Protein 2HQS (pdb70)

Foldseek 3Di:
DFWDWDFQQVVAAEAEQAFEAEPDPDDDLDRLSVLLQVQSSVLSHYHYDDPVDDPDRDNDLVPDDLVSQVVVNHQKYKHWYWYADPVQWIKTKIWIATSPPVHSDTQDIDIDTGHSLCSSVVSLVVSQVVCCSVPVFGGQQQWKKWWWFAFPDDQFRIWIWMAGPRRHPIDTLDTANFDKAAWEAQLQRQKTWIWTCRVVAIWIWIAGRVPRDIDTQDDAPHDWAQWYHQNVRQKIWFWDCNVPATFIWMAGVVVSDIDTQDDDPWHWGLWEDDLVSFKTWTWTCPVPAIFIWMDGSVDDDTHGQADPEDYWGNWYAANNRQKIWTWDDDDVFIAIKIAGRVPRDIDTQDDAGQWHNWEARNSRFKIWTWHDDPHAIFIKMTTNVNRIIIGDDDPGGHMHNMYIHHGHCVND/DLFKAFDDPLDQAGDPVNLVSLLVVLVVCVVPVVFAKEKEFEAAPPDDQVVLLVLRVSNSVNSLVSSVVSVHDNVRYHYDYRRHVDFPDDDDDPVRRRSGGMIGIDGD/DFWDFDFQPVVEAEAEQAFEAEPDPDDDLDRLSVLLQVQRSVLSHHNYDDNVPQPDRDNDLVRDDLVSQVVVVHFKYKHWHWYADPVQWIKTKIWIATSPPPGSDTQDIDIDIGHSQCSSVRSQVVNQRVCCSVPVFGGQQQWKKWWWFAFPDDQFRIWIWMAGPRRHPIDTLDTANFDKAAWEAQQARQKTWIWTCRVVAIWIWIAGRPPGDIDTLDDAPHDWGQWYAANVRQKIWFWDCNVPATFIWIARVVVSDIDTQDDDNWHWGLWEDDLVSFKTWTWTCPVPAIFIWMGGSVDDDIGTQADPADHWGNWYAANNRQKIWTWHDHPHFIFIKIAGRVPRDIDTQDDAGQWHNWEARNSRFKIWTWHDDDHAIFIWMTTNVNSIIIGDDDPGGHIHNMYIHHRHSD/DFKAFDDVLDQARDPVCLVVLLVVLVVCVVPVPFAKEKEFEAADPDDQPVLLVLRVSNLVNSLVSSVVNVHDNVRYHYDYRRHPDQPADDDDVVSRRSGRIIGIDGD/DFWDWDFQLVVAQEAEQAFEAEPDDDDDLDRLSVLLQVQSSVLSHYNYDDNVPQPDRDNDLVRDPLVSQVVVVHFKYKHWHWYADPVQWIKTKIFIATSPPDHSDTQDMDIDIGHSQCSSVRSLVVNQVVCCSVPVFGGQQAWKKWWWFAFPDDQFRIWIWMAGPRRHPIDTLDTASFDKAAWEAQQVRQKTWIWTCRVVAIWIWIAGRVPGDIDTQDDAPHDWGQWYAQNVRQKIWFWDCNVPATFIWIARVVPSDIGTQDDDPWHWGLWEDDLVSFKTWTWTCVVPAIFIWMGGSVDDDIGGQQPDADHWGNWYAANNRQKIWTWGADDHFIAIWIAGRPPRDIDTQDDAGQWHNWEARNSRFKIWTWHDDPHAIFIKMTTNVNSIIIGDDDPGGHMHNMYIHHDDSD/DFKFFDDPPDQARDPVCLVVLLVVLVVCVVPVVFAKEKEFEAADPDDQVVQLVLRVSNSVNSLVSSVVSPHDNVRYHYHYRRHVDQPADDDDPVRRRRGRIIGIDTD/DFWDWDFQLVVAAEAEQAFEAEPDPDDDLDRLSVLLQVQSSVLSHYNYDDNVPQQDRDNDLVRDDLCSQVVVVHFKYKHWHWYADPVQKIKTKIWIATSPPDHSDTQDMDIDIGHPQCSSVRSLVVNQVVCCSVPVFGGQQQWKKWWWFAFDDDQFRIWIWMAGPRRHPIDTLDTANFDKAAWEAQQVRQKTWIWTCRVVAIWIWIAGRVPRDIDTQDDAPHDWGQWYAQNVRQKIKFWDCNVPAIFIWMAGVVPSDIDTQDDDNWHWGLWEDDLVSFKTWTWTCVVPAIFIWMGGSVDDDIGTQQPDADHWGNWYAANNRQKIWTWGDDPHFIAIWIAGRVPRDIDTQDDAGQWHNWEARNSRFKIWTWHDDPHAIFIKMTTNVNSIIIGDDDPGGHMHNMYIHHDDSD/DLFKFFDDPPDQAGDPVNLVSLLVVLVVCVVPVPFAKEKEFEAAPPDDQVVQLVLRVSNLVNSLVSSVVSPHDSVRYHYDYRRHVDFPDDDDDVVRRRSGGMIGIDTD

Solvent-accessible surface area: 80476 Å² total; per-residue (Å²): 16,111,34,65,51,80,54,27,28,127,66,9,40,32,0,0,5,0,36,23,102,55,54,33,128,73,94,36,59,36,65,2,0,25,8,0,16,37,1,0,74,20,11,19,74,1,48,7,22,84,108,95,152,24,58,33,116,5,10,32,21,179,102,12,109,32,77,25,0,19,83,67,1,2,21,1,0,0,0,0,36,2,46,68,29,149,102,28,10,18,38,0,15,0,22,0,0,21,1,4,57,41,82,38,65,61,57,21,118,65,66,33,132,17,71,107,84,116,4,18,74,0,0,5,14,0,0,7,54,0,2,81,114,23,42,66,54,81,3,10,11,61,5,55,0,0,0,1,0,40,43,82,55,66,150,103,23,17,23,1,38,0,1,23,11,9,0,62,23,78,85,49,18,42,134,0,56,44,1,2,0,19,11,13,22,7,32,76,6,42,78,0,0,2,0,10,1,73,83,40,92,1,9,0,6,7,8,34,28,105,115,36,51,71,92,124,12,8,42,65,91,42,4,0,0,6,12,14,18,0,62,85,36,38,48,0,0,0,0,0,0,80,76,47,10,0,0,0,8,9,9,52,28,106,81,26,115,51,180,79,34,11,111,31,235,22,10,4,0,12,11,11,17,17,61,75,2,21,28,0,0,1,0,0,18,108,60,48,130,10,9,0,10,68,7,21,27,103,25,32,89,40,117,67,23,0,81,32,44,49,27,0,1,17,10,34,14,2,73,82,17,135,32,0,0,0,0,9,14,77,79,66,82,8,40,0,0,47,6,58,47,94,53,26,3,8,45,78,6,6,86,51,67,11,0,9,19,9,14,14,3,16,26,10,22,9,0,1,5,0,5,18,92,59,100,16,19,31,1,5,10,0,8,16,58,19,111,3,66,2,62,1,49,37,140,104,37,48,4,22,5,8,12,24,2,34,60,77,185,216,61,70,198,106,35,39,0,66,11,84,90,77,103,51,97,41,123,84,110,36,30,153,25,0,54,65,18,0,80,80,0,113,79,49,98,100,109,138,0,17,0,32,0,8,3,12,32,74,6,0,3,8,10,2,0,1,17,0,7,75,2,0,44,20,0,29,107,46,0,57,63,82,57,6,53,46,120,16,10,51,10,15,5,15,0,33,9,65,64,55,69,107,17,58,87,93,76,3,13,44,96,8,8,19,0,20,1,32,79,163,15,111,32,63,50,80,55,18,31,130,50,21,39,34,0,0,6,0,28,23,88,62,58,31,128,73,96,36,56,38,62,2,0,24,8,0,15,38,1,0,68,19,12,12,70,1,54,6,39,88,98,96,183,23,60,37,116,3,3,38,23,183,96,12,113,35,81,26,0,19,85,78,0,3,18,0,0,0,0,0,38,3,48,68,28,148,104,41,2,27,43,0,17,1,25,0,0,20,1,4,54,45,82,36,66,52,52,20,115,64,73,34,129,18,85,115,78,119,4,18,79,0,0,4,14,0,0,8,53,0,2,82,114,27,45,66,53,89,3,10,11,64,2,48,1,0,0,0,0,27,45,88,54,66,147,106,22,18,24,0,39,0,1,22,12,10,0,63,22,77,84,49,20,45,131,0,57,44,1,2,0,19,10,13,22,6,46,104,3,38,71,0,0,4,0,10,1,74,87,42,72,1,8,0,6,7,10,32,30,105,115,37,50,76,97,124,12,8,47,67,86,39,4,0,0,6,12,15,18,0,61,91,28,42,46,0,0,0,0,0,0,80,77,46,10,0,0,0,6,10,10,46,25,104,67,27,117,51,180,78,27,9,117,33,236,23,12,2,0,11,10,11,16,18,63,76,3,63,32,0,0,1,0,0,18,95,59,49,150,10,9,0,10,67,5,47,26,115,47,64,91,45,113,63,23,0,65,35,52,48,35,0,1,16,11,33,14,3,81,82,17,138,32,0,0,0,0,14,17,67,87,64,84,9,42,0,0,36,7,57,47,89,51,20,5,7,44,90,6,6,85,51,71,10,0,9,20,8,15,14,3,16,28,12,22,9,0,1,5,0,5,13,91,64,120,11,17,32,1,6,9,1,8,21,54,20,110,2,66,3,60,1,50,34,139,104,38,39,3,22,6,7,12,24,1,30,78,72,117,80,170,40,54,0,59,6,94,92,83,104,60,55,40,132,99,120,38,26,155,40,0,52,64,30,1,84,82,0,124,81,53,103,104,104,107,0,6,0,33,0,8,4,7,32,68,9,0,3,8,11,1,0,1,16,0,6,71,2,0,44,16,0,29,95,49,0,62,66,90,56,5,47,43,127,19,6,29,8,12,4,14,1,32,8,68,59,40,24,79,13,53,46,67,77,3,13,38,96,7,11,17,0,21,2,37,77,158,17,109,32,64,46,79,53,22,32,60,15,1,45,31,0,0,6,0,27,23,107,55,61,30,122,75,92,42,33,36,60,2,1,23,8,0,15,39,1,0,67,17,12,3,60,1,43,5,39,63,98,94,162,24,60,40,110,5,8,40,20,182,106,12,110,32,72,21,0,50,64,75,22,5,61,0,0,0,0,0,42,2,46,66,34,149,102,51,0,30,38,0,16,1,22,0,0,19,2,36,38,44,68,32,65,61,57,21,116,65,64,33,127,18,94,115,97,120,2,18,80,0,0,4,16,0,0,8,52,0,2,83,118,32,45,67,52,82,3,11,11,67,4,66,0,0,0,0,0,38,42,164,42,70,150,103,20,14,25,1,39,0,1,21,12,10,0,64,24,76,84,46,19,46,131,0,55,44,1,2,0,18,9,12,21,7,41,95,6,41,71,0,0,5,0,10,1,75,88,37,71,2,9,0,5,7,12,30,29,105,113,38,51,78,89,126,12,7,49,68,85,42,3,0,0,6,11,14,18,0,60,37,9,1,46,0,0,0,0,0,0,76,83,43,12,0,1,0,6,10,9,37,12,15,20,27,30,51,124,87,26,8,124,30,237,24,9,6,0,11,11,12,16,16,60,78,6,87,25,0,0,0,0,0,12,114,61,45,118,10,6,0,14,56,4,41,30,114,49,63,94,46,108,25,27,0,61,14,9,33,28,3,1,17,10,34,14,3,78,86,18,140,39,0,0,0,0,11,12,68,84,73,115,8,30,0,0,48,10,56,48,97,101,20,34,55,43,46,7,6,83,52,87,13,0,12,20,9,13,16,4,16,27,11,19,9,0,0,5,1,5,18,101,55,108,17,18,31,0,4,7,0,7,17,54,20,80,0,68,3,64,0,50,34,135,98,35,44,2,21,6,6,12,24,2,32,57,152,102,76,173,35,57,0,66,7,60,97,115,108,68,82,30,117,97,112,31,25,156,40,0,53,62,31,0,83,81,0,112,78,50,107,106,106,101,0,9,0,32,0,7,3,8,33,77,8,0,4,7,11,1,0,1,35,0,9,87,3,0,46,17,0,28,109,46,0,49,67,84,52,6,51,50,124,21,10,33,7,12,4,13,0,31,9,67,63,64,62,112,16,58,84,94,72,5,11,33,92,6,10,19,0,20,2,31,83,164,16,110,32,64,48,79,54,21,33,56,17,1,44,16,0,0,6,0,31,22,95,62,58,34,130,77,92,21,75,35,65,2,0,24,8,0,15,37,1,0,65,18,11,4,63,1,34,6,22,85,98,105,148,24,58,34,117,5,4,36,25,181,98,12,106,34,75,24,0,50,64,62,21,6,48,0,0,0,0,0,39,3,46,67,31,148,104,23,1,17,40,0,16,1,21,0,1,19,1,33,84,39,86,40,64,63,57,21,116,64,66,36,130,18,97,110,102,120,3,17,82,0,0,4,16,0,0,8,52,0,2,81,112,28,46,65,53,79,3,10,10,68,4,69,0,0,0,1,0,37,45,155,47,70,151,104,23,18,23,1,41,0,1,22,12,9,0,66,24,73,83,47,18,43,134,0,54,43,2,3,0,19,10,11,22,7,45,102,6,42,67,0,0,3,0,10,1,72,86,40,69,2,10,0,6,6,8,28,26,106,109,36,51,73,92,125,15,6,54,71,90,48,3,0,0,5,11,14,18,0,64,87,35,38,39,0,0,0,0,0,0,86,81,46,12,0,1,0,6,3,5,52,30,106,81,29,120,50,100,78,27,9,125,31,236,25,12,6,0,11,10,12,17,20,61,78,2,62,28,0,0,1,0,1,18,114,58,47,134,10,6,0,11,64,6,48,6,110,50,64,95,45,117,34,28,0,61,14,10,43,25,2,2,17,10,33,13,2,76,83,18,137,34,0,0,0,2,12,16,70,83,76,107,8,32,0,0,48,8,57,47,96,100,22,32,54,45,58,8,7,86,54,88,14,0,10,20,9,13,14,3,16,25,10,20,9,0,1,5,1,5,16,97,59,105,16,23,28,1,4,7,0,7,17,56,20,90,0,67,3,64,0,50,33,140,105,30,42,3,24,7,6,12,24,2,33,56,162,109,80,98,111,42,34,0,29,12,93,84,86,113,111,92,36,86,99,66,12,24,154,26,0,55,65,16,0,81,77,0,112,78,49,103,107,103,119,0,17,0,32,0,7,3,5,34,74,10,0,3,8,12,1,0,1,26,0,7,66,4,0,41,16,0,28,92,45,0,65,63,86,53,5,47,42,118,22,5,35,10,15,4,14,0,38,8,66,63,63,63,101,15,52,59,42,22,4,13,8,51,7,5,20,0,21,2,38,78,158

Radius of gyration: 42.14 Å; Cα contacts (8 Å, |Δi|>4): 5799; chains: 8; bounding box: 115×107×93 Å

Nearest PDB structures (foldseek):
  2hqs-assembly1_H  TM=1.006E+00  e=2.072E-23  Escherichia coli
  4pwt-assembly1_A  TM=9.810E-01  e=3.352E-19  Yersinia pestis CO92
  4pwt-assembly3_C  TM=9.760E-01  e=2.932E-19  Yersinia pestis CO92
  4g4x-assembly1_A  TM=9.649E-01  e=6.626E-15  Acinetobacter baumannii TCDC-AB0715
  5n2c-assembly1_A  TM=9.750E-01  e=1.209E-14  Burkholderia cenocepacia J2315

Secondary structure (DSSP, 8-state):
---EEEE--TTSEEEEEPPPEESSSSS-SS-HHHHHHHHHHHTTSEEEPPGGG-S---SSGGG--HHHHHTTT--EEEEEEEEE-TTS-EEEEEEEEE-SSSTT-EEEEEEEEE-GGGHHHHHHHHHHHHHHHHHSS---TT-EEEEEEE-SSSS--EEEEEEETTS-S-EEEEEESS-EEEEEE-TTSSEEEEEE-TTSS-EEEEEETTT--EEEEE--SS-EEEEEE-TTSSEEEEEE-TTSS-EEEEEETTT--EEE----SS-EEEEEE-TTSSEEEEEE-TTSS-EEEEEETTSS--EE---SSSEEEEEEE-TTSSEEEEEEE-SS-EEEEEEETTT--EEE---SSS-EEEEE-TTSSEEEEEEEETTEEEEEEEETTS--EEE---SSSEEEEEEEPPPP----/---EEEE-TTSSEEEEEPPPEESSSSS-SS-HHHHHHHHHHHTTSEEEPPGGG-S---SSGGG--HHHHHTTT--EEEEEEEEE-TTS-EEEEEEEEE-SSSTT-EEEEEEEEE-GGGHHHHHHHHHHHHHHHHHSS---TT-EEEEEEE-SSSS--EEEEEEETTS-S-EEEEEESS-EEEEEE-TTSSEEEEEE-TTSS-EEEEEETTT--EEEEE--SS-EEEEEE-TTSSEEEEEE-TTSS-EEEEEETTT--EEE----SS-EEEEEE-TTSSEEEEEE-TTSS-EEEEEETTS---EE---SSSEEEEEEE-TTSSEEEEEEEETTEEEEEEEETTT--EEE---SSS-EEEEE-TTSSEEEEEEEETTEEEEEEEETTS--EEE---SSSEEEEEEEPPP---/--EEE--TT-----GGGHHHHHHHHHHHHH-TT--EEEEE---SSS-HHHHHHHHHHHHHHHHHHHHHTT--GGGEEEEE-TTSS-SS-SSSHHHHHHHSEEEEE--/---EEEE-GGGSEEEEEPPPEESSSSS-SS-HHHHHHHHHHHTTSEEEPPGGG-S---SSGGG--HHHHHTTT--EEEEEEEEE-TTS-EEEEEEEEE-SSSTT-EEEEEEEEE-GGGHHHHHHHHHHHHHHHHHSS---TT-EEEEEEE-SSSS--EEEEEEETTS-S-EEEEEESS-EEEEEE-TTSSEEEEEE-TTSS-EEEEEETTT--EEEEE--SS-EEEEEE-TTSSEEEEEE-TTSS-EEEEEETTT--EEE----SS-EEEEEE-TTSSEEEEEE-TTSS-EEEEEETTS---EE---SSS-EEEEEE-TTSSEEEEEEEETTEEEEEEEETTT--EEE---SSS-EEEEE-TTSSEEEEEEEETTEEEEEEEETTS--EEE---SSSEEEEEEEPPP---/--EEE--SS--S--GGGHHHHHHHHHHHHH-TT--EEEEE---SSS-HHHHHHHHHHHHHHHHHHHHHTT--GGGEEEEE-TTSS-SS--SSHHHHHHHSEEEEE--/---EEEE-GGGSEEEEEPPPEESSSS--SS-HHHHHHHHHHHTTSEEEPPGGG-S---SSGGG--HHHHHTTT--EEEEEEEEE-TTS-EEEEEEEEE-SSSTT-EEEEEEEEE-GGGHHHHHHHHHHHHHHHHHSS---TT-EEEEEEE-SSSS--EEEEEEETTS-S-EEEEEESS-EEEEEE-TTSSEEEEEE-TTSS-EEEEEETTT--EEEEE--SS-EEEEEE-TTSSEEEEEE-TTSS-EEEEEETTT--EEE----SS-EEEEEE-TTSSEEEEEE-TTSS-EEEEEETTSS--EE---SSS-EEEEEE-TTSSEEEEEEEETTEEEEEEEETTT--EEE---SSS-EEEEE-TTSSEEEEEEEETTEEEEEEEETTS--EEE---SSSEEEEEEEPPP---/--SEEE--TT--PPPGGGHHHHHHHHHHHHH-TT--EEEEE---SSS-HHHHHHHHHHHHHHHHHHHHHTT--GGGEEEEE-TTSS-SS--SSHHHHHHHSEEEEE--/--SEEE--TT--PPPGGGHHHHHHHHHHHHH-TT--EEEEE---SSS-HHHHHHHHHHHHHHHHHHHHHTT--GGGEEEEE-TTSS-SS--SSHHHHHHHSEEEEE--

Structure (mmCIF, N/CA/C/O backbone):
data_2HQS
#
_entry.id   2HQS
#
_cell.length_a   74.847
_cell.length_b   89.049
_cell.length_c   91.051
_cell.angle_alpha   87.15
_cell.angle_beta   89.62
_cell.angle_gamma   68.81
#
_symmetry.space_group_name_H-M   'P 1'
#
loop_
_entity.id
_entity.type
_entity.pdbx_description
1 polymer 'Protein tolB'
2 polymer 'Peptidoglycan-associated lipoprotein'
3 non-polymer 'ACETATE ION'
4 non-polymer 'SULFATE ION'
5 non-polymer GLYCEROL
6 water water
#
loop_
_atom_site.group_PDB
_atom_site.id
_atom_site.type_symbol
_atom_site.label_atom_id
_atom_site.label_alt_id
_atom_site.label_comp_id
_atom_site.label_asym_id
_atom_site.label_entity_id
_atom_site.label_seq_id
_atom_site.pdbx_PDB_ins_code
_atom_site.Cartn_x
_atom_site.Cartn_y
_atom_site.Cartn_z
_atom_site.occupancy
_atom_site.B_iso_or_equiv
_atom_site.auth_seq_id
_atom_site.auth_comp_id
_atom_site.auth_asym_id
_atom_site.auth_atom_id
_atom_site.pdbx_PDB_model_num
ATOM 1 N N . VAL A 1 2 ? 11.317 -8.586 -6.352 1.00 11.49 24 VAL A N 1
ATOM 2 C CA . VAL A 1 2 ? 11.638 -7.183 -6.707 1.00 11.38 24 VAL A CA 1
ATOM 3 C C . VAL A 1 2 ? 13.035 -6.875 -6.170 1.00 10.59 24 VAL A C 1
ATOM 4 O O . VAL A 1 2 ? 13.559 -7.613 -5.331 1.00 11.33 24 VAL A O 1
ATOM 8 N N . ARG A 1 3 ? 13.620 -5.784 -6.663 1.00 11.27 25 ARG A N 1
ATOM 9 C CA . ARG A 1 3 ? 14.901 -5.277 -6.165 1.00 10.97 25 ARG A CA 1
ATOM 10 C C . ARG A 1 3 ? 14.817 -3.766 -6.286 1.00 11.10 25 ARG A C 1
ATOM 11 O O . ARG A 1 3 ? 14.059 -3.258 -7.111 1.00 11.06 25 ARG A O 1
ATOM 19 N N . ILE A 1 4 ? 15.616 -3.054 -5.491 1.00 10.78 26 ILE A N 1
ATOM 20 C CA . ILE A 1 4 ? 15.609 -1.594 -5.512 1.00 11.63 26 ILE A CA 1
ATOM 21 C C . ILE A 1 4 ? 16.519 -1.076 -6.621 1.00 12.50 26 ILE A C 1
ATOM 22 O O . ILE A 1 4 ? 17.675 -1.534 -6.763 1.00 13.24 26 ILE A O 1
ATOM 27 N N . VAL A 1 5 ? 15.985 -0.167 -7.439 1.00 12.53 27 VAL A N 1
ATOM 28 C CA . VAL A 1 5 ? 16.774 0.584 -8.405 1.00 13.29 27 VAL A CA 1
ATOM 29 C C . VAL A 1 5 ? 16.570 2.059 -8.097 1.00 13.01 27 VAL A C 1
ATOM 30 O O . VAL A 1 5 ? 15.444 2.554 -8.108 1.00 12.27 27 VAL A O 1
ATOM 34 N N . ILE A 1 6 ? 17.660 2.762 -7.819 1.00 13.37 28 ILE A N 1
ATOM 35 C CA . ILE A 1 6 ? 17.587 4.169 -7.456 1.00 13.64 28 ILE A CA 1
ATOM 36 C C . ILE A 1 6 ? 17.611 5.050 -8.698 1.00 15.01 28 ILE A C 1
ATOM 37 O O . ILE A 1 6 ? 18.445 4.859 -9.578 1.00 14.51 28 ILE A O 1
ATOM 42 N N . ASP A 1 7 ? 16.693 6.008 -8.755 1.00 15.26 29 ASP A N 1
ATOM 43 C CA . ASP A 1 7 ? 16.571 6.894 -9.907 1.00 17.33 29 ASP A CA 1
ATOM 44 C C . ASP A 1 7 ? 17.215 8.257 -9.683 1.00 18.89 29 ASP A C 1
ATOM 45 O O . ASP A 1 7 ? 17.753 8.849 -10.618 1.00 20.10 29 ASP A O 1
ATOM 50 N N . SER A 1 8 ? 17.140 8.765 -8.454 1.00 19.95 30 SER A N 1
ATOM 51 C CA . SER A 1 8 ? 17.761 10.039 -8.099 1.00 21.59 30 SER A CA 1
ATOM 52 C C . SER A 1 8 ? 17.880 10.245 -6.590 1.00 22.78 30 SER A C 1
ATOM 53 O O . SER A 1 8 ? 17.119 9.661 -5.812 1.00 20.94 30 SER A O 1
ATOM 56 N N . GLY A 1 9 ? 18.865 11.058 -6.192 1.00 24.10 31 GLY A N 1
ATOM 57 C CA . GLY A 1 9 ? 18.982 11.539 -4.810 1.00 26.06 31 GLY A CA 1
ATOM 58 C C . GLY A 1 9 ? 20.233 11.214 -4.001 1.00 27.20 31 GLY A C 1
ATOM 59 O O . GLY A 1 9 ? 20.405 11.741 -2.895 1.00 28.02 31 GLY A O 1
ATOM 60 N N . VAL A 1 10 ? 21.108 10.361 -4.531 1.00 27.89 32 VAL A N 1
ATOM 61 C CA . VAL A 1 10 ? 22.273 9.868 -3.767 1.00 28.44 32 VAL A CA 1
ATOM 62 C C . VAL A 1 10 ? 23.426 10.875 -3.646 1.00 29.03 32 VAL A C 1
ATOM 63 O O . VAL A 1 10 ? 23.985 11.056 -2.551 1.00 28.72 32 VAL A O 1
ATOM 67 N N . ASP A 1 11 ? 23.751 11.530 -4.764 1.00 29.72 33 ASP A N 1
ATOM 68 C CA . ASP A 1 11 ? 24.847 12.510 -4.866 1.00 30.08 33 ASP A CA 1
ATOM 69 C C . ASP A 1 11 ? 24.908 13.529 -3.727 1.00 29.36 33 ASP A C 1
ATOM 70 O O . ASP A 1 11 ? 25.992 13.956 -3.328 1.00 29.98 33 ASP A O 1
ATOM 75 N N . SER A 1 12 ? 23.747 13.925 -3.220 1.00 28.29 34 SER A N 1
ATOM 76 C CA . SER A 1 12 ? 23.666 14.947 -2.185 1.00 27.14 34 SER A CA 1
ATOM 77 C C . SER A 1 12 ? 23.884 14.343 -0.796 1.00 25.35 34 SER A C 1
ATOM 78 O O . SER A 1 12 ? 23.997 15.078 0.202 1.00 25.63 34 SER A O 1
ATOM 81 N N . GLY A 1 13 ? 23.942 13.009 -0.742 1.00 22.72 35 GLY A N 1
ATOM 82 C CA . GLY A 1 13 ? 23.954 12.283 0.522 1.00 19.21 35 GLY A CA 1
ATOM 83 C C . GLY A 1 13 ? 25.258 12.444 1.272 1.00 16.38 35 GLY A C 1
ATOM 84 O O . GLY A 1 13 ? 26.276 12.839 0.697 1.00 16.26 35 GLY A O 1
ATOM 85 N N . ARG A 1 14 ? 25.211 12.140 2.564 1.00 13.65 36 ARG A N 1
ATOM 86 C CA . ARG A 1 14 ? 26.383 12.210 3.426 1.00 11.93 36 ARG A CA 1
ATOM 87 C C . ARG A 1 14 ? 27.452 11.197 2.983 1.00 11.49 36 ARG A C 1
ATOM 88 O O . ARG A 1 14 ? 27.192 9.995 3.000 1.00 10.91 36 ARG A O 1
ATOM 96 N N . PRO A 1 15 ? 28.652 11.666 2.576 1.00 10.62 37 PRO A N 1
ATOM 97 C CA . PRO A 1 15 ? 29.672 10.679 2.214 1.00 10.39 37 PRO A CA 1
ATOM 98 C C . PRO A 1 15 ? 30.066 9.771 3.377 1.00 9.72 37 PRO A C 1
ATOM 99 O O . PRO A 1 15 ? 30.217 10.224 4.512 1.00 8.87 37 PRO A O 1
ATOM 103 N N . ILE A 1 16 ? 30.230 8.483 3.099 1.00 9.20 38 ILE A N 1
ATOM 104 C CA . ILE A 1 16 ? 30.623 7.536 4.135 1.00 8.56 38 ILE A CA 1
ATOM 105 C C . ILE A 1 16 ? 31.472 6.451 3.508 1.00 8.21 38 ILE A C 1
ATOM 106 O O . ILE A 1 16 ? 31.294 6.121 2.331 1.00 8.35 38 ILE A O 1
ATOM 111 N N . GLY A 1 17 ? 32.419 5.922 4.273 1.00 8.12 39 GLY A N 1
ATOM 112 C CA . GLY A 1 17 ? 33.209 4.799 3.776 1.00 9.04 39 GLY A CA 1
ATOM 113 C C . GLY A 1 17 ? 32.688 3.491 4.322 1.00 9.76 39 GLY A C 1
ATOM 114 O O . GLY A 1 17 ? 32.538 3.357 5.513 1.00 11.27 39 GLY A O 1
ATOM 115 N N . VAL A 1 18 ? 32.351 2.549 3.454 1.00 9.73 40 VAL A N 1
ATOM 116 C CA . VAL A 1 18 ? 31.950 1.226 3.925 1.00 10.21 40 VAL A CA 1
ATOM 117 C C . VAL A 1 18 ? 32.909 0.239 3.276 1.00 10.88 40 VAL A C 1
ATOM 118 O O . VAL A 1 18 ? 32.941 0.112 2.047 1.00 11.46 40 VAL A O 1
ATOM 122 N N . VAL A 1 19 ? 33.726 -0.392 4.114 1.00 10.62 41 VAL A N 1
ATOM 123 C CA . VAL A 1 19 ? 34.830 -1.228 3.657 1.00 11.02 41 VAL A CA 1
ATOM 124 C C . VAL A 1 19 ? 34.372 -2.686 3.601 1.00 11.80 41 VAL A C 1
ATOM 125 O O . VAL A 1 19 ? 33.622 -3.113 4.471 1.00 11.73 41 VAL A O 1
ATOM 129 N N . PRO A 1 20 ? 34.808 -3.447 2.567 1.00 11.56 42 PRO A N 1
ATOM 130 C CA . PRO A 1 20 ? 34.500 -4.875 2.584 1.00 12.56 42 PRO A CA 1
ATOM 131 C C . PRO A 1 20 ? 34.970 -5.505 3.895 1.00 12.12 42 PRO A C 1
ATOM 132 O O . PRO A 1 20 ? 36.062 -5.186 4.392 1.00 12.59 42 PRO A O 1
ATOM 136 N N . PHE A 1 21 ? 34.129 -6.366 4.458 1.00 11.95 43 PHE A N 1
ATOM 137 C CA . PHE A 1 21 ? 34.426 -7.010 5.734 1.00 12.11 43 PHE A CA 1
ATOM 138 C C . PHE A 1 21 ? 35.500 -8.089 5.562 1.00 13.22 43 PHE A C 1
ATOM 139 O O . PHE A 1 21 ? 35.569 -8.755 4.523 1.00 13.35 43 PHE A O 1
ATOM 147 N N . GLN A 1 22 ? 36.344 -8.209 6.580 1.00 14.02 44 GLN A N 1
ATOM 148 C CA . GLN A 1 22 ? 37.405 -9.216 6.622 1.00 16.79 44 GLN A CA 1
ATOM 149 C C . GLN A 1 22 ? 36.726 -10.592 6.708 1.00 16.84 44 GLN A C 1
ATOM 150 O O . GLN A 1 22 ? 35.697 -10.719 7.348 1.00 17.42 44 GLN A O 1
ATOM 156 N N . TRP A 1 23 ? 37.267 -11.605 6.036 1.00 17.17 45 TRP A N 1
ATOM 157 C CA . TRP A 1 23 ? 36.668 -12.948 6.088 1.00 17.92 45 TRP A CA 1
ATOM 158 C C . TRP A 1 23 ? 37.680 -13.983 6.587 1.00 18.85 45 TRP A C 1
ATOM 159 O O . TRP A 1 23 ? 38.718 -14.163 5.969 1.00 18.23 45 TRP A O 1
ATOM 170 N N . ALA A 1 24 ? 37.387 -14.640 7.712 1.00 19.98 46 ALA A N 1
ATOM 171 C CA . ALA A 1 24 ? 38.299 -15.663 8.263 1.00 21.49 46 ALA A CA 1
ATOM 172 C C . ALA A 1 24 ? 38.114 -17.035 7.601 1.00 22.64 46 ALA A C 1
ATOM 173 O O . ALA A 1 24 ? 37.710 -18.011 8.246 1.00 23.18 46 ALA A O 1
ATOM 175 N N . GLY A 1 25 ? 38.416 -17.101 6.312 1.00 23.48 47 GLY A N 1
ATOM 176 C CA . GLY A 1 25 ? 38.371 -18.357 5.584 1.00 24.83 47 GLY A CA 1
ATOM 177 C C . GLY A 1 25 ? 38.920 -18.214 4.185 1.00 26.03 47 GLY A C 1
ATOM 178 O O . GLY A 1 25 ? 39.261 -17.106 3.759 1.00 25.55 47 GLY A O 1
ATOM 179 N N . PRO A 1 26 ? 38.996 -19.335 3.451 1.00 26.88 48 PRO A N 1
ATOM 180 C CA . PRO A 1 26 ? 39.449 -19.306 2.065 1.00 27.77 48 PRO A CA 1
ATOM 181 C C . PRO A 1 26 ? 38.346 -18.782 1.152 1.00 28.44 48 PRO A C 1
ATOM 182 O O . PRO A 1 26 ? 37.158 -18.847 1.500 1.00 28.70 48 PRO A O 1
ATOM 186 N N . GLY A 1 27 ? 38.748 -18.242 0.006 1.00 29.07 49 GLY A N 1
ATOM 187 C CA . GLY A 1 27 ? 37.810 -17.794 -1.012 1.00 29.78 49 GLY A CA 1
ATOM 188 C C . GLY A 1 27 ? 36.897 -16.674 -0.564 1.00 30.12 49 GLY A C 1
ATOM 189 O O . GLY A 1 27 ? 37.250 -15.864 0.301 1.00 30.52 49 GLY A O 1
ATOM 190 N N . ALA A 1 28 ? 35.712 -16.636 -1.163 1.00 30.05 50 ALA A N 1
ATOM 191 C CA . ALA A 1 28 ? 34.754 -15.580 -0.900 1.00 29.45 50 ALA A CA 1
ATOM 192 C C . ALA A 1 28 ? 33.987 -15.843 0.389 1.00 28.49 50 ALA A C 1
ATOM 193 O O . ALA A 1 28 ? 33.707 -16.993 0.745 1.00 28.95 50 ALA A O 1
ATOM 195 N N . ALA A 1 29 ? 33.660 -14.762 1.085 1.00 27.50 51 ALA A N 1
ATOM 196 C CA . ALA A 1 29 ? 32.733 -14.812 2.203 1.00 25.66 51 ALA A CA 1
ATOM 197 C C . ALA A 1 29 ? 31.362 -15.335 1.741 1.00 24.69 51 ALA A C 1
ATOM 198 O O . ALA A 1 29 ? 30.976 -15.144 0.582 1.00 24.71 51 ALA A O 1
ATOM 200 N N . PRO A 1 30 ? 30.626 -16.005 2.642 1.00 23.15 52 PRO A N 1
ATOM 201 C CA . PRO A 1 30 ? 29.276 -16.521 2.369 1.00 22.28 52 PRO A CA 1
ATOM 202 C C . PRO A 1 30 ? 28.257 -15.433 1.990 1.00 21.31 52 PRO A C 1
ATOM 203 O O . PRO A 1 30 ? 27.254 -15.709 1.326 1.00 21.84 52 PRO A O 1
ATOM 207 N N . GLU A 1 31 ? 28.534 -14.199 2.399 1.00 19.86 53 GLU A N 1
ATOM 208 C CA . GLU A 1 31 ? 27.720 -13.044 2.034 1.00 18.59 53 GLU A CA 1
ATOM 209 C C . GLU A 1 31 ? 28.610 -11.809 2.059 1.00 17.22 53 GLU A C 1
ATOM 210 O O . GLU A 1 31 ? 29.574 -11.777 2.823 1.00 17.38 53 GLU A O 1
ATOM 216 N N . ASP A 1 32 ? 28.289 -10.815 1.223 1.00 15.30 54 ASP A N 1
ATOM 217 C CA . ASP A 1 32 ? 29.010 -9.529 1.166 1.00 13.45 54 ASP A CA 1
ATOM 218 C C . ASP A 1 32 ? 28.360 -8.534 2.117 1.00 12.61 54 ASP A C 1
ATOM 219 O O . ASP A 1 32 ? 27.513 -7.726 1.709 1.00 12.63 54 ASP A O 1
ATOM 224 N N . ILE A 1 33 ? 28.767 -8.594 3.381 1.00 11.62 55 ILE A N 1
ATOM 225 C CA . ILE A 1 33 ? 28.132 -7.794 4.421 1.00 10.64 55 ILE A CA 1
ATOM 226 C C . ILE A 1 33 ? 28.386 -6.306 4.191 1.00 10.69 55 ILE A C 1
ATOM 227 O O . ILE A 1 33 ? 27.461 -5.494 4.307 1.00 10.18 55 ILE A O 1
ATOM 232 N N . GLY A 1 34 ? 29.621 -5.940 3.848 1.00 10.17 56 GLY A N 1
ATOM 233 C CA . GLY A 1 34 ? 29.900 -4.530 3.534 1.00 10.49 56 GLY A CA 1
ATOM 234 C C . GLY A 1 34 ? 29.019 -4.004 2.409 1.00 10.42 56 GLY A C 1
ATOM 235 O O . GLY A 1 34 ? 28.560 -2.850 2.443 1.00 10.24 56 GLY A O 1
ATOM 236 N N . GLY A 1 35 ? 28.778 -4.842 1.403 1.00 10.35 57 GLY A N 1
ATOM 237 C CA . GLY A 1 35 ? 27.924 -4.484 0.276 1.00 10.21 57 GLY A CA 1
ATOM 238 C C . GLY A 1 35 ? 26.486 -4.254 0.718 1.00 10.11 57 GLY A C 1
ATOM 239 O O . GLY A 1 35 ? 25.805 -3.336 0.219 1.00 10.51 57 GLY A O 1
ATOM 240 N N . ILE A 1 36 ? 26.035 -5.049 1.686 1.00 9.29 58 ILE A N 1
ATOM 241 C CA . ILE A 1 36 ? 24.682 -4.879 2.237 1.00 9.73 58 ILE A CA 1
ATOM 242 C C . ILE A 1 36 ? 24.568 -3.558 2.998 1.00 9.44 58 ILE A C 1
ATOM 243 O O . ILE A 1 36 ? 23.605 -2.807 2.812 1.00 10.48 58 ILE A O 1
ATOM 248 N N . VAL A 1 37 ? 25.558 -3.268 3.835 1.00 8.98 59 VAL A N 1
ATOM 249 C CA . VAL A 1 37 ? 25.555 -2.030 4.607 1.00 8.14 59 VAL A CA 1
ATOM 250 C C . VAL A 1 37 ? 25.570 -0.818 3.671 1.00 8.54 59 VAL A C 1
ATOM 251 O O . VAL A 1 37 ? 24.775 0.112 3.861 1.00 9.21 59 VAL A O 1
ATOM 255 N N . ALA A 1 38 ? 26.426 -0.843 2.645 1.00 8.52 60 ALA A N 1
ATOM 256 C CA . ALA A 1 38 ? 26.513 0.286 1.715 1.00 8.42 60 ALA A CA 1
ATOM 257 C C . ALA A 1 38 ? 25.178 0.487 0.984 1.00 8.18 60 ALA A C 1
ATOM 258 O O . ALA A 1 38 ? 24.699 1.609 0.878 1.00 9.25 60 ALA A O 1
ATOM 260 N N . ALA A 1 39 ? 24.594 -0.608 0.494 1.00 8.36 61 ALA A N 1
ATOM 261 C CA . ALA A 1 39 ? 23.307 -0.561 -0.205 1.00 8.93 61 ALA A CA 1
ATOM 262 C C . ALA A 1 39 ? 22.202 -0.022 0.709 1.00 8.82 61 ALA A C 1
ATOM 263 O O . ALA A 1 39 ? 21.435 0.848 0.303 1.00 9.61 61 ALA A O 1
ATOM 265 N N . ASP A 1 40 ? 22.129 -0.521 1.942 1.00 8.66 62 ASP A N 1
ATOM 266 C CA . ASP A 1 40 ? 21.132 -0.048 2.900 1.00 8.75 62 ASP A CA 1
ATOM 267 C C . ASP A 1 40 ? 21.268 1.462 3.135 1.00 8.62 62 ASP A C 1
ATOM 268 O O . ASP A 1 40 ? 20.285 2.205 3.066 1.00 8.67 62 ASP A O 1
ATOM 273 N N . LEU A 1 41 ? 22.483 1.911 3.450 1.00 9.00 63 LEU A N 1
ATOM 274 C CA . LEU A 1 41 ? 22.699 3.328 3.698 1.00 8.65 63 LEU A CA 1
ATOM 275 C C . LEU A 1 41 ? 22.346 4.176 2.460 1.00 8.47 63 LEU A C 1
ATOM 276 O O . LEU A 1 41 ? 21.752 5.253 2.607 1.00 8.28 63 LEU A O 1
ATOM 281 N N . ARG A 1 42 ? 22.666 3.702 1.259 1.00 9.18 64 ARG A N 1
ATOM 282 C CA . ARG A 1 42 ? 22.280 4.427 0.045 1.00 9.95 64 ARG A CA 1
ATOM 283 C C . ARG A 1 42 ? 20.747 4.444 -0.122 1.00 9.80 64 ARG A C 1
ATOM 284 O O . ARG A 1 42 ? 20.160 5.478 -0.458 1.00 9.71 64 ARG A O 1
ATOM 292 N N . ASN A 1 43 ? 20.119 3.296 0.139 1.00 9.81 65 ASN A N 1
ATOM 293 C CA . ASN A 1 43 ? 18.660 3.174 0.021 1.00 9.52 65 ASN A CA 1
ATOM 294 C C . ASN A 1 43 ? 17.884 4.103 0.951 1.00 10.18 65 ASN A C 1
ATOM 295 O O . ASN A 1 43 ? 16.739 4.423 0.654 1.00 10.94 65 ASN A O 1
ATOM 300 N N . SER A 1 44 ? 18.504 4.522 2.064 1.00 9.99 66 SER A N 1
ATOM 301 C CA . SER A 1 44 ? 17.863 5.429 3.023 1.00 9.71 66 SER A CA 1
ATOM 302 C C . SER A 1 44 ? 17.674 6.823 2.430 1.00 10.07 66 SER A C 1
ATOM 303 O O . SER A 1 44 ? 16.885 7.612 2.960 1.00 10.41 66 SER A O 1
ATOM 306 N N . GLY A 1 45 ? 18.396 7.126 1.353 1.00 10.22 67 GLY A N 1
ATOM 307 C CA . GLY A 1 45 ? 18.416 8.468 0.773 1.00 10.62 67 GLY A CA 1
ATOM 308 C C . GLY A 1 45 ? 19.301 9.458 1.515 1.00 11.70 67 GLY A C 1
ATOM 309 O O . GLY A 1 45 ? 19.394 10.625 1.124 1.00 12.92 67 GLY A O 1
ATOM 310 N N . LYS A 1 46 ? 19.971 8.999 2.570 1.00 10.97 68 LYS A N 1
ATOM 311 C CA . LYS A 1 46 ? 20.734 9.911 3.432 1.00 11.11 68 LYS A CA 1
ATOM 312 C C . LYS A 1 46 ? 22.240 9.816 3.296 1.00 11.26 68 LYS A C 1
ATOM 313 O O . LYS A 1 46 ? 22.963 10.689 3.788 1.00 12.42 68 LYS A O 1
ATOM 319 N N . PHE A 1 47 ? 22.710 8.773 2.619 1.00 10.25 69 PHE A N 1
ATOM 320 C CA . PHE A 1 47 ? 24.145 8.506 2.558 1.00 10.24 69 PHE A CA 1
ATOM 321 C C . PHE A 1 47 ? 24.627 8.273 1.157 1.00 10.52 69 PHE A C 1
ATOM 322 O O . PHE A 1 47 ? 23.892 7.764 0.300 1.00 10.88 69 PHE A O 1
ATOM 330 N N . ASN A 1 48 ? 25.891 8.624 0.940 1.00 10.81 70 ASN A N 1
ATOM 331 C CA . ASN A 1 48 ? 26.579 8.370 -0.323 1.00 10.64 70 ASN A CA 1
ATOM 332 C C . ASN A 1 48 ? 27.862 7.544 -0.092 1.00 10.97 70 ASN A C 1
ATOM 333 O O . ASN A 1 48 ? 28.953 8.108 0.012 1.00 10.87 70 ASN A O 1
ATOM 338 N N . PRO A 1 49 ? 27.731 6.205 0.033 1.00 10.88 71 PRO A N 1
ATOM 339 C CA . PRO A 1 49 ? 28.913 5.351 0.232 1.00 11.02 71 PRO A CA 1
ATOM 340 C C . PRO A 1 49 ? 29.907 5.457 -0.900 1.00 11.02 71 PRO A C 1
ATOM 341 O O . PRO A 1 49 ? 29.518 5.421 -2.071 1.00 11.62 71 PRO A O 1
ATOM 345 N N . LEU A 1 50 ? 31.184 5.576 -0.549 1.00 10.48 72 LEU A N 1
ATOM 346 C CA . LEU A 1 50 ? 32.242 5.721 -1.546 1.00 11.09 72 LEU A CA 1
ATOM 347 C C . LEU A 1 50 ? 32.334 4.459 -2.395 1.00 12.03 72 LEU A C 1
ATOM 348 O O . LEU A 1 50 ? 32.276 3.338 -1.866 1.00 11.86 72 LEU A O 1
ATOM 353 N N . ASP A 1 51 ? 32.478 4.661 -3.704 1.00 14.30 73 ASP A N 1
ATOM 354 C CA . ASP A 1 51 ? 32.654 3.557 -4.640 1.00 16.86 73 ASP A CA 1
ATOM 355 C C . ASP A 1 51 ? 33.898 2.743 -4.304 1.00 16.74 73 ASP A C 1
ATOM 356 O O . ASP A 1 51 ? 34.920 3.302 -3.891 1.00 16.69 73 ASP A O 1
ATOM 361 N N . ARG A 1 52 ? 33.813 1.431 -4.516 1.00 17.85 74 ARG A N 1
ATOM 362 C CA . ARG A 1 52 ? 34.940 0.527 -4.256 1.00 18.81 74 ARG A CA 1
ATOM 363 C C . ARG A 1 52 ? 36.189 0.830 -5.084 1.00 18.56 74 ARG A C 1
ATOM 364 O O . ARG A 1 52 ? 37.301 0.621 -4.594 1.00 18.61 74 ARG A O 1
ATOM 372 N N . ALA A 1 53 ? 36.020 1.372 -6.292 1.00 18.20 75 ALA A N 1
ATOM 373 C CA . ALA A 1 53 ? 37.160 1.785 -7.119 1.00 17.41 75 ALA A CA 1
ATOM 374 C C . ALA A 1 53 ? 38.014 2.837 -6.423 1.00 16.95 75 ALA A C 1
ATOM 375 O O . ALA A 1 53 ? 39.192 3.035 -6.778 1.00 17.46 75 ALA A O 1
ATOM 377 N N . ARG A 1 54 ? 37.423 3.498 -5.418 1.00 15.20 76 ARG A N 1
ATOM 378 C CA . ARG A 1 54 ? 38.014 4.707 -4.866 1.00 14.99 76 ARG A CA 1
ATOM 379 C C . ARG A 1 54 ? 38.430 4.602 -3.398 1.00 13.43 76 ARG A C 1
ATOM 380 O O . ARG A 1 54 ? 38.933 5.577 -2.838 1.00 13.98 76 ARG A O 1
ATOM 388 N N . LEU A 1 55 ? 38.229 3.448 -2.769 1.00 12.93 77 LEU A N 1
ATOM 389 C CA . LEU A 1 55 ? 38.559 3.354 -1.347 1.00 12.82 77 LEU A CA 1
ATOM 390 C C . LEU A 1 55 ? 40.045 3.599 -1.202 1.00 12.05 77 LEU A C 1
ATOM 391 O O . LEU A 1 55 ? 40.843 3.008 -1.938 1.00 12.17 77 LEU A O 1
ATOM 396 N N . PRO A 1 56 ? 40.430 4.531 -0.309 1.00 11.41 78 PRO A N 1
ATOM 397 C CA . PRO A 1 56 ? 41.858 4.811 -0.106 1.00 11.32 78 PRO A CA 1
ATOM 398 C C . PRO A 1 56 ? 42.639 3.714 0.616 1.00 11.86 78 PRO A C 1
ATOM 399 O O . PRO A 1 56 ? 43.859 3.658 0.499 1.00 12.79 78 PRO A O 1
ATOM 403 N N . GLN A 1 57 ? 41.938 2.865 1.357 1.00 11.49 79 GLN A N 1
ATOM 404 C CA . GLN A 1 57 ? 42.527 1.701 2.021 1.00 10.83 79 GLN A CA 1
ATOM 405 C C . GLN A 1 57 ? 41.363 0.777 2.315 1.00 11.70 79 GLN A C 1
ATOM 406 O O . GLN A 1 57 ? 40.200 1.209 2.251 1.00 11.47 79 GLN A O 1
ATOM 412 N N . GLN A 1 58 ? 41.674 -0.482 2.619 1.00 12.15 80 GLN A N 1
ATOM 413 C CA . GLN A 1 58 ? 40.647 -1.467 2.948 1.00 13.78 80 GLN A CA 1
ATOM 414 C C . GLN A 1 58 ? 40.921 -2.084 4.339 1.00 12.30 80 GLN A C 1
ATOM 415 O O . GLN A 1 58 ? 41.238 -3.278 4.463 1.00 12.83 80 GLN A O 1
ATOM 421 N N . PRO A 1 59 ? 40.813 -1.258 5.405 1.00 11.35 81 PRO A N 1
ATOM 422 C CA . PRO A 1 59 ? 41.149 -1.739 6.739 1.00 11.52 81 PRO A CA 1
ATOM 423 C C . PRO A 1 59 ? 40.164 -2.790 7.211 1.00 11.33 81 PRO A C 1
ATOM 424 O O . PRO A 1 59 ? 38.969 -2.686 6.935 1.00 10.70 81 PRO A O 1
ATOM 428 N N . GLY A 1 60 ? 40.682 -3.793 7.918 1.00 11.89 82 GLY A N 1
ATOM 429 C CA . GLY A 1 60 ? 39.876 -4.907 8.429 1.00 13.25 82 GLY A CA 1
ATOM 430 C C . GLY A 1 60 ? 39.544 -4.794 9.898 1.00 13.99 82 GLY A C 1
ATOM 431 O O . GLY A 1 60 ? 38.971 -5.714 10.479 1.00 14.32 82 GLY A O 1
ATOM 432 N N . SER A 1 61 ? 39.886 -3.656 10.497 1.00 13.96 83 SER A N 1
ATOM 433 C CA . SER A 1 61 ? 39.670 -3.411 11.918 1.00 14.41 83 SER A CA 1
ATOM 434 C C . SER A 1 61 ? 39.752 -1.912 12.164 1.00 13.92 83 SER A C 1
ATOM 435 O O . SER A 1 61 ? 40.294 -1.166 11.337 1.00 13.52 83 SER A O 1
ATOM 438 N N . ALA A 1 62 ? 39.220 -1.476 13.303 1.00 13.79 84 ALA A N 1
ATOM 439 C CA . ALA A 1 62 ? 39.281 -0.076 13.675 1.00 14.17 84 ALA A CA 1
ATOM 440 C C . ALA A 1 62 ? 40.724 0.429 13.776 1.00 14.56 84 ALA A C 1
ATOM 441 O O . ALA A 1 62 ? 41.027 1.536 13.346 1.00 14.64 84 ALA A O 1
ATOM 443 N N . GLN A 1 63 ? 41.623 -0.392 14.321 1.00 15.40 85 GLN A N 1
ATOM 444 C CA . GLN A 1 63 ? 43.023 0.010 14.477 1.00 16.70 85 GLN A CA 1
ATOM 445 C C . GLN A 1 63 ? 43.753 0.253 13.149 1.00 15.22 85 GLN A C 1
ATOM 446 O O . GLN A 1 63 ? 44.744 0.976 13.105 1.00 15.47 85 GLN A O 1
ATOM 452 N N . GLU A 1 64 ? 43.261 -0.362 12.076 1.00 13.79 86 GLU A N 1
ATOM 453 C CA . GLU A 1 64 ? 43.872 -0.215 10.756 1.00 13.52 86 GLU A CA 1
ATOM 454 C C . GLU A 1 64 ? 43.356 1.003 9.992 1.00 12.12 86 GLU A C 1
ATOM 455 O O . GLU A 1 64 ? 43.877 1.335 8.936 1.00 11.60 86 GLU A O 1
ATOM 461 N N . VAL A 1 65 ? 42.311 1.647 10.510 1.00 11.17 87 VAL A N 1
ATOM 462 C CA . VAL A 1 65 ? 41.807 2.857 9.858 1.00 10.83 87 VAL A CA 1
ATOM 463 C C . VAL A 1 65 ? 42.858 3.972 9.922 1.00 11.34 87 VAL A C 1
ATOM 464 O O . VAL A 1 65 ? 43.475 4.209 10.976 1.00 12.68 87 VAL A O 1
ATOM 468 N N . GLN A 1 66 ? 43.079 4.619 8.779 1.00 11.14 88 GLN A N 1
ATOM 469 C CA . GLN A 1 66 ? 43.906 5.814 8.671 1.00 11.76 88 GLN A CA 1
ATOM 470 C C . GLN A 1 66 ? 42.974 7.016 8.457 1.00 10.75 88 GLN A C 1
ATOM 471 O O . GLN A 1 66 ? 42.644 7.337 7.309 1.00 10.52 88 GLN A O 1
ATOM 477 N N . PRO A 1 67 ? 42.543 7.674 9.556 1.00 10.92 89 PRO A N 1
ATOM 478 C CA . PRO A 1 67 ? 41.535 8.736 9.440 1.00 10.50 89 PRO A CA 1
ATOM 479 C C . PRO A 1 67 ? 41.853 9.792 8.390 1.00 10.47 89 PRO A C 1
ATOM 480 O O . PRO A 1 67 ? 40.942 10.257 7.707 1.00 11.32 89 PRO A O 1
ATOM 484 N N . ALA A 1 68 ? 43.129 10.148 8.239 1.00 10.23 90 ALA A N 1
ATOM 485 C CA . ALA A 1 68 ? 43.509 11.206 7.301 1.00 10.25 90 ALA A CA 1
ATOM 486 C C . ALA A 1 68 ? 43.167 10.876 5.842 1.00 9.35 90 ALA A C 1
ATOM 487 O O . ALA A 1 68 ? 42.958 11.774 5.025 1.00 9.98 90 ALA A O 1
ATOM 489 N N . ALA A 1 69 ? 43.148 9.587 5.512 1.00 9.46 91 ALA A N 1
ATOM 490 C CA . ALA A 1 69 ? 42.849 9.146 4.140 1.00 8.74 91 ALA A CA 1
ATOM 491 C C . ALA A 1 69 ? 41.381 9.420 3.793 1.00 9.43 91 ALA A C 1
ATOM 492 O O . ALA A 1 69 ? 41.015 9.550 2.630 1.00 10.30 91 ALA A O 1
ATOM 494 N N . TRP A 1 70 ? 40.555 9.500 4.830 1.00 8.52 92 TRP A N 1
ATOM 495 C CA . TRP A 1 70 ? 39.108 9.665 4.673 1.00 8.04 92 TRP A CA 1
ATOM 496 C C . TRP A 1 70 ? 38.687 11.118 4.828 1.00 9.10 92 TRP A C 1
ATOM 497 O O . TRP A 1 70 ? 37.868 11.594 4.052 1.00 9.82 92 TRP A O 1
ATOM 508 N N . SER A 1 71 ? 39.277 11.840 5.789 1.00 9.49 93 SER A N 1
ATOM 509 C CA . SER A 1 71 ? 39.043 13.298 5.863 1.00 10.59 93 SER A CA 1
ATOM 510 C C . SER A 1 71 ? 39.487 14.018 4.584 1.00 10.59 93 SER A C 1
ATOM 511 O O . SER A 1 71 ? 38.902 15.031 4.201 1.00 11.08 93 SER A O 1
ATOM 514 N N . ALA A 1 72 ? 40.534 13.504 3.940 1.00 10.26 94 ALA A N 1
ATOM 515 C CA . ALA A 1 72 ? 40.977 14.038 2.642 1.00 10.36 94 ALA A CA 1
ATOM 516 C C . ALA A 1 72 ? 39.903 13.952 1.560 1.00 10.80 94 ALA A C 1
ATOM 517 O O . ALA A 1 72 ? 39.988 14.634 0.545 1.00 11.63 94 ALA A O 1
ATOM 519 N N . LEU A 1 73 ? 38.917 13.085 1.768 1.00 10.89 95 LEU A N 1
ATOM 520 C CA . LEU A 1 73 ? 37.814 12.875 0.825 1.00 10.70 95 LEU A CA 1
ATOM 521 C C . LEU A 1 73 ? 36.476 13.417 1.342 1.00 11.27 95 LEU A C 1
ATOM 522 O O . LEU A 1 73 ? 35.431 13.170 0.729 1.00 12.79 95 LEU A O 1
ATOM 527 N N . GLY A 1 74 ? 36.510 14.108 2.477 1.00 10.56 96 GLY A N 1
ATOM 528 C CA . GLY A 1 74 ? 35.292 14.630 3.128 1.00 10.40 96 GLY A CA 1
ATOM 529 C C . GLY A 1 74 ? 34.387 13.552 3.693 1.00 9.90 96 GLY A C 1
ATOM 530 O O . GLY A 1 74 ? 33.157 13.709 3.720 1.00 8.23 96 GLY A O 1
ATOM 531 N N . ILE A 1 75 ? 35.007 12.455 4.134 1.00 8.49 97 ILE A N 1
ATOM 532 C CA . ILE A 1 75 ? 34.313 11.326 4.749 1.00 8.68 97 ILE A CA 1
ATOM 533 C C . ILE A 1 75 ? 34.612 11.312 6.242 1.00 8.41 97 ILE A C 1
ATOM 534 O O . ILE A 1 75 ? 35.784 11.205 6.622 1.00 8.09 97 ILE A O 1
ATOM 539 N N . ASP A 1 76 ? 33.573 11.459 7.075 1.00 7.82 98 ASP A N 1
ATOM 540 C CA . ASP A 1 76 ? 33.782 11.603 8.516 1.00 7.43 98 ASP A CA 1
ATOM 541 C C . ASP A 1 76 ? 33.513 10.334 9.299 1.00 7.29 98 ASP A C 1
ATOM 542 O O . ASP A 1 76 ? 33.663 10.317 10.508 1.00 6.67 98 ASP A O 1
ATOM 547 N N . ALA A 1 77 ? 33.128 9.264 8.603 1.00 7.23 99 ALA A N 1
ATOM 548 C CA . ALA A 1 77 ? 32.928 7.986 9.274 1.00 7.15 99 ALA A CA 1
ATOM 549 C C . ALA A 1 77 ? 33.188 6.827 8.347 1.00 7.21 99 ALA A C 1
ATOM 550 O O . ALA A 1 77 ? 32.930 6.904 7.147 1.00 7.67 99 ALA A O 1
ATOM 552 N N . VAL A 1 78 ? 33.719 5.749 8.923 1.00 7.20 100 VAL A N 1
ATOM 553 C CA . VAL A 1 78 ? 34.039 4.535 8.170 1.00 8.54 100 VAL A CA 1
ATOM 554 C C . VAL A 1 78 ? 33.477 3.313 8.898 1.00 8.10 100 VAL A C 1
ATOM 555 O O . VAL A 1 78 ? 33.557 3.216 10.124 1.00 8.75 100 VAL A O 1
ATOM 559 N N . VAL A 1 79 ? 32.857 2.415 8.143 1.00 8.39 101 VAL A N 1
ATOM 560 C CA . VAL A 1 79 ? 32.422 1.128 8.680 1.00 7.81 101 VAL A CA 1
ATOM 561 C C . VAL A 1 79 ? 33.398 0.053 8.225 1.00 7.98 101 VAL A C 1
ATOM 562 O O . VAL A 1 79 ? 33.654 -0.104 7.033 1.00 7.70 101 VAL A O 1
ATOM 566 N N . VAL A 1 80 ? 33.954 -0.656 9.197 1.00 7.46 102 VAL A N 1
ATOM 567 C CA . VAL A 1 80 ? 34.768 -1.832 8.932 1.00 8.44 102 VAL A CA 1
ATOM 568 C C . VAL A 1 80 ? 34.125 -3.011 9.650 1.00 8.58 102 VAL A C 1
ATOM 569 O O . VAL A 1 80 ? 33.225 -2.838 10.485 1.00 9.05 102 VAL A O 1
ATOM 573 N N . GLY A 1 81 ? 34.593 -4.223 9.356 1.00 8.97 103 GLY A N 1
ATOM 574 C CA . GLY A 1 81 ? 33.991 -5.370 10.023 1.00 9.19 103 GLY A CA 1
ATOM 575 C C . GLY A 1 81 ? 34.665 -6.672 9.681 1.00 9.95 103 GLY A C 1
ATOM 576 O O . GLY A 1 81 ? 35.592 -6.713 8.880 1.00 10.35 103 GLY A O 1
ATOM 577 N N . GLN A 1 82 ? 34.164 -7.739 10.296 1.00 10.48 104 GLN A N 1
ATOM 578 C CA . GLN A 1 82 ? 34.732 -9.075 10.137 1.00 10.88 104 GLN A CA 1
ATOM 579 C C . GLN A 1 82 ? 33.628 -10.101 10.135 1.00 11.00 104 GLN A C 1
ATOM 580 O O . GLN A 1 82 ? 32.692 -10.003 10.922 1.00 12.45 104 GLN A O 1
ATOM 586 N N . VAL A 1 83 ? 33.756 -11.091 9.256 1.00 11.11 105 VAL A N 1
ATOM 587 C CA . VAL A 1 83 ? 32.885 -12.253 9.266 1.00 11.03 105 VAL A CA 1
ATOM 588 C C . VAL A 1 83 ? 33.774 -13.449 9.598 1.00 11.45 105 VAL A C 1
ATOM 589 O O . VAL A 1 83 ? 34.834 -13.625 8.980 1.00 11.43 105 VAL A O 1
ATOM 593 N N . THR A 1 84 ? 33.346 -14.238 10.578 1.00 11.53 106 THR A N 1
ATOM 594 C CA . THR A 1 84 ? 34.141 -15.389 11.020 1.00 11.71 106 THR A CA 1
ATOM 595 C C . THR A 1 84 ? 33.247 -16.607 11.222 1.00 11.94 106 THR A C 1
ATOM 596 O O . THR A 1 84 ? 32.106 -16.473 11.679 1.00 11.55 106 THR A O 1
ATOM 600 N N . PRO A 1 85 ? 33.755 -17.801 10.865 1.00 11.64 107 PRO A N 1
ATOM 601 C CA . PRO A 1 85 ? 32.969 -19.021 11.022 1.00 11.51 107 PRO A CA 1
ATOM 602 C C . PRO A 1 85 ? 33.076 -19.642 12.413 1.00 11.56 107 PRO A C 1
ATOM 603 O O . PRO A 1 85 ? 34.130 -19.591 13.025 1.00 11.35 107 PRO A O 1
ATOM 607 N N . ASN A 1 86 ? 31.971 -20.223 12.878 1.00 11.29 108 ASN A N 1
ATOM 608 C CA . ASN A 1 86 ? 31.904 -21.009 14.120 1.00 11.52 108 ASN A CA 1
ATOM 609 C C . ASN A 1 86 ? 31.843 -22.512 13.821 1.00 11.99 108 ASN A C 1
ATOM 610 O O . ASN A 1 86 ? 31.353 -22.913 12.763 1.00 12.33 108 ASN A O 1
ATOM 615 N N . PRO A 1 87 ? 32.360 -23.342 14.744 1.00 12.59 109 PRO A N 1
ATOM 616 C CA . PRO A 1 87 ? 32.363 -24.795 14.512 1.00 13.31 109 PRO A CA 1
ATOM 617 C C . PRO A 1 87 ? 30.990 -25.421 14.334 1.00 14.00 109 PRO A C 1
ATOM 618 O O . PRO A 1 87 ? 30.888 -26.495 13.740 1.00 14.67 109 PRO A O 1
ATOM 622 N N . ASP A 1 88 ? 29.953 -24.770 14.858 1.00 13.43 110 ASP A N 1
ATOM 623 C CA . ASP A 1 88 ? 28.587 -25.290 14.732 1.00 14.47 110 ASP A CA 1
ATOM 624 C C . ASP A 1 88 ? 27.954 -24.956 13.373 1.00 14.60 110 ASP A C 1
ATOM 625 O O . ASP A 1 88 ? 26.796 -25.306 13.108 1.00 16.08 110 ASP A O 1
ATOM 630 N N . GLY A 1 89 ? 28.709 -24.272 12.518 1.00 14.93 111 GLY A N 1
ATOM 631 C CA . GLY A 1 89 ? 28.241 -23.918 11.184 1.00 14.86 111 GLY A CA 1
ATOM 632 C C . GLY A 1 89 ? 27.609 -22.534 11.083 1.00 14.54 111 GLY A C 1
ATOM 633 O O . GLY A 1 89 ? 27.242 -22.100 10.003 1.00 14.83 111 GLY A O 1
ATOM 634 N N . SER A 1 90 ? 27.478 -21.858 12.213 1.00 13.88 112 SER A N 1
ATOM 635 C CA . SER A 1 90 ? 27.021 -20.462 12.230 1.00 13.72 112 SER A CA 1
ATOM 636 C C . SER A 1 90 ? 28.193 -19.522 11.930 1.00 13.36 112 SER A C 1
ATOM 637 O O . SER A 1 90 ? 29.332 -19.967 11.730 1.00 13.44 112 SER A O 1
ATOM 640 N N . TYR A 1 91 ? 27.887 -18.222 11.890 1.00 13.09 113 TYR A N 1
ATOM 641 C CA . TYR A 1 91 ? 28.863 -17.165 11.626 1.00 12.81 113 TYR A CA 1
ATOM 642 C C . TYR A 1 91 ? 28.755 -16.065 12.661 1.00 12.79 113 TYR A C 1
ATOM 643 O O . TYR A 1 91 ? 27.690 -15.847 13.241 1.00 12.37 113 TYR A O 1
ATOM 652 N N . ASN A 1 92 ? 29.867 -15.377 12.887 1.00 11.90 114 ASN A N 1
ATOM 653 C CA . ASN A 1 92 ? 29.864 -14.102 13.609 1.00 11.58 114 ASN A CA 1
ATOM 654 C C . ASN A 1 92 ? 30.035 -12.984 12.608 1.00 11.48 114 ASN A C 1
ATOM 655 O O . ASN A 1 92 ? 30.932 -13.030 11.771 1.00 11.57 114 ASN A O 1
ATOM 660 N N . VAL A 1 93 ? 29.161 -11.985 12.693 1.00 10.73 115 VAL A N 1
ATOM 661 C CA . VAL A 1 93 ? 29.257 -10.801 11.837 1.00 11.20 115 VAL A CA 1
ATOM 662 C C . VAL A 1 93 ? 29.444 -9.626 12.782 1.00 10.88 115 VAL A C 1
ATOM 663 O O . VAL A 1 93 ? 28.582 -9.371 13.627 1.00 11.24 115 VAL A O 1
ATOM 667 N N . ALA A 1 94 ? 30.591 -8.954 12.677 1.00 10.78 116 ALA A N 1
ATOM 668 C CA . ALA A 1 94 ? 30.943 -7.862 13.576 1.00 10.52 116 ALA A CA 1
ATOM 669 C C . ALA A 1 94 ? 31.231 -6.637 12.732 1.00 10.05 116 ALA A C 1
ATOM 670 O O . ALA A 1 94 ? 31.776 -6.761 11.644 1.00 9.68 116 ALA A O 1
ATOM 672 N N . TYR A 1 95 ? 30.849 -5.468 13.238 1.00 9.61 117 TYR A N 1
ATOM 673 C CA . TYR A 1 95 ? 31.205 -4.197 12.585 1.00 9.03 117 TYR A CA 1
ATOM 674 C C . TYR A 1 95 ? 31.745 -3.233 13.646 1.00 9.15 117 TYR A C 1
ATOM 675 O O . TYR A 1 95 ? 31.434 -3.352 14.844 1.00 8.34 117 TYR A O 1
ATOM 684 N N . GLN A 1 96 ? 32.551 -2.268 13.191 1.00 8.92 118 GLN A N 1
ATOM 685 C CA . GLN A 1 96 ? 32.935 -1.124 14.009 1.00 8.84 118 GLN A CA 1
ATOM 686 C C . GLN A 1 96 ? 32.743 0.109 13.153 1.00 8.62 118 GLN A C 1
ATOM 687 O O . GLN A 1 96 ? 33.109 0.123 11.972 1.00 9.17 118 GLN A O 1
ATOM 693 N N . LEU A 1 97 ? 32.146 1.131 13.741 1.00 7.84 119 LEU A N 1
ATOM 694 C CA . LEU A 1 97 ? 31.957 2.422 13.099 1.00 8.25 119 LEU A CA 1
ATOM 695 C C . LEU A 1 97 ? 32.988 3.352 13.690 1.00 8.34 119 LEU A C 1
ATOM 696 O O . LEU A 1 97 ? 33.000 3.586 14.903 1.00 8.06 119 LEU A O 1
ATOM 701 N N . VAL A 1 98 ? 33.874 3.846 12.830 1.00 8.03 120 VAL A N 1
ATOM 702 C CA . VAL A 1 98 ? 35.040 4.625 13.241 1.00 8.03 120 VAL A CA 1
ATOM 703 C C . VAL A 1 98 ? 34.906 6.067 12.757 1.00 7.99 120 VAL A C 1
ATOM 704 O O . VAL A 1 98 ? 34.642 6.332 11.586 1.00 7.73 120 VAL A O 1
ATOM 708 N N . ASP A 1 99 ? 35.082 6.999 13.681 1.00 7.38 121 ASP A N 1
ATOM 709 C CA . ASP A 1 99 ? 35.098 8.432 13.386 1.00 8.06 121 ASP A CA 1
ATOM 710 C C . ASP A 1 99 ? 36.372 8.775 12.616 1.00 8.28 121 ASP A C 1
ATOM 711 O O . ASP A 1 99 ? 37.478 8.388 13.029 1.00 9.33 121 ASP A O 1
ATOM 716 N N . THR A 1 100 ? 36.221 9.451 11.473 1.00 8.42 122 THR A N 1
ATOM 717 C CA . THR A 1 100 ? 37.371 9.906 10.698 1.00 8.53 122 THR A CA 1
ATOM 718 C C . THR A 1 100 ? 37.260 11.404 10.439 1.00 9.98 122 THR A C 1
ATOM 719 O O . THR A 1 100 ? 37.693 11.903 9.405 1.00 11.27 122 THR A O 1
ATOM 723 N N . GLY A 1 101 ? 36.653 12.101 11.399 1.00 9.81 123 GLY A N 1
ATOM 724 C CA . GLY A 1 101 ? 36.494 13.544 11.330 1.00 9.61 123 GLY A CA 1
ATOM 725 C C . GLY A 1 101 ? 37.124 14.231 12.519 1.00 10.15 123 GLY A C 1
ATOM 726 O O . GLY A 1 101 ? 38.353 14.253 12.666 1.00 10.13 123 GLY A O 1
ATOM 727 N N . GLY A 1 102 ? 36.268 14.773 13.371 1.00 10.67 124 GLY A N 1
ATOM 728 C CA . GLY A 1 102 ? 36.726 15.522 14.544 1.00 12.01 124 GLY A CA 1
ATOM 729 C C . GLY A 1 102 ? 37.172 14.697 15.737 1.00 12.88 124 GLY A C 1
ATOM 730 O O . GLY A 1 102 ? 37.684 15.258 16.705 1.00 14.55 124 GLY A O 1
ATOM 731 N N . ALA A 1 103 ? 36.971 13.381 15.705 1.00 12.14 125 ALA A N 1
ATOM 732 C CA . ALA A 1 103 ? 37.500 12.500 16.762 1.00 11.97 125 ALA A CA 1
ATOM 733 C C . ALA A 1 103 ? 38.157 11.299 16.093 1.00 11.05 125 ALA A C 1
ATOM 734 O O . ALA A 1 103 ? 37.723 10.155 16.263 1.00 11.01 125 ALA A O 1
ATOM 736 N N . PRO A 1 104 ? 39.231 11.561 15.332 1.00 11.50 126 PRO A N 1
ATOM 737 C CA . PRO A 1 104 ? 39.760 10.539 14.438 1.00 11.07 126 PRO A CA 1
ATOM 738 C C . PRO A 1 104 ? 40.204 9.277 15.162 1.00 11.65 126 PRO A C 1
ATOM 739 O O . PRO A 1 104 ? 41.002 9.345 16.116 1.00 12.68 126 PRO A O 1
ATOM 743 N N . GLY A 1 105 ? 39.682 8.138 14.722 1.00 10.29 127 GLY A N 1
ATOM 744 C CA . GLY A 1 105 ? 40.097 6.854 15.276 1.00 10.96 127 GLY A CA 1
ATOM 745 C C . GLY A 1 105 ? 39.241 6.375 16.422 1.00 11.43 127 GLY A C 1
ATOM 746 O O . GLY A 1 105 ? 39.412 5.249 16.889 1.00 12.34 127 GLY A O 1
ATOM 747 N N . THR A 1 106 ? 38.326 7.222 16.895 1.00 11.22 128 THR A N 1
ATOM 748 C CA . THR A 1 106 ? 37.449 6.801 17.990 1.00 11.94 128 THR A CA 1
ATOM 749 C C . THR A 1 106 ? 36.372 5.877 17.433 1.00 11.92 128 THR A C 1
ATOM 750 O O . THR A 1 106 ? 35.883 6.073 16.315 1.00 11.46 128 THR A O 1
ATOM 754 N N . VAL A 1 107 ? 36.026 4.840 18.179 1.00 11.42 129 VAL A N 1
ATOM 755 C CA . VAL A 1 107 ? 34.981 3.920 17.741 1.00 11.25 129 VAL A CA 1
ATOM 756 C C . VAL A 1 107 ? 33.662 4.440 18.281 1.00 11.80 129 VAL A C 1
ATOM 757 O O . VAL A 1 107 ? 33.497 4.553 19.501 1.00 12.52 129 VAL A O 1
ATOM 761 N N . LEU A 1 108 ? 32.754 4.794 17.381 1.00 11.40 130 LEU A N 1
ATOM 762 C CA . LEU A 1 108 ? 31.474 5.395 17.767 1.00 12.05 130 LEU A CA 1
ATOM 763 C C . LEU A 1 108 ? 30.455 4.337 18.154 1.00 12.16 130 LEU A C 1
ATOM 764 O O . LEU A 1 108 ? 29.584 4.587 18.989 1.00 13.44 130 LEU A O 1
ATOM 769 N N . ALA A 1 109 ? 30.550 3.174 17.507 1.00 12.47 131 ALA A N 1
ATOM 770 C CA . ALA A 1 109 ? 29.607 2.082 17.719 1.00 12.04 131 ALA A CA 1
ATOM 771 C C . ALA A 1 109 ? 30.261 0.795 17.262 1.00 12.06 131 ALA A C 1
ATOM 772 O O . ALA A 1 109 ? 31.088 0.804 16.364 1.00 12.24 131 ALA A O 1
ATOM 774 N N . GLN A 1 110 ? 29.895 -0.321 17.885 1.00 11.95 132 GLN A N 1
ATOM 775 C CA . GLN A 1 110 ? 30.356 -1.625 17.413 1.00 12.68 132 GLN A CA 1
ATOM 776 C C . GLN A 1 110 ? 29.434 -2.703 17.953 1.00 12.39 132 GLN A C 1
ATOM 777 O O . GLN A 1 110 ? 28.805 -2.514 18.988 1.00 13.06 132 GLN A O 1
ATOM 783 N N . ASN A 1 111 ? 29.351 -3.818 17.238 1.00 11.86 133 ASN A N 1
ATOM 784 C CA . ASN A 1 111 ? 28.624 -4.984 17.734 1.00 12.12 133 ASN A CA 1
ATOM 785 C C . ASN A 1 111 ? 29.096 -6.231 17.000 1.00 12.51 133 ASN A C 1
ATOM 786 O O . ASN A 1 111 ? 29.859 -6.146 16.038 1.00 11.49 133 ASN A O 1
ATOM 791 N N . SER A 1 112 ? 28.640 -7.390 17.473 1.00 13.07 134 SER A N 1
ATOM 792 C CA . SER A 1 112 ? 28.863 -8.685 16.821 1.00 14.16 134 SER A CA 1
ATOM 793 C C . SER A 1 112 ? 27.607 -9.529 16.999 1.00 14.03 134 SER A C 1
ATOM 794 O O . SER A 1 112 ? 26.974 -9.481 18.061 1.00 15.46 134 SER A O 1
ATOM 797 N N . TYR A 1 113 ? 27.251 -10.252 15.947 1.00 13.84 135 TYR A N 1
ATOM 798 C CA . TYR A 1 113 ? 26.032 -11.059 15.913 1.00 13.80 135 TYR A CA 1
ATOM 799 C C . TYR A 1 113 ? 26.397 -12.458 15.510 1.00 14.32 135 TYR A C 1
ATOM 800 O O . TYR A 1 113 ? 27.124 -12.648 14.536 1.00 13.91 135 TYR A O 1
ATOM 809 N N . LYS A 1 114 ? 25.849 -13.434 16.225 1.00 13.23 136 LYS A N 1
ATOM 810 C CA . LYS A 1 114 ? 26.026 -14.830 15.850 1.00 14.13 136 LYS A CA 1
ATOM 811 C C . LYS A 1 114 ? 24.765 -15.253 15.128 1.00 14.26 136 LYS A C 1
ATOM 812 O O . LYS A 1 114 ? 23.666 -15.194 15.698 1.00 15.19 136 LYS A O 1
ATOM 818 N N . VAL A 1 115 ? 24.916 -15.622 13.866 1.00 14.16 137 VAL A N 1
ATOM 819 C CA . VAL A 1 115 ? 23.780 -16.020 13.027 1.00 15.29 137 VAL A CA 1
ATOM 820 C C . VAL A 1 115 ? 24.044 -17.290 12.220 1.00 16.66 137 VAL A C 1
ATOM 821 O O . VAL A 1 115 ? 25.187 -17.555 11.834 1.00 16.62 137 VAL A O 1
ATOM 825 N N . ASN A 1 116 ? 22.986 -18.050 11.924 1.00 18.03 138 ASN A N 1
ATOM 826 C CA . ASN A 1 116 ? 23.114 -19.153 10.975 1.00 19.55 138 ASN A CA 1
ATOM 827 C C . ASN A 1 116 ? 23.262 -18.602 9.558 1.00 19.49 138 ASN A C 1
ATOM 828 O O . ASN A 1 116 ? 22.999 -17.408 9.309 1.00 18.48 138 ASN A O 1
ATOM 833 N N . LYS A 1 117 ? 23.748 -19.443 8.651 1.00 20.09 139 LYS A N 1
ATOM 834 C CA . LYS A 1 117 ? 24.023 -19.055 7.270 1.00 21.58 139 LYS A CA 1
ATOM 835 C C . LYS A 1 117 ? 22.842 -18.379 6.590 1.00 20.78 139 LYS A C 1
ATOM 836 O O . LYS A 1 117 ? 23.020 -17.481 5.773 1.00 22.13 139 LYS A O 1
ATOM 842 N N . GLN A 1 118 ? 21.633 -18.787 6.960 1.00 20.07 140 GLN A N 1
ATOM 843 C CA . GLN A 1 118 ? 20.433 -18.280 6.322 1.00 19.60 140 GLN A CA 1
ATOM 844 C C . GLN A 1 118 ? 20.062 -16.878 6.805 1.00 17.72 140 GLN A C 1
ATOM 845 O O . GLN A 1 118 ? 19.158 -16.261 6.254 1.00 16.93 140 GLN A O 1
ATOM 851 N N . TRP A 1 119 ? 20.760 -16.382 7.825 1.00 15.63 141 TRP A N 1
ATOM 852 C CA . TRP A 1 119 ? 20.444 -15.075 8.427 1.00 14.24 141 TRP A CA 1
ATOM 853 C C . TRP A 1 119 ? 21.583 -14.058 8.303 1.00 13.22 141 TRP A C 1
ATOM 854 O O . TRP A 1 119 ? 21.634 -13.063 9.040 1.00 12.14 141 TRP A O 1
ATOM 865 N N . LEU A 1 120 ? 22.462 -14.288 7.332 1.00 12.00 142 LEU A N 1
ATOM 866 C CA . LEU A 1 120 ? 23.565 -13.372 7.104 1.00 11.97 142 LEU A CA 1
ATOM 867 C C . LEU A 1 120 ? 23.109 -12.004 6.586 1.00 11.02 142 LEU A C 1
ATOM 868 O O . LEU A 1 120 ? 23.653 -10.993 7.027 1.00 10.56 142 LEU A O 1
ATOM 873 N N . ARG A 1 121 ? 22.118 -11.955 5.684 1.00 10.17 143 ARG A N 1
ATOM 874 C CA . ARG A 1 121 ? 21.606 -10.636 5.259 1.00 10.12 143 ARG A CA 1
ATOM 875 C C . ARG A 1 121 ? 21.070 -9.856 6.450 1.00 9.73 143 ARG A C 1
ATOM 876 O O . ARG A 1 121 ? 21.349 -8.653 6.582 1.00 9.11 143 ARG A O 1
ATOM 884 N N . TYR A 1 122 ? 20.308 -10.540 7.301 1.00 10.35 144 TYR A N 1
ATOM 885 C CA . TYR A 1 122 ? 19.786 -9.995 8.552 1.00 10.68 144 TYR A CA 1
ATOM 886 C C . TYR A 1 122 ? 20.878 -9.384 9.428 1.00 10.38 144 TYR A C 1
ATOM 887 O O . TYR A 1 122 ? 20.714 -8.278 9.937 1.00 9.99 144 TYR A O 1
ATOM 896 N N . ALA A 1 123 ? 21.997 -10.089 9.579 1.00 10.18 145 ALA A N 1
ATOM 897 C CA . ALA A 1 123 ? 23.143 -9.560 10.312 1.00 10.16 145 ALA A CA 1
ATOM 898 C C . ALA A 1 123 ? 23.632 -8.241 9.675 1.00 9.22 145 ALA A C 1
ATOM 899 O O . ALA A 1 123 ? 23.886 -7.261 10.392 1.00 10.45 145 ALA A O 1
ATOM 901 N N . GLY A 1 124 ? 23.739 -8.211 8.344 1.00 9.73 146 GLY A N 1
ATOM 902 C CA . GLY A 1 124 ? 24.143 -6.997 7.632 1.00 9.22 146 GLY A CA 1
ATOM 903 C C . GLY A 1 124 ? 23.183 -5.858 7.920 1.00 9.63 146 GLY A C 1
ATOM 904 O O . GLY A 1 124 ? 23.615 -4.739 8.223 1.00 9.62 146 GLY A O 1
ATOM 905 N N . HIS A 1 125 ? 21.883 -6.147 7.825 1.00 8.52 147 HIS A N 1
ATOM 906 C CA . HIS A 1 125 ? 20.865 -5.132 8.095 1.00 8.61 147 HIS A CA 1
ATOM 907 C C . HIS A 1 125 ? 20.900 -4.619 9.531 1.00 8.21 147 HIS A C 1
ATOM 908 O O . HIS A 1 125 ? 20.582 -3.451 9.772 1.00 8.36 147 HIS A O 1
ATOM 915 N N . THR A 1 126 ? 21.270 -5.470 10.488 1.00 8.61 148 THR A N 1
ATOM 916 C CA . THR A 1 126 ? 21.354 -5.049 11.878 1.00 9.10 148 THR A CA 1
ATOM 917 C C . THR A 1 126 ? 22.499 -4.035 12.019 1.00 8.97 148 THR A C 1
ATOM 918 O O . THR A 1 126 ? 22.347 -2.980 12.666 1.00 9.04 148 THR A O 1
ATOM 922 N N . ALA A 1 127 ? 23.647 -4.362 11.429 1.00 8.67 149 ALA A N 1
ATOM 923 C CA . ALA A 1 127 ? 24.767 -3.426 11.392 1.00 8.72 149 ALA A CA 1
ATOM 924 C C . ALA A 1 127 ? 24.345 -2.099 10.778 1.00 8.80 149 ALA A C 1
ATOM 925 O O . ALA A 1 127 ? 24.637 -1.022 11.323 1.00 8.78 149 ALA A O 1
ATOM 927 N N . SER A 1 128 ? 23.666 -2.167 9.633 1.00 7.63 150 SER A N 1
ATOM 928 C CA . SER A 1 128 ? 23.189 -0.934 8.990 1.00 9.14 150 SER A CA 1
ATOM 929 C C . SER A 1 128 ? 22.297 -0.134 9.934 1.00 8.28 150 SER A C 1
ATOM 930 O O . SER A 1 128 ? 22.422 1.091 10.036 1.00 8.60 150 SER A O 1
ATOM 933 N N . ASP A 1 129 ? 21.382 -0.818 10.616 1.00 8.64 151 ASP A N 1
ATOM 934 C CA . ASP A 1 129 ? 20.476 -0.138 11.546 1.00 8.39 151 ASP A CA 1
ATOM 935 C C . ASP A 1 129 ? 21.206 0.601 12.667 1.00 8.34 151 ASP A C 1
ATOM 936 O O . ASP A 1 129 ? 20.830 1.729 13.029 1.00 8.37 151 ASP A O 1
ATOM 941 N N . GLU A 1 130 ? 22.258 -0.016 13.204 1.00 8.74 152 GLU A N 1
ATOM 942 C CA . GLU A 1 130 ? 23.009 0.607 14.284 1.00 9.27 152 GLU A CA 1
ATOM 943 C C . GLU A 1 130 ? 23.818 1.798 13.762 1.00 9.17 152 GLU A C 1
ATOM 944 O O . GLU A 1 130 ? 23.864 2.853 14.398 1.00 10.21 152 GLU A O 1
ATOM 950 N N . VAL A 1 131 ? 24.450 1.630 12.604 1.00 8.16 153 VAL A N 1
ATOM 951 C CA . VAL A 1 131 ? 25.235 2.731 12.018 1.00 9.08 153 VAL A CA 1
ATOM 952 C C . VAL A 1 131 ? 24.327 3.921 11.710 1.00 8.89 153 VAL A C 1
ATOM 953 O O . VAL A 1 131 ? 24.594 5.060 12.101 1.00 9.05 153 VAL A O 1
ATOM 957 N N . PHE A 1 132 ? 23.228 3.623 11.023 1.00 8.76 154 PHE A N 1
ATOM 958 C CA . PHE A 1 132 ? 22.249 4.628 10.654 1.00 8.66 154 PHE A CA 1
ATOM 959 C C . PHE A 1 132 ? 21.742 5.403 11.874 1.00 8.21 154 PHE A C 1
ATOM 960 O O . PHE A 1 132 ? 21.733 6.634 11.855 1.00 8.32 154 PHE A O 1
ATOM 968 N N . GLU A 1 133 ? 21.322 4.694 12.924 1.00 8.28 155 GLU A N 1
ATOM 969 C CA . GLU A 1 133 ? 20.803 5.377 14.115 1.00 8.64 155 GLU A CA 1
ATOM 970 C C . GLU A 1 133 ? 21.880 6.184 14.830 1.00 9.68 155 GLU A C 1
ATOM 971 O O . GLU A 1 133 ? 21.627 7.301 15.276 1.00 10.36 155 GLU A O 1
ATOM 977 N N . LYS A 1 134 ? 23.097 5.648 14.913 1.00 9.87 156 LYS A N 1
ATOM 978 C CA . LYS A 1 134 ? 24.155 6.394 15.591 1.00 10.30 156 LYS A CA 1
ATOM 979 C C . LYS A 1 134 ? 24.450 7.712 14.884 1.00 10.41 156 LYS A C 1
ATOM 980 O O . LYS A 1 134 ? 24.618 8.759 15.539 1.00 11.58 156 LYS A O 1
ATOM 986 N N . LEU A 1 135 ? 24.484 7.669 13.552 1.00 9.14 157 LEU A N 1
ATOM 987 C CA . LEU A 1 135 ? 24.893 8.847 12.775 1.00 9.72 157 LEU A CA 1
ATOM 988 C C . LEU A 1 135 ? 23.769 9.833 12.538 1.00 10.66 157 LEU A C 1
ATOM 989 O O . LEU A 1 135 ? 24.023 11.030 12.418 1.00 12.58 157 LEU A O 1
ATOM 994 N N . THR A 1 136 ? 22.539 9.344 12.440 1.00 10.29 158 THR A N 1
ATOM 995 C CA . THR A 1 136 ? 21.417 10.227 12.127 1.00 10.71 158 THR A CA 1
ATOM 996 C C . THR A 1 136 ? 20.476 10.502 13.303 1.00 11.32 158 THR A C 1
ATOM 997 O O . THR A 1 136 ? 19.692 11.452 13.241 1.00 12.47 158 THR A O 1
ATOM 1001 N N . GLY A 1 137 ? 20.512 9.682 14.346 1.00 10.69 159 GLY A N 1
ATOM 1002 C CA . GLY A 1 137 ? 19.561 9.824 15.434 1.00 11.82 159 GLY A CA 1
ATOM 1003 C C . GLY A 1 137 ? 18.176 9.288 15.122 1.00 12.29 159 GLY A C 1
ATOM 1004 O O . GLY A 1 137 ? 17.275 9.389 15.954 1.00 14.64 159 GLY A O 1
ATOM 1005 N N . ILE A 1 138 ? 18.013 8.697 13.935 1.00 11.17 160 ILE A N 1
ATOM 1006 C CA . ILE A 1 138 ? 16.732 8.101 13.510 1.00 11.03 160 ILE A CA 1
ATOM 1007 C C . ILE A 1 138 ? 16.851 6.574 13.535 1.00 10.17 160 ILE A C 1
ATOM 1008 O O . ILE A 1 138 ? 17.846 6.034 13.047 1.00 10.24 160 ILE A O 1
ATOM 1013 N N . LYS A 1 139 ? 15.851 5.879 14.078 1.00 9.38 161 LYS A N 1
ATOM 1014 C CA . LYS A 1 139 ? 15.892 4.406 14.122 1.00 10.01 161 LYS A CA 1
ATOM 1015 C C . LYS A 1 139 ? 15.902 3.835 12.694 1.00 9.37 161 LYS A C 1
ATOM 1016 O O . LYS A 1 139 ? 15.195 4.326 11.804 1.00 10.58 161 LYS A O 1
ATOM 1022 N N . GLY A 1 140 ? 16.725 2.813 12.460 1.00 9.13 162 GLY A N 1
ATOM 1023 C CA . GLY A 1 140 ? 16.801 2.211 11.137 1.00 9.04 162 GLY A CA 1
ATOM 1024 C C . GLY A 1 140 ? 15.648 1.267 10.850 1.00 8.75 162 GLY A C 1
ATOM 1025 O O . GLY A 1 140 ? 15.115 0.622 11.777 1.00 9.38 162 GLY A O 1
ATOM 1026 N N . ALA A 1 141 ? 15.306 1.173 9.564 1.00 8.37 163 ALA A N 1
ATOM 1027 C CA . ALA A 1 141 ? 14.237 0.289 9.087 1.00 8.69 163 ALA A CA 1
ATOM 1028 C C . ALA A 1 141 ? 14.779 -0.831 8.190 1.00 8.60 163 ALA A C 1
ATOM 1029 O O . ALA A 1 141 ? 14.047 -1.400 7.388 1.00 9.29 163 ALA A O 1
ATOM 1031 N N . PHE A 1 142 ? 16.074 -1.129 8.287 1.00 8.29 164 PHE A N 1
ATOM 1032 C CA . PHE A 1 142 ? 16.656 -2.096 7.350 1.00 8.00 164 PHE A CA 1
ATOM 1033 C C . PHE A 1 142 ? 16.296 -3.550 7.606 1.00 8.22 164 PHE A C 1
ATOM 1034 O O . PHE A 1 142 ? 16.526 -4.383 6.738 1.00 8.77 164 PHE A O 1
ATOM 1042 N N . ARG A 1 143 ? 15.734 -3.841 8.771 1.00 8.44 165 ARG A N 1
ATOM 1043 C CA . ARG A 1 143 ? 15.294 -5.208 9.106 1.00 8.79 165 ARG A CA 1
ATOM 1044 C C . ARG A 1 143 ? 13.794 -5.381 8.878 1.00 8.96 165 ARG A C 1
ATOM 1045 O O . ARG A 1 143 ? 13.221 -6.389 9.286 1.00 9.74 165 ARG A O 1
ATOM 1053 N N . THR A 1 144 ? 13.179 -4.404 8.211 1.00 7.91 166 THR A N 1
ATOM 1054 C CA . THR A 1 144 ? 11.748 -4.474 7.943 1.00 8.47 166 THR A CA 1
ATOM 1055 C C . THR A 1 144 ? 11.485 -5.300 6.694 1.00 8.42 166 THR A C 1
ATOM 1056 O O . THR A 1 144 ? 12.408 -5.643 5.926 1.00 8.63 166 THR A O 1
ATOM 1060 N N . ARG A 1 145 ? 10.210 -5.618 6.509 1.00 7.90 167 ARG A N 1
ATOM 1061 C CA . ARG A 1 145 ? 9.733 -6.314 5.323 1.00 8.18 167 ARG A CA 1
ATOM 1062 C C . ARG A 1 145 ? 8.669 -5.474 4.630 1.00 7.70 167 ARG A C 1
ATOM 1063 O O . ARG A 1 145 ? 8.146 -4.507 5.197 1.00 7.84 167 ARG A O 1
ATOM 1071 N N . ILE A 1 146 ? 8.358 -5.854 3.392 1.00 7.28 168 ILE A N 1
ATOM 1072 C CA . ILE A 1 146 ? 7.228 -5.278 2.673 1.00 7.73 168 ILE A CA 1
ATOM 1073 C C . ILE A 1 146 ? 6.300 -6.396 2.240 1.00 7.08 168 ILE A C 1
ATOM 1074 O O . ILE A 1 146 ? 6.740 -7.525 2.008 1.00 7.27 168 ILE A O 1
ATOM 1079 N N . ALA A 1 147 ? 5.012 -6.078 2.198 1.00 6.69 169 ALA A N 1
ATOM 1080 C CA . ALA A 1 147 ? 4.018 -6.939 1.564 1.00 7.33 169 ALA A CA 1
ATOM 1081 C C . ALA A 1 147 ? 3.525 -6.252 0.306 1.00 7.80 169 ALA A C 1
ATOM 1082 O O . ALA A 1 147 ? 3.480 -5.031 0.256 1.00 7.31 169 ALA A O 1
ATOM 1084 N N . TYR A 1 148 ? 3.128 -7.030 -0.696 1.00 7.36 170 TYR A N 1
ATOM 1085 C CA . TYR A 1 148 ? 2.637 -6.479 -1.960 1.00 7.25 170 TYR A CA 1
ATOM 1086 C C . TYR A 1 148 ? 1.907 -7.555 -2.744 1.00 7.40 170 TYR A C 1
ATOM 1087 O O . TYR A 1 148 ? 2.039 -8.755 -2.450 1.00 7.23 170 TYR A O 1
ATOM 1096 N N . VAL A 1 149 ? 1.109 -7.122 -3.709 1.00 6.69 171 VAL A N 1
ATOM 1097 C CA . VAL A 1 149 ? 0.354 -8.052 -4.554 1.00 8.07 171 VAL A CA 1
ATOM 1098 C C . VAL A 1 149 ? 0.975 -8.047 -5.935 1.00 8.70 171 VAL A C 1
ATOM 1099 O O . VAL A 1 149 ? 1.230 -6.981 -6.514 1.00 9.05 171 VAL A O 1
ATOM 1103 N N . VAL A 1 150 ? 1.230 -9.245 -6.456 1.00 9.05 172 VAL A N 1
ATOM 1104 C CA . VAL A 1 150 ? 1.713 -9.396 -7.827 1.00 10.34 172 VAL A CA 1
ATOM 1105 C C . VAL A 1 150 ? 0.580 -10.044 -8.630 1.00 10.88 172 VAL A C 1
ATOM 1106 O O . VAL A 1 150 ? 0.004 -11.043 -8.195 1.00 10.51 172 VAL A O 1
ATOM 1110 N N . GLN A 1 151 ? 0.268 -9.454 -9.784 1.00 11.88 173 GLN A N 1
ATOM 1111 C CA . GLN A 1 151 ? -0.731 -9.990 -10.694 1.00 13.85 173 GLN A CA 1
ATOM 1112 C C . GLN A 1 151 ? -0.034 -10.369 -11.988 1.00 14.55 173 GLN A C 1
ATOM 1113 O O . GLN A 1 151 ? 0.476 -9.502 -12.708 1.00 13.54 173 GLN A O 1
ATOM 1119 N N . THR A 1 152 ? -0.007 -11.668 -12.276 1.00 16.02 174 THR A N 1
ATOM 1120 C CA . THR A 1 152 ? 0.588 -12.140 -13.516 1.00 18.70 174 THR A CA 1
ATOM 1121 C C . THR A 1 152 ? -0.460 -12.162 -14.626 1.00 19.89 174 THR A C 1
ATOM 1122 O O . THR A 1 152 ? -1.671 -12.069 -14.369 1.00 20.33 174 THR A O 1
ATOM 1126 N N . ASN A 1 153 ? 0.018 -12.248 -15.866 1.00 21.69 175 ASN A N 1
ATOM 1127 C CA . ASN A 1 153 ? -0.846 -12.514 -17.005 1.00 23.70 175 ASN A CA 1
ATOM 1128 C C . ASN A 1 153 ? -1.063 -14.014 -17.061 1.00 24.45 175 ASN A C 1
ATOM 1129 O O . ASN A 1 153 ? -0.101 -14.790 -17.089 1.00 25.84 175 ASN A O 1
ATOM 1130 N N . GLY A 1 154 ? -2.322 -14.428 -17.025 1.00 25.08 176 GLY A N 1
ATOM 1131 C CA . GLY A 1 154 ? -2.661 -15.839 -17.169 1.00 24.70 176 GLY A CA 1
ATOM 1132 C C . GLY A 1 154 ? -2.351 -16.735 -15.982 1.00 24.64 176 GLY A C 1
ATOM 1133 O O . GLY A 1 154 ? -1.760 -16.306 -14.974 1.00 24.40 176 GLY A O 1
ATOM 1134 N N . GLY A 1 155 ? -2.747 -17.995 -16.118 1.00 23.97 177 GLY A N 1
ATOM 1135 C CA . GLY A 1 155 ? -2.593 -18.969 -15.055 1.00 22.93 177 GLY A CA 1
ATOM 1136 C C . GLY A 1 155 ? -3.857 -19.107 -14.233 1.00 21.72 177 GLY A C 1
ATOM 1137 O O . GLY A 1 155 ? -4.727 -18.224 -14.236 1.00 22.15 177 GLY A O 1
ATOM 1138 N N . GLN A 1 156 ? -3.946 -20.215 -13.510 1.00 20.94 178 GLN A N 1
ATOM 1139 C CA . GLN A 1 156 ? -5.098 -20.486 -12.669 1.00 20.40 178 GLN A CA 1
ATOM 1140 C C . GLN A 1 156 ? -5.144 -19.552 -11.464 1.00 18.85 178 GLN A C 1
ATOM 1141 O O . GLN A 1 156 ? -6.228 -19.229 -10.981 1.00 18.05 178 GLN A O 1
ATOM 1147 N N . PHE A 1 157 ? -3.972 -19.113 -11.006 1.00 17.46 179 PHE A N 1
ATOM 1148 C CA . PHE A 1 157 ? -3.881 -18.246 -9.824 1.00 16.01 179 PHE A CA 1
ATOM 1149 C C . PHE A 1 157 ? -3.029 -17.010 -10.105 1.00 15.22 179 PHE A C 1
ATOM 1150 O O . PHE A 1 157 ? -1.861 -16.937 -9.700 1.00 15.36 179 PHE A O 1
ATOM 1158 N N . PRO A 1 158 ? -3.610 -16.046 -10.841 1.00 14.09 180 PRO A N 1
ATOM 1159 C CA . PRO A 1 158 ? -2.846 -14.879 -11.305 1.00 13.45 180 PRO A CA 1
ATOM 1160 C C . PRO A 1 158 ? -2.501 -13.900 -10.200 1.00 13.01 180 PRO A C 1
ATOM 1161 O O . PRO A 1 158 ? -1.611 -13.073 -10.397 1.00 12.92 180 PRO A O 1
ATOM 1165 N N . TYR A 1 159 ? -3.190 -13.990 -9.068 1.00 11.97 181 TYR A N 1
ATOM 1166 C CA . TYR A 1 159 ? -3.007 -13.006 -7.999 1.00 11.68 181 TYR A CA 1
ATOM 1167 C C . TYR A 1 159 ? -2.225 -13.631 -6.848 1.00 11.63 181 TYR A C 1
ATOM 1168 O O . TYR A 1 159 ? -2.602 -14.700 -6.346 1.00 11.48 181 TYR A O 1
ATOM 1177 N N . GLU A 1 160 ? -1.124 -12.998 -6.444 1.00 10.56 182 GLU A N 1
ATOM 1178 C CA . GLU A 1 160 ? -0.342 -13.500 -5.316 1.00 10.96 182 GLU A CA 1
ATOM 1179 C C . GLU A 1 160 ? -0.073 -12.381 -4.345 1.00 10.41 182 GLU A C 1
ATOM 1180 O O . GLU A 1 160 ? 0.359 -11.291 -4.742 1.00 11.44 182 GLU A O 1
ATOM 1186 N N . LEU A 1 161 ? -0.332 -12.647 -3.078 1.00 8.69 183 LEU A N 1
ATOM 1187 C CA . LEU A 1 161 ? 0.151 -11.765 -2.024 1.00 8.62 183 LEU A CA 1
ATOM 1188 C C . LEU A 1 161 ? 1.506 -12.292 -1.609 1.00 7.97 183 LEU A C 1
ATOM 1189 O O . LEU A 1 161 ? 1.634 -13.475 -1.258 1.00 8.71 183 LEU A O 1
ATOM 1194 N N . ARG A 1 162 ? 2.509 -11.416 -1.643 1.00 7.99 184 ARG A N 1
ATOM 1195 C CA . ARG A 1 162 ? 3.882 -11.806 -1.334 1.00 7.67 184 ARG A CA 1
ATOM 1196 C C . ARG A 1 162 ? 4.458 -10.924 -0.235 1.00 7.66 184 ARG A C 1
ATOM 1197 O O . ARG A 1 162 ? 3.953 -9.811 0.005 1.00 7.37 184 ARG A O 1
ATOM 1205 N N . VAL A 1 163 ? 5.527 -11.414 0.384 1.00 7.97 185 VAL A N 1
ATOM 1206 C CA . VAL A 1 163 ? 6.288 -10.671 1.390 1.00 7.73 185 VAL A CA 1
ATOM 1207 C C . VAL A 1 163 ? 7.737 -10.796 1.012 1.00 8.21 185 VAL A C 1
ATOM 1208 O O . VAL A 1 163 ? 8.159 -11.842 0.506 1.00 9.21 185 VAL A O 1
ATOM 1212 N N . SER A 1 164 ? 8.492 -9.720 1.185 1.00 7.17 186 SER A N 1
ATOM 1213 C CA . SER A 1 164 ? 9.948 -9.812 1.042 1.00 7.36 186 SER A CA 1
ATOM 1214 C C . SER A 1 164 ? 10.611 -8.909 2.071 1.00 7.69 186 SER A C 1
ATOM 1215 O O . SER A 1 164 ? 9.921 -8.132 2.751 1.00 7.82 186 SER A O 1
ATOM 1218 N N . ASP A 1 165 ? 11.937 -8.986 2.189 1.00 7.74 187 ASP A N 1
ATOM 1219 C CA . ASP A 1 165 ? 12.666 -7.965 2.947 1.00 8.01 187 ASP A CA 1
ATOM 1220 C C . ASP A 1 165 ? 12.423 -6.613 2.258 1.00 8.31 187 ASP A C 1
ATOM 1221 O O . ASP A 1 165 ? 12.008 -6.580 1.092 1.00 8.60 187 ASP A O 1
ATOM 1226 N N . TYR A 1 166 ? 12.686 -5.504 2.945 1.00 8.32 188 TYR A N 1
ATOM 1227 C CA . TYR A 1 166 ? 12.393 -4.184 2.365 1.00 8.30 188 TYR A CA 1
ATOM 1228 C C . TYR A 1 166 ? 13.110 -3.968 1.011 1.00 8.58 188 TYR A C 1
ATOM 1229 O O . TYR A 1 166 ? 12.641 -3.198 0.179 1.00 8.41 188 TYR A O 1
ATOM 1238 N N . ASP A 1 167 ? 14.260 -4.639 0.816 1.00 8.45 189 ASP A N 1
ATOM 1239 C CA . ASP A 1 167 ? 15.071 -4.484 -0.386 1.00 8.80 189 ASP A CA 1
ATOM 1240 C C . ASP A 1 167 ? 14.785 -5.575 -1.413 1.00 9.13 189 ASP A C 1
ATOM 1241 O O . ASP A 1 167 ? 15.498 -5.688 -2.413 1.00 8.92 189 ASP A O 1
ATOM 1246 N N . GLY A 1 168 ? 13.763 -6.391 -1.147 1.00 8.44 190 GLY A N 1
ATOM 1247 C CA . GLY A 1 168 ? 13.310 -7.372 -2.146 1.00 8.98 190 GLY A CA 1
ATOM 1248 C C . GLY A 1 168 ? 13.790 -8.802 -1.926 1.00 9.53 190 GLY A C 1
ATOM 1249 O O . GLY A 1 168 ? 13.218 -9.747 -2.464 1.00 9.96 190 GLY A O 1
ATOM 1250 N N . TYR A 1 169 ? 14.866 -8.973 -1.170 1.00 9.32 191 TYR A N 1
ATOM 1251 C CA . TYR A 1 169 ? 15.408 -10.312 -0.957 1.00 9.50 191 TYR A CA 1
ATOM 1252 C C . TYR A 1 169 ? 14.509 -11.149 -0.072 1.00 9.86 191 TYR A C 1
ATOM 1253 O O . TYR A 1 169 ? 13.657 -10.619 0.672 1.00 9.53 191 TYR A O 1
ATOM 1262 N N . ASN A 1 170 ? 14.688 -12.465 -0.144 1.00 9.89 192 ASN A N 1
ATOM 1263 C CA . ASN A 1 170 ? 13.922 -13.397 0.678 1.00 10.72 192 ASN A CA 1
ATOM 1264 C C . ASN A 1 170 ? 12.411 -13.280 0.457 1.00 10.58 192 ASN A C 1
ATOM 1265 O O . ASN A 1 170 ? 11.629 -13.270 1.415 1.00 10.82 192 ASN A O 1
ATOM 1270 N N . GLN A 1 171 ? 12.029 -13.215 -0.813 1.00 10.72 193 GLN A N 1
ATOM 1271 C CA . GLN A 1 171 ? 10.627 -13.164 -1.209 1.00 11.38 193 GLN A CA 1
ATOM 1272 C C . GLN A 1 171 ? 9.970 -14.502 -0.940 1.00 11.24 193 GLN A C 1
ATOM 1273 O O . GLN A 1 171 ? 10.573 -15.562 -1.181 1.00 12.01 193 GLN A O 1
ATOM 1279 N N . PHE A 1 172 ? 8.724 -14.468 -0.462 1.00 10.98 194 PHE A N 1
ATOM 1280 C CA . PHE A 1 172 ? 7.897 -15.675 -0.424 1.00 10.49 194 PHE A CA 1
ATOM 1281 C C . PHE A 1 172 ? 6.433 -15.364 -0.703 1.00 10.37 194 PHE A C 1
ATOM 1282 O O . PHE A 1 172 ? 6.001 -14.208 -0.632 1.00 9.50 194 PHE A O 1
ATOM 1290 N N . VAL A 1 173 ? 5.676 -16.403 -1.036 1.00 10.51 195 VAL A N 1
ATOM 1291 C CA . VAL A 1 173 ? 4.262 -16.253 -1.341 1.00 10.33 195 VAL A CA 1
ATOM 1292 C C . VAL A 1 173 ? 3.426 -16.522 -0.096 1.00 10.37 195 VAL A C 1
ATOM 1293 O O . VAL A 1 173 ? 3.534 -17.583 0.534 1.00 10.80 195 VAL A O 1
ATOM 1297 N N . VAL A 1 174 ? 2.586 -15.548 0.252 1.00 10.07 196 VAL A N 1
ATOM 1298 C CA . VAL A 1 174 ? 1.694 -15.678 1.382 1.00 9.72 196 VAL A CA 1
ATOM 1299 C C . VAL A 1 174 ? 0.395 -16.379 0.979 1.00 9.92 196 VAL A C 1
ATOM 1300 O O . VAL A 1 174 ? -0.110 -17.235 1.712 1.00 10.61 196 VAL A O 1
ATOM 1304 N N . HIS A 1 175 ? -0.163 -15.989 -0.162 1.00 10.02 197 HIS A N 1
ATOM 1305 C CA . HIS A 1 175 ? -1.444 -16.532 -0.621 1.00 11.08 197 HIS A CA 1
ATOM 1306 C C . HIS A 1 175 ? -1.558 -16.352 -2.120 1.00 10.94 197 HIS A C 1
ATOM 1307 O O . HIS A 1 175 ? -1.229 -15.276 -2.639 1.00 10.32 197 HIS A O 1
ATOM 1314 N N . ARG A 1 176 ? -2.038 -17.391 -2.807 1.00 11.81 198 ARG A N 1
ATOM 1315 C CA . ARG A 1 176 ? -2.315 -17.366 -4.253 1.00 12.82 198 ARG A CA 1
ATOM 1316 C C . ARG A 1 176 ? -3.825 -17.431 -4.441 1.00 11.98 198 ARG A C 1
ATOM 1317 O O . ARG A 1 176 ? -4.525 -18.118 -3.680 1.00 13.19 198 ARG A O 1
ATOM 1325 N N . SER A 1 177 ? -4.324 -16.739 -5.462 1.00 11.48 199 SER A N 1
ATOM 1326 C CA . SER A 1 177 ? -5.766 -16.627 -5.647 1.00 10.83 199 SER A CA 1
ATOM 1327 C C . SER A 1 177 ? -6.164 -16.535 -7.122 1.00 11.37 199 SER A C 1
ATOM 1328 O O . SER A 1 177 ? -5.470 -15.913 -7.912 1.00 11.37 199 SER A O 1
ATOM 1331 N N . PRO A 1 178 ? -7.315 -17.125 -7.488 1.00 12.04 200 PRO A N 1
ATOM 1332 C CA . PRO A 1 178 ? -7.821 -16.929 -8.852 1.00 12.31 200 PRO A CA 1
ATOM 1333 C C . PRO A 1 178 ? -8.471 -15.551 -9.057 1.00 12.19 200 PRO A C 1
ATOM 1334 O O . PRO A 1 178 ? -8.732 -15.138 -10.204 1.00 13.30 200 PRO A O 1
ATOM 1338 N N . GLN A 1 179 ? -8.742 -14.859 -7.950 1.00 11.40 201 GLN A N 1
ATOM 1339 C CA . GLN A 1 179 ? -9.470 -13.594 -7.981 1.00 11.71 201 GLN A CA 1
ATOM 1340 C C . GLN A 1 179 ? -8.692 -12.503 -7.234 1.00 11.03 201 GLN A C 1
ATOM 1341 O O . GLN A 1 179 ? -7.805 -12.818 -6.436 1.00 10.21 201 GLN A O 1
ATOM 1347 N N . PRO A 1 180 ? -9.005 -11.216 -7.497 1.00 10.60 202 PRO A N 1
ATOM 1348 C CA . PRO A 1 180 ? -8.252 -10.116 -6.869 1.00 10.22 202 PRO A CA 1
ATOM 1349 C C . PRO A 1 180 ? -8.042 -10.190 -5.363 1.00 10.03 202 PRO A C 1
ATOM 1350 O O . PRO A 1 180 ? -8.918 -10.644 -4.608 1.00 9.62 202 PRO A O 1
ATOM 1354 N N . LEU A 1 181 ? -6.843 -9.772 -4.970 1.00 9.36 203 LEU A N 1
ATOM 1355 C CA . LEU A 1 181 ? -6.452 -9.591 -3.582 1.00 8.68 203 LEU A CA 1
ATOM 1356 C C . LEU A 1 181 ? -6.223 -8.101 -3.378 1.00 8.90 203 LEU A C 1
ATOM 1357 O O . LEU A 1 181 ? -5.669 -7.431 -4.245 1.00 9.30 203 LEU A O 1
ATOM 1362 N N . MET A 1 182 ? -6.651 -7.584 -2.229 1.00 7.91 204 MET A N 1
ATOM 1363 C CA . MET A 1 182 ? -6.507 -6.154 -1.939 1.00 7.84 204 MET A CA 1
ATOM 1364 C C . MET A 1 182 ? -5.928 -5.870 -0.546 1.00 7.52 204 MET A C 1
ATOM 1365 O O . MET A 1 182 ? -6.161 -6.617 0.410 1.00 7.79 204 MET A O 1
ATOM 1370 N N . SER A 1 183 ? -5.214 -4.753 -0.456 1.00 6.95 205 SER A N 1
ATOM 1371 C CA . SER A 1 183 ? -5.016 -4.015 0.807 1.00 6.89 205 SER A CA 1
ATOM 1372 C C . SER A 1 183 ? -4.414 -4.787 1.967 1.00 6.59 205 SER A C 1
ATOM 1373 O O . SER A 1 183 ? -4.982 -4.816 3.057 1.00 7.73 205 SER A O 1
ATOM 1376 N N . PRO A 1 184 ? -3.250 -5.410 1.756 1.00 6.61 206 PRO A N 1
ATOM 1377 C CA . PRO A 1 184 ? -2.631 -6.077 2.891 1.00 6.52 206 PRO A CA 1
ATOM 1378 C C . PRO A 1 184 ? -2.241 -5.068 3.967 1.00 6.82 206 PRO A C 1
ATOM 1379 O O . PRO A 1 184 ? -1.797 -3.951 3.656 1.00 7.64 206 PRO A O 1
ATOM 1383 N N . ALA A 1 185 ? -2.439 -5.469 5.225 1.00 6.89 207 ALA A N 1
ATOM 1384 C CA . ALA A 1 185 ? -2.107 -4.662 6.401 1.00 6.60 207 ALA A CA 1
ATOM 1385 C C . ALA A 1 185 ? -1.376 -5.499 7.425 1.00 7.42 207 ALA A C 1
ATOM 1386 O O . ALA A 1 185 ? -1.773 -6.628 7.712 1.00 7.91 207 ALA A O 1
ATOM 1388 N N . TRP A 1 186 ? -0.313 -4.935 7.992 1.00 6.89 208 TRP A N 1
ATOM 1389 C CA . TRP A 1 186 ? 0.516 -5.618 8.991 1.00 7.05 208 TRP A CA 1
ATOM 1390 C C . TRP A 1 186 ? 0.013 -5.479 10.424 1.00 7.10 208 TRP A C 1
ATOM 1391 O O . TRP A 1 186 ? -0.322 -4.385 10.860 1.00 7.35 208 TRP A O 1
ATOM 1402 N N . SER A 1 187 ? 0.006 -6.582 11.164 1.00 7.86 209 SER A N 1
ATOM 1403 C CA . SER A 1 187 ? -0.137 -6.463 12.628 1.00 7.86 209 SER A CA 1
ATOM 1404 C C . SER A 1 187 ? 1.115 -5.819 13.231 1.00 8.62 209 SER A C 1
ATOM 1405 O O . SER A 1 187 ? 2.210 -5.956 12.667 1.00 8.45 209 SER A O 1
ATOM 1408 N N . PRO A 1 188 ? 0.958 -5.072 14.344 1.00 9.21 210 PRO A N 1
ATOM 1409 C CA . PRO A 1 188 ? 2.132 -4.377 14.883 1.00 9.75 210 PRO A CA 1
ATOM 1410 C C . PRO A 1 188 ? 3.247 -5.293 15.373 1.00 9.90 210 PRO A C 1
ATOM 1411 O O . PRO A 1 188 ? 4.402 -4.852 15.461 1.00 10.00 210 PRO A O 1
ATOM 1415 N N . ASP A 1 189 ? 2.928 -6.556 15.650 1.00 10.18 211 ASP A N 1
ATOM 1416 C CA . ASP A 1 189 ? 3.989 -7.496 16.022 1.00 11.16 211 ASP A CA 1
ATOM 1417 C C . ASP A 1 189 ? 4.667 -8.143 14.802 1.00 11.14 211 ASP A C 1
ATOM 1418 O O . ASP A 1 189 ? 5.567 -8.966 14.956 1.00 11.86 211 ASP A O 1
ATOM 1423 N N . GLY A 1 190 ? 4.245 -7.749 13.600 1.00 10.21 212 GLY A N 1
ATOM 1424 C CA . GLY A 1 190 ? 4.833 -8.254 12.362 1.00 9.87 212 GLY A CA 1
ATOM 1425 C C . GLY A 1 190 ? 4.550 -9.708 12.022 1.00 9.55 212 GLY A C 1
ATOM 1426 O O . GLY A 1 190 ? 5.138 -10.239 11.087 1.00 9.98 212 GLY A O 1
ATOM 1427 N N . SER A 1 191 ? 3.628 -10.342 12.754 1.00 9.18 213 SER A N 1
ATOM 1428 C CA . SER A 1 191 ? 3.379 -11.779 12.569 1.00 9.53 213 SER A CA 1
ATOM 1429 C C . SER A 1 191 ? 2.230 -12.114 11.602 1.00 9.59 213 SER A C 1
ATOM 1430 O O . SER A 1 191 ? 2.126 -13.253 11.138 1.00 9.71 213 SER A O 1
ATOM 1433 N N . LYS A 1 192 ? 1.368 -11.136 11.311 1.00 9.46 214 LYS A N 1
ATOM 1434 C CA . LYS A 1 192 ? 0.146 -11.386 10.548 1.00 9.18 214 LYS A CA 1
ATOM 1435 C C . LYS A 1 192 ? -0.096 -10.315 9.498 1.00 8.81 214 LYS A C 1
ATOM 1436 O O . LYS A 1 192 ? 0.309 -9.152 9.667 1.00 8.77 214 LYS A O 1
ATOM 1442 N N . LEU A 1 193 ? -0.778 -10.717 8.425 1.00 8.23 215 LEU A N 1
ATOM 1443 C CA . LEU A 1 193 ? -1.320 -9.765 7.439 1.00 7.77 215 LEU A CA 1
ATOM 1444 C C . LEU A 1 193 ? -2.829 -9.917 7.360 1.00 7.02 215 LEU A C 1
ATOM 1445 O O . LEU A 1 193 ? -3.321 -11.043 7.247 1.00 8.13 215 LEU A O 1
ATOM 1450 N N . ALA A 1 194 ? -3.560 -8.806 7.438 1.00 6.64 216 ALA A N 1
ATOM 1451 C CA . ALA A 1 194 ? -4.959 -8.795 7.047 1.00 6.72 216 ALA A CA 1
ATOM 1452 C C . ALA A 1 194 ? -5.017 -8.442 5.569 1.00 7.23 216 ALA A C 1
ATOM 1453 O O . ALA A 1 194 ? -4.206 -7.645 5.084 1.00 8.24 216 ALA A O 1
ATOM 1455 N N . TYR A 1 195 ? -5.973 -9.013 4.855 1.00 5.88 217 TYR A N 1
ATOM 1456 C CA . TYR A 1 195 ? -6.140 -8.672 3.443 1.00 6.47 217 TYR A CA 1
ATOM 1457 C C . TYR A 1 195 ? -7.540 -9.061 2.970 1.00 6.33 217 TYR A C 1
ATOM 1458 O O . TYR A 1 195 ? -8.264 -9.802 3.664 1.00 7.22 217 TYR A O 1
ATOM 1467 N N . VAL A 1 196 ? -7.894 -8.578 1.782 1.00 6.75 218 VAL A N 1
ATOM 1468 C CA . VAL A 1 196 ? -9.191 -8.821 1.163 1.00 7.64 218 VAL A CA 1
ATOM 1469 C C . VAL A 1 196 ? -8.981 -9.820 0.021 1.00 7.74 218 VAL A C 1
ATOM 1470 O O . VAL A 1 196 ? -8.034 -9.705 -0.769 1.00 8.05 218 VAL A O 1
ATOM 1474 N N . THR A 1 197 ? -9.856 -10.818 -0.052 1.00 8.03 219 THR A N 1
ATOM 1475 C CA . THR A 1 197 ? -9.840 -11.711 -1.204 1.00 8.71 219 THR A CA 1
ATOM 1476 C C . THR A 1 197 ? -11.220 -11.834 -1.816 1.00 8.59 219 THR A C 1
ATOM 1477 O O . THR A 1 197 ? -12.207 -11.875 -1.098 1.00 9.14 219 THR A O 1
ATOM 1481 N N . PHE A 1 198 ? -11.267 -11.892 -3.143 1.00 9.10 220 PHE A N 1
ATOM 1482 C CA . PHE A 1 198 ? -12.523 -12.142 -3.875 1.00 9.67 220 PHE A CA 1
ATOM 1483 C C . PHE A 1 198 ? -12.679 -13.596 -4.339 1.00 11.32 220 PHE A C 1
ATOM 1484 O O . PHE A 1 198 ? -13.581 -13.897 -5.128 1.00 11.65 220 PHE A O 1
ATOM 1492 N N . GLU A 1 199 ? -11.839 -14.500 -3.835 1.00 12.01 221 GLU A N 1
ATOM 1493 C CA . GLU A 1 199 ? -11.833 -15.888 -4.329 1.00 13.17 221 GLU A CA 1
ATOM 1494 C C . GLU A 1 199 ? -13.130 -16.667 -4.107 1.00 13.97 221 GLU A C 1
ATOM 1495 O O . GLU A 1 199 ? -13.397 -17.634 -4.822 1.00 15.02 221 GLU A O 1
ATOM 1501 N N . SER A 1 200 ? -13.929 -16.258 -3.127 1.00 14.09 222 SER A N 1
ATOM 1502 C CA . SER A 1 200 ? -15.214 -16.910 -2.867 1.00 14.43 222 SER A CA 1
ATOM 1503 C C . SER A 1 200 ? -16.324 -16.457 -3.825 1.00 14.91 222 SER A C 1
ATOM 1504 O O . SER A 1 200 ? -17.437 -16.987 -3.758 1.00 16.28 222 SER A O 1
ATOM 1507 N N . GLY A 1 201 ? -16.038 -15.475 -4.681 1.00 14.95 223 GLY A N 1
ATOM 1508 C CA . GLY A 1 201 ? -17.061 -14.881 -5.548 1.00 15.55 223 GLY A CA 1
ATOM 1509 C C . GLY A 1 201 ? -17.510 -13.518 -5.063 1.00 15.96 223 GLY A C 1
ATOM 1510 O O . GLY A 1 201 ? -18.239 -12.803 -5.758 1.00 17.20 223 GLY A O 1
ATOM 1511 N N . ARG A 1 202 ? -17.092 -13.176 -3.846 1.00 14.71 224 ARG A N 1
ATOM 1512 C CA . ARG A 1 202 ? -17.324 -11.851 -3.280 1.00 13.54 224 ARG A CA 1
ATOM 1513 C C . ARG A 1 202 ? -16.204 -11.541 -2.290 1.00 11.82 224 ARG A C 1
ATOM 1514 O O . ARG A 1 202 ? -15.405 -12.415 -1.945 1.00 11.98 224 ARG A O 1
ATOM 1522 N N . SER A 1 203 ? -16.149 -10.304 -1.814 1.00 10.39 225 SER A N 1
ATOM 1523 C CA . SER A 1 203 ? -15.084 -9.941 -0.896 1.00 9.00 225 SER A CA 1
ATOM 1524 C C . SER A 1 203 ? -15.213 -10.639 0.461 1.00 8.75 225 SER A C 1
ATOM 1525 O O . SER A 1 203 ? -16.311 -10.842 0.973 1.00 9.20 225 SER A O 1
ATOM 1528 N N . ALA A 1 204 ? -14.060 -11.013 1.004 1.00 7.41 226 ALA A N 1
ATOM 1529 C CA . ALA A 1 204 ? -13.932 -11.486 2.375 1.00 8.47 226 ALA A CA 1
ATOM 1530 C C . ALA A 1 204 ? -12.673 -10.872 2.948 1.00 7.84 226 ALA A C 1
ATOM 1531 O O . ALA A 1 204 ? -11.640 -10.816 2.269 1.00 9.34 226 ALA A O 1
ATOM 1533 N N . LEU A 1 205 ? -12.761 -10.436 4.202 1.00 8.04 227 LEU A N 1
ATOM 1534 C CA . LEU A 1 205 ? -11.609 -9.882 4.896 1.00 7.91 227 LEU A CA 1
ATOM 1535 C C . LEU A 1 205 ? -11.097 -10.942 5.865 1.00 7.95 227 LEU A C 1
ATOM 1536 O O . LEU A 1 205 ? -11.881 -11.501 6.646 1.00 8.19 227 LEU A O 1
ATOM 1541 N N . VAL A 1 206 ? -9.798 -11.233 5.772 1.00 8.40 228 VAL A N 1
ATOM 1542 C CA . VAL A 1 206 ? -9.179 -12.303 6.555 1.00 8.05 228 VAL A CA 1
ATOM 1543 C C . VAL A 1 206 ? -7.887 -11.835 7.183 1.00 7.69 228 VAL A C 1
ATOM 1544 O O . VAL A 1 206 ? -7.326 -10.820 6.762 1.00 8.00 228 VAL A O 1
ATOM 1548 N N . ILE A 1 207 ? -7.438 -12.561 8.207 1.00 7.78 229 ILE A N 1
ATOM 1549 C CA . ILE A 1 207 ? -6.118 -12.332 8.800 1.00 8.25 229 ILE A CA 1
ATOM 1550 C C . ILE A 1 207 ? -5.340 -13.626 8.695 1.00 8.25 229 ILE A C 1
ATOM 1551 O O . ILE A 1 207 ? -5.810 -14.678 9.179 1.00 8.96 229 ILE A O 1
ATOM 1556 N N . GLN A 1 208 ? -4.165 -13.564 8.085 1.00 8.50 230 GLN A N 1
ATOM 1557 C CA . GLN A 1 208 ? -3.316 -14.747 7.921 1.00 8.69 230 GLN A CA 1
ATOM 1558 C C . GLN A 1 208 ? -2.055 -14.626 8.763 1.00 9.44 230 GLN A C 1
ATOM 1559 O O . GLN A 1 208 ? -1.353 -13.604 8.724 1.00 9.87 230 GLN A O 1
ATOM 1565 N N . THR A 1 209 ? -1.767 -15.691 9.512 1.00 9.85 231 THR A N 1
ATOM 1566 C CA . THR A 1 209 ? -0.530 -15.776 10.270 1.00 10.14 231 THR A CA 1
ATOM 1567 C C . THR A 1 209 ? 0.581 -16.255 9.346 1.00 10.25 231 THR A C 1
ATOM 1568 O O . THR A 1 209 ? 0.488 -17.317 8.749 1.00 10.12 231 THR A O 1
ATOM 1572 N N . LEU A 1 210 ? 1.647 -15.474 9.237 1.00 10.27 232 LEU A N 1
ATOM 1573 C CA . LEU A 1 210 ? 2.650 -15.741 8.215 1.00 10.50 232 LEU A CA 1
ATOM 1574 C C . LEU A 1 210 ? 3.441 -17.035 8.444 1.00 10.67 232 LEU A C 1
ATOM 1575 O O . LEU A 1 210 ? 3.781 -17.722 7.482 1.00 11.69 232 LEU A O 1
ATOM 1580 N N . ALA A 1 211 ? 3.738 -17.331 9.710 1.00 11.16 233 ALA A N 1
ATOM 1581 C CA . ALA A 1 211 ? 4.614 -18.478 10.034 1.00 11.54 233 ALA A CA 1
ATOM 1582 C C . ALA A 1 211 ? 4.015 -19.820 9.637 1.00 11.78 233 ALA A C 1
ATOM 1583 O O . ALA A 1 211 ? 4.745 -20.750 9.280 1.00 12.58 233 ALA A O 1
ATOM 1585 N N . ASN A 1 212 ? 2.693 -19.936 9.715 1.00 11.07 234 ASN A N 1
ATOM 1586 C CA . ASN A 1 212 ? 2.072 -21.230 9.457 1.00 10.84 234 ASN A CA 1
ATOM 1587 C C . ASN A 1 212 ? 0.926 -21.203 8.457 1.00 10.38 234 ASN A C 1
ATOM 1588 O O . ASN A 1 212 ? 0.340 -22.234 8.176 1.00 10.68 234 ASN A O 1
ATOM 1593 N N . GLY A 1 213 ? 0.581 -20.020 7.960 1.00 9.80 235 GLY A N 1
ATOM 1594 C CA . GLY A 1 213 ? -0.481 -19.923 6.985 1.00 9.70 235 GLY A CA 1
ATOM 1595 C C . GLY A 1 213 ? -1.891 -19.948 7.565 1.00 9.40 235 GLY A C 1
ATOM 1596 O O . GLY A 1 213 ? -2.854 -19.967 6.809 1.00 10.09 235 GLY A O 1
ATOM 1597 N N . ALA A 1 214 ? -2.020 -19.945 8.894 1.00 9.00 236 ALA A N 1
ATOM 1598 C CA . ALA A 1 214 ? -3.351 -19.990 9.521 1.00 9.25 236 ALA A CA 1
ATOM 1599 C C . ALA A 1 214 ? -4.189 -18.785 9.107 1.00 9.29 236 ALA A C 1
ATOM 1600 O O . ALA A 1 214 ? -3.718 -17.642 9.145 1.00 10.17 236 ALA A O 1
ATOM 1602 N N . VAL A 1 215 ? -5.441 -19.048 8.750 1.00 8.97 237 VAL A N 1
ATOM 1603 C CA . VAL A 1 215 ? -6.363 -17.982 8.332 1.00 9.65 237 VAL A CA 1
ATOM 1604 C C . VAL A 1 215 ? -7.547 -17.836 9.283 1.00 9.98 237 VAL A C 1
ATOM 1605 O O . VAL A 1 215 ? -8.229 -18.818 9.597 1.00 10.54 237 VAL A O 1
ATOM 1609 N N . ARG A 1 216 ? -7.767 -16.597 9.735 1.00 10.08 238 ARG A N 1
ATOM 1610 C CA . ARG A 1 216 ? -8.920 -16.210 10.560 1.00 10.84 238 ARG A CA 1
ATOM 1611 C C . ARG A 1 216 ? -9.827 -15.376 9.674 1.00 11.50 238 ARG A C 1
ATOM 1612 O O . ARG A 1 216 ? -9.384 -14.388 9.099 1.00 10.79 238 ARG A O 1
ATOM 1620 N N . GLN A 1 217 ? -11.082 -15.784 9.548 1.00 12.35 239 GLN A N 1
ATOM 1621 C CA . GLN A 1 217 ? -12.095 -15.012 8.834 1.00 12.94 239 GLN A CA 1
ATOM 1622 C C . GLN A 1 217 ? -12.544 -13.849 9.702 1.00 12.38 239 GLN A C 1
ATOM 1623 O O . GLN A 1 217 ? -12.931 -14.054 10.850 1.00 13.57 239 GLN A O 1
ATOM 1629 N N . VAL A 1 218 ? -12.479 -12.628 9.177 1.00 11.06 240 VAL A N 1
ATOM 1630 C CA . VAL A 1 218 ? -12.891 -11.445 9.959 1.00 10.90 240 VAL A CA 1
ATOM 1631 C C . VAL A 1 218 ? -14.305 -11.034 9.584 1.00 10.44 240 VAL A C 1
ATOM 1632 O O . VAL A 1 218 ? -15.172 -10.849 10.448 1.00 9.39 240 VAL A O 1
ATOM 1636 N N . ALA A 1 219 ? -14.541 -10.880 8.285 1.00 9.65 241 ALA A N 1
ATOM 1637 C CA . ALA A 1 219 ? -15.845 -10.400 7.814 1.00 9.95 241 ALA A CA 1
ATOM 1638 C C . ALA A 1 219 ? -16.084 -10.779 6.360 1.00 10.53 241 ALA A C 1
ATOM 1639 O O . ALA A 1 219 ? -15.227 -10.564 5.505 1.00 10.18 241 ALA A O 1
ATOM 1641 N N . SER A 1 220 ? -17.259 -11.339 6.080 1.00 11.60 242 SER A N 1
ATOM 1642 C CA . SER A 1 220 ? -17.731 -11.508 4.703 1.00 12.53 242 SER A CA 1
ATOM 1643 C C . SER A 1 220 ? -19.230 -11.272 4.670 1.00 12.92 242 SER A C 1
ATOM 1644 O O . SER A 1 220 ? -20.007 -12.143 4.283 1.00 13.72 242 SER A O 1
ATOM 1647 N N . PHE A 1 221 ? -19.616 -10.078 5.098 1.00 12.81 243 PHE A N 1
ATOM 1648 C CA . PHE A 1 221 ? -21.008 -9.648 5.012 1.00 13.18 243 PHE A CA 1
ATOM 1649 C C . PHE A 1 221 ? -21.338 -9.353 3.557 1.00 13.27 243 PHE A C 1
ATOM 1650 O O . PHE A 1 221 ? -20.447 -9.242 2.734 1.00 12.87 243 PHE A O 1
ATOM 1658 N N . PRO A 1 222 ? -22.632 -9.204 3.238 1.00 13.40 244 PRO A N 1
ATOM 1659 C CA . PRO A 1 222 ? -22.974 -8.844 1.874 1.00 12.97 244 PRO A CA 1
ATOM 1660 C C . PRO A 1 222 ? -22.295 -7.527 1.494 1.00 11.93 244 PRO A C 1
ATOM 1661 O O . PRO A 1 222 ? -22.055 -6.676 2.358 1.00 11.99 244 PRO A O 1
ATOM 1665 N N . ARG A 1 223 ? -22.022 -7.366 0.207 1.00 10.92 245 ARG A N 1
ATOM 1666 C CA . ARG A 1 223 ? -21.281 -6.211 -0.343 1.00 10.45 245 ARG A CA 1
ATOM 1667 C C . ARG A 1 223 ? -19.821 -6.207 0.111 1.00 10.26 245 ARG A C 1
ATOM 1668 O O . ARG A 1 223 ? -19.214 -7.282 0.185 1.00 10.93 245 ARG A O 1
ATOM 1676 N N . HIS A 1 224 ? -19.246 -5.036 0.380 1.00 8.54 246 HIS A N 1
ATOM 1677 C CA . HIS A 1 224 ? -17.787 -4.983 0.538 1.00 7.37 246 HIS A CA 1
ATOM 1678 C C . HIS A 1 224 ? -17.313 -5.196 1.965 1.00 7.70 246 HIS A C 1
ATOM 1679 O O . HIS A 1 224 ? -17.911 -4.676 2.908 1.00 8.14 246 HIS A O 1
ATOM 1686 N N . ASN A 1 225 ? -16.197 -5.918 2.091 1.00 7.02 247 ASN A N 1
ATOM 1687 C CA . ASN A 1 225 ? -15.516 -6.142 3.371 1.00 7.59 247 ASN A CA 1
ATOM 1688 C C . ASN A 1 225 ? -14.040 -5.880 3.112 1.00 7.18 247 ASN A C 1
ATOM 1689 O O . ASN A 1 225 ? -13.380 -6.652 2.399 1.00 8.47 247 ASN A O 1
ATOM 1694 N N . GLY A 1 226 ? -13.501 -4.802 3.653 1.00 7.07 248 GLY A N 1
ATOM 1695 C CA . GLY A 1 226 ? -12.148 -4.466 3.241 1.00 7.61 248 GLY A CA 1
ATOM 1696 C C . GLY A 1 226 ? -11.455 -3.356 3.976 1.00 7.34 248 GLY A C 1
ATOM 1697 O O . GLY A 1 226 ? -11.837 -2.995 5.079 1.00 7.51 248 GLY A O 1
ATOM 1698 N N . ALA A 1 227 ? -10.364 -2.872 3.375 1.00 7.02 249 ALA A N 1
ATOM 1699 C CA . ALA A 1 227 ? -9.607 -1.729 3.893 1.00 6.42 249 ALA A CA 1
ATOM 1700 C C . ALA A 1 227 ? -9.140 -1.889 5.356 1.00 6.33 249 ALA A C 1
ATOM 1701 O O . ALA A 1 227 ? -9.382 -1.007 6.181 1.00 7.01 249 ALA A O 1
ATOM 1703 N N . PRO A 1 228 ? -8.455 -3.007 5.680 1.00 6.38 250 PRO A N 1
ATOM 1704 C CA . PRO A 1 228 ? -8.042 -3.234 7.076 1.00 6.95 250 PRO A CA 1
ATOM 1705 C C . PRO A 1 228 ? -6.849 -2.398 7.538 1.00 6.98 250 PRO A C 1
ATOM 1706 O O . PRO A 1 228 ? -6.002 -2.025 6.737 1.00 6.95 250 PRO A O 1
ATOM 1710 N N . ALA A 1 229 ? -6.798 -2.135 8.846 1.00 7.23 251 ALA A N 1
ATOM 1711 C CA . ALA A 1 229 ? -5.652 -1.484 9.486 1.00 7.13 251 ALA A CA 1
ATOM 1712 C C . ALA A 1 229 ? -5.610 -1.926 10.945 1.00 8.07 251 ALA A C 1
ATOM 1713 O O . ALA A 1 229 ? -6.597 -1.768 11.666 1.00 7.67 251 ALA A O 1
ATOM 1715 N N . PHE A 1 230 ? -4.492 -2.504 11.364 1.00 7.29 252 PHE A N 1
ATOM 1716 C CA . PHE A 1 230 ? -4.336 -2.918 12.764 1.00 7.97 252 PHE A CA 1
ATOM 1717 C C . PHE A 1 230 ? -3.972 -1.708 13.636 1.00 8.70 252 PHE A C 1
ATOM 1718 O O . PHE A 1 230 ? -3.099 -0.906 13.267 1.00 9.08 252 PHE A O 1
ATOM 1726 N N . SER A 1 231 ? -4.581 -1.590 14.823 1.00 9.75 253 SER A N 1
ATOM 1727 C CA . SER A 1 231 ? -4.160 -0.521 15.751 1.00 10.02 253 SER A CA 1
ATOM 1728 C C . SER A 1 231 ? -2.738 -0.776 16.231 1.00 10.50 253 SER A C 1
ATOM 1729 O O . SER A 1 231 ? -2.348 -1.934 16.401 1.00 10.28 253 SER A O 1
ATOM 1732 N N . PRO A 1 232 ? -1.951 0.290 16.431 1.00 10.52 254 PRO A N 1
ATOM 1733 C CA . PRO A 1 232 ? -0.575 0.093 16.914 1.00 10.98 254 PRO A CA 1
ATOM 1734 C C . PRO A 1 232 ? -0.452 -0.659 18.250 1.00 11.28 254 PRO A C 1
ATOM 1735 O O . PRO A 1 232 ? 0.576 -1.313 18.482 1.00 12.34 254 PRO A O 1
ATOM 1739 N N . ASP A 1 233 ? -1.471 -0.567 19.101 1.00 12.01 255 ASP A N 1
ATOM 1740 C CA . ASP A 1 233 ? -1.421 -1.267 20.404 1.00 12.84 255 ASP A CA 1
ATOM 1741 C C . ASP A 1 233 ? -1.735 -2.762 20.339 1.00 13.55 255 ASP A C 1
ATOM 1742 O O . ASP A 1 233 ? -1.710 -3.442 21.365 1.00 14.91 255 ASP A O 1
ATOM 1747 N N . GLY A 1 234 ? -2.042 -3.280 19.150 1.00 12.99 256 GLY A N 1
ATOM 1748 C CA . GLY A 1 234 ? -2.300 -4.715 18.992 1.00 12.50 256 GLY A CA 1
ATOM 1749 C C . GLY A 1 234 ? -3.715 -5.190 19.330 1.00 12.95 256 GLY A C 1
ATOM 1750 O O . GLY A 1 234 ? -4.038 -6.378 19.172 1.00 13.77 256 GLY A O 1
ATOM 1751 N N . SER A 1 235 ? -4.575 -4.283 19.774 1.00 13.07 257 SER A N 1
ATOM 1752 C CA . SER A 1 235 ? -5.876 -4.703 20.293 1.00 13.18 257 SER A CA 1
ATOM 1753 C C . SER A 1 235 ? -7.016 -4.746 19.282 1.00 12.49 257 SER A C 1
ATOM 1754 O O . SER A 1 235 ? -7.998 -5.465 19.484 1.00 12.71 257 SER A O 1
ATOM 1757 N N . LYS A 1 236 ? -6.895 -3.968 18.202 1.00 11.44 258 LYS A N 1
ATOM 1758 C CA . LYS A 1 236 ? -8.034 -3.753 17.323 1.00 11.62 258 LYS A CA 1
ATOM 1759 C C . LYS A 1 236 ? -7.661 -3.843 15.851 1.00 10.05 258 LYS A C 1
ATOM 1760 O O . LYS A 1 236 ? -6.513 -3.610 15.475 1.00 10.21 258 LYS A O 1
ATOM 1766 N N . LEU A 1 237 ? -8.664 -4.174 15.048 1.00 9.52 259 LEU A N 1
ATOM 1767 C CA . LEU A 1 237 ? -8.571 -4.051 13.593 1.00 9.00 259 LEU A CA 1
ATOM 1768 C C . LEU A 1 237 ? -9.674 -3.098 13.142 1.00 8.18 259 LEU A C 1
ATOM 1769 O O . LEU A 1 237 ? -10.854 -3.338 13.410 1.00 8.59 259 LEU A O 1
ATOM 1774 N N . ALA A 1 238 ? -9.301 -2.004 12.476 1.00 8.36 260 ALA A N 1
ATOM 1775 C CA . ALA A 1 238 ? -10.275 -1.148 11.772 1.00 7.79 260 ALA A CA 1
ATOM 1776 C C . ALA A 1 238 ? -10.466 -1.649 10.354 1.00 7.51 260 ALA A C 1
ATOM 1777 O O . ALA A 1 238 ? -9.543 -2.192 9.743 1.00 8.06 260 ALA A O 1
ATOM 1779 N N . PHE A 1 239 ? -11.666 -1.472 9.830 1.00 6.98 261 PHE A N 1
ATOM 1780 C CA . PHE A 1 239 ? -11.928 -1.857 8.438 1.00 7.33 261 PHE A CA 1
ATOM 1781 C C . PHE A 1 239 ? -13.207 -1.190 7.955 1.00 7.92 261 PHE A C 1
ATOM 1782 O O . PHE A 1 239 ? -13.879 -0.514 8.723 1.00 8.16 261 PHE A O 1
ATOM 1790 N N . ALA A 1 240 ? -13.545 -1.383 6.687 1.00 7.06 262 ALA A N 1
ATOM 1791 C CA . ALA A 1 240 ? -14.771 -0.822 6.131 1.00 7.45 262 ALA A CA 1
ATOM 1792 C C . ALA A 1 240 ? -15.695 -1.927 5.630 1.00 7.81 262 ALA A C 1
ATOM 1793 O O . ALA A 1 240 ? -15.243 -2.902 5.048 1.00 7.97 262 ALA A O 1
ATOM 1795 N N . LEU A 1 241 ? -16.993 -1.760 5.882 1.00 8.27 263 LEU A N 1
ATOM 1796 C CA . LEU A 1 241 ? -18.029 -2.647 5.358 1.00 8.40 263 LEU A CA 1
ATOM 1797 C C . LEU A 1 241 ? -19.055 -1.787 4.673 1.00 8.40 263 LEU A C 1
ATOM 1798 O O . LEU A 1 241 ? -19.355 -0.702 5.159 1.00 8.89 263 LEU A O 1
ATOM 1803 N N . SER A 1 242 ? -19.616 -2.270 3.572 1.00 8.37 264 SER A N 1
ATOM 1804 C CA . SER A 1 242 ? -20.683 -1.527 2.915 1.00 8.58 264 SER A CA 1
ATOM 1805 C C . SER A 1 242 ? -22.058 -2.194 2.963 1.00 9.98 264 SER A C 1
ATOM 1806 O O . SER A 1 242 ? -22.956 -1.822 2.205 1.00 9.50 264 SER A O 1
ATOM 1809 N N . LYS A 1 243 ? -22.249 -3.136 3.893 1.00 10.52 265 LYS A N 1
ATOM 1810 C CA . LYS A 1 243 ? -23.540 -3.838 3.995 1.00 11.78 265 LYS A CA 1
ATOM 1811 C C . LYS A 1 243 ? -24.721 -2.885 4.226 1.00 11.65 265 LYS A C 1
ATOM 1812 O O . LYS A 1 243 ? -25.847 -3.191 3.805 1.00 12.87 265 LYS A O 1
ATOM 1818 N N . THR A 1 244 ? -24.465 -1.739 4.862 1.00 11.08 266 THR A N 1
ATOM 1819 C CA . THR A 1 244 ? -25.537 -0.754 5.125 1.00 10.91 266 THR A CA 1
ATOM 1820 C C . THR A 1 244 ? -25.976 0.048 3.899 1.00 11.08 266 THR A C 1
ATOM 1821 O O . THR A 1 244 ? -26.976 0.786 3.963 1.00 11.60 266 THR A O 1
ATOM 1825 N N . GLY A 1 245 ? -25.241 -0.065 2.791 1.00 10.56 267 GLY A N 1
ATOM 1826 C CA . GLY A 1 245 ? -25.595 0.630 1.559 1.00 10.06 267 GLY A CA 1
ATOM 1827 C C . GLY A 1 245 ? -24.550 1.640 1.106 1.00 10.26 267 GLY A C 1
ATOM 1828 O O . GLY A 1 245 ? -24.623 2.196 0.002 1.00 10.74 267 GLY A O 1
ATOM 1829 N N . SER A 1 246 ? -23.587 1.885 1.982 1.00 8.75 268 SER A N 1
ATOM 1830 C CA . SER A 1 246 ? -22.416 2.694 1.655 1.00 8.57 268 SER A CA 1
ATOM 1831 C C . SER A 1 246 ? -21.300 2.200 2.572 1.00 8.13 268 SER A C 1
ATOM 1832 O O . SER A 1 246 ? -21.566 1.534 3.592 1.00 8.52 268 SER A O 1
ATOM 1835 N N . LEU A 1 247 ? -20.058 2.530 2.233 1.00 7.86 269 LEU A N 1
ATOM 1836 C CA . LEU A 1 247 ? -18.929 2.123 3.055 1.00 7.49 269 LEU A CA 1
ATOM 1837 C C . LEU A 1 247 ? -18.943 2.902 4.360 1.00 7.28 269 LEU A C 1
ATOM 1838 O O . LEU A 1 247 ? -19.098 4.125 4.371 1.00 7.69 269 LEU A O 1
ATOM 1843 N N . ASN A 1 248 ? -18.798 2.165 5.458 1.00 7.36 270 ASN A N 1
ATOM 1844 C CA . ASN A 1 248 ? -18.648 2.755 6.778 1.00 7.93 270 ASN A CA 1
ATOM 1845 C C . ASN A 1 248 ? -17.561 2.043 7.566 1.00 7.63 270 ASN A C 1
ATOM 1846 O O . ASN A 1 248 ? -17.207 0.903 7.243 1.00 7.28 270 ASN A O 1
ATOM 1851 N N . LEU A 1 249 ? -17.038 2.710 8.588 1.00 8.50 271 LEU A N 1
ATOM 1852 C CA . LEU A 1 249 ? -15.943 2.172 9.394 1.00 9.63 271 LEU A CA 1
ATOM 1853 C C . LEU A 1 249 ? -16.450 1.347 10.564 1.00 9.83 271 LEU A C 1
ATOM 1854 O O . LEU A 1 249 ? -17.442 1.697 11.188 1.00 10.32 271 LEU A O 1
ATOM 1859 N N . TYR A 1 250 ? -15.750 0.250 10.820 1.00 9.13 272 TYR A N 1
ATOM 1860 C CA . TYR A 1 250 ? -16.003 -0.649 11.930 1.00 10.35 272 TYR A CA 1
ATOM 1861 C C . TYR A 1 250 ? -14.687 -0.995 12.572 1.00 10.41 272 TYR A C 1
ATOM 1862 O O . TYR A 1 250 ? -13.628 -0.838 11.973 1.00 9.78 272 TYR A O 1
ATOM 1871 N N . VAL A 1 251 ? -14.749 -1.438 13.823 1.00 10.82 273 VAL A N 1
ATOM 1872 C CA A VAL A 1 251 ? -13.566 -1.881 14.541 0.50 11.74 273 VAL A CA 1
ATOM 1873 C CA B VAL A 1 251 ? -13.564 -1.904 14.533 0.50 11.83 273 VAL A CA 1
ATOM 1874 C C . VAL A 1 251 ? -13.881 -3.234 15.185 1.00 12.09 273 VAL A C 1
ATOM 1875 O O . VAL A 1 251 ? -14.989 -3.429 15.704 1.00 12.81 273 VAL A O 1
ATOM 1882 N N . MET A 1 252 ? -12.927 -4.155 15.110 1.00 11.80 274 MET A N 1
ATOM 1883 C CA A MET A 1 252 ? -13.034 -5.445 15.795 0.50 12.64 274 MET A CA 1
ATOM 1884 C CA B MET A 1 252 ? -13.050 -5.424 15.810 0.50 12.76 274 MET A CA 1
ATOM 1885 C C . MET A 1 252 ? -12.043 -5.507 16.947 1.00 12.82 274 MET A C 1
ATOM 1886 O O . MET A 1 252 ? -10.853 -5.213 16.771 1.00 12.83 274 MET A O 1
ATOM 1895 N N . ASP A 1 253 ? -12.529 -5.910 18.120 1.00 13.26 275 ASP A N 1
ATOM 1896 C CA . ASP A 1 253 ? -11.647 -6.238 19.224 1.00 14.33 275 ASP A CA 1
ATOM 1897 C C . ASP A 1 253 ? -11.073 -7.609 18.892 1.00 13.92 275 ASP A C 1
ATOM 1898 O O . ASP A 1 253 ? -11.816 -8.589 18.799 1.00 14.88 275 ASP A O 1
ATOM 1903 N N . LEU A 1 254 ? -9.762 -7.685 18.696 1.00 14.16 276 LEU A N 1
ATOM 1904 C CA . LEU A 1 254 ? -9.170 -8.930 18.212 1.00 14.61 276 LEU A CA 1
ATOM 1905 C C . LEU A 1 254 ? -9.305 -10.098 19.184 1.00 14.65 276 LEU A C 1
ATOM 1906 O O . LEU A 1 254 ? -9.501 -11.230 18.758 1.00 14.87 276 LEU A O 1
ATOM 1911 N N . ALA A 1 255 ? -9.217 -9.812 20.481 1.00 15.67 277 ALA A N 1
ATOM 1912 C CA . ALA A 1 255 ? -9.307 -10.870 21.493 1.00 16.20 277 ALA A CA 1
ATOM 1913 C C . ALA A 1 255 ? -10.671 -11.568 21.495 1.00 16.84 277 ALA A C 1
ATOM 1914 O O . ALA A 1 255 ? -10.750 -12.809 21.518 1.00 17.67 277 ALA A O 1
ATOM 1916 N N . SER A 1 256 ? -11.736 -10.771 21.472 1.00 16.88 278 SER A N 1
ATOM 1917 C CA . SER A 1 256 ? -13.106 -11.276 21.555 1.00 16.89 278 SER A CA 1
ATOM 1918 C C . SER A 1 256 ? -13.789 -11.522 20.204 1.00 17.19 278 SER A C 1
ATOM 1919 O O . SER A 1 256 ? -14.738 -12.297 20.119 1.00 17.27 278 SER A O 1
ATOM 1922 N N . GLY A 1 257 ? -13.329 -10.839 19.160 1.00 17.31 279 GLY A N 1
ATOM 1923 C CA . GLY A 1 257 ? -14.007 -10.891 17.868 1.00 17.21 279 GLY A CA 1
ATOM 1924 C C . GLY A 1 257 ? -15.222 -9.978 17.761 1.00 17.68 279 GLY A C 1
ATOM 1925 O O . GLY A 1 257 ? -15.921 -9.990 16.742 1.00 17.69 279 GLY A O 1
ATOM 1926 N N . GLN A 1 258 ? -15.489 -9.199 18.809 1.00 17.91 280 GLN A N 1
ATOM 1927 C CA . GLN A 1 258 ? -16.617 -8.265 18.816 1.00 18.41 280 GLN A CA 1
ATOM 1928 C C . GLN A 1 258 ? -16.380 -7.117 17.826 1.00 17.69 280 GLN A C 1
ATOM 1929 O O . GLN A 1 258 ? -15.324 -6.481 17.847 1.00 17.07 280 GLN A O 1
ATOM 1935 N N . ILE A 1 259 ? -17.376 -6.876 16.972 1.00 16.68 281 ILE A N 1
ATOM 1936 C CA . ILE A 1 259 ? -17.337 -5.784 15.987 1.00 17.22 281 ILE A CA 1
ATOM 1937 C C . ILE A 1 259 ? -18.257 -4.653 16.428 1.00 17.02 281 ILE A C 1
ATOM 1938 O O . ILE A 1 259 ? -19.399 -4.896 16.844 1.00 17.32 281 ILE A O 1
ATOM 1943 N N . ARG A 1 260 ? -17.745 -3.424 16.345 1.00 16.89 282 ARG A N 1
ATOM 1944 C CA . ARG A 1 260 ? -18.502 -2.213 16.644 1.00 17.30 282 ARG A CA 1
ATOM 1945 C C . ARG A 1 260 ? -18.451 -1.260 15.454 1.00 16.72 282 ARG A C 1
ATOM 1946 O O . ARG A 1 260 ? -17.401 -1.068 14.850 1.00 15.65 282 ARG A O 1
ATOM 1954 N N . GLN A 1 261 ? -19.598 -0.689 15.110 1.00 16.28 283 GLN A N 1
ATOM 1955 C CA . GLN A 1 261 ? -19.687 0.295 14.036 1.00 16.12 283 GLN A CA 1
ATOM 1956 C C . GLN A 1 261 ? -19.230 1.643 14.532 1.00 16.23 283 GLN A C 1
ATOM 1957 O O . GLN A 1 261 ? -19.659 2.091 15.605 1.00 16.28 283 GLN A O 1
ATOM 1963 N N . VAL A 1 262 ? -18.351 2.283 13.756 1.00 15.20 284 VAL A N 1
ATOM 1964 C CA . VAL A 1 262 ? -17.765 3.585 14.093 1.00 15.43 284 VAL A CA 1
ATOM 1965 C C . VAL A 1 262 ? -18.394 4.760 13.329 1.00 15.42 284 VAL A C 1
ATOM 1966 O O . VAL A 1 262 ? -18.619 5.829 13.900 1.00 16.37 284 VAL A O 1
ATOM 1970 N N . THR A 1 263 ? -18.643 4.589 12.032 1.00 14.72 285 THR A N 1
ATOM 1971 C CA . THR A 1 263 ? -19.415 5.579 11.279 1.00 14.40 285 THR A CA 1
ATOM 1972 C C . THR A 1 263 ? -20.724 4.979 10.764 1.00 15.08 285 THR A C 1
ATOM 1973 O O . THR A 1 263 ? -20.800 3.773 10.537 1.00 14.16 285 THR A O 1
ATOM 1977 N N . ASP A 1 264 ? -21.756 5.816 10.594 1.00 15.61 286 ASP A N 1
ATOM 1978 C CA . ASP A 1 264 ? -23.042 5.373 10.015 1.00 16.62 286 ASP A CA 1
ATOM 1979 C C . ASP A 1 264 ? -23.598 6.395 9.026 1.00 16.53 286 ASP A C 1
ATOM 1980 O O . ASP A 1 264 ? -24.811 6.601 8.936 1.00 17.09 286 ASP A O 1
ATOM 1985 N N . GLY A 1 265 ? -22.706 7.039 8.287 1.00 16.29 287 GLY A N 1
ATOM 1986 C CA . GLY A 1 265 ? -23.124 7.958 7.227 1.00 15.24 287 GLY A CA 1
ATOM 1987 C C . GLY A 1 265 ? -23.712 7.307 5.982 1.00 14.68 287 GLY A C 1
ATOM 1988 O O . GLY A 1 265 ? -23.516 6.110 5.691 1.00 14.59 287 GLY A O 1
ATOM 1989 N N . ARG A 1 266 ? -24.477 8.107 5.243 1.00 13.87 288 ARG A N 1
ATOM 1990 C CA . ARG A 1 266 ? -24.926 7.715 3.920 1.00 13.76 288 ARG A CA 1
ATOM 1991 C C . ARG A 1 266 ? -23.781 7.914 2.922 1.00 12.62 288 ARG A C 1
ATOM 1992 O O . ARG A 1 266 ? -23.793 7.351 1.840 1.00 13.55 288 ARG A O 1
ATOM 2000 N N . SER A 1 267 ? -22.785 8.703 3.316 1.00 11.59 289 SER A N 1
ATOM 2001 C CA . SER A 1 267 ? -21.554 8.844 2.529 1.00 10.98 289 SER A CA 1
ATOM 2002 C C . SER A 1 267 ? -20.735 7.560 2.603 1.00 10.17 289 SER A C 1
ATOM 2003 O O . SER A 1 267 ? -21.036 6.655 3.383 1.00 10.46 289 SER A O 1
ATOM 2006 N N . ASN A 1 268 ? -19.680 7.506 1.789 1.00 9.17 290 ASN A N 1
ATOM 2007 C CA . ASN A 1 268 ? -18.721 6.410 1.831 1.00 8.64 290 ASN A CA 1
ATOM 2008 C C . ASN A 1 268 ? -17.516 6.802 2.655 1.00 8.43 290 ASN A C 1
ATOM 2009 O O . ASN A 1 268 ? -16.922 7.865 2.436 1.00 8.89 290 ASN A O 1
ATOM 2014 N N . ASN A 1 269 ? -17.185 5.933 3.606 1.00 7.40 291 ASN A N 1
ATOM 2015 C CA . ASN A 1 269 ? -16.128 6.151 4.568 1.00 7.27 291 ASN A CA 1
ATOM 2016 C C . ASN A 1 269 ? -15.266 4.893 4.594 1.00 6.94 291 ASN A C 1
ATOM 2017 O O . ASN A 1 269 ? -15.738 3.815 4.937 1.00 7.42 291 ASN A O 1
ATOM 2022 N N . THR A 1 270 ? -14.003 5.034 4.197 1.00 7.56 292 THR A N 1
ATOM 2023 C CA . THR A 1 270 ? -13.154 3.865 4.046 1.00 6.75 292 THR A CA 1
ATOM 2024 C C . THR A 1 270 ? -11.680 4.246 4.195 1.00 6.36 292 THR A C 1
ATOM 2025 O O . THR A 1 270 ? -11.366 5.363 4.581 1.00 6.61 292 THR A O 1
ATOM 2029 N N . GLU A 1 271 ? -10.778 3.326 3.856 1.00 6.18 293 GLU A N 1
ATOM 2030 C CA . GLU A 1 271 ? -9.327 3.593 3.914 1.00 6.25 293 GLU A CA 1
ATOM 2031 C C . GLU A 1 271 ? -8.859 4.142 5.282 1.00 6.92 293 GLU A C 1
ATOM 2032 O O . GLU A 1 271 ? -8.185 5.160 5.353 1.00 6.57 293 GLU A O 1
ATOM 2038 N N . PRO A 1 272 ? -9.210 3.455 6.380 1.00 7.27 294 PRO A N 1
ATOM 2039 C CA . PRO A 1 272 ? -8.779 3.941 7.688 1.00 7.34 294 PRO A CA 1
ATOM 2040 C C . PRO A 1 272 ? -7.296 3.743 7.926 1.00 7.48 294 PRO A C 1
ATOM 2041 O O . PRO A 1 272 ? -6.713 2.774 7.433 1.00 7.40 294 PRO A O 1
ATOM 2045 N N . THR A 1 273 ? -6.710 4.648 8.707 1.00 7.38 295 THR A N 1
ATOM 2046 C CA . THR A 1 273 ? -5.321 4.564 9.120 1.00 8.39 295 THR A CA 1
ATOM 2047 C C . THR A 1 273 ? -5.233 5.096 10.554 1.00 8.70 295 THR A C 1
ATOM 2048 O O . THR A 1 273 ? -5.845 6.102 10.881 1.00 8.76 295 THR A O 1
ATOM 2052 N N . TRP A 1 274 ? -4.503 4.396 11.407 1.00 8.47 296 TRP A N 1
ATOM 2053 C CA . TRP A 1 274 ? -4.456 4.786 12.809 1.00 8.45 296 TRP A CA 1
ATOM 2054 C C . TRP A 1 274 ? -3.475 5.882 13.145 1.00 8.82 296 TRP A C 1
ATOM 2055 O O . TRP A 1 274 ? -2.354 5.908 12.635 1.00 9.07 296 TRP A O 1
ATOM 2066 N N . PHE A 1 275 ? -3.889 6.744 14.078 1.00 9.71 297 PHE A N 1
ATOM 2067 C CA . PHE A 1 275 ? -2.956 7.572 14.830 1.00 11.16 297 PHE A CA 1
ATOM 2068 C C . PHE A 1 275 ? -2.245 6.721 15.900 1.00 12.25 297 PHE A C 1
ATOM 2069 O O . PHE A 1 275 ? -2.729 5.623 16.255 1.00 12.50 297 PHE A O 1
ATOM 2077 N N . PRO A 1 276 ? -1.087 7.196 16.399 1.00 13.36 298 PRO A N 1
ATOM 2078 C CA . PRO A 1 276 ? -0.301 6.395 17.353 1.00 13.88 298 PRO A CA 1
ATOM 2079 C C . PRO A 1 276 ? -1.023 6.003 18.654 1.00 14.12 298 PRO A C 1
ATOM 2080 O O . PRO A 1 276 ? -0.583 5.056 19.317 1.00 14.53 298 PRO A O 1
ATOM 2084 N N . ASP A 1 277 ? -2.116 6.691 18.994 1.00 14.20 299 ASP A N 1
ATOM 2085 C CA . ASP A 1 277 ? -2.843 6.447 20.249 1.00 14.50 299 ASP A CA 1
ATOM 2086 C C . ASP A 1 277 ? -3.798 5.259 20.212 1.00 14.25 299 ASP A C 1
ATOM 2087 O O . ASP A 1 277 ? -4.402 4.905 21.222 1.00 13.78 299 ASP A O 1
ATOM 2092 N N . SER A 1 278 ? -3.949 4.632 19.044 1.00 13.52 300 SER A N 1
ATOM 2093 C CA . SER A 1 278 ? -4.907 3.536 18.885 1.00 12.93 300 SER A CA 1
ATOM 2094 C C . SER A 1 278 ? -6.346 3.924 19.272 1.00 12.45 300 SER A C 1
ATOM 2095 O O . SER A 1 278 ? -7.125 3.061 19.664 1.00 12.74 300 SER A O 1
ATOM 2098 N N . GLN A 1 279 ? -6.695 5.208 19.125 1.00 13.39 301 GLN A N 1
ATOM 2099 C CA . GLN A 1 279 ? -8.066 5.675 19.380 1.00 14.09 301 GLN A CA 1
ATOM 2100 C C . GLN A 1 279 ? -8.596 6.512 18.224 1.00 13.58 301 GLN A C 1
ATOM 2101 O O . GLN A 1 279 ? -9.794 6.534 17.979 1.00 14.44 301 GLN A O 1
ATOM 2107 N N . ASN A 1 280 ? -7.698 7.207 17.538 1.00 12.63 302 ASN A N 1
ATOM 2108 C CA . ASN A 1 280 ? -8.092 8.064 16.412 1.00 11.65 302 ASN A CA 1
ATOM 2109 C C . ASN A 1 280 ? -7.715 7.458 15.072 1.00 10.91 302 ASN A C 1
ATOM 2110 O O . ASN A 1 280 ? -6.664 6.820 14.943 1.00 10.02 302 ASN A O 1
ATOM 2115 N N . LEU A 1 281 ? -8.594 7.658 14.095 1.00 10.21 303 LEU A N 1
ATOM 2116 C CA . LEU A 1 281 ? -8.367 7.207 12.723 1.00 9.83 303 LEU A CA 1
ATOM 2117 C C . LEU A 1 281 ? -8.376 8.415 11.808 1.00 9.61 303 LEU A C 1
ATOM 2118 O O . LEU A 1 281 ? -9.151 9.341 12.026 1.00 9.49 303 LEU A O 1
ATOM 2123 N N . ALA A 1 282 ? -7.510 8.424 10.796 1.00 8.86 304 ALA A N 1
ATOM 2124 C CA . ALA A 1 282 ? -7.760 9.232 9.602 1.00 8.39 304 ALA A CA 1
ATOM 2125 C C . ALA A 1 282 ? -8.387 8.286 8.599 1.00 7.66 304 ALA A C 1
ATOM 2126 O O . ALA A 1 282 ? -8.121 7.077 8.624 1.00 7.40 304 ALA A O 1
ATOM 2128 N N . PHE A 1 283 ? -9.242 8.822 7.738 1.00 7.35 305 PHE A N 1
ATOM 2129 C CA . PHE A 1 283 ? -9.910 7.982 6.748 1.00 7.03 305 PHE A CA 1
ATOM 2130 C C . PHE A 1 283 ? -10.446 8.825 5.601 1.00 7.36 305 PHE A C 1
ATOM 2131 O O . PHE A 1 283 ? -10.478 10.049 5.696 1.00 7.40 305 PHE A O 1
ATOM 2139 N N . THR A 1 284 ? -10.838 8.164 4.511 1.00 6.55 306 THR A N 1
ATOM 2140 C CA . THR A 1 284 ? -11.409 8.832 3.357 1.00 7.29 306 THR A CA 1
ATOM 2141 C C . THR A 1 284 ? -12.927 8.875 3.506 1.00 6.85 306 THR A C 1
ATOM 2142 O O . THR A 1 284 ? -13.553 7.859 3.781 1.00 6.68 306 THR A O 1
ATOM 2146 N N . SER A 1 285 ? -13.507 10.058 3.317 1.00 7.25 307 SER A N 1
ATOM 2147 C CA . SER A 1 285 ? -14.946 10.185 3.210 1.00 7.66 307 SER A CA 1
ATOM 2148 C C . SER A 1 285 ? -15.269 11.022 1.979 1.00 7.63 307 SER A C 1
ATOM 2149 O O . SER A 1 285 ? -14.551 11.982 1.671 1.00 7.83 307 SER A O 1
ATOM 2152 N N . ASP A 1 286 ? -16.374 10.683 1.311 1.00 8.24 308 ASP A N 1
ATOM 2153 C CA . ASP A 1 286 ? -16.907 11.560 0.260 1.00 9.36 308 ASP A CA 1
ATOM 2154 C C . ASP A 1 286 ? -18.092 12.428 0.741 1.00 10.15 308 ASP A C 1
ATOM 2155 O O . ASP A 1 286 ? -18.855 12.952 -0.068 1.00 10.33 308 ASP A O 1
ATOM 2160 N N . GLN A 1 287 ? -18.218 12.601 2.057 1.00 10.73 309 GLN A N 1
ATOM 2161 C CA A GLN A 1 287 ? -19.257 13.439 2.675 0.50 12.11 309 GLN A CA 1
ATOM 2162 C CA B GLN A 1 287 ? -19.335 13.393 2.582 0.50 12.03 309 GLN A CA 1
ATOM 2163 C C . GLN A 1 287 ? -19.368 14.845 2.077 1.00 12.23 309 GLN A C 1
ATOM 2164 O O . GLN A 1 287 ? -20.460 15.400 1.945 1.00 13.48 309 GLN A O 1
ATOM 2175 N N . ALA A 1 288 ? -18.214 15.432 1.753 1.00 12.04 310 ALA A N 1
ATOM 2176 C CA . ALA A 1 288 ? -18.168 16.828 1.268 1.00 12.89 310 ALA A CA 1
ATOM 2177 C C . ALA A 1 288 ? -18.307 16.927 -0.250 1.00 13.18 310 ALA A C 1
ATOM 2178 O O . ALA A 1 288 ? -18.322 18.034 -0.812 1.00 14.94 310 ALA A O 1
ATOM 2180 N N . GLY A 1 289 ? -18.404 15.780 -0.912 1.00 12.76 311 GLY A N 1
ATOM 2181 C CA . GLY A 1 289 ? -18.443 15.729 -2.370 1.00 11.78 311 GLY A CA 1
ATOM 2182 C C . GLY A 1 289 ? -17.322 14.855 -2.909 1.00 11.42 311 GLY A C 1
ATOM 2183 O O . GLY A 1 289 ? -17.392 13.631 -2.829 1.00 11.48 311 GLY A O 1
ATOM 2184 N N . ARG A 1 290 ? -16.278 15.469 -3.453 1.00 11.31 312 ARG A N 1
ATOM 2185 C CA . ARG A 1 290 ? -15.096 14.690 -3.824 1.00 11.32 312 ARG A CA 1
ATOM 2186 C C . ARG A 1 290 ? -14.445 14.168 -2.534 1.00 10.22 312 ARG A C 1
ATOM 2187 O O . ARG A 1 290 ? -14.540 14.826 -1.494 1.00 10.36 312 ARG A O 1
ATOM 2195 N N . PRO A 1 291 ? -13.832 12.970 -2.599 1.00 9.27 313 PRO A N 1
ATOM 2196 C CA . PRO A 1 291 ? -13.128 12.435 -1.420 1.00 9.01 313 PRO A CA 1
ATOM 2197 C C . PRO A 1 291 ? -12.169 13.422 -0.768 1.00 8.44 313 PRO A C 1
ATOM 2198 O O . PRO A 1 291 ? -11.471 14.201 -1.438 1.00 8.53 313 PRO A O 1
ATOM 2202 N N . GLN A 1 292 ? -12.181 13.381 0.558 1.00 7.89 314 GLN A N 1
ATOM 2203 C CA . GLN A 1 292 ? -11.231 14.110 1.380 1.00 7.73 314 GLN A CA 1
ATOM 2204 C C . GLN A 1 292 ? -10.855 13.207 2.565 1.00 7.60 314 GLN A C 1
ATOM 2205 O O . GLN A 1 292 ? -11.532 12.219 2.846 1.00 7.67 314 GLN A O 1
ATOM 2211 N N . VAL A 1 293 ? -9.783 13.572 3.258 1.00 7.81 315 VAL A N 1
ATOM 2212 C CA . VAL A 1 293 ? -9.403 12.859 4.481 1.00 7.65 315 VAL A CA 1
ATOM 2213 C C . VAL A 1 293 ? -10.017 13.540 5.707 1.00 8.38 315 VAL A C 1
ATOM 2214 O O . VAL A 1 293 ? -9.980 14.777 5.823 1.00 8.22 315 VAL A O 1
ATOM 2218 N N . TYR A 1 294 ? -10.589 12.701 6.567 1.00 9.10 316 TYR A N 1
ATOM 2219 C CA . TYR A 1 294 ? -11.250 13.084 7.819 1.00 9.27 316 TYR A CA 1
ATOM 2220 C C . TYR A 1 294 ? -10.560 12.398 8.984 1.00 9.84 316 TYR A C 1
ATOM 2221 O O . TYR A 1 294 ? -9.843 11.400 8.798 1.00 9.01 316 TYR A O 1
ATOM 2230 N N . LYS A 1 295 ? -10.759 12.923 10.190 1.00 10.91 317 LYS A N 1
ATOM 2231 C CA . LYS A 1 295 ? -10.251 12.254 11.367 1.00 13.01 317 LYS A CA 1
ATOM 2232 C C . LYS A 1 295 ? -11.386 12.045 12.358 1.00 12.29 317 LYS A C 1
ATOM 2233 O O . LYS A 1 295 ? -12.279 12.882 12.460 1.00 11.61 317 LYS A O 1
ATOM 2239 N N . VAL A 1 296 ? -11.366 10.917 13.056 1.00 12.56 318 VAL A N 1
ATOM 2240 C CA . VAL A 1 296 ? -12.414 10.618 14.034 1.00 13.19 318 VAL A CA 1
ATOM 2241 C C . VAL A 1 296 ? -11.839 9.780 15.169 1.00 13.31 318 VAL A C 1
ATOM 2242 O O . VAL A 1 296 ? -10.960 8.943 14.961 1.00 13.09 318 VAL A O 1
ATOM 2246 N N . ASN A 1 297 ? -12.332 10.018 16.375 1.00 13.42 319 ASN A N 1
ATOM 2247 C CA . ASN A 1 297 ? -12.034 9.142 17.508 1.00 13.94 319 ASN A CA 1
ATOM 2248 C C . ASN A 1 297 ? -13.067 8.009 17.503 1.00 14.66 319 ASN A C 1
ATOM 2249 O O . ASN A 1 297 ? -14.263 8.266 17.352 1.00 14.95 319 ASN A O 1
ATOM 2254 N N . ILE A 1 298 ? -12.626 6.759 17.649 1.00 15.14 320 ILE A N 1
ATOM 2255 C CA . ILE A 1 298 ? -13.529 5.605 17.523 1.00 16.01 320 ILE A CA 1
ATOM 2256 C C . ILE A 1 298 ? -14.590 5.526 18.618 1.00 16.88 320 ILE A C 1
ATOM 2257 O O . ILE A 1 298 ? -15.586 4.812 18.478 1.00 17.44 320 ILE A O 1
ATOM 2262 N N . ASN A 1 299 ? -14.366 6.282 19.687 1.00 17.72 321 ASN A N 1
ATOM 2263 C CA . ASN A 1 299 ? -15.219 6.242 20.876 1.00 18.99 321 ASN A CA 1
ATOM 2264 C C . ASN A 1 299 ? -16.332 7.273 20.875 1.00 19.16 321 ASN A C 1
ATOM 2265 O O . ASN A 1 299 ? -17.293 7.151 21.638 1.00 20.30 321 ASN A O 1
ATOM 2270 N N . GLY A 1 300 ? -16.209 8.290 20.030 1.00 18.97 322 GLY A N 1
ATOM 2271 C CA . GLY A 1 300 ? -17.242 9.318 19.959 1.00 17.96 322 GLY A CA 1
ATOM 2272 C C . GLY A 1 300 ? -16.877 10.584 19.222 1.00 17.32 322 GLY A C 1
ATOM 2273 O O . GLY A 1 300 ? -15.709 10.969 19.149 1.00 17.08 322 GLY A O 1
ATOM 2274 N N . GLY A 1 301 ? -17.903 11.232 18.678 1.00 17.02 323 GLY A N 1
ATOM 2275 C CA . GLY A 1 301 ? -17.743 12.516 18.014 1.00 16.28 323 GLY A CA 1
ATOM 2276 C C . GLY A 1 301 ? -17.888 12.406 16.511 1.00 16.18 323 GLY A C 1
ATOM 2277 O O . GLY A 1 301 ? -17.660 11.335 15.924 1.00 16.62 323 GLY A O 1
ATOM 2278 N N . ALA A 1 302 ? -18.270 13.517 15.892 1.00 15.21 324 ALA A N 1
ATOM 2279 C CA . ALA A 1 302 ? -18.381 13.571 14.434 1.00 14.35 324 ALA A CA 1
ATOM 2280 C C . ALA A 1 302 ? -17.010 13.685 13.764 1.00 14.08 324 ALA A C 1
ATOM 2281 O O . ALA A 1 302 ? -16.155 14.454 14.201 1.00 13.91 324 ALA A O 1
ATOM 2283 N N . PRO A 1 303 ? -16.817 12.935 12.667 1.00 13.59 325 PRO A N 1
ATOM 2284 C CA . PRO A 1 303 ? -15.586 13.117 11.897 1.00 13.70 325 PRO A CA 1
ATOM 2285 C C . PRO A 1 303 ? -15.335 14.573 11.494 1.00 13.68 325 PRO A C 1
ATOM 2286 O O . PRO A 1 303 ? -16.277 15.310 11.152 1.00 14.32 325 PRO A O 1
ATOM 2290 N N . GLN A 1 304 ? -14.066 14.960 11.506 1.00 13.29 326 GLN A N 1
ATOM 2291 C CA . GLN A 1 304 ? -13.643 16.324 11.166 1.00 14.59 326 GLN A CA 1
ATOM 2292 C C . GLN A 1 304 ? -12.815 16.277 9.893 1.00 12.83 326 GLN A C 1
ATOM 2293 O O . GLN A 1 304 ? -11.835 15.539 9.829 1.00 12.45 326 GLN A O 1
ATOM 2299 N N . ARG A 1 305 ? -13.184 17.074 8.892 1.00 11.82 327 ARG A N 1
ATOM 2300 C CA . ARG A 1 305 ? -12.401 17.170 7.659 1.00 11.50 327 ARG A CA 1
ATOM 2301 C C . ARG A 1 305 ? -11.030 17.750 7.962 1.00 11.29 327 ARG A C 1
ATOM 2302 O O . ARG A 1 305 ? -10.903 18.720 8.722 1.00 11.80 327 ARG A O 1
ATOM 2310 N N . ILE A 1 306 ? -9.985 17.151 7.391 1.00 10.38 328 ILE A N 1
ATOM 2311 C CA . ILE A 1 306 ? -8.651 17.688 7.617 1.00 10.67 328 ILE A CA 1
ATOM 2312 C C . ILE A 1 306 ? -7.865 18.087 6.371 1.00 9.63 328 ILE A C 1
ATOM 2313 O O . ILE A 1 306 ? -6.813 18.727 6.506 1.00 10.04 328 ILE A O 1
ATOM 2318 N N . THR A 1 307 ? -8.366 17.745 5.168 1.00 9.03 329 THR A N 1
ATOM 2319 C CA . THR A 1 307 ? -7.669 18.076 3.923 1.00 9.98 329 THR A CA 1
ATOM 2320 C C . THR A 1 307 ? -8.363 19.084 3.014 1.00 11.05 329 THR A C 1
ATOM 2321 O O . THR A 1 307 ? -9.593 19.044 2.836 1.00 10.86 329 THR A O 1
ATOM 2325 N N . TRP A 1 308 ? -7.547 19.940 2.390 1.00 13.12 330 TRP A N 1
ATOM 2326 C CA . TRP A 1 308 ? -8.027 21.002 1.494 1.00 15.48 330 TRP A CA 1
ATOM 2327 C C . TRP A 1 308 ? -7.127 21.142 0.233 1.00 16.33 330 TRP A C 1
ATOM 2328 O O . TRP A 1 308 ? -7.412 21.942 -0.669 1.00 17.41 330 TRP A O 1
ATOM 2339 N N . GLU A 1 309 ? -6.078 20.324 0.145 1.00 16.35 331 GLU A N 1
ATOM 2340 C CA . GLU A 1 309 ? -5.137 20.351 -0.990 1.00 16.79 331 GLU A CA 1
ATOM 2341 C C . GLU A 1 309 ? -5.784 19.983 -2.316 1.00 16.66 331 GLU A C 1
ATOM 2342 O O . GLU A 1 309 ? -6.545 19.028 -2.386 1.00 16.81 331 GLU A O 1
ATOM 2348 N N . GLY A 1 310 ? -5.467 20.729 -3.377 1.00 16.42 332 GLY A N 1
ATOM 2349 C CA . GLY A 1 310 ? -6.005 20.422 -4.703 1.00 15.97 332 GLY A CA 1
ATOM 2350 C C . GLY A 1 310 ? -7.520 20.349 -4.671 1.00 14.97 332 GLY A C 1
ATOM 2351 O O . GLY A 1 310 ? -8.171 21.180 -4.040 1.00 16.58 332 GLY A O 1
ATOM 2352 N N . SER A 1 311 ? -8.070 19.336 -5.330 1.00 14.46 333 SER A N 1
ATOM 2353 C CA A SER A 1 311 ? -9.512 19.163 -5.465 0.50 13.51 333 SER A CA 1
ATOM 2354 C CA B SER A 1 311 ? -9.518 19.199 -5.402 0.50 13.57 333 SER A CA 1
ATOM 2355 C C . SER A 1 311 ? -10.035 17.964 -4.670 1.00 12.99 333 SER A C 1
ATOM 2356 O O . SER A 1 311 ? -11.238 17.826 -4.471 1.00 12.48 333 SER A O 1
ATOM 2361 N N . GLN A 1 312 ? -9.125 17.090 -4.244 1.00 11.87 334 GLN A N 1
ATOM 2362 C CA . GLN A 1 312 ? -9.529 15.792 -3.725 1.00 10.64 334 GLN A CA 1
ATOM 2363 C C . GLN A 1 312 ? -8.327 15.137 -3.041 1.00 9.37 334 GLN A C 1
ATOM 2364 O O . GLN A 1 312 ? -7.192 15.285 -3.495 1.00 8.87 334 GLN A O 1
ATOM 2370 N N . ASN A 1 313 ? -8.581 14.436 -1.931 1.00 7.65 335 ASN A N 1
ATOM 2371 C CA . ASN A 1 313 ? -7.512 13.780 -1.166 1.00 7.41 335 ASN A CA 1
ATOM 2372 C C . ASN A 1 313 ? -8.047 12.507 -0.569 1.00 6.38 335 ASN A C 1
ATOM 2373 O O . ASN A 1 313 ? -9.202 12.463 -0.152 1.00 6.89 335 ASN A O 1
ATOM 2378 N N . GLN A 1 314 ? -7.225 11.462 -0.551 1.00 6.03 336 GLN A N 1
ATOM 2379 C CA . GLN A 1 314 ? -7.718 10.170 -0.066 1.00 6.55 336 GLN A CA 1
ATOM 2380 C C . GLN A 1 314 ? -6.589 9.232 0.277 1.00 6.80 336 GLN A C 1
ATOM 2381 O O . GLN A 1 314 ? -5.425 9.536 0.032 1.00 6.43 336 GLN A O 1
ATOM 2387 N N . ASP A 1 315 ? -6.951 8.091 0.860 1.00 7.27 337 ASP A N 1
ATOM 2388 C CA . ASP A 1 315 ? -6.028 6.954 0.985 1.00 7.57 337 ASP A CA 1
ATOM 2389 C C . ASP A 1 315 ? -4.761 7.305 1.774 1.00 7.67 337 ASP A C 1
ATOM 2390 O O . ASP A 1 315 ? -3.623 7.106 1.314 1.00 8.40 337 ASP A O 1
ATOM 2395 N N . ALA A 1 316 ? -4.985 7.799 2.987 1.00 6.84 338 ALA A N 1
ATOM 2396 C CA . ALA A 1 316 ? -3.914 8.312 3.833 1.00 6.34 338 ALA A CA 1
ATOM 2397 C C . ALA A 1 316 ? -3.166 7.256 4.635 1.00 6.99 338 ALA A C 1
ATOM 2398 O O . ALA A 1 316 ? -3.636 6.125 4.820 1.00 7.34 338 ALA A O 1
ATOM 2400 N N . ASP A 1 317 ? -1.971 7.636 5.097 1.00 6.96 339 ASP A N 1
ATOM 2401 C CA . ASP A 1 317 ? -1.192 6.798 6.015 1.00 7.29 339 ASP A CA 1
ATOM 2402 C C . ASP A 1 317 ? -0.557 7.756 7.013 1.00 7.91 339 ASP A C 1
ATOM 2403 O O . ASP A 1 317 ? 0.183 8.665 6.623 1.00 6.77 339 ASP A O 1
ATOM 2408 N N . VAL A 1 318 ? -0.892 7.589 8.288 1.00 8.19 340 VAL A N 1
ATOM 2409 C CA . VAL A 1 318 ? -0.419 8.490 9.350 1.00 9.05 340 VAL A CA 1
ATOM 2410 C C . VAL A 1 318 ? 0.926 7.987 9.853 1.00 9.32 340 VAL A C 1
ATOM 2411 O O . VAL A 1 318 ? 1.117 6.774 10.045 1.00 9.64 340 VAL A O 1
ATOM 2415 N N . SER A 1 319 ? 1.859 8.914 10.054 1.00 9.84 341 SER A N 1
ATOM 2416 C CA . SER A 1 319 ? 3.201 8.548 10.499 1.00 11.27 341 SER A CA 1
ATOM 2417 C C . SER A 1 319 ? 3.215 7.940 11.897 1.00 12.07 341 SER A C 1
ATOM 2418 O O . SER A 1 319 ? 2.277 8.102 12.669 1.00 12.48 341 SER A O 1
ATOM 2421 N N . SER A 1 320 ? 4.309 7.251 12.215 1.00 13.82 342 SER A N 1
ATOM 2422 C CA . SER A 1 320 ? 4.410 6.534 13.487 1.00 15.56 342 SER A CA 1
ATOM 2423 C C . SER A 1 320 ? 4.431 7.489 14.676 1.00 15.84 342 SER A C 1
ATOM 2424 O O . SER A 1 320 ? 4.032 7.118 15.785 1.00 16.46 342 SER A O 1
ATOM 2427 N N . ASP A 1 321 ? 4.891 8.714 14.443 1.00 16.17 343 ASP A N 1
ATOM 2428 C CA . ASP A 1 321 ? 4.886 9.740 15.498 1.00 17.01 343 ASP A CA 1
ATOM 2429 C C . ASP A 1 321 ? 3.635 10.640 15.518 1.00 16.76 343 ASP A C 1
ATOM 2430 O O . ASP A 1 321 ? 3.460 11.460 16.427 1.00 17.36 343 ASP A O 1
ATOM 2435 N N . GLY A 1 322 ? 2.770 10.479 14.518 1.00 15.86 344 GLY A N 1
ATOM 2436 C CA . GLY A 1 322 ? 1.533 11.240 14.446 1.00 15.00 344 GLY A CA 1
ATOM 2437 C C . GLY A 1 322 ? 1.688 12.663 13.947 1.00 14.14 344 GLY A C 1
ATOM 2438 O O . GLY A 1 322 ? 0.703 13.395 13.902 1.00 14.41 344 GLY A O 1
ATOM 2439 N N . LYS A 1 323 ? 2.900 13.053 13.560 1.00 13.27 345 LYS A N 1
ATOM 2440 C CA . LYS A 1 323 ? 3.171 14.453 13.160 1.00 13.58 345 LYS A CA 1
ATOM 2441 C C . LYS A 1 323 ? 2.699 14.797 11.748 1.00 12.50 345 LYS A C 1
ATOM 2442 O O . LYS A 1 323 ? 2.479 15.963 11.431 1.00 11.48 345 LYS A O 1
ATOM 2448 N N . PHE A 1 324 ? 2.596 13.790 10.886 1.00 10.67 346 PHE A N 1
ATOM 2449 C CA . PHE A 1 324 ? 2.221 14.012 9.489 1.00 10.10 346 PHE A CA 1
ATOM 2450 C C . PHE A 1 324 ? 1.559 12.767 8.910 1.00 9.19 346 PHE A C 1
ATOM 2451 O O . PHE A 1 324 ? 1.592 11.678 9.503 1.00 10.04 346 PHE A O 1
ATOM 2459 N N . MET A 1 325 ? 0.945 12.934 7.747 1.00 8.26 347 MET A N 1
ATOM 2460 C CA . MET A 1 325 ? 0.423 11.797 6.996 1.00 7.65 347 MET A CA 1
ATOM 2461 C C . MET A 1 325 ? 0.882 11.956 5.568 1.00 7.15 347 MET A C 1
ATOM 2462 O O . MET A 1 325 ? 1.248 13.065 5.131 1.00 7.65 347 MET A O 1
ATOM 2467 N N . VAL A 1 326 ? 0.908 10.843 4.844 1.00 6.72 348 VAL A N 1
ATOM 2468 C CA . VAL A 1 326 ? 0.977 10.911 3.392 1.00 7.32 348 VAL A CA 1
ATOM 2469 C C . VAL A 1 326 ? -0.366 10.464 2.834 1.00 7.21 348 VAL A C 1
ATOM 2470 O O . VAL A 1 326 ? -1.141 9.775 3.502 1.00 7.10 348 VAL A O 1
ATOM 2474 N N . MET A 1 327 ? -0.645 10.849 1.600 1.00 6.65 349 MET A N 1
ATOM 2475 C CA . MET A 1 327 ? -1.975 10.642 1.032 1.00 7.45 349 MET A CA 1
ATOM 2476 C C . MET A 1 327 ? -1.905 10.774 -0.467 1.00 7.08 349 MET A C 1
ATOM 2477 O O . MET A 1 327 ? -0.891 11.193 -1.021 1.00 7.08 349 MET A O 1
ATOM 2482 N N . VAL A 1 328 ? -3.015 10.453 -1.114 1.00 6.37 350 VAL A N 1
ATOM 2483 C CA . VAL A 1 328 ? -3.139 10.595 -2.555 1.00 7.15 350 VAL A CA 1
ATOM 2484 C C . VAL A 1 328 ? -3.942 11.868 -2.818 1.00 7.75 350 VAL A C 1
ATOM 2485 O O . VAL A 1 328 ? -5.114 11.954 -2.451 1.00 6.80 350 VAL A O 1
ATOM 2489 N N . SER A 1 329 ? -3.309 12.842 -3.474 1.00 8.40 351 SER A N 1
ATOM 2490 C CA A SER A 1 329 ? -3.945 14.127 -3.734 0.50 8.93 351 SER A CA 1
ATOM 2491 C CA B SER A 1 329 ? -3.933 14.134 -3.739 0.50 9.28 351 SER A CA 1
ATOM 2492 C C . SER A 1 329 ? -4.135 14.280 -5.232 1.00 9.40 351 SER A C 1
ATOM 2493 O O . SER A 1 329 ? -3.205 14.037 -6.004 1.00 9.94 351 SER A O 1
ATOM 2498 N N . SER A 1 330 ? -5.349 14.674 -5.620 1.00 10.43 352 SER A N 1
ATOM 2499 C CA . SER A 1 330 ? -5.736 14.750 -7.033 1.00 12.51 352 SER A CA 1
ATOM 2500 C C . SER A 1 330 ? -6.073 16.167 -7.479 1.00 15.04 352 SER A C 1
ATOM 2501 O O . SER A 1 330 ? -6.703 16.925 -6.728 1.00 15.65 352 SER A O 1
ATOM 2504 N N . ASN A 1 331 ? -5.595 16.497 -8.686 1.00 17.26 353 ASN A N 1
ATOM 2505 C CA . ASN A 1 331 ? -6.144 17.555 -9.561 1.00 20.79 353 ASN A CA 1
ATOM 2506 C C . ASN A 1 331 ? -5.197 17.879 -10.732 1.00 21.41 353 ASN A C 1
ATOM 2507 O O . ASN A 1 331 ? -4.104 17.356 -10.780 1.00 22.13 353 ASN A O 1
ATOM 2512 N N . GLY A 1 332 ? -5.642 18.604 -11.759 1.00 23.25 354 GLY A N 1
ATOM 2513 C CA . GLY A 1 332 ? -6.900 18.358 -12.404 1.00 23.16 354 GLY A CA 1
ATOM 2514 C C . GLY A 1 332 ? -6.478 17.247 -13.356 1.00 22.52 354 GLY A C 1
ATOM 2515 O O . GLY A 1 332 ? -5.676 17.457 -14.277 1.00 23.18 354 GLY A O 1
ATOM 2516 N N . GLY A 1 333 ? -6.962 16.047 -13.082 1.00 21.78 355 GLY A N 1
ATOM 2517 C CA . GLY A 1 333 ? -6.693 14.890 -13.923 1.00 20.81 355 GLY A CA 1
ATOM 2518 C C . GLY A 1 333 ? -5.442 14.105 -13.573 1.00 19.95 355 GLY A C 1
ATOM 2519 O O . GLY A 1 333 ? -5.138 13.109 -14.236 1.00 20.54 355 GLY A O 1
ATOM 2520 N N . GLN A 1 334 ? -4.702 14.557 -12.560 1.00 18.19 356 GLN A N 1
ATOM 2521 C CA . GLN A 1 334 ? -3.515 13.835 -12.090 1.00 16.90 356 GLN A CA 1
ATOM 2522 C C . GLN A 1 334 ? -3.631 13.550 -10.600 1.00 14.64 356 GLN A C 1
ATOM 2523 O O . GLN A 1 334 ? -4.345 14.240 -9.890 1.00 14.83 356 GLN A O 1
ATOM 2529 N N . GLN A 1 335 ? -2.926 12.521 -10.143 1.00 11.59 357 GLN A N 1
ATOM 2530 C CA . GLN A 1 335 ? -2.948 12.171 -8.727 1.00 9.97 357 GLN A CA 1
ATOM 2531 C C . GLN A 1 335 ? -1.547 11.773 -8.308 1.00 9.75 357 GLN A C 1
ATOM 2532 O O . GLN A 1 335 ? -0.878 10.995 -8.996 1.00 9.69 357 GLN A O 1
ATOM 2538 N N . HIS A 1 336 ? -1.130 12.301 -7.163 1.00 8.90 358 HIS A N 1
ATOM 2539 C CA . HIS A 1 336 ? 0.236 12.105 -6.677 1.00 9.02 358 HIS A CA 1
ATOM 2540 C C . HIS A 1 336 ? 0.278 11.900 -5.173 1.00 8.46 358 HIS A C 1
ATOM 2541 O O . HIS A 1 336 ? -0.694 12.176 -4.466 1.00 8.22 358 HIS A O 1
ATOM 2548 N N . ILE A 1 337 ? 1.424 11.450 -4.681 1.00 8.09 359 ILE A N 1
ATOM 2549 C CA . ILE A 1 337 ? 1.599 11.305 -3.239 1.00 8.38 359 ILE A CA 1
ATOM 2550 C C . ILE A 1 337 ? 1.994 12.656 -2.673 1.00 8.84 359 ILE A C 1
ATOM 2551 O O . ILE A 1 337 ? 2.892 13.315 -3.213 1.00 9.08 359 ILE A O 1
ATOM 2556 N N . ALA A 1 338 ? 1.297 13.055 -1.607 1.00 8.39 360 ALA A N 1
ATOM 2557 C CA . ALA A 1 338 ? 1.542 14.306 -0.894 1.00 8.45 360 ALA A CA 1
ATOM 2558 C C . ALA A 1 338 ? 1.688 14.043 0.588 1.00 8.22 360 ALA A C 1
ATOM 2559 O O . ALA A 1 338 ? 1.205 13.031 1.110 1.00 8.78 360 ALA A O 1
ATOM 2561 N N . LYS A 1 339 ? 2.394 14.948 1.253 1.00 7.37 361 LYS A N 1
ATOM 2562 C CA . LYS A 1 339 ? 2.637 14.856 2.684 1.00 7.97 361 LYS A CA 1
ATOM 2563 C C . LYS A 1 339 ? 1.983 16.058 3.337 1.00 9.03 361 LYS A C 1
ATOM 2564 O O . LYS A 1 339 ? 2.188 17.193 2.889 1.00 9.75 361 LYS A O 1
ATOM 2570 N N . GLN A 1 340 ? 1.210 15.808 4.387 1.00 8.46 362 GLN A N 1
ATOM 2571 C CA . GLN A 1 340 ? 0.572 16.899 5.128 1.00 7.58 362 GLN A CA 1
ATOM 2572 C C . GLN A 1 340 ? 1.024 16.918 6.582 1.00 8.51 362 GLN A C 1
ATOM 2573 O O . GLN A 1 340 ? 0.951 15.901 7.283 1.00 7.80 362 GLN A O 1
ATOM 2579 N N . ASP A 1 341 ? 1.489 18.086 7.016 1.00 9.31 363 ASP A N 1
ATOM 2580 C CA . ASP A 1 341 ? 1.830 18.322 8.425 1.00 10.49 363 ASP A CA 1
ATOM 2581 C C . ASP A 1 341 ? 0.534 18.435 9.214 1.00 10.85 363 ASP A C 1
ATOM 2582 O O . ASP A 1 341 ? -0.293 19.314 8.937 1.00 11.42 363 ASP A O 1
ATOM 2587 N N . LEU A 1 342 ? 0.339 17.543 10.184 1.00 10.86 364 LEU A N 1
ATOM 2588 C CA . LEU A 1 342 ? -0.950 17.448 10.868 1.00 12.62 364 LEU A CA 1
ATOM 2589 C C . LEU A 1 342 ? -1.167 18.529 11.925 1.00 14.17 364 LEU A C 1
ATOM 2590 O O . LEU A 1 342 ? -2.273 18.667 12.454 1.00 16.74 364 LEU A O 1
ATOM 2595 N N . ALA A 1 343 ? -0.125 19.288 12.238 1.00 14.82 365 ALA A N 1
ATOM 2596 C CA . ALA A 1 343 ? -0.281 20.424 13.149 1.00 15.42 365 ALA A CA 1
ATOM 2597 C C . ALA A 1 343 ? -0.615 21.701 12.384 1.00 15.02 365 ALA A C 1
ATOM 2598 O O . ALA A 1 343 ? -1.464 22.489 12.832 1.00 17.30 365 ALA A O 1
ATOM 2600 N N . THR A 1 344 ? 0.033 21.903 11.237 1.00 13.81 366 THR A N 1
ATOM 2601 C CA . THR A 1 344 ? -0.075 23.189 10.525 1.00 13.11 366 THR A CA 1
ATOM 2602 C C . THR A 1 344 ? -1.027 23.167 9.344 1.00 12.35 366 THR A C 1
ATOM 2603 O O . THR A 1 344 ? -1.500 24.219 8.910 1.00 12.82 366 THR A O 1
ATOM 2607 N N . GLY A 1 345 ? -1.286 21.979 8.803 1.00 11.38 367 GLY A N 1
ATOM 2608 C CA . GLY A 1 345 ? -2.039 21.869 7.555 1.00 10.74 367 GLY A CA 1
ATOM 2609 C C . GLY A 1 345 ? -1.210 22.081 6.302 1.00 10.40 367 GLY A C 1
ATOM 2610 O O . GLY A 1 345 ? -1.743 22.025 5.192 1.00 11.23 367 GLY A O 1
ATOM 2611 N N . GLY A 1 346 ? 0.095 22.316 6.462 1.00 9.46 368 GLY A N 1
ATOM 2612 C CA . GLY A 1 346 ? 0.960 22.494 5.301 1.00 9.87 368 GLY A CA 1
ATOM 2613 C C . GLY A 1 346 ? 1.107 21.209 4.506 1.00 9.23 368 GLY A C 1
ATOM 2614 O O . GLY A 1 346 ? 1.130 20.103 5.084 1.00 9.33 368 GLY A O 1
ATOM 2615 N N . VAL A 1 347 ? 1.230 21.352 3.186 1.00 9.28 369 VAL A N 1
ATOM 2616 C CA . VAL A 1 347 ? 1.307 20.203 2.280 1.00 10.41 369 VAL A CA 1
ATOM 2617 C C . VAL A 1 347 ? 2.503 20.326 1.341 1.00 10.36 369 VAL A C 1
ATOM 2618 O O . VAL A 1 347 ? 2.833 21.420 0.889 1.00 10.95 369 VAL A O 1
ATOM 2622 N N . GLN A 1 348 ? 3.164 19.201 1.079 1.00 10.47 370 GLN A N 1
ATOM 2623 C CA . GLN A 1 348 ? 4.215 19.114 0.064 1.00 11.22 370 GLN A CA 1
ATOM 2624 C C . GLN A 1 348 ? 3.924 17.910 -0.824 1.00 10.53 370 GLN A C 1
ATOM 2625 O O . GLN A 1 348 ? 3.732 16.797 -0.329 1.00 10.40 370 GLN A O 1
ATOM 2631 N N . VAL A 1 349 ? 3.849 18.131 -2.125 1.00 10.45 371 VAL A N 1
ATOM 2632 C CA . VAL A 1 349 ? 3.691 17.030 -3.065 1.00 10.90 371 VAL A CA 1
ATOM 2633 C C . VAL A 1 349 ? 5.047 16.346 -3.222 1.00 10.69 371 VAL A C 1
ATOM 2634 O O . VAL A 1 349 ? 6.068 17.002 -3.478 1.00 11.88 371 VAL A O 1
ATOM 2638 N N . LEU A 1 350 ? 5.059 15.023 -3.060 1.00 9.81 372 LEU A N 1
ATOM 2639 C CA . LEU A 1 350 ? 6.305 14.251 -3.069 1.00 9.57 372 LEU A CA 1
ATOM 2640 C C . LEU A 1 350 ? 6.653 13.619 -4.416 1.00 9.82 372 LEU A C 1
ATOM 2641 O O . LEU A 1 350 ? 7.818 13.505 -4.767 1.00 10.42 372 LEU A O 1
ATOM 2646 N N . SER A 1 351 ? 5.650 13.175 -5.164 1.00 9.75 373 SER A N 1
ATOM 2647 C CA . SER A 1 351 ? 5.922 12.386 -6.370 1.00 10.58 373 SER A CA 1
ATOM 2648 C C . SER A 1 351 ? 5.375 13.044 -7.612 1.00 11.26 373 SER A C 1
ATOM 2649 O O . SER A 1 351 ? 4.491 13.909 -7.546 1.00 11.54 373 SER A O 1
ATOM 2652 N N . SER A 1 352 ? 5.886 12.599 -8.761 1.00 11.69 374 SER A N 1
ATOM 2653 C CA . SER A 1 352 ? 5.457 13.123 -10.053 1.00 12.62 374 SER A CA 1
ATOM 2654 C C . SER A 1 352 ? 5.197 12.000 -11.041 1.00 12.11 374 SER A C 1
ATOM 2655 O O . SER A 1 352 ? 5.048 12.234 -12.240 1.00 13.63 374 SER A O 1
ATOM 2658 N N . THR A 1 353 ? 5.135 10.781 -10.521 1.00 11.01 375 THR A N 1
ATOM 2659 C CA . THR A 1 353 ? 4.813 9.603 -11.313 1.00 11.26 375 THR A CA 1
ATOM 2660 C C . THR A 1 353 ? 3.305 9.566 -11.619 1.00 11.57 375 THR A C 1
ATOM 2661 O O . THR A 1 353 ? 2.542 10.400 -11.131 1.00 11.87 375 THR A O 1
ATOM 2665 N N . PHE A 1 354 ? 2.900 8.614 -12.457 1.00 11.30 376 PHE A N 1
ATOM 2666 C CA . PHE A 1 354 ? 1.543 8.561 -12.996 1.00 11.36 376 PHE A CA 1
ATOM 2667 C C . PHE A 1 354 ? 0.621 7.622 -12.218 1.00 10.95 376 PHE A C 1
ATOM 2668 O O . PHE A 1 354 ? 0.956 6.458 -11.987 1.00 10.95 376 PHE A O 1
ATOM 2676 N N . LEU A 1 355 ? -0.556 8.131 -11.843 1.00 10.85 377 LEU A N 1
ATOM 2677 C CA . LEU A 1 355 ? -1.600 7.346 -11.177 1.00 11.14 377 LEU A CA 1
ATOM 2678 C C . LEU A 1 355 ? -1.094 6.771 -9.848 1.00 9.77 377 LEU A C 1
ATOM 2679 O O . LEU A 1 355 ? -1.213 5.569 -9.555 1.00 10.05 377 LEU A O 1
ATOM 2684 N N . ASP A 1 356 ? -0.541 7.653 -9.030 1.00 8.80 378 ASP A N 1
ATOM 2685 C CA . ASP A 1 356 ? 0.029 7.254 -7.744 1.00 8.40 378 ASP A CA 1
ATOM 2686 C C . ASP A 1 356 ? -1.045 6.835 -6.744 1.00 8.14 378 ASP A C 1
ATOM 2687 O O . ASP A 1 356 ? -2.068 7.521 -6.589 1.00 8.65 378 ASP A O 1
ATOM 2692 N N . GLU A 1 357 ? -0.806 5.723 -6.051 1.00 7.13 379 GLU A N 1
ATOM 2693 C CA . GLU A 1 357 ? -1.800 5.243 -5.081 1.00 7.56 379 GLU A CA 1
ATOM 2694 C C . GLU A 1 357 ? -1.178 4.479 -3.911 1.00 7.21 379 GLU A C 1
ATOM 2695 O O . GLU A 1 357 ? -0.008 4.125 -3.942 1.00 7.74 379 GLU A O 1
ATOM 2701 N N . THR A 1 358 ? -1.990 4.256 -2.876 1.00 7.53 380 THR A N 1
ATOM 2702 C CA . THR A 1 358 ? -1.663 3.360 -1.754 1.00 7.91 380 THR A CA 1
ATOM 2703 C C . THR A 1 358 ? -0.271 3.580 -1.150 1.00 7.59 380 THR A C 1
ATOM 2704 O O . THR A 1 358 ? 0.531 2.648 -1.068 1.00 8.08 380 THR A O 1
ATOM 2708 N N . PRO A 1 359 ? 0.006 4.809 -0.701 1.00 6.55 381 PRO A N 1
ATOM 2709 C CA . PRO A 1 359 ? 1.279 5.058 -0.037 1.00 6.76 381 PRO A CA 1
ATOM 2710 C C . PRO A 1 359 ? 1.343 4.435 1.355 1.00 7.09 381 PRO A C 1
ATOM 2711 O O . PRO A 1 359 ? 0.351 4.429 2.105 1.00 7.80 381 PRO A O 1
ATOM 2715 N N . SER A 1 360 ? 2.528 3.945 1.701 1.00 6.83 382 SER A N 1
ATOM 2716 C CA . SER A 1 360 ? 2.767 3.343 3.008 1.00 6.60 382 SER A CA 1
ATOM 2717 C C . SER A 1 360 ? 4.113 3.832 3.541 1.00 6.71 382 SER A C 1
ATOM 2718 O O . SER A 1 360 ? 5.128 3.681 2.873 1.00 8.42 382 SER A O 1
ATOM 2721 N N . LEU A 1 361 ? 4.119 4.398 4.749 1.00 6.76 383 LEU A N 1
ATOM 2722 C CA . LEU A 1 361 ? 5.364 4.892 5.350 1.00 6.90 383 LEU A CA 1
ATOM 2723 C C . LEU A 1 361 ? 6.197 3.795 6.004 1.00 6.67 383 LEU A C 1
ATOM 2724 O O . LEU A 1 361 ? 5.667 2.954 6.746 1.00 7.40 383 LEU A O 1
ATOM 2729 N N . ALA A 1 362 ? 7.511 3.850 5.781 1.00 7.09 384 ALA A N 1
ATOM 2730 C CA . ALA A 1 362 ? 8.457 3.083 6.598 1.00 6.39 384 ALA A CA 1
ATOM 2731 C C . ALA A 1 362 ? 8.246 3.470 8.065 1.00 7.09 384 ALA A C 1
ATOM 2732 O O . ALA A 1 362 ? 7.829 4.601 8.355 1.00 6.92 384 ALA A O 1
ATOM 2734 N N . PRO A 1 363 ? 8.521 2.537 8.984 1.00 7.21 385 PRO A N 1
ATOM 2735 C CA . PRO A 1 363 ? 8.261 2.811 10.402 1.00 7.61 385 PRO A CA 1
ATOM 2736 C C . PRO A 1 363 ? 9.078 3.953 11.032 1.00 7.90 385 PRO A C 1
ATOM 2737 O O . PRO A 1 363 ? 8.701 4.441 12.111 1.00 9.46 385 PRO A O 1
ATOM 2741 N N . ASN A 1 364 ? 10.163 4.388 10.385 1.00 7.31 386 ASN A N 1
ATOM 2742 C CA . ASN A 1 364 ? 10.876 5.591 10.861 1.00 7.88 386 ASN A CA 1
ATOM 2743 C C . ASN A 1 364 ? 10.412 6.895 10.207 1.00 9.17 386 ASN A C 1
ATOM 2744 O O . ASN A 1 364 ? 10.945 7.965 10.500 1.00 9.73 386 ASN A O 1
ATOM 2749 N N . GLY A 1 365 ? 9.397 6.792 9.343 1.00 8.39 387 GLY A N 1
ATOM 2750 C CA . GLY A 1 365 ? 8.754 7.972 8.750 1.00 10.15 387 GLY A CA 1
ATOM 2751 C C . GLY A 1 365 ? 9.580 8.741 7.731 1.00 10.62 387 GLY A C 1
ATOM 2752 O O . GLY A 1 365 ? 9.241 9.890 7.394 1.00 12.21 387 GLY A O 1
ATOM 2753 N N . THR A 1 366 ? 10.635 8.117 7.207 1.00 10.03 388 THR A N 1
ATOM 2754 C CA . THR A 1 366 ? 11.542 8.834 6.297 1.00 10.25 388 THR A CA 1
ATOM 2755 C C . THR A 1 366 ? 11.352 8.464 4.825 1.00 10.04 388 THR A C 1
ATOM 2756 O O . THR A 1 366 ? 11.940 9.106 3.943 1.00 10.25 388 THR A O 1
ATOM 2760 N N . MET A 1 367 ? 10.542 7.433 4.569 1.00 8.28 389 MET A N 1
ATOM 2761 C CA . MET A 1 367 ? 10.441 6.833 3.236 1.00 7.76 389 MET A CA 1
ATOM 2762 C C . MET A 1 367 ? 9.018 6.353 3.014 1.00 7.62 389 MET A C 1
ATOM 2763 O O . MET A 1 367 ? 8.368 5.898 3.969 1.00 7.83 389 MET A O 1
ATOM 2768 N N . VAL A 1 368 ? 8.554 6.471 1.767 1.00 7.30 390 VAL A N 1
ATOM 2769 C CA . VAL A 1 368 ? 7.209 6.062 1.374 1.00 7.61 390 VAL A CA 1
ATOM 2770 C C . VAL A 1 368 ? 7.354 5.020 0.279 1.00 6.96 390 VAL A C 1
ATOM 2771 O O . VAL A 1 368 ? 8.057 5.253 -0.699 1.00 7.59 390 VAL A O 1
ATOM 2775 N N . ILE A 1 369 ? 6.675 3.884 0.440 1.00 6.25 391 ILE A N 1
ATOM 2776 C CA . ILE A 1 369 ? 6.507 2.944 -0.671 1.00 7.00 391 ILE A CA 1
ATOM 2777 C C . ILE A 1 369 ? 5.089 3.131 -1.202 1.00 6.59 391 ILE A C 1
ATOM 2778 O O . ILE A 1 369 ? 4.150 3.332 -0.439 1.00 7.41 391 ILE A O 1
ATOM 2783 N N . TYR A 1 370 ? 4.930 3.137 -2.522 1.00 6.32 392 TYR A N 1
ATOM 2784 C CA . TYR A 1 370 ? 3.597 3.338 -3.100 1.00 5.93 392 TYR A CA 1
ATOM 2785 C C . TYR A 1 370 ? 3.545 2.638 -4.463 1.00 6.82 392 TYR A C 1
ATOM 2786 O O . TYR A 1 370 ? 4.527 2.005 -4.888 1.00 6.83 392 TYR A O 1
ATOM 2795 N N . SER A 1 371 ? 2.418 2.720 -5.141 1.00 6.42 393 SER A N 1
ATOM 2796 C CA . SER A 1 371 ? 2.308 2.104 -6.456 1.00 7.25 393 SER A CA 1
ATOM 2797 C C . SER A 1 371 ? 1.905 3.162 -7.482 1.00 7.76 393 SER A C 1
ATOM 2798 O O . SER A 1 371 ? 1.206 4.131 -7.161 1.00 7.36 393 SER A O 1
ATOM 2801 N N . SER A 1 372 ? 2.379 2.987 -8.718 1.00 7.79 394 SER A N 1
ATOM 2802 C CA . SER A 1 372 ? 2.017 3.880 -9.829 1.00 8.65 394 SER A CA 1
ATOM 2803 C C . SER A 1 372 ? 1.842 3.041 -11.079 1.00 9.13 394 SER A C 1
ATOM 2804 O O . SER A 1 372 ? 2.015 1.823 -11.040 1.00 8.93 394 SER A O 1
ATOM 2807 N N . SER A 1 373 ? 1.499 3.700 -12.179 1.00 11.32 395 SER A N 1
ATOM 2808 C CA . SER A 1 373 ? 1.341 3.019 -13.468 1.00 12.94 395 SER A CA 1
ATOM 2809 C C . SER A 1 373 ? 2.476 3.368 -14.410 1.00 14.61 395 SER A C 1
ATOM 2810 O O . SER A 1 373 ? 2.793 4.544 -14.590 1.00 14.50 395 SER A O 1
ATOM 2813 N N . GLN A 1 374 ? 3.081 2.338 -14.989 1.00 16.35 396 GLN A N 1
ATOM 2814 C CA . GLN A 1 374 ? 4.214 2.491 -15.894 1.00 19.62 396 GLN A CA 1
ATOM 2815 C C . GLN A 1 374 ? 3.891 1.612 -17.091 1.00 20.38 396 GLN A C 1
ATOM 2816 O O . GLN A 1 374 ? 3.755 0.398 -16.955 1.00 21.23 396 GLN A O 1
ATOM 2822 N N . GLY A 1 375 ? 3.755 2.223 -18.262 1.00 21.71 397 GLY A N 1
ATOM 2823 C CA . GLY A 1 375 ? 3.211 1.512 -19.413 1.00 22.71 397 GLY A CA 1
ATOM 2824 C C . GLY A 1 375 ? 1.812 1.033 -19.067 1.00 22.99 397 GLY A C 1
ATOM 2825 O O . GLY A 1 375 ? 1.007 1.783 -18.489 1.00 23.75 397 GLY A O 1
ATOM 2826 N N . MET A 1 376 ? 1.541 -0.231 -19.351 1.00 23.45 398 MET A N 1
ATOM 2827 C CA . MET A 1 376 ? 0.195 -0.759 -19.194 1.00 23.54 398 MET A CA 1
ATOM 2828 C C . MET A 1 376 ? -0.131 -1.327 -17.804 1.00 22.40 398 MET A C 1
ATOM 2829 O O . MET A 1 376 ? -1.278 -1.730 -17.559 1.00 23.35 398 MET A O 1
ATOM 2834 N N . GLY A 1 377 ? 0.857 -1.348 -16.899 1.00 20.55 399 GLY A N 1
ATOM 2835 C CA . GLY A 1 377 ? 0.679 -2.007 -15.609 1.00 17.29 399 GLY A CA 1
ATOM 2836 C C . GLY A 1 377 ? 1.202 -1.303 -14.366 1.00 14.97 399 GLY A C 1
ATOM 2837 O O . GLY A 1 377 ? 1.990 -0.358 -14.434 1.00 15.24 399 GLY A O 1
ATOM 2838 N N . SER A 1 378 ? 0.755 -1.793 -13.216 1.00 12.76 400 SER A N 1
ATOM 2839 C CA . SER A 1 378 ? 1.167 -1.244 -11.925 1.00 11.17 400 SER A CA 1
ATOM 2840 C C . SER A 1 378 ? 2.593 -1.647 -11.571 1.00 9.74 400 SER A C 1
ATOM 2841 O O . SER A 1 378 ? 3.026 -2.776 -11.846 1.00 9.35 400 SER A O 1
ATOM 2844 N N . VAL A 1 379 ? 3.297 -0.718 -10.920 1.00 9.21 401 VAL A N 1
ATOM 2845 C CA . VAL A 1 379 ? 4.658 -0.933 -10.426 1.00 8.91 401 VAL A CA 1
ATOM 2846 C C . VAL A 1 379 ? 4.791 -0.343 -9.024 1.00 8.43 401 VAL A C 1
ATOM 2847 O O . VAL A 1 379 ? 3.905 0.400 -8.574 1.00 8.04 401 VAL A O 1
ATOM 2851 N N . LEU A 1 380 ? 5.897 -0.667 -8.360 1.00 7.90 402 LEU A N 1
ATOM 2852 C CA . LEU A 1 380 ? 6.175 -0.125 -7.037 1.00 7.83 402 LEU A CA 1
ATOM 2853 C C . LEU A 1 380 ? 7.213 0.974 -7.111 1.00 8.49 402 LEU A C 1
ATOM 2854 O O . LEU A 1 380 ? 8.193 0.875 -7.856 1.00 8.29 402 LEU A O 1
ATOM 2859 N N . ASN A 1 381 ? 6.999 2.008 -6.304 1.00 7.56 403 ASN A N 1
ATOM 2860 C CA . ASN A 1 381 ? 7.891 3.172 -6.225 1.00 8.10 403 ASN A CA 1
ATOM 2861 C C . ASN A 1 381 ? 8.266 3.498 -4.797 1.00 7.68 403 ASN A C 1
ATOM 2862 O O . ASN A 1 381 ? 7.530 3.179 -3.877 1.00 7.53 403 ASN A O 1
ATOM 2867 N N . LEU A 1 382 ? 9.415 4.159 -4.632 1.00 7.37 404 LEU A N 1
ATOM 2868 C CA . LEU A 1 382 ? 9.845 4.703 -3.340 1.00 7.60 404 LEU A CA 1
ATOM 2869 C C . LEU A 1 382 ? 10.115 6.182 -3.475 1.00 7.54 404 LEU A C 1
ATOM 2870 O O . LEU A 1 382 ? 10.719 6.605 -4.460 1.00 7.39 404 LEU A O 1
ATOM 2875 N N . VAL A 1 383 ? 9.681 6.970 -2.497 1.00 6.89 405 VAL A N 1
ATOM 2876 C CA . VAL A 1 383 ? 10.049 8.377 -2.449 1.00 7.85 405 VAL A CA 1
ATOM 2877 C C . VAL A 1 383 ? 10.285 8.740 -0.996 1.00 7.87 405 VAL A C 1
ATOM 2878 O O . VAL A 1 383 ? 9.502 8.362 -0.126 1.00 7.18 405 VAL A O 1
ATOM 2882 N N . SER A 1 384 ? 11.365 9.473 -0.740 1.00 7.81 406 SER A N 1
ATOM 2883 C CA . SER A 1 384 ? 11.612 9.930 0.622 1.00 7.66 406 SER A CA 1
ATOM 2884 C C . SER A 1 384 ? 10.579 10.989 1.006 1.00 9.11 406 SER A C 1
ATOM 2885 O O . SER A 1 384 ? 9.955 11.629 0.146 1.00 8.87 406 SER A O 1
ATOM 2888 N N . THR A 1 385 ? 10.401 11.174 2.309 1.00 10.38 407 THR A N 1
ATOM 2889 C CA . THR A 1 385 ? 9.406 12.122 2.799 1.00 11.39 407 THR A CA 1
ATOM 2890 C C . THR A 1 385 ? 9.806 13.589 2.611 1.00 12.40 407 THR A C 1
ATOM 2891 O O . THR A 1 385 ? 8.970 14.471 2.771 1.00 12.57 407 THR A O 1
ATOM 2895 N N . ASP A 1 386 ? 11.066 13.846 2.262 1.00 14.16 408 ASP A N 1
ATOM 2896 C CA . ASP A 1 386 ? 11.447 15.205 1.837 1.00 15.28 408 ASP A CA 1
ATOM 2897 C C . ASP A 1 386 ? 11.378 15.395 0.315 1.00 15.46 408 ASP A C 1
ATOM 2898 O O . ASP A 1 386 ? 11.671 16.480 -0.194 1.00 15.78 408 ASP A O 1
ATOM 2903 N N . GLY A 1 387 ? 11.006 14.338 -0.407 1.00 14.96 409 GLY A N 1
ATOM 2904 C CA . GLY A 1 387 ? 10.833 14.405 -1.854 1.00 15.23 409 GLY A CA 1
ATOM 2905 C C . GLY A 1 387 ? 12.106 14.328 -2.678 1.00 15.88 409 GLY A C 1
ATOM 2906 O O . GLY A 1 387 ? 12.039 14.349 -3.902 1.00 15.69 409 GLY A O 1
ATOM 2907 N N . ARG A 1 388 ? 13.257 14.223 -2.018 1.00 15.65 410 ARG A N 1
ATOM 2908 C CA . ARG A 1 388 ? 14.551 14.337 -2.718 1.00 17.06 410 ARG A CA 1
ATOM 2909 C C . ARG A 1 388 ? 15.054 13.026 -3.320 1.00 15.87 410 ARG A C 1
ATOM 2910 O O . ARG A 1 388 ? 15.748 13.032 -4.342 1.00 17.20 410 ARG A O 1
ATOM 2918 N N . PHE A 1 389 ? 14.719 11.910 -2.676 1.00 13.49 411 PHE A N 1
ATOM 2919 C CA . PHE A 1 389 ? 15.192 10.586 -3.091 1.00 12.68 411 PHE A CA 1
ATOM 2920 C C . PHE A 1 389 ? 14.052 9.836 -3.763 1.00 11.92 411 PHE A C 1
ATOM 2921 O O . PHE A 1 389 ? 12.946 9.808 -3.227 1.00 11.56 411 PHE A O 1
ATOM 2929 N N . LYS A 1 390 ? 14.317 9.244 -4.930 1.00 11.00 412 LYS A N 1
ATOM 2930 C CA . LYS A 1 390 ? 13.315 8.501 -5.694 1.00 10.84 412 LYS A CA 1
ATOM 2931 C C . LYS A 1 390 ? 13.904 7.194 -6.196 1.00 10.82 412 LYS A C 1
ATOM 2932 O O . LYS A 1 390 ? 15.035 7.165 -6.679 1.00 10.48 412 LYS A O 1
ATOM 2938 N N . ALA A 1 391 ? 13.155 6.110 -6.041 1.00 9.71 413 ALA A N 1
ATOM 2939 C CA . ALA A 1 391 ? 13.605 4.800 -6.504 1.00 9.86 413 ALA A CA 1
ATOM 2940 C C . ALA A 1 391 ? 12.409 3.952 -6.900 1.00 9.63 413 ALA A C 1
ATOM 2941 O O . ALA A 1 391 ? 11.263 4.373 -6.729 1.00 8.90 413 ALA A O 1
ATOM 2943 N N . ARG A 1 392 ? 12.688 2.782 -7.470 1.00 10.25 414 ARG A N 1
ATOM 2944 C CA . ARG A 1 392 ? 11.657 1.845 -7.870 1.00 10.55 414 ARG A CA 1
ATOM 2945 C C . ARG A 1 392 ? 12.008 0.451 -7.350 1.00 10.42 414 ARG A C 1
ATOM 2946 O O . ARG A 1 392 ? 13.168 0.185 -6.984 1.00 9.75 414 ARG A O 1
ATOM 2954 N N . LEU A 1 393 ? 11.011 -0.430 -7.289 1.00 10.70 415 LEU A N 1
ATOM 2955 C CA . LEU A 1 393 ? 11.232 -1.845 -6.994 1.00 10.81 415 LEU A CA 1
ATOM 2956 C C . LEU A 1 393 ? 10.729 -2.700 -8.144 1.00 11.31 415 LEU A C 1
ATOM 2957 O O . LEU A 1 393 ? 9.701 -3.361 -8.026 1.00 11.11 415 LEU A O 1
ATOM 2962 N N . PRO A 1 394 ? 11.452 -2.693 -9.270 1.00 12.08 416 PRO A N 1
ATOM 2963 C CA . PRO A 1 394 ? 10.970 -3.469 -10.416 1.00 12.78 416 PRO A CA 1
ATOM 2964 C C . PRO A 1 394 ? 10.948 -4.976 -10.170 1.00 13.27 416 PRO A C 1
ATOM 2965 O O . PRO A 1 394 ? 11.821 -5.509 -9.462 1.00 13.67 416 PRO A O 1
ATOM 2969 N N . ALA A 1 395 ? 9.940 -5.630 -10.751 1.00 14.82 417 ALA A N 1
ATOM 2970 C CA . ALA A 1 395 ? 9.816 -7.084 -10.768 1.00 15.80 417 ALA A CA 1
ATOM 2971 C C . ALA A 1 395 ? 10.119 -7.599 -12.170 1.00 17.34 417 ALA A C 1
ATOM 2972 O O . ALA A 1 395 ? 9.987 -6.864 -13.150 1.00 17.86 417 ALA A O 1
ATOM 2974 N N . THR A 1 396 ? 10.489 -8.872 -12.268 1.00 18.81 418 THR A N 1
ATOM 2975 C CA . THR A 1 396 ? 10.804 -9.460 -13.573 1.00 21.06 418 THR A CA 1
ATOM 2976 C C . THR A 1 396 ? 9.532 -9.818 -14.334 1.00 21.52 418 THR A C 1
ATOM 2977 O O . THR A 1 396 ? 9.471 -9.698 -15.564 1.00 22.47 418 THR A O 1
ATOM 2981 N N . ASP A 1 397 ? 8.516 -10.251 -13.598 1.00 21.74 419 ASP A N 1
ATOM 2982 C CA . ASP A 1 397 ? 7.240 -10.649 -14.183 1.00 22.09 419 ASP A CA 1
ATOM 2983 C C . ASP A 1 397 ? 6.092 -10.106 -13.345 1.00 21.21 419 ASP A C 1
ATOM 2984 O O . ASP A 1 397 ? 6.184 -10.059 -12.118 1.00 22.33 419 ASP A O 1
ATOM 2989 N N . GLY A 1 398 ? 5.025 -9.693 -14.020 1.00 19.64 420 GLY A N 1
ATOM 2990 C CA . GLY A 1 398 ? 3.774 -9.321 -13.373 1.00 17.37 420 GLY A CA 1
ATOM 2991 C C . GLY A 1 398 ? 3.710 -7.879 -12.916 1.00 15.89 420 GLY A C 1
ATOM 2992 O O . GLY A 1 398 ? 4.745 -7.232 -12.703 1.00 16.86 420 GLY A O 1
ATOM 2993 N N . GLN A 1 399 ? 2.487 -7.381 -12.784 1.00 14.02 421 GLN A N 1
ATOM 2994 C CA . GLN A 1 399 ? 2.225 -6.053 -12.223 1.00 13.07 421 GLN A CA 1
ATOM 2995 C C . GLN A 1 399 ? 2.396 -6.158 -10.722 1.00 12.28 421 GLN A C 1
ATOM 2996 O O . GLN A 1 399 ? 2.132 -7.210 -10.162 1.00 12.38 421 GLN A O 1
ATOM 3002 N N . VAL A 1 400 ? 2.827 -5.073 -10.081 1.00 10.22 422 VAL A N 1
ATOM 3003 C CA . VAL A 1 400 ? 3.059 -5.082 -8.636 1.00 9.85 422 VAL A CA 1
ATOM 3004 C C . VAL A 1 400 ? 2.358 -3.884 -8.013 1.00 8.78 422 VAL A C 1
ATOM 3005 O O . VAL A 1 400 ? 2.501 -2.760 -8.471 1.00 9.39 422 VAL A O 1
ATOM 3009 N N . LYS A 1 401 ? 1.586 -4.157 -6.966 1.00 8.93 423 LYS A N 1
ATOM 3010 C CA . LYS A 1 401 ? 0.737 -3.123 -6.380 1.00 9.04 423 LYS A CA 1
ATOM 3011 C C . LYS A 1 401 ? 0.441 -3.417 -4.909 1.00 8.45 423 LYS A C 1
ATOM 3012 O O . LYS A 1 401 ? 0.934 -4.396 -4.349 1.00 8.11 423 LYS A O 1
ATOM 3018 N N . PHE A 1 402 ? -0.390 -2.574 -4.299 1.00 7.26 424 PHE A N 1
ATOM 3019 C CA . PHE A 1 402 ? -0.791 -2.766 -2.888 1.00 7.36 424 PHE A CA 1
ATOM 3020 C C . PHE A 1 402 ? 0.381 -2.959 -1.920 1.00 7.75 424 PHE A C 1
ATOM 3021 O O . PHE A 1 402 ? 0.345 -3.847 -1.072 1.00 7.36 424 PHE A O 1
ATOM 3029 N N . PRO A 1 403 ? 1.410 -2.113 -2.005 1.00 7.12 425 PRO A N 1
ATOM 3030 C CA . PRO A 1 403 ? 2.537 -2.319 -1.078 1.00 7.42 425 PRO A CA 1
ATOM 3031 C C . PRO A 1 403 ? 2.148 -1.903 0.342 1.00 7.83 425 PRO A C 1
ATOM 3032 O O . PRO A 1 403 ? 1.309 -1.004 0.508 1.00 9.36 425 PRO A O 1
ATOM 3036 N N . ALA A 1 404 ? 2.761 -2.531 1.338 1.00 6.87 426 ALA A N 1
ATOM 3037 C CA . ALA A 1 404 ? 2.570 -2.141 2.738 1.00 6.59 426 ALA A CA 1
ATOM 3038 C C . ALA A 1 404 ? 3.865 -2.394 3.498 1.00 7.19 426 ALA A C 1
ATOM 3039 O O . ALA A 1 404 ? 4.409 -3.496 3.448 1.00 6.84 426 ALA A O 1
ATOM 3041 N N . TRP A 1 405 ? 4.365 -1.371 4.176 1.00 7.40 427 TRP A N 1
ATOM 3042 C CA . TRP A 1 405 ? 5.638 -1.458 4.884 1.00 6.94 427 TRP A CA 1
ATOM 3043 C C . TRP A 1 405 ? 5.420 -2.040 6.279 1.00 7.64 427 TRP A C 1
ATOM 3044 O O . TRP A 1 405 ? 4.534 -1.596 7.001 1.00 7.82 427 TRP A O 1
ATOM 3055 N N . SER A 1 406 ? 6.219 -3.038 6.656 1.00 7.10 428 SER A N 1
ATOM 3056 C CA . SER A 1 406 ? 6.041 -3.663 7.975 1.00 7.30 428 SER A CA 1
ATOM 3057 C C . SER A 1 406 ? 6.444 -2.727 9.103 1.00 8.02 428 SER A C 1
ATOM 3058 O O . SER A 1 406 ? 7.179 -1.761 8.891 1.00 7.68 428 SER A O 1
ATOM 3061 N N . PRO A 1 407 ? 5.991 -3.035 10.329 1.00 7.65 429 PRO A N 1
ATOM 3062 C CA . PRO A 1 407 ? 6.517 -2.379 11.519 1.00 8.67 429 PRO A CA 1
ATOM 3063 C C . PRO A 1 407 ? 7.985 -2.736 11.736 1.00 8.82 429 PRO A C 1
ATOM 3064 O O . PRO A 1 407 ? 8.517 -3.660 11.114 1.00 8.54 429 PRO A O 1
ATOM 3068 N N . TYR A 1 408 ? 8.625 -2.020 12.651 1.00 9.42 430 TYR A N 1
ATOM 3069 C CA . TYR A 1 408 ? 9.924 -2.442 13.143 1.00 10.04 430 TYR A CA 1
ATOM 3070 C C . TYR A 1 408 ? 9.819 -3.851 13.727 1.00 12.06 430 TYR A C 1
ATOM 3071 O O . TYR A 1 408 ? 8.739 -4.291 14.103 1.00 11.34 430 TYR A O 1
ATOM 3080 N N . LEU A 1 409 ? 10.925 -4.545 13.782 1.00 14.91 431 LEU A N 1
ATOM 3081 C CA . LEU A 1 409 ? 11.019 -5.716 14.636 1.00 17.67 431 LEU A CA 1
ATOM 3082 C C . LEU A 1 409 ? 10.849 -5.347 16.091 1.00 19.18 431 LEU A C 1
ATOM 3083 O O . LEU A 1 409 ? 11.177 -4.283 16.533 1.00 19.51 431 LEU A O 1
ATOM 3088 N N . HIS A 1 410 ? 10.262 -6.266 16.817 1.00 20.00 432 HIS A N 1
ATOM 3089 C CA . HIS A 1 410 ? 9.992 -6.048 18.223 1.00 20.00 432 HIS A CA 1
ATOM 3090 C C . HIS A 1 410 ? 11.264 -6.199 19.055 1.00 20.00 432 HIS A C 1
ATOM 3091 O O . HIS A 1 410 ? 11.513 -5.414 19.940 1.00 25.05 432 HIS A O 1
ATOM 3098 N N . HIS A 1 413 ? 17.856 -21.522 1.391 1.00 26.73 436 HIS A N 1
ATOM 3099 C CA . HIS A 1 413 ? 17.201 -20.671 0.403 1.00 26.32 436 HIS A CA 1
ATOM 3100 C C . HIS A 1 413 ? 16.972 -19.251 0.927 1.00 25.11 436 HIS A C 1
ATOM 3101 O O . HIS A 1 413 ? 17.226 -18.288 0.212 1.00 25.17 436 HIS A O 1
ATOM 3108 N N . HIS A 1 414 ? 16.490 -19.128 2.164 1.00 23.56 437 HIS A N 1
ATOM 3109 C CA . HIS A 1 414 ? 16.572 -17.857 2.895 1.00 21.91 437 HIS A CA 1
ATOM 3110 C C . HIS A 1 414 ? 18.055 -17.544 3.079 1.00 21.65 437 HIS A C 1
ATOM 3111 O O . HIS A 1 414 ? 18.857 -18.446 3.292 1.00 21.26 437 HIS A O 1
ATOM 3118 N N . HIS A 1 415 ? 18.438 -16.277 2.972 1.00 20.76 438 HIS A N 1
ATOM 3119 C CA . HIS A 1 415 ? 19.861 -15.945 3.084 1.00 20.62 438 HIS A CA 1
ATOM 3120 C C . HIS A 1 415 ? 20.159 -14.581 3.712 1.00 20.09 438 HIS A C 1
ATOM 3121 O O . HIS A 1 415 ? 21.199 -14.379 4.348 1.00 17.77 438 HIS A O 1
ATOM 3128 N N . GLN B 2 4 ? -23.402 -7.785 -24.308 1.00 31.17 67 GLN H N 1
ATOM 3129 C CA . GLN B 2 4 ? -23.869 -6.466 -24.831 1.00 30.65 67 GLN H CA 1
ATOM 3130 C C . GLN B 2 4 ? -25.345 -6.214 -24.530 1.00 29.66 67 GLN H C 1
ATOM 3131 O O . GLN B 2 4 ? -25.834 -5.087 -24.673 1.00 29.46 67 GLN H O 1
ATOM 3137 N N . ASN B 2 5 ? -26.046 -7.274 -24.135 1.00 28.34 68 ASN H N 1
ATOM 3138 C CA . ASN B 2 5 ? -27.395 -7.151 -23.606 1.00 27.59 68 ASN H CA 1
ATOM 3139 C C . ASN B 2 5 ? -27.399 -7.298 -22.076 1.00 25.96 68 ASN H C 1
ATOM 3140 O O . ASN B 2 5 ? -28.456 -7.430 -21.455 1.00 25.95 68 ASN H O 1
ATOM 3145 N N . ASN B 2 6 ? -26.208 -7.269 -21.478 1.00 23.95 69 ASN H N 1
ATOM 3146 C CA . ASN B 2 6 ? -26.066 -7.456 -20.032 1.00 21.84 69 ASN H CA 1
ATOM 3147 C C . ASN B 2 6 ? -25.052 -6.508 -19.380 1.00 20.67 69 ASN H C 1
ATOM 3148 O O . ASN B 2 6 ? -24.545 -6.804 -18.306 1.00 19.96 69 ASN H O 1
ATOM 3153 N N . ILE B 2 7 ? -24.758 -5.388 -20.038 1.00 18.93 70 ILE H N 1
ATOM 3154 C CA . ILE B 2 7 ? -23.836 -4.386 -19.488 1.00 17.86 70 ILE H CA 1
ATOM 3155 C C . ILE B 2 7 ? -24.425 -2.978 -19.550 1.00 17.21 70 ILE H C 1
ATOM 3156 O O . ILE B 2 7 ? -24.844 -2.529 -20.621 1.00 17.64 70 ILE H O 1
ATOM 3161 N N . VAL B 2 8 ? -24.470 -2.298 -18.401 1.00 15.78 71 VAL H N 1
ATOM 3162 C CA . VAL B 2 8 ? -24.827 -0.880 -18.335 1.00 14.90 71 VAL H CA 1
ATOM 3163 C C . VAL B 2 8 ? -23.537 -0.072 -18.232 1.00 14.92 71 VAL H C 1
ATOM 3164 O O . VAL B 2 8 ? -22.665 -0.403 -17.427 1.00 14.19 71 VAL H O 1
ATOM 3168 N N . TYR B 2 9 ? -23.412 0.961 -19.062 1.00 14.28 72 TYR H N 1
ATOM 3169 C CA . TYR B 2 9 ? -22.252 1.847 -19.056 1.00 14.31 72 TYR H CA 1
ATOM 3170 C C . TYR B 2 9 ? -22.589 3.197 -18.430 1.00 14.96 72 TYR H C 1
ATOM 3171 O O . TYR B 2 9 ? -23.740 3.641 -18.483 1.00 15.86 72 TYR H O 1
ATOM 3180 N N . PHE B 2 10 ? -21.576 3.849 -17.856 1.00 15.67 73 PHE H N 1
ATOM 3181 C CA . PHE B 2 10 ? -21.766 5.089 -17.103 1.00 15.86 73 PHE H CA 1
ATOM 3182 C C . PHE B 2 10 ? -20.700 6.126 -17.421 1.00 17.33 73 PHE H C 1
ATOM 3183 O O . PHE B 2 10 ? -19.551 5.772 -17.680 1.00 16.27 73 PHE H O 1
ATOM 3191 N N . ASP B 2 11 ? -21.074 7.404 -17.349 1.00 18.86 74 ASP H N 1
ATOM 3192 C CA . ASP B 2 11 ? -20.100 8.497 -17.442 1.00 21.37 74 ASP H CA 1
ATOM 3193 C C . ASP B 2 11 ? -19.298 8.625 -16.143 1.00 22.29 74 ASP H C 1
ATOM 3194 O O . ASP B 2 11 ? -19.659 8.032 -15.124 1.00 22.44 74 ASP H O 1
ATOM 3199 N N . LEU B 2 12 ? -18.213 9.403 -16.190 1.00 23.73 75 LEU H N 1
ATOM 3200 C CA . LEU B 2 12 ? -17.349 9.651 -15.024 1.00 25.08 75 LEU H CA 1
ATOM 3201 C C . LEU B 2 12 ? -18.167 10.118 -13.825 1.00 25.73 75 LEU H C 1
ATOM 3202 O O . LEU B 2 12 ? -19.040 10.973 -13.961 1.00 26.03 75 LEU H O 1
ATOM 3207 N N . ASP B 2 13 ? -17.879 9.547 -12.653 1.00 26.90 76 ASP H N 1
ATOM 3208 C CA . ASP B 2 13 ? -18.586 9.869 -11.402 1.00 28.32 76 ASP H CA 1
ATOM 3209 C C . ASP B 2 13 ? -20.111 9.941 -11.565 1.00 28.75 76 ASP H C 1
ATOM 3210 O O . ASP B 2 13 ? -20.779 10.758 -10.922 1.00 29.41 76 ASP H O 1
ATOM 3215 N N . LYS B 2 14 ? -20.645 9.089 -12.438 1.00 28.94 77 LYS H N 1
ATOM 3216 C CA . LYS B 2 14 ? -22.091 8.952 -12.616 1.00 29.55 77 LYS H CA 1
ATOM 3217 C C . LYS B 2 14 ? -22.508 7.498 -12.432 1.00 29.55 77 LYS H C 1
ATOM 3218 O O . LYS B 2 14 ? -21.729 6.576 -12.715 1.00 28.52 77 LYS H O 1
ATOM 3224 N N . TYR B 2 15 ? -23.734 7.309 -11.942 1.00 30.08 78 TYR H N 1
ATOM 3225 C CA . TYR B 2 15 ? -24.195 6.007 -11.449 1.00 31.11 78 TYR H CA 1
ATOM 3226 C C . TYR B 2 15 ? -25.685 5.793 -11.727 1.00 31.62 78 TYR H C 1
ATOM 3227 O O . TYR B 2 15 ? -26.284 4.842 -11.213 1.00 31.68 78 TYR H O 1
ATOM 3236 N N . ASP B 2 16 ? -26.263 6.673 -12.544 1.00 32.31 79 ASP H N 1
ATOM 3237 C CA . ASP B 2 16 ? -27.680 6.620 -12.929 1.00 33.05 79 ASP H CA 1
ATOM 3238 C C . ASP B 2 16 ? -27.936 5.750 -14.170 1.00 33.08 79 ASP H C 1
ATOM 3239 O O . ASP B 2 16 ? -27.097 5.689 -15.070 1.00 32.78 79 ASP H O 1
ATOM 3244 N N . ILE B 2 17 ? -29.097 5.094 -14.217 1.00 33.18 80 ILE H N 1
ATOM 3245 C CA . ILE B 2 17 ? -29.463 4.260 -15.373 1.00 33.16 80 ILE H CA 1
ATOM 3246 C C . ILE B 2 17 ? -29.980 5.122 -16.526 1.00 33.63 80 ILE H C 1
ATOM 3247 O O . ILE B 2 17 ? -31.017 5.775 -16.405 1.00 33.83 80 ILE H O 1
ATOM 3252 N N . ARG B 2 18 ? -29.251 5.102 -17.639 1.00 33.84 81 ARG H N 1
ATOM 3253 C CA . ARG B 2 18 ? -29.591 5.877 -18.826 1.00 34.29 81 ARG H CA 1
ATOM 3254 C C . ARG B 2 18 ? -30.731 5.202 -19.596 1.00 34.04 81 ARG H C 1
ATOM 3255 O O . ARG B 2 18 ? -30.879 3.978 -19.538 1.00 33.67 81 ARG H O 1
ATOM 3263 N N . SER B 2 19 ? -31.519 5.997 -20.327 1.00 33.84 82 SER H N 1
ATOM 3264 C CA . SER B 2 19 ? -32.665 5.476 -21.093 1.00 33.86 82 SER H CA 1
ATOM 3265 C C . SER B 2 19 ? -32.318 4.342 -22.057 1.00 33.38 82 SER H C 1
ATOM 3266 O O . SER B 2 19 ? -33.101 3.406 -22.221 1.00 33.23 82 SER H O 1
ATOM 3269 N N . ASP B 2 20 ? -31.145 4.427 -22.682 1.00 33.08 83 ASP H N 1
ATOM 3270 C CA . ASP B 2 20 ? -30.705 3.428 -23.658 1.00 32.79 83 ASP H CA 1
ATOM 3271 C C . ASP B 2 20 ? -30.536 2.030 -23.058 1.00 32.09 83 ASP H C 1
ATOM 3272 O O . ASP B 2 20 ? -30.457 1.044 -23.789 1.00 32.26 83 ASP H O 1
ATOM 3277 N N . PHE B 2 21 ? -30.486 1.946 -21.730 1.00 31.06 84 PHE H N 1
ATOM 3278 C CA . PHE B 2 21 ? -30.317 0.663 -21.051 1.00 30.01 84 PHE H CA 1
ATOM 3279 C C . PHE B 2 21 ? -31.617 0.157 -20.418 1.00 30.44 84 PHE H C 1
ATOM 3280 O O . PHE B 2 21 ? -31.673 -0.969 -19.913 1.00 30.09 84 PHE H O 1
ATOM 3288 N N . ALA B 2 22 ? -32.664 0.986 -20.475 1.00 30.80 85 ALA H N 1
ATOM 3289 C CA . ALA B 2 22 ? -33.982 0.639 -19.932 1.00 31.27 85 ALA H CA 1
ATOM 3290 C C . ALA B 2 22 ? -34.556 -0.641 -20.532 1.00 31.42 85 ALA H C 1
ATOM 3291 O O . ALA B 2 22 ? -34.938 -1.553 -19.797 1.00 31.32 85 ALA H O 1
ATOM 3293 N N . GLN B 2 23 ? -34.613 -0.699 -21.862 1.00 31.75 86 GLN H N 1
ATOM 3294 C CA . GLN B 2 23 ? -35.132 -1.867 -22.579 1.00 32.25 86 GLN H CA 1
ATOM 3295 C C . GLN B 2 23 ? -34.352 -3.127 -22.224 1.00 31.55 86 GLN H C 1
ATOM 3296 O O . GLN B 2 23 ? -34.933 -4.171 -21.921 1.00 31.31 86 GLN H O 1
ATOM 3302 N N . MET B 2 24 ? -33.030 -2.998 -22.272 1.00 30.81 87 MET H N 1
ATOM 3303 C CA . MET B 2 24 ? -32.094 -4.048 -21.911 1.00 30.15 87 MET H CA 1
ATOM 3304 C C . MET B 2 24 ? -32.402 -4.612 -20.522 1.00 29.12 87 MET H C 1
ATOM 3305 O O . MET B 2 24 ? -32.557 -5.822 -20.358 1.00 29.21 87 MET H O 1
ATOM 3310 N N . LEU B 2 25 ? -32.513 -3.729 -19.531 1.00 27.92 88 LEU H N 1
ATOM 3311 C CA . LEU B 2 25 ? -32.810 -4.138 -18.159 1.00 27.35 88 LEU H CA 1
ATOM 3312 C C . LEU B 2 25 ? -34.220 -4.705 -17.993 1.00 27.24 88 LEU H C 1
ATOM 3313 O O . LEU B 2 25 ? -34.443 -5.581 -17.152 1.00 27.54 88 LEU H O 1
ATOM 3318 N N . ASP B 2 26 ? -35.161 -4.205 -18.794 1.00 27.52 89 ASP H N 1
ATOM 3319 C CA . ASP B 2 26 ? -36.545 -4.689 -18.767 1.00 27.51 89 ASP H CA 1
ATOM 3320 C C . ASP B 2 26 ? -36.617 -6.168 -19.113 1.00 27.02 89 ASP H C 1
ATOM 3321 O O . ASP B 2 26 ? -37.393 -6.913 -18.511 1.00 27.03 89 ASP H O 1
ATOM 3326 N N . ALA B 2 27 ? -35.789 -6.584 -20.071 1.00 26.53 90 ALA H N 1
ATOM 3327 C CA . ALA B 2 27 ? -35.678 -7.986 -20.461 1.00 26.34 90 ALA H CA 1
ATOM 3328 C C . ALA B 2 27 ? -35.197 -8.864 -19.303 1.00 26.05 90 ALA H C 1
ATOM 3329 O O . ALA B 2 27 ? -35.722 -9.959 -19.086 1.00 26.41 90 ALA H O 1
ATOM 3331 N N . HIS B 2 28 ? -34.206 -8.381 -18.555 1.00 25.54 91 HIS H N 1
ATOM 3332 C CA . HIS B 2 28 ? -33.739 -9.097 -17.368 1.00 24.90 91 HIS H CA 1
ATOM 3333 C C . HIS B 2 28 ? -34.808 -9.167 -16.275 1.00 24.90 91 HIS H C 1
ATOM 3334 O O . HIS B 2 28 ? -34.953 -10.194 -15.610 1.00 24.76 91 HIS H O 1
ATOM 3341 N N . ALA B 2 29 ? -35.545 -8.071 -16.091 1.00 25.05 92 ALA H N 1
ATOM 3342 C CA . ALA B 2 29 ? -36.629 -8.027 -15.109 1.00 25.71 92 ALA H CA 1
ATOM 3343 C C . ALA B 2 29 ? -37.729 -9.036 -15.469 1.00 26.31 92 ALA H C 1
ATOM 3344 O O . ALA B 2 29 ? -38.226 -9.758 -14.603 1.00 25.78 92 ALA H O 1
ATOM 3346 N N . ASN B 2 30 ? -38.078 -9.094 -16.752 1.00 27.38 93 ASN H N 1
ATOM 3347 C CA . ASN B 2 30 ? -39.065 -10.054 -17.246 1.00 28.62 93 ASN H CA 1
ATOM 3348 C C . ASN B 2 30 ? -38.644 -11.481 -16.909 1.00 28.74 93 ASN H C 1
ATOM 3349 O O . ASN B 2 30 ? -39.432 -12.255 -16.353 1.00 28.96 93 ASN H O 1
ATOM 3354 N N . PHE B 2 31 ? -37.393 -11.810 -17.226 1.00 29.01 94 PHE H N 1
ATOM 3355 C CA . PHE B 2 31 ? -36.839 -13.125 -16.940 1.00 29.47 94 PHE H CA 1
ATOM 3356 C C . PHE B 2 31 ? -36.859 -13.458 -15.442 1.00 29.66 94 PHE H C 1
ATOM 3357 O O . PHE B 2 31 ? -37.233 -14.566 -15.056 1.00 29.74 94 PHE H O 1
ATOM 3365 N N . LEU B 2 32 ? -36.463 -12.497 -14.608 1.00 29.73 95 LEU H N 1
ATOM 3366 C CA . LEU B 2 32 ? -36.379 -12.715 -13.166 1.00 29.95 95 LEU H CA 1
ATOM 3367 C C . LEU B 2 32 ? -37.756 -12.880 -12.517 1.00 30.54 95 LEU H C 1
ATOM 3368 O O . LEU B 2 32 ? -37.923 -13.706 -11.615 1.00 30.36 95 LEU H O 1
ATOM 3373 N N . ARG B 2 33 ? -38.729 -12.101 -12.984 1.00 31.61 96 ARG H N 1
ATOM 3374 C CA . ARG B 2 33 ? -40.121 -12.236 -12.538 1.00 32.79 96 ARG H CA 1
ATOM 3375 C C . ARG B 2 33 ? -40.709 -13.589 -12.937 1.00 33.53 96 ARG H C 1
ATOM 3376 O O . ARG B 2 33 ? -41.375 -14.248 -12.131 1.00 33.55 96 ARG H O 1
ATOM 3384 N N . SER B 2 34 ? -40.452 -13.993 -14.180 1.00 34.30 97 SER H N 1
ATOM 3385 C CA . SER B 2 34 ? -40.970 -15.247 -14.718 1.00 35.17 97 SER H CA 1
ATOM 3386 C C . SER B 2 34 ? -40.277 -16.462 -14.114 1.00 35.71 97 SER H C 1
ATOM 3387 O O . SER B 2 34 ? -40.854 -17.548 -14.068 1.00 35.90 97 SER H O 1
ATOM 3390 N N . ASN B 2 35 ? -39.040 -16.270 -13.657 1.00 36.22 98 ASN H N 1
ATOM 3391 C CA . ASN B 2 35 ? -38.264 -17.337 -13.025 1.00 36.66 98 ASN H CA 1
ATOM 3392 C C . ASN B 2 35 ? -37.765 -16.936 -11.634 1.00 36.63 98 ASN H C 1
ATOM 3393 O O . ASN B 2 35 ? -36.634 -16.458 -11.489 1.00 36.91 98 ASN H O 1
ATOM 3398 N N . PRO B 2 36 ? -38.607 -17.138 -10.604 1.00 36.59 99 PRO H N 1
ATOM 3399 C CA . PRO B 2 36 ? -38.354 -16.668 -9.234 1.00 36.42 99 PRO H CA 1
ATOM 3400 C C . PRO B 2 36 ? -37.206 -17.380 -8.514 1.00 36.18 99 PRO H C 1
ATOM 3401 O O . PRO B 2 36 ? -36.739 -16.895 -7.480 1.00 36.30 99 PRO H O 1
ATOM 3405 N N . SER B 2 37 ? -36.758 -18.510 -9.059 1.00 35.91 100 SER H N 1
ATOM 3406 C CA . SER B 2 37 ? -35.662 -19.282 -8.466 1.00 35.56 100 SER H CA 1
ATOM 3407 C C . SER B 2 37 ? -34.279 -18.765 -8.874 1.00 35.00 100 SER H C 1
ATOM 3408 O O . SER B 2 37 ? -33.283 -19.047 -8.195 1.00 35.06 100 SER H O 1
ATOM 3411 N N . TYR B 2 38 ? -34.228 -18.014 -9.977 1.00 34.06 101 TYR H N 1
ATOM 3412 C CA . TYR B 2 38 ? -32.976 -17.480 -10.509 1.00 33.08 101 TYR H CA 1
ATOM 3413 C C . TYR B 2 38 ? -32.547 -16.203 -9.799 1.00 31.72 101 TYR H C 1
ATOM 3414 O O . TYR B 2 38 ? -33.381 -15.376 -9.427 1.00 31.51 101 TYR H O 1
ATOM 3423 N N . LYS B 2 39 ? -31.235 -16.060 -9.622 1.00 29.73 102 LYS H N 1
ATOM 3424 C CA . LYS B 2 39 ? -30.648 -14.874 -9.004 1.00 28.02 102 LYS H CA 1
ATOM 3425 C C . LYS B 2 39 ? -29.661 -14.225 -9.965 1.00 26.02 102 LYS H C 1
ATOM 3426 O O . LYS B 2 39 ? -28.853 -14.916 -10.588 1.00 26.09 102 LYS H O 1
ATOM 3432 N N . VAL B 2 40 ? -29.752 -12.906 -10.101 1.00 23.47 103 VAL H N 1
ATOM 3433 C CA . VAL B 2 40 ? -28.770 -12.146 -10.876 1.00 21.32 103 VAL H CA 1
ATOM 3434 C C . VAL B 2 40 ? -27.727 -11.543 -9.934 1.00 20.28 103 VAL H C 1
ATOM 3435 O O . VAL B 2 40 ? -28.048 -11.121 -8.817 1.00 19.89 103 VAL H O 1
ATOM 3439 N N . THR B 2 41 ? -26.476 -11.540 -10.377 1.00 18.57 104 THR H N 1
ATOM 3440 C CA . THR B 2 41 ? -25.403 -10.862 -9.670 1.00 17.32 104 THR H CA 1
ATOM 3441 C C . THR B 2 41 ? -25.007 -9.662 -10.511 1.00 15.91 104 THR H C 1
ATOM 3442 O O . THR B 2 41 ? -24.696 -9.811 -11.694 1.00 15.75 104 THR H O 1
ATOM 3446 N N . VAL B 2 42 ? -25.041 -8.478 -9.916 1.00 13.94 105 VAL H N 1
ATOM 3447 C CA . VAL B 2 42 ? -24.654 -7.277 -10.632 1.00 12.80 105 VAL H CA 1
ATOM 3448 C C . VAL B 2 42 ? -23.251 -6.917 -10.155 1.00 12.64 105 VAL H C 1
ATOM 3449 O O . VAL B 2 42 ? -23.049 -6.621 -8.975 1.00 12.45 105 VAL H O 1
ATOM 3453 N N . GLU B 2 43 ? -22.295 -6.991 -11.077 1.00 12.13 106 GLU H N 1
ATOM 3454 C CA . GLU B 2 43 ? -20.876 -6.746 -10.803 1.00 12.18 106 GLU H CA 1
ATOM 3455 C C . GLU B 2 43 ? -20.549 -5.327 -11.221 1.00 11.68 106 GLU H C 1
ATOM 3456 O O . GLU B 2 43 ? -20.639 -4.991 -12.399 1.00 12.10 106 GLU H O 1
ATOM 3462 N N . GLY B 2 44 ? -20.214 -4.480 -10.252 1.00 10.14 107 GLY H N 1
ATOM 3463 C CA . GLY B 2 44 ? -19.985 -3.061 -10.534 1.00 9.23 107 GLY H CA 1
ATOM 3464 C C . GLY B 2 44 ? -18.501 -2.749 -10.614 1.00 9.41 107 GLY H C 1
ATOM 3465 O O . GLY B 2 44 ? -17.695 -3.346 -9.894 1.00 8.93 107 GLY H O 1
ATOM 3466 N N . HIS B 2 45 ? -18.152 -1.788 -11.465 1.00 8.36 108 HIS H N 1
ATOM 3467 C CA . HIS B 2 45 ? -16.748 -1.443 -11.743 1.00 8.77 108 HIS H CA 1
ATOM 3468 C C . HIS B 2 45 ? -16.530 0.053 -11.857 1.00 8.94 108 HIS H C 1
ATOM 3469 O O . HIS B 2 45 ? -17.452 0.823 -12.165 1.00 9.31 108 HIS H O 1
ATOM 3476 N N . ALA B 2 46 ? -15.283 0.444 -11.603 1.00 8.88 109 ALA H N 1
ATOM 3477 C CA . ALA B 2 46 ? -14.826 1.819 -11.761 1.00 8.75 109 ALA H CA 1
ATOM 3478 C C . ALA B 2 46 ? -13.613 1.867 -12.693 1.00 8.94 109 ALA H C 1
ATOM 3479 O O . ALA B 2 46 ? -12.934 0.860 -12.891 1.00 9.61 109 ALA H O 1
ATOM 3481 N N . ASP B 2 47 ? -13.340 3.041 -13.260 1.00 8.98 110 ASP H N 1
ATOM 3482 C CA . ASP B 2 47 ? -12.066 3.230 -13.949 1.00 8.97 110 ASP H CA 1
ATOM 3483 C C . ASP B 2 47 ? -10.920 3.450 -12.950 1.00 8.71 110 ASP H C 1
ATOM 3484 O O . ASP B 2 47 ? -11.157 3.521 -11.727 1.00 8.72 110 ASP H O 1
ATOM 3489 N N . GLU B 2 48 ? -9.693 3.515 -13.464 1.00 9.15 111 GLU H N 1
ATOM 3490 C CA . GLU B 2 48 ? -8.510 3.446 -12.607 1.00 9.89 111 GLU H CA 1
ATOM 3491 C C . GLU B 2 48 ? -8.245 4.736 -11.855 1.00 9.88 111 GLU H C 1
ATOM 3492 O O . GLU B 2 48 ? -7.458 4.729 -10.900 1.00 10.12 111 GLU H O 1
ATOM 3498 N N . ARG B 2 49 ? -8.870 5.841 -12.246 1.00 9.46 112 ARG H N 1
ATOM 3499 C CA . ARG B 2 49 ? -8.601 7.087 -11.532 1.00 9.11 112 ARG H CA 1
ATOM 3500 C C . ARG B 2 49 ? -9.175 7.033 -10.131 1.00 8.65 112 ARG H C 1
ATOM 3501 O O . ARG B 2 49 ? -10.366 6.775 -9.956 1.00 9.83 112 ARG H O 1
ATOM 3509 N N . GLY B 2 50 ? -8.307 7.252 -9.148 1.00 8.44 113 GLY H N 1
ATOM 3510 C CA . GLY B 2 50 ? -8.717 7.170 -7.757 1.00 7.83 113 GLY H CA 1
ATOM 3511 C C . GLY B 2 50 ? -7.859 6.139 -7.047 1.00 7.97 113 GLY H C 1
ATOM 3512 O O . GLY B 2 50 ? -6.694 5.940 -7.379 1.00 8.13 113 GLY H O 1
ATOM 3513 N N . THR B 2 51 ? -8.431 5.503 -6.019 1.00 7.12 114 THR H N 1
ATOM 3514 C CA . THR B 2 51 ? -7.688 4.540 -5.224 1.00 7.44 114 THR H CA 1
ATOM 3515 C C . THR B 2 51 ? -8.535 3.291 -5.042 1.00 6.57 114 THR H C 1
ATOM 3516 O O . THR B 2 51 ? -9.770 3.355 -5.138 1.00 7.59 114 THR H O 1
ATOM 3520 N N . PRO B 2 52 ? -7.887 2.132 -4.827 1.00 6.83 115 PRO H N 1
ATOM 3521 C CA . PRO B 2 52 ? -8.632 0.869 -4.878 1.00 6.77 115 PRO H CA 1
ATOM 3522 C C . PRO B 2 52 ? -9.798 0.750 -3.907 1.00 6.41 115 PRO H C 1
ATOM 3523 O O . PRO B 2 52 ? -10.908 0.425 -4.342 1.00 7.70 115 PRO H O 1
ATOM 3527 N N . GLU B 2 53 ? -9.582 1.030 -2.622 1.00 6.11 116 GLU H N 1
ATOM 3528 C CA . GLU B 2 53 ? -10.684 0.832 -1.670 1.00 6.05 116 GLU H CA 1
ATOM 3529 C C . GLU B 2 53 ? -11.793 1.862 -1.827 1.00 5.85 116 GLU H C 1
ATOM 3530 O O . GLU B 2 53 ? -12.974 1.516 -1.774 1.00 6.33 116 GLU H O 1
ATOM 3536 N N . TYR B 2 54 ? -11.440 3.122 -2.061 1.00 6.26 117 TYR H N 1
ATOM 3537 C CA . TYR B 2 54 ? -12.495 4.110 -2.308 1.00 6.09 117 TYR H CA 1
ATOM 3538 C C . TYR B 2 54 ? -13.285 3.771 -3.586 1.00 6.26 117 TYR H C 1
ATOM 3539 O O . TYR B 2 54 ? -14.516 3.870 -3.594 1.00 6.25 117 TYR H O 1
ATOM 3548 N N . ASN B 2 55 ? -12.585 3.350 -4.634 1.00 6.82 118 ASN H N 1
ATOM 3549 C CA . ASN B 2 55 ? -13.250 3.151 -5.923 1.00 6.73 118 ASN H CA 1
ATOM 3550 C C . ASN B 2 55 ? -14.267 2.009 -5.880 1.00 6.99 118 ASN H C 1
ATOM 3551 O O . ASN B 2 55 ? -15.110 1.916 -6.778 1.00 7.59 118 ASN H O 1
ATOM 3556 N N . ILE B 2 56 ? -14.204 1.162 -4.841 1.00 6.80 119 ILE H N 1
ATOM 3557 C CA . ILE B 2 56 ? -15.244 0.152 -4.631 1.00 6.97 119 ILE H CA 1
ATOM 3558 C C . ILE B 2 56 ? -16.609 0.834 -4.628 1.00 7.58 119 ILE H C 1
ATOM 3559 O O . ILE B 2 56 ? -17.592 0.303 -5.159 1.00 8.05 119 ILE H O 1
ATOM 3564 N N . SER B 2 57 ? -16.681 2.015 -4.025 1.00 7.24 120 SER H N 1
ATOM 3565 C CA . SER B 2 57 ? -17.965 2.709 -3.881 1.00 8.17 120 SER H CA 1
ATOM 3566 C C . SER B 2 57 ? -18.571 3.140 -5.227 1.00 8.86 120 SER H C 1
ATOM 3567 O O . SER B 2 57 ? -19.800 3.239 -5.356 1.00 9.37 120 SER H O 1
ATOM 3570 N N . LEU B 2 58 ? -17.716 3.430 -6.210 1.00 8.97 121 LEU H N 1
ATOM 3571 C CA . LEU B 2 58 ? -18.181 3.846 -7.541 1.00 9.92 121 LEU H CA 1
ATOM 3572 C C . LEU B 2 58 ? -18.816 2.650 -8.241 1.00 9.99 121 LEU H C 1
ATOM 3573 O O . LEU B 2 58 ? -19.914 2.755 -8.818 1.00 10.33 121 LEU H O 1
ATOM 3578 N N . GLY B 2 59 ? -18.168 1.491 -8.146 1.00 9.47 122 GLY H N 1
ATOM 3579 C CA . GLY B 2 59 ? -18.780 0.252 -8.616 1.00 10.13 122 GLY H CA 1
ATOM 3580 C C . GLY B 2 59 ? -20.083 -0.092 -7.921 1.00 10.43 122 GLY H C 1
ATOM 3581 O O . GLY B 2 59 ? -21.053 -0.524 -8.566 1.00 10.63 122 GLY H O 1
ATOM 3582 N N . GLU B 2 60 ? -20.127 0.101 -6.606 1.00 10.98 123 GLU H N 1
ATOM 3583 C CA . GLU B 2 60 ? -21.346 -0.166 -5.823 1.00 11.56 123 GLU H CA 1
ATOM 3584 C C . GLU B 2 60 ? -22.524 0.691 -6.217 1.00 11.68 123 GLU H C 1
ATOM 3585 O O . GLU B 2 60 ? -23.650 0.198 -6.334 1.00 12.51 123 GLU H O 1
ATOM 3591 N N . ARG B 2 61 ? -22.280 1.983 -6.398 1.00 11.56 124 ARG H N 1
ATOM 3592 C CA . ARG B 2 61 ? -23.363 2.888 -6.780 1.00 12.06 124 ARG H CA 1
ATOM 3593 C C . ARG B 2 61 ? -23.967 2.471 -8.122 1.00 12.08 124 ARG H C 1
ATOM 3594 O O . ARG B 2 61 ? -25.202 2.487 -8.289 1.00 12.30 124 ARG H O 1
ATOM 3602 N N . ARG B 2 62 ? -23.109 2.054 -9.051 1.00 11.79 125 ARG H N 1
ATOM 3603 C CA . ARG B 2 62 ? -23.559 1.566 -10.366 1.00 11.85 125 ARG H CA 1
ATOM 3604 C C . ARG B 2 62 ? -24.355 0.269 -10.249 1.00 12.58 125 ARG H C 1
ATOM 3605 O O . ARG B 2 62 ? -25.460 0.153 -10.813 1.00 12.57 125 ARG H O 1
ATOM 3613 N N . ALA B 2 63 ? -23.822 -0.698 -9.502 1.00 12.53 126 ALA H N 1
ATOM 3614 C CA . ALA B 2 63 ? -24.510 -1.971 -9.299 1.00 13.09 126 ALA H CA 1
ATOM 3615 C C . ALA B 2 63 ? -25.831 -1.787 -8.536 1.00 13.67 126 ALA H C 1
ATOM 3616 O O . ALA B 2 63 ? -26.852 -2.414 -8.880 1.00 13.76 126 ALA H O 1
ATOM 3618 N N . ASN B 2 64 ? -25.831 -0.912 -7.529 1.00 13.91 127 ASN H N 1
ATOM 3619 C CA . ASN B 2 64 ? -27.061 -0.640 -6.765 1.00 14.40 127 ASN H CA 1
ATOM 3620 C C . ASN B 2 64 ? -28.148 0.024 -7.621 1.00 14.81 127 ASN H C 1
ATOM 3621 O O . ASN B 2 64 ? -29.344 -0.227 -7.415 1.00 14.30 127 ASN H O 1
ATOM 3626 N N . ALA B 2 65 ? -27.741 0.857 -8.576 1.00 14.33 128 ALA H N 1
ATOM 3627 C CA . ALA B 2 65 ? -28.699 1.501 -9.483 1.00 14.98 128 ALA H CA 1
ATOM 3628 C C . ALA B 2 65 ? -29.416 0.455 -10.334 1.00 15.58 128 ALA H C 1
ATOM 3629 O O . ALA B 2 65 ? -30.626 0.556 -10.589 1.00 15.82 128 ALA H O 1
ATOM 3631 N N . VAL B 2 66 ? -28.677 -0.562 -10.760 1.00 15.68 129 VAL H N 1
ATOM 3632 C CA . VAL B 2 66 ? -29.280 -1.644 -11.538 1.00 16.08 129 VAL H CA 1
ATOM 3633 C C . VAL B 2 66 ? -30.291 -2.379 -10.660 1.00 16.44 129 VAL H C 1
ATOM 3634 O O . VAL B 2 66 ? -31.420 -2.625 -11.100 1.00 16.30 129 VAL H O 1
ATOM 3638 N N . LYS B 2 67 ? -29.900 -2.683 -9.420 1.00 16.36 130 LYS H N 1
ATOM 3639 C CA . LYS B 2 67 ? -30.760 -3.358 -8.445 1.00 17.10 130 LYS H CA 1
ATOM 3640 C C . LYS B 2 67 ? -32.055 -2.601 -8.192 1.00 17.38 130 LYS H C 1
ATOM 3641 O O . LYS B 2 67 ? -33.126 -3.213 -8.122 1.00 17.05 130 LYS H O 1
ATOM 3647 N N . MET B 2 68 ? -31.960 -1.283 -8.022 1.00 17.52 131 MET H N 1
ATOM 3648 C CA . MET B 2 68 ? -33.144 -0.478 -7.721 1.00 18.22 131 MET H CA 1
ATOM 3649 C C . MET B 2 68 ? -34.078 -0.399 -8.931 1.00 18.98 131 MET H C 1
ATOM 3650 O O . MET B 2 68 ? -35.311 -0.459 -8.779 1.00 19.05 131 MET H O 1
ATOM 3655 N N . TYR B 2 69 ? -33.496 -0.290 -10.121 1.00 19.46 132 TYR H N 1
ATOM 3656 C CA . TYR B 2 69 ? -34.258 -0.315 -11.366 1.00 20.43 132 TYR H CA 1
ATOM 3657 C C . TYR B 2 69 ? -35.037 -1.631 -11.491 1.00 20.70 132 TYR H C 1
ATOM 3658 O O . TYR B 2 69 ? -36.248 -1.626 -11.756 1.00 20.12 132 TYR H O 1
ATOM 3667 N N . LEU B 2 70 ? -34.356 -2.757 -11.283 1.00 20.53 133 LEU H N 1
ATOM 3668 C CA . LEU B 2 70 ? -35.009 -4.064 -11.354 1.00 21.14 133 LEU H CA 1
ATOM 3669 C C . LEU B 2 70 ? -36.093 -4.233 -10.284 1.00 21.73 133 LEU H C 1
ATOM 3670 O O . LEU B 2 70 ? -37.178 -4.766 -10.557 1.00 21.76 133 LEU H O 1
ATOM 3675 N N . GLN B 2 71 ? -35.811 -3.771 -9.069 1.00 22.57 134 GLN H N 1
ATOM 3676 C CA . GLN B 2 71 ? -36.809 -3.818 -7.993 1.00 23.40 134 GLN H CA 1
ATOM 3677 C C . GLN B 2 71 ? -38.045 -2.983 -8.328 1.00 24.26 134 GLN H C 1
ATOM 3678 O O . GLN B 2 71 ? -39.176 -3.344 -7.964 1.00 24.66 134 GLN H O 1
ATOM 3684 N N . GLY B 2 72 ? -37.824 -1.878 -9.037 1.00 24.64 135 GLY H N 1
ATOM 3685 C CA . GLY B 2 72 ? -38.912 -1.026 -9.512 1.00 25.63 135 GLY H CA 1
ATOM 3686 C C . GLY B 2 72 ? -39.746 -1.701 -10.584 1.00 26.31 135 GLY H C 1
ATOM 3687 O O . GLY B 2 72 ? -40.893 -1.301 -10.824 1.00 26.77 135 GLY H O 1
ATOM 3688 N N . LYS B 2 73 ? -39.177 -2.720 -11.232 1.00 26.47 136 LYS H N 1
ATOM 3689 C CA . LYS B 2 73 ? -39.900 -3.524 -12.229 1.00 27.06 136 LYS H CA 1
ATOM 3690 C C . LYS B 2 73 ? -40.447 -4.836 -11.645 1.00 26.92 136 LYS H C 1
ATOM 3691 O O . LYS B 2 73 ? -40.730 -5.784 -12.384 1.00 27.85 136 LYS H O 1
ATOM 3697 N N . GLY B 2 74 ? -40.574 -4.894 -10.321 1.00 26.92 137 GLY H N 1
ATOM 3698 C CA . GLY B 2 74 ? -41.212 -6.029 -9.652 1.00 26.44 137 GLY H CA 1
ATOM 3699 C C . GLY B 2 74 ? -40.321 -7.178 -9.214 1.00 26.57 137 GLY H C 1
ATOM 3700 O O . GLY B 2 74 ? -40.815 -8.159 -8.638 1.00 26.62 137 GLY H O 1
ATOM 3701 N N . VAL B 2 75 ? -39.014 -7.072 -9.467 1.00 26.05 138 VAL H N 1
ATOM 3702 C CA . VAL B 2 75 ? -38.083 -8.134 -9.093 1.00 25.91 138 VAL H CA 1
ATOM 3703 C C . VAL B 2 75 ? -37.865 -8.145 -7.572 1.00 26.09 138 VAL H C 1
ATOM 3704 O O . VAL B 2 75 ? -37.643 -7.101 -6.962 1.00 26.06 138 VAL H O 1
ATOM 3708 N N . SER B 2 76 ? -37.947 -9.333 -6.974 1.00 26.59 139 SER H N 1
ATOM 3709 C CA . SER B 2 76 ? -37.692 -9.517 -5.549 1.00 27.20 139 SER H CA 1
ATOM 3710 C C . SER B 2 76 ? -36.244 -9.177 -5.206 1.00 27.26 139 SER H C 1
ATOM 3711 O O . SER B 2 76 ? -35.322 -9.542 -5.940 1.00 27.20 139 SER H O 1
ATOM 3714 N N . ALA B 2 77 ? -36.054 -8.499 -4.074 1.00 27.51 140 ALA H N 1
ATOM 3715 C CA . ALA B 2 77 ? -34.722 -8.114 -3.601 1.00 27.74 140 ALA H CA 1
ATOM 3716 C C . ALA B 2 77 ? -33.817 -9.323 -3.400 1.00 27.80 140 ALA H C 1
ATOM 3717 O O . ALA B 2 77 ? -32.591 -9.210 -3.487 1.00 28.24 140 ALA H O 1
ATOM 3719 N N . ASP B 2 78 ? -34.417 -10.481 -3.138 1.00 27.94 141 ASP H N 1
ATOM 3720 C CA . ASP B 2 78 ? -33.641 -11.695 -2.888 1.00 28.06 141 ASP H CA 1
ATOM 3721 C C . ASP B 2 78 ? -33.210 -12.423 -4.163 1.00 27.22 141 ASP H C 1
ATOM 3722 O O . ASP B 2 78 ? -32.546 -13.463 -4.101 1.00 27.46 141 ASP H O 1
ATOM 3727 N N . GLN B 2 79 ? -33.582 -11.870 -5.312 1.00 26.23 142 GLN H N 1
ATOM 3728 C CA . GLN B 2 79 ? -33.117 -12.389 -6.595 1.00 25.22 142 GLN H CA 1
ATOM 3729 C C . GLN B 2 79 ? -31.985 -11.535 -7.168 1.00 24.30 142 GLN H C 1
ATOM 3730 O O . GLN B 2 79 ? -31.556 -11.746 -8.304 1.00 24.19 142 GLN H O 1
ATOM 3736 N N . ILE B 2 80 ? -31.516 -10.562 -6.388 1.00 22.71 143 ILE H N 1
ATOM 3737 C CA . ILE B 2 80 ? -30.455 -9.662 -6.851 1.00 21.69 143 ILE H CA 1
ATOM 3738 C C . ILE B 2 80 ? -29.372 -9.504 -5.795 1.00 21.12 143 ILE H C 1
ATOM 3739 O O . ILE B 2 80 ? -29.655 -9.175 -4.634 1.00 21.72 143 ILE H O 1
ATOM 3744 N N . SER B 2 81 ? -28.134 -9.743 -6.217 1.00 19.80 144 SER H N 1
ATOM 3745 C CA A SER B 2 81 ? -26.968 -9.496 -5.380 0.50 19.54 144 SER H CA 1
ATOM 3746 C CA B SER B 2 81 ? -26.970 -9.492 -5.380 0.50 19.36 144 SER H CA 1
ATOM 3747 C C . SER B 2 81 ? -26.062 -8.490 -6.078 1.00 18.55 144 SER H C 1
ATOM 3748 O O . SER B 2 81 ? -26.031 -8.428 -7.302 1.00 19.23 144 SER H O 1
ATOM 3753 N N . ILE B 2 82 ? -25.335 -7.690 -5.304 1.00 17.12 145 ILE H N 1
ATOM 3754 C CA . ILE B 2 82 ? -24.319 -6.835 -5.923 1.00 15.67 145 ILE H CA 1
ATOM 3755 C C . ILE B 2 82 ? -22.925 -7.140 -5.391 1.00 14.49 145 ILE H C 1
ATOM 3756 O O . ILE B 2 82 ? -22.727 -7.436 -4.195 1.00 13.98 145 ILE H O 1
ATOM 3761 N N . VAL B 2 83 ? -21.959 -7.073 -6.295 1.00 12.19 146 VAL H N 1
ATOM 3762 C CA . VAL B 2 83 ? -20.566 -7.228 -5.932 1.00 11.49 146 VAL H CA 1
ATOM 3763 C C . VAL B 2 83 ? -19.788 -6.167 -6.689 1.00 10.45 146 VAL H C 1
ATOM 3764 O O . VAL B 2 83 ? -19.746 -6.184 -7.917 1.00 10.80 146 VAL H O 1
ATOM 3768 N N . SER B 2 84 ? -19.176 -5.242 -5.966 1.00 9.20 147 SER H N 1
ATOM 3769 C CA . SER B 2 84 ? -18.316 -4.251 -6.604 1.00 8.78 147 SER H CA 1
ATOM 3770 C C . SER B 2 84 ? -16.876 -4.733 -6.610 1.00 8.86 147 SER H C 1
ATOM 3771 O O . SER B 2 84 ? -16.341 -5.141 -5.567 1.00 8.97 147 SER H O 1
ATOM 3774 N N . TYR B 2 85 ? -16.270 -4.673 -7.793 1.00 8.49 148 TYR H N 1
ATOM 3775 C CA . TYR B 2 85 ? -14.839 -4.934 -7.949 1.00 8.78 148 TYR H CA 1
ATOM 3776 C C . TYR B 2 85 ? -14.013 -3.653 -8.021 1.00 9.11 148 TYR H C 1
ATOM 3777 O O . TYR B 2 85 ? -12.804 -3.713 -8.275 1.00 9.17 148 TYR H O 1
ATOM 3786 N N . GLY B 2 86 ? -14.643 -2.498 -7.787 1.00 8.80 149 GLY H N 1
ATOM 3787 C CA . GLY B 2 86 ? -13.942 -1.231 -7.880 1.00 8.97 149 GLY H CA 1
ATOM 3788 C C . GLY B 2 86 ? -13.150 -1.191 -9.168 1.00 9.06 149 GLY H C 1
ATOM 3789 O O . GLY B 2 86 ? -13.703 -1.455 -10.249 1.00 8.26 149 GLY H O 1
ATOM 3790 N N . LYS B 2 87 ? -11.858 -0.894 -9.058 1.00 9.12 150 LYS H N 1
ATOM 3791 C CA . LYS B 2 87 ? -10.974 -0.854 -10.241 1.00 9.81 150 LYS H CA 1
ATOM 3792 C C . LYS B 2 87 ? -10.079 -2.086 -10.379 1.00 9.25 150 LYS H C 1
ATOM 3793 O O . LYS B 2 87 ? -9.054 -2.048 -11.092 1.00 9.67 150 LYS H O 1
ATOM 3799 N N . GLU B 2 88 ? -10.474 -3.186 -9.729 1.00 8.72 151 GLU H N 1
ATOM 3800 C CA . GLU B 2 88 ? -9.642 -4.392 -9.714 1.00 9.73 151 GLU H CA 1
ATOM 3801 C C . GLU B 2 88 ? -9.718 -5.255 -10.965 1.00 10.34 151 GLU H C 1
ATOM 3802 O O . GLU B 2 88 ? -8.813 -6.053 -11.212 1.00 11.37 151 GLU H O 1
ATOM 3808 N N . LYS B 2 89 ? -10.807 -5.129 -11.725 1.00 11.05 152 LYS H N 1
ATOM 3809 C CA . LYS B 2 89 ? -11.056 -6.000 -12.877 1.00 11.54 152 LYS H CA 1
ATOM 3810 C C . LYS B 2 89 ? -11.433 -5.192 -14.122 1.00 11.50 152 LYS H C 1
ATOM 3811 O O . LYS B 2 89 ? -12.582 -5.256 -14.585 1.00 12.17 152 LYS H O 1
ATOM 3817 N N . PRO B 2 90 ? -10.469 -4.434 -14.680 1.00 11.63 153 PRO H N 1
ATOM 3818 C CA . PRO B 2 90 ? -10.761 -3.696 -15.908 1.00 11.60 153 PRO H CA 1
ATOM 3819 C C . PRO B 2 90 ? -11.131 -4.641 -17.037 1.00 12.47 153 PRO H C 1
ATOM 3820 O O . PRO B 2 90 ? -10.608 -5.761 -17.123 1.00 12.63 153 PRO H O 1
ATOM 3824 N N . ALA B 2 91 ? -12.056 -4.185 -17.875 1.00 12.37 154 ALA H N 1
ATOM 3825 C CA . ALA B 2 91 ? -12.379 -4.883 -19.122 1.00 13.53 154 ALA H CA 1
ATOM 3826 C C . ALA B 2 91 ? -11.243 -4.725 -20.118 1.00 14.54 154 ALA H C 1
ATOM 3827 O O . ALA B 2 91 ? -10.917 -5.669 -20.843 1.00 15.73 154 ALA H O 1
ATOM 3829 N N . VAL B 2 92 ? -10.656 -3.529 -20.152 1.00 14.31 155 VAL H N 1
ATOM 3830 C CA A VAL B 2 92 ? -9.634 -3.168 -21.135 0.50 15.02 155 VAL H CA 1
ATOM 3831 C CA B VAL B 2 92 ? -9.605 -3.228 -21.113 0.50 14.91 155 VAL H CA 1
ATOM 3832 C C . VAL B 2 92 ? -8.510 -2.402 -20.451 1.00 15.28 155 VAL H C 1
ATOM 3833 O O . VAL B 2 92 ? -8.760 -1.652 -19.493 1.00 14.79 155 VAL H O 1
ATOM 3840 N N . LEU B 2 93 ? -7.288 -2.568 -20.949 1.00 16.05 156 LEU H N 1
ATOM 3841 C CA . LEU B 2 93 ? -6.152 -1.829 -20.425 1.00 17.68 156 LEU H CA 1
ATOM 3842 C C . LEU B 2 93 ? -5.982 -0.515 -21.192 1.00 17.43 156 LEU H C 1
ATOM 3843 O O . LEU B 2 93 ? -6.371 -0.410 -22.362 1.00 17.95 156 LEU H O 1
ATOM 3848 N N . GLY B 2 94 ? -5.410 0.486 -20.539 1.00 16.94 157 GLY H N 1
ATOM 3849 C CA . GLY B 2 94 ? -5.214 1.786 -21.174 1.00 16.62 157 GLY H CA 1
ATOM 3850 C C . GLY B 2 94 ? -5.464 2.934 -20.224 1.00 16.32 157 GLY H C 1
ATOM 3851 O O . GLY B 2 94 ? -6.070 2.751 -19.162 1.00 16.37 157 GLY H O 1
ATOM 3852 N N . HIS B 2 95 ? -4.991 4.114 -20.599 1.00 15.93 158 HIS H N 1
ATOM 3853 C CA . HIS B 2 95 ? -5.051 5.280 -19.722 1.00 16.23 158 HIS H CA 1
ATOM 3854 C C . HIS B 2 95 ? -5.703 6.483 -20.399 1.00 16.40 158 HIS H C 1
ATOM 3855 O O . HIS B 2 95 ? -5.389 7.637 -20.098 1.00 17.20 158 HIS H O 1
ATOM 3862 N N . ASP B 2 96 ? -6.617 6.218 -21.321 1.00 15.96 159 ASP H N 1
ATOM 3863 C CA . ASP B 2 96 ? -7.415 7.293 -21.868 1.00 15.77 159 ASP H CA 1
ATOM 3864 C C . ASP B 2 96 ? -8.889 6.966 -21.715 1.00 14.90 159 ASP H C 1
ATOM 3865 O O . ASP B 2 96 ? -9.246 5.896 -21.210 1.00 13.60 159 ASP H O 1
ATOM 3870 N N . GLU B 2 97 ? -9.734 7.894 -22.150 1.00 14.40 160 GLU H N 1
ATOM 3871 C CA . GLU B 2 97 ? -11.171 7.751 -21.999 1.00 14.09 160 GLU H CA 1
ATOM 3872 C C . GLU B 2 97 ? -11.735 6.551 -22.779 1.00 13.41 160 GLU H C 1
ATOM 3873 O O . GLU B 2 97 ? -12.770 5.990 -22.395 1.00 12.89 160 GLU H O 1
ATOM 3879 N N . ALA B 2 98 ? -11.065 6.140 -23.861 1.00 12.70 161 ALA H N 1
ATOM 3880 C CA . ALA B 2 98 ? -11.466 4.925 -24.564 1.00 13.12 161 ALA H CA 1
ATOM 3881 C C . ALA B 2 98 ? -11.514 3.753 -23.584 1.00 13.10 161 ALA H C 1
ATOM 3882 O O . ALA B 2 98 ? -12.499 3.028 -23.527 1.00 14.02 161 ALA H O 1
ATOM 3884 N N . ALA B 2 99 ? -10.444 3.591 -22.805 1.00 12.77 162 ALA H N 1
ATOM 3885 C CA . ALA B 2 99 ? -10.388 2.522 -21.809 1.00 12.56 162 ALA H CA 1
ATOM 3886 C C . ALA B 2 99 ? -11.326 2.784 -20.632 1.00 12.34 162 ALA H C 1
ATOM 3887 O O . ALA B 2 99 ? -12.061 1.886 -20.206 1.00 11.71 162 ALA H O 1
ATOM 3889 N N . TYR B 2 100 ? -11.302 4.007 -20.112 1.00 11.64 163 TYR H N 1
ATOM 3890 C CA . TYR B 2 100 ? -12.072 4.323 -18.918 1.00 11.61 163 TYR H CA 1
ATOM 3891 C C . TYR B 2 100 ? -13.559 4.135 -19.152 1.00 11.51 163 TYR H C 1
ATOM 3892 O O . TYR B 2 100 ? -14.255 3.584 -18.294 1.00 11.96 163 TYR H O 1
ATOM 3901 N N . SER B 2 101 ? -14.046 4.553 -20.326 1.00 11.38 164 SER H N 1
ATOM 3902 C CA A SER B 2 101 ? -15.467 4.416 -20.633 0.50 11.27 164 SER H CA 1
ATOM 3903 C CA B SER B 2 101 ? -15.464 4.414 -20.655 0.50 11.49 164 SER H CA 1
ATOM 3904 C C . SER B 2 101 ? -15.859 2.940 -20.727 1.00 10.88 164 SER H C 1
ATOM 3905 O O . SER B 2 101 ? -16.962 2.568 -20.344 1.00 11.89 164 SER H O 1
ATOM 3910 N N . LYS B 2 102 ? -14.952 2.106 -21.232 1.00 10.72 165 LYS H N 1
ATOM 3911 C CA . LYS B 2 102 ? -15.197 0.673 -21.329 1.00 11.45 165 LYS H CA 1
ATOM 3912 C C . LYS B 2 102 ? -15.208 0.034 -19.938 1.00 10.78 165 LYS H C 1
ATOM 3913 O O . LYS B 2 102 ? -15.841 -1.002 -19.719 1.00 11.19 165 LYS H O 1
ATOM 3919 N N . ASN B 2 103 ? -14.486 0.650 -19.005 1.00 10.57 166 ASN H N 1
ATOM 3920 C CA . ASN B 2 103 ? -14.360 0.086 -17.661 1.00 10.36 166 ASN H CA 1
ATOM 3921 C C . ASN B 2 103 ? -15.417 0.527 -16.644 1.00 10.59 166 ASN H C 1
ATOM 3922 O O . ASN B 2 103 ? -15.633 -0.167 -15.637 1.00 10.59 166 ASN H O 1
ATOM 3927 N N . ARG B 2 104 ? -16.059 1.672 -16.884 1.00 10.19 167 ARG H N 1
ATOM 3928 C CA . ARG B 2 104 ? -17.112 2.160 -15.988 1.00 10.62 167 ARG H CA 1
ATOM 3929 C C . ARG B 2 104 ? -18.414 1.464 -16.345 1.00 11.59 167 ARG H C 1
ATOM 3930 O O . ARG B 2 104 ? -19.147 1.925 -17.225 1.00 11.69 167 ARG H O 1
ATOM 3938 N N . ARG B 2 105 ? -18.694 0.349 -15.677 1.00 11.29 168 ARG H N 1
ATOM 3939 C CA . ARG B 2 105 ? -19.802 -0.493 -16.089 1.00 11.86 168 ARG H CA 1
ATOM 3940 C C . ARG B 2 105 ? -20.376 -1.322 -14.944 1.00 11.65 168 ARG H C 1
ATOM 3941 O O . ARG B 2 105 ? -19.736 -1.519 -13.916 1.00 11.84 168 ARG H O 1
ATOM 3949 N N . ALA B 2 106 ? -21.601 -1.782 -15.141 1.00 11.04 169 ALA H N 1
ATOM 3950 C CA . ALA B 2 106 ? -22.212 -2.796 -14.289 1.00 11.02 169 ALA H CA 1
ATOM 3951 C C . ALA B 2 106 ? -22.622 -3.950 -15.184 1.00 12.22 169 ALA H C 1
ATOM 3952 O O . ALA B 2 106 ? -23.261 -3.741 -16.225 1.00 11.84 169 ALA H O 1
ATOM 3954 N N . VAL B 2 107 ? -22.249 -5.160 -14.784 1.00 12.15 170 VAL H N 1
ATOM 3955 C CA . VAL B 2 107 ? -22.441 -6.347 -15.620 1.00 12.82 170 VAL H CA 1
ATOM 3956 C C . VAL B 2 107 ? -23.412 -7.275 -14.907 1.00 13.32 170 VAL H C 1
ATOM 3957 O O . VAL B 2 107 ? -23.232 -7.588 -13.731 1.00 13.27 170 VAL H O 1
ATOM 3961 N N . LEU B 2 108 ? -24.465 -7.683 -15.607 1.00 14.02 171 LEU H N 1
ATOM 3962 C CA . LEU B 2 108 ? -25.447 -8.605 -15.044 1.00 15.14 171 LEU H CA 1
ATOM 3963 C C . LEU B 2 108 ? -25.090 -10.028 -15.427 1.00 16.60 171 LEU H C 1
ATOM 3964 O O . LEU B 2 108 ? -25.014 -10.362 -16.614 1.00 16.72 171 LEU H O 1
ATOM 3969 N N . VAL B 2 109 ? -24.851 -10.862 -14.428 1.00 17.52 172 VAL H N 1
ATOM 3970 C CA . VAL B 2 109 ? -24.472 -12.245 -14.696 1.00 19.55 172 VAL H CA 1
ATOM 3971 C C . VAL B 2 109 ? -25.292 -13.212 -13.857 1.00 20.00 172 VAL H C 1
ATOM 3972 O O . VAL B 2 109 ? -25.655 -12.914 -12.713 1.00 19.70 172 VAL H O 1
ATOM 3976 N N . TYR B 2 110 ? -25.595 -14.360 -14.452 1.00 21.08 173 TYR H N 1
ATOM 3977 C CA . TYR B 2 110 ? -26.369 -15.397 -13.798 1.00 22.23 173 TYR H CA 1
ATOM 3978 C C . TYR B 2 110 ? -25.404 -16.537 -13.508 1.00 23.15 173 TYR H C 1
ATOM 3979 O O . TYR B 2 110 ? -25.061 -17.324 -14.395 1.00 23.94 173 TYR H O 1
ATOM 3988 N N . LEU B 2 111 ? -24.933 -16.579 -12.266 1.00 23.97 174 LEU H N 1
ATOM 3989 C CA . LEU B 2 111 ? -23.839 -17.466 -11.864 1.00 24.74 174 LEU H CA 1
ATOM 3990 C C . LEU B 2 111 ? -24.365 -18.743 -11.222 1.00 25.26 174 LEU H C 1
ATOM 3991 O O . LEU B 2 111 ? -25.449 -18.742 -10.644 1.00 25.72 174 LEU H O 1
ATOM 3996 N N . VAL C 1 2 ? 4.302 8.037 38.278 1.00 14.33 24 VAL B N 1
ATOM 3997 C CA . VAL C 1 2 ? 4.661 9.449 37.964 1.00 14.75 24 VAL B CA 1
ATOM 3998 C C . VAL C 1 2 ? 6.047 9.757 38.518 1.00 14.22 24 VAL B C 1
ATOM 3999 O O . VAL C 1 2 ? 6.541 9.052 39.398 1.00 14.61 24 VAL B O 1
ATOM 4003 N N . ARG C 1 3 ? 6.659 10.812 37.986 1.00 14.47 25 ARG B N 1
ATOM 4004 C CA . ARG C 1 3 ? 7.922 11.326 38.506 1.00 14.57 25 ARG B CA 1
ATOM 4005 C C . ARG C 1 3 ? 7.850 12.845 38.403 1.00 14.79 25 ARG B C 1
ATOM 4006 O O . ARG C 1 3 ? 7.132 13.370 37.565 1.00 14.86 25 ARG B O 1
ATOM 4014 N N . ILE C 1 4 ? 8.593 13.548 39.256 1.00 14.76 26 ILE B N 1
ATOM 4015 C CA . ILE C 1 4 ? 8.600 15.005 39.215 1.00 15.30 26 ILE B CA 1
ATOM 4016 C C . ILE C 1 4 ? 9.521 15.506 38.099 1.00 15.76 26 ILE B C 1
ATOM 4017 O O . ILE C 1 4 ? 10.661 15.039 37.973 1.00 16.80 26 ILE B O 1
ATOM 4022 N N . VAL C 1 5 ? 9.013 16.437 37.294 1.00 16.00 27 VAL B N 1
ATOM 4023 C CA . VAL C 1 5 ? 9.818 17.144 36.304 1.00 16.43 27 VAL B CA 1
ATOM 4024 C C . VAL C 1 5 ? 9.623 18.631 36.564 1.00 16.47 27 VAL B C 1
ATOM 4025 O O . VAL C 1 5 ? 8.506 19.131 36.502 1.00 15.56 27 VAL B O 1
ATOM 4029 N N . ILE C 1 6 ? 10.708 19.331 36.879 1.00 16.79 28 ILE B N 1
ATOM 4030 C CA . ILE C 1 6 ? 10.631 20.744 37.245 1.00 17.42 28 ILE B CA 1
ATOM 4031 C C . ILE C 1 6 ? 10.697 21.638 36.015 1.00 18.60 28 ILE B C 1
ATOM 4032 O O . ILE C 1 6 ? 11.605 21.490 35.202 1.00 18.34 28 ILE B O 1
ATOM 4037 N N . ASP C 1 7 ? 9.751 22.573 35.903 1.00 19.28 29 ASP B N 1
ATOM 4038 C CA . ASP C 1 7 ? 9.686 23.489 34.760 1.00 20.64 29 ASP B CA 1
ATOM 4039 C C . ASP C 1 7 ? 10.337 24.852 35.003 1.00 21.70 29 ASP B C 1
ATOM 4040 O O . ASP C 1 7 ? 10.908 25.444 34.075 1.00 22.67 29 ASP B O 1
ATOM 4045 N N . SER C 1 8 ? 10.242 25.360 36.231 1.00 22.35 30 SER B N 1
ATOM 4046 C CA . SER C 1 8 ? 10.824 26.654 36.572 1.00 23.50 30 SER B CA 1
ATOM 4047 C C . SER C 1 8 ? 10.910 26.896 38.077 1.00 24.42 30 SER B C 1
ATOM 4048 O O . SER C 1 8 ? 10.132 26.328 38.856 1.00 23.08 30 SER B O 1
ATOM 4051 N N . GLY C 1 9 ? 11.879 27.723 38.476 1.00 25.42 31 GLY B N 1
ATOM 4052 C CA . GLY C 1 9 ? 11.953 28.227 39.847 1.00 27.16 31 GLY B CA 1
ATOM 4053 C C . GLY C 1 9 ? 13.147 27.837 40.703 1.00 28.31 31 GLY B C 1
ATOM 4054 O O . GLY C 1 9 ? 13.332 28.407 41.781 1.00 28.45 31 GLY B O 1
ATOM 4055 N N . VAL C 1 10 ? 13.956 26.881 40.245 1.00 29.28 32 VAL B N 1
ATOM 4056 C CA . VAL C 1 10 ? 15.104 26.392 41.037 1.00 30.11 32 VAL B CA 1
ATOM 4057 C C . VAL C 1 10 ? 16.165 27.478 41.257 1.00 30.88 32 VAL B C 1
ATOM 4058 O O . VAL C 1 10 ? 16.743 27.593 42.348 1.00 30.80 32 VAL B O 1
ATOM 4062 N N . ASP C 1 11 ? 16.385 28.279 40.218 1.00 31.98 33 ASP B N 1
ATOM 4063 C CA . ASP C 1 11 ? 17.249 29.462 40.259 1.00 32.88 33 ASP B CA 1
ATOM 4064 C C . ASP C 1 11 ? 17.016 30.337 41.497 1.00 32.86 33 ASP B C 1
ATOM 4065 O O . ASP C 1 11 ? 17.931 31.027 41.947 1.00 33.37 33 ASP B O 1
ATOM 4070 N N . SER C 1 12 ? 15.795 30.280 42.041 1.00 32.56 34 SER B N 1
ATOM 4071 C CA . SER C 1 12 ? 15.315 31.159 43.132 1.00 32.13 34 SER B CA 1
ATOM 4072 C C . SER C 1 12 ? 16.358 31.820 44.054 1.00 31.00 34 SER B C 1
ATOM 4073 O O . SER C 1 12 ? 16.599 33.022 43.900 1.00 31.87 34 SER B O 1
ATOM 4076 N N . GLY C 1 13 ? 16.992 31.103 44.993 1.00 28.79 35 GLY B N 1
ATOM 4077 C CA . GLY C 1 13 ? 16.918 29.642 45.249 1.00 25.08 35 GLY B CA 1
ATOM 4078 C C . GLY C 1 13 ? 18.195 29.347 46.029 1.00 21.58 35 GLY B C 1
ATOM 4079 O O . GLY C 1 13 ? 19.278 29.565 45.492 1.00 21.83 35 GLY B O 1
ATOM 4080 N N . ARG C 1 14 ? 18.094 28.885 47.283 1.00 18.43 36 ARG B N 1
ATOM 4081 C CA . ARG C 1 14 ? 19.277 28.861 48.177 1.00 15.87 36 ARG B CA 1
ATOM 4082 C C . ARG C 1 14 ? 20.332 27.846 47.721 1.00 15.20 36 ARG B C 1
ATOM 4083 O O . ARG C 1 14 ? 20.067 26.651 47.738 1.00 14.30 36 ARG B O 1
ATOM 4091 N N . PRO C 1 15 ? 21.525 28.315 47.308 1.00 13.88 37 PRO B N 1
ATOM 4092 C CA . PRO C 1 15 ? 22.539 27.352 46.857 1.00 13.51 37 PRO B CA 1
ATOM 4093 C C . PRO C 1 15 ? 22.965 26.445 47.998 1.00 12.77 37 PRO B C 1
ATOM 4094 O O . PRO C 1 15 ? 23.142 26.903 49.127 1.00 12.25 37 PRO B O 1
ATOM 4098 N N . ILE C 1 16 ? 23.116 25.155 47.704 1.00 12.17 38 ILE B N 1
ATOM 4099 C CA . ILE C 1 16 ? 23.515 24.206 48.745 1.00 11.51 38 ILE B CA 1
ATOM 4100 C C . ILE C 1 16 ? 24.332 23.102 48.099 1.00 11.04 38 ILE B C 1
ATOM 4101 O O . ILE C 1 16 ? 24.159 22.813 46.921 1.00 11.53 38 ILE B O 1
ATOM 4106 N N . GLY C 1 17 ? 25.257 22.535 48.864 1.00 10.76 39 GLY B N 1
ATOM 4107 C CA . GLY C 1 17 ? 26.027 21.398 48.392 1.00 10.80 39 GLY B CA 1
ATOM 4108 C C . GLY C 1 17 ? 25.491 20.116 48.999 1.00 11.37 39 GLY B C 1
ATOM 4109 O O . GLY C 1 17 ? 25.298 20.039 50.217 1.00 11.90 39 GLY B O 1
ATOM 4110 N N . VAL C 1 18 ? 25.207 19.139 48.143 1.00 11.42 40 VAL B N 1
ATOM 4111 C CA . VAL C 1 18 ? 24.831 17.810 48.615 1.00 11.70 40 VAL B CA 1
ATOM 4112 C C . VAL C 1 18 ? 25.766 16.806 47.947 1.00 11.69 40 VAL B C 1
ATOM 4113 O O . VAL C 1 18 ? 25.744 16.663 46.724 1.00 12.30 40 VAL B O 1
ATOM 4117 N N . VAL C 1 19 ? 26.583 16.142 48.758 1.00 12.42 41 VAL B N 1
ATOM 4118 C CA . VAL C 1 19 ? 27.653 15.255 48.272 1.00 12.88 41 VAL B CA 1
ATOM 4119 C C . VAL C 1 19 ? 27.151 13.804 48.260 1.00 13.41 41 VAL B C 1
ATOM 4120 O O . VAL C 1 19 ? 26.392 13.407 49.148 1.00 13.52 41 VAL B O 1
ATOM 4124 N N . PRO C 1 20 ? 27.550 13.010 47.242 1.00 13.36 42 PRO B N 1
ATOM 4125 C CA . PRO C 1 20 ? 27.203 11.580 47.319 1.00 13.77 42 PRO B CA 1
ATOM 4126 C C . PRO C 1 20 ? 27.721 10.983 48.627 1.00 13.83 42 PRO B C 1
ATOM 4127 O O . PRO C 1 20 ? 28.813 11.335 49.099 1.00 13.98 42 PRO B O 1
ATOM 4131 N N . PHE C 1 21 ? 26.923 10.111 49.230 1.00 13.79 43 PHE B N 1
ATOM 4132 C CA . PHE C 1 21 ? 27.279 9.530 50.513 1.00 14.12 43 PHE B CA 1
ATOM 4133 C C . PHE C 1 21 ? 28.386 8.470 50.349 1.00 15.23 43 PHE B C 1
ATOM 4134 O O . PHE C 1 21 ? 28.501 7.829 49.287 1.00 15.63 43 PHE B O 1
ATOM 4142 N N . GLN C 1 22 ? 29.208 8.330 51.390 1.00 15.80 44 GLN B N 1
ATOM 4143 C CA . GLN C 1 22 ? 30.247 7.293 51.439 1.00 17.94 44 GLN B CA 1
ATOM 4144 C C . GLN C 1 22 ? 29.571 5.925 51.505 1.00 18.52 44 GLN B C 1
ATOM 4145 O O . GLN C 1 22 ? 28.590 5.758 52.219 1.00 19.14 44 GLN B O 1
ATOM 4151 N N . TRP C 1 23 ? 30.085 4.943 50.776 1.00 18.80 45 TRP B N 1
ATOM 4152 C CA . TRP C 1 23 ? 29.506 3.599 50.866 1.00 19.33 45 TRP B CA 1
ATOM 4153 C C . TRP C 1 23 ? 30.540 2.579 51.332 1.00 20.71 45 TRP B C 1
ATOM 4154 O O . TRP C 1 23 ? 31.565 2.408 50.679 1.00 20.47 45 TRP B O 1
ATOM 4165 N N . ALA C 1 24 ? 30.266 1.925 52.468 1.00 21.64 46 ALA B N 1
ATOM 4166 C CA . ALA C 1 24 ? 31.202 0.948 53.057 1.00 22.79 46 ALA B CA 1
ATOM 4167 C C . ALA C 1 24 ? 31.013 -0.447 52.461 1.00 24.11 46 ALA B C 1
ATOM 4168 O O . ALA C 1 24 ? 30.652 -1.404 53.158 1.00 24.85 46 ALA B O 1
ATOM 4170 N N . GLY C 1 25 ? 31.249 -0.548 51.159 1.00 25.20 47 GLY B N 1
ATOM 4171 C CA . GLY C 1 25 ? 31.182 -1.825 50.474 1.00 26.59 47 GLY B CA 1
ATOM 4172 C C . GLY C 1 25 ? 31.758 -1.726 49.085 1.00 27.69 47 GLY B C 1
ATOM 4173 O O . GLY C 1 25 ? 32.087 -0.626 48.626 1.00 27.95 47 GLY B O 1
ATOM 4174 N N . PRO C 1 26 ? 31.899 -2.878 48.412 1.00 28.66 48 PRO B N 1
ATOM 4175 C CA . PRO C 1 26 ? 32.303 -2.923 47.012 1.00 29.24 48 PRO B CA 1
ATOM 4176 C C . PRO C 1 26 ? 31.144 -2.533 46.096 1.00 29.59 48 PRO B C 1
ATOM 4177 O O . PRO C 1 26 ? 29.989 -2.473 46.538 1.00 29.64 48 PRO B O 1
ATOM 4181 N N . GLY C 1 27 ? 31.459 -2.256 44.833 1.00 29.98 49 GLY B N 1
ATOM 4182 C CA . GLY C 1 27 ? 30.457 -1.860 43.852 1.00 30.06 49 GLY B CA 1
ATOM 4183 C C . GLY C 1 27 ? 29.625 -0.664 44.276 1.00 30.11 49 GLY B C 1
ATOM 4184 O O . GLY C 1 27 ? 30.048 0.157 45.101 1.00 30.40 49 GLY B O 1
ATOM 4185 N N . ALA C 1 28 ? 28.425 -0.571 43.710 1.00 29.85 50 ALA B N 1
ATOM 4186 C CA . ALA C 1 28 ? 27.546 0.566 43.956 1.00 29.46 50 ALA B CA 1
ATOM 4187 C C . ALA C 1 28 ? 26.788 0.435 45.275 1.00 28.71 50 ALA B C 1
ATOM 4188 O O . ALA C 1 28 ? 26.460 -0.675 45.722 1.00 29.17 50 ALA B O 1
ATOM 4190 N N . ALA C 1 29 ? 26.514 1.580 45.891 1.00 27.83 51 ALA B N 1
ATOM 4191 C CA . ALA C 1 29 ? 25.661 1.643 47.074 1.00 26.11 51 ALA B CA 1
ATOM 4192 C C . ALA C 1 29 ? 24.253 1.160 46.709 1.00 25.13 51 ALA B C 1
ATOM 4193 O O . ALA C 1 29 ? 23.847 1.270 45.557 1.00 25.24 51 ALA B O 1
ATOM 4195 N N . PRO C 1 30 ? 23.506 0.611 47.683 1.00 23.66 52 PRO B N 1
ATOM 4196 C CA . PRO C 1 30 ? 22.160 0.089 47.384 1.00 22.67 52 PRO B CA 1
ATOM 4197 C C . PRO C 1 30 ? 21.143 1.167 46.957 1.00 22.24 52 PRO B C 1
ATOM 4198 O O . PRO C 1 30 ? 20.181 0.878 46.236 1.00 22.52 52 PRO B O 1
ATOM 4202 N N . GLU C 1 31 ? 21.373 2.403 47.395 1.00 21.09 53 GLU B N 1
ATOM 4203 C CA . GLU C 1 31 ? 20.581 3.555 46.958 1.00 20.06 53 GLU B CA 1
ATOM 4204 C C . GLU C 1 31 ? 21.494 4.776 46.940 1.00 18.91 53 GLU B C 1
ATOM 4205 O O . GLU C 1 31 ? 22.515 4.788 47.626 1.00 18.82 53 GLU B O 1
ATOM 4211 N N . ASP C 1 32 ? 21.146 5.779 46.130 1.00 17.29 54 ASP B N 1
ATOM 4212 C CA . ASP C 1 32 ? 21.889 7.049 46.080 1.00 15.48 54 ASP B CA 1
ATOM 4213 C C . ASP C 1 32 ? 21.230 8.071 47.005 1.00 14.33 54 ASP B C 1
ATOM 4214 O O . ASP C 1 32 ? 20.433 8.915 46.567 1.00 13.90 54 ASP B O 1
ATOM 4219 N N . ILE C 1 33 ? 21.563 7.977 48.286 1.00 13.27 55 ILE B N 1
ATOM 4220 C CA . ILE C 1 33 ? 20.949 8.814 49.311 1.00 12.91 55 ILE B CA 1
ATOM 4221 C C . ILE C 1 33 ? 21.212 10.296 49.060 1.00 13.12 55 ILE B C 1
ATOM 4222 O O . ILE C 1 33 ? 20.295 11.109 49.176 1.00 12.48 55 ILE B O 1
ATOM 4227 N N . GLY C 1 34 ? 22.452 10.646 48.723 1.00 12.03 56 GLY B N 1
ATOM 4228 C CA . GLY C 1 34 ? 22.771 12.034 48.363 1.00 11.88 56 GLY B CA 1
ATOM 4229 C C . GLY C 1 34 ? 21.915 12.566 47.224 1.00 11.94 56 GLY B C 1
ATOM 4230 O O . GLY C 1 34 ? 21.468 13.736 47.247 1.00 12.23 56 GLY B O 1
ATOM 4231 N N . GLY C 1 35 ? 21.673 11.729 46.224 1.00 12.08 57 GLY B N 1
ATOM 4232 C CA . GLY C 1 35 ? 20.796 12.090 45.127 1.00 11.98 57 GLY B CA 1
ATOM 4233 C C . GLY C 1 35 ? 19.369 12.355 45.586 1.00 11.69 57 GLY B C 1
ATOM 4234 O O . GLY C 1 35 ? 18.726 13.283 45.090 1.00 13.19 57 GLY B O 1
ATOM 4235 N N . ILE C 1 36 ? 18.886 11.575 46.549 1.00 11.66 58 ILE B N 1
ATOM 4236 C CA . ILE C 1 36 ? 17.532 11.769 47.060 1.00 11.19 58 ILE B CA 1
ATOM 4237 C C . ILE C 1 36 ? 17.445 13.096 47.802 1.00 10.72 58 ILE B C 1
ATOM 4238 O O . ILE C 1 36 ? 16.491 13.858 47.609 1.00 11.01 58 ILE B O 1
ATOM 4243 N N . VAL C 1 37 ? 18.447 13.385 48.637 1.00 10.44 59 VAL B N 1
ATOM 4244 C CA . VAL C 1 37 ? 18.461 14.619 49.409 1.00 10.07 59 VAL B CA 1
ATOM 4245 C C . VAL C 1 37 ? 18.498 15.820 48.464 1.00 10.46 59 VAL B C 1
ATOM 4246 O O . VAL C 1 37 ? 17.731 16.764 48.638 1.00 10.41 59 VAL B O 1
ATOM 4250 N N . ALA C 1 38 ? 19.351 15.764 47.440 1.00 10.26 60 ALA B N 1
ATOM 4251 C CA . ALA C 1 38 ? 19.435 16.876 46.466 1.00 10.88 60 ALA B CA 1
ATOM 4252 C C . ALA C 1 38 ? 18.098 17.084 45.746 1.00 10.61 60 ALA B C 1
ATOM 4253 O O . ALA C 1 38 ? 17.622 18.223 45.595 1.00 11.32 60 ALA B O 1
ATOM 4255 N N . ALA C 1 39 ? 17.485 15.993 45.294 1.00 10.46 61 ALA B N 1
ATOM 4256 C CA . ALA C 1 39 ? 16.226 16.083 44.581 1.00 10.85 61 ALA B CA 1
ATOM 4257 C C . ALA C 1 39 ? 15.131 16.649 45.490 1.00 10.86 61 ALA B C 1
ATOM 4258 O O . ALA C 1 39 ? 14.378 17.536 45.074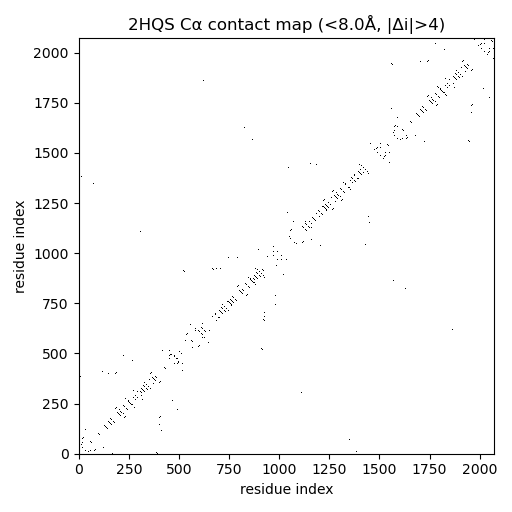 1.00 11.83 61 ALA B O 1
ATOM 4260 N N . ASP C 1 40 ? 15.063 16.161 46.731 1.00 10.74 62 ASP B N 1
ATOM 4261 C CA . ASP C 1 40 ? 14.061 16.629 47.695 1.00 10.40 62 ASP B CA 1
ATOM 4262 C C . ASP C 1 40 ? 14.205 18.130 47.903 1.00 10.09 62 ASP B C 1
ATOM 4263 O O . ASP C 1 40 ? 13.227 18.884 47.806 1.00 11.14 62 ASP B O 1
ATOM 4268 N N . LEU C 1 41 ? 15.426 18.572 48.196 1.00 10.10 63 LEU B N 1
ATOM 4269 C CA . LEU C 1 41 ? 15.633 19.993 48.464 1.00 10.61 63 LEU B CA 1
ATOM 4270 C C . LEU C 1 41 ? 15.295 20.845 47.235 1.00 10.77 63 LEU B C 1
ATOM 4271 O O . LEU C 1 41 ? 14.701 21.922 47.366 1.00 10.55 63 LEU B O 1
ATOM 4276 N N . ARG C 1 42 ? 15.630 20.354 46.045 1.00 11.32 64 ARG B N 1
ATOM 4277 C CA . ARG C 1 42 ? 15.261 21.039 44.816 1.00 11.98 64 ARG B CA 1
ATOM 4278 C C . ARG C 1 42 ? 13.738 21.083 44.647 1.00 11.72 64 ARG B C 1
ATOM 4279 O O . ARG C 1 42 ? 13.172 22.116 44.282 1.00 12.17 64 ARG B O 1
ATOM 4287 N N . ASN C 1 43 ? 13.083 19.959 44.932 1.00 11.39 65 ASN B N 1
ATOM 4288 C CA . ASN C 1 43 ? 11.624 19.854 44.781 1.00 11.04 65 ASN B CA 1
ATOM 4289 C C . ASN C 1 43 ? 10.833 20.794 45.696 1.00 11.40 65 ASN B C 1
ATOM 4290 O O . ASN C 1 43 ? 9.666 21.094 45.429 1.00 11.93 65 ASN B O 1
ATOM 4295 N N . SER C 1 44 ? 11.463 21.240 46.779 1.00 10.88 66 SER B N 1
ATOM 4296 C CA . SER C 1 44 ? 10.817 22.143 47.731 1.00 11.47 66 SER B CA 1
ATOM 4297 C C . SER C 1 44 ? 10.614 23.541 47.145 1.00 11.72 66 SER B C 1
ATOM 4298 O O . SER C 1 44 ? 9.810 24.324 47.659 1.00 12.10 66 SER B O 1
ATOM 4301 N N . GLY C 1 45 ? 11.356 23.862 46.088 1.00 11.94 67 GLY B N 1
ATOM 4302 C CA . GLY C 1 45 ? 11.386 25.213 45.531 1.00 13.17 67 GLY B CA 1
ATOM 4303 C C . GLY C 1 45 ? 12.261 26.175 46.319 1.00 13.51 67 GLY B C 1
ATOM 4304 O O . GLY C 1 45 ? 12.392 27.349 45.934 1.00 14.61 67 GLY B O 1
ATOM 4305 N N . LYS C 1 46 ? 12.879 25.691 47.401 1.00 13.38 68 LYS B N 1
ATOM 4306 C CA . LYS C 1 46 ? 13.633 26.572 48.307 1.00 13.09 68 LYS B CA 1
ATOM 4307 C C . LYS C 1 46 ? 15.145 26.482 48.154 1.00 13.09 68 LYS B C 1
ATOM 4308 O O . LYS C 1 46 ? 15.871 27.330 48.680 1.00 13.97 68 LYS B O 1
ATOM 4314 N N . PHE C 1 47 ? 15.611 25.459 47.440 1.00 12.48 69 PHE B N 1
ATOM 4315 C CA . PHE C 1 47 ? 17.048 25.191 47.334 1.00 12.31 69 PHE B CA 1
ATOM 4316 C C . PHE C 1 47 ? 17.495 24.963 45.909 1.00 12.75 69 PHE B C 1
ATOM 4317 O O . PHE C 1 47 ? 16.727 24.481 45.071 1.00 12.91 69 PHE B O 1
ATOM 4325 N N . ASN C 1 48 ? 18.765 25.285 45.665 1.00 13.00 70 ASN B N 1
ATOM 4326 C CA . ASN C 1 48 ? 19.407 25.047 44.387 1.00 13.60 70 ASN B CA 1
ATOM 4327 C C . ASN C 1 48 ? 20.683 24.223 44.632 1.00 13.23 70 ASN B C 1
ATOM 4328 O O . ASN C 1 48 ? 21.790 24.774 44.757 1.00 13.45 70 ASN B O 1
ATOM 4333 N N . PRO C 1 49 ? 20.535 22.891 44.759 1.00 13.26 71 PRO B N 1
ATOM 4334 C CA . PRO C 1 49 ? 21.729 22.073 44.987 1.00 13.61 71 PRO B CA 1
ATOM 4335 C C . PRO C 1 49 ? 22.670 22.099 43.793 1.00 14.28 71 PRO B C 1
ATOM 4336 O O . PRO C 1 49 ? 22.227 21.970 42.652 1.00 14.62 71 PRO B O 1
ATOM 4340 N N . LEU C 1 50 ? 23.962 22.245 44.065 1.00 14.59 72 LEU B N 1
ATOM 4341 C CA . LEU C 1 50 ? 24.984 22.277 43.028 1.00 15.11 72 LEU B CA 1
ATOM 4342 C C . LEU C 1 50 ? 24.990 20.980 42.224 1.00 15.81 72 LEU B C 1
ATOM 4343 O O . LEU C 1 50 ? 24.911 19.888 42.795 1.00 15.35 72 LEU B O 1
ATOM 4348 N N . ASP C 1 51 ? 25.081 21.096 40.901 1.00 17.04 73 ASP B N 1
ATOM 4349 C CA . ASP C 1 51 ? 25.121 19.909 40.054 1.00 18.87 73 ASP B CA 1
ATOM 4350 C C . ASP C 1 51 ? 26.260 19.005 40.484 1.00 18.76 73 ASP B C 1
ATOM 4351 O O . ASP C 1 51 ? 27.359 19.481 40.754 1.00 18.35 73 ASP B O 1
ATOM 4356 N N . ARG C 1 52 ? 25.989 17.703 40.543 1.00 20.00 74 ARG B N 1
ATOM 4357 C CA . ARG C 1 52 ? 26.980 16.751 41.034 1.00 20.68 74 ARG B CA 1
ATOM 4358 C C . ARG C 1 52 ? 28.295 16.818 40.239 1.00 21.26 74 ARG B C 1
ATOM 4359 O O . ARG C 1 52 ? 29.381 16.632 40.789 1.00 21.32 74 ARG B O 1
ATOM 4367 N N . ALA C 1 53 ? 28.187 17.115 38.946 1.00 21.87 75 ALA B N 1
ATOM 4368 C CA . ALA C 1 53 ? 29.364 17.216 38.081 1.00 22.26 75 ALA B CA 1
ATOM 4369 C C . ALA C 1 53 ? 30.262 18.417 38.402 1.00 22.54 75 ALA B C 1
ATOM 4370 O O . ALA C 1 53 ? 31.431 18.447 37.996 1.00 23.43 75 ALA B O 1
ATOM 4372 N N . ARG C 1 54 ? 29.722 19.390 39.136 1.00 21.91 76 ARG B N 1
ATOM 4373 C CA . ARG C 1 54 ? 30.438 20.632 39.467 1.00 21.59 76 ARG B CA 1
ATOM 4374 C C . ARG C 1 54 ? 30.920 20.737 40.922 1.00 20.29 76 ARG B C 1
ATOM 4375 O O . ARG C 1 54 ? 31.468 21.760 41.325 1.00 19.87 76 ARG B O 1
ATOM 4383 N N . LEU C 1 55 ? 30.707 19.695 41.719 1.00 19.57 77 LEU B N 1
ATOM 4384 C CA . LEU C 1 55 ? 31.160 19.741 43.105 1.00 18.21 77 LEU B CA 1
ATOM 4385 C C . LEU C 1 55 ? 32.666 19.987 43.141 1.00 17.92 77 LEU B C 1
ATOM 4386 O O . LEU C 1 55 ? 33.402 19.360 42.376 1.00 17.90 77 LEU B O 1
ATOM 4391 N N . PRO C 1 56 ? 33.126 20.922 43.987 1.00 17.74 78 PRO B N 1
ATOM 4392 C CA . PRO C 1 56 ? 34.569 21.203 44.089 1.00 17.65 78 PRO B CA 1
ATOM 4393 C C . PRO C 1 56 ? 35.357 20.080 44.766 1.00 17.90 78 PRO B C 1
ATOM 4394 O O . PRO C 1 56 ? 36.576 20.000 44.606 1.00 18.37 78 PRO B O 1
ATOM 4398 N N . GLN C 1 57 ? 34.664 19.239 45.531 1.00 17.89 79 GLN B N 1
ATOM 4399 C CA . GLN C 1 57 ? 35.246 18.068 46.192 1.00 17.33 79 GLN B CA 1
ATOM 4400 C C . GLN C 1 57 ? 34.098 17.115 46.535 1.00 17.51 79 GLN B C 1
ATOM 4401 O O . GLN C 1 57 ? 32.924 17.500 46.424 1.00 17.66 79 GLN B O 1
ATOM 4407 N N . GLN C 1 58 ? 34.432 15.880 46.928 1.00 17.65 80 GLN B N 1
ATOM 4408 C CA . GLN C 1 58 ? 33.449 14.883 47.369 1.00 17.94 80 GLN B CA 1
ATOM 4409 C C . GLN C 1 58 ? 33.789 14.372 48.777 1.00 16.58 80 GLN B C 1
ATOM 4410 O O . GLN C 1 58 ? 34.164 13.205 48.944 1.00 16.58 80 GLN B O 1
ATOM 4416 N N . PRO C 1 59 ? 33.670 15.242 49.802 1.00 15.67 81 PRO B N 1
ATOM 4417 C CA . PRO C 1 59 ? 34.038 14.843 51.159 1.00 15.86 81 PRO B CA 1
ATOM 4418 C C . PRO C 1 59 ? 33.063 13.815 51.718 1.00 16.09 81 PRO B C 1
ATOM 4419 O O . PRO C 1 59 ? 31.845 13.920 51.489 1.00 15.44 81 PRO B O 1
ATOM 4423 N N . GLY C 1 60 ? 33.596 12.837 52.441 1.00 16.16 82 GLY B N 1
ATOM 4424 C CA . GLY C 1 60 ? 32.786 11.771 53.029 1.00 16.73 82 GLY B CA 1
ATOM 4425 C C . GLY C 1 60 ? 32.522 11.938 54.516 1.00 17.16 82 GLY B C 1
ATOM 4426 O O . GLY C 1 60 ? 31.907 11.075 55.154 1.00 17.56 82 GLY B O 1
ATOM 4427 N N . SER C 1 61 ? 32.986 13.054 55.073 1.00 17.53 83 SER B N 1
ATOM 4428 C CA . SER C 1 61 ? 32.808 13.369 56.482 1.00 18.03 83 SER B CA 1
ATOM 4429 C C . SER C 1 61 ? 32.878 14.883 56.666 1.00 18.31 83 SER B C 1
ATOM 4430 O O . SER C 1 61 ? 33.353 15.591 55.778 1.00 17.58 83 SER B O 1
ATOM 4433 N N . ALA C 1 62 ? 32.411 15.368 57.817 1.00 19.30 84 ALA B N 1
ATOM 4434 C CA . ALA C 1 62 ? 32.500 16.785 58.158 1.00 20.22 84 ALA B CA 1
ATOM 4435 C C . ALA C 1 62 ? 33.950 17.289 58.123 1.00 20.71 84 ALA B C 1
ATOM 4436 O O . ALA C 1 62 ? 34.228 18.361 57.582 1.00 20.97 84 ALA B O 1
ATOM 4438 N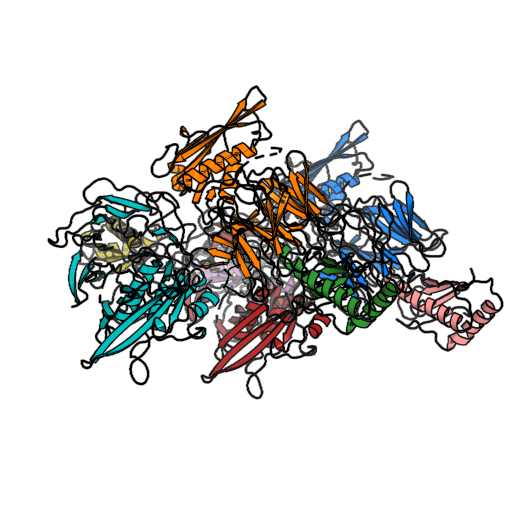 N . GLN C 1 63 ? 34.871 16.498 58.673 1.00 20.95 85 GLN B N 1
ATOM 4439 C CA . GLN C 1 63 ? 36.294 16.851 58.696 1.00 21.94 85 GLN B CA 1
ATOM 4440 C C . GLN C 1 63 ? 36.924 17.028 57.316 1.00 20.51 85 GLN B C 1
ATOM 4441 O O . GLN C 1 63 ? 37.888 17.782 57.163 1.00 20.87 85 GLN B O 1
ATOM 4447 N N . GLU C 1 64 ? 36.389 16.333 56.319 1.00 19.08 86 GLU B N 1
ATOM 4448 C CA . GLU C 1 64 ? 36.933 16.396 54.963 1.00 18.71 86 GLU B CA 1
ATOM 4449 C C . GLU C 1 64 ? 36.415 17.598 54.170 1.00 17.43 86 GLU B C 1
ATOM 4450 O O . GLU C 1 64 ? 36.937 17.909 53.092 1.00 17.16 86 GLU B O 1
ATOM 4456 N N . VAL C 1 65 ? 35.371 18.245 54.691 1.00 17.05 87 VAL B N 1
ATOM 4457 C CA . VAL C 1 65 ? 34.824 19.431 54.040 1.00 16.78 87 VAL B CA 1
ATOM 4458 C C . VAL C 1 65 ? 35.857 20.562 54.052 1.00 17.14 87 VAL B C 1
ATOM 4459 O O . VAL C 1 65 ? 36.448 20.854 55.094 1.00 18.17 87 VAL B O 1
ATOM 4463 N N . GLN C 1 66 ? 36.084 21.159 52.883 1.00 17.05 88 GLN B N 1
ATOM 4464 C CA . GLN C 1 66 ? 36.921 22.351 52.764 1.00 17.04 88 GLN B CA 1
ATOM 4465 C C . GLN C 1 66 ? 35.978 23.535 52.560 1.00 16.02 88 GLN B C 1
ATOM 4466 O O . GLN C 1 66 ? 35.557 23.787 51.433 1.00 15.60 88 GLN B O 1
ATOM 4472 N N . PRO C 1 67 ? 35.620 24.239 53.647 1.00 15.90 89 PRO B N 1
ATOM 4473 C CA . PRO C 1 67 ? 34.595 25.284 53.554 1.00 15.89 89 PRO B CA 1
ATOM 4474 C C . PRO C 1 67 ? 34.859 26.339 52.474 1.00 15.82 89 PRO B C 1
ATOM 4475 O O . PRO C 1 67 ? 33.919 26.774 51.803 1.00 15.50 89 PRO B O 1
ATOM 4479 N N . ALA C 1 68 ? 36.125 26.730 52.288 1.00 15.79 90 ALA B N 1
ATOM 4480 C CA . ALA C 1 68 ? 36.465 27.743 51.282 1.00 16.21 90 ALA B CA 1
ATOM 4481 C C . ALA C 1 68 ? 36.050 27.360 49.862 1.00 16.27 90 ALA B C 1
ATOM 4482 O O . ALA C 1 68 ? 35.671 28.222 49.077 1.00 16.97 90 ALA B O 1
ATOM 4484 N N . ALA C 1 69 ? 36.129 26.068 49.533 1.00 16.12 91 ALA B N 1
ATOM 4485 C CA . ALA C 1 69 ? 35.727 25.561 48.219 1.00 16.25 91 ALA B CA 1
ATOM 4486 C C . ALA C 1 69 ? 34.250 25.814 47.928 1.00 16.20 91 ALA B C 1
ATOM 4487 O O . ALA C 1 69 ? 33.862 26.055 46.794 1.00 16.99 91 ALA B O 1
ATOM 4489 N N . TRP C 1 70 ? 33.434 25.740 48.970 1.00 16.13 92 TRP B N 1
ATOM 4490 C CA . TRP C 1 70 ? 31.996 25.845 48.810 1.00 15.55 92 TRP B CA 1
ATOM 4491 C C . TRP C 1 70 ? 31.566 27.294 48.871 1.00 16.07 92 TRP B C 1
ATOM 4492 O O . TRP C 1 70 ? 30.714 27.733 48.091 1.00 16.22 92 TRP B O 1
ATOM 4503 N N . SER C 1 71 ? 32.177 28.031 49.792 1.00 16.44 93 SER B N 1
ATOM 4504 C CA . SER C 1 71 ? 31.904 29.450 49.970 1.00 17.64 93 SER B CA 1
ATOM 4505 C C . SER C 1 71 ? 32.252 30.257 48.717 1.00 18.07 93 SER B C 1
ATOM 4506 O O . SER C 1 71 ? 31.542 31.204 48.372 1.00 17.90 93 SER B O 1
ATOM 4509 N N . ALA C 1 72 ? 33.336 29.869 48.043 1.00 18.95 94 ALA B N 1
ATOM 4510 C CA . ALA C 1 72 ? 33.730 30.470 46.768 1.00 19.38 94 ALA B CA 1
ATOM 4511 C C . ALA C 1 72 ? 32.620 30.357 45.724 1.00 19.40 94 ALA B C 1
ATOM 4512 O O . ALA C 1 72 ? 32.584 31.124 44.755 1.00 20.56 94 ALA B O 1
ATOM 4514 N N . LEU C 1 73 ? 31.714 29.398 45.930 1.00 18.95 95 LEU B N 1
ATOM 4515 C CA . LEU C 1 73 ? 30.591 29.163 45.030 1.00 18.14 95 LEU B CA 1
ATOM 4516 C C . LEU C 1 73 ? 29.270 29.735 45.575 1.00 17.41 95 LEU B C 1
ATOM 4517 O O . LEU C 1 73 ? 28.205 29.488 45.000 1.00 18.41 95 LEU B O 1
ATOM 4522 N N . GLY C 1 74 ? 29.352 30.498 46.664 1.00 15.93 96 GLY B N 1
ATOM 4523 C CA . GLY C 1 74 ? 28.168 31.102 47.283 1.00 14.96 96 GLY B CA 1
ATOM 4524 C C . GLY C 1 74 ? 27.307 30.133 48.078 1.00 13.78 96 GLY B C 1
ATOM 4525 O O . GLY C 1 74 ? 26.118 30.391 48.296 1.00 12.64 96 GLY B O 1
ATOM 4526 N N . ILE C 1 75 ? 27.919 29.023 48.510 1.00 12.06 97 ILE B N 1
ATOM 4527 C CA . ILE C 1 75 ? 27.237 27.950 49.241 1.00 11.13 97 ILE B CA 1
ATOM 4528 C C . ILE C 1 75 ? 27.639 27.997 50.707 1.00 10.70 97 ILE B C 1
ATOM 4529 O O . ILE C 1 75 ? 28.834 27.914 51.028 1.00 10.81 97 ILE B O 1
ATOM 4534 N N . ASP C 1 76 ? 26.650 28.088 51.602 1.00 10.48 98 ASP B N 1
ATOM 4535 C CA . ASP C 1 76 ? 26.947 28.214 53.029 1.00 10.26 98 ASP B CA 1
ATOM 4536 C C . ASP C 1 76 ? 26.649 26.959 53.857 1.00 9.59 98 ASP B C 1
ATOM 4537 O O . ASP C 1 76 ? 26.786 26.966 55.080 1.00 10.28 98 ASP B O 1
ATOM 4542 N N . ALA C 1 77 ? 26.241 25.887 53.183 1.00 9.88 99 ALA B N 1
ATOM 4543 C CA . ALA C 1 77 ? 25.987 24.621 53.867 1.00 9.91 99 ALA B CA 1
ATOM 4544 C C . ALA C 1 77 ? 26.210 23.455 52.926 1.00 9.24 99 ALA B C 1
ATOM 4545 O O . ALA C 1 77 ? 25.895 23.527 51.739 1.00 9.44 99 ALA B O 1
ATOM 4547 N N . VAL C 1 78 ? 26.726 22.351 53.471 1.00 8.68 100 VAL B N 1
ATOM 4548 C CA . VAL C 1 78 ? 26.997 21.161 52.675 1.00 9.66 100 VAL B CA 1
ATOM 4549 C C . VAL C 1 78 ? 26.478 19.936 53.431 1.00 9.53 100 VAL B C 1
ATOM 4550 O O . VAL C 1 78 ? 26.655 19.833 54.634 1.00 10.65 100 VAL B O 1
ATOM 4554 N N . VAL C 1 79 ? 25.820 19.036 52.707 1.00 9.06 101 VAL B N 1
ATOM 4555 C CA . VAL C 1 79 ? 25.364 17.759 53.265 1.00 9.46 101 VAL B CA 1
ATOM 4556 C C . VAL C 1 79 ? 26.344 16.676 52.831 1.00 9.73 101 VAL B C 1
ATOM 4557 O O . VAL C 1 79 ? 26.607 16.523 51.643 1.00 10.24 101 VAL B O 1
ATOM 4561 N N . VAL C 1 80 ? 26.881 15.961 53.818 1.00 9.32 102 VAL B N 1
ATOM 4562 C CA . VAL C 1 80 ? 27.706 14.781 53.594 1.00 9.78 102 VAL B CA 1
ATOM 4563 C C . VAL C 1 80 ? 27.061 13.612 54.337 1.00 9.95 102 VAL B C 1
ATOM 4564 O O . VAL C 1 80 ? 26.147 13.801 55.155 1.00 10.33 102 VAL B O 1
ATOM 4568 N N . GLY C 1 81 ? 27.523 12.397 54.071 1.00 10.23 103 GLY B N 1
ATOM 4569 C CA . GLY C 1 81 ? 26.945 11.267 54.787 1.00 10.29 103 GLY B CA 1
ATOM 4570 C C . GLY C 1 81 ? 27.586 9.951 54.438 1.00 11.56 103 GLY B C 1
ATOM 4571 O O . GLY C 1 81 ? 28.506 9.896 53.613 1.00 11.60 103 GLY B O 1
ATOM 4572 N N . GLN C 1 82 ? 27.070 8.895 55.063 1.00 12.11 104 GLN B N 1
ATOM 4573 C CA . GLN C 1 82 ? 27.633 7.552 54.947 1.00 13.02 104 GLN B CA 1
ATOM 4574 C C . GLN C 1 82 ? 26.524 6.525 54.964 1.00 13.21 104 GLN B C 1
ATOM 4575 O O . GLN C 1 82 ? 25.573 6.653 55.736 1.00 13.78 104 GLN B O 1
ATOM 4581 N N . VAL C 1 83 ? 26.666 5.511 54.119 1.00 13.32 105 VAL B N 1
ATOM 4582 C CA . VAL C 1 83 ? 25.779 4.353 54.141 1.00 13.58 105 VAL B CA 1
ATOM 4583 C C . VAL C 1 83 ? 26.668 3.150 54.454 1.00 13.42 105 VAL B C 1
ATOM 4584 O O . VAL C 1 83 ? 27.705 2.953 53.811 1.00 13.16 105 VAL B O 1
ATOM 4588 N N . THR C 1 84 ? 26.264 2.372 55.453 1.00 12.77 106 THR B N 1
ATOM 4589 C CA . THR C 1 84 ? 27.040 1.203 55.856 1.00 13.23 106 THR B CA 1
ATOM 4590 C C . THR C 1 84 ? 26.130 -0.006 56.033 1.00 13.07 106 THR B C 1
ATOM 4591 O O . THR C 1 84 ? 24.967 0.147 56.419 1.00 13.11 106 THR B O 1
ATOM 4595 N N . PRO C 1 85 ? 26.646 -1.214 55.741 1.00 12.48 107 PRO B N 1
ATOM 4596 C CA . PRO C 1 85 ? 25.835 -2.423 55.911 1.00 12.67 107 PRO B CA 1
ATOM 4597 C C . PRO C 1 85 ? 25.907 -3.032 57.317 1.00 12.70 107 PRO B C 1
ATOM 4598 O O . PRO C 1 85 ? 26.944 -2.981 57.965 1.00 12.74 107 PRO B O 1
ATOM 4602 N N . ASN C 1 86 ? 24.804 -3.633 57.757 1.00 12.36 108 ASN B N 1
ATOM 4603 C CA . ASN C 1 86 ? 24.752 -4.374 59.003 1.00 12.91 108 ASN B CA 1
ATOM 4604 C C . ASN C 1 86 ? 24.680 -5.868 58.731 1.00 13.31 108 ASN B C 1
ATOM 4605 O O . ASN C 1 86 ? 24.182 -6.275 57.690 1.00 13.17 108 ASN B O 1
ATOM 4610 N N . PRO C 1 87 ? 25.193 -6.686 59.665 1.00 13.89 109 PRO B N 1
ATOM 4611 C CA . PRO C 1 87 ? 25.179 -8.134 59.394 1.00 14.66 109 PRO B CA 1
ATOM 4612 C C . PRO C 1 87 ? 23.800 -8.760 59.247 1.00 15.22 109 PRO B C 1
ATOM 4613 O O . PRO C 1 87 ? 23.692 -9.829 58.639 1.00 16.52 109 PRO B O 1
ATOM 4617 N N . ASP C 1 88 ? 22.758 -8.104 59.756 1.00 14.91 110 ASP B N 1
ATOM 4618 C CA . ASP C 1 88 ? 21.403 -8.633 59.599 1.00 15.84 110 ASP B CA 1
ATOM 4619 C C . ASP C 1 88 ? 20.772 -8.294 58.236 1.00 15.83 110 ASP B C 1
ATOM 4620 O O . ASP C 1 88 ? 19.588 -8.575 58.005 1.00 16.29 110 ASP B O 1
ATOM 4625 N N . GLY C 1 89 ? 21.559 -7.686 57.345 1.00 15.66 111 GLY B N 1
ATOM 4626 C CA . GLY C 1 89 ? 21.094 -7.297 56.011 1.00 15.80 111 GLY B CA 1
ATOM 4627 C C . GLY C 1 89 ? 20.502 -5.893 55.909 1.00 15.95 111 GLY B C 1
ATOM 4628 O O . GLY C 1 89 ? 20.170 -5.439 54.811 1.00 16.51 111 GLY B O 1
ATOM 4629 N N . SER C 1 90 ? 20.352 -5.225 57.046 1.00 15.42 112 SER B N 1
ATOM 4630 C CA . SER C 1 90 ? 19.874 -3.833 57.073 1.00 15.01 112 SER B CA 1
ATOM 4631 C C . SER C 1 90 ? 21.041 -2.893 56.791 1.00 15.24 112 SER B C 1
ATOM 4632 O O . SER C 1 90 ? 22.181 -3.342 56.592 1.00 14.79 112 SER B O 1
ATOM 4635 N N . TYR C 1 91 ? 20.740 -1.592 56.774 1.00 14.94 113 TYR B N 1
ATOM 4636 C CA . TYR C 1 91 ? 21.723 -0.542 56.487 1.00 15.05 113 TYR B CA 1
ATOM 4637 C C . TYR C 1 91 ? 21.634 0.566 57.517 1.00 14.65 113 TYR B C 1
ATOM 4638 O O . TYR C 1 91 ? 20.583 0.779 58.099 1.00 14.56 113 TYR B O 1
ATOM 4647 N N . ASN C 1 92 ? 22.749 1.260 57.731 1.00 13.84 114 ASN B N 1
ATOM 4648 C CA . ASN C 1 92 ? 22.759 2.528 58.460 1.00 13.45 114 ASN B CA 1
ATOM 4649 C C . ASN C 1 92 ? 22.955 3.641 57.448 1.00 13.80 114 ASN B C 1
ATOM 4650 O O . ASN C 1 92 ? 23.857 3.570 56.605 1.00 13.52 114 ASN B O 1
ATOM 4655 N N . VAL C 1 93 ? 22.092 4.653 57.524 1.00 13.21 115 VAL B N 1
ATOM 4656 C CA . VAL C 1 93 ? 22.199 5.843 56.677 1.00 13.07 115 VAL B CA 1
ATOM 4657 C C . VAL C 1 93 ? 22.409 7.026 57.615 1.00 12.88 115 VAL B C 1
ATOM 4658 O O . VAL C 1 93 ? 21.554 7.300 58.469 1.00 12.98 115 VAL B O 1
ATOM 4662 N N . ALA C 1 94 ? 23.548 7.707 57.481 1.00 12.03 116 ALA B N 1
ATOM 4663 C CA . ALA C 1 94 ? 23.895 8.818 58.358 1.00 11.40 116 ALA B CA 1
ATOM 4664 C C . ALA C 1 94 ? 24.184 10.047 57.516 1.00 11.14 116 ALA B C 1
ATOM 4665 O O . ALA C 1 94 ? 24.728 9.923 56.424 1.00 10.99 116 ALA B O 1
ATOM 4667 N N . TYR C 1 95 ? 23.796 11.223 58.018 1.00 10.73 117 TYR B N 1
ATOM 4668 C CA . TYR C 1 95 ? 24.124 12.475 57.320 1.00 10.33 117 TYR B CA 1
ATOM 4669 C C . TYR C 1 95 ? 24.667 13.450 58.344 1.00 10.64 117 TYR B C 1
ATOM 4670 O O . TYR C 1 95 ? 24.340 13.363 59.525 1.00 9.96 117 TYR B O 1
ATOM 4679 N N . GLN C 1 96 ? 25.494 14.386 57.864 1.00 10.27 118 GLN B N 1
ATOM 4680 C CA . GLN C 1 96 ? 25.876 15.553 58.642 1.00 10.50 118 GLN B CA 1
ATOM 4681 C C . GLN C 1 96 ? 25.715 16.785 57.767 1.00 10.08 118 GLN B C 1
ATOM 4682 O O . GLN C 1 96 ? 26.107 16.793 56.603 1.00 10.62 118 GLN B O 1
ATOM 4688 N N . LEU C 1 97 ? 25.120 17.818 58.354 1.00 9.90 119 LEU B N 1
ATOM 4689 C CA . LEU C 1 97 ? 24.959 19.101 57.691 1.00 10.01 119 LEU B CA 1
ATOM 4690 C C . LEU C 1 97 ? 26.034 20.026 58.234 1.00 10.02 119 LEU B C 1
ATOM 4691 O O . LEU C 1 97 ? 26.089 20.276 59.436 1.00 11.00 119 LEU B O 1
ATOM 4696 N N . VAL C 1 98 ? 26.900 20.497 57.339 1.00 10.58 120 VAL B N 1
ATOM 4697 C CA . VAL C 1 98 ? 28.110 21.224 57.716 1.00 11.14 120 VAL B CA 1
ATOM 4698 C C . VAL C 1 98 ? 28.055 22.680 57.259 1.00 10.77 120 VAL B C 1
ATOM 4699 O O . VAL C 1 98 ? 27.795 22.962 56.090 1.00 10.71 120 VAL B O 1
ATOM 4703 N N . ASP C 1 99 ? 28.309 23.592 58.187 1.00 11.50 121 ASP B N 1
ATOM 4704 C CA . ASP C 1 99 ? 28.348 25.016 57.866 1.00 12.21 121 ASP B CA 1
ATOM 4705 C C . ASP C 1 99 ? 29.587 25.342 57.034 1.00 12.03 121 ASP B C 1
ATOM 4706 O O . ASP C 1 99 ? 30.703 24.939 57.386 1.00 12.23 121 ASP B O 1
ATOM 4711 N N . THR C 1 100 ? 29.388 26.047 55.923 1.00 11.82 122 THR B N 1
ATOM 4712 C CA . THR C 1 100 ? 30.505 26.548 55.110 1.00 11.28 122 THR B CA 1
ATOM 4713 C C . THR C 1 100 ? 30.371 28.058 54.884 1.00 12.01 122 THR B C 1
ATOM 4714 O O . THR C 1 100 ? 30.648 28.567 53.785 1.00 12.91 122 THR B O 1
ATOM 4718 N N . GLY C 1 101 ? 29.924 28.742 55.934 1.00 12.62 123 GLY B N 1
ATOM 4719 C CA . GLY C 1 101 ? 29.743 30.188 55.922 1.00 13.53 123 GLY B CA 1
ATOM 4720 C C . GLY C 1 101 ? 30.464 30.823 57.083 1.00 14.22 123 GLY B C 1
ATOM 4721 O O . GLY C 1 101 ? 31.689 30.815 57.124 1.00 14.31 123 GLY B O 1
ATOM 4722 N N . GLY C 1 102 ? 29.695 31.359 58.026 1.00 14.77 124 GLY B N 1
ATOM 4723 C CA . GLY C 1 102 ? 30.247 32.084 59.172 1.00 15.76 124 GLY B CA 1
ATOM 4724 C C . GLY C 1 102 ? 30.767 31.228 60.312 1.00 16.06 124 GLY B C 1
ATOM 4725 O O . GLY C 1 102 ? 31.425 31.741 61.218 1.00 16.91 124 GLY B O 1
ATOM 4726 N N . ALA C 1 103 ? 30.479 29.927 60.271 1.00 16.12 125 ALA B N 1
ATOM 4727 C CA . ALA C 1 103 ? 30.923 28.996 61.312 1.00 16.07 125 ALA B CA 1
ATOM 4728 C C . ALA C 1 103 ? 31.496 27.760 60.622 1.00 16.03 125 ALA B C 1
ATOM 4729 O O . ALA C 1 103 ? 31.002 26.642 60.822 1.00 15.74 125 ALA B O 1
ATOM 4731 N N . PRO C 1 104 ? 32.533 27.955 59.778 1.00 15.68 126 PRO B N 1
ATOM 4732 C CA . PRO C 1 104 ? 33.012 26.909 58.873 1.00 16.03 126 PRO B CA 1
ATOM 4733 C C . PRO C 1 104 ? 33.412 25.632 59.606 1.00 16.27 126 PRO B C 1
ATOM 4734 O O . PRO C 1 104 ? 34.156 25.683 60.596 1.00 16.96 126 PRO B O 1
ATOM 4738 N N . GLY C 1 105 ? 32.883 24.510 59.128 1.00 16.01 127 GLY B N 1
ATOM 4739 C CA . GLY C 1 105 ? 33.216 23.197 59.689 1.00 16.04 127 GLY B CA 1
ATOM 4740 C C . GLY C 1 105 ? 32.306 22.721 60.806 1.00 16.72 127 GLY B C 1
ATOM 4741 O O . GLY C 1 105 ? 32.376 21.553 61.188 1.00 17.30 127 GLY B O 1
ATOM 4742 N N . THR C 1 106 ? 31.455 23.612 61.319 1.00 16.79 128 THR B N 1
ATOM 4743 C CA . THR C 1 106 ? 30.495 23.288 62.376 1.00 17.39 128 THR B CA 1
ATOM 4744 C C . THR C 1 106 ? 29.413 22.363 61.827 1.00 16.87 128 THR B C 1
ATOM 4745 O O . THR C 1 106 ? 28.890 22.592 60.730 1.00 16.55 128 THR B O 1
ATOM 4749 N N . VAL C 1 107 ? 29.099 21.306 62.570 1.00 16.38 129 VAL B N 1
ATOM 4750 C CA . VAL C 1 107 ? 27.965 20.459 62.233 1.00 15.79 129 VAL B CA 1
ATOM 4751 C C . VAL C 1 107 ? 26.681 21.088 62.783 1.00 15.75 129 VAL B C 1
ATOM 4752 O O . VAL C 1 107 ? 26.517 21.269 64.004 1.00 16.19 129 VAL B O 1
ATOM 4756 N N . LEU C 1 108 ? 25.805 21.461 61.860 1.00 14.82 130 LEU B N 1
ATOM 4757 C CA . LEU C 1 108 ? 24.541 22.114 62.179 1.00 14.71 130 LEU B CA 1
ATOM 4758 C C . LEU C 1 108 ? 23.461 21.110 62.541 1.00 14.52 130 LEU B C 1
ATOM 4759 O O . LEU C 1 108 ? 22.541 21.424 63.290 1.00 15.30 130 LEU B O 1
ATOM 4764 N N . ALA C 1 109 ? 23.557 19.915 61.966 1.00 14.69 131 ALA B N 1
ATOM 4765 C CA . ALA C 1 109 ? 22.576 18.859 62.199 1.00 14.03 131 ALA B CA 1
ATOM 4766 C C . ALA C 1 109 ? 23.188 17.535 61.768 1.00 13.59 131 ALA B C 1
ATOM 4767 O O . ALA C 1 109 ? 23.984 17.482 60.821 1.00 13.42 131 ALA B O 1
ATOM 4769 N N . GLN C 1 110 ? 22.810 16.463 62.457 1.00 13.62 132 GLN B N 1
ATOM 4770 C CA . GLN C 1 110 ? 23.242 15.126 62.073 1.00 14.17 132 GLN B CA 1
ATOM 4771 C C . GLN C 1 110 ? 22.319 14.088 62.667 1.00 14.22 132 GLN B C 1
ATOM 4772 O O . GLN C 1 110 ? 21.679 14.326 63.687 1.00 14.38 132 GLN B O 1
ATOM 4778 N N . ASN C 1 111 ? 22.274 12.940 62.011 1.00 14.28 133 ASN B N 1
ATOM 4779 C CA . ASN C 1 111 ? 21.536 11.798 62.519 1.00 14.30 133 ASN B CA 1
ATOM 4780 C C . ASN C 1 111 ? 21.976 10.539 61.788 1.00 14.75 133 ASN B C 1
ATOM 4781 O O . ASN C 1 111 ? 22.749 10.610 60.826 1.00 13.76 133 ASN B O 1
ATOM 4786 N N . SER C 1 112 ? 21.510 9.392 62.279 1.00 15.26 134 SER B N 1
ATOM 4787 C CA A SER C 1 112 ? 21.732 8.110 61.624 0.50 15.81 134 SER B CA 1
ATOM 4788 C CA B SER C 1 112 ? 21.729 8.108 61.617 0.50 15.56 134 SER B CA 1
ATOM 4789 C C . SER C 1 112 ? 20.492 7.231 61.784 1.00 15.70 134 SER B C 1
ATOM 4790 O O . SER C 1 112 ? 19.848 7.244 62.844 1.00 16.88 134 SER B O 1
ATOM 4795 N N . TYR C 1 113 ? 20.152 6.508 60.725 1.00 15.47 135 TYR B N 1
ATOM 4796 C CA . TYR C 1 113 ? 18.958 5.659 60.724 1.00 16.11 135 TYR B CA 1
ATOM 4797 C C . TYR C 1 113 ? 19.314 4.244 60.319 1.00 16.73 135 TYR B C 1
ATOM 4798 O O . TYR C 1 113 ? 20.081 4.035 59.377 1.00 16.66 135 TYR B O 1
ATOM 4807 N N . LYS C 1 114 ? 18.736 3.274 61.026 1.00 16.70 136 LYS B N 1
ATOM 4808 C CA . LYS C 1 114 ? 18.900 1.869 60.660 1.00 17.15 136 LYS B CA 1
ATOM 4809 C C . LYS C 1 114 ? 17.644 1.431 59.926 1.00 17.41 136 LYS B C 1
ATOM 4810 O O . LYS C 1 114 ? 16.544 1.485 60.494 1.00 18.31 136 LYS B O 1
ATOM 4816 N N . VAL C 1 115 ? 17.801 1.035 58.667 1.00 17.66 137 VAL B N 1
ATOM 4817 C CA . VAL C 1 115 ? 16.670 0.661 57.817 1.00 18.88 137 VAL B CA 1
ATOM 4818 C C . VAL C 1 115 ? 16.954 -0.597 57.001 1.00 19.68 137 VAL B C 1
ATOM 4819 O O . VAL C 1 115 ? 18.105 -0.860 56.664 1.00 19.42 137 VAL B O 1
ATOM 4823 N N . ASN C 1 116 ? 15.910 -1.361 56.660 1.00 21.20 138 ASN B N 1
ATOM 4824 C CA . ASN C 1 116 ? 16.062 -2.413 55.649 1.00 21.96 138 ASN B CA 1
ATOM 4825 C C . ASN C 1 116 ? 16.149 -1.826 54.250 1.00 22.29 138 ASN B C 1
ATOM 4826 O O . ASN C 1 116 ? 15.777 -0.667 54.040 1.00 21.46 138 ASN B O 1
ATOM 4831 N N . LYS C 1 117 ? 16.650 -2.619 53.304 1.00 22.22 139 LYS B N 1
ATOM 4832 C CA . LYS C 1 117 ? 16.791 -2.211 51.903 1.00 23.23 139 LYS B CA 1
ATOM 4833 C C . LYS C 1 117 ? 15.532 -1.583 51.327 1.00 22.37 139 LYS B C 1
ATOM 4834 O O . LYS C 1 117 ? 15.598 -0.661 50.503 1.00 23.22 139 LYS B O 1
ATOM 4840 N N . GLN C 1 118 ? 14.379 -2.066 51.787 1.00 21.80 140 GLN B N 1
ATOM 4841 C CA . GLN C 1 118 ? 13.110 -1.584 51.272 1.00 21.11 140 GLN B CA 1
ATOM 4842 C C . GLN C 1 118 ? 12.803 -0.157 51.732 1.00 19.34 140 GLN B C 1
ATOM 4843 O O . GLN C 1 118 ? 11.908 0.481 51.195 1.00 19.29 140 GLN B O 1
ATOM 4849 N N . TRP C 1 119 ? 13.557 0.340 52.708 1.00 17.51 141 TRP B N 1
ATOM 4850 C CA . TRP C 1 119 ? 13.272 1.660 53.277 1.00 16.03 141 TRP B CA 1
ATOM 4851 C C . TRP C 1 119 ? 14.427 2.657 53.167 1.00 14.94 141 TRP B C 1
ATOM 4852 O O . TRP C 1 119 ? 14.494 3.646 53.910 1.00 14.18 141 TRP B O 1
ATOM 4863 N N . LEU C 1 120 ? 15.318 2.398 52.219 1.00 13.97 142 LEU B N 1
ATOM 4864 C CA . LEU C 1 120 ? 16.414 3.322 51.928 1.00 13.23 142 LEU B CA 1
ATOM 4865 C C . LEU C 1 120 ? 15.937 4.692 51.451 1.00 12.55 142 LEU B C 1
ATOM 4866 O O . LEU C 1 120 ? 16.473 5.720 51.884 1.00 12.04 142 LEU B O 1
ATOM 4871 N N . ARG C 1 121 ? 14.932 4.723 50.572 1.00 11.90 143 ARG B N 1
ATOM 4872 C CA . ARG C 1 121 ? 14.440 6.021 50.111 1.00 11.72 143 ARG B CA 1
ATOM 4873 C C . ARG C 1 121 ? 13.901 6.807 51.295 1.00 11.84 143 ARG B C 1
ATOM 4874 O O . ARG C 1 121 ? 14.183 8.006 51.419 1.00 11.89 143 ARG B O 1
ATOM 4882 N N . TYR C 1 122 ? 13.149 6.129 52.164 1.00 11.78 144 TYR B N 1
ATOM 4883 C CA . TYR C 1 122 ? 12.619 6.722 53.395 1.00 12.56 144 TYR B CA 1
ATOM 4884 C C . TYR C 1 122 ? 13.724 7.333 54.265 1.00 12.54 144 TYR B C 1
ATOM 4885 O O . TYR C 1 122 ? 13.566 8.430 54.811 1.00 12.06 144 TYR B O 1
ATOM 4894 N N . ALA C 1 123 ? 14.845 6.628 54.395 1.00 11.89 145 ALA B N 1
ATOM 4895 C CA . ALA C 1 123 ? 15.980 7.138 55.153 1.00 11.53 145 ALA B CA 1
ATOM 4896 C C . ALA C 1 123 ? 16.506 8.442 54.509 1.00 11.20 145 ALA B C 1
ATOM 4897 O O . ALA C 1 123 ? 16.785 9.418 55.210 1.00 11.68 145 ALA B O 1
ATOM 4899 N N . GLY C 1 124 ? 16.624 8.441 53.182 1.00 10.90 146 GLY B N 1
ATOM 4900 C CA . GLY C 1 124 ? 17.013 9.649 52.447 1.00 10.74 146 GLY B CA 1
ATOM 4901 C C . GLY C 1 124 ? 16.059 10.801 52.729 1.00 10.18 146 GLY B C 1
ATOM 4902 O O . GLY C 1 124 ? 16.488 11.918 53.034 1.00 10.51 146 GLY B O 1
ATOM 4903 N N . HIS C 1 125 ? 14.754 10.533 52.636 1.00 9.43 147 HIS B N 1
ATOM 4904 C CA . HIS C 1 125 ? 13.749 11.575 52.887 1.00 8.95 147 HIS B CA 1
ATOM 4905 C C . HIS C 1 125 ? 13.769 12.107 54.305 1.00 9.08 147 HIS B C 1
ATOM 4906 O O . HIS C 1 125 ? 13.436 13.278 54.524 1.00 9.21 147 HIS B O 1
ATOM 4913 N N . THR C 1 126 ? 14.129 11.261 55.268 1.00 10.17 148 THR B N 1
ATOM 4914 C CA . THR C 1 126 ? 14.213 11.685 56.663 1.00 10.25 148 THR B CA 1
ATOM 4915 C C . THR C 1 126 ? 15.355 12.695 56.800 1.00 10.76 148 THR B C 1
ATOM 4916 O O . THR C 1 126 ? 15.206 13.749 57.413 1.00 10.29 148 THR B O 1
ATOM 4920 N N . ALA C 1 127 ? 16.498 12.356 56.211 1.00 10.28 149 ALA B N 1
ATOM 4921 C CA . ALA C 1 127 ? 17.636 13.272 56.173 1.00 10.34 149 ALA B CA 1
ATOM 4922 C C . ALA C 1 127 ? 17.232 14.608 55.548 1.00 9.89 149 ALA B C 1
ATOM 4923 O O . ALA C 1 127 ? 17.534 15.677 56.089 1.00 9.59 149 ALA B O 1
ATOM 4925 N N . SER C 1 128 ? 16.533 14.547 54.422 1.00 9.45 150 SER B N 1
ATOM 4926 C CA . SER C 1 128 ? 16.085 15.771 53.746 1.00 9.73 150 SER B CA 1
ATOM 4927 C C . SER C 1 128 ? 15.193 16.582 54.668 1.00 9.52 150 SER B C 1
ATOM 4928 O O . SER C 1 128 ? 15.328 17.798 54.746 1.00 9.57 150 SER B O 1
ATOM 4931 N N . ASP C 1 129 ? 14.276 15.909 55.369 1.00 9.43 151 ASP B N 1
ATOM 4932 C CA . ASP C 1 129 ? 13.357 16.608 56.272 1.00 9.51 151 ASP B CA 1
ATOM 4933 C C . ASP C 1 129 ? 14.116 17.351 57.365 1.00 9.68 151 ASP B C 1
ATOM 4934 O O . ASP C 1 129 ? 13.763 18.486 57.707 1.00 10.04 151 ASP B O 1
ATOM 4939 N N . GLU C 1 130 ? 15.156 16.718 57.913 1.00 9.65 152 GLU B N 1
ATOM 4940 C CA . GLU C 1 130 ? 15.916 17.316 59.008 1.00 9.77 152 GLU B CA 1
ATOM 4941 C C . GLU C 1 130 ? 16.733 18.501 58.507 1.00 10.03 152 GLU B C 1
ATOM 4942 O O . GLU C 1 130 ? 16.784 19.549 59.143 1.00 10.20 152 GLU B O 1
ATOM 4948 N N . VAL C 1 131 ? 17.327 18.350 57.328 1.00 9.14 153 VAL B N 1
ATOM 4949 C CA . VAL C 1 131 ? 18.139 19.431 56.759 1.00 9.38 153 VAL B CA 1
ATOM 4950 C C . VAL C 1 131 ? 17.247 20.621 56.424 1.00 9.40 153 VAL B C 1
ATOM 4951 O O . VAL C 1 131 ? 17.556 21.762 56.751 1.00 9.70 153 VAL B O 1
ATOM 4955 N N . PHE C 1 132 ? 16.119 20.329 55.785 1.00 9.61 154 PHE B N 1
ATOM 4956 C CA . PHE C 1 132 ? 15.166 21.344 55.365 1.00 9.63 154 PHE B CA 1
ATOM 4957 C C . PHE C 1 132 ? 14.650 22.121 56.576 1.00 9.75 154 PHE B C 1
ATOM 4958 O O . PHE C 1 132 ? 14.611 23.358 56.554 1.00 10.30 154 PHE B O 1
ATOM 4966 N N . GLU C 1 133 ? 14.269 21.415 57.635 1.00 9.56 155 GLU B N 1
ATOM 4967 C CA . GLU C 1 133 ? 13.752 22.110 58.803 1.00 10.40 155 GLU B CA 1
ATOM 4968 C C . GLU C 1 133 ? 14.822 22.919 59.530 1.00 11.33 155 GLU B C 1
ATOM 4969 O O . GLU C 1 133 ? 14.548 24.017 60.032 1.00 11.30 155 GLU B O 1
ATOM 4975 N N . LYS C 1 134 ? 16.045 22.390 59.579 1.00 11.10 156 LYS B N 1
ATOM 4976 C CA . LYS C 1 134 ? 17.126 23.109 60.237 1.00 11.66 156 LYS B CA 1
ATOM 4977 C C . LYS C 1 134 ? 17.408 24.427 59.527 1.00 11.41 156 LYS B C 1
ATOM 4978 O O . LYS C 1 134 ? 17.589 25.466 60.200 1.00 12.87 156 LYS B O 1
ATOM 4984 N N . LEU C 1 135 ? 17.444 24.389 58.194 1.00 11.46 157 LEU B N 1
ATOM 4985 C CA . LEU C 1 135 ? 17.821 25.566 57.398 1.00 11.98 157 LEU B CA 1
ATOM 4986 C C . LEU C 1 135 ? 16.685 26.551 57.166 1.00 12.86 157 LEU B C 1
ATOM 4987 O O . LEU C 1 135 ? 16.938 27.747 57.004 1.00 15.08 157 LEU B O 1
ATOM 4992 N N . THR C 1 136 ? 15.443 26.068 57.144 1.00 12.82 158 THR B N 1
ATOM 4993 C CA . THR C 1 136 ? 14.305 26.945 56.828 1.00 12.79 158 THR B CA 1
ATOM 4994 C C . THR C 1 136 ? 13.346 27.223 57.990 1.00 13.51 158 THR B C 1
ATOM 4995 O O . THR C 1 136 ? 12.554 28.178 57.921 1.00 14.01 158 THR B O 1
ATOM 4999 N N . GLY C 1 137 ? 13.375 26.389 59.027 1.00 13.14 159 GLY B N 1
ATOM 5000 C CA . GLY C 1 137 ? 12.428 26.504 60.141 1.00 13.91 159 GLY B CA 1
ATOM 5001 C C . GLY C 1 137 ? 11.036 25.969 59.838 1.00 14.21 159 GLY B C 1
ATOM 5002 O O . GLY C 1 137 ? 10.139 26.059 60.691 1.00 15.84 159 GLY B O 1
ATOM 5003 N N . ILE C 1 138 ? 10.867 25.405 58.640 1.00 13.48 160 ILE B N 1
ATOM 5004 C CA . ILE C 1 138 ? 9.589 24.826 58.174 1.00 12.81 160 ILE B CA 1
ATOM 5005 C C . ILE C 1 138 ? 9.726 23.295 58.220 1.00 12.65 160 ILE B C 1
ATOM 5006 O O . ILE C 1 138 ? 10.750 22.758 57.788 1.00 12.27 160 ILE B O 1
ATOM 5011 N N . LYS C 1 139 ? 8.716 22.600 58.740 1.00 11.84 161 LYS B N 1
ATOM 5012 C CA . LYS C 1 139 ? 8.757 21.133 58.816 1.00 12.06 161 LYS B CA 1
ATOM 5013 C C . LYS C 1 139 ? 8.785 20.558 57.405 1.00 10.98 161 LYS B C 1
ATOM 5014 O O . LYS C 1 139 ? 8.120 21.073 56.489 1.00 10.64 161 LYS B O 1
ATOM 5020 N N . GLY C 1 140 ? 9.605 19.530 57.207 1.00 10.40 162 GLY B N 1
ATOM 5021 C CA . GLY C 1 140 ? 9.699 18.915 55.895 1.00 10.08 162 GLY B CA 1
ATOM 5022 C C . GLY C 1 140 ? 8.548 17.978 55.597 1.00 10.36 162 GLY B C 1
ATOM 5023 O O . GLY C 1 140 ? 8.004 17.342 56.503 1.00 10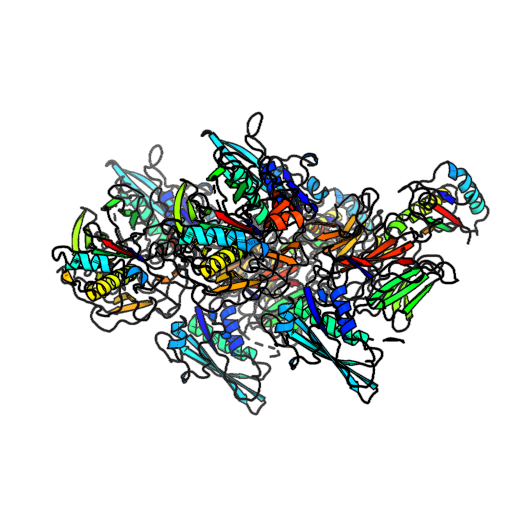.66 162 GLY B O 1
ATOM 5024 N N . ALA C 1 141 ? 8.226 17.872 54.308 1.00 9.76 163 ALA B N 1
ATOM 5025 C CA . ALA C 1 141 ? 7.149 16.998 53.823 1.00 10.21 163 ALA B CA 1
ATOM 5026 C C . ALA C 1 141 ? 7.651 15.863 52.931 1.00 10.49 163 ALA B C 1
ATOM 5027 O O . ALA C 1 141 ? 6.911 15.321 52.130 1.00 11.09 163 ALA B O 1
ATOM 5029 N N . PHE C 1 142 ? 8.932 15.530 53.038 1.00 10.13 164 PHE B N 1
ATOM 5030 C CA . PHE C 1 142 ? 9.515 14.608 52.069 1.00 9.36 164 PHE B CA 1
ATOM 5031 C C . PHE C 1 142 ? 9.158 13.147 52.296 1.00 9.98 164 PHE B C 1
ATOM 5032 O O . PHE C 1 142 ? 9.372 12.318 51.409 1.00 9.81 164 PHE B O 1
ATOM 5040 N N . ARG C 1 143 ? 8.642 12.833 53.480 1.00 9.87 165 ARG B N 1
ATOM 5041 C CA . ARG C 1 143 ? 8.172 11.476 53.791 1.00 10.83 165 ARG B CA 1
ATOM 5042 C C . ARG C 1 143 ? 6.669 11.298 53.542 1.00 10.74 165 ARG B C 1
ATOM 5043 O O . ARG C 1 143 ? 6.079 10.290 53.949 1.00 11.44 165 ARG B O 1
ATOM 5051 N N . THR C 1 144 ? 6.059 12.274 52.892 1.00 9.76 166 THR B N 1
ATOM 5052 C CA . THR C 1 144 ? 4.631 12.209 52.612 1.00 9.42 166 THR B CA 1
ATOM 5053 C C . THR C 1 144 ? 4.368 11.386 51.352 1.00 9.87 166 THR B C 1
ATOM 5054 O O . THR C 1 144 ? 5.296 11.050 50.578 1.00 10.64 166 THR B O 1
ATOM 5058 N N . ARG C 1 145 ? 3.087 11.075 51.159 1.00 9.25 167 ARG B N 1
ATOM 5059 C CA . ARG C 1 145 ? 2.601 10.388 49.969 1.00 9.17 167 ARG B CA 1
ATOM 5060 C C . ARG C 1 145 ? 1.552 11.239 49.266 1.00 9.29 167 ARG B C 1
ATOM 5061 O O . ARG C 1 145 ? 1.037 12.213 49.828 1.00 9.54 167 ARG B O 1
ATOM 5069 N N . ILE C 1 146 ? 1.243 10.856 48.034 1.00 8.77 168 ILE B N 1
ATOM 5070 C CA . ILE C 1 146 ? 0.132 11.448 47.300 1.00 9.64 168 ILE B CA 1
ATOM 5071 C C . ILE C 1 146 ? -0.794 10.333 46.838 1.00 9.34 168 ILE B C 1
ATOM 5072 O O . ILE C 1 146 ? -0.350 9.202 46.597 1.00 9.86 168 ILE B O 1
ATOM 5077 N N . ALA C 1 147 ? -2.082 10.649 46.752 1.00 9.03 169 ALA B N 1
ATOM 5078 C CA . ALA C 1 147 ? -3.051 9.776 46.095 1.00 9.37 169 ALA B CA 1
ATOM 5079 C C . ALA C 1 147 ? -3.539 10.462 44.843 1.00 9.28 169 ALA B C 1
ATOM 5080 O O . ALA C 1 147 ? -3.592 11.685 44.797 1.00 8.61 169 ALA B O 1
ATOM 5082 N N . TYR C 1 148 ? -3.927 9.677 43.838 1.00 8.92 170 TYR B N 1
ATOM 5083 C CA . TYR C 1 148 ? -4.402 10.225 42.567 1.00 9.58 170 TYR B CA 1
ATOM 5084 C C . TYR C 1 148 ? -5.110 9.125 41.789 1.00 10.26 170 TYR B C 1
ATOM 5085 O O . TYR C 1 148 ? -4.988 7.946 42.112 1.00 9.56 170 TYR B O 1
ATOM 5094 N N . VAL C 1 149 ? -5.868 9.539 40.785 1.00 10.29 171 VAL B N 1
ATOM 5095 C CA . VAL C 1 149 ? -6.587 8.604 39.919 1.00 11.36 171 VAL B CA 1
ATOM 5096 C C . VAL C 1 149 ? -5.944 8.609 38.538 1.00 12.47 171 VAL B C 1
ATOM 5097 O O . VAL C 1 149 ? -5.698 9.667 37.970 1.00 12.54 171 VAL B O 1
ATOM 5101 N N . VAL C 1 150 ? -5.652 7.414 38.033 1.00 13.39 172 VAL B N 1
ATOM 5102 C CA . VAL C 1 150 ? -5.159 7.254 36.673 1.00 14.50 172 VAL B CA 1
ATOM 5103 C C . VAL C 1 150 ? -6.276 6.641 35.841 1.00 14.85 172 VAL B C 1
ATOM 5104 O O . VAL C 1 150 ? -6.901 5.654 36.250 1.00 14.82 172 VAL B O 1
ATOM 5108 N N . GLN C 1 151 ? -6.523 7.245 34.684 1.00 16.49 173 GLN B N 1
ATOM 5109 C CA . GLN C 1 151 ? -7.507 6.727 33.747 1.00 18.09 173 GLN B CA 1
ATOM 5110 C C . GLN C 1 151 ? -6.790 6.346 32.463 1.00 19.30 173 GLN B C 1
ATOM 5111 O O . GLN C 1 151 ? -6.265 7.199 31.753 1.00 18.94 173 GLN B O 1
ATOM 5117 N N . THR C 1 152 ? -6.761 5.050 32.189 1.00 21.05 174 THR B N 1
ATOM 5118 C CA . THR C 1 152 ? -6.192 4.564 30.947 1.00 23.16 174 THR B CA 1
ATOM 5119 C C . THR C 1 152 ? -7.290 4.533 29.895 1.00 24.86 174 THR B C 1
ATOM 5120 O O . THR C 1 152 ? -8.471 4.411 30.221 1.00 25.02 174 THR B O 1
ATOM 5124 N N . ASN C 1 153 ? -6.900 4.694 28.637 1.00 27.17 175 ASN B N 1
ATOM 5125 C CA . ASN C 1 153 ? -7.800 4.423 27.528 1.00 29.16 175 ASN B CA 1
ATOM 5126 C C . ASN C 1 153 ? -7.529 2.986 27.136 1.00 29.83 175 ASN B C 1
ATOM 5127 O O . ASN C 1 153 ? -6.559 2.684 26.436 1.00 30.85 175 ASN B O 1
ATOM 5132 N N . GLY C 1 154 ? -8.361 2.096 27.659 1.00 30.26 176 GLY B N 1
ATOM 5133 C CA . GLY C 1 154 ? -8.129 0.673 27.540 1.00 30.54 176 GLY B CA 1
ATOM 5134 C C . GLY C 1 154 ? -9.302 -0.131 28.054 1.00 30.37 176 GLY B C 1
ATOM 5135 O O . GLY C 1 154 ? -10.451 0.317 27.988 1.00 31.52 176 GLY B O 1
ATOM 5136 N N . GLY C 1 155 ? -8.996 -1.300 28.605 1.00 29.87 177 GLY B N 1
ATOM 5137 C CA . GLY C 1 155 ? -9.976 -2.360 28.774 1.00 28.83 177 GLY B CA 1
ATOM 5138 C C . GLY C 1 155 ? -10.942 -2.296 29.934 1.00 28.05 177 GLY B C 1
ATOM 5139 O O . GLY C 1 155 ? -11.674 -1.319 30.110 1.00 28.72 177 GLY B O 1
ATOM 5140 N N . GLN C 1 156 ? -10.923 -3.359 30.724 1.00 26.80 178 GLN B N 1
ATOM 5141 C CA . GLN C 1 156 ? -12.000 -3.692 31.639 1.00 25.70 178 GLN B CA 1
ATOM 5142 C C . GLN C 1 156 ? -12.063 -2.804 32.877 1.00 24.11 178 GLN B C 1
ATOM 5143 O O . GLN C 1 156 ? -13.150 -2.517 33.378 1.00 23.43 178 GLN B O 1
ATOM 5149 N N . PHE C 1 157 ? -10.899 -2.390 33.370 1.00 22.42 179 PHE B N 1
ATOM 5150 C CA . PHE C 1 157 ? -10.835 -1.570 34.585 1.00 20.81 179 PHE B CA 1
ATOM 5151 C C . PHE C 1 157 ? -9.969 -0.330 34.351 1.00 19.82 179 PHE B C 1
ATOM 5152 O O . PHE C 1 157 ? -8.851 -0.242 34.865 1.00 19.50 179 PHE B O 1
ATOM 5160 N N . PRO C 1 158 ? -10.490 0.638 33.571 1.00 18.45 180 PRO B N 1
ATOM 5161 C CA . PRO C 1 158 ? -9.700 1.801 33.143 1.00 17.44 180 PRO B CA 1
ATOM 5162 C C . PRO C 1 158 ? -9.371 2.805 34.244 1.00 15.98 180 PRO B C 1
ATOM 5163 O O . PRO C 1 158 ? -8.491 3.636 34.049 1.00 15.64 180 PRO B O 1
ATOM 5167 N N . TYR C 1 159 ? -10.080 2.746 35.366 1.00 14.96 181 TYR B N 1
ATOM 5168 C CA . TYR C 1 159 ? -9.914 3.747 36.414 1.00 14.32 181 TYR B CA 1
ATOM 5169 C C . TYR C 1 159 ? -9.201 3.113 37.587 1.00 13.74 181 TYR B C 1
ATOM 5170 O O . TYR C 1 159 ? -9.625 2.068 38.088 1.00 12.76 181 TYR B O 1
ATOM 5179 N N . GLU C 1 160 ? -8.094 3.729 37.999 1.00 13.09 182 GLU B N 1
ATOM 5180 C CA . GLU C 1 160 ? -7.327 3.221 39.113 1.00 13.17 182 GLU B CA 1
ATOM 5181 C C . GLU C 1 160 ? -7.020 4.308 40.117 1.00 12.51 182 GLU B C 1
ATOM 5182 O O . GLU C 1 160 ? -6.499 5.362 39.759 1.00 13.22 182 GLU B O 1
ATOM 5188 N N . LEU C 1 161 ? -7.352 4.047 41.364 1.00 11.37 183 LEU B N 1
ATOM 5189 C CA . LEU C 1 161 ? -6.889 4.899 42.449 1.00 11.09 183 LEU B CA 1
ATOM 5190 C C . LEU C 1 161 ? -5.531 4.375 42.901 1.00 10.89 183 LEU B C 1
ATOM 5191 O O . LEU C 1 161 ? -5.408 3.196 43.251 1.00 10.63 183 LEU B O 1
ATOM 5196 N N . ARG C 1 162 ? -4.528 5.252 42.907 1.00 10.48 184 ARG B N 1
ATOM 5197 C CA . ARG C 1 162 ? -3.164 4.860 43.251 1.00 10.92 184 ARG B CA 1
ATOM 5198 C C . ARG C 1 162 ? -2.604 5.763 44.331 1.00 10.27 184 ARG B C 1
ATOM 5199 O O . ARG C 1 162 ? -3.102 6.865 44.542 1.00 9.70 184 ARG B O 1
ATOM 5207 N N . VAL C 1 163 ? -1.532 5.300 44.962 1.00 10.24 185 VAL B N 1
ATOM 5208 C CA . VAL C 1 163 ? -0.801 6.052 45.971 1.00 10.66 185 VAL B CA 1
ATOM 5209 C C . VAL C 1 163 ? 0.659 5.887 45.631 1.00 10.93 185 VAL B C 1
ATOM 5210 O O . VAL C 1 163 ? 1.068 4.828 45.158 1.00 11.86 185 VAL B O 1
ATOM 5214 N N . SER C 1 164 ? 1.445 6.925 45.874 1.00 10.78 186 SER B N 1
ATOM 5215 C CA . SER C 1 164 ? 2.902 6.825 45.761 1.00 10.36 186 SER B CA 1
ATOM 5216 C C . SER C 1 164 ? 3.535 7.772 46.752 1.00 10.48 186 SER B C 1
ATOM 5217 O O . SER C 1 164 ? 2.839 8.571 47.404 1.00 10.32 186 SER B O 1
ATOM 5220 N N . ASP C 1 165 ? 4.855 7.700 46.881 1.00 10.15 187 ASP B N 1
ATOM 5221 C CA . ASP C 1 165 ? 5.559 8.724 47.629 1.00 9.71 187 ASP B CA 1
ATOM 5222 C C . ASP C 1 165 ? 5.330 10.059 46.915 1.00 9.43 187 ASP B C 1
ATOM 5223 O O . ASP C 1 165 ? 4.938 10.091 45.728 1.00 9.07 187 ASP B O 1
ATOM 5228 N N . TYR C 1 166 ? 5.589 11.158 47.623 1.00 10.05 188 TYR B N 1
ATOM 5229 C CA . TYR C 1 166 ? 5.301 12.476 47.064 1.00 10.67 188 TYR B CA 1
ATOM 5230 C C . TYR C 1 166 ? 6.040 12.676 45.722 1.00 11.11 188 TYR B C 1
ATOM 5231 O O . TYR C 1 166 ? 5.575 13.415 44.869 1.00 11.44 188 TYR B O 1
ATOM 5240 N N . ASP C 1 167 ? 7.193 12.013 45.549 1.00 11.35 189 ASP B N 1
ATOM 5241 C CA . ASP C 1 167 ? 8.019 12.168 44.355 1.00 11.44 189 ASP B CA 1
ATOM 5242 C C . ASP C 1 167 ? 7.768 11.074 43.317 1.00 12.10 189 ASP B C 1
ATOM 5243 O O . ASP C 1 167 ? 8.494 10.976 42.313 1.00 11.73 189 ASP B O 1
ATOM 5248 N N . GLY C 1 168 ? 6.753 10.253 43.582 1.00 11.56 190 GLY B N 1
ATOM 5249 C CA . GLY C 1 168 ? 6.283 9.259 42.615 1.00 11.61 190 GLY B CA 1
ATOM 5250 C C . GLY C 1 168 ? 6.766 7.829 42.799 1.00 12.03 190 GLY B C 1
ATOM 5251 O O . GLY C 1 168 ? 6.183 6.904 42.233 1.00 12.48 190 GLY B O 1
ATOM 5252 N N . TYR C 1 169 ? 7.833 7.642 43.571 1.00 12.35 191 TYR B N 1
ATOM 5253 C CA . TYR C 1 169 ? 8.365 6.298 43.801 1.00 12.54 191 TYR B CA 1
ATOM 5254 C C . TYR C 1 169 ? 7.444 5.500 44.702 1.00 12.87 191 TYR B C 1
ATOM 5255 O O . TYR C 1 169 ? 6.566 6.073 45.369 1.00 12.69 191 TYR B O 1
ATOM 5264 N N . ASN C 1 170 ? 7.628 4.180 44.714 1.00 12.62 192 ASN B N 1
ATOM 5265 C CA . ASN C 1 170 ? 6.825 3.275 45.541 1.00 12.89 192 ASN B CA 1
ATOM 5266 C C . ASN C 1 170 ? 5.318 3.388 45.277 1.00 12.91 192 ASN B C 1
ATOM 5267 O O . ASN C 1 170 ? 4.508 3.460 46.207 1.00 13.51 192 ASN B O 1
ATOM 5272 N N . GLN C 1 171 ? 4.973 3.389 43.992 1.00 13.36 193 GLN B N 1
ATOM 5273 C CA . GLN C 1 171 ? 3.587 3.472 43.547 1.00 14.46 193 GLN B CA 1
ATOM 5274 C C . GLN C 1 171 ? 2.892 2.136 43.723 1.00 14.49 193 GLN B C 1
ATOM 5275 O O . GLN C 1 171 ? 3.482 1.081 43.462 1.00 15.24 193 GLN B O 1
ATOM 5281 N N . PHE C 1 172 ? 1.641 2.175 44.171 1.00 14.22 194 PHE B N 1
ATOM 5282 C CA . PHE C 1 172 ? 0.823 0.973 44.249 1.00 14.00 194 PHE B CA 1
ATOM 5283 C C . PHE C 1 172 ? -0.635 1.278 43.941 1.00 13.96 194 PHE B C 1
ATOM 5284 O O . PHE C 1 172 ? -1.065 2.442 43.968 1.00 14.06 194 PHE B O 1
ATOM 5292 N N . VAL C 1 173 ? -1.379 0.236 43.598 1.00 13.98 195 VAL B N 1
ATOM 5293 C CA . VAL C 1 173 ? -2.778 0.387 43.240 1.00 13.43 195 VAL B CA 1
ATOM 5294 C C . VAL C 1 173 ? -3.657 0.104 44.442 1.00 13.31 195 VAL B C 1
ATOM 5295 O O . VAL C 1 173 ? -3.574 -0.955 45.059 1.00 14.01 195 VAL B O 1
ATOM 5299 N N . VAL C 1 174 ? -4.499 1.078 44.770 1.00 12.53 196 VAL B N 1
ATOM 5300 C CA . VAL C 1 174 ? -5.419 0.955 45.885 1.00 11.86 196 VAL B CA 1
ATOM 5301 C C . VAL C 1 174 ? -6.702 0.241 45.433 1.00 11.60 196 VAL B C 1
ATOM 5302 O O . VAL C 1 174 ? -7.194 -0.655 46.114 1.00 12.45 196 VAL B O 1
ATOM 5306 N N . HIS C 1 175 ? -7.235 0.657 44.286 1.00 12.12 197 HIS B N 1
ATOM 5307 C CA . HIS C 1 175 ? -8.486 0.114 43.768 1.00 12.74 197 HIS B CA 1
ATOM 5308 C C . HIS C 1 175 ? -8.575 0.329 42.264 1.00 13.28 197 HIS B C 1
ATOM 5309 O O . HIS C 1 175 ? -8.223 1.398 41.770 1.00 13.11 197 HIS B O 1
ATOM 5316 N N . ARG C 1 176 ? -9.057 -0.698 41.560 1.00 14.03 198 ARG B N 1
ATOM 5317 C CA . ARG C 1 176 ? -9.345 -0.652 40.133 1.00 14.73 198 ARG B CA 1
ATOM 5318 C C . ARG C 1 176 ? -10.858 -0.723 39.931 1.00 13.96 198 ARG B C 1
ATOM 5319 O O . ARG C 1 176 ? -11.561 -1.396 40.696 1.00 14.70 198 ARG B O 1
ATOM 5327 N N . SER C 1 177 ? -11.348 -0.028 38.903 1.00 13.50 199 SER B N 1
ATOM 5328 C CA . SER C 1 177 ? -12.790 0.090 38.677 1.00 13.54 199 SER B CA 1
ATOM 5329 C C . SER C 1 177 ? -13.143 0.192 37.191 1.00 13.53 199 SER B C 1
ATOM 5330 O O . SER C 1 177 ? -12.418 0.815 36.421 1.00 13.86 199 SER B O 1
ATOM 5333 N N . PRO C 1 178 ? -14.282 -0.404 36.780 1.00 14.33 200 PRO B N 1
ATOM 5334 C CA . PRO C 1 178 ? -14.742 -0.167 35.404 1.00 15.00 200 PRO B CA 1
ATOM 5335 C C . PRO C 1 178 ? -15.404 1.201 35.212 1.00 14.94 200 PRO B C 1
ATOM 5336 O O . PRO C 1 178 ? -15.631 1.625 34.076 1.00 15.35 200 PRO B O 1
ATOM 5340 N N . GLN C 1 179 ? -15.715 1.867 36.323 1.00 13.84 201 GLN B N 1
ATOM 5341 C CA . GLN C 1 179 ? -16.434 3.149 36.291 1.00 14.03 201 GLN B CA 1
ATOM 5342 C C . GLN C 1 179 ? -15.656 4.236 37.059 1.00 12.60 201 GLN B C 1
ATOM 5343 O O . GLN C 1 179 ? -14.774 3.909 37.860 1.00 12.58 201 GLN B O 1
ATOM 5349 N N . PRO C 1 180 ? -15.958 5.532 36.797 1.00 12.26 202 PRO B N 1
ATOM 5350 C CA . PRO C 1 180 ? -15.183 6.612 37.417 1.00 11.57 202 PRO B CA 1
ATOM 5351 C C . PRO C 1 180 ? -14.996 6.543 38.920 1.00 10.72 202 PRO B C 1
ATOM 5352 O O . PRO C 1 180 ? -15.898 6.123 39.648 1.00 10.31 202 PRO B O 1
ATOM 5356 N N . LEU C 1 181 ? -13.799 6.941 39.347 1.00 10.39 203 LEU B N 1
ATOM 5357 C CA . LEU C 1 181 ? -13.428 7.123 40.742 1.00 9.95 203 LEU B CA 1
ATOM 5358 C C . LEU C 1 181 ? -13.184 8.616 40.955 1.00 10.04 203 LEU B C 1
ATOM 5359 O O . LEU C 1 181 ? -12.568 9.268 40.112 1.00 11.32 203 LEU B O 1
ATOM 5364 N N . MET C 1 182 ? -13.673 9.148 42.070 1.00 9.77 204 MET B N 1
ATOM 5365 C CA . MET C 1 182 ? -13.538 10.581 42.351 1.00 9.25 204 MET B CA 1
ATOM 5366 C C . MET C 1 182 ? -12.989 10.840 43.740 1.00 8.76 204 MET B C 1
ATOM 5367 O O . MET C 1 182 ? -13.265 10.084 44.680 1.00 9.13 204 MET B O 1
ATOM 5372 N N . SER C 1 183 ? -12.252 11.945 43.838 1.00 8.59 205 SER B N 1
ATOM 5373 C CA . SER C 1 183 ? -12.074 12.703 45.082 1.00 8.09 205 SER B CA 1
ATOM 5374 C C . SER C 1 183 ? -11.496 11.931 46.258 1.00 8.66 205 SER B C 1
ATOM 5375 O O . SER C 1 183 ? -12.084 11.953 47.321 1.00 7.99 205 SER B O 1
ATOM 5378 N N . PRO C 1 184 ? -10.327 11.271 46.080 1.00 8.63 206 PRO B N 1
ATOM 5379 C CA . PRO C 1 184 ? -9.749 10.605 47.242 1.00 8.38 206 PRO B CA 1
ATOM 5380 C C . PRO C 1 184 ? -9.351 11.619 48.320 1.00 8.51 206 PRO B C 1
ATOM 5381 O O . PRO C 1 184 ? -8.862 12.709 48.009 1.00 9.28 206 PRO B O 1
ATOM 5385 N N . ALA C 1 185 ? -9.583 11.245 49.576 1.00 7.52 207 ALA B N 1
ATOM 5386 C CA . ALA C 1 185 ? -9.314 12.087 50.748 1.00 7.33 207 ALA B CA 1
ATOM 5387 C C . ALA C 1 185 ? -8.583 11.272 51.799 1.00 7.96 207 ALA B C 1
ATOM 5388 O O . ALA C 1 185 ? -8.959 10.138 52.062 1.00 8.24 207 ALA B O 1
ATOM 5390 N N . TRP C 1 186 ? -7.524 11.833 52.385 1.00 7.77 208 TRP B N 1
ATOM 5391 C CA . TRP C 1 186 ? -6.712 11.127 53.379 1.00 7.66 208 TRP B CA 1
ATOM 5392 C C . TRP C 1 186 ? -7.238 11.280 54.789 1.00 8.01 208 TRP B C 1
ATOM 5393 O O . TRP C 1 186 ? -7.631 12.383 55.185 1.00 8.63 208 TRP B O 1
ATOM 5404 N N . SER C 1 187 ? -7.219 10.191 55.565 1.00 7.98 209 SER B N 1
ATOM 5405 C CA . SER C 1 187 ? -7.425 10.316 57.003 1.00 8.31 209 SER B CA 1
ATOM 5406 C C . SER C 1 187 ? -6.185 10.980 57.612 1.00 8.34 209 SER B C 1
ATOM 5407 O O . SER C 1 187 ? -5.083 10.813 57.082 1.00 9.39 209 SER B O 1
ATOM 5410 N N . PRO C 1 188 ? -6.360 11.756 58.704 1.00 9.06 210 PRO B N 1
ATOM 5411 C CA . PRO C 1 188 ? -5.191 12.453 59.258 1.00 9.94 210 PRO B CA 1
ATOM 5412 C C . PRO C 1 188 ? -4.065 11.549 59.774 1.00 10.25 210 PRO B C 1
ATOM 5413 O O . PRO C 1 188 ? -2.925 12.012 59.879 1.00 10.49 210 PRO B O 1
ATOM 5417 N N . ASP C 1 189 ? -4.359 10.279 60.048 1.00 10.47 211 ASP B N 1
ATOM 5418 C CA . ASP C 1 189 ? -3.309 9.333 60.462 1.00 11.54 211 ASP B CA 1
ATOM 5419 C C . ASP C 1 189 ? -2.604 8.644 59.303 1.00 11.25 211 ASP B C 1
ATOM 5420 O O . ASP C 1 189 ? -1.711 7.811 59.515 1.00 11.95 211 ASP B O 1
ATOM 5425 N N . GLY C 1 190 ? -3.011 8.984 58.078 1.00 9.84 212 GLY B N 1
ATOM 5426 C CA . GLY C 1 190 ? -2.384 8.468 56.879 1.00 9.48 212 GLY B CA 1
ATOM 5427 C C . GLY C 1 190 ? -2.738 7.040 56.516 1.00 9.79 212 GLY B C 1
ATOM 5428 O O . GLY C 1 190 ? -2.208 6.506 55.547 1.00 10.68 212 GLY B O 1
ATOM 5429 N N . SER C 1 191 ? -3.680 6.450 57.246 1.00 9.41 213 SER B N 1
ATOM 5430 C CA . SER C 1 191 ? -3.945 5.020 57.096 1.00 10.00 213 SER B CA 1
ATOM 5431 C C . SER C 1 191 ? -5.091 4.696 56.136 1.00 9.98 213 SER B C 1
ATOM 5432 O O . SER C 1 191 ? -5.180 3.562 55.668 1.00 10.24 213 SER B O 1
ATOM 5435 N N . LYS C 1 192 ? -5.950 5.677 55.840 1.00 9.83 214 LYS B N 1
ATOM 5436 C CA A LYS C 1 192 ? -7.178 5.444 55.068 0.50 9.50 214 LYS B CA 1
ATOM 5437 C CA B LYS C 1 192 ? -7.122 5.408 55.009 0.50 9.52 214 LYS B CA 1
ATOM 5438 C C . LYS C 1 192 ? -7.370 6.467 53.947 1.00 9.25 214 LYS B C 1
ATOM 5439 O O . LYS C 1 192 ? -6.963 7.617 54.095 1.00 9.03 214 LYS B O 1
ATOM 5450 N N . LEU C 1 193 ? -8.031 6.048 52.864 1.00 9.11 215 LEU B N 1
ATOM 5451 C CA . LEU C 1 193 ? -8.545 6.976 51.846 1.00 8.30 215 LEU B CA 1
ATOM 5452 C C . LEU C 1 193 ? -10.047 6.816 51.740 1.00 8.04 215 LEU B C 1
ATOM 5453 O O . LEU C 1 193 ? -10.546 5.685 51.640 1.00 9.10 215 LEU B O 1
ATOM 5458 N N . ALA C 1 194 ? -10.757 7.935 51.752 1.00 7.45 216 ALA B N 1
ATOM 5459 C CA . ALA C 1 194 ? -12.172 7.943 51.399 1.00 7.53 216 ALA B CA 1
ATOM 5460 C C . ALA C 1 194 ? -12.217 8.297 49.929 1.00 7.88 216 ALA B C 1
ATOM 5461 O O . ALA C 1 194 ? -11.435 9.127 49.466 1.00 9.14 216 ALA B O 1
ATOM 5463 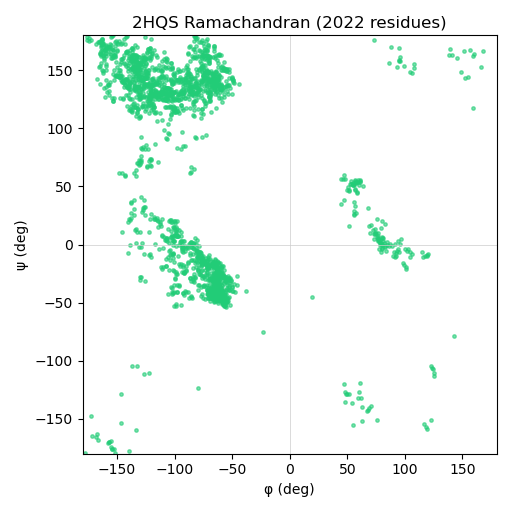N N . TYR C 1 195 ? -13.126 7.688 49.178 1.00 7.93 217 TYR B N 1
ATOM 5464 C CA . TYR C 1 195 ? -13.281 8.060 47.771 1.00 7.96 217 TYR B CA 1
ATOM 5465 C C . TYR C 1 195 ? -14.663 7.682 47.259 1.00 7.62 217 TYR B C 1
ATOM 5466 O O . TYR C 1 195 ? -15.405 6.950 47.917 1.00 7.29 217 TYR B O 1
ATOM 5475 N N . VAL C 1 196 ? -14.958 8.172 46.060 1.00 7.74 218 VAL B N 1
ATOM 5476 C CA . VAL C 1 196 ? -16.229 7.907 45.387 1.00 8.80 218 VAL B CA 1
ATOM 5477 C C . VAL C 1 196 ? -15.993 6.901 44.280 1.00 8.99 218 VAL B C 1
ATOM 5478 O O . VAL C 1 196 ? -15.020 7.017 43.516 1.00 8.90 218 VAL B O 1
ATOM 5482 N N . THR C 1 197 ? -16.868 5.907 44.201 1.00 9.51 219 THR B N 1
ATOM 5483 C CA . THR C 1 197 ? -16.854 4.998 43.063 1.00 10.73 219 THR B CA 1
ATOM 5484 C C . THR C 1 197 ? -18.238 4.874 42.442 1.00 10.27 219 THR B C 1
ATOM 5485 O O . THR C 1 197 ? -19.238 4.843 43.153 1.00 10.05 219 THR B O 1
ATOM 5489 N N . PHE C 1 198 ? -18.270 4.800 41.108 1.00 10.69 220 PHE B N 1
ATOM 5490 C CA . PHE C 1 198 ? -19.511 4.580 40.355 1.00 12.08 220 PHE B CA 1
ATOM 5491 C C . PHE C 1 198 ? -19.654 3.135 39.886 1.00 13.11 220 PHE B C 1
ATOM 5492 O O . PHE C 1 198 ? -20.504 2.842 39.026 1.00 13.73 220 PHE B O 1
ATOM 5500 N N . GLU C 1 199 ? -18.850 2.233 40.446 1.00 13.97 221 GLU B N 1
ATOM 5501 C CA . GLU C 1 199 ? -18.804 0.858 39.919 1.00 14.96 221 GLU B CA 1
ATOM 5502 C C . GLU C 1 199 ? -20.110 0.079 40.104 1.00 15.49 221 GLU B C 1
ATOM 5503 O O . GLU C 1 199 ? -20.359 -0.872 39.356 1.00 16.41 221 GLU B O 1
ATOM 5509 N N . SER C 1 200 ? -20.935 0.479 41.070 1.00 15.82 222 SER B N 1
ATOM 5510 C CA . SER C 1 200 ? -22.218 -0.187 41.332 1.00 15.92 222 SER B CA 1
ATOM 5511 C C . SER C 1 200 ? -23.323 0.259 40.374 1.00 16.68 222 SER B C 1
ATOM 5512 O O . SER C 1 200 ? -24.435 -0.287 40.427 1.00 17.52 222 SER B O 1
ATOM 5515 N N . GLY C 1 201 ? -23.028 1.249 39.533 1.00 16.65 223 GLY B N 1
ATOM 5516 C CA . GLY C 1 201 ? -24.041 1.855 38.655 1.00 16.53 223 GLY B CA 1
ATOM 5517 C C . GLY C 1 201 ? -24.534 3.206 39.146 1.00 16.45 223 GLY B C 1
ATOM 5518 O O . GLY C 1 201 ? -25.342 3.869 38.494 1.00 17.21 223 GLY B O 1
ATOM 5519 N N . ARG C 1 202 ? -24.052 3.597 40.321 1.00 15.94 224 ARG B N 1
ATOM 5520 C CA . ARG C 1 202 ? -24.375 4.878 40.935 1.00 14.86 224 ARG B CA 1
ATOM 5521 C C . ARG C 1 202 ? -23.224 5.183 41.889 1.00 12.90 224 ARG B C 1
ATOM 5522 O O . ARG C 1 202 ? -22.432 4.300 42.218 1.00 12.74 224 ARG B O 1
ATOM 5530 N N . SER C 1 203 ? -23.126 6.433 42.315 1.00 10.77 225 SER B N 1
ATOM 5531 C CA . SER C 1 203 ? -22.070 6.813 43.240 1.00 9.87 225 SER B CA 1
ATOM 5532 C C . SER C 1 203 ? -22.222 6.126 44.590 1.00 9.98 225 SER B C 1
ATOM 5533 O O . SER C 1 203 ? -23.329 5.932 45.092 1.00 9.23 225 SER B O 1
ATOM 5536 N N . ALA C 1 204 ? -21.082 5.756 45.147 1.00 9.03 226 ALA B N 1
ATOM 5537 C CA . ALA C 1 204 ? -20.996 5.260 46.508 1.00 8.93 226 ALA B CA 1
ATOM 5538 C C . ALA C 1 204 ? -19.747 5.846 47.122 1.00 9.06 226 ALA B C 1
ATOM 5539 O O . ALA C 1 204 ? -18.684 5.857 46.494 1.00 9.70 226 ALA B O 1
ATOM 5541 N N . LEU C 1 205 ? -19.890 6.315 48.357 1.00 8.32 227 LEU B N 1
ATOM 5542 C CA . LEU C 1 205 ? -18.773 6.849 49.117 1.00 9.58 227 LEU B CA 1
ATOM 5543 C C . LEU C 1 205 ? -18.269 5.777 50.072 1.00 9.25 227 LEU B C 1
ATOM 5544 O O . LEU C 1 205 ? -19.040 5.208 50.841 1.00 9.07 227 LEU B O 1
ATOM 5549 N N . VAL C 1 206 ? -16.973 5.487 49.990 1.00 8.93 228 VAL B N 1
ATOM 5550 C CA . VAL C 1 206 ? -16.371 4.442 50.818 1.00 9.07 228 VAL B CA 1
ATOM 5551 C C . VAL C 1 206 ? -15.073 4.916 51.454 1.00 8.86 228 VAL B C 1
ATOM 5552 O O . VAL C 1 206 ? -14.517 5.917 51.028 1.00 8.72 228 VAL B O 1
ATOM 5556 N N . ILE C 1 207 ? -14.627 4.194 52.483 1.00 8.51 229 ILE B N 1
ATOM 5557 C CA . ILE C 1 207 ? -13.315 4.437 53.111 1.00 8.37 229 ILE B CA 1
ATOM 5558 C C . ILE C 1 207 ? -12.537 3.127 53.058 1.00 8.59 229 ILE B C 1
ATOM 5559 O O . ILE C 1 207 ? -13.022 2.096 53.560 1.00 8.27 229 ILE B O 1
ATOM 5564 N N . GLN C 1 208 ? -11.353 3.180 52.462 1.00 8.65 230 GLN B N 1
ATOM 5565 C CA . GLN C 1 208 ? -10.505 1.996 52.333 1.00 9.15 230 GLN B CA 1
ATOM 5566 C C . GLN C 1 208 ? -9.255 2.138 53.198 1.00 9.64 230 GLN B C 1
ATOM 5567 O O . GLN C 1 208 ? -8.571 3.172 53.163 1.00 9.49 230 GLN B O 1
ATOM 5573 N N . THR C 1 209 ? -8.974 1.096 53.974 1.00 10.32 231 THR B N 1
ATOM 5574 C CA . THR C 1 209 ? -7.775 1.025 54.803 1.00 10.85 231 THR B CA 1
ATOM 5575 C C . THR C 1 209 ? -6.652 0.525 53.915 1.00 10.98 231 THR B C 1
ATOM 5576 O O . THR C 1 209 ? -6.752 -0.537 53.297 1.00 11.32 231 THR B O 1
ATOM 5580 N N . LEU C 1 210 ? -5.595 1.325 53.788 1.00 11.21 232 LEU B N 1
ATOM 5581 C CA . LEU C 1 210 ? -4.541 1.020 52.835 1.00 11.20 232 LEU B CA 1
ATOM 5582 C C . LEU C 1 210 ? -3.762 -0.267 53.132 1.00 11.03 232 LEU B C 1
ATOM 5583 O O . LEU C 1 210 ? -3.430 -1.001 52.212 1.00 11.43 232 LEU B O 1
ATOM 5588 N N . ALA C 1 211 ? -3.490 -0.539 54.404 1.00 11.08 233 ALA B N 1
ATOM 5589 C CA . ALA C 1 211 ? -2.595 -1.668 54.731 1.00 11.83 233 ALA B CA 1
ATOM 5590 C C . ALA C 1 211 ? -3.176 -3.040 54.408 1.00 11.71 233 ALA B C 1
ATOM 5591 O O . ALA C 1 211 ? -2.433 -3.972 54.083 1.00 12.72 233 ALA B O 1
ATOM 5593 N N . ASN C 1 212 ? -4.495 -3.163 54.488 1.00 10.94 234 ASN B N 1
ATOM 5594 C CA . ASN C 1 212 ? -5.134 -4.466 54.340 1.00 11.18 234 ASN B CA 1
ATOM 5595 C C . ASN C 1 212 ? -6.297 -4.478 53.353 1.00 11.13 234 ASN B C 1
ATOM 5596 O O . ASN C 1 212 ? -6.901 -5.523 53.122 1.00 10.85 234 ASN B O 1
ATOM 5601 N N . GLY C 1 213 ? -6.623 -3.326 52.782 1.00 10.93 235 GLY B N 1
ATOM 5602 C CA . GLY C 1 213 ? -7.681 -3.276 51.781 1.00 10.57 235 GLY B CA 1
ATOM 5603 C C . GLY C 1 213 ? -9.100 -3.250 52.322 1.00 9.84 235 GLY B C 1
ATOM 5604 O O . GLY C 1 213 ? -10.056 -3.302 51.532 1.00 10.77 235 GLY B O 1
ATOM 5605 N N . ALA C 1 214 ? -9.254 -3.162 53.642 1.00 9.86 236 ALA B N 1
ATOM 5606 C CA . ALA C 1 214 ? -10.599 -3.185 54.252 1.00 9.57 236 ALA B CA 1
ATOM 5607 C C . ALA C 1 214 ? -11.411 -2.011 53.744 1.00 9.85 236 ALA B C 1
ATOM 5608 O O . ALA C 1 214 ? -10.896 -0.887 53.668 1.00 10.61 236 ALA B O 1
ATOM 5610 N N . VAL C 1 215 ? -12.672 -2.264 53.397 1.00 9.50 237 VAL B N 1
ATOM 5611 C CA . VAL C 1 215 ? -13.553 -1.222 52.870 1.00 10.07 237 VAL B CA 1
ATOM 5612 C C . VAL C 1 215 ? -14.784 -1.068 53.752 1.00 10.25 237 VAL B C 1
ATOM 5613 O O . VAL C 1 215 ? -15.457 -2.058 54.101 1.00 10.66 237 VAL B O 1
ATOM 5617 N N . ARG C 1 216 ? -15.044 0.183 54.137 1.00 9.60 238 ARG B N 1
ATOM 5618 C CA . ARG C 1 216 ? -16.237 0.573 54.872 1.00 11.67 238 ARG B CA 1
ATOM 5619 C C . ARG C 1 216 ? -17.110 1.406 53.949 1.00 11.03 238 ARG B C 1
ATOM 5620 O O . ARG C 1 216 ? -16.662 2.392 53.377 1.00 10.51 238 ARG B O 1
ATOM 5628 N N . GLN C 1 217 ? -18.359 1.000 53.782 1.00 12.30 239 GLN B N 1
ATOM 5629 C CA . GLN C 1 217 ? -19.309 1.817 53.029 1.00 12.93 239 GLN B CA 1
ATOM 5630 C C . GLN C 1 217 ? -19.839 2.947 53.912 1.00 12.08 239 GLN B C 1
ATOM 5631 O O . GLN C 1 217 ? -20.317 2.701 55.034 1.00 13.06 239 GLN B O 1
ATOM 5637 N N . VAL C 1 218 ? -19.723 4.178 53.408 1.00 10.34 240 VAL B N 1
ATOM 5638 C CA . VAL C 1 218 ? -20.186 5.380 54.124 1.00 10.42 240 VAL B CA 1
ATOM 5639 C C . VAL C 1 218 ? -21.601 5.767 53.694 1.00 10.00 240 VAL B C 1
ATOM 5640 O O . VAL C 1 218 ? -22.489 5.938 54.530 1.00 11.17 240 VAL B O 1
ATOM 5644 N N . ALA C 1 219 ? -21.810 5.899 52.380 1.00 9.72 241 ALA B N 1
ATOM 5645 C CA . ALA C 1 219 ? -23.105 6.354 51.891 1.00 9.93 241 ALA B CA 1
ATOM 5646 C C . ALA C 1 219 ? -23.287 5.964 50.443 1.00 9.78 241 ALA B C 1
ATOM 5647 O O . ALA C 1 219 ? -22.378 6.144 49.615 1.00 10.44 241 ALA B O 1
ATOM 5649 N N . SER C 1 220 ? -24.477 5.459 50.130 1.00 10.61 242 SER B N 1
ATOM 5650 C CA . SER C 1 220 ? -24.887 5.320 48.728 1.00 11.54 242 SER B CA 1
ATOM 5651 C C . SER C 1 220 ? -26.393 5.500 48.679 1.00 11.77 242 SER B C 1
ATOM 5652 O O . SER C 1 220 ? -27.140 4.592 48.314 1.00 12.41 242 SER B O 1
ATOM 5655 N N . PHE C 1 221 ? -26.808 6.691 49.095 1.00 11.13 243 PHE B N 1
ATOM 5656 C CA . PHE C 1 221 ? -28.181 7.142 48.958 1.00 11.74 243 PHE B CA 1
ATOM 5657 C C . PHE C 1 221 ? -28.460 7.431 47.476 1.00 11.98 243 PHE B C 1
ATOM 5658 O O . PHE C 1 221 ? -27.535 7.486 46.670 1.00 12.16 243 PHE B O 1
ATOM 5666 N N . PRO C 1 222 ? -29.746 7.585 47.109 1.00 12.12 244 PRO B N 1
ATOM 5667 C CA . PRO C 1 222 ? -30.039 7.970 45.732 1.00 11.56 244 PRO B CA 1
ATOM 5668 C C . PRO C 1 222 ? -29.341 9.286 45.346 1.00 10.23 244 PRO B C 1
ATOM 5669 O O . PRO C 1 222 ? -29.089 10.147 46.195 1.00 10.97 244 PRO B O 1
ATOM 5673 N N . ARG C 1 223 ? -29.046 9.419 44.064 1.00 10.50 245 ARG B N 1
ATOM 5674 C CA . ARG C 1 223 ? -28.322 10.574 43.527 1.00 9.51 245 ARG B CA 1
ATOM 5675 C C . ARG C 1 223 ? -26.876 10.555 44.033 1.00 9.44 245 ARG B C 1
ATOM 5676 O O . ARG C 1 223 ? -26.295 9.478 44.126 1.00 10.43 245 ARG B O 1
ATOM 5684 N N . HIS C 1 224 ? -26.297 11.713 44.333 1.00 8.05 246 HIS B N 1
ATOM 5685 C CA . HIS C 1 224 ? -24.847 11.784 44.510 1.00 7.38 246 HIS B CA 1
ATOM 5686 C C . HIS C 1 224 ? -24.415 11.587 45.957 1.00 7.47 246 HIS B C 1
ATOM 5687 O O . HIS C 1 224 ? -25.048 12.110 46.872 1.00 7.29 246 HIS B O 1
ATOM 5694 N N . ASN C 1 225 ? -23.323 10.841 46.114 1.00 7.25 247 ASN B N 1
ATOM 5695 C CA . ASN C 1 225 ? -22.646 10.641 47.396 1.00 7.25 247 ASN B CA 1
ATOM 5696 C C . ASN C 1 225 ? -21.191 10.923 47.126 1.00 7.23 247 ASN B C 1
ATOM 5697 O O . ASN C 1 225 ? -20.539 10.155 46.410 1.00 8.36 247 ASN B O 1
ATOM 5702 N N . GLY C 1 226 ? -20.658 12.018 47.658 1.00 6.74 248 GLY B N 1
ATOM 5703 C CA . GLY C 1 226 ? -19.287 12.358 47.261 1.00 7.62 248 GLY B CA 1
ATOM 5704 C C . GLY C 1 226 ? -18.585 13.432 48.055 1.00 7.24 248 GLY B C 1
ATOM 5705 O O . GLY C 1 226 ? -19.018 13.782 49.156 1.00 7.13 248 GLY B O 1
ATOM 5706 N N . ALA C 1 227 ? -17.473 13.911 47.482 1.00 7.17 249 ALA B N 1
ATOM 5707 C CA . ALA C 1 227 ? -16.687 15.044 48.001 1.00 7.55 249 ALA B CA 1
ATOM 5708 C C . ALA C 1 227 ? -16.291 14.865 49.483 1.00 7.07 249 ALA B C 1
ATOM 5709 O O . ALA C 1 227 ? -16.578 15.747 50.301 1.00 7.26 249 ALA B O 1
ATOM 5711 N N . PRO C 1 228 ? -15.630 13.735 49.835 1.00 7.48 250 PRO B N 1
ATOM 5712 C CA . PRO C 1 228 ? -15.279 13.496 51.248 1.00 6.58 250 PRO B CA 1
ATOM 5713 C C . PRO C 1 228 ? -14.082 14.305 51.753 1.00 7.21 250 PRO B C 1
ATOM 5714 O O . PRO C 1 228 ? -13.194 14.668 50.983 1.00 6.56 250 PRO B O 1
ATOM 5718 N N . ALA C 1 229 ? -14.078 14.562 53.061 1.00 6.87 251 ALA B N 1
ATOM 5719 C CA . ALA C 1 229 ? -12.939 15.192 53.738 1.00 8.08 251 ALA B CA 1
ATOM 5720 C C . ALA C 1 229 ? -12.961 14.761 55.196 1.00 7.63 251 ALA B C 1
ATOM 5721 O O . ALA C 1 229 ? -13.969 14.937 55.874 1.00 7.48 251 ALA B O 1
ATOM 5723 N N . PHE C 1 230 ? -11.863 14.165 55.658 1.00 7.95 252 PHE B N 1
ATOM 5724 C CA . PHE C 1 230 ? -11.718 13.780 57.071 1.00 8.02 252 PHE B CA 1
ATOM 5725 C C . PHE C 1 230 ? -11.355 15.013 57.911 1.00 8.07 252 PHE B C 1
ATOM 5726 O O . PHE C 1 230 ? -10.504 15.831 57.503 1.00 8.64 252 PHE B O 1
ATOM 5734 N N . SER C 1 231 ? -11.976 15.146 59.083 1.00 8.12 253 SER B N 1
ATOM 5735 C CA . SER C 1 231 ? -11.579 16.219 60.005 1.00 8.89 253 SER B CA 1
ATOM 5736 C C . SER C 1 231 ? -10.134 16.017 60.483 1.00 9.23 253 SER B C 1
ATOM 5737 O O . SER C 1 231 ? -9.673 14.879 60.596 1.00 9.91 253 SER B O 1
ATOM 5740 N N . PRO C 1 232 ? -9.411 17.119 60.777 1.00 9.54 254 PRO B N 1
ATOM 5741 C CA . PRO C 1 232 ? -8.034 16.994 61.276 1.00 10.61 254 PRO B CA 1
ATOM 5742 C C . PRO C 1 232 ? -7.895 16.109 62.525 1.00 10.69 254 PRO B C 1
ATOM 5743 O O . PRO C 1 232 ? -6.856 15.448 62.687 1.00 12.17 254 PRO B O 1
ATOM 5747 N N . ASP C 1 233 ? -8.922 16.090 63.384 1.00 11.11 255 ASP B N 1
ATOM 5748 C CA . ASP C 1 233 ? -8.903 15.250 64.587 1.00 10.81 255 ASP B CA 1
ATOM 5749 C C . ASP C 1 233 ? -9.281 13.786 64.310 1.00 11.11 255 ASP B C 1
ATOM 5750 O O . ASP C 1 233 ? -9.255 12.949 65.221 1.00 11.30 255 ASP B O 1
ATOM 5755 N N . GLY C 1 234 ? -9.638 13.490 63.054 1.00 10.99 256 GLY B N 1
ATOM 5756 C CA . GLY C 1 234 ? -9.919 12.126 62.609 1.00 11.22 256 GLY B CA 1
ATOM 5757 C C . GLY C 1 234 ? -11.290 11.553 62.939 1.00 11.40 256 GLY B C 1
ATOM 5758 O O . GLY C 1 234 ? -11.588 10.420 62.529 1.00 11.77 256 GLY B O 1
ATOM 5759 N N . SER C 1 235 ? -12.117 12.313 63.656 1.00 10.83 257 SER B N 1
ATOM 5760 C CA . SER C 1 235 ? -13.377 11.791 64.194 1.00 10.35 257 SER B CA 1
ATOM 5761 C C . SER C 1 235 ? -14.574 11.916 63.259 1.00 10.72 257 SER B C 1
ATOM 5762 O O . SER C 1 235 ? -15.594 11.251 63.464 1.00 9.99 257 SER B O 1
ATOM 5765 N N . LYS C 1 236 ? -14.438 12.744 62.223 1.00 9.47 258 LYS B N 1
ATOM 5766 C CA . LYS C 1 236 ? -15.571 13.076 61.382 1.00 9.66 258 LYS B CA 1
ATOM 5767 C C . LYS C 1 236 ? -15.189 13.002 59.916 1.00 8.59 258 LYS B C 1
ATOM 5768 O O . LYS C 1 236 ? -14.044 13.232 59.546 1.00 8.59 258 LYS B O 1
ATOM 5774 N N . LEU C 1 237 ? -16.172 12.638 59.099 1.00 8.28 259 LEU B N 1
ATOM 5775 C CA . LEU C 1 237 ? -16.032 12.748 57.642 1.00 8.34 259 LEU B CA 1
ATOM 5776 C C . LEU C 1 237 ? -17.124 13.683 57.143 1.00 7.83 259 LEU B C 1
ATOM 5777 O O . LEU C 1 237 ? -18.308 13.419 57.339 1.00 8.09 259 LEU B O 1
ATOM 5782 N N . ALA C 1 238 ? -16.723 14.798 56.538 1.00 7.58 260 ALA B N 1
ATOM 5783 C CA . ALA C 1 238 ? -17.654 15.673 55.839 1.00 7.42 260 ALA B CA 1
ATOM 5784 C C . ALA C 1 238 ? -17.800 15.170 54.414 1.00 7.56 260 ALA B C 1
ATOM 5785 O O . ALA C 1 238 ? -16.856 14.628 53.843 1.00 7.43 260 ALA B O 1
ATOM 5787 N N . PHE C 1 239 ? -18.987 15.333 53.846 1.00 6.86 261 PHE B N 1
ATOM 5788 C CA . PHE C 1 239 ? -19.210 14.926 52.454 1.00 6.98 261 PHE B CA 1
ATOM 5789 C C . PHE C 1 239 ? -20.478 15.594 51.960 1.00 7.29 261 PHE B C 1
ATOM 5790 O O . PHE C 1 239 ? -21.135 16.326 52.697 1.00 7.07 261 PHE B O 1
ATOM 5798 N N . ALA C 1 240 ? -20.799 15.378 50.691 1.00 7.19 262 ALA B N 1
ATOM 5799 C CA . ALA C 1 240 ? -21.998 15.968 50.104 1.00 7.15 262 ALA B CA 1
ATOM 5800 C C . ALA C 1 240 ? -22.911 14.872 49.591 1.00 7.22 262 ALA B C 1
ATOM 5801 O O . ALA C 1 240 ? -22.441 13.896 48.974 1.00 7.74 262 ALA B O 1
ATOM 5803 N N . LEU C 1 241 ? -24.208 15.035 49.857 1.00 7.59 263 LEU B N 1
ATOM 5804 C CA . LEU C 1 241 ? -25.250 14.155 49.321 1.00 7.82 263 LEU B CA 1
ATOM 5805 C C . LEU C 1 241 ? -26.252 15.017 48.596 1.00 7.89 263 LEU B C 1
ATOM 5806 O O . LEU C 1 241 ? -26.538 16.133 49.022 1.00 7.28 263 LEU B O 1
ATOM 5811 N N . SER C 1 242 ? -26.795 14.500 47.494 1.00 7.51 264 SER B N 1
ATOM 5812 C CA . SER C 1 242 ? -27.837 15.237 46.777 1.00 8.36 264 SER B CA 1
ATOM 5813 C C . SER C 1 242 ? -29.195 14.560 46.779 1.00 8.93 264 SER B C 1
ATOM 5814 O O . SER C 1 242 ? -30.089 15.000 46.043 1.00 8.81 264 SER B O 1
ATOM 5817 N N . LYS C 1 243 ? -29.378 13.568 47.654 1.00 9.51 265 LYS B N 1
ATOM 5818 C CA . LYS C 1 243 ? -30.687 12.912 47.813 1.00 10.48 265 LYS B CA 1
ATOM 5819 C C . LYS C 1 243 ? -31.856 13.893 48.025 1.00 10.44 265 LYS B C 1
ATOM 5820 O O . LYS C 1 243 ? -32.981 13.593 47.601 1.00 11.53 265 LYS B O 1
ATOM 5826 N N . THR C 1 244 ? -31.612 15.044 48.664 1.00 9.74 266 THR B N 1
ATOM 5827 C CA . THR C 1 244 ? -32.692 16.027 48.910 1.00 10.16 266 THR B CA 1
ATOM 5828 C C . THR C 1 244 ? -33.137 16.787 47.652 1.00 10.60 266 THR B C 1
ATOM 5829 O O . THR C 1 244 ? -34.176 17.469 47.670 1.00 11.65 266 THR B O 1
ATOM 5833 N N . GLY C 1 245 ? -32.339 16.716 46.588 1.00 9.98 267 GLY B N 1
ATOM 5834 C CA . GLY C 1 245 ? -32.675 17.417 45.332 1.00 9.75 267 GLY B CA 1
ATOM 5835 C C . GLY C 1 245 ? -31.651 18.458 44.913 1.00 10.20 267 GLY B C 1
ATOM 5836 O O . GLY C 1 245 ? -31.704 19.000 43.811 1.00 10.12 267 GLY B O 1
ATOM 5837 N N . SER C 1 246 ? -30.707 18.744 45.803 1.00 9.43 268 SER B N 1
ATOM 5838 C CA . SER C 1 246 ? -29.510 19.500 45.462 1.00 8.91 268 SER B CA 1
ATOM 5839 C C . SER C 1 246 ? -28.421 18.994 46.391 1.00 8.35 268 SER B C 1
ATOM 5840 O O . SER C 1 246 ? -28.720 18.310 47.364 1.00 8.76 268 SER B O 1
ATOM 5843 N N . LEU C 1 247 ? -27.172 19.331 46.088 1.00 8.09 269 LEU B N 1
ATOM 5844 C CA . LEU C 1 247 ? -26.060 18.933 46.942 1.00 8.16 269 LEU B CA 1
ATOM 5845 C C . LEU C 1 247 ? -26.123 19.695 48.254 1.00 8.16 269 LEU B C 1
ATOM 5846 O O . LEU C 1 247 ? -26.244 20.912 48.271 1.00 8.32 269 LEU B O 1
ATOM 5851 N N . ASN C 1 248 ? -25.995 18.949 49.350 1.00 7.99 270 ASN B N 1
ATOM 5852 C CA . ASN C 1 248 ? -25.883 19.553 50.679 1.00 8.14 270 ASN B CA 1
ATOM 5853 C C . ASN C 1 248 ? -24.801 18.845 51.482 1.00 8.37 270 ASN B C 1
ATOM 5854 O O . ASN C 1 248 ? -24.454 17.697 51.201 1.00 7.59 270 ASN B O 1
ATOM 5859 N N . LEU C 1 249 ? -24.277 19.542 52.487 1.00 8.08 271 LEU B N 1
ATOM 5860 C CA . LEU C 1 249 ? -23.213 19.002 53.326 1.00 8.04 271 LEU B CA 1
ATOM 5861 C C . LEU C 1 249 ? -23.775 18.177 54.476 1.00 8.01 271 LEU B C 1
ATOM 5862 O O . LEU C 1 249 ? -24.788 18.531 55.098 1.00 8.50 271 LEU B O 1
ATOM 5867 N N . TYR C 1 250 ? -23.086 17.076 54.733 1.00 7.33 272 TYR B N 1
ATOM 5868 C CA . TYR C 1 250 ? -23.375 16.165 55.832 1.00 8.14 272 TYR B CA 1
ATOM 5869 C C . TYR C 1 250 ? -22.073 15.831 56.518 1.00 8.39 272 TYR B C 1
ATOM 5870 O O . TYR C 1 250 ? -20.987 15.943 55.938 1.00 6.95 272 TYR B O 1
ATOM 5879 N N . VAL C 1 251 ? -22.176 15.384 57.769 1.00 8.31 273 VAL B N 1
ATOM 5880 C CA . VAL C 1 251 ? -20.990 14.931 58.499 1.00 10.29 273 VAL B CA 1
ATOM 5881 C C . VAL C 1 251 ? -21.316 13.608 59.169 1.00 9.60 273 VAL B C 1
ATOM 5882 O O . VAL C 1 251 ? -22.368 13.477 59.789 1.00 10.65 273 VAL B O 1
ATOM 5886 N N . MET C 1 252 ? -20.423 12.628 59.012 1.00 9.50 274 MET B N 1
ATOM 5887 C CA . MET C 1 252 ? -20.558 11.379 59.729 1.00 10.56 274 MET B CA 1
ATOM 5888 C C . MET C 1 252 ? -19.632 11.351 60.928 1.00 10.85 274 MET B C 1
ATOM 5889 O O . MET C 1 252 ? -18.444 11.648 60.811 1.00 11.30 274 MET B O 1
ATOM 5894 N N . ASP C 1 253 ? -20.196 10.977 62.073 1.00 11.37 275 ASP B N 1
ATOM 5895 C CA . ASP C 1 253 ? -19.400 10.610 63.240 1.00 12.01 275 ASP B CA 1
ATOM 5896 C C . ASP C 1 253 ? -18.871 9.212 62.989 1.00 11.50 275 ASP B C 1
ATOM 5897 O O . ASP C 1 253 ? -19.622 8.235 63.004 1.00 11.56 275 ASP B O 1
ATOM 5902 N N . LEU C 1 254 ? -17.574 9.113 62.745 1.00 10.84 276 LEU B N 1
ATOM 5903 C CA . LEU C 1 254 ? -17.008 7.849 62.294 1.00 10.63 276 LEU B CA 1
ATOM 5904 C C . LEU C 1 254 ? -17.088 6.733 63.333 1.00 11.38 276 LEU B C 1
ATOM 5905 O O . LEU C 1 254 ? -17.162 5.555 62.971 1.00 12.04 276 LEU B O 1
ATOM 5910 N N . ALA C 1 255 ? -17.069 7.104 64.611 1.00 11.44 277 ALA B N 1
ATOM 5911 C CA . ALA C 1 255 ? -17.185 6.100 65.672 1.00 11.83 277 ALA B CA 1
ATOM 5912 C C . ALA C 1 255 ? -18.509 5.352 65.593 1.00 11.61 277 ALA B C 1
ATOM 5913 O O . ALA C 1 255 ? -18.541 4.112 65.676 1.00 12.56 277 ALA B O 1
ATOM 5915 N N . SER C 1 256 ? -19.597 6.114 65.465 1.00 12.50 278 SER B N 1
ATOM 5916 C CA . SER C 1 256 ? -20.957 5.579 65.559 1.00 12.31 278 SER B CA 1
ATOM 5917 C C . SER C 1 256 ? -21.614 5.297 64.218 1.00 13.43 278 SER B C 1
ATOM 5918 O O . SER C 1 256 ? -22.520 4.464 64.140 1.00 14.21 278 SER B O 1
ATOM 5921 N N . GLY C 1 257 ? -21.171 6.009 63.189 1.00 12.83 279 GLY B N 1
ATOM 5922 C CA . GLY C 1 257 ? -21.816 5.952 61.874 1.00 13.35 279 GLY B CA 1
ATOM 5923 C C . GLY C 1 257 ? -22.971 6.932 61.742 1.00 13.72 279 GLY B C 1
ATOM 5924 O O . GLY C 1 257 ? -23.608 6.995 60.695 1.00 14.18 279 GLY B O 1
ATOM 5925 N N . GLN C 1 258 ? -23.252 7.712 62.784 1.00 13.19 280 GLN B N 1
ATOM 5926 C CA . GLN C 1 258 ? -24.333 8.692 62.726 1.00 13.99 280 GLN B CA 1
ATOM 5927 C C . GLN C 1 258 ? -24.014 9.774 61.704 1.00 13.55 280 GLN B C 1
ATOM 5928 O O . GLN C 1 258 ? -22.912 10.318 61.695 1.00 13.49 280 GLN B O 1
ATOM 5934 N N . ILE C 1 259 ? -24.989 10.086 60.859 1.00 13.75 281 ILE B N 1
ATOM 5935 C CA . ILE C 1 259 ? -24.859 11.178 59.891 1.00 13.89 281 ILE B CA 1
ATOM 5936 C C . ILE C 1 259 ? -25.745 12.364 60.300 1.00 14.47 281 ILE B C 1
ATOM 5937 O O . ILE C 1 259 ? -26.939 12.190 60.577 1.00 15.71 281 ILE B O 1
ATOM 5942 N N . ARG C 1 260 ? -25.162 13.561 60.327 1.00 14.43 282 ARG B N 1
ATOM 5943 C CA . ARG C 1 260 ? -25.924 14.786 60.545 1.00 15.37 282 ARG B CA 1
ATOM 5944 C C . ARG C 1 260 ? -25.873 15.667 59.317 1.00 14.60 282 ARG B C 1
ATOM 5945 O O . ARG C 1 260 ? -24.823 15.795 58.705 1.00 13.24 282 ARG B O 1
ATOM 5953 N N . GLN C 1 261 ? -27.001 16.290 58.992 1.00 14.36 283 GLN B N 1
ATOM 5954 C CA . GLN C 1 261 ? -27.071 17.241 57.890 1.00 14.72 283 GLN B CA 1
ATOM 5955 C C . GLN C 1 261 ? -26.618 18.611 58.367 1.00 14.42 283 GLN B C 1
ATOM 5956 O O . GLN C 1 261 ? -27.099 19.105 59.400 1.00 15.71 283 GLN B O 1
ATOM 5962 N N . VAL C 1 262 ? -25.700 19.216 57.615 1.00 13.58 284 VAL B N 1
ATOM 5963 C CA . VAL C 1 262 ? -25.059 20.481 57.976 1.00 13.45 284 VAL B CA 1
ATOM 5964 C C . VAL C 1 262 ? -25.661 21.674 57.220 1.00 13.59 284 VAL B C 1
ATOM 5965 O O . VAL C 1 262 ? -25.840 22.757 57.790 1.00 14.37 284 VAL B O 1
ATOM 5969 N N . THR C 1 263 ? -25.936 21.492 55.924 1.00 12.72 285 THR B N 1
ATOM 5970 C CA . THR C 1 263 ? -26.660 22.501 55.139 1.00 12.82 285 THR B CA 1
ATOM 5971 C C . THR C 1 263 ? -27.962 21.918 54.622 1.00 13.39 285 THR B C 1
ATOM 5972 O O . THR C 1 263 ? -28.049 20.720 54.378 1.00 12.30 285 THR B O 1
ATOM 5976 N N . ASP C 1 264 ? -28.970 22.771 54.452 1.00 14.86 286 ASP B N 1
ATOM 5977 C CA . ASP C 1 264 ? -30.270 22.329 53.933 1.00 16.62 286 ASP B CA 1
ATOM 5978 C C . ASP C 1 264 ? -30.846 23.328 52.917 1.00 16.64 286 ASP B C 1
ATOM 5979 O O . ASP C 1 264 ? -32.059 23.550 52.862 1.00 18.50 286 ASP B O 1
ATOM 5984 N N . GLY C 1 265 ? -29.966 23.915 52.111 1.00 16.26 287 GLY B N 1
ATOM 5985 C CA . GLY C 1 265 ? -30.377 24.848 51.065 1.00 15.83 287 GLY B CA 1
ATOM 5986 C C . GLY C 1 265 ? -30.916 24.174 49.818 1.00 15.12 287 GLY B C 1
ATOM 5987 O O . GLY C 1 265 ? -30.704 22.978 49.582 1.00 15.50 287 GLY B O 1
ATOM 5988 N N . ARG C 1 266 ? -31.626 24.956 49.008 1.00 14.48 288 ARG B N 1
ATOM 5989 C CA . ARG C 1 266 ? -32.044 24.515 47.688 1.00 14.35 288 ARG B CA 1
ATOM 5990 C C . ARG C 1 266 ? -30.895 24.684 46.711 1.00 13.30 288 ARG B C 1
ATOM 5991 O O . ARG C 1 266 ? -30.930 24.146 45.605 1.00 13.37 288 ARG B O 1
ATOM 5999 N N . SER C 1 267 ? -29.886 25.447 47.129 1.00 12.10 289 SER B N 1
ATOM 6000 C CA . SER C 1 267 ? -28.639 25.613 46.388 1.00 11.12 289 SER B CA 1
ATOM 6001 C C . SER C 1 267 ? -27.818 24.327 46.438 1.00 10.19 289 SER B C 1
ATOM 6002 O O . SER C 1 267 ? -28.143 23.399 47.184 1.00 9.41 289 SER B O 1
ATOM 6005 N N . ASN C 1 268 ? -26.740 24.300 45.664 1.00 9.25 290 ASN B N 1
ATOM 6006 C CA . ASN C 1 268 ? -25.787 23.198 45.742 1.00 8.70 290 ASN B CA 1
ATOM 6007 C C . ASN C 1 268 ? -24.605 23.582 46.583 1.00 8.58 290 ASN B C 1
ATOM 6008 O O . ASN C 1 268 ? -24.037 24.661 46.432 1.00 10.10 290 ASN B O 1
ATOM 6013 N N . ASN C 1 269 ? -24.263 22.680 47.489 1.00 8.23 291 ASN B N 1
ATOM 6014 C CA . ASN C 1 269 ? -23.235 22.916 48.480 1.00 7.83 291 ASN B CA 1
ATOM 6015 C C . ASN C 1 269 ? -22.401 21.658 48.546 1.00 7.10 291 ASN B C 1
ATOM 6016 O O . ASN C 1 269 ? -22.917 20.596 48.870 1.00 7.73 291 ASN B O 1
ATOM 6021 N N . THR C 1 270 ? -21.119 21.783 48.216 1.00 6.41 292 THR B N 1
ATOM 6022 C CA . THR C 1 270 ? -20.266 20.624 48.074 1.00 6.49 292 THR B CA 1
ATOM 6023 C C . THR C 1 270 ? -18.798 20.992 48.265 1.00 6.22 292 THR B C 1
ATOM 6024 O O . THR C 1 270 ? -18.497 22.088 48.724 1.00 6.80 292 THR B O 1
ATOM 6028 N N . GLU C 1 271 ? -17.895 20.066 47.965 1.00 6.21 293 GLU B N 1
ATOM 6029 C CA . GLU C 1 271 ? -16.450 20.334 48.074 1.00 6.52 293 GLU B CA 1
ATOM 6030 C C . GLU C 1 271 ? -16.016 20.876 49.457 1.00 7.43 293 GLU B C 1
ATOM 6031 O O . GLU C 1 271 ? -15.295 21.877 49.547 1.00 7.49 293 GLU B O 1
ATOM 6037 N N . PRO C 1 272 ? -16.405 20.180 50.540 1.00 7.22 294 PRO B N 1
ATOM 6038 C CA . PRO C 1 272 ? -16.007 20.667 51.872 1.00 7.19 294 PRO B CA 1
ATOM 6039 C C . PRO C 1 272 ? -14.525 20.452 52.144 1.00 7.42 294 PRO B C 1
ATOM 6040 O O . PRO C 1 272 ? -13.922 19.475 51.671 1.00 6.98 294 PRO B O 1
ATOM 6044 N N . THR C 1 273 ? -13.963 21.368 52.931 1.00 7.48 295 THR B N 1
ATOM 6045 C CA . THR C 1 273 ? -12.586 21.292 53.398 1.00 8.66 295 THR B CA 1
ATOM 6046 C C . THR C 1 273 ? -12.554 21.834 54.827 1.00 8.75 295 THR B C 1
ATOM 6047 O O . THR C 1 273 ? -13.213 22.832 55.121 1.00 9.53 295 THR B O 1
ATOM 6051 N N . TRP C 1 274 ? -11.826 21.174 55.718 1.00 7.93 296 TRP B N 1
ATOM 6052 C CA . TRP C 1 274 ? -11.857 21.534 57.138 1.00 8.13 296 TRP B CA 1
ATOM 6053 C C . TRP C 1 274 ? -10.892 22.638 57.543 1.00 8.83 296 TRP B C 1
ATOM 6054 O O . TRP C 1 274 ? -9.759 22.711 57.058 1.00 9.10 296 TRP B O 1
ATOM 6065 N N . PHE C 1 275 ? -11.357 23.481 58.465 1.00 9.61 297 PHE B N 1
ATOM 6066 C CA . PHE C 1 275 ? -10.458 24.319 59.254 1.00 10.91 297 PHE B CA 1
ATOM 6067 C C . PHE C 1 275 ? -9.775 23.468 60.338 1.00 11.85 297 PHE B C 1
ATOM 6068 O O . PHE C 1 275 ? -10.194 22.341 60.610 1.00 11.86 297 PHE B O 1
ATOM 6076 N N . PRO C 1 276 ? -8.680 23.978 60.926 1.00 12.72 298 PRO B N 1
ATOM 6077 C CA . PRO C 1 276 ? -7.903 23.179 61.886 1.00 13.37 298 PRO B CA 1
ATOM 6078 C C . PRO C 1 276 ? -8.675 22.702 63.115 1.00 13.87 298 PRO B C 1
ATOM 6079 O O . PRO C 1 276 ? -8.247 21.745 63.770 1.00 14.55 298 PRO B O 1
ATOM 6083 N N . ASP C 1 277 ? -9.800 23.339 63.414 1.00 13.98 299 ASP B N 1
ATOM 6084 C CA . ASP C 1 277 ? -10.516 23.065 64.665 1.00 14.32 299 ASP B CA 1
ATOM 6085 C C . ASP C 1 277 ? -11.466 21.860 64.611 1.00 14.01 299 ASP B C 1
ATOM 6086 O O . ASP C 1 277 ? -12.107 21.521 65.618 1.00 14.18 299 ASP B O 1
ATOM 6091 N N . SER C 1 278 ? -11.584 21.232 63.435 1.00 13.24 300 SER B N 1
ATOM 6092 C CA . SER C 1 278 ? -12.525 20.114 63.249 1.00 12.98 300 SER B CA 1
ATOM 6093 C C . SER C 1 278 ? -13.980 20.488 63.570 1.00 12.61 300 SER B C 1
ATOM 6094 O O . SER C 1 278 ? -14.792 19.630 63.938 1.00 12.01 300 SER B O 1
ATOM 6097 N N . GLN C 1 279 ? -14.309 21.771 63.419 1.00 12.67 301 GLN B N 1
ATOM 6098 C CA . GLN C 1 279 ? -15.668 22.252 63.699 1.00 13.48 301 GLN B CA 1
ATOM 6099 C C . GLN C 1 279 ? -16.229 23.085 62.558 1.00 13.46 301 GLN B C 1
ATOM 6100 O O . GLN C 1 279 ? -17.444 23.164 62.385 1.00 14.79 301 GLN B O 1
ATOM 6106 N N . ASN C 1 280 ? -15.337 23.735 61.821 1.00 12.57 302 ASN B N 1
ATOM 6107 C CA . ASN C 1 280 ? -15.733 24.613 60.717 1.00 12.15 302 ASN B CA 1
ATOM 6108 C C . ASN C 1 280 ? -15.260 24.076 59.369 1.00 11.61 302 ASN B C 1
ATOM 6109 O O . ASN C 1 280 ? -14.157 23.508 59.261 1.00 10.82 302 ASN B O 1
ATOM 6114 N N . LEU C 1 281 ? -16.104 24.278 58.351 1.00 10.32 303 LEU B N 1
ATOM 6115 C CA . LEU C 1 281 ? -15.804 23.879 56.971 1.00 10.35 303 LEU B CA 1
ATOM 6116 C C . LEU C 1 281 ? -15.782 25.095 56.060 1.00 9.95 303 LEU B C 1
ATOM 6117 O O . LEU C 1 281 ? -16.565 26.024 56.249 1.00 10.33 303 LEU B O 1
ATOM 6122 N N . ALA C 1 282 ? -14.881 25.095 55.086 1.00 9.15 304 ALA B N 1
ATOM 6123 C CA . ALA C 1 282 ? -15.064 25.918 53.892 1.00 8.69 304 ALA B CA 1
ATOM 6124 C C . ALA C 1 282 ? -15.641 24.991 52.818 1.00 8.63 304 ALA B C 1
ATOM 6125 O O . ALA C 1 282 ? -15.364 23.779 52.798 1.00 8.13 304 ALA B O 1
ATOM 6127 N N . PHE C 1 283 ? -16.457 25.546 51.937 1.00 8.32 305 PHE B N 1
ATOM 6128 C CA . PHE C 1 283 ? -17.123 24.721 50.933 1.00 7.46 305 PHE B CA 1
ATOM 6129 C C . PHE C 1 283 ? -17.614 25.569 49.767 1.00 8.24 305 PHE B C 1
ATOM 6130 O O . PHE C 1 283 ? -17.626 26.791 49.844 1.00 8.24 305 PHE B O 1
ATOM 6138 N N . THR C 1 284 ? -17.999 24.902 48.682 1.00 7.81 306 THR B N 1
ATOM 6139 C CA . THR C 1 284 ? -18.505 25.584 47.493 1.00 8.24 306 THR B CA 1
ATOM 6140 C C . THR C 1 284 ? -20.016 25.660 47.568 1.00 8.16 306 THR B C 1
ATOM 6141 O O . THR C 1 284 ? -20.678 24.647 47.815 1.00 7.90 306 THR B O 1
ATOM 6145 N N . SER C 1 285 ? -20.561 26.852 47.359 1.00 8.30 307 SER B N 1
ATOM 6146 C CA . SER C 1 285 ? -22.014 26.984 47.198 1.00 8.60 307 SER B CA 1
ATOM 6147 C C . SER C 1 285 ? -22.330 27.819 45.980 1.00 9.00 307 SER B C 1
ATOM 6148 O O . SER C 1 285 ? -21.600 28.770 45.681 1.00 9.16 307 SER B O 1
ATOM 6151 N N . ASP C 1 286 ? -23.416 27.473 45.291 1.00 9.45 308 ASP B N 1
ATOM 6152 C CA . ASP C 1 286 ? -23.901 28.358 44.235 1.00 10.59 308 ASP B CA 1
ATOM 6153 C C . ASP C 1 286 ? -25.088 29.227 44.667 1.00 11.57 308 ASP B C 1
ATOM 6154 O O . ASP C 1 286 ? -25.801 29.776 43.813 1.00 12.54 308 ASP B O 1
ATOM 6159 N N . GLN C 1 287 ? -25.269 29.395 45.976 1.00 12.75 309 GLN B N 1
ATOM 6160 C CA . GLN C 1 287 ? -26.412 30.166 46.470 1.00 15.14 309 GLN B CA 1
ATOM 6161 C C . GLN C 1 287 ? -26.424 31.629 46.001 1.00 15.21 309 GLN B C 1
ATOM 6162 O O . GLN C 1 287 ? -27.502 32.224 45.934 1.00 16.35 309 GLN B O 1
ATOM 6168 N N . ALA C 1 288 ? -25.261 32.183 45.661 1.00 15.79 310 ALA B N 1
ATOM 6169 C CA . ALA C 1 288 ? -25.184 33.578 45.185 1.00 15.96 310 ALA B CA 1
ATOM 6170 C C . ALA C 1 288 ? -25.270 33.698 43.665 1.00 16.26 310 ALA B C 1
ATOM 6171 O O . ALA C 1 288 ? -25.294 34.813 43.134 1.00 16.94 310 ALA B O 1
ATOM 6173 N N . GLY C 1 289 ? -25.349 32.568 42.970 1.00 14.88 311 GLY B N 1
ATOM 6174 C CA . GLY C 1 289 ? -25.304 32.554 41.512 1.00 14.86 311 GLY B CA 1
ATOM 6175 C C . GLY C 1 289 ? -24.174 31.657 41.052 1.00 14.34 311 GLY B C 1
ATOM 6176 O O . GLY C 1 289 ? -24.273 30.433 41.153 1.00 15.12 311 GLY B O 1
ATOM 6177 N N . ARG C 1 290 ? -23.092 32.250 40.560 1.00 13.79 312 ARG B N 1
ATOM 6178 C CA . ARG C 1 290 ? -21.906 31.463 40.232 1.00 13.52 312 ARG B CA 1
ATOM 6179 C C . ARG C 1 290 ? -21.296 30.949 41.540 1.00 12.31 312 ARG B C 1
ATOM 6180 O O . ARG C 1 290 ? -21.406 31.617 42.571 1.00 11.66 312 ARG B O 1
ATOM 6188 N N . PRO C 1 291 ? -20.680 29.746 41.511 1.00 11.29 313 PRO B N 1
ATOM 6189 C CA . PRO C 1 291 ? -20.016 29.200 42.703 1.00 10.58 313 PRO B CA 1
ATOM 6190 C C . PRO C 1 291 ? -19.082 30.200 43.388 1.00 10.11 313 PRO B C 1
ATOM 6191 O O . PRO C 1 291 ? -18.364 30.977 42.725 1.00 9.67 313 PRO B O 1
ATOM 6195 N N . GLN C 1 292 ? -19.141 30.178 44.718 1.00 9.52 314 GLN B N 1
ATOM 6196 C CA . GLN C 1 292 ? -18.235 30.920 45.580 1.00 8.62 314 GLN B CA 1
ATOM 6197 C C . GLN C 1 292 ? -17.918 30.000 46.743 1.00 8.30 314 GLN B C 1
ATOM 6198 O O . GLN C 1 292 ? -18.603 28.993 46.942 1.00 8.50 314 GLN B O 1
ATOM 6204 N N . VAL C 1 293 ? -16.875 30.351 47.492 1.00 7.98 315 VAL B N 1
ATOM 6205 C CA . VAL C 1 293 ? -16.540 29.613 48.713 1.00 8.23 315 VAL B CA 1
ATOM 6206 C C . VAL C 1 293 ? -17.180 30.280 49.924 1.00 8.65 315 VAL B C 1
ATOM 6207 O O . VAL C 1 293 ? -17.132 31.509 50.071 1.00 8.22 315 VAL B O 1
ATOM 6211 N N . TYR C 1 294 ? -17.802 29.440 50.748 1.00 8.90 316 TYR B N 1
ATOM 6212 C CA . TYR C 1 294 ? -18.460 29.817 51.992 1.00 9.18 316 TYR B CA 1
ATOM 6213 C C . TYR C 1 294 ? -17.829 29.097 53.181 1.00 10.60 316 TYR B C 1
ATOM 6214 O O . TYR C 1 294 ? -17.104 28.105 53.018 1.00 9.99 316 TYR B O 1
ATOM 6223 N N . LYS C 1 295 ? -18.117 29.597 54.377 1.00 11.00 317 LYS B N 1
ATOM 6224 C CA . LYS C 1 295 ? -17.722 28.880 55.585 1.00 13.01 317 LYS B CA 1
ATOM 6225 C C . LYS C 1 295 ? -18.904 28.645 56.515 1.00 12.86 317 LYS B C 1
ATOM 6226 O O . LYS C 1 295 ? -19.826 29.464 56.572 1.00 12.97 317 LYS B O 1
ATOM 6232 N N . VAL C 1 296 ? -18.895 27.510 57.213 1.00 13.01 318 VAL B N 1
ATOM 6233 C CA . VAL C 1 296 ? -19.998 27.179 58.109 1.00 13.60 318 VAL B CA 1
ATOM 6234 C C . VAL C 1 296 ? -19.497 26.312 59.256 1.00 13.87 318 VAL B C 1
ATOM 6235 O O . VAL C 1 296 ? -18.600 25.492 59.085 1.00 13.09 318 VAL B O 1
ATOM 6239 N N . ASN C 1 297 ? -20.076 26.508 60.432 1.00 14.60 319 ASN B N 1
ATOM 6240 C CA . ASN C 1 297 ? -19.788 25.644 61.572 1.00 16.09 319 ASN B CA 1
ATOM 6241 C C . ASN C 1 297 ? -20.720 24.442 61.486 1.00 16.48 319 ASN B C 1
ATOM 6242 O O . ASN C 1 297 ? -21.915 24.599 61.202 1.00 17.53 319 ASN B O 1
ATOM 6247 N N . ILE C 1 298 ? -20.190 23.246 61.730 1.00 16.80 320 ILE B N 1
ATOM 6248 C CA . ILE C 1 298 ? -20.995 22.028 61.599 1.00 17.92 320 ILE B CA 1
ATOM 6249 C C . ILE C 1 298 ? -22.124 21.915 62.629 1.00 19.68 320 ILE B C 1
ATOM 6250 O O . ILE C 1 298 ? -23.059 21.137 62.433 1.00 19.97 320 ILE B O 1
ATOM 6255 N N . ASN C 1 299 ? -22.026 22.710 63.694 1.00 21.46 321 ASN B N 1
ATOM 6256 C CA . ASN C 1 299 ? -22.952 22.662 64.835 1.00 23.80 321 ASN B CA 1
ATOM 6257 C C . ASN C 1 299 ? -24.129 23.616 64.737 1.00 24.91 321 ASN B C 1
ATOM 6258 O O . ASN C 1 299 ? -25.129 23.437 65.440 1.00 26.04 321 ASN B O 1
ATOM 6263 N N . GLY C 1 300 ? -24.008 24.636 63.890 1.00 25.75 322 GLY B N 1
ATOM 6264 C CA . GLY C 1 300 ? -25.069 25.633 63.729 1.00 26.37 322 GLY B CA 1
ATOM 6265 C C . GLY C 1 300 ? -24.591 26.951 63.146 1.00 26.35 322 GLY B C 1
ATOM 6266 O O . GLY C 1 300 ? -23.397 27.254 63.155 1.00 27.10 322 GLY B O 1
ATOM 6267 N N . GLY C 1 301 ? -25.537 27.737 62.641 1.00 26.43 323 GLY B N 1
ATOM 6268 C CA . GLY C 1 301 ? -25.230 29.016 62.015 1.00 25.60 323 GLY B CA 1
ATOM 6269 C C . GLY C 1 301 ? -25.399 28.959 60.509 1.00 24.99 323 GLY B C 1
ATOM 6270 O O . GLY C 1 301 ? -25.247 27.893 59.882 1.00 25.39 323 GLY B O 1
ATOM 6271 N N . ALA C 1 302 ? -25.724 30.113 59.931 1.00 23.88 324 ALA B N 1
ATOM 6272 C CA . ALA C 1 302 ? -25.880 30.254 58.493 1.00 22.85 324 ALA B CA 1
ATOM 6273 C C . ALA C 1 302 ? -24.495 30.318 57.849 1.00 21.50 324 ALA B C 1
ATOM 6274 O O . ALA C 1 302 ? -23.578 30.913 58.424 1.00 21.84 324 ALA B O 1
ATOM 6276 N N . PRO C 1 303 ? -24.323 29.681 56.669 1.00 20.10 325 PRO B N 1
ATOM 6277 C CA . PRO C 1 303 ? -23.035 29.835 55.984 1.00 18.88 325 PRO B CA 1
ATOM 6278 C C . PRO C 1 303 ? -22.728 31.299 55.660 1.00 17.92 325 PRO B C 1
ATOM 6279 O O . PRO C 1 303 ? -23.647 32.111 55.490 1.00 18.06 325 PRO B O 1
ATOM 6283 N N . GLN C 1 304 ? -21.441 31.614 55.576 1.00 16.10 326 GLN B N 1
ATOM 6284 C CA . GLN C 1 304 ? -20.965 32.972 55.330 1.00 16.01 326 GLN B CA 1
ATOM 6285 C C . GLN C 1 304 ? -20.056 32.949 54.113 1.00 14.16 326 GLN B C 1
ATOM 6286 O O . GLN C 1 304 ? -19.105 32.164 54.052 1.00 13.13 326 GLN B O 1
ATOM 6292 N N . ARG C 1 305 ? -20.352 33.804 53.138 1.00 12.30 327 ARG B N 1
ATOM 6293 C CA . ARG C 1 305 ? -19.552 33.874 51.917 1.00 11.93 327 ARG B CA 1
ATOM 6294 C C . ARG C 1 305 ? -18.180 34.430 52.260 1.00 11.92 327 ARG B C 1
ATOM 6295 O O . ARG C 1 305 ? -18.072 35.385 53.041 1.00 12.36 327 ARG B O 1
ATOM 6303 N N . ILE C 1 306 ? -17.134 33.852 51.676 1.00 11.16 328 ILE B N 1
ATOM 6304 C CA . ILE C 1 306 ? -15.788 34.347 51.965 1.00 11.05 328 ILE B CA 1
ATOM 6305 C C . ILE C 1 306 ? -14.937 34.722 50.759 1.00 10.60 328 ILE B C 1
ATOM 6306 O O . ILE C 1 306 ? -13.875 35.321 50.932 1.00 11.01 328 ILE B O 1
ATOM 6311 N N . THR C 1 307 ? -15.412 34.409 49.545 1.00 10.11 329 THR B N 1
ATOM 6312 C CA . THR C 1 307 ? -14.693 34.782 48.315 1.00 10.50 329 THR B CA 1
ATOM 6313 C C . THR C 1 307 ? -15.384 35.843 47.461 1.00 11.74 329 THR B C 1
ATOM 6314 O O . THR C 1 307 ? -16.594 35.789 47.224 1.00 11.29 329 THR B O 1
ATOM 6318 N N . TRP C 1 308 ? -14.579 36.787 46.980 1.00 14.41 330 TRP B N 1
ATOM 6319 C CA . TRP C 1 308 ? -15.098 37.982 46.323 1.00 17.54 330 TRP B CA 1
ATOM 6320 C C . TRP C 1 308 ? -14.249 38.368 45.115 1.00 19.04 330 TRP B C 1
ATOM 6321 O O . TRP C 1 308 ? -14.625 39.261 44.338 1.00 20.75 330 TRP B O 1
ATOM 6332 N N . GLU C 1 309 ? -13.126 37.685 44.933 1.00 19.76 331 GLU B N 1
ATOM 6333 C CA A GLU C 1 309 ? -12.241 38.058 43.840 0.50 20.04 331 GLU B CA 1
ATOM 6334 C CA B GLU C 1 309 ? -12.170 37.992 43.861 0.50 20.12 331 GLU B CA 1
ATOM 6335 C C . GLU C 1 309 ? -12.558 37.279 42.559 1.00 20.29 331 GLU B C 1
ATOM 6336 O O . GLU C 1 309 ? -12.886 36.096 42.573 1.00 20.88 331 GLU B O 1
ATOM 6347 N N . GLY C 1 310 ? -12.524 37.990 41.435 1.00 19.90 332 GLY B N 1
ATOM 6348 C CA . GLY C 1 310 ? -12.920 37.397 40.163 1.00 18.45 332 GLY B CA 1
ATOM 6349 C C . GLY C 1 310 ? -14.432 37.271 40.046 1.00 17.33 332 GLY B C 1
ATOM 6350 O O . GLY C 1 310 ? -15.169 38.052 40.645 1.00 18.89 332 GLY B O 1
ATOM 6351 N N . SER C 1 311 ? -14.895 36.279 39.287 1.00 16.14 333 SER B N 1
ATOM 6352 C CA A SER C 1 311 ? -16.328 36.073 39.062 0.50 15.29 333 SER B CA 1
ATOM 6353 C CA B SER C 1 311 ? -16.331 36.083 39.079 0.50 15.11 333 SER B CA 1
ATOM 6354 C C . SER C 1 311 ? -16.842 34.781 39.688 1.00 14.42 333 SER B C 1
ATOM 6355 O O . SER C 1 311 ? -18.053 34.579 39.806 1.00 13.91 333 SER B O 1
ATOM 6360 N N . GLN C 1 312 ? -15.922 33.899 40.069 1.00 13.03 334 GLN B N 1
ATOM 6361 C CA . GLN C 1 312 ? -16.310 32.564 40.503 1.00 12.20 334 GLN B CA 1
ATOM 6362 C C . GLN C 1 312 ? -15.134 31.918 41.223 1.00 10.65 334 GLN B C 1
ATOM 6363 O O . GLN C 1 312 ? -13.989 32.051 40.782 1.00 9.90 334 GLN B O 1
ATOM 6369 N N . ASN C 1 313 ? -15.430 31.226 42.330 1.00 9.51 335 ASN B N 1
ATOM 6370 C CA . ASN C 1 313 ? -14.404 30.540 43.132 1.00 9.06 335 ASN B CA 1
ATOM 6371 C C . ASN C 1 313 ? -14.994 29.274 43.686 1.00 8.80 335 ASN B C 1
ATOM 6372 O O . ASN C 1 313 ? -16.150 29.262 44.097 1.00 8.84 335 ASN B O 1
ATOM 6377 N N . GLN C 1 314 ? -14.201 28.205 43.716 1.00 8.37 336 GLN B N 1
ATOM 6378 C CA . GLN C 1 314 ? -14.719 26.918 44.182 1.00 8.23 336 GLN B CA 1
ATOM 6379 C C . GLN C 1 314 ? -13.587 25.965 44.540 1.00 7.85 336 GLN B C 1
ATOM 6380 O O . GLN C 1 314 ? -12.418 26.271 44.324 1.00 8.53 336 GLN B O 1
ATOM 6386 N N . ASP C 1 315 ? -13.960 24.820 45.115 1.00 7.96 337 ASP B N 1
ATOM 6387 C CA . ASP C 1 315 ? -13.056 23.671 45.242 1.00 8.39 337 ASP B CA 1
ATOM 6388 C C . ASP C 1 315 ? -11.816 24.009 46.089 1.00 7.51 337 ASP B C 1
ATOM 6389 O O . ASP C 1 315 ? -10.658 23.804 45.680 1.00 7.89 337 ASP B O 1
ATOM 6394 N N . ALA C 1 316 ? -12.082 24.518 47.297 1.00 7.66 338 ALA B N 1
ATOM 6395 C CA . ALA C 1 316 ? -11.030 25.029 48.157 1.00 8.41 338 ALA B CA 1
ATOM 6396 C C . ALA C 1 316 ? -10.291 23.953 48.966 1.00 8.12 338 ALA B C 1
ATOM 6397 O O . ALA C 1 316 ? -10.786 22.829 49.168 1.00 8.98 338 ALA B O 1
ATOM 6399 N N . ASP C 1 317 ? -9.103 24.323 49.449 1.00 8.26 339 ASP B N 1
ATOM 6400 C CA . ASP C 1 317 ? -8.350 23.495 50.380 1.00 8.62 339 ASP B CA 1
ATOM 6401 C C . ASP C 1 317 ? -7.763 24.418 51.445 1.00 8.63 339 ASP B C 1
ATOM 6402 O O . ASP C 1 317 ? -6.961 25.297 51.132 1.00 7.61 339 ASP B O 1
ATOM 6407 N N . VAL C 1 318 ? -8.197 24.262 52.690 1.00 8.75 340 VAL B N 1
ATOM 6408 C CA . VAL C 1 318 ? -7.704 25.126 53.784 1.00 9.35 340 VAL B CA 1
ATOM 6409 C C . VAL C 1 318 ? -6.370 24.590 54.316 1.00 9.74 340 VAL B C 1
ATOM 6410 O O . VAL C 1 318 ? -6.212 23.371 54.497 1.00 9.97 340 VAL B O 1
ATOM 6414 N N . SER C 1 319 ? -5.411 25.494 54.531 1.00 10.31 341 SER B N 1
ATOM 6415 C CA . SER C 1 319 ? -4.083 25.125 55.046 1.00 11.14 341 SER B CA 1
ATOM 6416 C C . SER C 1 319 ? -4.136 24.506 56.451 1.00 12.44 341 SER B C 1
ATOM 6417 O O . SER C 1 319 ? -5.078 24.732 57.217 1.00 12.43 341 SER B O 1
ATOM 6420 N N . SER C 1 320 ? -3.109 23.728 56.783 1.00 14.01 342 SER B N 1
ATOM 6421 C CA . SER C 1 320 ? -3.094 23.023 58.064 1.00 15.65 342 SER B CA 1
ATOM 6422 C C . SER C 1 320 ? -3.119 23.968 59.270 1.00 15.89 342 SER B C 1
ATOM 6423 O O . SER C 1 320 ? -3.651 23.617 60.326 1.00 15.95 342 SER B O 1
ATOM 6426 N N . ASP C 1 321 ? -2.580 25.176 59.095 1.00 16.29 343 ASP B N 1
ATOM 6427 C CA . ASP C 1 321 ? -2.621 26.187 60.161 1.00 16.73 343 ASP B CA 1
ATOM 6428 C C . ASP C 1 321 ? -3.813 27.153 60.070 1.00 16.40 343 ASP B C 1
ATOM 6429 O O . ASP C 1 321 ? -3.974 28.023 60.925 1.00 16.64 343 ASP B O 1
ATOM 6434 N N . GLY C 1 322 ? -4.638 27.000 59.030 1.00 15.14 344 GLY B N 1
ATOM 6435 C CA . GLY C 1 322 ? -5.840 27.811 58.895 1.00 14.88 344 GLY B CA 1
ATOM 6436 C C . GLY C 1 322 ? -5.624 29.242 58.427 1.00 13.87 344 GLY B C 1
ATOM 6437 O O . GLY C 1 322 ? -6.577 30.011 58.364 1.00 14.89 344 GLY B O 1
ATOM 6438 N N . LYS C 1 323 ? -4.389 29.595 58.083 1.00 13.38 345 LYS B N 1
ATOM 6439 C CA . LYS C 1 323 ? -4.072 30.989 57.718 1.00 13.25 345 LYS B CA 1
ATOM 6440 C C . LYS C 1 323 ? -4.460 31.353 56.289 1.00 12.16 345 LYS B C 1
ATOM 6441 O O . LYS C 1 323 ? -4.598 32.528 55.964 1.00 10.92 345 LYS B O 1
ATOM 6447 N N . PHE C 1 324 ? -4.616 30.352 55.434 1.00 10.72 346 PHE B N 1
ATOM 6448 C CA . PHE C 1 324 ? -4.941 30.614 54.037 1.00 10.05 346 PHE B CA 1
ATOM 6449 C C . PHE C 1 324 ? -5.613 29.405 53.417 1.00 9.66 346 PHE B C 1
ATOM 6450 O O . PHE C 1 324 ? -5.645 28.321 54.009 1.00 9.87 346 PHE B O 1
ATOM 6458 N N . MET C 1 325 ? -6.182 29.593 52.231 1.00 8.95 347 MET B N 1
ATOM 6459 C CA . MET C 1 325 ? -6.668 28.482 51.440 1.00 8.90 347 MET B CA 1
ATOM 6460 C C . MET C 1 325 ? -6.200 28.641 50.024 1.00 8.96 347 MET B C 1
ATOM 6461 O O . MET C 1 325 ? -5.861 29.745 49.591 1.00 9.46 347 MET B O 1
ATOM 6466 N N . VAL C 1 326 ? -6.191 27.532 49.297 1.00 7.74 348 VAL B N 1
ATOM 6467 C CA . VAL C 1 326 ? -6.082 27.587 47.846 1.00 8.35 348 VAL B CA 1
ATOM 6468 C C . VAL C 1 326 ? -7.410 27.146 47.247 1.00 8.06 348 VAL B C 1
ATOM 6469 O O . VAL C 1 326 ? -8.209 26.452 47.876 1.00 9.06 348 VAL B O 1
ATOM 6473 N N . MET C 1 327 ? -7.647 27.545 46.014 1.00 8.60 349 MET B N 1
ATOM 6474 C CA . MET C 1 327 ? -8.962 27.350 45.420 1.00 8.34 349 MET B CA 1
ATOM 6475 C C . MET C 1 327 ? -8.877 27.508 43.911 1.00 8.46 349 MET B C 1
ATOM 6476 O O . MET C 1 327 ? -7.833 27.875 43.402 1.00 8.67 349 MET B O 1
ATOM 6481 N N . VAL C 1 328 ? -9.961 27.162 43.226 1.00 8.27 350 VAL B N 1
ATOM 6482 C CA . VAL C 1 328 ? -10.067 27.305 41.777 1.00 9.18 350 VAL B CA 1
ATOM 6483 C C . VAL C 1 328 ? -10.870 28.571 41.489 1.00 9.70 350 VAL B C 1
ATOM 6484 O O . VAL C 1 328 ? -12.065 28.660 41.821 1.00 9.04 350 VAL B O 1
ATOM 6488 N N . SER C 1 329 ? -10.188 29.547 40.882 1.00 10.10 351 SER B N 1
ATOM 6489 C CA A SER C 1 329 ? -10.811 30.827 40.550 0.50 11.83 351 SER B CA 1
ATOM 6490 C CA B SER C 1 329 ? -10.786 30.837 40.539 0.50 11.46 351 SER B CA 1
ATOM 6491 C C . SER C 1 329 ? -11.003 30.937 39.044 1.00 11.94 351 SER B C 1
ATOM 6492 O O . SER C 1 329 ? -10.079 30.711 38.281 1.00 12.68 351 SER B O 1
ATOM 6497 N N . SER C 1 330 ? -12.220 31.301 38.645 1.00 12.89 352 SER B N 1
ATOM 6498 C CA . SER C 1 330 ? -12.592 31.354 37.230 1.00 14.46 352 SER B CA 1
ATOM 6499 C C . SER C 1 330 ? -12.937 32.774 36.787 1.00 16.06 352 SER B C 1
ATOM 6500 O O . SER C 1 330 ? -13.706 33.473 37.458 1.00 16.62 352 SER B O 1
ATOM 6503 N N . ASN C 1 331 ? -12.351 33.171 35.656 1.00 17.57 353 ASN B N 1
ATOM 6504 C CA . ASN C 1 331 ? -12.610 34.464 35.013 1.00 19.47 353 ASN B CA 1
ATOM 6505 C C . ASN C 1 331 ? -12.290 34.427 33.531 1.00 19.90 353 ASN B C 1
ATOM 6506 O O . ASN C 1 331 ? -11.288 33.830 33.123 1.00 19.93 353 ASN B O 1
ATOM 6511 N N . GLY C 1 332 ? -13.145 35.077 32.741 1.00 20.84 354 GLY B N 1
ATOM 6512 C CA . GLY C 1 332 ? -12.937 35.226 31.300 1.00 21.92 354 GLY B CA 1
ATOM 6513 C C . GLY C 1 332 ? -12.784 33.911 30.561 1.00 22.29 354 GLY B C 1
ATOM 6514 O O . GLY C 1 332 ? -12.049 33.834 29.571 1.00 23.38 354 GLY B O 1
ATOM 6515 N N . GLY C 1 333 ? -13.472 32.875 31.039 1.00 22.39 355 GLY B N 1
ATOM 6516 C CA . GLY C 1 333 ? -13.444 31.553 30.406 1.00 22.12 355 GLY B CA 1
ATOM 6517 C C . GLY C 1 333 ? -12.208 30.723 30.713 1.00 21.35 355 GLY B C 1
ATOM 6518 O O . GLY C 1 333 ? -11.942 29.718 30.041 1.00 22.18 355 GLY B O 1
ATOM 6519 N N . GLN C 1 334 ? -11.449 31.141 31.727 1.00 20.31 356 GLN B N 1
ATOM 6520 C CA . GLN C 1 334 ? -10.305 30.365 32.205 1.00 19.37 356 GLN B CA 1
ATOM 6521 C C . GLN C 1 334 ? -10.422 30.136 33.710 1.00 17.56 356 GLN B C 1
ATOM 6522 O O . GLN C 1 334 ? -11.104 30.883 34.408 1.00 18.02 356 GLN B O 1
ATOM 6528 N N . GLN C 1 335 ? -9.731 29.112 34.202 1.00 15.84 357 GLN B N 1
ATOM 6529 C CA . GLN C 1 335 ? -9.750 28.802 35.632 1.00 14.05 357 GLN B CA 1
ATOM 6530 C C . GLN C 1 335 ? -8.356 28.409 36.084 1.00 12.73 357 GLN B C 1
ATOM 6531 O O . GLN C 1 335 ? -7.661 27.642 35.412 1.00 12.96 357 GLN B O 1
ATOM 6537 N N . HIS C 1 336 ? -7.967 28.932 37.241 1.00 11.39 358 HIS B N 1
ATOM 6538 C CA . HIS C 1 336 ? -6.609 28.776 37.734 1.00 11.25 358 HIS B CA 1
ATOM 6539 C C . HIS C 1 336 ? -6.611 28.590 39.234 1.00 10.53 358 HIS B C 1
ATOM 6540 O O . HIS C 1 336 ? -7.624 28.854 39.893 1.00 10.84 358 HIS B O 1
ATOM 6547 N N . ILE C 1 337 ? -5.475 28.151 39.759 1.00 10.38 359 ILE B N 1
ATOM 6548 C CA . ILE C 1 337 ? -5.332 28.012 41.204 1.00 9.73 359 ILE B CA 1
ATOM 6549 C C . ILE C 1 337 ? -4.927 29.351 41.817 1.00 10.91 359 ILE B C 1
ATOM 6550 O O . ILE C 1 337 ? -3.961 29.978 41.379 1.00 10.90 359 ILE B O 1
ATOM 6555 N N . ALA C 1 338 ? -5.670 29.758 42.846 1.00 10.61 360 ALA B N 1
ATOM 6556 C CA . ALA C 1 338 ? -5.445 31.011 43.561 1.00 10.69 360 ALA B CA 1
ATOM 6557 C C . ALA C 1 338 ? -5.281 30.711 45.041 1.00 10.41 360 ALA B C 1
ATOM 6558 O O . ALA C 1 338 ? -5.788 29.701 45.536 1.00 10.75 360 ALA B O 1
ATOM 6560 N N . LYS C 1 339 ? -4.585 31.608 45.736 1.00 10.45 361 LYS B N 1
ATOM 6561 C CA . LYS C 1 339 ? -4.395 31.532 47.172 1.00 10.89 361 LYS B CA 1
ATOM 6562 C C . LYS C 1 339 ? -5.063 32.725 47.827 1.00 10.62 361 LYS B C 1
ATOM 6563 O O . LYS C 1 339 ? -4.832 33.847 47.409 1.00 11.09 361 LYS B O 1
ATOM 6569 N N . GLN C 1 340 ? -5.857 32.480 48.865 1.00 9.79 362 GLN B N 1
ATOM 6570 C CA . GLN C 1 340 ? -6.493 33.552 49.623 1.00 8.85 362 GLN B CA 1
ATOM 6571 C C . GLN C 1 340 ? -6.063 33.528 51.073 1.00 9.52 362 GLN B C 1
ATOM 6572 O O . GLN C 1 340 ? -6.164 32.502 51.735 1.00 9.18 362 GLN B O 1
ATOM 6578 N N . ASP C 1 341 ? -5.599 34.677 51.554 1.00 10.08 363 ASP B N 1
ATOM 6579 C CA . ASP C 1 341 ? -5.266 34.879 52.949 1.00 10.66 363 ASP B CA 1
ATOM 6580 C C . ASP C 1 341 ? -6.587 34.982 53.705 1.00 10.94 363 ASP B C 1
ATOM 6581 O O . ASP C 1 341 ? -7.404 35.845 53.391 1.00 10.59 363 ASP B O 1
ATOM 6586 N N . LEU C 1 342 ? -6.806 34.104 54.687 1.00 11.22 364 LEU B N 1
ATOM 6587 C CA . LEU C 1 342 ? -8.100 34.021 55.379 1.00 12.49 364 LEU B CA 1
ATOM 6588 C C . LEU C 1 342 ? -8.299 35.064 56.487 1.00 13.15 364 LEU B C 1
ATOM 6589 O O . LEU C 1 342 ? -9.391 35.160 57.065 1.00 15.43 364 LEU B O 1
ATOM 6594 N N . ALA C 1 343 ? -7.256 35.823 56.799 1.00 13.26 365 ALA B N 1
ATOM 6595 C CA . ALA C 1 343 ? -7.389 36.935 57.728 1.00 14.36 365 ALA B CA 1
ATOM 6596 C C . ALA C 1 343 ? -7.700 38.227 56.979 1.00 14.40 365 ALA B C 1
ATOM 6597 O O . ALA C 1 343 ? -8.579 38.992 57.396 1.00 15.75 365 ALA B O 1
ATOM 6599 N N . THR C 1 344 ? -6.994 38.456 55.872 1.00 13.77 366 THR B N 1
ATOM 6600 C CA . THR C 1 344 ? -7.065 39.750 55.168 1.00 13.50 366 THR B CA 1
ATOM 6601 C C . THR C 1 344 ? -7.992 39.744 53.971 1.00 12.88 366 THR B C 1
ATOM 6602 O O . THR C 1 344 ? -8.493 40.799 53.575 1.00 13.27 366 THR B O 1
ATOM 6606 N N . GLY C 1 345 ? -8.213 38.567 53.384 1.00 11.87 367 GLY B N 1
ATOM 6607 C CA . GLY C 1 345 ? -8.976 38.470 52.136 1.00 11.31 367 GLY B CA 1
ATOM 6608 C C . GLY C 1 345 ? -8.148 38.703 50.880 1.00 11.01 367 GLY B C 1
ATOM 6609 O O . GLY C 1 345 ? -8.683 38.679 49.769 1.00 11.99 367 GLY B O 1
ATOM 6610 N N . GLY C 1 346 ? -6.844 38.919 51.040 1.00 10.42 368 GLY B N 1
ATOM 6611 C CA . GLY C 1 346 ? -5.971 39.116 49.883 1.00 10.46 368 GLY B CA 1
ATOM 6612 C C . GLY C 1 346 ? -5.843 37.859 49.045 1.00 9.95 368 GLY B C 1
ATOM 6613 O O . GLY C 1 346 ? -5.886 36.746 49.572 1.00 9.75 368 GLY B O 1
ATOM 6614 N N . VAL C 1 347 ? -5.724 38.029 47.731 1.00 10.08 369 VAL B N 1
ATOM 6615 C CA . VAL C 1 347 ? -5.652 36.899 46.812 1.00 11.19 369 VAL B CA 1
ATOM 6616 C C . VAL C 1 347 ? -4.435 37.011 45.908 1.00 12.03 369 VAL B C 1
ATOM 6617 O O . VAL C 1 347 ? -4.087 38.101 45.447 1.00 12.63 369 VAL B O 1
ATOM 6621 N N . GLN C 1 348 ? -3.793 35.872 45.663 1.00 11.85 370 GLN B N 1
ATOM 6622 C CA . GLN C 1 348 ? -2.709 35.779 44.688 1.00 12.95 370 GLN B CA 1
ATOM 6623 C C . GLN C 1 348 ? -2.999 34.604 43.768 1.00 12.42 370 GLN B C 1
ATOM 6624 O O . GLN C 1 348 ? -3.255 33.494 44.233 1.00 12.53 370 GLN B O 1
ATOM 6630 N N . VAL C 1 349 ? -2.970 34.837 42.460 1.00 12.52 371 VAL B N 1
ATOM 6631 C CA . VAL C 1 349 ? -3.148 33.740 41.508 1.00 13.03 371 VAL B CA 1
ATOM 6632 C C . VAL C 1 349 ? -1.825 33.021 41.352 1.00 13.11 371 VAL B C 1
ATOM 6633 O O . VAL C 1 349 ? -0.780 33.658 41.167 1.00 13.65 371 VAL B O 1
ATOM 6637 N N . LEU C 1 350 ? -1.855 31.693 41.473 1.00 12.37 372 LEU B N 1
ATOM 6638 C CA . LEU C 1 350 ? -0.619 30.915 41.505 1.00 12.39 372 LEU B CA 1
ATOM 6639 C C . LEU C 1 350 ? -0.238 30.289 40.176 1.00 12.12 372 LEU B C 1
ATOM 6640 O O . LEU C 1 350 ? 0.944 30.146 39.886 1.00 12.56 372 LEU B O 1
ATOM 6645 N N . SER C 1 351 ? -1.227 29.869 39.393 1.00 12.73 373 SER B N 1
ATOM 6646 C CA . SER C 1 351 ? -0.957 29.072 38.203 1.00 13.06 373 SER B CA 1
ATOM 6647 C C . SER C 1 351 ? -1.508 29.730 36.953 1.00 13.61 373 SER B C 1
ATOM 6648 O O . SER C 1 351 ? -2.397 30.591 37.030 1.00 13.18 373 SER B O 1
ATOM 6651 N N . SER C 1 352 ? -0.993 29.290 35.798 1.00 14.26 374 SER B N 1
ATOM 6652 C CA . SER C 1 352 ? -1.419 29.799 34.492 1.00 15.35 374 SER B CA 1
ATOM 6653 C C . SER C 1 352 ? -1.670 28.660 33.512 1.00 14.99 374 SER B C 1
ATOM 6654 O O . SER C 1 352 ? -1.802 28.879 32.307 1.00 15.58 374 SER B O 1
ATOM 6657 N N . THR C 1 353 ? -1.748 27.438 34.034 1.00 14.15 375 THR B N 1
ATOM 6658 C CA . THR C 1 353 ? -2.012 26.258 33.217 1.00 13.97 375 THR B CA 1
ATOM 6659 C C . THR C 1 353 ? -3.499 26.200 32.833 1.00 13.75 375 THR B C 1
ATOM 6660 O O . THR C 1 353 ? -4.292 27.038 33.257 1.00 13.96 375 THR B O 1
ATOM 6664 N N . PHE C 1 354 ? -3.870 25.223 32.014 1.00 14.12 376 PHE B N 1
ATOM 6665 C CA . PHE C 1 354 ? -5.211 25.148 31.446 1.00 13.84 376 PHE B CA 1
ATOM 6666 C C . PHE C 1 354 ? -6.165 24.213 32.208 1.00 13.07 376 PHE B C 1
ATOM 6667 O O . PHE C 1 354 ? -5.831 23.052 32.491 1.00 13.25 376 PHE B O 1
ATOM 6675 N N . LEU C 1 355 ? -7.348 24.735 32.529 1.00 13.12 377 LEU B N 1
ATOM 6676 C CA . LEU C 1 355 ? -8.400 23.961 33.204 1.00 13.58 377 LEU B CA 1
ATOM 6677 C C . LEU C 1 355 ? -7.919 23.384 34.550 1.00 12.67 377 LEU B C 1
ATOM 6678 O O . LEU C 1 355 ? -8.034 22.178 34.817 1.00 12.50 377 LEU B O 1
ATOM 6683 N N . ASP C 1 356 ? -7.394 24.267 35.397 1.00 12.17 378 ASP B N 1
ATOM 6684 C CA . ASP C 1 356 ? -6.817 23.889 36.692 1.00 11.30 378 ASP B CA 1
ATOM 6685 C C . ASP C 1 356 ? -7.911 23.492 37.665 1.00 10.48 378 ASP B C 1
ATOM 6686 O O . ASP C 1 356 ? -8.936 24.152 37.749 1.00 10.97 378 ASP B O 1
ATOM 6691 N N . GLU C 1 357 ? -7.691 22.408 38.410 1.00 9.82 379 GLU B N 1
ATOM 6692 C CA . GLU C 1 357 ? -8.717 21.949 39.350 1.00 9.99 379 GLU B CA 1
ATOM 6693 C C . GLU C 1 357 ? -8.108 21.166 40.494 1.00 9.66 379 GLU B C 1
ATOM 6694 O O . GLU C 1 357 ? -6.941 20.790 40.451 1.00 9.74 379 GLU B O 1
ATOM 6700 N N . THR C 1 358 ? -8.943 20.940 41.509 1.00 9.54 380 THR B N 1
ATOM 6701 C CA . THR C 1 358 ? -8.670 20.061 42.646 1.00 9.78 380 THR B CA 1
ATOM 6702 C C . THR C 1 358 ? -7.289 20.265 43.290 1.00 9.36 380 THR B C 1
ATOM 6703 O O . THR C 1 358 ? -6.489 19.327 43.383 1.00 10.16 380 THR B O 1
ATOM 6707 N N . PRO C 1 359 ? -7.024 21.489 43.783 1.00 8.79 381 PRO B N 1
ATOM 6708 C CA . PRO C 1 359 ? -5.749 21.734 44.439 1.00 8.89 381 PRO B CA 1
ATOM 6709 C C . PRO C 1 359 ? -5.695 21.137 45.834 1.00 8.64 381 PRO B C 1
ATOM 6710 O O . PRO C 1 359 ? -6.707 21.129 46.546 1.00 9.16 381 PRO B O 1
ATOM 6714 N N . SER C 1 360 ? -4.510 20.664 46.215 1.00 7.58 382 SER B N 1
ATOM 6715 C CA . SER C 1 360 ? -4.313 20.052 47.529 1.00 7.53 382 SER B CA 1
ATOM 6716 C C . SER C 1 360 ? -2.964 20.494 48.080 1.00 8.28 382 SER B C 1
ATOM 6717 O O . SER C 1 360 ? -1.933 20.365 47.405 1.00 8.59 382 SER B O 1
ATOM 6720 N N . LEU C 1 361 ? -2.967 20.998 49.308 1.00 8.48 383 LEU B N 1
ATOM 6721 C CA . LEU C 1 361 ? -1.754 21.529 49.927 1.00 8.56 383 LEU B CA 1
ATOM 6722 C C . LEU C 1 361 ? -0.921 20.445 50.607 1.00 8.69 383 LEU B C 1
ATOM 6723 O O . LEU C 1 361 ? -1.457 19.618 51.356 1.00 8.79 383 LEU B O 1
ATOM 6728 N N . ALA C 1 362 ? 0.392 20.485 50.382 1.00 8.31 384 ALA B N 1
ATOM 6729 C CA . ALA C 1 362 ? 1.334 19.742 51.219 1.00 8.37 384 ALA B CA 1
ATOM 6730 C C . ALA C 1 362 ? 1.111 20.129 52.676 1.00 8.60 384 ALA B C 1
ATOM 6731 O O . ALA C 1 362 ? 0.740 21.268 52.969 1.00 9.10 384 ALA B O 1
ATOM 6733 N N . PRO C 1 363 ? 1.363 19.196 53.604 1.00 8.04 385 PRO B N 1
ATOM 6734 C CA . PRO C 1 363 ? 1.090 19.476 55.024 1.00 8.70 385 PRO B CA 1
ATOM 6735 C C . PRO C 1 363 ? 1.908 20.604 55.664 1.00 9.27 385 PRO B C 1
ATOM 6736 O O . PRO C 1 363 ? 1.560 21.057 56.764 1.00 9.51 385 PRO B O 1
ATOM 6740 N N . ASN C 1 364 ? 2.976 21.053 55.008 1.00 8.47 386 ASN B N 1
ATOM 6741 C CA . ASN C 1 364 ? 3.706 22.232 55.487 1.00 9.34 386 ASN B CA 1
ATOM 6742 C C . ASN C 1 364 ? 3.264 23.539 54.839 1.00 9.99 386 ASN B C 1
ATOM 6743 O O . ASN C 1 364 ? 3.833 24.595 55.123 1.00 10.72 386 ASN B O 1
ATOM 6748 N N . GLY C 1 365 ? 2.245 23.459 53.971 1.00 9.78 387 GLY B N 1
ATOM 6749 C CA . GLY C 1 365 ? 1.628 24.639 53.344 1.00 10.85 387 GLY B CA 1
ATOM 6750 C C . GLY C 1 365 ? 2.476 25.389 52.337 1.00 11.24 387 GLY B C 1
ATOM 6751 O O . GLY C 1 365 ? 2.160 26.531 51.981 1.00 12.02 387 GLY B O 1
ATOM 6752 N N . THR C 1 366 ? 3.549 24.763 51.864 1.00 10.28 388 THR B N 1
ATOM 6753 C CA . THR C 1 366 ? 4.450 25.460 50.934 1.00 11.59 388 THR B CA 1
ATOM 6754 C C . THR C 1 366 ? 4.288 25.084 49.465 1.00 11.40 388 THR B C 1
ATOM 6755 O O . THR C 1 366 ? 4.906 25.707 48.587 1.00 12.20 388 THR B O 1
ATOM 6759 N N . MET C 1 367 ? 3.487 24.054 49.196 1.00 10.12 389 MET B N 1
ATOM 6760 C CA . MET C 1 367 ? 3.394 23.482 47.854 1.00 9.91 389 MET B CA 1
ATOM 6761 C C . MET C 1 367 ? 1.975 23.004 47.627 1.00 9.50 389 MET B C 1
ATOM 6762 O O . MET C 1 367 ? 1.316 22.548 48.565 1.00 9.89 389 MET B O 1
ATOM 6767 N N . VAL C 1 368 ? 1.519 23.148 46.385 1.00 9.56 390 VAL B N 1
ATOM 6768 C CA . VAL C 1 368 ? 0.174 22.741 45.954 1.00 9.09 390 VAL B CA 1
ATOM 6769 C C . VAL C 1 368 ? 0.339 21.703 44.856 1.00 9.40 390 VAL B C 1
ATOM 6770 O O . VAL C 1 368 ? 1.083 21.940 43.907 1.00 9.53 390 VAL B O 1
ATOM 6774 N N . ILE C 1 369 ? -0.345 20.560 44.999 1.00 8.89 391 ILE B N 1
ATOM 6775 C CA . ILE C 1 369 ? -0.512 19.616 43.876 1.00 8.67 391 ILE B CA 1
ATOM 6776 C C . ILE C 1 369 ? -1.922 19.824 43.327 1.00 8.23 391 ILE B C 1
ATOM 6777 O O . ILE C 1 369 ? -2.870 20.059 44.081 1.00 9.35 391 ILE B O 1
ATOM 6782 N N . TYR C 1 370 ? -2.065 19.797 42.009 1.00 8.26 392 TYR B N 1
ATOM 6783 C CA . TYR C 1 370 ? -3.379 20.001 41.404 1.00 8.96 392 TYR B CA 1
ATOM 6784 C C . TYR C 1 370 ? -3.398 19.298 40.047 1.00 9.81 392 TYR B C 1
ATOM 6785 O O . TYR C 1 370 ? -2.403 18.673 39.654 1.00 10.06 392 TYR B O 1
ATOM 6794 N N . SER C 1 371 ? -4.518 19.375 39.349 1.00 9.52 393 SER B N 1
ATOM 6795 C CA . SER C 1 371 ? -4.605 18.753 38.042 1.00 10.40 393 SER B CA 1
ATOM 6796 C C . SER C 1 371 ? -4.980 19.804 37.009 1.00 11.00 393 SER B C 1
ATOM 6797 O O . SER C 1 371 ? -5.695 20.764 37.310 1.00 10.65 393 SER B O 1
ATOM 6800 N N . SER C 1 372 ? -4.450 19.650 35.798 1.00 11.51 394 SER B N 1
ATOM 6801 C CA . SER C 1 372 ? -4.827 20.520 34.690 1.00 13.17 394 SER B CA 1
ATOM 6802 C C . SER C 1 372 ? -4.964 19.667 33.439 1.00 13.99 394 SER B C 1
ATOM 6803 O O . SER C 1 372 ? -4.785 18.454 33.497 1.00 13.62 394 SER B O 1
ATOM 6806 N N . SER C 1 373 ? -5.267 20.312 32.316 1.00 15.14 395 SER B N 1
ATOM 6807 C CA . SER C 1 373 ? -5.389 19.606 31.036 1.00 17.16 395 SER B CA 1
ATOM 6808 C C . SER C 1 373 ? -4.260 19.963 30.072 1.00 18.80 395 SER B C 1
ATOM 6809 O O . SER C 1 373 ? -3.918 21.130 29.907 1.00 18.56 395 SER B O 1
ATOM 6812 N N . GLN C 1 374 ? -3.686 18.932 29.461 1.00 21.11 396 GLN B N 1
ATOM 6813 C CA . GLN C 1 374 ? -2.581 19.062 28.520 1.00 23.97 396 GLN B CA 1
ATOM 6814 C C . GLN C 1 374 ? -2.885 18.168 27.341 1.00 25.57 396 GLN B C 1
ATOM 6815 O O . GLN C 1 374 ? -3.360 17.041 27.527 1.00 26.77 396 GLN B O 1
ATOM 6821 N N . GLY C 1 375 ? -2.581 18.648 26.136 1.00 27.02 397 GLY B N 1
ATOM 6822 C CA . GLY C 1 375 ? -2.832 17.878 24.927 1.00 28.26 397 GLY B CA 1
ATOM 6823 C C . GLY C 1 375 ? -4.237 17.338 25.025 1.00 28.89 397 GLY B C 1
ATOM 6824 O O . GLY C 1 375 ? -5.183 18.108 25.163 1.00 29.83 397 GLY B O 1
ATOM 6825 N N . MET C 1 376 ? -4.376 16.017 25.006 1.00 29.19 398 MET B N 1
ATOM 6826 C CA . MET C 1 376 ? -5.690 15.421 25.200 1.00 29.27 398 MET B CA 1
ATOM 6827 C C . MET C 1 376 ? -5.766 14.614 26.501 1.00 28.16 398 MET B C 1
ATOM 6828 O O . MET C 1 376 ? -5.832 13.375 26.496 1.00 28.96 398 MET B O 1
ATOM 6833 N N . GLY C 1 377 ? -5.757 15.333 27.618 1.00 25.94 399 GLY B N 1
ATOM 6834 C CA . GLY C 1 377 ? -6.041 14.712 28.894 1.00 22.79 399 GLY B CA 1
ATOM 6835 C C . GLY C 1 377 ? -5.510 15.397 30.131 1.00 20.55 399 GLY B C 1
ATOM 6836 O O . GLY C 1 377 ? -4.664 16.293 30.070 1.00 20.03 399 GLY B O 1
ATOM 6837 N N . SER C 1 378 ? -6.018 14.930 31.263 1.00 17.91 400 SER B N 1
ATOM 6838 C CA . SER C 1 378 ? -5.615 15.427 32.567 1.00 15.62 400 SER B CA 1
ATOM 6839 C C . SER C 1 378 ? -4.199 15.000 32.936 1.00 14.53 400 SER B C 1
ATOM 6840 O O . SER C 1 378 ? -3.782 13.858 32.664 1.00 13.48 400 SER B O 1
ATOM 6843 N N . VAL C 1 379 ? -3.484 15.928 33.579 1.00 12.96 401 VAL B N 1
ATOM 6844 C CA . VAL C 1 379 ? -2.135 15.701 34.100 1.00 13.09 401 VAL B CA 1
ATOM 6845 C C . VAL C 1 379 ? -2.052 16.293 35.502 1.00 12.50 401 VAL B C 1
ATOM 6846 O O . VAL C 1 379 ? -2.959 17.031 35.910 1.00 12.08 401 VAL B O 1
ATOM 6850 N N . LEU C 1 380 ? -0.979 15.977 36.219 1.00 11.74 402 LEU B N 1
ATOM 6851 C CA . LEU C 1 380 ? -0.726 16.525 37.563 1.00 11.39 402 LEU B CA 1
ATOM 6852 C C . LEU C 1 380 ? 0.311 17.635 37.506 1.00 11.92 402 LEU B C 1
ATOM 6853 O O . LEU C 1 380 ? 1.309 17.542 36.774 1.00 12.44 402 LEU B O 1
ATOM 6858 N N . ASN C 1 381 ? 0.064 18.679 38.290 1.00 11.74 403 ASN B N 1
ATOM 6859 C CA . ASN C 1 381 ? 0.946 19.830 38.367 1.00 11.66 403 ASN B CA 1
ATOM 6860 C C . ASN C 1 381 ? 1.319 20.151 39.801 1.00 11.33 403 ASN B C 1
ATOM 6861 O O . ASN C 1 381 ? 0.593 19.802 40.727 1.00 11.29 403 ASN B O 1
ATOM 6866 N N . LEU C 1 382 ? 2.461 20.813 39.965 1.00 10.69 404 LEU B N 1
ATOM 6867 C CA . LEU C 1 382 ? 2.884 21.333 41.267 1.00 10.47 404 LEU B CA 1
ATOM 6868 C C . LEU C 1 382 ? 3.139 22.823 41.133 1.00 10.83 404 LEU B C 1
ATOM 6869 O O . LEU C 1 382 ? 3.744 23.259 40.152 1.00 10.81 404 LEU B O 1
ATOM 6874 N N . VAL C 1 383 ? 2.671 23.601 42.104 1.00 10.61 405 VAL B N 1
ATOM 6875 C CA . VAL C 1 383 ? 3.054 25.011 42.183 1.00 10.94 405 VAL B CA 1
ATOM 6876 C C . VAL C 1 383 ? 3.292 25.378 43.650 1.00 11.15 405 VAL B C 1
ATOM 6877 O O . VAL C 1 383 ? 2.526 24.976 44.521 1.00 11.04 405 VAL B O 1
ATOM 6881 N N . SER C 1 384 ? 4.358 26.124 43.919 1.00 11.41 406 SER B N 1
ATOM 6882 C CA . SER C 1 384 ? 4.591 26.585 45.281 1.00 11.30 406 SER B CA 1
ATOM 6883 C C . SER C 1 384 ? 3.554 27.636 45.668 1.00 12.35 406 SER B C 1
ATOM 6884 O O . SER C 1 384 ? 2.959 28.290 44.805 1.00 11.31 406 SER B O 1
ATOM 6887 N N . THR C 1 385 ? 3.348 27.807 46.971 1.00 12.70 407 THR B N 1
ATOM 6888 C CA . THR C 1 385 ? 2.361 28.765 47.465 1.00 13.93 407 THR B CA 1
ATOM 6889 C C . THR C 1 385 ? 2.767 30.237 47.267 1.00 15.12 407 THR B C 1
ATOM 6890 O O . THR C 1 385 ? 1.949 31.126 47.459 1.00 15.02 407 THR B O 1
ATOM 6894 N N . ASP C 1 386 ? 4.017 30.477 46.882 1.00 16.50 408 ASP B N 1
ATOM 6895 C CA . ASP C 1 386 ? 4.438 31.829 46.515 1.00 17.98 408 ASP B CA 1
ATOM 6896 C C . ASP C 1 386 ? 4.430 32.037 44.999 1.00 18.23 408 ASP B C 1
ATOM 6897 O O . ASP C 1 386 ? 4.742 33.131 44.507 1.00 18.32 408 ASP B O 1
ATOM 6902 N N . GLY C 1 387 ? 4.085 30.978 44.265 1.00 17.85 409 GLY B N 1
ATOM 6903 C CA . GLY C 1 387 ? 3.922 31.041 42.824 1.00 18.45 409 GLY B CA 1
ATOM 6904 C C . GLY C 1 387 ? 5.227 30.984 42.046 1.00 18.78 409 GLY B C 1
ATOM 6905 O O . GLY C 1 387 ? 5.212 31.010 40.820 1.00 19.02 409 GLY B O 1
ATOM 6906 N N . ARG C 1 388 ? 6.352 30.886 42.750 1.00 19.24 410 ARG B N 1
ATOM 6907 C CA . ARG C 1 388 ? 7.670 30.992 42.102 1.00 20.18 410 ARG B CA 1
ATOM 6908 C C . ARG C 1 388 ? 8.183 29.681 41.497 1.00 18.95 410 ARG B C 1
ATOM 6909 O O . ARG C 1 388 ? 8.956 29.697 40.538 1.00 19.20 410 ARG B O 1
ATOM 6917 N N . PHE C 1 389 ? 7.763 28.549 42.059 1.00 16.94 411 PHE B N 1
ATOM 6918 C CA . PHE C 1 389 ? 8.219 27.231 41.614 1.00 15.81 411 PHE B CA 1
ATOM 6919 C C . PHE C 1 389 ? 7.089 26.481 40.911 1.00 15.12 411 PHE B C 1
ATOM 6920 O O . PHE C 1 389 ? 5.962 26.442 41.417 1.00 14.55 411 PHE B O 1
ATOM 6928 N N . LYS C 1 390 ? 7.385 25.906 39.742 1.00 14.71 412 LYS B N 1
ATOM 6929 C CA . LYS C 1 390 ? 6.404 25.162 38.947 1.00 14.55 412 LYS B CA 1
ATOM 6930 C C . LYS C 1 390 ? 6.989 23.850 38.418 1.00 14.17 412 LYS B C 1
ATOM 6931 O O . LYS C 1 390 ? 8.119 23.810 37.906 1.00 13.68 412 LYS B O 1
ATOM 6937 N N . ALA C 1 391 ? 6.222 22.775 38.551 1.00 13.63 413 ALA B N 1
ATOM 6938 C CA . ALA C 1 391 ? 6.668 21.443 38.135 1.00 13.16 413 ALA B CA 1
ATOM 6939 C C . ALA C 1 391 ? 5.464 20.598 37.740 1.00 12.78 413 ALA B C 1
ATOM 6940 O O . ALA C 1 391 ? 4.311 21.023 37.886 1.00 12.35 413 ALA B O 1
ATOM 6942 N N . ARG C 1 392 ? 5.737 19.399 37.235 1.00 13.08 414 ARG B N 1
ATOM 6943 C CA . ARG C 1 392 ? 4.687 18.478 36.822 1.00 13.96 414 ARG B CA 1
ATOM 6944 C C . ARG C 1 392 ? 5.045 17.081 37.305 1.00 13.67 414 ARG B C 1
ATOM 6945 O O . ARG C 1 392 ? 6.197 16.827 37.667 1.00 13.32 414 ARG B O 1
ATOM 6953 N N . LEU C 1 393 ? 4.051 16.194 37.328 1.00 14.22 415 LEU B N 1
ATOM 6954 C CA . LEU C 1 393 ? 4.286 14.785 37.622 1.00 14.97 415 LEU B CA 1
ATOM 6955 C C . LEU C 1 393 ? 3.789 13.906 36.485 1.00 15.84 415 LEU B C 1
ATOM 6956 O O . LEU C 1 393 ? 2.791 13.202 36.630 1.00 15.48 415 LEU B O 1
ATOM 6961 N N . PRO C 1 394 ? 4.499 13.931 35.348 1.00 16.52 416 PRO B N 1
ATOM 6962 C CA . PRO C 1 394 ? 4.046 13.169 34.188 1.00 17.37 416 PRO B CA 1
ATOM 6963 C C . PRO C 1 394 ? 4.035 11.663 34.430 1.00 17.93 416 PRO B C 1
ATOM 6964 O O . PRO C 1 394 ? 4.926 11.124 35.105 1.00 17.95 416 PRO B O 1
ATOM 6968 N N . ALA C 1 395 ? 3.006 11.012 33.889 1.00 19.32 417 ALA B N 1
ATOM 6969 C CA . ALA C 1 395 ? 2.872 9.564 33.902 1.00 20.43 417 ALA B CA 1
ATOM 6970 C C . ALA C 1 395 ? 3.239 9.055 32.520 1.00 21.40 417 ALA B C 1
ATOM 6971 O O . ALA C 1 395 ? 3.135 9.788 31.537 1.00 21.94 417 ALA B O 1
ATOM 6973 N N . THR C 1 396 ? 3.657 7.795 32.452 1.00 22.80 418 THR B N 1
ATOM 6974 C CA . THR C 1 396 ? 3.997 7.173 31.173 1.00 24.11 418 THR B CA 1
ATOM 6975 C C . THR C 1 396 ? 2.728 6.814 30.416 1.00 24.40 418 THR B C 1
ATOM 6976 O O . THR C 1 396 ? 2.635 7.039 29.208 1.00 25.16 418 THR B O 1
ATOM 6980 N N . ASP C 1 397 ? 1.757 6.266 31.144 1.00 24.81 419 ASP B N 1
ATOM 6981 C CA . ASP C 1 397 ? 0.496 5.813 30.578 1.00 25.02 419 ASP B CA 1
ATOM 6982 C C . ASP C 1 397 ? -0.679 6.383 31.371 1.00 24.09 419 ASP B C 1
ATOM 6983 O O . ASP C 1 397 ? -0.674 6.356 32.601 1.00 24.61 419 ASP B O 1
ATOM 6988 N N . GLY C 1 398 ? -1.671 6.905 30.659 1.00 22.79 420 GLY B N 1
ATOM 6989 C CA . GLY C 1 398 ? -2.934 7.317 31.267 1.00 20.89 420 GLY B CA 1
ATOM 6990 C C . GLY C 1 398 ? -3.032 8.783 31.635 1.00 19.59 420 GLY B C 1
ATOM 6991 O O . GLY C 1 398 ? -2.014 9.466 31.803 1.00 20.24 420 GLY B O 1
ATOM 6992 N N . GLN C 1 399 ? -4.271 9.258 31.745 1.00 17.81 421 GLN B N 1
ATOM 6993 C CA . GLN C 1 399 ? -4.571 10.572 32.312 1.00 16.52 421 GLN B CA 1
ATOM 6994 C C . GLN C 1 399 ? -4.423 10.461 33.824 1.00 15.72 421 GLN B C 1
ATOM 6995 O O . GLN C 1 399 ? -4.729 9.418 34.398 1.00 15.78 421 GLN B O 1
ATOM 7001 N N . VAL C 1 400 ? -3.969 11.538 34.462 1.00 13.83 422 VAL B N 1
ATOM 7002 C CA . VAL C 1 400 ? -3.806 11.553 35.907 1.00 12.94 422 VAL B CA 1
ATOM 7003 C C . VAL C 1 400 ? -4.529 12.767 36.471 1.00 12.22 422 VAL B C 1
ATOM 7004 O O . VAL C 1 400 ? -4.346 13.884 35.997 1.00 12.10 422 VAL B O 1
ATOM 7008 N N . LYS C 1 401 ? -5.347 12.528 37.496 1.00 11.66 423 LYS B N 1
ATOM 7009 C CA . LYS C 1 401 ? -6.188 13.573 38.071 1.00 12.11 423 LYS B CA 1
ATOM 7010 C C . LYS C 1 401 ? -6.516 13.274 39.539 1.00 10.37 423 LYS B C 1
ATOM 7011 O O . LYS C 1 401 ? -6.018 12.300 40.126 1.00 10.49 423 LYS B O 1
ATOM 7017 N N . PHE C 1 402 ? -7.354 14.128 40.135 1.00 9.37 424 PHE B N 1
ATOM 7018 C CA . PHE C 1 402 ? -7.772 13.948 41.530 1.00 9.17 424 PHE B CA 1
ATOM 7019 C C . PHE C 1 402 ? -6.626 13.738 42.535 1.00 9.70 424 PHE B C 1
ATOM 7020 O O . PHE C 1 402 ? -6.676 12.820 43.348 1.00 10.20 424 PHE B O 1
ATOM 7028 N N . PRO C 1 403 ? -5.603 14.592 42.500 1.00 8.84 425 PRO B N 1
ATOM 7029 C CA . PRO C 1 403 ? -4.484 14.418 43.433 1.00 9.57 425 PRO B CA 1
ATOM 7030 C C . PRO C 1 403 ? -4.889 14.835 44.838 1.00 9.43 425 PRO B C 1
ATOM 7031 O O . PRO C 1 403 ? -5.696 15.762 44.982 1.00 10.61 425 PRO B O 1
ATOM 7035 N N . ALA C 1 404 ? -4.321 14.177 45.846 1.00 8.94 426 ALA B N 1
ATOM 7036 C CA . ALA C 1 404 ? -4.538 14.549 47.253 1.00 7.81 426 ALA B CA 1
ATOM 7037 C C . ALA C 1 404 ? -3.255 14.311 48.019 1.00 8.06 426 ALA B C 1
ATOM 7038 O O . ALA C 1 404 ? -2.709 13.206 47.981 1.00 7.81 426 ALA B O 1
ATOM 7040 N N . TRP C 1 405 ? -2.768 15.347 48.699 1.00 7.60 427 TRP B N 1
ATOM 7041 C CA . TRP C 1 405 ? -1.499 15.243 49.408 1.00 7.57 427 TRP B CA 1
ATOM 7042 C C . TRP C 1 405 ? -1.734 14.662 50.789 1.00 7.99 427 TRP B C 1
ATOM 7043 O O . TRP C 1 405 ? -2.606 15.143 51.513 1.00 8.14 427 TRP B O 1
ATOM 7054 N N . SER C 1 406 ? -0.960 13.638 51.154 1.00 7.75 428 SER B N 1
ATOM 7055 C CA . SER C 1 406 ? -1.124 13.016 52.484 1.00 7.09 428 SER B CA 1
ATOM 7056 C C . SER C 1 406 ? -0.748 13.950 53.638 1.00 8.33 428 SER B C 1
ATOM 7057 O O . SER C 1 406 ? -0.034 14.934 53.429 1.00 7.69 428 SER B O 1
ATOM 7060 N N . PRO C 1 407 ? -1.217 13.637 54.860 1.00 8.63 429 PRO B N 1
ATOM 7061 C CA . PRO C 1 407 ? -0.691 14.296 56.058 1.00 8.42 429 PRO B CA 1
ATOM 7062 C C . PRO C 1 407 ? 0.779 13.933 56.282 1.00 9.50 429 PRO B C 1
ATOM 7063 O O . PRO C 1 407 ? 1.327 13.057 55.586 1.00 9.78 429 PRO B O 1
ATOM 7067 N N . TYR C 1 408 ? 1.417 14.612 57.227 1.00 9.99 430 TYR B N 1
ATOM 7068 C CA . TYR C 1 408 ? 2.724 14.182 57.714 1.00 11.82 430 TYR B CA 1
ATOM 7069 C C . TYR C 1 408 ? 2.666 12.713 58.137 1.00 13.40 430 TYR B C 1
ATOM 7070 O O . TYR C 1 408 ? 1.626 12.231 58.603 1.00 13.31 430 TYR B O 1
ATOM 7079 N N . LEU C 1 409 ? 3.790 12.018 57.967 1.00 15.92 431 LEU B N 1
ATOM 7080 C CA . LEU C 1 409 ? 3.889 10.576 58.215 1.00 18.44 431 LEU B CA 1
ATOM 7081 C C . LEU C 1 409 ? 5.278 10.238 58.743 1.00 19.59 431 LEU B C 1
ATOM 7082 O O . LEU C 1 409 ? 5.792 9.140 58.492 1.00 23.17 431 LEU B O 1
ATOM 7087 N N . HIS C 1 414 ? 9.026 -2.494 47.445 1.00 24.97 437 HIS B N 1
ATOM 7088 C CA . HIS C 1 414 ? 9.285 -1.216 48.097 1.00 24.19 437 HIS B CA 1
ATOM 7089 C C . HIS C 1 414 ? 10.783 -0.959 48.179 1.00 24.16 437 HIS B C 1
ATOM 7090 O O . HIS C 1 414 ? 11.570 -1.900 48.303 1.00 24.36 437 HIS B O 1
ATOM 7097 N N . HIS C 1 415 ? 11.176 0.315 48.120 1.00 23.70 438 HIS B N 1
ATOM 7098 C CA . HIS C 1 415 ? 12.598 0.681 48.198 1.00 23.54 438 HIS B CA 1
ATOM 7099 C C . HIS C 1 415 ? 12.887 2.058 48.798 1.00 23.34 438 HIS B C 1
ATOM 7100 O O . HIS C 1 415 ? 14.039 2.333 49.168 1.00 21.41 438 HIS B O 1
ATOM 7107 N N . ASN D 2 5 ? -30.776 8.257 19.833 1.00 24.46 68 ASN C N 1
ATOM 7108 C CA . ASN D 2 5 ? -32.222 8.627 19.892 1.00 23.59 68 ASN C CA 1
ATOM 7109 C C . ASN D 2 5 ? -32.711 8.781 21.334 1.00 22.73 68 ASN C C 1
ATOM 7110 O O . ASN D 2 5 ? -33.913 8.748 21.602 1.00 22.09 68 ASN C O 1
ATOM 7115 N N . ASN D 2 6 ? -31.771 8.912 22.268 1.00 21.26 69 ASN C N 1
ATOM 7116 C CA . ASN D 2 6 ? -32.125 8.984 23.690 1.00 20.08 69 ASN C CA 1
ATOM 7117 C C . ASN D 2 6 ? -31.364 10.078 24.443 1.00 19.35 69 ASN C C 1
ATOM 7118 O O . ASN D 2 6 ? -31.191 9.992 25.670 1.00 18.68 69 ASN C O 1
ATOM 7123 N N . ILE D 2 7 ? -30.935 11.109 23.715 1.00 18.38 70 ILE C N 1
ATOM 7124 C CA . ILE D 2 7 ? -30.106 12.171 24.287 1.00 18.01 70 ILE C CA 1
ATOM 7125 C C . ILE D 2 7 ? -30.755 13.549 24.160 1.00 18.23 70 ILE C C 1
ATOM 7126 O O . ILE D 2 7 ? -31.213 13.942 23.077 1.00 18.26 70 ILE C O 1
ATOM 7131 N N . VAL D 2 8 ? -30.811 14.269 25.277 1.00 17.75 71 VAL C N 1
ATOM 7132 C CA . VAL D 2 8 ? -31.188 15.687 25.299 1.00 17.56 71 VAL C CA 1
ATOM 7133 C C . VAL D 2 8 ? -29.920 16.519 25.471 1.00 18.11 71 VAL C C 1
ATOM 7134 O O . VAL D 2 8 ? -29.110 16.225 26.352 1.00 17.28 71 VAL C O 1
ATOM 7138 N N . TYR D 2 9 ? -29.741 17.551 24.646 1.00 17.84 72 TYR C N 1
ATOM 7139 C CA . TYR D 2 9 ? -28.565 18.430 24.728 1.00 19.08 72 TYR C CA 1
ATOM 7140 C C . TYR D 2 9 ? -28.888 19.800 25.319 1.00 19.71 72 TYR C C 1
ATOM 7141 O O . TYR D 2 9 ? -30.041 20.237 25.280 1.00 20.00 72 TYR C O 1
ATOM 7150 N N . PHE D 2 10 ? -27.863 20.467 25.863 1.00 20.93 73 PHE C N 1
ATOM 7151 C CA . PHE D 2 10 ? -28.027 21.758 26.548 1.00 22.25 73 PHE C CA 1
ATOM 7152 C C . PHE D 2 10 ? -26.894 22.727 26.253 1.00 24.19 73 PHE C C 1
ATOM 7153 O O . PHE D 2 10 ? -25.765 22.312 25.991 1.00 24.48 73 PHE C O 1
ATOM 7161 N N . ASP D 2 11 ? -27.188 24.027 26.314 1.00 26.83 74 ASP C N 1
ATOM 7162 C CA . ASP D 2 11 ? -26.148 25.051 26.169 1.00 29.10 74 ASP C CA 1
ATOM 7163 C C . ASP D 2 11 ? -25.413 25.250 27.491 1.00 30.42 74 ASP C C 1
ATOM 7164 O O . ASP D 2 11 ? -25.824 24.701 28.521 1.00 30.57 74 ASP C O 1
ATOM 7169 N N . LEU D 2 12 ? -24.322 26.020 27.455 1.00 32.13 75 LEU C N 1
ATOM 7170 C CA . LEU D 2 12 ? -23.519 26.309 28.651 1.00 33.45 75 LEU C CA 1
ATOM 7171 C C . LEU D 2 12 ? -24.383 26.866 29.779 1.00 34.32 75 LEU C C 1
ATOM 7172 O O . LEU D 2 12 ? -25.164 27.796 29.570 1.00 34.85 75 LEU C O 1
ATOM 7177 N N . ASP D 2 13 ? -24.243 26.271 30.966 1.00 35.55 76 ASP C N 1
ATOM 7178 C CA . ASP D 2 13 ? -25.009 26.648 32.162 1.00 36.51 76 ASP C CA 1
ATOM 7179 C C . ASP D 2 13 ? -26.506 26.787 31.878 1.00 37.02 76 ASP C C 1
ATOM 7180 O O . ASP D 2 13 ? -27.176 27.687 32.397 1.00 37.35 76 ASP C O 1
ATOM 7185 N N . LYS D 2 14 ? -27.011 25.889 31.034 1.00 37.50 77 LYS C N 1
ATOM 7186 C CA . LYS D 2 14 ? -28.437 25.779 30.754 1.00 37.98 77 LYS C CA 1
ATOM 7187 C C . LYS D 2 14 ? -28.912 24.375 31.111 1.00 38.08 77 LYS C C 1
ATOM 7188 O O . LYS D 2 14 ? -28.206 23.388 30.875 1.00 37.53 77 LYS C O 1
ATOM 7194 N N . TYR D 2 15 ? -30.103 24.304 31.701 1.00 38.46 78 TYR C N 1
ATOM 7195 C CA . TYR D 2 15 ? -30.656 23.055 32.229 1.00 38.98 78 TYR C CA 1
ATOM 7196 C C . TYR D 2 15 ? -32.141 22.954 31.889 1.00 39.01 78 TYR C C 1
ATOM 7197 O O . TYR D 2 15 ? -32.893 22.236 32.548 1.00 39.28 78 TYR C O 1
ATOM 7206 N N . ASP D 2 16 ? -32.543 23.682 30.852 1.00 38.86 79 ASP C N 1
ATOM 7207 C CA . ASP D 2 16 ? -33.918 23.710 30.365 1.00 38.83 79 ASP C CA 1
ATOM 7208 C C . ASP D 2 16 ? -34.150 22.683 29.256 1.00 38.32 79 ASP C C 1
ATOM 7209 O O . ASP D 2 16 ? -33.273 22.464 28.418 1.00 38.16 79 ASP C O 1
ATOM 7214 N N . ILE D 2 17 ? -35.328 22.061 29.243 1.00 37.83 80 ILE C N 1
ATOM 7215 C CA . ILE D 2 17 ? -35.722 21.226 28.105 1.00 37.30 80 ILE C CA 1
ATOM 7216 C C . ILE D 2 17 ? -36.166 22.140 26.964 1.00 37.15 80 ILE C C 1
ATOM 7217 O O . ILE D 2 17 ? -37.175 22.840 27.078 1.00 37.34 80 ILE C O 1
ATOM 7222 N N . ARG D 2 18 ? -35.393 22.142 25.879 1.00 36.77 81 ARG C N 1
ATOM 7223 C CA . ARG D 2 18 ? -35.686 22.962 24.699 1.00 36.26 81 ARG C CA 1
ATOM 7224 C C . ARG D 2 18 ? -36.647 22.223 23.768 1.00 35.62 81 ARG C C 1
ATOM 7225 O O . ARG D 2 18 ? -36.559 20.999 23.621 1.00 35.35 81 ARG C O 1
ATOM 7233 N N . SER D 2 19 ? -37.545 22.982 23.136 1.00 34.50 82 SER C N 1
ATOM 7234 C CA . SER D 2 19 ? -38.576 22.452 22.224 1.00 33.57 82 SER C CA 1
ATOM 7235 C C . SER D 2 19 ? -38.114 21.290 21.333 1.00 32.17 82 SER C C 1
ATOM 7236 O O . SER D 2 19 ? -38.860 20.332 21.118 1.00 31.81 82 SER C O 1
ATOM 7239 N N . ASP D 2 20 ? -36.884 21.390 20.831 1.00 30.98 83 ASP C N 1
ATOM 7240 C CA . ASP D 2 20 ? -36.304 20.419 19.885 1.00 29.78 83 ASP C CA 1
ATOM 7241 C C . ASP D 2 20 ? -36.341 18.953 20.343 1.00 28.92 83 ASP C C 1
ATOM 7242 O O . ASP D 2 20 ? -36.404 18.042 19.514 1.00 28.93 83 ASP C O 1
ATOM 7247 N N . PHE D 2 21 ? -36.307 18.731 21.658 1.00 27.56 84 PHE C N 1
ATOM 7248 C CA . PHE D 2 21 ? -36.210 17.371 22.219 1.00 26.15 84 PHE C CA 1
ATOM 7249 C C . PHE D 2 21 ? -37.523 16.835 22.781 1.00 25.46 84 PHE C C 1
ATOM 7250 O O . PHE D 2 21 ? -37.615 15.671 23.185 1.00 24.86 84 PHE C O 1
ATOM 7258 N N . ALA D 2 22 ? -38.544 17.688 22.772 1.00 24.73 85 ALA C N 1
ATOM 7259 C CA . ALA D 2 22 ? -39.870 17.337 23.260 1.00 24.29 85 ALA C CA 1
ATOM 7260 C C . ALA D 2 22 ? -40.435 16.082 22.585 1.00 23.67 85 ALA C C 1
ATOM 7261 O O . ALA D 2 22 ? -40.960 15.191 23.255 1.00 23.09 85 ALA C O 1
ATOM 7263 N N . GLN D 2 23 ? -40.322 16.020 21.257 1.00 23.24 86 GLN C N 1
ATOM 7264 C CA . GLN D 2 23 ? -40.871 14.904 20.488 1.00 22.98 86 GLN C CA 1
ATOM 7265 C C . GLN D 2 23 ? -40.318 13.550 20.942 1.00 22.47 86 GLN C C 1
ATOM 7266 O O . GLN D 2 23 ? -41.070 12.596 21.149 1.00 22.18 86 GLN C O 1
ATOM 7272 N N . MET D 2 24 ? -38.995 13.484 21.078 1.00 22.27 87 MET C N 1
ATOM 7273 C CA . MET D 2 24 ? -38.316 12.282 21.529 1.00 22.08 87 MET C CA 1
ATOM 7274 C C . MET D 2 24 ? -38.750 11.920 22.943 1.00 21.69 87 MET C C 1
ATOM 7275 O O . MET D 2 24 ? -39.046 10.762 23.226 1.00 21.08 87 MET C O 1
ATOM 7280 N N . LEU D 2 25 ? -38.789 12.920 23.826 1.00 21.75 88 LEU C N 1
ATOM 7281 C CA . LEU D 2 25 ? -39.209 12.675 25.205 1.00 22.10 88 LEU C CA 1
ATOM 7282 C C . LEU D 2 25 ? -40.658 12.210 25.290 1.00 22.60 88 LEU C C 1
ATOM 7283 O O . LEU D 2 25 ? -40.980 11.349 26.108 1.00 21.93 88 LEU C O 1
ATOM 7288 N N . ASP D 2 26 ? -41.515 12.751 24.420 1.00 23.04 89 ASP C N 1
ATOM 7289 C CA . ASP D 2 26 ? -42.915 12.315 24.345 1.00 24.37 89 ASP C CA 1
ATOM 7290 C C . ASP D 2 26 ? -43.052 10.818 24.051 1.00 24.53 89 ASP C C 1
ATOM 7291 O O . ASP D 2 26 ? -43.900 10.142 24.636 1.00 24.66 89 ASP C O 1
ATOM 7296 N N . ALA D 2 27 ? -42.206 10.307 23.157 1.00 24.92 90 ALA C N 1
ATOM 7297 C CA . ALA D 2 27 ? -42.172 8.874 22.862 1.00 25.54 90 ALA C CA 1
ATOM 7298 C C . ALA D 2 27 ? -41.808 8.051 24.102 1.00 25.94 90 ALA C C 1
ATOM 7299 O O . ALA D 2 27 ? -42.450 7.037 24.381 1.00 26.16 90 ALA C O 1
ATOM 7301 N N . HIS D 2 28 ? -40.797 8.501 24.851 1.00 26.49 91 HIS C N 1
ATOM 7302 C CA . HIS D 2 28 ? -40.388 7.811 26.080 1.00 26.93 91 HIS C CA 1
ATOM 7303 C C . HIS D 2 28 ? -41.470 7.849 27.151 1.00 27.44 91 HIS C C 1
ATOM 7304 O O . HIS D 2 28 ? -41.683 6.862 27.856 1.00 27.21 91 HIS C O 1
ATOM 7311 N N . ALA D 2 29 ? -42.146 8.990 27.266 1.00 28.27 92 ALA C N 1
ATOM 7312 C CA . ALA D 2 29 ? -43.267 9.145 28.189 1.00 29.31 92 ALA C CA 1
ATOM 7313 C C . ALA D 2 29 ? -44.395 8.171 27.842 1.00 30.27 92 ALA C C 1
ATOM 7314 O O . ALA D 2 29 ? -44.957 7.519 28.728 1.00 30.08 92 ALA C O 1
ATOM 7316 N N . ASN D 2 30 ? -44.711 8.081 26.549 1.00 31.50 93 ASN C N 1
ATOM 7317 C CA . ASN D 2 30 ? -45.673 7.104 26.033 1.00 32.54 93 ASN C CA 1
ATOM 7318 C C . ASN D 2 30 ? -45.332 5.671 26.448 1.00 32.92 93 ASN C C 1
ATOM 7319 O O . ASN D 2 30 ? -46.190 4.946 26.954 1.00 32.93 93 ASN C O 1
ATOM 7324 N N . PHE D 2 31 ? -44.070 5.287 26.253 1.00 33.41 94 PHE C N 1
ATOM 7325 C CA . PHE D 2 31 ? -43.579 3.959 26.620 1.00 34.03 94 PHE C CA 1
ATOM 7326 C C . PHE D 2 31 ? -43.688 3.668 28.121 1.00 34.41 94 PHE C C 1
ATOM 7327 O O . PHE D 2 31 ? -44.062 2.562 28.518 1.00 34.53 94 PHE C O 1
ATOM 7335 N N . LEU D 2 32 ? -43.348 4.660 28.943 1.00 34.97 95 LEU C N 1
ATOM 7336 C CA . LEU D 2 32 ? -43.327 4.500 30.399 1.00 35.32 95 LEU C CA 1
ATOM 7337 C C . LEU D 2 32 ? -44.723 4.388 31.013 1.00 36.09 95 LEU C C 1
ATOM 7338 O O . LEU D 2 32 ? -44.946 3.551 31.887 1.00 36.03 95 LEU C O 1
ATOM 7343 N N . ARG D 2 33 ? -45.658 5.221 30.553 1.00 37.03 96 ARG C N 1
ATOM 7344 C CA . ARG D 2 33 ? -47.051 5.152 31.017 1.00 38.04 96 ARG C CA 1
ATOM 7345 C C . ARG D 2 33 ? -47.690 3.794 30.729 1.00 38.49 96 ARG C C 1
ATOM 7346 O O . ARG D 2 33 ? -48.438 3.264 31.556 1.00 38.63 96 ARG C O 1
ATOM 7354 N N . SER D 2 34 ? -47.388 3.243 29.553 1.00 39.07 97 SER C N 1
ATOM 7355 C CA . SER D 2 34 ? -47.937 1.956 29.119 1.00 39.64 97 SER C CA 1
ATOM 7356 C C . SER D 2 34 ? -47.343 0.797 29.904 1.00 39.79 97 SER C C 1
ATOM 7357 O O . SER D 2 34 ? -48.001 -0.219 30.114 1.00 40.14 97 SER C O 1
ATOM 7360 N N . ASN D 2 35 ? -46.095 0.958 30.329 1.00 39.98 98 ASN C N 1
ATOM 7361 C CA . ASN D 2 35 ? -45.394 -0.053 31.106 1.00 40.22 98 ASN C CA 1
ATOM 7362 C C . ASN D 2 35 ? -45.047 0.473 32.503 1.00 40.07 98 ASN C C 1
ATOM 7363 O O . ASN D 2 35 ? -43.944 0.989 32.717 1.00 40.12 98 ASN C O 1
ATOM 7368 N N . PRO D 2 36 ? -45.988 0.343 33.463 1.00 39.79 99 PRO C N 1
ATOM 7369 C CA . PRO D 2 36 ? -45.799 0.911 34.803 1.00 39.46 99 PRO C CA 1
ATOM 7370 C C . PRO D 2 36 ? -44.622 0.301 35.561 1.00 38.99 99 PRO C C 1
ATOM 7371 O O . PRO D 2 36 ? -44.076 0.943 36.460 1.00 39.36 99 PRO C O 1
ATOM 7375 N N . SER D 2 37 ? -44.234 -0.919 35.191 1.00 38.36 100 SER C N 1
ATOM 7376 C CA . SER D 2 37 ? -43.145 -1.627 35.865 1.00 37.59 100 SER C CA 1
ATOM 7377 C C . SER D 2 37 ? -41.757 -1.180 35.401 1.00 36.82 100 SER C C 1
ATOM 7378 O O . SER D 2 37 ? -40.757 -1.484 36.056 1.00 36.93 100 SER C O 1
ATOM 7381 N N . TYR D 2 38 ? -41.699 -0.473 34.273 1.00 35.78 101 TYR C N 1
ATOM 7382 C CA . TYR D 2 38 ? -40.424 -0.044 33.698 1.00 34.39 101 TYR C CA 1
ATOM 7383 C C . TYR D 2 38 ? -39.904 1.235 34.351 1.00 32.67 101 TYR C C 1
ATOM 7384 O O . TYR D 2 38 ? -40.668 2.162 34.633 1.00 32.49 101 TYR C O 1
ATOM 7393 N N . LYS D 2 39 ? -38.598 1.264 34.600 1.00 30.64 102 LYS C N 1
ATOM 7394 C CA . LYS D 2 39 ? -37.935 2.435 35.155 1.00 28.50 102 LYS C CA 1
ATOM 7395 C C . LYS D 2 39 ? -36.882 2.947 34.169 1.00 26.35 102 LYS C C 1
ATOM 7396 O O . LYS D 2 39 ? -36.123 2.162 33.594 1.00 26.58 102 LYS C O 1
ATOM 7402 N N . VAL D 2 40 ? -36.858 4.259 33.964 1.00 23.89 103 VAL C N 1
ATOM 7403 C CA . VAL D 2 40 ? -35.806 4.886 33.172 1.00 21.39 103 VAL C CA 1
ATOM 7404 C C . VAL D 2 40 ? -34.768 5.502 34.118 1.00 20.57 103 VAL C C 1
ATOM 7405 O O . VAL D 2 40 ? -35.123 6.065 35.154 1.00 19.94 103 VAL C O 1
ATOM 7409 N N . THR D 2 41 ? -33.493 5.347 33.781 1.00 18.45 104 THR C N 1
ATOM 7410 C CA . THR D 2 41 ? -32.420 6.058 34.470 1.00 17.58 104 THR C CA 1
ATOM 7411 C C . THR D 2 41 ? -31.981 7.213 33.581 1.00 16.12 104 THR C C 1
ATOM 7412 O O . THR D 2 41 ? -31.642 6.999 32.403 1.00 15.93 104 THR C O 1
ATOM 7416 N N . VAL D 2 42 ? -32.030 8.434 34.111 1.00 14.61 105 VAL C N 1
ATOM 7417 C CA . VAL D 2 42 ? -31.583 9.597 33.354 1.00 13.66 105 VAL C CA 1
ATOM 7418 C C . VAL D 2 42 ? -30.180 9.943 33.816 1.00 13.87 105 VAL C C 1
ATOM 7419 O O . VAL D 2 42 ? -29.958 10.306 34.974 1.00 13.70 105 VAL C O 1
ATOM 7423 N N . GLU D 2 43 ? -29.231 9.790 32.903 1.00 12.62 106 GLU C N 1
ATOM 7424 C CA . GLU D 2 43 ? -27.815 10.003 33.196 1.00 12.86 106 GLU C CA 1
ATOM 7425 C C . GLU D 2 43 ? -27.422 11.405 32.761 1.00 12.12 106 GLU C C 1
ATOM 7426 O O . GLU D 2 43 ? -27.435 11.725 31.569 1.00 12.80 106 GLU C O 1
ATOM 7432 N N . GLY D 2 44 ? -27.066 12.251 33.727 1.00 10.21 107 GLY C N 1
ATOM 7433 C CA . GLY D 2 44 ? -26.774 13.650 33.448 1.00 10.27 107 GLY C CA 1
ATOM 7434 C C . GLY D 2 44 ? -25.286 13.950 33.380 1.00 10.27 107 GLY C C 1
ATOM 7435 O O . GLY D 2 44 ? -24.486 13.349 34.114 1.00 10.23 107 GLY C O 1
ATOM 7436 N N . HIS D 2 45 ? -24.906 14.887 32.512 1.00 10.70 108 HIS C N 1
ATOM 7437 C CA . HIS D 2 45 ? -23.500 15.184 32.284 1.00 10.44 108 HIS C CA 1
ATOM 7438 C C . HIS D 2 45 ? -23.237 16.679 32.118 1.00 10.92 108 HIS C C 1
ATOM 7439 O O . HIS D 2 45 ? -24.129 17.443 31.756 1.00 11.21 108 HIS C O 1
ATOM 7446 N N . ALA D 2 46 ? -21.983 17.058 32.354 1.00 11.55 109 ALA C N 1
ATOM 7447 C CA . ALA D 2 46 ? -21.503 18.424 32.203 1.00 12.40 109 ALA C CA 1
ATOM 7448 C C . ALA D 2 46 ? -20.258 18.439 31.308 1.00 12.61 109 ALA C C 1
ATOM 7449 O O . ALA D 2 46 ? -19.600 17.405 31.145 1.00 13.00 109 ALA C O 1
ATOM 7451 N N . ASP D 2 47 ? -19.917 19.605 30.750 1.00 13.82 110 ASP C N 1
ATOM 7452 C CA . ASP D 2 47 ? -18.640 19.734 30.060 1.00 14.99 110 ASP C CA 1
ATOM 7453 C C . ASP D 2 47 ? -17.530 20.010 31.074 1.00 15.55 110 ASP C C 1
ATOM 7454 O O . ASP D 2 47 ? -17.809 20.172 32.267 1.00 15.74 110 ASP C O 1
ATOM 7459 N N . GLU D 2 48 ? -16.293 20.062 30.606 1.00 16.02 111 GLU C N 1
ATOM 7460 C CA . GLU D 2 48 ? -15.158 20.033 31.516 1.00 16.75 111 GLU C CA 1
ATOM 7461 C C . GLU D 2 48 ? -14.886 21.332 32.274 1.00 16.21 111 GLU C C 1
ATOM 7462 O O . GLU D 2 48 ? -14.126 21.335 33.233 1.00 16.65 111 GLU C O 1
ATOM 7468 N N . ARG D 2 49 ? -15.487 22.437 31.854 1.00 15.40 112 ARG C N 1
ATOM 7469 C CA . ARG D 2 49 ? -15.247 23.694 32.568 1.00 14.76 112 ARG C CA 1
ATOM 7470 C C . ARG D 2 49 ? -15.884 23.649 33.953 1.00 13.51 112 ARG C C 1
ATOM 7471 O O . ARG D 2 49 ? -17.067 23.315 34.110 1.00 13.86 112 ARG C O 1
ATOM 7479 N N . GLY D 2 50 ? -15.079 23.971 34.959 1.00 12.22 113 GLY C N 1
ATOM 7480 C CA . GLY D 2 50 ? -15.517 23.838 36.349 1.00 11.64 113 GLY C CA 1
ATOM 7481 C C . GLY D 2 50 ? -14.674 22.811 37.078 1.00 10.51 113 GLY C C 1
ATOM 7482 O O . GLY D 2 50 ? -13.515 22.555 36.733 1.00 10.58 113 GLY C O 1
ATOM 7483 N N . THR D 2 51 ? -15.267 22.221 38.110 1.00 10.27 114 THR C N 1
ATOM 7484 C CA . THR D 2 51 ? -14.556 21.267 38.960 1.00 9.17 114 THR C CA 1
ATOM 7485 C C . THR D 2 51 ? -15.418 20.024 39.146 1.00 8.65 114 THR C C 1
ATOM 7486 O O . THR D 2 51 ? -16.636 20.079 39.039 1.00 8.75 114 THR C O 1
ATOM 7490 N N . PRO D 2 52 ? -14.776 18.877 39.383 1.00 8.28 115 PRO C N 1
ATOM 7491 C CA . PRO D 2 52 ? -15.499 17.611 39.319 1.00 8.63 115 PRO C CA 1
ATOM 7492 C C . PRO D 2 52 ? -16.717 17.521 40.236 1.00 8.17 115 PRO C C 1
ATOM 7493 O O . PRO D 2 52 ? -17.817 17.193 39.775 1.00 8.93 115 PRO C O 1
ATOM 7497 N N . GLU D 2 53 ? -16.552 17.814 41.522 1.00 7.32 116 GLU C N 1
ATOM 7498 C CA . GLU D 2 53 ? -17.675 17.620 42.433 1.00 7.39 116 GLU C CA 1
ATOM 7499 C C . GLU D 2 53 ? -18.784 18.650 42.225 1.00 6.77 116 GLU C C 1
ATOM 7500 O O . GLU D 2 53 ? -19.969 18.308 42.234 1.00 7.37 116 GLU C O 1
ATOM 7506 N N . TYR D 2 54 ? -18.416 19.913 42.037 1.00 7.83 117 TYR C N 1
ATOM 7507 C CA . TYR D 2 54 ? -19.462 20.892 41.748 1.00 8.59 117 TYR C CA 1
ATOM 7508 C C . TYR D 2 54 ? -20.234 20.541 40.455 1.00 8.79 117 TYR C C 1
ATOM 7509 O O . TYR D 2 54 ? -21.461 20.635 40.420 1.00 8.80 117 TYR C O 1
ATOM 7518 N N . ASN D 2 55 ? -19.507 20.095 39.428 1.00 8.64 118 ASN C N 1
ATOM 7519 C CA . ASN D 2 55 ? -20.139 19.871 38.130 1.00 9.29 118 ASN C CA 1
ATOM 7520 C C . ASN D 2 55 ? -21.141 18.731 38.147 1.00 8.85 118 ASN C C 1
ATOM 7521 O O . ASN D 2 55 ? -21.972 18.629 37.237 1.00 8.80 118 ASN C O 1
ATOM 7526 N N . ILE D 2 56 ? -21.094 17.891 39.181 1.00 8.51 119 ILE C N 1
ATOM 7527 C CA . ILE D 2 56 ? -22.161 16.922 39.407 1.00 8.14 119 ILE C CA 1
ATOM 7528 C C . ILE D 2 56 ? -23.528 17.614 39.353 1.00 8.67 119 ILE C C 1
ATOM 7529 O O . ILE D 2 56 ? -24.498 17.057 38.829 1.00 9.23 119 ILE C O 1
ATOM 7534 N N . SER D 2 57 ? -23.611 18.825 39.919 1.00 8.92 120 SER C N 1
ATOM 7535 C CA . SER D 2 57 ? -24.901 19.520 40.036 1.00 9.48 120 SER C CA 1
ATOM 7536 C C . SER D 2 57 ? -25.459 19.922 38.672 1.00 10.11 120 SER C C 1
ATOM 7537 O O . SER D 2 57 ? -26.672 19.994 38.506 1.00 10.22 120 SER C O 1
ATOM 7540 N N . LEU D 2 58 ? -24.565 20.196 37.720 1.00 10.98 121 LEU C N 1
ATOM 7541 C CA . LEU D 2 58 ? -24.991 20.630 36.383 1.00 12.28 121 LEU C CA 1
ATOM 7542 C C . LEU D 2 58 ? -25.641 19.450 35.681 1.00 11.64 121 LEU C C 1
ATOM 7543 O O . LEU D 2 58 ? -26.711 19.583 35.072 1.00 12.09 121 LEU C O 1
ATOM 7548 N N . GLY D 2 59 ? -25.010 18.282 35.804 1.00 11.49 122 GLY C N 1
ATOM 7549 C CA . GLY D 2 59 ? -25.589 17.033 35.325 1.00 11.46 122 GLY C CA 1
ATOM 7550 C C . GLY D 2 59 ? -26.920 16.711 35.979 1.00 11.71 122 GLY C C 1
ATOM 7551 O O . GLY D 2 59 ? -27.840 16.232 35.320 1.00 11.23 122 GLY C O 1
ATOM 7552 N N . GLU D 2 60 ? -27.026 16.950 37.289 1.00 11.18 123 GLU C N 1
ATOM 7553 C CA . GLU D 2 60 ? -28.285 16.699 38.004 1.00 12.26 123 GLU C CA 1
ATOM 7554 C C . GLU D 2 60 ? -29.412 17.624 37.562 1.00 12.10 123 GLU C C 1
ATOM 7555 O O . GLU D 2 60 ? -30.553 17.185 37.407 1.00 12.47 123 GLU C O 1
ATOM 7561 N N . ARG D 2 61 ? -29.089 18.892 37.338 1.00 12.60 124 ARG C N 1
ATOM 7562 C CA . ARG D 2 61 ? -30.129 19.816 36.879 1.00 13.96 124 ARG C CA 1
ATOM 7563 C C . ARG D 2 61 ? -30.681 19.397 35.519 1.00 14.17 124 ARG C C 1
ATOM 7564 O O . ARG D 2 61 ? -31.898 19.505 35.285 1.00 14.39 124 ARG C O 1
ATOM 7572 N N . ARG D 2 62 ? -29.807 18.879 34.657 1.00 13.61 125 ARG C N 1
ATOM 7573 C CA . ARG D 2 62 ? -30.217 18.396 33.335 1.00 13.66 125 ARG C CA 1
ATOM 7574 C C . ARG D 2 62 ? -31.062 17.132 33.405 1.00 14.00 125 ARG C C 1
ATOM 7575 O O . ARG D 2 62 ? -32.131 17.043 32.793 1.00 13.95 125 ARG C O 1
ATOM 7583 N N . ALA D 2 63 ? -30.603 16.144 34.168 1.00 13.45 126 ALA C N 1
ATOM 7584 C CA . ALA D 2 63 ? -31.359 14.920 34.357 1.00 13.93 126 ALA C CA 1
ATOM 7585 C C . ALA D 2 63 ? -32.709 15.190 35.029 1.00 14.44 126 ALA C C 1
ATOM 7586 O O . ALA D 2 63 ? -33.726 14.591 34.674 1.00 14.70 126 ALA C O 1
ATOM 7588 N N . ASN D 2 64 ? -32.722 16.097 36.006 1.00 15.17 127 ASN C N 1
ATOM 7589 C CA . ASN D 2 64 ? -33.977 16.465 36.663 1.00 16.31 127 ASN C CA 1
ATOM 7590 C C . ASN D 2 64 ? -34.931 17.200 35.726 1.00 16.50 127 ASN C C 1
ATOM 7591 O O . ASN D 2 64 ? -36.135 17.023 35.834 1.00 16.74 127 ASN C O 1
ATOM 7596 N N . ALA D 2 65 ? -34.389 18.000 34.804 1.00 16.79 128 ALA C N 1
ATOM 7597 C CA . ALA D 2 65 ? -35.208 18.685 33.794 1.00 17.37 128 ALA C CA 1
ATOM 7598 C C . ALA D 2 65 ? -35.948 17.653 32.958 1.00 17.61 128 ALA C C 1
ATOM 7599 O O . ALA D 2 65 ? -37.141 17.820 32.681 1.00 17.91 128 ALA C O 1
ATOM 7601 N N . VAL D 2 66 ? -35.254 16.575 32.590 1.00 17.21 129 VAL C N 1
ATOM 7602 C CA . VAL D 2 66 ? -35.882 15.459 31.867 1.00 17.36 129 VAL C CA 1
ATOM 7603 C C . VAL D 2 66 ? -36.959 14.811 32.730 1.00 17.88 129 VAL C C 1
ATOM 7604 O O . VAL D 2 66 ? -38.078 14.568 32.270 1.00 18.03 129 VAL C O 1
ATOM 7608 N N . LYS D 2 67 ? -36.636 14.560 33.997 1.00 17.77 130 LYS C N 1
ATOM 7609 C CA . LYS D 2 67 ? -37.585 13.932 34.918 1.00 18.40 130 LYS C CA 1
ATOM 7610 C C . LYS D 2 67 ? -38.867 14.751 35.042 1.00 18.42 130 LYS C C 1
ATOM 7611 O O . LYS D 2 67 ? -39.962 14.191 35.003 1.00 18.97 130 LYS C O 1
ATOM 7617 N N . MET D 2 68 ? -38.718 16.070 35.159 1.00 19.20 131 MET C N 1
ATOM 7618 C CA . MET D 2 68 ? -39.852 16.991 35.286 1.00 20.47 131 MET C CA 1
ATOM 7619 C C . MET D 2 68 ? -40.704 17.007 34.024 1.00 20.82 131 MET C C 1
ATOM 7620 O O . MET D 2 68 ? -41.938 17.004 34.104 1.00 20.86 131 MET C O 1
ATOM 7625 N N . TYR D 2 69 ? -40.034 17.026 32.872 1.00 20.96 132 TYR C N 1
ATOM 7626 C CA . TYR D 2 69 ? -40.728 16.949 31.582 1.00 21.08 132 TYR C CA 1
ATOM 7627 C C . TYR D 2 69 ? -41.571 15.680 31.487 1.00 21.09 132 TYR C C 1
ATOM 7628 O O . TYR D 2 69 ? -42.756 15.737 31.139 1.00 21.33 132 TYR C O 1
ATOM 7637 N N . LEU D 2 70 ? -40.954 14.537 31.787 1.00 21.04 133 LEU C N 1
ATOM 7638 C CA . LEU D 2 70 ? -41.642 13.248 31.761 1.00 21.28 133 LEU C CA 1
ATOM 7639 C C . LEU D 2 70 ? -42.842 13.212 32.708 1.00 22.20 133 LEU C C 1
ATOM 7640 O O . LEU D 2 70 ? -43.901 12.698 32.354 1.00 22.20 133 LEU C O 1
ATOM 7645 N N . GLN D 2 71 ? -42.675 13.770 33.907 1.00 22.78 134 GLN C N 1
ATOM 7646 C CA . GLN D 2 71 ? -43.785 13.897 34.853 1.00 23.68 134 GLN C CA 1
ATOM 7647 C C . GLN D 2 71 ? -44.904 14.775 34.283 1.00 23.94 134 GLN C C 1
ATOM 7648 O O . GLN D 2 71 ? -46.082 14.474 34.471 1.00 24.05 134 GLN C O 1
ATOM 7654 N N . GLY D 2 72 ? -44.525 15.838 33.573 1.00 24.83 135 GLY C N 1
ATOM 7655 C CA . GLY D 2 72 ? -45.483 16.700 32.874 1.00 25.93 135 GLY C CA 1
ATOM 7656 C C . GLY D 2 72 ? -46.258 15.968 31.785 1.00 26.95 135 GLY C C 1
ATOM 7657 O O . GLY D 2 72 ? -47.289 16.462 31.308 1.00 27.21 135 GLY C O 1
ATOM 7658 N N . LYS D 2 73 ? -45.764 14.792 31.403 1.00 27.32 136 LYS C N 1
ATOM 7659 C CA . LYS D 2 73 ? -46.412 13.950 30.396 1.00 28.11 136 LYS C CA 1
ATOM 7660 C C . LYS D 2 73 ? -47.096 12.745 31.029 1.00 28.48 136 LYS C C 1
ATOM 7661 O O . LYS D 2 73 ? -47.477 11.801 30.335 1.00 28.98 136 LYS C O 1
ATOM 7667 N N . GLY D 2 74 ? -47.249 12.779 32.349 1.00 28.48 137 GLY C N 1
ATOM 7668 C CA . GLY D 2 74 ? -48.017 11.761 33.055 1.00 28.64 137 GLY C CA 1
ATOM 7669 C C . GLY D 2 74 ? -47.209 10.604 33.610 1.00 28.78 137 GLY C C 1
ATOM 7670 O O . GLY D 2 74 ? -47.772 9.667 34.179 1.00 28.93 137 GLY C O 1
ATOM 7671 N N . VAL D 2 75 ? -45.886 10.661 33.456 1.00 28.76 138 VAL C N 1
ATOM 7672 C CA . VAL D 2 75 ? -45.019 9.612 33.993 1.00 28.75 138 VAL C CA 1
ATOM 7673 C C . VAL D 2 75 ? -44.822 9.797 35.499 1.00 28.58 138 VAL C C 1
ATOM 7674 O O . VAL D 2 75 ? -44.560 10.909 35.973 1.00 28.79 138 VAL C O 1
ATOM 7678 N N . SER D 2 76 ? -44.952 8.695 36.234 1.00 28.65 139 SER C N 1
ATOM 7679 C CA . SER D 2 76 ? -44.783 8.677 37.682 1.00 28.48 139 SER C CA 1
ATOM 7680 C C . SER D 2 76 ? -43.326 8.914 38.074 1.00 28.22 139 SER C C 1
ATOM 7681 O O . SER D 2 76 ? -42.415 8.381 37.435 1.00 27.96 139 SER C O 1
ATOM 7684 N N . ALA D 2 77 ? -43.115 9.696 39.134 1.00 27.98 140 ALA C N 1
ATOM 7685 C CA . ALA D 2 77 ? -41.769 9.952 39.666 1.00 28.07 140 ALA C CA 1
ATOM 7686 C C . ALA D 2 77 ? -41.052 8.648 40.023 1.00 28.09 140 ALA C C 1
ATOM 7687 O O . ALA D 2 77 ? -39.828 8.551 39.915 1.00 28.16 140 ALA C O 1
ATOM 7689 N N . ASP D 2 78 ? -41.835 7.649 40.424 1.00 28.35 141 ASP C N 1
ATOM 7690 C CA . ASP D 2 78 ? -41.346 6.323 40.803 1.00 28.78 141 ASP C CA 1
ATOM 7691 C C . ASP D 2 78 ? -40.666 5.573 39.653 1.00 28.02 141 ASP C C 1
ATOM 7692 O O . ASP D 2 78 ? -39.883 4.657 39.895 1.00 28.27 141 ASP C O 1
ATOM 7697 N N . GLN D 2 79 ? -40.971 5.955 38.411 1.00 27.50 142 GLN C N 1
ATOM 7698 C CA . GLN D 2 79 ? -40.402 5.297 37.227 1.00 26.45 142 GLN C CA 1
ATOM 7699 C C . GLN D 2 79 ? -39.145 6.004 36.699 1.00 25.47 142 GLN C C 1
ATOM 7700 O O . GLN D 2 79 ? -38.646 5.659 35.622 1.00 25.25 142 GLN C O 1
ATOM 7706 N N . ILE D 2 80 ? -38.643 6.997 37.434 1.00 23.87 143 ILE C N 1
ATOM 7707 C CA . ILE D 2 80 ? -37.536 7.825 36.935 1.00 22.32 143 ILE C CA 1
ATOM 7708 C C . ILE D 2 80 ? -36.417 8.005 37.963 1.00 21.55 143 ILE C C 1
ATOM 7709 O O . ILE D 2 80 ? -36.616 8.655 39.003 1.00 21.79 143 ILE C O 1
ATOM 7714 N N . SER D 2 81 ? -35.247 7.438 37.668 1.00 20.20 144 SER C N 1
ATOM 7715 C CA A SER D 2 81 ? -34.084 7.642 38.524 0.50 19.70 144 SER C CA 1
ATOM 7716 C CA B SER D 2 81 ? -34.059 7.604 38.508 0.50 19.64 144 SER C CA 1
ATOM 7717 C C . SER D 2 81 ? -33.109 8.599 37.857 1.00 19.22 144 SER C C 1
ATOM 7718 O O . SER D 2 81 ? -33.082 8.726 36.625 1.00 19.25 144 SER C O 1
ATOM 7723 N N . ILE D 2 82 ? -32.333 9.305 38.671 1.00 18.15 145 ILE C N 1
ATOM 7724 C CA . ILE D 2 82 ? -31.307 10.169 38.106 1.00 17.40 145 ILE C CA 1
ATOM 7725 C C . ILE D 2 82 ? -29.931 9.813 38.649 1.00 15.63 145 ILE C C 1
ATOM 7726 O O . ILE D 2 82 ? -29.767 9.519 39.841 1.00 14.37 145 ILE C O 1
ATOM 7731 N N . VAL D 2 83 ? -28.947 9.803 37.758 1.00 12.81 146 VAL C N 1
ATOM 7732 C CA . VAL D 2 83 ? -27.550 9.611 38.156 1.00 11.81 146 VAL C CA 1
ATOM 7733 C C . VAL D 2 83 ? -26.727 10.612 37.371 1.00 11.11 146 VAL C C 1
ATOM 7734 O O . VAL D 2 83 ? -26.667 10.534 36.136 1.00 11.37 146 VAL C O 1
ATOM 7738 N N . SER D 2 84 ? -26.116 11.573 38.056 1.00 9.89 147 SER C N 1
ATOM 7739 C CA . SER D 2 84 ? -25.231 12.521 37.387 1.00 9.08 147 SER C CA 1
ATOM 7740 C C . SER D 2 84 ? -23.790 12.024 37.411 1.00 9.00 147 SER C C 1
ATOM 7741 O O . SER D 2 84 ? -23.279 11.630 38.464 1.00 9.51 147 SER C O 1
ATOM 7744 N N . TYR D 2 85 ? -23.143 12.058 36.249 1.00 9.56 148 TYR C N 1
ATOM 7745 C CA . TYR D 2 85 ? -21.714 11.761 36.144 1.00 9.55 148 TYR C CA 1
ATOM 7746 C C . TYR D 2 85 ? -20.864 13.025 36.069 1.00 9.26 148 TYR C C 1
ATOM 7747 O O . TYR D 2 85 ? -19.647 12.933 35.864 1.00 9.66 148 TYR C O 1
ATOM 7756 N N . GLY D 2 86 ? -21.483 14.194 36.268 1.00 9.38 149 GLY C N 1
ATOM 7757 C CA . GLY D 2 86 ? -20.772 15.475 36.202 1.00 9.96 149 GLY C CA 1
ATOM 7758 C C . GLY D 2 86 ? -19.950 15.516 34.935 1.00 9.97 149 GLY C C 1
ATOM 7759 O O . GLY D 2 86 ? -20.484 15.227 33.861 1.00 9.90 149 GLY C O 1
ATOM 7760 N N . LYS D 2 87 ? -18.665 15.837 35.060 1.00 10.11 150 LYS C N 1
ATOM 7761 C CA . LYS D 2 87 ? -17.750 15.853 33.907 1.00 11.75 150 LYS C CA 1
ATOM 7762 C C . LYS D 2 87 ? -16.885 14.591 33.787 1.00 11.36 150 LYS C C 1
ATOM 7763 O O . LYS D 2 87 ? -15.876 14.588 33.072 1.00 12.07 150 LYS C O 1
ATOM 7769 N N . GLU D 2 88 ? -17.289 13.509 34.457 1.00 11.40 151 GLU C N 1
ATOM 7770 C CA . GLU D 2 88 ? -16.462 12.291 34.511 1.00 12.37 151 GLU C CA 1
ATOM 7771 C C . GLU D 2 88 ? -16.475 11.412 33.259 1.00 13.23 151 GLU C C 1
ATOM 7772 O O . GLU D 2 88 ? -15.529 10.645 33.029 1.00 13.38 151 GLU C O 1
ATOM 7778 N N . LYS D 2 89 ? -17.558 11.491 32.490 1.00 13.69 152 LYS C N 1
ATOM 7779 C CA . LYS D 2 89 ? -17.729 10.614 31.324 1.00 14.68 152 LYS C CA 1
ATOM 7780 C C . LYS D 2 89 ? -18.105 11.397 30.074 1.00 14.32 152 LYS C C 1
ATOM 7781 O O . LYS D 2 89 ? -19.242 11.316 29.618 1.00 13.93 152 LYS C O 1
ATOM 7787 N N . PRO D 2 90 ? -17.143 12.153 29.510 1.00 14.19 153 PRO C N 1
ATOM 7788 C CA . PRO D 2 90 ? -17.396 12.913 28.284 1.00 14.28 153 PRO C CA 1
ATOM 7789 C C . PRO D 2 90 ? -17.739 11.979 27.121 1.00 14.44 153 PRO C C 1
ATOM 7790 O O . PRO D 2 90 ? -17.147 10.899 27.009 1.00 14.61 153 PRO C O 1
ATOM 7794 N N . ALA D 2 91 ? -18.702 12.384 26.300 1.00 14.46 154 ALA C N 1
ATOM 7795 C CA . ALA D 2 91 ? -19.053 11.619 25.092 1.00 15.27 154 ALA C CA 1
ATOM 7796 C C . ALA D 2 91 ? -17.987 11.833 24.032 1.00 16.00 154 ALA C C 1
ATOM 7797 O O . ALA D 2 91 ? -17.642 10.901 23.289 1.00 15.69 154 ALA C O 1
ATOM 7799 N N . VAL D 2 92 ? -17.449 13.049 24.000 1.00 16.43 155 VAL C N 1
ATOM 7800 C CA . VAL D 2 92 ? -16.478 13.474 22.994 1.00 17.37 155 VAL C CA 1
ATOM 7801 C C . VAL D 2 92 ? -15.259 14.109 23.657 1.00 18.14 155 VAL C C 1
ATOM 7802 O O . VAL D 2 92 ? -15.391 15.050 24.448 1.00 17.73 155 VAL C O 1
ATOM 7806 N N . LEU D 2 93 ? -14.078 13.588 23.321 1.00 19.25 156 LEU C N 1
ATOM 7807 C CA . LEU D 2 93 ? -12.809 14.118 23.834 1.00 21.03 156 LEU C CA 1
ATOM 7808 C C . LEU D 2 93 ? -12.374 15.347 23.053 1.00 22.33 156 LEU C C 1
ATOM 7809 O O . LEU D 2 93 ? -12.549 15.410 21.826 1.00 22.20 156 LEU C O 1
ATOM 7814 N N . GLY D 2 94 ? -11.827 16.326 23.770 1.00 23.82 157 GLY C N 1
ATOM 7815 C CA . GLY D 2 94 ? -11.418 17.596 23.180 1.00 25.50 157 GLY C CA 1
ATOM 7816 C C . GLY D 2 94 ? -11.628 18.766 24.126 1.00 26.57 157 GLY C C 1
ATOM 7817 O O . GLY D 2 94 ? -12.389 18.672 25.099 1.00 26.68 157 GLY C O 1
ATOM 7818 N N . HIS D 2 95 ? -10.938 19.868 23.847 1.00 27.54 158 HIS C N 1
ATOM 7819 C CA . HIS D 2 95 ? -11.029 21.067 24.680 1.00 28.54 158 HIS C CA 1
ATOM 7820 C C . HIS D 2 95 ? -11.743 22.199 23.955 1.00 29.13 158 HIS C C 1
ATOM 7821 O O . HIS D 2 95 ? -11.585 23.373 24.306 1.00 29.86 158 HIS C O 1
ATOM 7828 N N . ASP D 2 96 ? -12.535 21.831 22.953 1.00 29.38 159 ASP C N 1
ATOM 7829 C CA . ASP D 2 96 ? -13.204 22.789 22.082 1.00 29.91 159 ASP C CA 1
ATOM 7830 C C . ASP D 2 96 ? -14.704 22.795 22.354 1.00 29.85 159 ASP C C 1
ATOM 7831 O O . ASP D 2 96 ? -15.222 21.886 23.009 1.00 29.36 159 ASP C O 1
ATOM 7836 N N . GLU D 2 97 ? -15.396 23.816 21.848 1.00 29.71 160 GLU C N 1
ATOM 7837 C CA . GLU D 2 97 ? -16.835 23.959 22.061 1.00 29.46 160 GLU C CA 1
ATOM 7838 C C . GLU D 2 97 ? -17.643 22.887 21.320 1.00 28.72 160 GLU C C 1
ATOM 7839 O O . GLU D 2 97 ? -18.701 22.476 21.789 1.00 28.69 160 GLU C O 1
ATOM 7845 N N . ALA D 2 98 ? -17.145 22.437 20.169 1.00 27.87 161 ALA C N 1
ATOM 7846 C CA . ALA D 2 98 ? -17.798 21.348 19.437 1.00 26.95 161 ALA C CA 1
ATOM 7847 C C . ALA D 2 98 ? -17.873 20.084 20.300 1.00 26.24 161 ALA C C 1
ATOM 7848 O O . ALA D 2 98 ? -18.883 19.374 20.283 1.00 26.31 161 ALA C O 1
ATOM 7850 N N . ALA D 2 99 ? -16.809 19.819 21.059 1.00 24.87 162 ALA C N 1
ATOM 7851 C CA . ALA D 2 99 ? -16.791 18.717 22.026 1.00 23.50 162 ALA C CA 1
ATOM 7852 C C . ALA D 2 99 ? -17.697 19.008 23.228 1.00 22.54 162 ALA C C 1
ATOM 7853 O O . ALA D 2 99 ? -18.488 18.148 23.630 1.00 21.88 162 ALA C O 1
ATOM 7855 N N . TYR D 2 100 ? -17.604 20.221 23.775 1.00 21.57 163 TYR C N 1
ATOM 7856 C CA . TYR D 2 100 ? -18.392 20.597 24.961 1.00 20.88 163 TYR C CA 1
ATOM 7857 C C . TYR D 2 100 ? -19.904 20.492 24.713 1.00 20.47 163 TYR C C 1
ATOM 7858 O O . TYR D 2 100 ? -20.658 20.068 25.590 1.00 20.63 163 TYR C O 1
ATOM 7867 N N . SER D 2 101 ? -20.335 20.869 23.504 1.00 20.53 164 SER C N 1
ATOM 7868 C CA . SER D 2 101 ? -21.748 20.849 23.113 1.00 20.25 164 SER C CA 1
ATOM 7869 C C . SER D 2 101 ? -22.318 19.428 23.061 1.00 19.63 164 SER C C 1
ATOM 7870 O O . SER D 2 101 ? -23.508 19.222 23.280 1.00 19.92 164 SER C O 1
ATOM 7873 N N . LYS D 2 102 ? -21.464 18.453 22.770 1.00 18.87 165 LYS C N 1
ATOM 7874 C CA . LYS D 2 102 ? -21.893 17.058 22.755 1.00 18.22 165 LYS C CA 1
ATOM 7875 C C . LYS D 2 102 ? -21.813 16.412 24.136 1.00 17.38 165 LYS C C 1
ATOM 7876 O O . LYS D 2 102 ? -22.274 15.287 24.332 1.00 16.10 165 LYS C O 1
ATOM 7882 N N . ASN D 2 103 ? -21.235 17.141 25.084 1.00 16.13 166 ASN C N 1
ATOM 7883 C CA . ASN D 2 103 ? -21.041 16.627 26.440 1.00 15.29 166 ASN C CA 1
ATOM 7884 C C . ASN D 2 103 ? -22.075 17.099 27.462 1.00 15.26 166 ASN C C 1
ATOM 7885 O O . ASN D 2 103 ? -22.356 16.385 28.426 1.00 14.99 166 ASN C O 1
ATOM 7890 N N . ARG D 2 104 ? -22.619 18.297 27.253 1.00 14.58 167 ARG C N 1
ATOM 7891 C CA . ARG D 2 104 ? -23.706 18.823 28.082 1.00 14.64 167 ARG C CA 1
ATOM 7892 C C . ARG D 2 104 ? -24.989 18.117 27.673 1.00 14.29 167 ARG C C 1
ATOM 7893 O O . ARG D 2 104 ? -25.682 18.547 26.747 1.00 13.90 167 ARG C O 1
ATOM 7901 N N . ARG D 2 105 ? -25.304 17.023 28.354 1.00 13.47 168 ARG C N 1
ATOM 7902 C CA . ARG D 2 105 ? -26.406 16.170 27.946 1.00 13.63 168 ARG C CA 1
ATOM 7903 C C . ARG D 2 105 ? -27.060 15.399 29.070 1.00 13.15 168 ARG C C 1
ATOM 7904 O O . ARG D 2 105 ? -26.505 15.264 30.179 1.00 13.47 168 ARG C O 1
ATOM 7912 N N . ALA D 2 106 ? -28.254 14.901 28.776 1.00 12.69 169 ALA C N 1
ATOM 7913 C CA . ALA D 2 106 ? -28.933 13.924 29.621 1.00 12.96 169 ALA C CA 1
ATOM 7914 C C . ALA D 2 106 ? -29.332 12.735 28.749 1.00 13.39 169 ALA C C 1
ATOM 7915 O O . ALA D 2 106 ? -29.849 12.913 27.645 1.00 14.46 169 ALA C O 1
ATOM 7917 N N . VAL D 2 107 ? -29.068 11.533 29.235 1.00 12.90 170 VAL C N 1
ATOM 7918 C CA . VAL D 2 107 ? -29.224 10.319 28.440 1.00 13.57 170 VAL C CA 1
ATOM 7919 C C . VAL D 2 107 ? -30.231 9.404 29.111 1.00 14.25 170 VAL C C 1
ATOM 7920 O O . VAL D 2 107 ? -30.083 9.082 30.294 1.00 13.74 170 VAL C O 1
ATOM 7924 N N . LEU D 2 108 ? -31.254 8.989 28.365 1.00 14.78 171 LEU C N 1
ATOM 7925 C CA . LEU D 2 108 ? -32.282 8.097 28.900 1.00 15.91 171 LEU C CA 1
ATOM 7926 C C . LEU D 2 108 ? -31.923 6.648 28.605 1.00 17.49 171 LEU C C 1
ATOM 7927 O O . LEU D 2 108 ? -31.842 6.243 27.441 1.00 18.07 171 LEU C O 1
ATOM 7932 N N . VAL D 2 109 ? -31.682 5.880 29.664 1.00 18.50 172 VAL C N 1
ATOM 7933 C CA A VAL D 2 109 ? -31.255 4.484 29.562 0.50 19.30 172 VAL C CA 1
ATOM 7934 C CA B VAL D 2 109 ? -31.330 4.478 29.496 0.50 18.99 172 VAL C CA 1
ATOM 7935 C C . VAL D 2 109 ? -32.229 3.582 30.331 1.00 19.60 172 VAL C C 1
ATOM 7936 O O . VAL D 2 109 ? -32.716 3.968 31.399 1.00 19.83 172 VAL C O 1
ATOM 7943 N N . TYR D 2 110 ? -32.489 2.389 29.804 1.00 20.40 173 TYR C N 1
ATOM 7944 C CA . TYR D 2 110 ? -33.349 1.431 30.477 1.00 21.78 173 TYR C CA 1
ATOM 7945 C C . TYR D 2 110 ? -32.458 0.284 30.927 1.00 22.80 173 TYR C C 1
ATOM 7946 O O . TYR D 2 110 ? -31.974 -0.500 30.110 1.00 23.42 173 TYR C O 1
ATOM 7955 N N . LEU D 2 111 ? -32.219 0.228 32.236 1.00 23.87 174 LEU C N 1
ATOM 7956 C CA . LEU D 2 111 ? -31.216 -0.664 32.810 1.00 24.85 174 LEU C CA 1
ATOM 7957 C C . LEU D 2 111 ? -31.822 -1.828 33.584 1.00 25.25 174 LEU C C 1
ATOM 7958 O O . LEU D 2 111 ? -31.158 -2.854 33.777 1.00 26.57 174 LEU C O 1
ATOM 7963 N N . VAL E 1 2 ? 14.688 46.282 -5.130 1.00 13.51 24 VAL D N 1
ATOM 7964 C CA . VAL E 1 2 ? 14.290 44.851 -5.234 1.00 12.76 24 VAL D CA 1
ATOM 7965 C C . VAL E 1 2 ? 12.913 44.651 -4.608 1.00 11.88 24 VAL D C 1
ATOM 7966 O O . VAL E 1 2 ? 12.449 45.503 -3.847 1.00 11.35 24 VAL D O 1
ATOM 7970 N N . ARG E 1 3 ? 12.275 43.538 -4.972 1.00 11.39 25 ARG D N 1
ATOM 7971 C CA . ARG E 1 3 ? 11.025 43.103 -4.360 1.00 11.35 25 ARG D CA 1
ATOM 7972 C C . ARG E 1 3 ? 11.075 41.594 -4.286 1.00 11.05 25 ARG D C 1
ATOM 7973 O O . ARG E 1 3 ? 11.763 40.956 -5.084 1.00 11.76 25 ARG D O 1
ATOM 7981 N N . ILE E 1 4 ? 10.318 41.016 -3.359 1.00 10.90 26 ILE D N 1
ATOM 7982 C CA . ILE E 1 4 ? 10.287 39.570 -3.221 1.00 11.35 26 ILE D CA 1
ATOM 7983 C C . ILE E 1 4 ? 9.336 38.952 -4.252 1.00 12.08 26 ILE D C 1
ATOM 7984 O O . ILE E 1 4 ? 8.176 39.384 -4.396 1.00 13.01 26 ILE D O 1
ATOM 7989 N N . VAL E 1 5 ? 9.824 37.953 -4.981 1.00 11.84 27 VAL D N 1
ATOM 7990 C CA . VAL E 1 5 ? 8.979 37.146 -5.844 1.00 12.19 27 VAL D CA 1
ATOM 7991 C C . VAL E 1 5 ? 9.153 35.694 -5.436 1.00 11.58 27 VAL D C 1
ATOM 7992 O O . VAL E 1 5 ? 10.265 35.153 -5.449 1.00 11.47 27 VAL D O 1
ATOM 7996 N N . ILE E 1 6 ? 8.053 35.074 -5.025 1.00 11.58 28 ILE D N 1
ATOM 7997 C CA . ILE E 1 6 ? 8.109 33.713 -4.504 1.00 11.86 28 ILE D CA 1
ATOM 7998 C C . ILE E 1 6 ? 8.026 32.693 -5.629 1.00 12.00 28 ILE D C 1
ATOM 7999 O O . ILE E 1 6 ? 7.187 32.821 -6.531 1.00 12.56 28 ILE D O 1
ATOM 8004 N N . ASP E 1 7 ? 8.897 31.687 -5.574 1.00 11.46 29 ASP D N 1
ATOM 8005 C CA . ASP E 1 7 ? 8.924 30.636 -6.599 1.00 12.11 29 ASP D CA 1
ATOM 8006 C C . ASP E 1 7 ? 8.237 29.337 -6.203 1.00 12.51 29 ASP D C 1
ATOM 8007 O O . ASP E 1 7 ? 7.534 28.739 -7.023 1.00 13.82 29 ASP D O 1
ATOM 8012 N N . SER E 1 8 ? 8.429 28.898 -4.963 1.00 12.16 30 SER D N 1
ATOM 8013 C CA . SER E 1 8 ? 7.828 27.644 -4.510 1.00 12.23 30 SER D CA 1
ATOM 8014 C C . SER E 1 8 ? 7.774 27.524 -2.992 1.00 11.84 30 SER D C 1
ATOM 8015 O O . SER E 1 8 ? 8.518 28.198 -2.275 1.00 11.03 30 SER D O 1
ATOM 8018 N N . GLY E 1 9 ? 6.902 26.636 -2.517 1.00 11.16 31 GLY D N 1
ATOM 8019 C CA . GLY E 1 9 ? 6.876 26.264 -1.120 1.00 11.60 31 GLY D CA 1
ATOM 8020 C C . GLY E 1 9 ? 5.763 26.847 -0.275 1.00 11.46 31 GLY D C 1
ATOM 8021 O O . GLY E 1 9 ? 5.614 26.478 0.886 1.00 11.77 31 GLY D O 1
ATOM 8022 N N . VAL E 1 10 ? 4.977 27.759 -0.841 1.00 11.08 32 VAL D N 1
ATOM 8023 C CA . VAL E 1 10 ? 3.910 28.419 -0.065 1.00 11.06 32 VAL D CA 1
ATOM 8024 C C . VAL E 1 10 ? 2.879 27.417 0.470 1.00 10.98 32 VAL D C 1
ATOM 8025 O O . VAL E 1 10 ? 2.362 27.569 1.584 1.00 10.12 32 VAL D O 1
ATOM 8029 N N . ASP E 1 11 ? 2.644 26.360 -0.288 1.00 11.31 33 ASP D N 1
ATOM 8030 C CA . ASP E 1 11 ? 1.693 25.351 0.141 1.00 12.10 33 ASP D CA 1
ATOM 8031 C C . ASP E 1 11 ? 2.100 24.617 1.410 1.00 11.33 33 ASP D C 1
ATOM 8032 O O . ASP E 1 11 ? 1.248 24.005 2.057 1.00 10.33 33 ASP D O 1
ATOM 8037 N N . SER E 1 12 ? 3.381 24.683 1.776 1.00 10.61 34 SER D N 1
ATOM 8038 C CA . SER E 1 12 ? 3.831 24.065 3.028 1.00 11.46 34 SER D CA 1
ATOM 8039 C C . SER E 1 12 ? 3.502 24.909 4.240 1.00 10.76 34 SER D C 1
ATOM 8040 O O . SER E 1 12 ? 3.704 24.482 5.380 1.00 11.64 34 SER D O 1
ATOM 8043 N N . GLY E 1 13 ? 3.007 26.120 4.000 1.00 9.91 35 GLY D N 1
ATOM 8044 C CA . GLY E 1 13 ? 2.641 26.989 5.108 1.00 9.98 35 GLY D CA 1
ATOM 8045 C C . GLY E 1 13 ? 1.278 26.690 5.713 1.00 9.73 35 GLY D C 1
ATOM 8046 O O . GLY E 1 13 ? 0.429 26.041 5.103 1.00 10.66 35 GLY D O 1
ATOM 8047 N N . ARG E 1 14 ? 1.085 27.171 6.932 1.00 9.46 36 ARG D N 1
ATOM 8048 C CA . ARG E 1 14 ? -0.196 27.067 7.609 1.00 9.84 36 ARG D CA 1
ATOM 8049 C C . ARG E 1 14 ? -1.233 27.972 6.919 1.00 9.78 36 ARG D C 1
ATOM 8050 O O . ARG E 1 14 ? -0.991 29.173 6.784 1.00 9.24 36 ARG D O 1
ATOM 8058 N N . PRO E 1 15 ? -2.383 27.410 6.485 1.00 9.44 37 PRO D N 1
ATOM 8059 C CA . PRO E 1 15 ? -3.423 28.277 5.927 1.00 9.89 37 PRO D CA 1
ATOM 8060 C C . PRO E 1 15 ? -3.898 29.303 6.941 1.00 9.60 37 PRO D C 1
ATOM 8061 O O . PRO E 1 15 ? -4.076 28.984 8.112 1.00 11.00 37 PRO D O 1
ATOM 8065 N N . ILE E 1 16 ? -4.088 30.539 6.490 1.00 9.35 38 ILE D N 1
ATOM 8066 C CA . ILE E 1 16 ? -4.532 31.597 7.397 1.00 9.69 38 ILE D CA 1
ATOM 8067 C C . ILE E 1 16 ? -5.344 32.593 6.577 1.00 9.67 38 ILE D C 1
ATOM 8068 O O . ILE E 1 16 ? -5.170 32.687 5.369 1.00 9.69 38 ILE D O 1
ATOM 8073 N N . GLY E 1 17 ? -6.270 33.291 7.231 1.00 9.82 39 GLY D N 1
ATOM 8074 C CA . GLY E 1 17 ? -6.991 34.354 6.553 1.00 9.14 39 GLY D CA 1
ATOM 8075 C C . GLY E 1 17 ? -6.473 35.704 7.001 1.00 9.44 39 GLY D C 1
ATOM 8076 O O . GLY E 1 17 ? -6.266 35.917 8.192 1.00 9.88 39 GLY D O 1
ATOM 8077 N N . VAL E 1 18 ? -6.224 36.589 6.045 1.00 8.87 40 VAL D N 1
ATOM 8078 C CA . VAL E 1 18 ? -5.878 37.966 6.364 1.00 9.67 40 VAL D CA 1
ATOM 8079 C C . VAL E 1 18 ? -6.785 38.897 5.572 1.00 10.18 40 VAL D C 1
ATOM 8080 O O . VAL E 1 18 ? -6.784 38.877 4.355 1.00 10.93 40 VAL D O 1
ATOM 8084 N N . VAL E 1 19 ? -7.556 39.709 6.290 1.00 10.90 41 VAL D N 1
ATOM 8085 C CA . VAL E 1 19 ? -8.600 40.527 5.667 1.00 11.51 41 VAL D CA 1
ATOM 8086 C C . VAL E 1 19 ? -8.079 41.962 5.476 1.00 12.29 41 VAL D C 1
ATOM 8087 O O . VAL E 1 19 ? -7.360 42.459 6.339 1.00 12.35 41 VAL D O 1
ATOM 8091 N N . PRO E 1 20 ? -8.439 42.628 4.356 1.00 12.69 42 PRO D N 1
ATOM 8092 C CA . PRO E 1 20 ? -8.099 44.063 4.276 1.00 13.26 42 PRO D CA 1
ATOM 8093 C C . PRO E 1 20 ? -8.646 44.819 5.490 1.00 13.29 42 PRO D C 1
ATOM 8094 O O . PRO E 1 20 ? -9.784 44.573 5.912 1.00 13.21 42 PRO D O 1
ATOM 8098 N N . PHE E 1 21 ? -7.846 45.719 6.056 1.00 13.14 43 PHE D N 1
ATOM 8099 C CA . PHE E 1 21 ? -8.243 46.427 7.274 1.00 13.63 43 PHE D CA 1
ATOM 8100 C C . PHE E 1 21 ? -9.311 47.481 6.969 1.00 14.51 43 PHE D C 1
ATOM 8101 O O . PHE E 1 21 ? -9.351 48.042 5.871 1.00 14.53 43 PHE D O 1
ATOM 8109 N N . GLN E 1 22 ? -10.194 47.709 7.930 1.00 15.71 44 GLN D N 1
ATOM 8110 C CA . GLN E 1 22 ? -11.209 48.745 7.769 1.00 17.61 44 GLN D CA 1
ATOM 8111 C C . GLN E 1 22 ? -10.523 50.119 7.783 1.00 18.26 44 GLN D C 1
ATOM 8112 O O . GLN E 1 22 ? -9.582 50.333 8.541 1.00 19.41 44 GLN D O 1
ATOM 8118 N N . TRP E 1 23 ? -10.970 51.034 6.934 1.00 19.21 45 TRP D N 1
ATOM 8119 C CA . TRP E 1 23 ? -10.363 52.370 6.883 1.00 19.80 45 TRP D CA 1
ATOM 8120 C C . TRP E 1 23 ? -11.399 53.432 7.257 1.00 20.86 45 TRP D C 1
ATOM 8121 O O . TRP E 1 23 ? -12.422 53.547 6.582 1.00 20.85 45 TRP D O 1
ATOM 8132 N N . ALA E 1 24 ? -11.141 54.178 8.341 1.00 21.69 46 ALA D N 1
ATOM 8133 C CA . ALA E 1 24 ? -12.076 55.220 8.816 1.00 22.46 46 ALA D CA 1
ATOM 8134 C C . ALA E 1 24 ? -11.814 56.551 8.109 1.00 23.43 46 ALA D C 1
ATOM 8135 O O . ALA E 1 24 ? -11.468 57.558 8.735 1.00 23.92 46 ALA D O 1
ATOM 8137 N N . GLY E 1 25 ? -11.971 56.542 6.795 1.00 24.45 47 GLY D N 1
ATOM 8138 C CA . GLY E 1 25 ? -11.790 57.742 5.994 1.00 25.62 47 GLY D CA 1
ATOM 8139 C C . GLY E 1 25 ? -12.374 57.486 4.628 1.00 26.52 47 GLY D C 1
ATOM 8140 O O . GLY E 1 25 ? -12.787 56.357 4.335 1.00 26.46 47 GLY D O 1
ATOM 8141 N N . PRO E 1 26 ? -12.411 58.522 3.779 1.00 27.40 48 PRO D N 1
ATOM 8142 C CA . PRO E 1 26 ? -12.942 58.351 2.442 1.00 28.08 48 PRO D CA 1
ATOM 8143 C C . PRO E 1 26 ? -11.895 57.757 1.511 1.00 28.50 48 PRO D C 1
ATOM 8144 O O . PRO E 1 26 ? -10.706 57.707 1.854 1.00 28.88 48 PRO D O 1
ATOM 8148 N N . GLY E 1 27 ? -12.352 57.293 0.352 1.00 28.93 49 GLY D N 1
ATOM 8149 C CA . GLY E 1 27 ? -11.477 56.804 -0.698 1.00 29.09 49 GLY D CA 1
ATOM 8150 C C . GLY E 1 27 ? -10.434 55.831 -0.199 1.00 29.11 49 GLY D C 1
ATOM 8151 O O . GLY E 1 27 ? -10.724 54.937 0.613 1.00 29.37 49 GLY D O 1
ATOM 8152 N N . ALA E 1 28 ? -9.207 56.036 -0.669 1.00 28.77 50 ALA D N 1
ATOM 8153 C CA . ALA E 1 28 ? -8.119 55.096 -0.444 1.00 27.94 50 ALA D CA 1
ATOM 8154 C C . ALA E 1 28 ? -7.488 55.177 0.946 1.00 27.03 50 ALA D C 1
ATOM 8155 O O . ALA E 1 28 ? -7.165 56.264 1.443 1.00 27.13 50 ALA D O 1
ATOM 8157 N N . ALA E 1 29 ? -7.298 54.014 1.558 1.00 25.89 51 ALA D N 1
ATOM 8158 C CA . ALA E 1 29 ? -6.472 53.910 2.757 1.00 24.46 51 ALA D CA 1
ATOM 8159 C C . ALA E 1 29 ? -5.046 54.337 2.387 1.00 23.76 51 ALA D C 1
ATOM 8160 O O . ALA E 1 29 ? -4.604 54.097 1.266 1.00 23.92 51 ALA D O 1
ATOM 8162 N N . PRO E 1 30 ? -4.329 54.982 3.316 1.00 22.40 52 PRO D N 1
ATOM 8163 C CA . PRO E 1 30 ? -2.973 55.464 3.012 1.00 21.38 52 PRO D CA 1
ATOM 8164 C C . PRO E 1 30 ? -1.950 54.337 2.730 1.00 20.98 52 PRO D C 1
ATOM 8165 O O . PRO E 1 30 ? -0.964 54.545 2.022 1.00 20.94 52 PRO D O 1
ATOM 8169 N N . GLU E 1 31 ? -2.206 53.150 3.272 1.00 19.59 53 GLU D N 1
ATOM 8170 C CA . GLU E 1 31 ? -1.404 51.959 2.994 1.00 18.53 53 GLU D CA 1
ATOM 8171 C C . GLU E 1 31 ? -2.325 50.753 3.143 1.00 16.93 53 GLU D C 1
ATOM 8172 O O . GLU E 1 31 ? -3.337 50.852 3.821 1.00 17.37 53 GLU D O 1
ATOM 8178 N N . ASP E 1 32 ? -1.980 49.631 2.513 1.00 15.55 54 ASP D N 1
ATOM 8179 C CA . ASP E 1 32 ? -2.793 48.409 2.594 1.00 13.83 54 ASP D CA 1
ATOM 8180 C C . ASP E 1 32 ? -2.175 47.498 3.646 1.00 12.46 54 ASP D C 1
ATOM 8181 O O . ASP E 1 32 ? -1.377 46.596 3.331 1.00 11.70 54 ASP D O 1
ATOM 8186 N N . ILE E 1 33 ? -2.513 47.766 4.906 1.00 11.89 55 ILE D N 1
ATOM 8187 C CA . ILE E 1 33 ? -1.924 47.054 6.029 1.00 11.28 55 ILE D CA 1
ATOM 8188 C C . ILE E 1 33 ? -2.213 45.558 5.960 1.00 11.66 55 ILE D C 1
ATOM 8189 O O . ILE E 1 33 ? -1.313 44.750 6.173 1.00 11.41 55 ILE D O 1
ATOM 8194 N N . GLY E 1 34 ? -3.448 45.179 5.644 1.00 10.21 56 GLY D N 1
ATOM 8195 C CA . GLY E 1 34 ? -3.760 43.759 5.510 1.00 10.75 56 GLY D CA 1
ATOM 8196 C C . GLY E 1 34 ? -2.918 43.105 4.431 1.00 10.41 56 GLY D C 1
ATOM 8197 O O . GLY E 1 34 ? -2.506 41.951 4.594 1.00 10.37 56 GLY D O 1
ATOM 8198 N N . GLY E 1 35 ? -2.657 43.819 3.332 1.00 10.22 57 GLY D N 1
ATOM 8199 C CA . GLY E 1 35 ? -1.823 43.292 2.252 1.00 10.24 57 GLY D CA 1
ATOM 8200 C C . GLY E 1 35 ? -0.393 43.077 2.710 1.00 9.90 57 GLY D C 1
ATOM 8201 O O . GLY E 1 35 ? 0.252 42.112 2.291 1.00 10.88 57 GLY D O 1
ATOM 8202 N N . ILE E 1 36 ? 0.090 43.959 3.587 1.00 10.13 58 ILE D N 1
ATOM 8203 C CA . ILE E 1 36 ? 1.453 43.821 4.130 1.00 9.76 58 ILE D CA 1
ATOM 8204 C C . ILE E 1 36 ? 1.518 42.590 5.041 1.00 9.42 58 ILE D C 1
ATOM 8205 O O . ILE E 1 36 ? 2.460 41.796 4.967 1.00 9.70 58 ILE D O 1
ATOM 8210 N N . VAL E 1 37 ? 0.509 42.422 5.880 1.00 8.82 59 VAL D N 1
ATOM 8211 C CA . VAL E 1 37 ? 0.485 41.297 6.805 1.00 8.69 59 VAL D CA 1
ATOM 8212 C C . VAL E 1 37 ? 0.449 39.999 6.014 1.00 8.45 59 VAL D C 1
ATOM 8213 O O . VAL E 1 37 ? 1.208 39.073 6.306 1.00 8.71 59 VAL D O 1
ATOM 8217 N N . ALA E 1 38 ? -0.405 39.924 4.996 1.00 8.16 60 ALA D N 1
ATOM 8218 C CA . ALA E 1 38 ? -0.480 38.700 4.186 1.00 8.68 60 ALA D CA 1
ATOM 8219 C C . ALA E 1 38 ? 0.859 38.416 3.506 1.00 8.24 60 ALA D C 1
ATOM 8220 O O . ALA E 1 38 ? 1.339 37.267 3.523 1.00 8.79 60 ALA D O 1
ATOM 8222 N N . ALA E 1 39 ? 1.448 39.443 2.894 1.00 7.89 61 ALA D N 1
ATOM 8223 C CA . ALA E 1 39 ? 2.729 39.250 2.207 1.00 8.18 61 ALA D CA 1
ATOM 8224 C C . ALA E 1 39 ? 3.827 38.817 3.176 1.00 7.96 61 ALA D C 1
ATOM 8225 O O . ALA E 1 39 ? 4.604 37.903 2.859 1.00 8.68 61 ALA D O 1
ATOM 8227 N N . ASP E 1 40 ? 3.900 39.459 4.341 1.00 7.86 62 ASP D N 1
ATOM 8228 C CA . ASP E 1 40 ? 4.889 39.100 5.359 1.00 7.46 62 ASP D CA 1
ATOM 8229 C C . ASP E 1 40 ? 4.750 37.630 5.749 1.00 7.71 62 ASP D C 1
ATOM 8230 O O . ASP E 1 40 ? 5.711 36.863 5.723 1.00 7.74 62 ASP D O 1
ATOM 8235 N N . LEU E 1 41 ? 3.535 37.227 6.108 1.00 7.56 63 LEU D N 1
ATOM 8236 C CA . LEU E 1 41 ? 3.342 35.870 6.580 1.00 7.78 63 LEU D CA 1
ATOM 8237 C C . LEU E 1 41 ? 3.676 34.870 5.470 1.00 7.60 63 LEU D C 1
ATOM 8238 O O . LEU E 1 41 ? 4.288 33.838 5.737 1.00 8.14 63 LEU D O 1
ATOM 8243 N N . ARG E 1 42 ? 3.292 35.192 4.233 1.00 8.30 64 ARG D N 1
ATOM 8244 C CA . ARG E 1 42 ? 3.648 34.354 3.089 1.00 8.80 64 ARG D CA 1
ATOM 8245 C C . ARG E 1 42 ? 5.165 34.279 2.897 1.00 9.30 64 ARG D C 1
ATOM 8246 O O . ARG E 1 42 ? 5.697 33.204 2.611 1.00 9.71 64 ARG D O 1
ATOM 8254 N N . ASN E 1 43 ? 5.839 35.426 2.980 1.00 9.30 65 ASN D N 1
ATOM 8255 C CA . ASN E 1 43 ? 7.292 35.504 2.773 1.00 8.93 65 ASN D CA 1
ATOM 8256 C C . ASN E 1 43 ? 8.079 34.693 3.789 1.00 8.86 65 ASN D C 1
ATOM 8257 O O . ASN E 1 43 ? 9.234 34.322 3.532 1.00 9.64 65 ASN D O 1
ATOM 8262 N N . SER E 1 44 ? 7.479 34.420 4.941 1.00 8.64 66 SER D N 1
ATOM 8263 C CA . SER E 1 44 ? 8.159 33.656 5.985 1.00 9.18 66 SER D CA 1
ATOM 8264 C C . SER E 1 44 ? 8.288 32.177 5.661 1.00 9.36 66 SER D C 1
ATOM 8265 O O . SER E 1 44 ? 9.075 31.466 6.305 1.00 9.66 66 SER D O 1
ATOM 8268 N N . GLY E 1 45 ? 7.486 31.708 4.705 1.00 8.84 67 GLY D N 1
ATOM 8269 C CA . GLY E 1 45 ? 7.404 30.281 4.415 1.00 9.73 67 GLY D CA 1
ATOM 8270 C C . GLY E 1 45 ? 6.537 29.505 5.392 1.00 9.68 67 GLY D C 1
ATOM 8271 O O . GLY E 1 45 ? 6.298 28.313 5.199 1.00 10.85 67 GLY D O 1
ATOM 8272 N N . LYS E 1 46 ? 6.077 30.165 6.456 1.00 9.13 68 LYS D N 1
ATOM 8273 C CA . LYS E 1 46 ? 5.350 29.477 7.517 1.00 8.99 68 LYS D CA 1
ATOM 8274 C C . LYS E 1 46 ? 3.823 29.575 7.366 1.00 8.63 68 LYS D C 1
ATOM 8275 O O . LYS E 1 46 ? 3.094 28.867 8.081 1.00 9.26 68 LYS D O 1
ATOM 8281 N N . PHE E 1 47 ? 3.353 30.420 6.441 1.00 8.52 69 PHE D N 1
ATOM 8282 C CA . PHE E 1 47 ? 1.914 30.650 6.265 1.00 8.35 69 PHE D CA 1
ATOM 8283 C C . PHE E 1 47 ? 1.506 30.658 4.812 1.00 8.64 69 PHE D C 1
ATOM 8284 O O . PHE E 1 47 ? 2.294 30.983 3.936 1.00 9.26 69 PHE D O 1
ATOM 8292 N N . ASN E 1 48 ? 0.247 30.315 4.580 1.00 8.34 70 ASN D N 1
ATOM 8293 C CA . ASN E 1 48 ? -0.329 30.327 3.253 1.00 8.65 70 ASN D CA 1
ATOM 8294 C C . ASN E 1 48 ? -1.622 31.143 3.319 1.00 9.00 70 ASN D C 1
ATOM 8295 O O . ASN E 1 48 ? -2.709 30.581 3.500 1.00 9.22 70 ASN D O 1
ATOM 8300 N N . PRO E 1 49 ? -1.501 32.484 3.250 1.00 9.67 71 PRO D N 1
ATOM 8301 C CA . PRO E 1 49 ? -2.703 33.321 3.352 1.00 10.13 71 PRO D CA 1
ATOM 8302 C C . PRO E 1 49 ? -3.647 33.133 2.173 1.00 10.56 71 PRO D C 1
ATOM 8303 O O . PRO E 1 49 ? -3.216 33.064 1.036 1.00 10.86 71 PRO D O 1
ATOM 8307 N N . LEU E 1 50 ? -4.938 33.043 2.461 1.00 9.87 72 LEU D N 1
ATOM 8308 C CA . LEU E 1 50 ? -5.924 32.867 1.407 1.00 11.26 72 LEU D CA 1
ATOM 8309 C C . LEU E 1 50 ? -5.871 34.058 0.452 1.00 11.09 72 LEU D C 1
ATOM 8310 O O . LEU E 1 50 ? -5.778 35.208 0.877 1.00 10.95 72 LEU D O 1
ATOM 8315 N N . ASP E 1 51 ? -5.922 33.758 -0.843 1.00 11.17 73 ASP D N 1
ATOM 8316 C CA . ASP E 1 51 ? -5.995 34.750 -1.909 1.00 12.72 73 ASP D CA 1
ATOM 8317 C C . ASP E 1 51 ? -7.114 35.731 -1.603 1.00 11.98 73 ASP D C 1
ATOM 8318 O O . ASP E 1 51 ? -8.228 35.316 -1.304 1.00 11.81 73 ASP D O 1
ATOM 8323 N N . ARG E 1 52 ? -6.810 37.024 -1.669 1.00 12.24 74 ARG D N 1
ATOM 8324 C CA . ARG E 1 52 ? -7.807 38.053 -1.369 1.00 12.70 74 ARG D CA 1
ATOM 8325 C C . ARG E 1 52 ? -9.076 37.900 -2.214 1.00 12.71 74 ARG D C 1
ATOM 8326 O O . ARG E 1 52 ? -10.181 38.178 -1.740 1.00 13.70 74 ARG D O 1
ATOM 8334 N N . ALA E 1 53 ? -8.914 37.457 -3.457 1.00 13.61 75 ALA D N 1
ATOM 8335 C CA . ALA E 1 53 ? -10.044 37.261 -4.369 1.00 13.40 75 ALA D CA 1
ATOM 8336 C C . ALA E 1 53 ? -11.015 36.210 -3.872 1.00 14.09 75 ALA D C 1
ATOM 8337 O O . ALA E 1 53 ? -12.164 36.177 -4.331 1.00 14.43 75 ALA D O 1
ATOM 8339 N N . ARG E 1 54 ? -10.553 35.352 -2.956 1.00 14.10 76 ARG D N 1
ATOM 8340 C CA . ARG E 1 54 ? -11.320 34.197 -2.491 1.00 15.53 76 ARG D CA 1
ATOM 8341 C C . ARG E 1 54 ? -11.854 34.310 -1.071 1.00 15.03 76 ARG D C 1
ATOM 8342 O O . ARG E 1 54 ? -12.447 33.354 -0.564 1.00 14.73 76 ARG D O 1
ATOM 8350 N N . LEU E 1 55 ? -11.661 35.457 -0.418 1.00 14.41 77 LEU D N 1
ATOM 8351 C CA . LEU E 1 55 ? -12.144 35.588 0.967 1.00 14.11 77 LEU D CA 1
ATOM 8352 C C . LEU E 1 55 ? -13.654 35.364 1.006 1.00 14.28 77 LEU D C 1
ATOM 8353 O O . LEU E 1 55 ? -14.365 35.896 0.149 1.00 14.95 77 LEU D O 1
ATOM 8358 N N . PRO E 1 56 ? -14.134 34.545 1.964 1.00 14.55 78 PRO D N 1
ATOM 8359 C CA . PRO E 1 56 ? -15.587 34.294 2.080 1.00 14.96 78 PRO D CA 1
ATOM 8360 C C . PRO E 1 56 ? -16.379 35.490 2.617 1.00 16.07 78 PRO D C 1
ATOM 8361 O O . PRO E 1 56 ? -17.604 35.563 2.434 1.00 17.44 78 PRO D O 1
ATOM 8365 N N . GLN E 1 57 ? -15.677 36.400 3.291 1.00 16.04 79 GLN D N 1
ATOM 8366 C CA . GLN E 1 57 ? -16.231 37.648 3.823 1.00 15.60 79 GLN D CA 1
ATOM 8367 C C . GLN E 1 57 ? -15.077 38.621 4.067 1.00 15.82 79 GLN D C 1
ATOM 8368 O O . GLN E 1 57 ? -13.912 38.217 4.073 1.00 15.20 79 GLN D O 1
ATOM 8374 N N . GLN E 1 58 ? -15.396 39.900 4.254 1.00 16.16 80 GLN D N 1
ATOM 8375 C CA . GLN E 1 58 ? -14.383 40.883 4.613 1.00 17.36 80 GLN D CA 1
ATOM 8376 C C . GLN E 1 58 ? -14.730 41.556 5.951 1.00 16.58 80 GLN D C 1
ATOM 8377 O O . GLN E 1 58 ? -15.054 42.750 5.977 1.00 17.81 80 GLN D O 1
ATOM 8383 N N . PRO E 1 59 ? -14.662 40.802 7.069 1.00 16.27 81 PRO D N 1
ATOM 8384 C CA . PRO E 1 59 ? -15.013 41.373 8.375 1.00 16.00 81 PRO D CA 1
ATOM 8385 C C . PRO E 1 59 ? -14.039 42.473 8.796 1.00 17.11 81 PRO D C 1
ATOM 8386 O O . PRO E 1 59 ? -12.821 42.351 8.577 1.00 16.83 81 PRO D O 1
ATOM 8390 N N . GLY E 1 60 ? -14.575 43.543 9.378 1.00 17.48 82 GLY D N 1
ATOM 8391 C CA . GLY E 1 60 ? -13.758 44.679 9.796 1.00 17.94 82 GLY D CA 1
ATOM 8392 C C . GLY E 1 60 ? -13.486 44.691 11.285 1.00 18.07 82 GLY D C 1
ATOM 8393 O O . GLY E 1 60 ? -12.874 45.638 11.799 1.00 18.94 82 GLY D O 1
ATOM 8394 N N . SER E 1 61 ? -13.959 43.653 11.977 1.00 18.61 83 SER D N 1
ATOM 8395 C CA . SER E 1 61 ? -13.797 43.495 13.422 1.00 18.86 83 SER D CA 1
ATOM 8396 C C . SER E 1 61 ? -13.935 42.026 13.812 1.00 18.97 83 SER D C 1
ATOM 8397 O O . SER E 1 61 ? -14.405 41.212 13.013 1.00 17.89 83 SER D O 1
ATOM 8400 N N . ALA E 1 62 ? -13.532 41.705 15.041 1.00 19.13 84 ALA D N 1
ATOM 8401 C CA . ALA E 1 62 ? -13.641 40.346 15.564 1.00 19.87 84 ALA D CA 1
ATOM 8402 C C . ALA E 1 62 ? -15.081 39.841 15.581 1.00 20.49 84 ALA D C 1
ATOM 8403 O O . ALA E 1 62 ? -15.355 38.729 15.133 1.00 21.13 84 ALA D O 1
ATOM 8405 N N . GLN E 1 63 ? -16.006 40.670 16.067 1.00 20.51 85 GLN D N 1
ATOM 8406 C CA . GLN E 1 63 ? -17.426 40.302 16.126 1.00 21.04 85 GLN D CA 1
ATOM 8407 C C . GLN E 1 63 ? -18.040 39.982 14.766 1.00 19.94 85 GLN D C 1
ATOM 8408 O O . GLN E 1 63 ? -19.009 39.215 14.685 1.00 20.70 85 GLN D O 1
ATOM 8414 N N . GLU E 1 64 ? -17.477 40.554 13.704 1.00 18.66 86 GLU D N 1
ATOM 8415 C CA . GLU E 1 64 ? -17.985 40.333 12.353 1.00 17.56 86 GLU D CA 1
ATOM 8416 C C . GLU E 1 64 ? -17.473 39.041 11.724 1.00 16.41 86 GLU D C 1
ATOM 8417 O O . GLU E 1 64 ? -17.995 38.590 10.697 1.00 15.73 86 GLU D O 1
ATOM 8423 N N . VAL E 1 65 ? -16.423 38.466 12.304 1.00 15.69 87 VAL D N 1
ATOM 8424 C CA . VAL E 1 65 ? -15.915 37.200 11.778 1.00 15.35 87 VAL D CA 1
ATOM 8425 C C . VAL E 1 65 ? -16.989 36.117 11.930 1.00 15.48 87 VAL D C 1
ATOM 8426 O O . VAL E 1 65 ? -17.631 36.009 12.975 1.00 15.93 87 VAL D O 1
ATOM 8430 N N . GLN E 1 66 ? -17.216 35.378 10.846 1.00 15.68 88 GLN D N 1
ATOM 8431 C CA . GLN E 1 66 ? -18.125 34.232 10.814 1.00 15.92 88 GLN D CA 1
ATOM 8432 C C . GLN E 1 66 ? -17.217 33.006 10.745 1.00 15.19 88 GLN D C 1
ATOM 8433 O O . GLN E 1 66 ? -16.810 32.597 9.655 1.00 15.10 88 GLN D O 1
ATOM 8439 N N . PRO E 1 67 ? -16.856 32.446 11.912 1.00 14.94 89 PRO D N 1
ATOM 8440 C CA . PRO E 1 67 ? -15.845 31.396 11.948 1.00 14.71 89 PRO D CA 1
ATOM 8441 C C . PRO E 1 67 ? -16.110 30.217 11.008 1.00 14.48 89 PRO D C 1
ATOM 8442 O O . PRO E 1 67 ? -15.174 29.703 10.399 1.00 14.12 89 PRO D O 1
ATOM 8446 N N . ALA E 1 68 ? -17.366 29.799 10.879 1.00 14.50 90 ALA D N 1
ATOM 8447 C CA . ALA E 1 68 ? -17.688 28.662 10.019 1.00 14.17 90 ALA D CA 1
ATOM 8448 C C . ALA E 1 68 ? -17.284 28.910 8.563 1.00 13.95 90 ALA D C 1
ATOM 8449 O O . ALA E 1 68 ? -16.992 27.957 7.832 1.00 14.75 90 ALA D O 1
ATOM 8451 N N . ALA E 1 69 ? -17.271 30.172 8.134 1.00 13.53 91 ALA D N 1
ATOM 8452 C CA . ALA E 1 69 ? -16.880 30.494 6.753 1.00 12.97 91 ALA D CA 1
ATOM 8453 C C . ALA E 1 69 ? -15.406 30.201 6.472 1.00 13.21 91 ALA D C 1
ATOM 8454 O O . ALA E 1 69 ? -15.031 29.895 5.341 1.00 13.54 91 ALA D O 1
ATOM 8456 N N . TRP E 1 70 ? -14.589 30.301 7.507 1.00 12.01 92 TRP D N 1
ATOM 8457 C CA . TRP E 1 70 ? -13.147 30.140 7.379 1.00 12.07 92 TRP D CA 1
ATOM 8458 C C . TRP E 1 70 ? -12.759 28.706 7.647 1.00 12.89 92 TRP D C 1
ATOM 8459 O O . TRP E 1 70 ? -11.941 28.152 6.922 1.00 12.41 92 TRP D O 1
ATOM 8470 N N . SER E 1 71 ? -13.361 28.090 8.664 1.00 12.89 93 SER D N 1
ATOM 8471 C CA . SER E 1 71 ? -13.066 26.691 8.954 1.00 14.10 93 SER D CA 1
ATOM 8472 C C . SER E 1 71 ? -13.488 25.789 7.802 1.00 14.13 93 SER D C 1
ATOM 8473 O O . SER E 1 71 ? -12.845 24.763 7.550 1.00 14.02 93 SER D O 1
ATOM 8476 N N . ALA E 1 72 ? -14.536 26.199 7.078 1.00 14.49 94 ALA D N 1
ATOM 8477 C CA . ALA E 1 72 ? -15.004 25.487 5.888 1.00 14.95 94 ALA D CA 1
ATOM 8478 C C . ALA E 1 72 ? -13.951 25.439 4.798 1.00 15.27 94 ALA D C 1
ATOM 8479 O O . ALA E 1 72 ? -14.064 24.650 3.855 1.00 16.14 94 ALA D O 1
ATOM 8481 N N . LEU E 1 73 ? -12.943 26.300 4.918 1.00 14.30 95 LEU D N 1
ATOM 8482 C CA . LEU E 1 73 ? -11.850 26.388 3.948 1.00 14.64 95 LEU D CA 1
ATOM 8483 C C . LEU E 1 73 ? -10.524 25.885 4.537 1.00 13.97 95 LEU D C 1
ATOM 8484 O O . LEU E 1 73 ? -9.470 26.038 3.914 1.00 15.11 95 LEU D O 1
ATOM 8489 N N . GLY E 1 74 ? -10.568 25.297 5.730 1.00 13.80 96 GLY D N 1
ATOM 8490 C CA . GLY E 1 74 ? -9.354 24.769 6.350 1.00 13.16 96 GLY D CA 1
ATOM 8491 C C . GLY E 1 74 ? -8.526 25.804 7.087 1.00 13.75 96 GLY D C 1
ATOM 8492 O O . GLY E 1 74 ? -7.346 25.580 7.388 1.00 14.07 96 GLY D O 1
ATOM 8493 N N . ILE E 1 75 ? -9.149 26.941 7.389 1.00 12.93 97 ILE D N 1
ATOM 8494 C CA . ILE E 1 75 ? -8.469 28.049 8.062 1.00 12.57 97 ILE D CA 1
ATOM 8495 C C . ILE E 1 75 ? -8.935 28.178 9.509 1.00 12.61 97 ILE D C 1
ATOM 8496 O O . ILE E 1 75 ? -10.144 28.302 9.776 1.00 12.51 97 ILE D O 1
ATOM 8501 N N . ASP E 1 76 ? -7.980 28.144 10.441 1.00 12.34 98 ASP D N 1
ATOM 8502 C CA . ASP E 1 76 ? -8.311 28.214 11.871 1.00 13.29 98 ASP D CA 1
ATOM 8503 C C . ASP E 1 76 ? -7.969 29.524 12.572 1.00 12.36 98 ASP D C 1
ATOM 8504 O O . ASP E 1 76 ? -8.127 29.648 13.789 1.00 12.86 98 ASP D O 1
ATOM 8509 N N . ALA E 1 77 ? -7.507 30.505 11.801 1.00 11.97 99 ALA D N 1
ATOM 8510 C CA . ALA E 1 77 ? -7.264 31.839 12.344 1.00 11.36 99 ALA D CA 1
ATOM 8511 C C . ALA E 1 77 ? -7.385 32.877 11.253 1.00 10.39 99 ALA D C 1
ATOM 8512 O O . ALA E 1 77 ? -7.051 32.634 10.100 1.00 9.57 99 ALA D O 1
ATOM 8514 N N . VAL E 1 78 ? -7.874 34.049 11.643 1.00 9.53 100 VAL D N 1
ATOM 8515 C CA . VAL E 1 78 ? -8.121 35.149 10.715 1.00 9.81 100 VAL D CA 1
ATOM 8516 C C . VAL E 1 78 ? -7.603 36.454 11.328 1.00 9.35 100 VAL D C 1
ATOM 8517 O O . VAL E 1 78 ? -7.853 36.735 12.509 1.00 9.97 100 VAL D O 1
ATOM 8521 N N . VAL E 1 79 ? -6.862 37.228 10.544 1.00 8.91 101 VAL D N 1
ATOM 8522 C CA . VAL E 1 79 ? -6.423 38.563 10.966 1.00 9.36 101 VAL D CA 1
ATOM 8523 C C . VAL E 1 79 ? -7.380 39.596 10.392 1.00 9.18 101 VAL D C 1
ATOM 8524 O O . VAL E 1 79 ? -7.604 39.628 9.184 1.00 8.96 101 VAL D O 1
ATOM 8528 N N . VAL E 1 80 ? -7.947 40.416 11.278 1.00 9.74 102 VAL D N 1
ATOM 8529 C CA . VAL E 1 80 ? -8.720 41.579 10.863 1.00 10.45 102 VAL D CA 1
ATOM 8530 C C . VAL E 1 80 ? -8.072 42.814 11.479 1.00 10.53 102 VAL D C 1
ATOM 8531 O O . VAL E 1 80 ? -7.218 42.713 12.353 1.00 10.29 102 VAL D O 1
ATOM 8535 N N . GLY E 1 81 ? -8.488 43.997 11.048 1.00 10.80 103 GLY D N 1
ATOM 8536 C CA . GLY E 1 81 ? -7.889 45.177 11.638 1.00 11.18 103 GLY D CA 1
ATOM 8537 C C . GLY E 1 81 ? -8.522 46.459 11.182 1.00 11.96 103 GLY D C 1
ATOM 8538 O O . GLY E 1 81 ? -9.415 46.446 10.342 1.00 11.81 103 GLY D O 1
ATOM 8539 N N . GLN E 1 82 ? -8.026 47.566 11.732 1.00 12.11 104 GLN D N 1
ATOM 8540 C CA . GLN E 1 82 ? -8.550 48.892 11.422 1.00 13.19 104 GLN D CA 1
ATOM 8541 C C . GLN E 1 82 ? -7.422 49.897 11.287 1.00 12.61 104 GLN D C 1
ATOM 8542 O O . GLN E 1 82 ? -6.405 49.814 11.982 1.00 13.53 104 GLN D O 1
ATOM 8548 N N . VAL E 1 83 ? -7.606 50.846 10.380 1.00 12.59 105 VAL D N 1
ATOM 8549 C CA . VAL E 1 83 ? -6.692 51.974 10.249 1.00 12.59 105 VAL D CA 1
ATOM 8550 C C . VAL E 1 83 ? -7.554 53.222 10.438 1.00 12.88 105 VAL D C 1
ATOM 8551 O O . VAL E 1 83 ? -8.570 53.371 9.765 1.00 13.15 105 VAL D O 1
ATOM 8555 N N . THR E 1 84 ? -7.151 54.085 11.368 1.00 12.44 106 THR D N 1
ATOM 8556 C CA . THR E 1 84 ? -7.932 55.287 11.681 1.00 12.78 106 THR D CA 1
ATOM 8557 C C . THR E 1 84 ? -7.034 56.509 11.754 1.00 12.69 106 THR D C 1
ATOM 8558 O O . THR E 1 84 ? -5.905 56.413 12.259 1.00 12.86 106 THR D O 1
ATOM 8562 N N . PRO E 1 85 ? -7.524 57.665 11.251 1.00 12.87 107 PRO D N 1
ATOM 8563 C CA . PRO E 1 85 ? -6.720 58.894 11.266 1.00 12.63 107 PRO D CA 1
ATOM 8564 C C . PRO E 1 85 ? -6.813 59.671 12.584 1.00 12.67 107 PRO D C 1
ATOM 8565 O O . PRO E 1 85 ? -7.871 59.729 13.182 1.00 12.70 107 PRO D O 1
ATOM 8569 N N . ASN E 1 86 ? -5.697 60.257 13.017 1.00 12.58 108 ASN D N 1
ATOM 8570 C CA . ASN E 1 86 ? -5.672 61.164 14.166 1.00 12.52 108 ASN D CA 1
ATOM 8571 C C . ASN E 1 86 ? -5.594 62.627 13.728 1.00 12.48 108 ASN D C 1
ATOM 8572 O O . ASN E 1 86 ? -5.095 62.916 12.649 1.00 11.66 108 ASN D O 1
ATOM 8577 N N . PRO E 1 87 ? -6.126 63.553 14.555 1.00 12.78 109 PRO D N 1
ATOM 8578 C CA . PRO E 1 87 ? -6.083 64.980 14.174 1.00 13.32 109 PRO D CA 1
ATOM 8579 C C . PRO E 1 87 ? -4.706 65.580 13.929 1.00 14.08 109 PRO D C 1
ATOM 8580 O O . PRO E 1 87 ? -4.602 66.565 13.195 1.00 14.36 109 PRO D O 1
ATOM 8584 N N . ASP E 1 88 ? -3.665 65.004 14.532 1.00 14.28 110 ASP D N 1
ATOM 8585 C CA . ASP E 1 88 ? -2.295 65.486 14.320 1.00 15.15 110 ASP D CA 1
ATOM 8586 C C . ASP E 1 88 ? -1.658 64.987 13.015 1.00 15.27 110 ASP D C 1
ATOM 8587 O O . ASP E 1 88 ? -0.485 65.249 12.756 1.00 16.43 110 ASP D O 1
ATOM 8592 N N . GLY E 1 89 ? -2.425 64.258 12.210 1.00 15.04 111 GLY D N 1
ATOM 8593 C CA . GLY E 1 89 ? -1.951 63.748 10.922 1.00 15.13 111 GLY D CA 1
ATOM 8594 C C . GLY E 1 89 ? -1.361 62.345 10.984 1.00 15.34 111 GLY D C 1
ATOM 8595 O O . GLY E 1 89 ? -1.022 61.775 9.953 1.00 16.08 111 GLY D O 1
ATOM 8596 N N . SER E 1 90 ? -1.239 61.796 12.189 1.00 14.48 112 SER D N 1
ATOM 8597 C CA . SER E 1 90 ? -0.796 60.401 12.351 1.00 14.75 112 SER D CA 1
ATOM 8598 C C . SER E 1 90 ? -1.960 59.426 12.182 1.00 14.33 112 SER D C 1
ATOM 8599 O O . SER E 1 90 ? -3.100 59.839 11.948 1.00 14.23 112 SER D O 1
ATOM 8602 N N . TYR E 1 91 ? -1.652 58.133 12.294 1.00 14.14 113 TYR D N 1
ATOM 8603 C CA . TYR E 1 91 ? -2.634 57.061 12.130 1.00 14.14 113 TYR D CA 1
ATOM 8604 C C . TYR E 1 91 ? -2.547 56.064 13.258 1.00 13.44 113 TYR D C 1
ATOM 8605 O O . TYR E 1 91 ? -1.487 55.875 13.840 1.00 13.63 113 TYR D O 1
ATOM 8614 N N . ASN E 1 92 ? -3.677 55.434 13.556 1.00 12.87 114 ASN D N 1
ATOM 8615 C CA . ASN E 1 92 ? -3.719 54.248 14.404 1.00 12.89 114 ASN D CA 1
ATOM 8616 C C . ASN E 1 92 ? -3.889 53.033 13.516 1.00 12.85 114 ASN D C 1
ATOM 8617 O O . ASN E 1 92 ? -4.738 53.015 12.615 1.00 12.46 114 ASN D O 1
ATOM 8622 N N . VAL E 1 93 ? -3.049 52.028 13.757 1.00 13.08 115 VAL D N 1
ATOM 8623 C CA . VAL E 1 93 ? -3.133 50.755 13.047 1.00 12.96 115 VAL D CA 1
ATOM 8624 C C . VAL E 1 93 ? -3.358 49.682 14.095 1.00 12.71 115 VAL D C 1
ATOM 8625 O O . VAL E 1 93 ? -2.515 49.475 14.959 1.00 13.55 115 VAL D O 1
ATOM 8629 N N . ALA E 1 94 ? -4.514 49.026 14.035 1.00 12.30 116 ALA D N 1
ATOM 8630 C CA . ALA E 1 94 ? -4.872 48.010 15.022 1.00 11.87 116 ALA D CA 1
ATOM 8631 C C . ALA E 1 94 ? -5.154 46.699 14.300 1.00 11.35 116 ALA D C 1
ATOM 8632 O O . ALA E 1 94 ? -5.693 46.713 13.207 1.00 11.47 116 ALA D O 1
ATOM 8634 N N . TYR E 1 95 ? -4.770 45.577 14.909 1.00 11.11 117 TYR D N 1
ATOM 8635 C CA . TYR E 1 95 ? -5.158 44.269 14.357 1.00 11.00 117 TYR D CA 1
ATOM 8636 C C . TYR E 1 95 ? -5.757 43.419 15.479 1.00 10.56 117 TYR D C 1
ATOM 8637 O O . TYR E 1 95 ? -5.447 43.606 16.667 1.00 10.47 117 TYR D O 1
ATOM 8646 N N . GLN E 1 96 ? -6.587 42.455 15.089 1.00 9.82 118 GLN D N 1
ATOM 8647 C CA . GLN E 1 96 ? -7.002 41.389 15.986 1.00 10.72 118 GLN D CA 1
ATOM 8648 C C . GLN E 1 96 ? -6.839 40.068 15.245 1.00 10.31 118 GLN D C 1
ATOM 8649 O O . GLN E 1 96 ? -7.196 39.963 14.064 1.00 10.73 118 GLN D O 1
ATOM 8655 N N . LEU E 1 97 ? -6.273 39.087 15.952 1.00 10.81 119 LEU D N 1
ATOM 8656 C CA . LEU E 1 97 ? -6.123 37.728 15.459 1.00 11.15 119 LEU D CA 1
ATOM 8657 C C . LEU E 1 97 ? -7.235 36.888 16.096 1.00 10.95 119 LEU D C 1
ATOM 8658 O O . LEU E 1 97 ? -7.297 36.755 17.314 1.00 12.41 119 LEU D O 1
ATOM 8663 N N . VAL E 1 98 ? -8.113 36.339 15.258 1.00 11.47 120 VAL D N 1
ATOM 8664 C CA . VAL E 1 98 ? -9.365 35.737 15.716 1.00 11.57 120 VAL D CA 1
ATOM 8665 C C . VAL E 1 98 ? -9.345 34.236 15.429 1.00 11.88 120 VAL D C 1
ATOM 8666 O O . VAL E 1 98 ? -9.052 33.808 14.308 1.00 11.49 120 VAL D O 1
ATOM 8670 N N . ASP E 1 99 ? -9.657 33.444 16.454 1.00 12.86 121 ASP D N 1
ATOM 8671 C CA . ASP E 1 99 ? -9.715 31.993 16.325 1.00 14.39 121 ASP D CA 1
ATOM 8672 C C . ASP E 1 99 ? -10.935 31.580 15.516 1.00 14.24 121 ASP D C 1
ATOM 8673 O O . ASP E 1 99 ? -12.047 32.070 15.753 1.00 14.54 121 ASP D O 1
ATOM 8678 N N . THR E 1 100 ? -10.714 30.709 14.531 1.00 14.89 122 THR D N 1
ATOM 8679 C CA . THR E 1 100 ? -11.816 30.115 13.762 1.00 15.60 122 THR D CA 1
ATOM 8680 C C . THR E 1 100 ? -11.630 28.594 13.747 1.00 17.05 122 THR D C 1
ATOM 8681 O O . THR E 1 100 ? -11.841 27.932 12.735 1.00 17.78 122 THR D O 1
ATOM 8685 N N . GLY E 1 101 ? -11.237 28.060 14.900 1.00 18.22 123 GLY D N 1
ATOM 8686 C CA . GLY E 1 101 ? -11.007 26.625 15.082 1.00 20.12 123 GLY D CA 1
ATOM 8687 C C . GLY E 1 101 ? -11.670 26.110 16.346 1.00 21.44 123 GLY D C 1
ATOM 8688 O O . GLY E 1 101 ? -12.898 25.972 16.397 1.00 22.09 123 GLY D O 1
ATOM 8689 N N . GLY E 1 102 ? -10.857 25.869 17.374 1.00 22.51 124 GLY D N 1
ATOM 8690 C CA . GLY E 1 102 ? -11.332 25.298 18.641 1.00 23.89 124 GLY D CA 1
ATOM 8691 C C . GLY E 1 102 ? -12.103 26.246 19.547 1.00 24.61 124 GLY D C 1
ATOM 8692 O O . GLY E 1 102 ? -12.939 25.814 20.355 1.00 25.49 124 GLY D O 1
ATOM 8693 N N . ALA E 1 103 ? -11.821 27.541 19.428 1.00 24.77 125 ALA D N 1
ATOM 8694 C CA . ALA E 1 103 ? -12.524 28.554 20.214 1.00 24.68 125 ALA D CA 1
ATOM 8695 C C . ALA E 1 103 ? -13.034 29.667 19.294 1.00 24.63 125 ALA D C 1
ATOM 8696 O O . ALA E 1 103 ? -12.543 30.804 19.355 1.00 24.55 125 ALA D O 1
ATOM 8698 N N . PRO E 1 104 ? -14.034 29.346 18.447 1.00 24.29 126 PRO D N 1
ATOM 8699 C CA . PRO E 1 104 ? -14.451 30.250 17.380 1.00 23.81 126 PRO D CA 1
ATOM 8700 C C . PRO E 1 104 ? -14.865 31.627 17.881 1.00 23.34 126 PRO D C 1
ATOM 8701 O O . PRO E 1 104 ? -15.704 31.753 18.782 1.00 23.74 126 PRO D O 1
ATOM 8705 N N . GLY E 1 105 ? -14.254 32.652 17.297 1.00 22.41 127 GLY D N 1
ATOM 8706 C CA . GLY E 1 105 ? -14.597 34.033 17.612 1.00 21.96 127 GLY D CA 1
ATOM 8707 C C . GLY E 1 105 ? -13.763 34.659 18.708 1.00 21.48 127 GLY D C 1
ATOM 8708 O O . GLY E 1 105 ? -13.841 35.865 18.920 1.00 21.46 127 GLY D O 1
ATOM 8709 N N . THR E 1 106 ? -12.958 33.858 19.401 1.00 21.18 128 THR D N 1
ATOM 8710 C CA . THR E 1 106 ? -12.107 34.413 20.452 1.00 21.27 128 THR D CA 1
ATOM 8711 C C . THR E 1 106 ? -10.881 35.120 19.873 1.00 20.30 128 THR D C 1
ATOM 8712 O O . THR E 1 106 ? -10.278 34.662 18.897 1.00 19.95 128 THR D O 1
ATOM 8716 N N . VAL E 1 107 ? -10.533 36.253 20.478 1.00 19.46 129 VAL D N 1
ATOM 8717 C CA . VAL E 1 107 ? -9.360 37.016 20.069 1.00 18.75 129 VAL D CA 1
ATOM 8718 C C . VAL E 1 107 ? -8.118 36.424 20.734 1.00 18.50 129 VAL D C 1
ATOM 8719 O O . VAL E 1 107 ? -8.006 36.383 21.966 1.00 18.87 129 VAL D O 1
ATOM 8723 N N . LEU E 1 108 ? -7.194 35.958 19.902 1.00 17.67 130 LEU D N 1
ATOM 8724 C CA . LEU E 1 108 ? -5.961 35.311 20.354 1.00 16.79 130 LEU D CA 1
ATOM 8725 C C . LEU E 1 108 ? -4.849 36.311 20.639 1.00 16.67 130 LEU D C 1
ATOM 8726 O O . LEU E 1 108 ? -3.964 36.053 21.456 1.00 17.29 130 LEU D O 1
ATOM 8731 N N . ALA E 1 109 ? -4.883 37.434 19.928 1.00 15.42 131 ALA D N 1
ATOM 8732 C CA . ALA E 1 109 ? -3.871 38.471 20.053 1.00 14.78 131 ALA D CA 1
ATOM 8733 C C . ALA E 1 109 ? -4.429 39.735 19.437 1.00 14.50 131 ALA D C 1
ATOM 8734 O O . ALA E 1 109 ? -5.271 39.683 18.537 1.00 13.28 131 ALA D O 1
ATOM 8736 N N . GLN E 1 110 ? -3.994 40.881 19.940 1.00 14.35 132 GLN D N 1
ATOM 8737 C CA . GLN E 1 110 ? -4.407 42.155 19.370 1.00 15.11 132 GLN D CA 1
ATOM 8738 C C . GLN E 1 110 ? -3.480 43.248 19.851 1.00 14.88 132 GLN D C 1
ATOM 8739 O O . GLN E 1 110 ? -2.858 43.120 20.913 1.00 15.44 132 GLN D O 1
ATOM 8745 N N . ASN E 1 111 ? -3.407 44.317 19.069 1.00 14.83 133 ASN D N 1
ATOM 8746 C CA . ASN E 1 111 ? -2.669 45.508 19.465 1.00 15.03 133 ASN D CA 1
ATOM 8747 C C . ASN E 1 111 ? -3.089 46.688 18.602 1.00 15.24 133 ASN D C 1
ATOM 8748 O O . ASN E 1 111 ? -3.859 46.522 17.648 1.00 15.44 133 ASN D O 1
ATOM 8753 N N . SER E 1 112 ? -2.614 47.883 18.956 1.00 15.98 134 SER D N 1
ATOM 8754 C CA . SER E 1 112 ? -2.797 49.092 18.149 1.00 16.66 134 SER D CA 1
ATOM 8755 C C . SER E 1 112 ? -1.532 49.942 18.225 1.00 16.18 134 SER D C 1
ATOM 8756 O O . SER E 1 112 ? -0.904 50.019 19.284 1.00 17.31 134 SER D O 1
ATOM 8759 N N . TYR E 1 113 ? -1.174 50.561 17.105 1.00 15.82 135 TYR D N 1
ATOM 8760 C CA . TYR E 1 113 ? 0.034 51.381 17.005 1.00 16.08 135 TYR D CA 1
ATOM 8761 C C . TYR E 1 113 ? -0.273 52.752 16.421 1.00 16.31 135 TYR D C 1
ATOM 8762 O O . TYR E 1 113 ? -0.938 52.864 15.380 1.00 16.43 135 TYR D O 1
ATOM 8771 N N . LYS E 1 114 ? 0.264 53.786 17.063 1.00 15.96 136 LYS D N 1
ATOM 8772 C CA . LYS E 1 114 ? 0.136 55.137 16.541 1.00 16.16 136 LYS D CA 1
ATOM 8773 C C . LYS E 1 114 ? 1.400 55.479 15.780 1.00 16.16 136 LYS D C 1
ATOM 8774 O O . LYS E 1 114 ? 2.490 55.503 16.362 1.00 17.17 136 LYS D O 1
ATOM 8780 N N . VAL E 1 115 ? 1.255 55.724 14.483 1.00 15.89 137 VAL D N 1
ATOM 8781 C CA . VAL E 1 115 ? 2.397 56.022 13.612 1.00 16.57 137 VAL D CA 1
ATOM 8782 C C . VAL E 1 115 ? 2.101 57.176 12.649 1.00 17.65 137 VAL D C 1
ATOM 8783 O O . VAL E 1 115 ? 0.963 57.360 12.250 1.00 17.60 137 VAL D O 1
ATOM 8787 N N . ASN E 1 116 ? 3.132 57.932 12.253 1.00 19.30 138 ASN D N 1
ATOM 8788 C CA . ASN E 1 116 ? 2.990 58.879 11.145 1.00 20.53 138 ASN D CA 1
ATOM 8789 C C . ASN E 1 116 ? 2.950 58.145 9.810 1.00 20.95 138 ASN D C 1
ATOM 8790 O O . ASN E 1 116 ? 3.333 56.968 9.744 1.00 19.93 138 ASN D O 1
ATOM 8795 N N . LYS E 1 117 ? 2.508 58.829 8.750 1.00 20.96 139 LYS D N 1
ATOM 8796 C CA . LYS E 1 117 ? 2.343 58.231 7.418 1.00 22.45 139 LYS D CA 1
ATOM 8797 C C . LYS E 1 117 ? 3.602 57.528 6.940 1.00 21.83 139 LYS D C 1
ATOM 8798 O O . LYS E 1 117 ? 3.547 56.550 6.182 1.00 22.69 139 LYS D O 1
ATOM 8804 N N . GLN E 1 118 ? 4.749 58.030 7.379 1.00 20.85 140 GLN D N 1
ATOM 8805 C CA . GLN E 1 118 ? 5.997 57.474 6.911 1.00 19.87 140 GLN D CA 1
ATOM 8806 C C . GLN E 1 118 ? 6.326 56.135 7.571 1.00 18.24 140 GLN D C 1
ATOM 8807 O O . GLN E 1 118 ? 7.227 55.432 7.130 1.00 18.72 140 GLN D O 1
ATOM 8813 N N . TRP E 1 119 ? 5.574 55.769 8.606 1.00 16.57 141 TRP D N 1
ATOM 8814 C CA . TRP E 1 119 ? 5.833 54.505 9.305 1.00 15.04 141 TRP D CA 1
ATOM 8815 C C . TRP E 1 119 ? 4.683 53.508 9.222 1.00 13.36 141 TRP D C 1
ATOM 8816 O O . TRP E 1 119 ? 4.592 52.584 10.034 1.00 12.63 141 TRP D O 1
ATOM 8827 N N . LEU E 1 120 ? 3.832 53.671 8.214 1.00 12.58 142 LEU D N 1
ATOM 8828 C CA . LEU E 1 120 ? 2.694 52.761 8.051 1.00 11.63 142 LEU D CA 1
ATOM 8829 C C . LEU E 1 120 ? 3.131 51.332 7.724 1.00 10.95 142 LEU D C 1
ATOM 8830 O O . LEU E 1 120 ? 2.588 50.378 8.294 1.00 10.96 142 LEU D O 1
ATOM 8835 N N . ARG E 1 121 ? 4.109 51.178 6.834 1.00 9.96 143 ARG D N 1
ATOM 8836 C CA . ARG E 1 121 ? 4.607 49.819 6.540 1.00 9.58 143 ARG D CA 1
ATOM 8837 C C . ARG E 1 121 ? 5.156 49.159 7.803 1.00 9.74 143 ARG D C 1
ATOM 8838 O O . ARG E 1 121 ? 4.915 47.967 8.050 1.00 10.10 143 ARG D O 1
ATOM 8846 N N . TYR E 1 122 ? 5.903 49.930 8.586 1.00 9.60 144 TYR D N 1
ATOM 8847 C CA . TYR E 1 122 ? 6.430 49.472 9.866 1.00 10.24 144 TYR D CA 1
ATOM 8848 C C . TYR E 1 122 ? 5.336 48.973 10.819 1.00 10.09 144 TYR D C 1
ATOM 8849 O O . TYR E 1 122 ? 5.504 47.937 11.466 1.00 10.08 144 TYR D O 1
ATOM 8858 N N . ALA E 1 123 ? 4.223 49.709 10.903 1.00 9.64 145 ALA D N 1
ATOM 8859 C CA . ALA E 1 123 ? 3.082 49.281 11.708 1.00 10.02 145 ALA D CA 1
ATOM 8860 C C . ALA E 1 123 ? 2.554 47.923 11.203 1.00 9.34 145 ALA D C 1
ATOM 8861 O O . ALA E 1 123 ? 2.255 47.033 12.005 1.00 10.23 145 ALA D O 1
ATOM 8863 N N . GLY E 1 124 ? 2.452 47.780 9.882 1.00 9.07 146 GLY D N 1
ATOM 8864 C CA . GLY E 1 124 ? 2.049 46.498 9.286 1.00 8.67 146 GLY D CA 1
ATOM 8865 C C . GLY E 1 124 ? 2.997 45.371 9.669 1.00 8.43 146 GLY D C 1
ATOM 8866 O O . GLY E 1 124 ? 2.555 44.280 10.042 1.00 9.94 146 GLY D O 1
ATOM 8867 N N . HIS E 1 125 ? 4.301 45.637 9.593 1.00 8.08 147 HIS D N 1
ATOM 8868 C CA . HIS E 1 125 ? 5.294 44.627 9.946 1.00 8.60 147 HIS D CA 1
ATOM 8869 C C . HIS E 1 125 ? 5.271 44.265 11.434 1.00 8.48 147 HIS D C 1
ATOM 8870 O O . HIS E 1 125 ? 5.598 43.129 11.816 1.00 8.79 147 HIS D O 1
ATOM 8877 N N . THR E 1 126 ? 4.889 45.221 12.284 1.00 9.07 148 THR D N 1
ATOM 8878 C CA . THR E 1 126 ? 4.746 44.953 13.703 1.00 9.00 148 THR D CA 1
ATOM 8879 C C . THR E 1 126 ? 3.576 43.995 13.959 1.00 9.34 148 THR D C 1
ATOM 8880 O O . THR E 1 126 ? 3.710 43.021 14.707 1.00 9.43 148 THR D O 1
ATOM 8884 N N . ALA E 1 127 ? 2.441 44.266 13.307 1.00 9.61 149 ALA D N 1
ATOM 8885 C CA . ALA E 1 127 ? 1.300 43.354 13.371 1.00 9.92 149 ALA D CA 1
ATOM 8886 C C . ALA E 1 127 ? 1.730 41.945 12.918 1.00 9.50 149 ALA D C 1
ATOM 8887 O O . ALA E 1 127 ? 1.454 40.937 13.583 1.00 10.00 149 ALA D O 1
ATOM 8889 N N . SER E 1 128 ? 2.419 41.877 11.784 1.00 8.94 150 SER D N 1
ATOM 8890 C CA . SER E 1 128 ? 2.891 40.589 11.285 1.00 9.11 150 SER D CA 1
ATOM 8891 C C . SER E 1 128 ? 3.772 39.873 12.296 1.00 8.48 150 SER D C 1
ATOM 8892 O O . SER E 1 128 ? 3.644 38.651 12.480 1.00 8.98 150 SER D O 1
ATOM 8895 N N . ASP E 1 129 ? 4.676 40.616 12.936 1.00 8.83 151 ASP D N 1
ATOM 8896 C CA . ASP E 1 129 ? 5.592 40.043 13.909 1.00 8.69 151 ASP D CA 1
ATOM 8897 C C . ASP E 1 129 ? 4.834 39.422 15.077 1.00 9.27 151 ASP D C 1
ATOM 8898 O O . ASP E 1 129 ? 5.173 38.330 15.532 1.00 9.51 151 ASP D O 1
ATOM 8903 N N . GLU E 1 130 ? 3.804 40.121 15.559 1.00 9.42 152 GLU D N 1
ATOM 8904 C CA . GLU E 1 130 ? 3.020 39.590 16.672 1.00 10.45 152 GLU D CA 1
ATOM 8905 C C . GLU E 1 130 ? 2.212 38.353 16.283 1.00 9.77 152 GLU D C 1
ATOM 8906 O O . GLU E 1 130 ? 2.159 37.384 17.041 1.00 10.10 152 GLU D O 1
ATOM 8912 N N . VAL E 1 131 ? 1.582 38.388 15.106 1.00 9.41 153 VAL D N 1
ATOM 8913 C CA . VAL E 1 131 ? 0.792 37.243 14.645 1.00 9.63 153 VAL D CA 1
ATOM 8914 C C . VAL E 1 131 ? 1.702 36.021 14.445 1.00 9.46 153 VAL D C 1
ATOM 8915 O O . VAL E 1 131 ? 1.423 34.915 14.926 1.00 9.53 153 VAL D O 1
ATOM 8919 N N . PHE E 1 132 ? 2.824 36.247 13.762 1.00 9.37 154 PHE D N 1
ATOM 8920 C CA . PHE E 1 132 ? 3.801 35.204 13.508 1.00 9.04 154 PHE D CA 1
ATOM 8921 C C . PHE E 1 132 ? 4.283 34.551 14.815 1.00 9.73 154 PHE D C 1
ATOM 8922 O O . PHE E 1 132 ? 4.295 33.320 14.924 1.00 9.72 154 PHE D O 1
ATOM 8930 N N . GLU E 1 133 ? 4.664 35.360 15.803 1.00 9.42 155 GLU D N 1
ATOM 8931 C CA . GLU E 1 133 ? 5.168 34.811 17.047 1.00 10.86 155 GLU D CA 1
ATOM 8932 C C . GLU E 1 133 ? 4.082 34.089 17.842 1.00 11.08 155 GLU D C 1
ATOM 8933 O O . GLU E 1 133 ? 4.324 33.015 18.394 1.00 11.72 155 GLU D O 1
ATOM 8939 N N . LYS E 1 134 ? 2.877 34.651 17.861 1.00 11.42 156 LYS D N 1
ATOM 8940 C CA . LYS E 1 134 ? 1.785 34.002 18.579 1.00 11.49 156 LYS D CA 1
ATOM 8941 C C . LYS E 1 134 ? 1.498 32.619 18.004 1.00 11.77 156 LYS D C 1
ATOM 8942 O O . LYS E 1 134 ? 1.242 31.669 18.762 1.00 12.62 156 LYS D O 1
ATOM 8948 N N . LEU E 1 135 ? 1.543 32.486 16.679 1.00 11.31 157 LEU D N 1
ATOM 8949 C CA . LEU E 1 135 ? 1.149 31.218 16.061 1.00 11.84 157 LEU D CA 1
ATOM 8950 C C . LEU E 1 135 ? 2.291 30.211 15.872 1.00 12.81 157 LEU D C 1
ATOM 8951 O O . LEU E 1 135 ? 2.047 29.009 15.769 1.00 13.61 157 LEU D O 1
ATOM 8956 N N . THR E 1 136 ? 3.529 30.690 15.831 1.00 12.24 158 THR D N 1
ATOM 8957 C CA . THR E 1 136 ? 4.671 29.781 15.623 1.00 12.31 158 THR D CA 1
ATOM 8958 C C . THR E 1 136 ? 5.568 29.606 16.835 1.00 11.70 158 THR D C 1
ATOM 8959 O O . THR E 1 136 ? 6.332 28.641 16.884 1.00 12.25 158 THR D O 1
ATOM 8963 N N . GLY E 1 137 ? 5.501 30.535 17.784 1.00 10.98 159 GLY D N 1
ATOM 8964 C CA . GLY E 1 137 ? 6.430 30.574 18.905 1.00 11.43 159 GLY D CA 1
ATOM 8965 C C . GLY E 1 137 ? 7.837 31.036 18.562 1.00 12.09 159 GLY D C 1
ATOM 8966 O O . GLY E 1 137 ? 8.741 30.939 19.398 1.00 14.03 159 GLY D O 1
ATOM 8967 N N . ILE E 1 138 ? 8.015 31.524 17.334 1.00 11.21 160 ILE D N 1
ATOM 8968 C CA . ILE E 1 138 ? 9.300 32.055 16.839 1.00 10.40 160 ILE D CA 1
ATOM 8969 C C . ILE E 1 138 ? 9.178 33.577 16.692 1.00 10.80 160 ILE D C 1
ATOM 8970 O O . ILE E 1 138 ? 8.167 34.073 16.184 1.00 10.61 160 ILE D O 1
ATOM 8975 N N . LYS E 1 139 ? 10.187 34.322 17.134 1.00 10.02 161 LYS D N 1
ATOM 8976 C CA . LYS E 1 139 ? 10.170 35.778 16.964 1.00 9.81 161 LYS D CA 1
ATOM 8977 C C . LYS E 1 139 ? 10.146 36.178 15.486 1.00 9.52 161 LYS D C 1
ATOM 8978 O O . LYS E 1 139 ? 10.861 35.594 14.661 1.00 9.70 161 LYS D O 1
ATOM 8984 N N . GLY E 1 140 ? 9.308 37.149 15.147 1.00 9.30 162 GLY D N 1
ATOM 8985 C CA . GLY E 1 140 ? 9.230 37.637 13.773 1.00 9.01 162 GLY D CA 1
ATOM 8986 C C . GLY E 1 140 ? 10.385 38.547 13.410 1.00 8.75 162 GLY D C 1
ATOM 8987 O O . GLY E 1 140 ? 10.952 39.246 14.272 1.00 9.50 162 GLY D O 1
ATOM 8988 N N . ALA E 1 141 ? 10.701 38.549 12.118 1.00 8.52 163 ALA D N 1
ATOM 8989 C CA . ALA E 1 141 ? 11.800 39.353 11.579 1.00 8.03 163 ALA D CA 1
ATOM 8990 C C . ALA E 1 141 ? 11.277 40.325 10.519 1.00 8.18 163 ALA D C 1
ATOM 8991 O O . ALA E 1 141 ? 12.010 40.741 9.642 1.00 8.51 163 ALA D O 1
ATOM 8993 N N . PHE E 1 142 ? 10.002 40.712 10.594 1.00 7.69 164 PHE D N 1
ATOM 8994 C CA . PHE E 1 142 ? 9.461 41.525 9.513 1.00 7.35 164 PHE D CA 1
ATOM 8995 C C . PHE E 1 142 ? 9.835 42.995 9.593 1.00 7.72 164 PHE D C 1
ATOM 8996 O O . PHE E 1 142 ? 9.623 43.716 8.627 1.00 8.31 164 PHE D O 1
ATOM 9004 N N . ARG E 1 143 ? 10.414 43.417 10.717 1.00 7.78 165 ARG D N 1
ATOM 9005 C CA . ARG E 1 143 ? 10.901 44.803 10.873 1.00 8.77 165 ARG D CA 1
ATOM 9006 C C . ARG E 1 143 ? 12.409 44.927 10.577 1.00 9.01 165 ARG D C 1
ATOM 9007 O O . ARG E 1 143 ? 13.016 45.968 10.864 1.00 10.65 165 ARG D O 1
ATOM 9015 N N . THR E 1 144 ? 12.987 43.880 9.993 1.00 8.44 166 THR D N 1
ATOM 9016 C CA . THR E 1 144 ? 14.411 43.900 9.708 1.00 7.79 166 THR D CA 1
ATOM 9017 C C . THR E 1 144 ? 14.672 44.553 8.353 1.00 7.79 166 THR D C 1
ATOM 9018 O O . THR E 1 144 ? 13.746 44.822 7.573 1.00 8.07 166 THR D O 1
ATOM 9022 N N . ARG E 1 145 ? 15.959 44.781 8.100 1.00 7.43 167 ARG D N 1
ATOM 9023 C CA . ARG E 1 145 ? 16.437 45.349 6.843 1.00 7.66 167 ARG D CA 1
ATOM 9024 C C . ARG E 1 145 ? 17.458 44.386 6.242 1.00 7.75 167 ARG D C 1
ATOM 9025 O O . ARG E 1 145 ? 17.958 43.479 6.925 1.00 7.72 167 ARG D O 1
ATOM 9033 N N . ILE E 1 146 ? 17.750 44.590 4.958 1.00 8.49 168 ILE D N 1
ATOM 9034 C CA . ILE E 1 146 ? 18.856 43.894 4.292 1.00 8.35 168 ILE D CA 1
ATOM 9035 C C . ILE E 1 146 ? 19.806 44.928 3.709 1.00 7.75 168 ILE D C 1
ATOM 9036 O O . ILE E 1 146 ? 19.388 46.027 3.357 1.00 8.35 168 ILE D O 1
ATOM 9041 N N . ALA E 1 147 ? 21.092 44.579 3.623 1.00 7.52 169 ALA D N 1
ATOM 9042 C CA . ALA E 1 147 ? 22.077 45.390 2.917 1.00 7.87 169 ALA D CA 1
ATOM 9043 C C . ALA E 1 147 ? 22.525 44.560 1.734 1.00 7.80 169 ALA D C 1
ATOM 9044 O O . ALA E 1 147 ? 22.521 43.329 1.804 1.00 7.41 169 ALA D O 1
ATOM 9046 N N . TYR E 1 148 ? 22.912 45.208 0.640 1.00 7.92 170 TYR D N 1
ATOM 9047 C CA . TYR E 1 148 ? 23.348 44.479 -0.555 1.00 8.15 170 TYR D CA 1
ATOM 9048 C C . TYR E 1 148 ? 24.083 45.442 -1.478 1.00 8.58 170 TYR D C 1
ATOM 9049 O O . TYR E 1 148 ? 23.981 46.654 -1.301 1.00 9.00 170 TYR D O 1
ATOM 9058 N N . VAL E 1 149 ? 24.827 44.892 -2.435 1.00 9.01 171 VAL D N 1
ATOM 9059 C CA . VAL E 1 149 ? 25.547 45.691 -3.417 1.00 9.80 171 VAL D CA 1
ATOM 9060 C C . VAL E 1 149 ? 24.886 45.518 -4.770 1.00 10.10 171 VAL D C 1
ATOM 9061 O O . VAL E 1 149 ? 24.611 44.405 -5.192 1.00 9.98 171 VAL D O 1
ATOM 9065 N N . VAL E 1 150 ? 24.627 46.649 -5.433 1.00 10.72 172 VAL D N 1
ATOM 9066 C CA . VAL E 1 150 ? 24.106 46.630 -6.795 1.00 12.23 172 VAL D CA 1
ATOM 9067 C C . VAL E 1 150 ? 25.211 47.157 -7.694 1.00 12.41 172 VAL D C 1
ATOM 9068 O O . VAL E 1 150 ? 25.809 48.181 -7.402 1.00 13.18 172 VAL D O 1
ATOM 9072 N N . GLN E 1 151 ? 25.491 46.413 -8.759 1.00 13.60 173 GLN D N 1
ATOM 9073 C CA . GLN E 1 151 ? 26.452 46.830 -9.765 1.00 15.76 173 GLN D CA 1
ATOM 9074 C C . GLN E 1 151 ? 25.711 47.102 -11.072 1.00 16.54 173 GLN D C 1
ATOM 9075 O O . GLN E 1 151 ? 25.179 46.184 -11.683 1.00 16.14 173 GLN D O 1
ATOM 9081 N N . THR E 1 152 ? 25.686 48.365 -11.494 1.00 18.69 174 THR D N 1
ATOM 9082 C CA . THR E 1 152 ? 25.057 48.731 -12.769 1.00 21.36 174 THR D CA 1
ATOM 9083 C C . THR E 1 152 ? 26.076 48.571 -13.893 1.00 23.02 174 THR D C 1
ATOM 9084 O O . THR E 1 152 ? 27.280 48.571 -13.640 1.00 23.49 174 THR D O 1
ATOM 9088 N N . ASN E 1 153 ? 25.589 48.414 -15.123 1.00 25.37 175 ASN D N 1
ATOM 9089 C CA . ASN E 1 153 ? 26.439 48.034 -16.258 1.00 27.59 175 ASN D CA 1
ATOM 9090 C C . ASN E 1 153 ? 27.477 49.077 -16.641 1.00 28.29 175 ASN D C 1
ATOM 9091 O O . ASN E 1 153 ? 28.564 48.735 -17.116 1.00 29.29 175 ASN D O 1
ATOM 9096 N N . GLY E 1 154 ? 27.143 50.346 -16.434 1.00 28.89 176 GLY D N 1
ATOM 9097 C CA . GLY E 1 154 ? 28.076 51.433 -16.711 1.00 29.23 176 GLY D CA 1
ATOM 9098 C C . GLY E 1 154 ? 27.942 52.608 -15.764 1.00 29.45 176 GLY D C 1
ATOM 9099 O O . GLY E 1 154 ? 27.491 52.462 -14.621 1.00 30.00 176 GLY D O 1
ATOM 9100 N N . GLY E 1 155 ? 28.327 53.783 -16.252 1.00 28.97 177 GLY D N 1
ATOM 9101 C CA . GLY E 1 155 ? 28.334 54.992 -15.447 1.00 28.04 177 GLY D CA 1
ATOM 9102 C C . GLY E 1 155 ? 29.652 55.146 -14.718 1.00 27.41 177 GLY D C 1
ATOM 9103 O O . GLY E 1 155 ? 30.474 54.224 -14.692 1.00 27.64 177 GLY D O 1
ATOM 9104 N N . GLN E 1 156 ? 29.851 56.317 -14.121 1.00 26.38 178 GLN D N 1
ATOM 9105 C CA . GLN E 1 156 ? 31.081 56.620 -13.398 1.00 25.44 178 GLN D CA 1
ATOM 9106 C C . GLN E 1 156 ? 31.134 55.887 -12.066 1.00 24.09 178 GLN D C 1
ATOM 9107 O O . GLN E 1 156 ? 32.218 55.643 -11.529 1.00 23.57 178 GLN D O 1
ATOM 9113 N N . PHE E 1 157 ? 29.961 55.579 -11.517 1.00 22.37 179 PHE D N 1
ATOM 9114 C CA . PHE E 1 157 ? 29.879 54.972 -10.187 1.00 20.93 179 PHE D CA 1
ATOM 9115 C C . PHE E 1 157 ? 28.992 53.731 -10.231 1.00 19.66 179 PHE D C 1
ATOM 9116 O O . PHE E 1 157 ? 27.884 53.751 -9.689 1.00 19.66 179 PHE D O 1
ATOM 9124 N N . PRO E 1 158 ? 29.483 52.646 -10.863 1.00 18.38 180 PRO D N 1
ATOM 9125 C CA . PRO E 1 158 ? 28.656 51.466 -11.112 1.00 17.28 180 PRO D CA 1
ATOM 9126 C C . PRO E 1 158 ? 28.302 50.678 -9.850 1.00 16.03 180 PRO D C 1
ATOM 9127 O O . PRO E 1 158 ? 27.365 49.892 -9.885 1.00 15.96 180 PRO D O 1
ATOM 9131 N N . TYR E 1 159 ? 29.044 50.880 -8.766 1.00 14.83 181 TYR D N 1
ATOM 9132 C CA . TYR E 1 159 ? 28.855 50.067 -7.554 1.00 14.19 181 TYR D CA 1
ATOM 9133 C C . TYR E 1 159 ? 28.155 50.860 -6.474 1.00 13.64 181 TYR D C 1
ATOM 9134 O O . TYR E 1 159 ? 28.593 51.953 -6.108 1.00 13.26 181 TYR D O 1
ATOM 9143 N N . GLU E 1 160 ? 27.061 50.303 -5.958 1.00 12.38 182 GLU D N 1
ATOM 9144 C CA . GLU E 1 160 ? 26.317 50.956 -4.893 1.00 11.65 182 GLU D CA 1
ATOM 9145 C C . GLU E 1 160 ? 26.040 49.989 -3.757 1.00 10.87 182 GLU D C 1
ATOM 9146 O O . GLU E 1 160 ? 25.578 48.872 -4.001 1.00 11.89 182 GLU D O 1
ATOM 9152 N N . LEU E 1 161 ? 26.336 50.422 -2.538 1.00 10.20 183 LEU D N 1
ATOM 9153 C CA . LEU E 1 161 ? 25.877 49.704 -1.361 1.00 9.47 183 LEU D CA 1
ATOM 9154 C C . LEU E 1 161 ? 24.540 50.318 -1.002 1.00 9.47 183 LEU D C 1
ATOM 9155 O O . LEU E 1 161 ? 24.431 51.539 -0.828 1.00 9.11 183 LEU D O 1
ATOM 9160 N N . ARG E 1 162 ? 23.534 49.457 -0.883 1.00 7.95 184 ARG D N 1
ATOM 9161 C CA . ARG E 1 162 ? 22.170 49.882 -0.598 1.00 9.16 184 ARG D CA 1
ATOM 9162 C C . ARG E 1 162 ? 21.614 49.123 0.597 1.00 9.32 184 ARG D C 1
ATOM 9163 O O . ARG E 1 162 ? 22.084 48.030 0.929 1.00 9.51 184 ARG D O 1
ATOM 9171 N N . VAL E 1 163 ? 20.608 49.726 1.221 1.00 9.26 185 VAL D N 1
ATOM 9172 C CA . VAL E 1 163 ? 19.850 49.102 2.311 1.00 9.04 185 VAL D CA 1
ATOM 9173 C C . VAL E 1 163 ? 18.387 49.251 1.967 1.00 9.05 185 VAL D C 1
ATOM 9174 O O . VAL E 1 163 ? 17.965 50.273 1.428 1.00 9.78 185 VAL D O 1
ATOM 9178 N N . SER E 1 164 ? 17.599 48.242 2.325 1.00 8.29 186 SER D N 1
ATOM 9179 C CA . SER E 1 164 ? 16.147 48.351 2.214 1.00 8.55 186 SER D CA 1
ATOM 9180 C C . SER E 1 164 ? 15.514 47.558 3.366 1.00 8.57 186 SER D C 1
ATOM 9181 O O . SER E 1 164 ? 16.208 46.838 4.110 1.00 8.31 186 SER D O 1
ATOM 9184 N N . ASP E 1 165 ? 14.195 47.676 3.515 1.00 8.50 187 ASP D N 1
ATOM 9185 C CA . ASP E 1 165 ? 13.489 46.751 4.394 1.00 8.38 187 ASP D CA 1
ATOM 9186 C C . ASP E 1 165 ? 13.684 45.336 3.849 1.00 7.70 187 ASP D C 1
ATOM 9187 O O . ASP E 1 165 ? 14.027 45.171 2.668 1.00 7.52 187 ASP D O 1
ATOM 9192 N N . TYR E 1 166 ? 13.404 44.322 4.672 1.00 7.30 188 TYR D N 1
ATOM 9193 C CA . TYR E 1 166 ? 13.650 42.947 4.238 1.00 7.50 188 TYR D CA 1
ATOM 9194 C C . TYR E 1 166 ? 12.908 42.598 2.932 1.00 7.87 188 TYR D C 1
ATOM 9195 O O . TYR E 1 166 ? 13.352 41.725 2.189 1.00 7.54 188 TYR D O 1
ATOM 9204 N N . ASP E 1 167 ? 11.783 43.279 2.668 1.00 7.71 189 ASP D N 1
ATOM 9205 C CA . ASP E 1 167 ? 10.947 43.021 1.497 1.00 8.09 189 ASP D CA 1
ATOM 9206 C C . ASP E 1 167 ? 11.210 43.984 0.340 1.00 8.50 189 ASP D C 1
ATOM 9207 O O . ASP E 1 167 ? 10.486 43.971 -0.666 1.00 9.45 189 ASP D O 1
ATOM 9212 N N . GLY E 1 168 ? 12.246 44.802 0.503 1.00 9.03 190 GLY D N 1
ATOM 9213 C CA . GLY E 1 168 ? 12.728 45.662 -0.577 1.00 9.11 190 GLY D CA 1
ATOM 9214 C C . GLY E 1 168 ? 12.245 47.103 -0.542 1.00 10.15 190 GLY D C 1
ATOM 9215 O O . GLY E 1 168 ? 12.813 47.957 -1.220 1.00 10.29 190 GLY D O 1
ATOM 9216 N N . TYR E 1 169 ? 11.207 47.391 0.231 1.00 9.44 191 TYR D N 1
ATOM 9217 C CA . TYR E 1 169 ? 10.721 48.772 0.303 1.00 9.98 191 TYR D CA 1
ATOM 9218 C C . TYR E 1 169 ? 11.642 49.649 1.145 1.00 10.32 191 TYR D C 1
ATOM 9219 O O . TYR E 1 169 ? 12.477 49.151 1.926 1.00 10.43 191 TYR D O 1
ATOM 9228 N N . ASN E 1 170 ? 11.476 50.963 0.987 1.00 10.94 192 ASN D N 1
ATOM 9229 C CA . ASN E 1 170 ? 12.293 51.952 1.668 1.00 11.03 192 ASN D CA 1
ATOM 9230 C C . ASN E 1 170 ? 13.785 51.757 1.383 1.00 10.51 192 ASN D C 1
ATOM 9231 O O . ASN E 1 170 ? 14.625 51.811 2.291 1.00 11.24 192 ASN D O 1
ATOM 9236 N N . GLN E 1 171 ? 14.087 51.586 0.092 1.00 11.18 193 GLN D N 1
ATOM 9237 C CA . GLN E 1 171 ? 15.461 51.432 -0.381 1.00 12.00 193 GLN D CA 1
ATOM 9238 C C . GLN E 1 171 ? 16.181 52.768 -0.315 1.00 12.25 193 GLN D C 1
ATOM 9239 O O . GLN E 1 171 ? 15.607 53.823 -0.639 1.00 13.08 193 GLN D O 1
ATOM 9245 N N . PHE E 1 172 ? 17.432 52.728 0.120 1.00 11.64 194 PHE D N 1
ATOM 9246 C CA . PHE E 1 172 ? 18.276 53.910 0.052 1.00 12.07 194 PHE D CA 1
ATOM 9247 C C . PHE E 1 172 ? 19.716 53.535 -0.227 1.00 12.30 194 PHE D C 1
ATOM 9248 O O . PHE E 1 172 ? 20.112 52.380 -0.040 1.00 11.80 194 PHE D O 1
ATOM 9256 N N . VAL E 1 173 ? 20.477 54.509 -0.714 1.00 12.66 195 VAL D N 1
ATOM 9257 C CA . VAL E 1 173 ? 21.868 54.286 -1.092 1.00 12.88 195 VAL D CA 1
ATOM 9258 C C . VAL E 1 173 ? 22.782 54.735 0.031 1.00 13.03 195 VAL D C 1
ATOM 9259 O O . VAL E 1 173 ? 22.702 55.870 0.501 1.00 13.49 195 VAL D O 1
ATOM 9263 N N . VAL E 1 174 ? 23.641 53.819 0.473 1.00 12.15 196 VAL D N 1
ATOM 9264 C CA . VAL E 1 174 ? 24.567 54.069 1.561 1.00 11.45 196 VAL D CA 1
ATOM 9265 C C . VAL E 1 174 ? 25.833 54.716 1.013 1.00 11.56 196 VAL D C 1
ATOM 9266 O O . VAL E 1 174 ? 26.325 55.697 1.573 1.00 12.27 196 VAL D O 1
ATOM 9270 N N . HIS E 1 175 ? 26.329 54.166 -0.091 1.00 11.85 197 HIS D N 1
ATOM 9271 C CA . HIS E 1 175 ? 27.572 54.644 -0.696 1.00 12.16 197 HIS D CA 1
ATOM 9272 C C . HIS E 1 175 ? 27.673 54.232 -2.150 1.00 12.57 197 HIS D C 1
ATOM 9273 O O . HIS E 1 175 ? 27.308 53.117 -2.518 1.00 12.42 197 HIS D O 1
ATOM 9280 N N . ARG E 1 176 ? 28.210 55.147 -2.963 1.00 13.20 198 ARG D N 1
ATOM 9281 C CA . ARG E 1 176 ? 28.454 54.928 -4.376 1.00 13.49 198 ARG D CA 1
ATOM 9282 C C . ARG E 1 176 ? 29.956 54.898 -4.621 1.00 13.36 198 ARG D C 1
ATOM 9283 O O . ARG E 1 176 ? 30.706 55.624 -3.968 1.00 15.04 198 ARG D O 1
ATOM 9291 N N . SER E 1 177 ? 30.382 54.057 -5.554 1.00 12.99 199 SER D N 1
ATOM 9292 C CA . SER E 1 177 ? 31.811 53.870 -5.830 1.00 13.09 199 SER D CA 1
ATOM 9293 C C . SER E 1 177 ? 32.110 53.557 -7.299 1.00 13.20 199 SER D C 1
ATOM 9294 O O . SER E 1 177 ? 31.345 52.868 -7.967 1.00 12.93 199 SER D O 1
ATOM 9297 N N . PRO E 1 178 ? 33.247 54.074 -7.816 1.00 13.84 200 PRO D N 1
ATOM 9298 C CA . PRO E 1 178 ? 33.706 53.694 -9.149 1.00 14.39 200 PRO D CA 1
ATOM 9299 C C . PRO E 1 178 ? 34.343 52.302 -9.179 1.00 13.92 200 PRO D C 1
ATOM 9300 O O . PRO E 1 178 ? 34.562 51.739 -10.264 1.00 15.00 200 PRO D O 1
ATOM 9304 N N . GLN E 1 179 ? 34.636 51.761 -7.993 1.00 13.83 201 GLN D N 1
ATOM 9305 C CA . GLN E 1 179 ? 35.361 50.499 -7.853 1.00 13.20 201 GLN D CA 1
ATOM 9306 C C . GLN E 1 179 ? 34.592 49.544 -6.932 1.00 12.53 201 GLN D C 1
ATOM 9307 O O . GLN E 1 179 ? 33.730 49.985 -6.171 1.00 12.06 201 GLN D O 1
ATOM 9313 N N . PRO E 1 180 ? 34.866 48.231 -7.032 1.00 12.18 202 PRO D N 1
ATOM 9314 C CA . PRO E 1 180 ? 34.081 47.239 -6.292 1.00 11.39 202 PRO D CA 1
ATOM 9315 C C . PRO E 1 180 ? 33.907 47.516 -4.805 1.00 10.69 202 PRO D C 1
ATOM 9316 O O . PRO E 1 180 ? 34.798 48.037 -4.140 1.00 10.52 202 PRO D O 1
ATOM 9320 N N . LEU E 1 181 ? 32.720 47.160 -4.323 1.00 10.40 203 LEU D N 1
ATOM 9321 C CA . LEU E 1 181 ? 32.396 47.187 -2.905 1.00 10.42 203 LEU D CA 1
ATOM 9322 C C . LEU E 1 181 ? 32.132 45.733 -2.509 1.00 10.04 203 LEU D C 1
ATOM 9323 O O . LEU E 1 181 ? 31.552 44.973 -3.293 1.00 11.40 203 LEU D O 1
ATOM 9328 N N . MET E 1 182 ? 32.594 45.341 -1.321 1.00 8.85 204 MET D N 1
ATOM 9329 C CA . MET E 1 182 ? 32.414 43.957 -0.855 1.00 8.58 204 MET D CA 1
ATOM 9330 C C . MET E 1 182 ? 31.896 43.864 0.567 1.00 8.49 204 MET D C 1
ATOM 9331 O O . MET E 1 182 ? 32.182 44.724 1.392 1.00 9.39 204 MET D O 1
ATOM 9336 N N . SER E 1 183 ? 31.137 42.792 0.809 1.00 7.61 205 SER D N 1
ATOM 9337 C CA . SER E 1 183 ? 30.994 42.192 2.134 1.00 7.56 205 SER D CA 1
ATOM 9338 C C . SER E 1 183 ? 30.445 43.117 3.221 1.00 7.80 205 SER D C 1
ATOM 9339 O O . SER E 1 183 ? 31.070 43.258 4.280 1.00 7.86 205 SER D O 1
ATOM 9342 N N . PRO E 1 184 ? 29.270 43.752 2.977 1.00 8.04 206 PRO D N 1
ATOM 9343 C CA . PRO E 1 184 ? 28.707 44.590 4.060 1.00 7.85 206 PRO D CA 1
ATOM 9344 C C . PRO E 1 184 ? 28.313 43.724 5.249 1.00 7.65 206 PRO D C 1
ATOM 9345 O O . PRO E 1 184 ? 27.805 42.619 5.052 1.00 8.44 206 PRO D O 1
ATOM 9349 N N . ALA E 1 185 ? 28.555 44.237 6.459 1.00 7.34 207 ALA D N 1
ATOM 9350 C CA . ALA E 1 185 ? 28.253 43.533 7.709 1.00 6.92 207 ALA D CA 1
ATOM 9351 C C . ALA E 1 185 ? 27.583 44.509 8.676 1.00 7.14 207 ALA D C 1
ATOM 9352 O O . ALA E 1 185 ? 28.012 45.643 8.800 1.00 7.82 207 ALA D O 1
ATOM 9354 N N . TRP E 1 186 ? 26.526 44.040 9.344 1.00 6.96 208 TRP D N 1
ATOM 9355 C CA . TRP E 1 186 ? 25.730 44.858 10.256 1.00 6.58 208 TRP D CA 1
ATOM 9356 C C . TRP E 1 186 ? 26.260 44.852 11.663 1.00 6.87 208 TRP D C 1
ATOM 9357 O O . TRP E 1 186 ? 26.632 43.798 12.196 1.00 6.82 208 TRP D O 1
ATOM 9368 N N . SER E 1 187 ? 26.234 46.025 12.298 1.00 7.30 209 SER D N 1
ATOM 9369 C CA . SER E 1 187 ? 26.453 46.076 13.748 1.00 7.71 209 SER D CA 1
ATOM 9370 C C . SER E 1 187 ? 25.202 45.514 14.421 1.00 8.54 209 SER D C 1
ATOM 9371 O O . SER E 1 187 ? 24.101 45.636 13.886 1.00 8.06 209 SER D O 1
ATOM 9374 N N . PRO E 1 188 ? 25.366 44.888 15.600 1.00 9.17 210 PRO D N 1
ATOM 9375 C CA . PRO E 1 188 ? 24.189 44.268 16.238 1.00 9.87 210 PRO D CA 1
ATOM 9376 C C . PRO E 1 188 ? 23.086 45.238 16.663 1.00 10.43 210 PRO D C 1
ATOM 9377 O O . PRO E 1 188 ? 21.935 44.807 16.844 1.00 10.43 210 PRO D O 1
ATOM 9381 N N . ASP E 1 189 ? 23.427 46.519 16.821 1.00 10.53 211 ASP D N 1
ATOM 9382 C CA . ASP E 1 189 ? 22.407 47.543 17.108 1.00 11.75 211 ASP D CA 1
ATOM 9383 C C . ASP E 1 189 ? 21.743 48.103 15.856 1.00 11.78 211 ASP D C 1
ATOM 9384 O O . ASP E 1 189 ? 20.875 48.973 15.938 1.00 12.11 211 ASP D O 1
ATOM 9389 N N . GLY E 1 190 ? 22.126 47.579 14.695 1.00 10.65 212 GLY D N 1
ATOM 9390 C CA . GLY E 1 190 ? 21.477 47.938 13.445 1.00 10.50 212 GLY D CA 1
ATOM 9391 C C . GLY E 1 190 ? 21.828 49.313 12.889 1.00 10.33 212 GLY D C 1
ATOM 9392 O O . GLY E 1 190 ? 21.250 49.727 11.906 1.00 10.85 212 GLY D O 1
ATOM 9393 N N . SER E 1 191 ? 22.822 49.976 13.468 1.00 10.44 213 SER D N 1
ATOM 9394 C CA . SER E 1 191 ? 23.077 51.382 13.137 1.00 10.43 213 SER D CA 1
ATOM 9395 C C . SER E 1 191 ? 24.224 51.594 12.151 1.00 10.02 213 SER D C 1
ATOM 9396 O O . SER E 1 191 ? 24.354 52.677 11.565 1.00 10.13 213 SER D O 1
ATOM 9399 N N . LYS E 1 192 ? 25.031 50.552 11.960 1.00 10.07 214 LYS D N 1
ATOM 9400 C CA . LYS E 1 192 ? 26.263 50.670 11.189 1.00 9.60 214 LYS D CA 1
ATOM 9401 C C . LYS E 1 192 ? 26.444 49.512 10.209 1.00 9.15 214 LYS D C 1
ATOM 9402 O O . LYS E 1 192 ? 26.017 48.378 10.475 1.00 8.87 214 LYS D O 1
ATOM 9408 N N . LEU E 1 193 ? 27.105 49.797 9.089 1.00 8.49 215 LEU D N 1
ATOM 9409 C CA . LEU E 1 193 ? 27.602 48.754 8.183 1.00 8.05 215 LEU D CA 1
ATOM 9410 C C . LEU E 1 193 ? 29.109 48.875 8.059 1.00 8.15 215 LEU D C 1
ATOM 9411 O O . LEU E 1 193 ? 29.617 49.976 7.806 1.00 9.44 215 LEU D O 1
ATOM 9416 N N . ALA E 1 194 ? 29.806 47.760 8.235 1.00 7.57 216 ALA D N 1
ATOM 9417 C CA . ALA E 1 194 ? 31.223 47.675 7.838 1.00 8.00 216 ALA D CA 1
ATOM 9418 C C . ALA E 1 194 ? 31.238 47.165 6.405 1.00 8.43 216 ALA D C 1
ATOM 9419 O O . ALA E 1 194 ? 30.417 46.332 6.056 1.00 8.71 216 ALA D O 1
ATOM 9421 N N . TYR E 1 195 ? 32.155 47.646 5.560 1.00 7.84 217 TYR D N 1
ATOM 9422 C CA . TYR E 1 195 ? 32.251 47.099 4.205 1.00 8.39 217 TYR D CA 1
ATOM 9423 C C . TYR E 1 195 ? 33.617 47.413 3.627 1.00 8.62 217 TYR D C 1
ATOM 9424 O O . TYR E 1 195 ? 34.372 48.214 4.181 1.00 8.84 217 TYR D O 1
ATOM 9433 N N . VAL E 1 196 ? 33.886 46.790 2.489 1.00 8.67 218 VAL D N 1
ATOM 9434 C CA . VAL E 1 196 ? 35.166 46.938 1.804 1.00 9.25 218 VAL D CA 1
ATOM 9435 C C . VAL E 1 196 ? 34.939 47.796 0.573 1.00 9.13 218 VAL D C 1
ATOM 9436 O O . VAL E 1 196 ? 33.985 47.588 -0.175 1.00 9.42 218 VAL D O 1
ATOM 9440 N N . THR E 1 197 ? 35.831 48.760 0.355 1.00 9.55 219 THR D N 1
ATOM 9441 C CA . THR E 1 197 ? 35.812 49.524 -0.883 1.00 10.81 219 THR D CA 1
ATOM 9442 C C . THR E 1 197 ? 37.183 49.533 -1.544 1.00 10.65 219 THR D C 1
ATOM 9443 O O . THR E 1 197 ? 38.188 49.619 -0.858 1.00 10.23 219 THR D O 1
ATOM 9447 N N . PHE E 1 198 ? 37.187 49.420 -2.874 1.00 10.86 220 PHE D N 1
ATOM 9448 C CA . PHE E 1 198 ? 38.422 49.514 -3.679 1.00 11.38 220 PHE D CA 1
ATOM 9449 C C . PHE E 1 198 ? 38.610 50.906 -4.307 1.00 13.42 220 PHE D C 1
ATOM 9450 O O . PHE E 1 198 ? 39.503 51.090 -5.145 1.00 13.62 220 PHE D O 1
ATOM 9458 N N . GLU E 1 199 ? 37.802 51.880 -3.899 1.00 14.01 221 GLU D N 1
ATOM 9459 C CA . GLU E 1 199 ? 37.813 53.209 -4.546 1.00 15.72 221 GLU D CA 1
ATOM 9460 C C . GLU E 1 199 ? 39.143 53.962 -4.489 1.00 16.52 221 GLU D C 1
ATOM 9461 O O . GLU E 1 199 ? 39.406 54.804 -5.360 1.00 17.41 221 GLU D O 1
ATOM 9467 N N . SER E 1 200 ? 39.970 53.682 -3.483 1.00 16.97 222 SER D N 1
ATOM 9468 C CA . SER E 1 200 ? 41.281 54.336 -3.372 1.00 17.74 222 SER D CA 1
ATOM 9469 C C . SER E 1 200 ? 42.337 53.748 -4.315 1.00 18.18 222 SER D C 1
ATOM 9470 O O . SER E 1 200 ? 43.448 54.294 -4.411 1.00 19.15 222 SER D O 1
ATOM 9473 N N . GLY E 1 201 ? 41.997 52.658 -5.007 1.00 17.78 223 GLY D N 1
ATOM 9474 C CA . GLY E 1 201 ? 42.955 51.904 -5.820 1.00 17.92 223 GLY D CA 1
ATOM 9475 C C . GLY E 1 201 ? 43.459 50.650 -5.120 1.00 17.86 223 GLY D C 1
ATOM 9476 O O . GLY E 1 201 ? 44.237 49.879 -5.688 1.00 18.18 223 GLY D O 1
ATOM 9477 N N . ARG E 1 202 ? 43.031 50.462 -3.873 1.00 17.24 224 ARG D N 1
ATOM 9478 C CA . ARG E 1 202 ? 43.356 49.270 -3.085 1.00 16.38 224 ARG D CA 1
ATOM 9479 C C . ARG E 1 202 ? 42.204 49.084 -2.100 1.00 14.32 224 ARG D C 1
ATOM 9480 O O . ARG E 1 202 ? 41.449 50.025 -1.855 1.00 14.18 224 ARG D O 1
ATOM 9488 N N . SER E 1 203 ? 42.064 47.884 -1.540 1.00 12.34 225 SER D N 1
ATOM 9489 C CA . SER E 1 203 ? 41.003 47.664 -0.546 1.00 10.98 225 SER D CA 1
ATOM 9490 C C . SER E 1 203 ? 41.184 48.515 0.710 1.00 10.40 225 SER D C 1
ATOM 9491 O O . SER E 1 203 ? 42.307 48.734 1.189 1.00 10.80 225 SER D O 1
ATOM 9494 N N . ALA E 1 204 ? 40.058 48.994 1.224 1.00 8.91 226 ALA D N 1
ATOM 9495 C CA . ALA E 1 204 ? 39.988 49.588 2.545 1.00 9.42 226 ALA D CA 1
ATOM 9496 C C . ALA E 1 204 ? 38.727 49.106 3.215 1.00 8.99 226 ALA D C 1
ATOM 9497 O O . ALA E 1 204 ? 37.663 49.031 2.589 1.00 9.79 226 ALA D O 1
ATOM 9499 N N . LEU E 1 205 ? 38.860 48.814 4.509 1.00 8.93 227 LEU D N 1
ATOM 9500 C CA . LEU E 1 205 ? 37.738 48.404 5.338 1.00 9.60 227 LEU D CA 1
ATOM 9501 C C . LEU E 1 205 ? 37.304 49.601 6.157 1.00 9.09 227 LEU D C 1
ATOM 9502 O O . LEU E 1 205 ? 38.124 50.210 6.835 1.00 9.76 227 LEU D O 1
ATOM 9507 N N . VAL E 1 206 ? 36.010 49.919 6.082 1.00 9.15 228 VAL D N 1
ATOM 9508 C CA . VAL E 1 206 ? 35.435 51.083 6.759 1.00 9.40 228 VAL D CA 1
ATOM 9509 C C . VAL E 1 206 ? 34.157 50.698 7.494 1.00 9.46 228 VAL D C 1
ATOM 9510 O O . VAL E 1 206 ? 33.587 49.652 7.221 1.00 8.99 228 VAL D O 1
ATOM 9514 N N . ILE E 1 207 ? 33.739 51.547 8.435 1.00 8.40 229 ILE D N 1
ATOM 9515 C CA . ILE E 1 207 ? 32.445 51.393 9.107 1.00 9.22 229 ILE D CA 1
ATOM 9516 C C . ILE E 1 207 ? 31.667 52.681 8.893 1.00 9.54 229 ILE D C 1
ATOM 9517 O O . ILE E 1 207 ? 32.151 53.768 9.239 1.00 9.98 229 ILE D O 1
ATOM 9522 N N . GLN E 1 208 ? 30.475 52.561 8.322 1.00 9.51 230 GLN D N 1
ATOM 9523 C CA . GLN E 1 208 ? 29.647 53.736 8.055 1.00 9.63 230 GLN D CA 1
ATOM 9524 C C . GLN E 1 208 ? 28.381 53.714 8.923 1.00 10.16 230 GLN D C 1
ATOM 9525 O O . GLN E 1 208 ? 27.689 52.700 8.971 1.00 10.56 230 GLN D O 1
ATOM 9531 N N . THR E 1 209 ? 28.102 54.833 9.604 1.00 10.62 231 THR D N 1
ATOM 9532 C CA . THR E 1 209 ? 26.920 54.989 10.452 1.00 11.26 231 THR D CA 1
ATOM 9533 C C . THR E 1 209 ? 25.803 55.403 9.515 1.00 11.14 231 THR D C 1
ATOM 9534 O O . THR E 1 209 ? 25.916 56.418 8.814 1.00 10.85 231 THR D O 1
ATOM 9538 N N . LEU E 1 210 ? 24.721 54.627 9.484 1.00 11.15 232 LEU D N 1
ATOM 9539 C CA . LEU E 1 210 ? 23.682 54.815 8.478 1.00 11.74 232 LEU D CA 1
ATOM 9540 C C . LEU E 1 210 ? 22.908 56.134 8.614 1.00 11.63 232 LEU D C 1
ATOM 9541 O O . LEU E 1 210 ? 22.600 56.771 7.614 1.00 12.63 232 LEU D O 1
ATOM 9546 N N . ALA E 1 211 ? 22.619 56.526 9.852 1.00 11.49 233 ALA D N 1
ATOM 9547 C CA . ALA E 1 211 ? 21.759 57.705 10.111 1.00 12.07 233 ALA D CA 1
ATOM 9548 C C . ALA E 1 211 ? 22.381 59.031 9.693 1.00 12.19 233 ALA D C 1
ATOM 9549 O O . ALA E 1 211 ? 21.665 59.983 9.394 1.00 12.93 233 ALA D O 1
ATOM 9551 N N . ASN E 1 212 ? 23.705 59.112 9.708 1.00 11.53 234 ASN D N 1
ATOM 9552 C CA . ASN E 1 212 ? 24.367 60.379 9.398 1.00 11.39 234 ASN D CA 1
ATOM 9553 C C . ASN E 1 212 ? 25.536 60.293 8.430 1.00 11.32 234 ASN D C 1
ATOM 9554 O O . ASN E 1 212 ? 26.157 61.313 8.121 1.00 10.46 234 ASN D O 1
ATOM 9559 N N . GLY E 1 213 ? 25.833 59.094 7.937 1.00 10.69 235 GLY D N 1
ATOM 9560 C CA . GLY E 1 213 ? 26.883 58.934 6.949 1.00 10.81 235 GLY D CA 1
ATOM 9561 C C . GLY E 1 213 ? 28.300 58.985 7.486 1.00 9.72 235 GLY D C 1
ATOM 9562 O O . GLY E 1 213 ? 29.248 58.934 6.696 1.00 11.21 235 GLY D O 1
ATOM 9563 N N . ALA E 1 214 ? 28.470 59.079 8.808 1.00 9.39 236 ALA D N 1
ATOM 9564 C CA . ALA E 1 214 ? 29.816 59.110 9.411 1.00 9.99 236 ALA D CA 1
ATOM 9565 C C . ALA E 1 214 ? 30.622 57.881 9.016 1.00 10.28 236 ALA D C 1
ATOM 9566 O O . ALA E 1 214 ? 30.110 56.771 9.070 1.00 10.79 236 ALA D O 1
ATOM 9568 N N . VAL E 1 215 ? 31.885 58.083 8.654 1.00 10.39 237 VAL D N 1
ATOM 9569 C CA . VAL E 1 215 ? 32.756 56.981 8.252 1.00 11.09 237 VAL D CA 1
ATOM 9570 C C . VAL E 1 215 ? 33.981 56.896 9.147 1.00 11.34 237 VAL D C 1
ATOM 9571 O O . VAL E 1 215 ? 34.677 57.896 9.381 1.00 11.57 237 VAL D O 1
ATOM 9575 N N . ARG E 1 216 ? 34.231 55.678 9.622 1.00 10.64 238 ARG D N 1
ATOM 9576 C CA . ARG E 1 216 ? 35.419 55.343 10.394 1.00 11.63 238 ARG D CA 1
ATOM 9577 C C . ARG E 1 216 ? 36.277 54.372 9.594 1.00 11.87 238 ARG D C 1
ATOM 9578 O O . ARG E 1 216 ? 35.813 53.318 9.158 1.00 11.35 238 ARG D O 1
ATOM 9586 N N . GLN E 1 217 ? 37.542 54.734 9.404 1.00 12.22 239 GLN D N 1
ATOM 9587 C CA . GLN E 1 217 ? 38.478 53.851 8.720 1.00 13.47 239 GLN D CA 1
ATOM 9588 C C . GLN E 1 217 ? 38.967 52.796 9.706 1.00 12.74 239 GLN D C 1
ATOM 9589 O O . GLN E 1 217 ? 39.387 53.138 10.820 1.00 13.63 239 GLN D O 1
ATOM 9595 N N . VAL E 1 218 ? 38.889 51.528 9.300 1.00 11.56 240 VAL D N 1
ATOM 9596 C CA . VAL E 1 218 ? 39.295 50.413 10.147 1.00 11.37 240 VAL D CA 1
ATOM 9597 C C . VAL E 1 218 ? 40.687 49.957 9.729 1.00 10.80 240 VAL D C 1
ATOM 9598 O O . VAL E 1 218 ? 41.582 49.866 10.577 1.00 11.17 240 VAL D O 1
ATOM 9602 N N . ALA E 1 219 ? 40.862 49.673 8.434 1.00 10.53 241 ALA D N 1
ATOM 9603 C CA . ALA E 1 219 ? 42.120 49.092 7.943 1.00 10.56 241 ALA D CA 1
ATOM 9604 C C . ALA E 1 219 ? 42.320 49.356 6.469 1.00 10.36 241 ALA D C 1
ATOM 9605 O O . ALA E 1 219 ? 41.418 49.113 5.668 1.00 9.77 241 ALA D O 1
ATOM 9607 N N . SER E 1 220 ? 43.515 49.819 6.100 1.00 10.93 242 SER D N 1
ATOM 9608 C CA . SER E 1 220 ? 43.918 49.794 4.690 1.00 12.04 242 SER D CA 1
ATOM 9609 C C . SER E 1 220 ? 45.411 49.543 4.611 1.00 12.40 242 SER D C 1
ATOM 9610 O O . SER E 1 220 ? 46.173 50.370 4.107 1.00 12.90 242 SER D O 1
ATOM 9613 N N . PHE E 1 221 ? 45.808 48.394 5.125 1.00 12.10 243 PHE D N 1
ATOM 9614 C CA . PHE E 1 221 ? 47.184 47.932 5.031 1.00 11.70 243 PHE D CA 1
ATOM 9615 C C . PHE E 1 221 ? 47.460 47.468 3.593 1.00 11.72 243 PHE D C 1
ATOM 9616 O O . PHE E 1 221 ? 46.529 47.333 2.791 1.00 11.25 243 PHE D O 1
ATOM 9624 N N . PRO E 1 222 ? 48.743 47.230 3.248 1.00 12.36 244 PRO D N 1
ATOM 9625 C CA . PRO E 1 222 ? 49.002 46.638 1.936 1.00 12.54 244 PRO D CA 1
ATOM 9626 C C . PRO E 1 222 ? 48.245 45.333 1.738 1.00 11.72 244 PRO D C 1
ATOM 9627 O O . PRO E 1 222 ? 47.986 44.602 2.694 1.00 11.83 244 PRO D O 1
ATOM 9631 N N . ARG E 1 223 ? 47.895 45.066 0.488 1.00 11.06 245 ARG D N 1
ATOM 9632 C CA . ARG E 1 223 ? 47.159 43.868 0.077 1.00 10.65 245 ARG D CA 1
ATOM 9633 C C . ARG E 1 223 ? 45.714 43.948 0.576 1.00 9.78 245 ARG D C 1
ATOM 9634 O O . ARG E 1 223 ? 45.128 45.016 0.524 1.00 11.09 245 ARG D O 1
ATOM 9642 N N . HIS E 1 224 ? 45.147 42.853 1.074 1.00 7.95 246 HIS D N 1
ATOM 9643 C CA . HIS E 1 224 ? 43.704 42.840 1.255 1.00 7.98 246 HIS D CA 1
ATOM 9644 C C . HIS E 1 224 ? 43.296 43.209 2.657 1.00 8.46 246 HIS D C 1
ATOM 9645 O O . HIS E 1 224 ? 43.929 42.773 3.602 1.00 8.49 246 HIS D O 1
ATOM 9652 N N . ASN E 1 225 ? 42.218 43.992 2.735 1.00 8.35 247 ASN D N 1
ATOM 9653 C CA . ASN E 1 225 ? 41.548 44.360 3.993 1.00 8.87 247 ASN D CA 1
ATOM 9654 C C . ASN E 1 225 ? 40.077 44.069 3.788 1.00 8.44 247 ASN D C 1
ATOM 9655 O O . ASN E 1 225 ? 39.418 44.764 3.011 1.00 8.82 247 ASN D O 1
ATOM 9660 N N . GLY E 1 226 ? 39.547 43.044 4.457 1.00 8.13 248 GLY D N 1
ATOM 9661 C CA . GLY E 1 226 ? 38.191 42.668 4.109 1.00 8.82 248 GLY D CA 1
ATOM 9662 C C . GLY E 1 226 ? 37.464 41.741 5.039 1.00 7.64 248 GLY D C 1
ATOM 9663 O O . GLY E 1 226 ? 37.878 41.520 6.177 1.00 7.86 248 GLY D O 1
ATOM 9664 N N . ALA E 1 227 ? 36.333 41.245 4.548 1.00 7.23 249 ALA D N 1
ATOM 9665 C CA . ALA E 1 227 ? 35.562 40.197 5.244 1.00 6.35 249 ALA D CA 1
ATOM 9666 C C . ALA E 1 227 ? 35.171 40.534 6.691 1.00 6.30 249 ALA D C 1
ATOM 9667 O O . ALA E 1 227 ? 35.433 39.732 7.596 1.00 6.96 249 ALA D O 1
ATOM 9669 N N . PRO E 1 228 ? 34.547 41.710 6.899 1.00 6.21 250 PRO D N 1
ATOM 9670 C CA . PRO E 1 228 ? 34.220 42.101 8.279 1.00 5.78 250 PRO D CA 1
ATOM 9671 C C . PRO E 1 228 ? 33.018 41.374 8.904 1.00 6.20 250 PRO D C 1
ATOM 9672 O O . PRO E 1 228 ? 32.108 40.942 8.199 1.00 6.26 250 PRO D O 1
ATOM 9676 N N . ALA E 1 229 ? 33.031 41.273 10.239 1.00 6.56 251 ALA D N 1
ATOM 9677 C CA . ALA E 1 229 ? 31.876 40.755 10.981 1.00 6.76 251 ALA D CA 1
ATOM 9678 C C . ALA E 1 229 ? 31.902 41.370 12.365 1.00 6.98 251 ALA D C 1
ATOM 9679 O O . ALA E 1 229 ? 32.917 41.286 13.047 1.00 6.69 251 ALA D O 1
ATOM 9681 N N . PHE E 1 230 ? 30.800 41.996 12.776 1.00 7.09 252 PHE D N 1
ATOM 9682 C CA . PHE E 1 230 ? 30.699 42.540 14.141 1.00 7.05 252 PHE D CA 1
ATOM 9683 C C . PHE E 1 230 ? 30.324 41.436 15.131 1.00 7.49 252 PHE D C 1
ATOM 9684 O O . PHE E 1 230 ? 29.449 40.616 14.835 1.00 7.63 252 PHE D O 1
ATOM 9692 N N . SER E 1 231 ? 30.936 41.454 16.317 1.00 7.21 253 SER D N 1
ATOM 9693 C CA . SER E 1 231 ? 30.540 40.508 17.360 1.00 8.42 253 SER D CA 1
ATOM 9694 C C . SER E 1 231 ? 29.102 40.796 17.802 1.00 8.59 253 SER D C 1
ATOM 9695 O O . SER E 1 231 ? 28.657 41.953 17.789 1.00 8.76 253 SER D O 1
ATOM 9698 N N . PRO E 1 232 ? 28.360 39.746 18.203 1.00 8.94 254 PRO D N 1
ATOM 9699 C CA . PRO E 1 232 ? 26.986 39.966 18.683 1.00 9.47 254 PRO D CA 1
ATOM 9700 C C . PRO E 1 232 ? 26.883 40.943 19.857 1.00 9.94 254 PRO D C 1
ATOM 9701 O O . PRO E 1 232 ? 25.843 41.598 20.009 1.00 10.61 254 PRO D O 1
ATOM 9705 N N . ASP E 1 233 ? 27.938 41.052 20.658 1.00 9.70 255 ASP D N 1
ATOM 9706 C CA . ASP E 1 233 ? 27.892 41.980 21.795 1.00 9.85 255 ASP D CA 1
ATOM 9707 C C . ASP E 1 233 ? 28.297 43.399 21.400 1.00 10.39 255 ASP D C 1
ATOM 9708 O O . ASP E 1 233 ? 28.296 44.305 22.234 1.00 10.83 255 ASP D O 1
ATOM 9713 N N . GLY E 1 234 ? 28.659 43.578 20.128 1.00 10.22 256 GLY D N 1
ATOM 9714 C CA . GLY E 1 234 ? 28.927 44.902 19.567 1.00 10.83 256 GLY D CA 1
ATOM 9715 C C . GLY E 1 234 ? 30.312 45.463 19.805 1.00 10.35 256 GLY D C 1
ATOM 9716 O O . GLY E 1 234 ? 30.651 46.526 19.265 1.00 10.74 256 GLY D O 1
ATOM 9717 N N . SER E 1 235 ? 31.128 44.765 20.587 1.00 9.63 257 SER D N 1
ATOM 9718 C CA . SER E 1 235 ? 32.409 45.338 21.033 1.00 10.18 257 SER D CA 1
ATOM 9719 C C . SER E 1 235 ? 33.589 45.112 20.105 1.00 9.68 257 SER D C 1
ATOM 9720 O O . SER E 1 235 ? 34.610 45.787 20.233 1.00 9.30 257 SER D O 1
ATOM 9723 N N . LYS E 1 236 ? 33.445 44.166 19.180 1.00 9.08 258 LYS D N 1
ATOM 9724 C CA . LYS E 1 236 ? 34.567 43.745 18.338 1.00 8.98 258 LYS D CA 1
ATOM 9725 C C . LYS E 1 236 ? 34.182 43.667 16.879 1.00 8.00 258 LYS D C 1
ATOM 9726 O O . LYS E 1 236 ? 33.039 43.410 16.542 1.00 8.13 258 LYS D O 1
ATOM 9732 N N . LEU E 1 237 ? 35.161 43.936 16.025 1.00 7.39 259 LEU D N 1
ATOM 9733 C CA . LEU E 1 237 ? 35.026 43.648 14.594 1.00 7.34 259 LEU D CA 1
ATOM 9734 C C . LEU E 1 237 ? 36.105 42.654 14.194 1.00 6.70 259 LEU D C 1
ATOM 9735 O O . LEU E 1 237 ? 37.290 42.926 14.349 1.00 7.57 259 LEU D O 1
ATOM 9740 N N . ALA E 1 238 ? 35.685 41.502 13.679 1.00 6.61 260 ALA D N 1
ATOM 9741 C CA . ALA E 1 238 ? 36.594 40.535 13.070 1.00 6.42 260 ALA D CA 1
ATOM 9742 C C . ALA E 1 238 ? 36.721 40.860 11.594 1.00 6.53 260 ALA D C 1
ATOM 9743 O O . ALA E 1 238 ? 35.770 41.361 10.980 1.00 6.62 260 ALA D O 1
ATOM 9745 N N . PHE E 1 239 ? 37.894 40.592 11.034 1.00 5.91 261 PHE D N 1
ATOM 9746 C CA . PHE E 1 239 ? 38.117 40.826 9.591 1.00 5.90 261 PHE D CA 1
ATOM 9747 C C . PHE E 1 239 ? 39.360 40.064 9.173 1.00 5.91 261 PHE D C 1
ATOM 9748 O O . PHE E 1 239 ? 40.011 39.415 10.014 1.00 7.50 261 PHE D O 1
ATOM 9756 N N . ALA E 1 240 ? 39.654 40.098 7.874 1.00 6.62 262 ALA D N 1
ATOM 9757 C CA . ALA E 1 240 ? 40.831 39.411 7.346 1.00 7.27 262 ALA D CA 1
ATOM 9758 C C . ALA E 1 240 ? 41.782 40.428 6.704 1.00 7.58 262 ALA D C 1
ATOM 9759 O O . ALA E 1 240 ? 41.352 41.371 6.016 1.00 7.45 262 ALA D O 1
ATOM 9761 N N . LEU E 1 241 ? 43.074 40.258 6.966 1.00 7.55 263 LEU D N 1
ATOM 9762 C CA . LEU E 1 241 ? 44.104 41.069 6.317 1.00 7.86 263 LEU D CA 1
ATOM 9763 C C . LEU E 1 241 ? 45.085 40.109 5.684 1.00 7.29 263 LEU D C 1
ATOM 9764 O O . LEU E 1 241 ? 45.371 39.067 6.257 1.00 7.38 263 LEU D O 1
ATOM 9769 N N . SER E 1 242 ? 45.616 40.468 4.511 1.00 7.80 264 SER D N 1
ATOM 9770 C CA . SER E 1 242 ? 46.683 39.645 3.932 1.00 8.44 264 SER D CA 1
ATOM 9771 C C . SER E 1 242 ? 48.058 40.312 3.858 1.00 9.75 264 SER D C 1
ATOM 9772 O O . SER E 1 242 ? 48.952 39.814 3.149 1.00 10.45 264 SER D O 1
ATOM 9775 N N . LYS E 1 243 ? 48.251 41.384 4.626 1.00 9.92 265 LYS D N 1
ATOM 9776 C CA . LYS E 1 243 ? 49.555 42.075 4.663 1.00 10.59 265 LYS D CA 1
ATOM 9777 C C . LYS E 1 243 ? 50.723 41.128 4.968 1.00 11.12 265 LYS D C 1
ATOM 9778 O O . LYS E 1 243 ? 51.845 41.365 4.513 1.00 12.46 265 LYS D O 1
ATOM 9784 N N . THR E 1 244 ? 50.472 40.049 5.710 1.00 10.37 266 THR D N 1
ATOM 9785 C CA . THR E 1 244 ? 51.557 39.115 6.099 1.00 11.43 266 THR D CA 1
ATOM 9786 C C . THR E 1 244 ? 52.010 38.231 4.943 1.00 12.03 266 THR D C 1
ATOM 9787 O O . THR E 1 244 ? 53.070 37.585 5.012 1.00 13.22 266 THR D O 1
ATOM 9791 N N . GLY E 1 245 ? 51.197 38.179 3.893 1.00 11.21 267 GLY D N 1
ATOM 9792 C CA . GLY E 1 245 ? 51.481 37.323 2.737 1.00 10.48 267 GLY D CA 1
ATOM 9793 C C . GLY E 1 245 ? 50.434 36.259 2.447 1.00 10.75 267 GLY D C 1
ATOM 9794 O O . GLY E 1 245 ? 50.485 35.595 1.411 1.00 12.57 267 GLY D O 1
ATOM 9795 N N . SER E 1 246 ? 49.485 36.098 3.366 1.00 9.75 268 SER D N 1
ATOM 9796 C CA . SER E 1 246 ? 48.301 35.267 3.144 1.00 8.98 268 SER D CA 1
ATOM 9797 C C . SER E 1 246 ? 47.223 35.876 4.013 1.00 8.22 268 SER D C 1
ATOM 9798 O O . SER E 1 246 ? 47.523 36.670 4.904 1.00 8.99 268 SER D O 1
ATOM 9801 N N . LEU E 1 247 ? 45.974 35.511 3.753 1.00 7.60 269 LEU D N 1
ATOM 9802 C CA . LEU E 1 247 ? 44.860 36.009 4.560 1.00 7.24 269 LEU D CA 1
ATOM 9803 C C . LEU E 1 247 ? 44.907 35.417 5.963 1.00 7.64 269 LEU D C 1
ATOM 9804 O O . LEU E 1 247 ? 45.012 34.203 6.139 1.00 7.34 269 LEU D O 1
ATOM 9809 N N . ASN E 1 248 ? 44.805 36.307 6.943 1.00 7.29 270 ASN D N 1
ATOM 9810 C CA . ASN E 1 248 ? 44.721 35.898 8.352 1.00 7.01 270 ASN D CA 1
ATOM 9811 C C . ASN E 1 248 ? 43.665 36.722 9.080 1.00 6.69 270 ASN D C 1
ATOM 9812 O O . ASN E 1 248 ? 43.305 37.814 8.639 1.00 6.79 270 ASN D O 1
ATOM 9817 N N . LEU E 1 249 ? 43.178 36.192 10.187 1.00 7.21 271 LEU D N 1
ATOM 9818 C CA . LEU E 1 249 ? 42.089 36.846 10.905 1.00 6.86 271 LEU D CA 1
ATOM 9819 C C . LEU E 1 249 ? 42.646 37.795 11.950 1.00 7.00 271 LEU D C 1
ATOM 9820 O O . LEU E 1 249 ? 43.667 37.531 12.577 1.00 7.93 271 LEU D O 1
ATOM 9825 N N . TYR E 1 250 ? 41.959 38.918 12.090 1.00 6.89 272 TYR D N 1
ATOM 9826 C CA . TYR E 1 250 ? 42.267 39.938 13.085 1.00 6.90 272 TYR D CA 1
ATOM 9827 C C . TYR E 1 250 ? 40.987 40.391 13.742 1.00 7.51 272 TYR D C 1
ATOM 9828 O O . TYR E 1 250 ? 39.914 40.255 13.167 1.00 7.37 272 TYR D O 1
ATOM 9837 N N . VAL E 1 251 ? 41.102 40.950 14.948 1.00 8.37 273 VAL D N 1
ATOM 9838 C CA A VAL E 1 251 ? 39.951 41.530 15.628 0.50 9.22 273 VAL D CA 1
ATOM 9839 C CA B VAL E 1 251 ? 39.951 41.553 15.623 0.50 9.29 273 VAL D CA 1
ATOM 9840 C C . VAL E 1 251 ? 40.301 42.945 16.111 1.00 9.26 273 VAL D C 1
ATOM 9841 O O . VAL E 1 251 ? 41.387 43.172 16.650 1.00 10.28 273 VAL D O 1
ATOM 9848 N N . MET E 1 252 ? 39.387 43.882 15.897 1.00 9.20 274 MET D N 1
ATOM 9849 C CA . MET E 1 252 ? 39.557 45.223 16.442 1.00 10.47 274 MET D CA 1
ATOM 9850 C C . MET E 1 252 ? 38.626 45.382 17.634 1.00 10.27 274 MET D C 1
ATOM 9851 O O . MET E 1 252 ? 37.438 45.087 17.524 1.00 9.47 274 MET D O 1
ATOM 9856 N N . ASP E 1 253 ? 39.174 45.856 18.758 1.00 11.09 275 ASP D N 1
ATOM 9857 C CA . ASP E 1 253 ? 38.379 46.341 19.872 1.00 11.58 275 ASP D CA 1
ATOM 9858 C C . ASP E 1 253 ? 37.840 47.708 19.462 1.00 10.64 275 ASP D C 1
ATOM 9859 O O . ASP E 1 253 ? 38.608 48.670 19.313 1.00 11.04 275 ASP D O 1
ATOM 9864 N N . LEU E 1 254 ? 36.534 47.802 19.263 1.00 10.07 276 LEU D N 1
ATOM 9865 C CA . LEU E 1 254 ? 35.962 49.010 18.692 1.00 10.71 276 LEU D CA 1
ATOM 9866 C C . LEU E 1 254 ? 36.081 50.221 19.607 1.00 11.17 276 LEU D C 1
ATOM 9867 O O . LEU E 1 254 ? 36.170 51.345 19.124 1.00 12.14 276 LEU D O 1
ATOM 9872 N N . ALA E 1 255 ? 36.105 49.990 20.915 1.00 11.34 277 ALA D N 1
ATOM 9873 C CA . ALA E 1 255 ? 36.226 51.112 21.839 1.00 11.72 277 ALA D CA 1
ATOM 9874 C C . ALA E 1 255 ? 37.569 51.828 21.683 1.00 11.72 277 ALA D C 1
ATOM 9875 O O . ALA E 1 255 ? 37.614 53.059 21.663 1.00 13.09 277 ALA D O 1
ATOM 9877 N N . SER E 1 256 ? 38.649 51.055 21.578 1.00 12.13 278 SER D N 1
ATOM 9878 C CA . SER E 1 256 ? 40.010 51.595 21.588 1.00 13.40 278 SER D CA 1
ATOM 9879 C C . SER E 1 256 ? 40.653 51.712 20.213 1.00 13.74 278 SER D C 1
ATOM 9880 O O . SER E 1 256 ? 41.602 52.497 20.045 1.00 15.02 278 SER D O 1
ATOM 9883 N N . GLY E 1 257 ? 40.169 50.925 19.249 1.00 14.02 279 GLY D N 1
ATOM 9884 C CA . GLY E 1 257 ? 40.804 50.847 17.936 1.00 14.23 279 GLY D CA 1
ATOM 9885 C C . GLY E 1 257 ? 41.944 49.835 17.854 1.00 14.61 279 GLY D C 1
ATOM 9886 O O . GLY E 1 257 ? 42.561 49.671 16.780 1.00 14.58 279 GLY D O 1
ATOM 9887 N N . GLN E 1 258 ? 42.245 49.165 18.967 1.00 15.09 280 GLN D N 1
ATOM 9888 C CA . GLN E 1 258 ? 43.349 48.203 19.027 1.00 16.65 280 GLN D CA 1
ATOM 9889 C C . GLN E 1 258 ? 43.035 47.012 18.132 1.00 15.38 280 GLN D C 1
ATOM 9890 O O . GLN E 1 258 ? 41.920 46.497 18.164 1.00 14.34 280 GLN D O 1
ATOM 9896 N N . ILE E 1 259 ? 44.018 46.590 17.340 1.00 14.93 281 ILE D N 1
ATOM 9897 C CA . ILE E 1 259 ? 43.867 45.420 16.464 1.00 14.38 281 ILE D CA 1
ATOM 9898 C C . ILE E 1 259 ? 44.738 44.288 16.990 1.00 14.82 281 ILE D C 1
ATOM 9899 O O . ILE E 1 259 ? 45.933 44.494 17.265 1.00 15.19 281 ILE D O 1
ATOM 9904 N N . ARG E 1 260 ? 44.144 43.107 17.144 1.00 14.62 282 ARG D N 1
ATOM 9905 C CA . ARG E 1 260 ? 44.882 41.911 17.548 1.00 14.91 282 ARG D CA 1
ATOM 9906 C C . ARG E 1 260 ? 44.846 40.893 16.413 1.00 13.78 282 ARG D C 1
ATOM 9907 O O . ARG E 1 260 ? 43.801 40.711 15.793 1.00 13.16 282 ARG D O 1
ATOM 9915 N N . GLN E 1 261 ? 45.976 40.238 16.154 1.00 13.41 283 GLN D N 1
ATOM 9916 C CA . GLN E 1 261 ? 46.031 39.142 15.189 1.00 13.23 283 GLN D CA 1
ATOM 9917 C C . GLN E 1 261 ? 45.535 37.869 15.847 1.00 13.24 283 GLN D C 1
ATOM 9918 O O . GLN E 1 261 ? 45.995 37.517 16.935 1.00 14.83 283 GLN D O 1
ATOM 9924 N N . VAL E 1 262 ? 44.609 37.180 15.187 1.00 12.32 284 VAL D N 1
ATOM 9925 C CA . VAL E 1 262 ? 43.977 35.973 15.718 1.00 11.96 284 VAL D CA 1
ATOM 9926 C C . VAL E 1 262 ? 44.549 34.691 15.108 1.00 12.67 284 VAL D C 1
ATOM 9927 O O . VAL E 1 262 ? 44.749 33.698 15.803 1.00 14.54 284 VAL D O 1
ATOM 9931 N N . THR E 1 263 ? 44.799 34.703 13.799 1.00 11.68 285 THR D N 1
ATOM 9932 C CA . THR E 1 263 ? 45.492 33.573 13.162 1.00 11.96 285 THR D CA 1
ATOM 9933 C C . THR E 1 263 ? 46.783 34.071 12.542 1.00 12.18 285 THR D C 1
ATOM 9934 O O . THR E 1 263 ? 46.878 35.232 12.155 1.00 11.80 285 THR D O 1
ATOM 9938 N N . ASP E 1 264 ? 47.774 33.183 12.422 1.00 13.82 286 ASP D N 1
ATOM 9939 C CA . ASP E 1 264 ? 49.078 33.565 11.878 1.00 15.33 286 ASP D CA 1
ATOM 9940 C C . ASP E 1 264 ? 49.666 32.534 10.899 1.00 15.07 286 ASP D C 1
ATOM 9941 O O . ASP E 1 264 ? 50.896 32.446 10.721 1.00 15.91 286 ASP D O 1
ATOM 9946 N N . GLY E 1 265 ? 48.784 31.779 10.254 1.00 13.77 287 GLY D N 1
ATOM 9947 C CA . GLY E 1 265 ? 49.206 30.714 9.344 1.00 13.05 287 GLY D CA 1
ATOM 9948 C C . GLY E 1 265 ? 49.714 31.203 8.008 1.00 12.39 287 GLY D C 1
ATOM 9949 O O . GLY E 1 265 ? 49.467 32.340 7.593 1.00 12.23 287 GLY D O 1
ATOM 9950 N N . ARG E 1 266 ? 50.433 30.315 7.324 1.00 11.89 288 ARG D N 1
ATOM 9951 C CA . ARG E 1 266 ? 50.827 30.526 5.936 1.00 11.97 288 ARG D CA 1
ATOM 9952 C C . ARG E 1 266 ? 49.642 30.272 5.009 1.00 11.01 288 ARG D C 1
ATOM 9953 O O . ARG E 1 266 ? 49.648 30.702 3.858 1.00 12.32 288 ARG D O 1
ATOM 9961 N N . SER E 1 267 ? 48.636 29.556 5.523 1.00 10.00 289 SER D N 1
ATOM 9962 C CA . SER E 1 267 ? 47.373 29.323 4.818 1.00 9.86 289 SER D CA 1
ATOM 9963 C C . SER E 1 267 ? 46.554 30.602 4.742 1.00 9.29 289 SER D C 1
ATOM 9964 O O . SER E 1 267 ? 46.886 31.604 5.369 1.00 8.95 289 SER D O 1
ATOM 9967 N N . ASN E 1 268 ? 45.488 30.560 3.946 1.00 8.80 290 ASN D N 1
ATOM 9968 C CA . ASN E 1 268 ? 44.510 31.644 3.889 1.00 8.01 290 ASN D CA 1
ATOM 9969 C C . ASN E 1 268 ? 43.339 31.365 4.806 1.00 7.74 290 ASN D C 1
ATOM 9970 O O . ASN E 1 268 ? 42.773 30.274 4.794 1.00 8.92 290 ASN D O 1
ATOM 9975 N N . ASN E 1 269 ? 43.033 32.372 5.628 1.00 7.58 291 ASN D N 1
ATOM 9976 C CA . ASN E 1 269 ? 42.003 32.296 6.645 1.00 6.80 291 ASN D CA 1
ATOM 9977 C C . ASN E 1 269 ? 41.198 33.571 6.551 1.00 6.44 291 ASN D C 1
ATOM 9978 O O . ASN E 1 269 ? 41.729 34.662 6.722 1.00 7.51 291 ASN D O 1
ATOM 9983 N N . THR E 1 270 ? 39.913 33.415 6.242 1.00 6.19 292 THR D N 1
ATOM 9984 C CA . THR E 1 270 ? 39.079 34.570 5.981 1.00 6.31 292 THR D CA 1
ATOM 9985 C C . THR E 1 270 ? 37.599 34.253 6.199 1.00 6.26 292 THR D C 1
ATOM 9986 O O . THR E 1 270 ? 37.271 33.200 6.755 1.00 6.01 292 THR D O 1
ATOM 9990 N N . GLU E 1 271 ? 36.710 35.163 5.803 1.00 6.19 293 GLU D N 1
ATOM 9991 C CA . GLU E 1 271 ? 35.261 34.923 5.930 1.00 6.62 293 GLU D CA 1
ATOM 9992 C C . GLU E 1 271 ? 34.836 34.560 7.369 1.00 6.67 293 GLU D C 1
ATOM 9993 O O . GLU E 1 271 ? 34.138 33.555 7.584 1.00 6.62 293 GLU D O 1
ATOM 9999 N N . PRO E 1 272 ? 35.245 35.375 8.362 1.00 7.04 294 PRO D N 1
ATOM 10000 C CA . PRO E 1 272 ? 34.867 35.080 9.756 1.00 7.17 294 PRO D CA 1
ATOM 10001 C C . PRO E 1 272 ? 33.392 35.349 10.022 1.00 7.54 294 PRO D C 1
ATOM 10002 O O . PRO E 1 272 ? 32.798 36.267 9.424 1.00 6.87 294 PRO D O 1
ATOM 10006 N N . THR E 1 273 ? 32.819 34.555 10.921 1.00 7.67 295 THR D N 1
ATOM 10007 C CA . THR E 1 273 ? 31.436 34.736 11.368 1.00 8.23 295 THR D CA 1
ATOM 10008 C C . THR E 1 273 ? 31.433 34.374 12.857 1.00 8.42 295 THR D C 1
ATOM 10009 O O . THR E 1 273 ? 32.117 33.444 13.258 1.00 8.56 295 THR D O 1
ATOM 10013 N N . TRP E 1 274 ? 30.674 35.110 13.660 1.00 8.21 296 TRP D N 1
ATOM 10014 C CA . TRP E 1 274 ? 30.735 34.923 15.111 1.00 8.47 296 TRP D CA 1
ATOM 10015 C C . TRP E 1 274 ? 29.772 33.884 15.656 1.00 9.15 296 TRP D C 1
ATOM 10016 O O . TRP E 1 274 ? 28.628 33.785 15.204 1.00 9.57 296 TRP D O 1
ATOM 10027 N N . PHE E 1 275 ? 30.237 33.169 16.679 1.00 9.53 297 PHE D N 1
ATOM 10028 C CA . PHE E 1 275 ? 29.356 32.417 17.571 1.00 10.86 297 PHE D CA 1
ATOM 10029 C C . PHE E 1 275 ? 28.688 33.397 18.545 1.00 11.56 297 PHE D C 1
ATOM 10030 O O . PHE E 1 275 ? 29.148 34.532 18.704 1.00 11.00 297 PHE D O 1
ATOM 10038 N N . PRO E 1 276 ? 27.580 32.974 19.177 1.00 11.79 298 PRO D N 1
ATOM 10039 C CA . PRO E 1 276 ? 26.832 33.881 20.053 1.00 12.48 298 PRO D CA 1
ATOM 10040 C C . PRO E 1 276 ? 27.599 34.429 21.254 1.00 12.48 298 PRO D C 1
ATOM 10041 O O . PRO E 1 276 ? 27.153 35.409 21.861 1.00 13.23 298 PRO D O 1
ATOM 10045 N N . ASP E 1 277 ? 28.732 33.825 21.598 1.00 12.01 299 ASP D N 1
ATOM 10046 C CA . ASP E 1 277 ? 29.483 34.209 22.806 1.00 12.36 299 ASP D CA 1
ATOM 10047 C C . ASP E 1 277 ? 30.428 35.387 22.591 1.00 11.89 299 ASP D C 1
ATOM 10048 O O . ASP E 1 277 ? 31.079 35.841 23.526 1.00 12.06 299 ASP D O 1
ATOM 10053 N N . SER E 1 278 ? 30.500 35.891 21.358 1.00 10.77 300 SER D N 1
ATOM 10054 C CA . SER E 1 278 ? 31.433 36.997 21.010 1.00 10.88 300 SER D CA 1
ATOM 10055 C C . SER E 1 278 ? 32.888 36.668 21.341 1.00 10.94 300 SER D C 1
ATOM 10056 O O . SER E 1 278 ? 33.693 37.571 21.581 1.00 10.96 300 SER D O 1
ATOM 10059 N N . GLN E 1 279 ? 33.229 35.378 21.352 1.00 11.53 301 GLN D N 1
ATOM 10060 C CA . GLN E 1 279 ? 34.609 34.951 21.625 1.00 13.66 301 GLN D CA 1
ATOM 10061 C C . GLN E 1 279 ? 35.146 33.979 20.587 1.00 12.54 301 GLN D C 1
ATOM 10062 O O . GLN E 1 279 ? 36.347 33.910 20.364 1.00 13.95 301 GLN D O 1
ATOM 10068 N N . ASN E 1 280 ? 34.246 33.227 19.973 1.00 12.02 302 ASN D N 1
ATOM 10069 C CA . ASN E 1 280 ? 34.645 32.246 18.968 1.00 11.18 302 ASN D CA 1
ATOM 10070 C C . ASN E 1 280 ? 34.165 32.658 17.595 1.00 10.53 302 ASN D C 1
ATOM 10071 O O . ASN E 1 280 ? 33.076 33.233 17.463 1.00 9.41 302 ASN D O 1
ATOM 10076 N N . LEU E 1 281 ? 35.006 32.354 16.598 1.00 9.48 303 LEU D N 1
ATOM 10077 C CA . LEU E 1 281 ? 34.728 32.605 15.179 1.00 9.11 303 LEU D CA 1
ATOM 10078 C C . LEU E 1 281 ? 34.726 31.283 14.428 1.00 9.23 303 LEU D C 1
ATOM 10079 O O . LEU E 1 281 ? 35.574 30.424 14.681 1.00 9.51 303 LEU D O 1
ATOM 10084 N N . ALA E 1 282 ? 33.769 31.125 13.512 1.00 8.43 304 ALA D N 1
ATOM 10085 C CA . ALA E 1 282 ? 33.906 30.147 12.427 1.00 8.52 304 ALA D CA 1
ATOM 10086 C C . ALA E 1 282 ? 34.465 30.924 11.237 1.00 7.79 304 ALA D C 1
ATOM 10087 O O . ALA E 1 282 ? 34.229 32.134 11.099 1.00 7.37 304 ALA D O 1
ATOM 10089 N N . PHE E 1 283 ? 35.236 30.245 10.395 1.00 7.85 305 PHE D N 1
ATOM 10090 C CA . PHE E 1 283 ? 35.881 30.931 9.280 1.00 6.99 305 PHE D CA 1
ATOM 10091 C C . PHE E 1 283 ? 36.351 29.938 8.230 1.00 6.75 305 PHE D C 1
ATOM 10092 O O . PHE E 1 283 ? 36.343 28.730 8.457 1.00 7.28 305 PHE D O 1
ATOM 10100 N N . THR E 1 284 ? 36.723 30.454 7.060 1.00 6.48 306 THR D N 1
ATOM 10101 C CA . THR E 1 284 ? 37.188 29.614 5.955 1.00 6.75 306 THR D CA 1
ATOM 10102 C C . THR E 1 284 ? 38.698 29.519 6.029 1.00 6.66 306 THR D C 1
ATOM 10103 O O . THR E 1 284 ? 39.370 30.545 6.102 1.00 6.28 306 THR D O 1
ATOM 10107 N N . SER E 1 285 ? 39.234 28.299 6.009 1.00 7.16 307 SER D N 1
ATOM 10108 C CA . SER E 1 285 ? 40.674 28.128 5.843 1.00 7.53 307 SER D CA 1
ATOM 10109 C C . SER E 1 285 ? 40.972 27.129 4.727 1.00 7.95 307 SER D C 1
ATOM 10110 O O . SER E 1 285 ? 40.222 26.164 4.536 1.00 7.90 307 SER D O 1
ATOM 10113 N N . ASP E 1 286 ? 42.094 27.335 4.040 1.00 8.71 308 ASP D N 1
ATOM 10114 C CA . ASP E 1 286 ? 42.545 26.366 3.038 1.00 9.42 308 ASP D CA 1
ATOM 10115 C C . ASP E 1 286 ? 43.733 25.568 3.607 1.00 10.76 308 ASP D C 1
ATOM 10116 O O . ASP E 1 286 ? 44.464 24.940 2.861 1.00 10.34 308 ASP D O 1
ATOM 10121 N N . GLN E 1 287 ? 43.878 25.559 4.934 1.00 11.10 309 GLN D N 1
ATOM 10122 C CA . GLN E 1 287 ? 44.972 24.815 5.582 1.00 14.21 309 GLN D CA 1
ATOM 10123 C C . GLN E 1 287 ? 44.994 23.323 5.216 1.00 13.31 309 GLN D C 1
ATOM 10124 O O . GLN E 1 287 ? 46.085 22.724 5.153 1.00 14.45 309 GLN D O 1
ATOM 10130 N N . ALA E 1 288 ? 43.823 22.730 4.964 1.00 13.10 310 ALA D N 1
ATOM 10131 C CA . ALA E 1 288 ? 43.744 21.287 4.669 1.00 13.04 310 ALA D CA 1
ATOM 10132 C C . ALA E 1 288 ? 43.772 20.997 3.170 1.00 13.43 310 ALA D C 1
ATOM 10133 O O . ALA E 1 288 ? 43.781 19.825 2.768 1.00 14.53 310 ALA D O 1
ATOM 10135 N N . GLY E 1 289 ? 43.780 22.057 2.359 1.00 12.46 311 GLY D N 1
ATOM 10136 C CA . GLY E 1 289 ? 43.750 21.923 0.900 1.00 11.93 311 GLY D CA 1
ATOM 10137 C C . GLY E 1 289 ? 42.582 22.727 0.354 1.00 11.11 311 GLY D C 1
ATOM 10138 O O . GLY E 1 289 ? 42.602 23.951 0.400 1.00 13.09 311 GLY D O 1
ATOM 10139 N N . ARG E 1 290 ? 41.554 22.047 -0.156 1.00 11.33 312 ARG D N 1
ATOM 10140 C CA . ARG E 1 290 ? 40.328 22.741 -0.542 1.00 10.57 312 ARG D CA 1
ATOM 10141 C C . ARG E 1 290 ? 39.721 23.390 0.698 1.00 10.41 312 ARG D C 1
ATOM 10142 O O . ARG E 1 290 ? 39.829 22.826 1.787 1.00 9.72 312 ARG D O 1
ATOM 10150 N N . PRO E 1 291 ? 39.144 24.604 0.533 1.00 9.39 313 PRO D N 1
ATOM 10151 C CA . PRO E 1 291 ? 38.501 25.281 1.679 1.00 8.74 313 PRO D CA 1
ATOM 10152 C C . PRO E 1 291 ? 37.606 24.384 2.557 1.00 8.16 313 PRO D C 1
ATOM 10153 O O . PRO E 1 291 ? 36.846 23.554 2.066 1.00 7.34 313 PRO D O 1
ATOM 10157 N N . GLN E 1 292 ? 37.730 24.577 3.867 1.00 7.28 314 GLN D N 1
ATOM 10158 C CA . GLN E 1 292 ? 36.814 23.989 4.851 1.00 7.25 314 GLN D CA 1
ATOM 10159 C C . GLN E 1 292 ? 36.534 25.060 5.897 1.00 7.22 314 GLN D C 1
ATOM 10160 O O . GLN E 1 292 ? 37.223 26.083 5.923 1.00 6.98 314 GLN D O 1
ATOM 10166 N N . VAL E 1 293 ? 35.521 24.830 6.734 1.00 6.99 315 VAL D N 1
ATOM 10167 C CA . VAL E 1 293 ? 35.200 25.784 7.798 1.00 6.87 315 VAL D CA 1
ATOM 10168 C C . VAL E 1 293 ? 35.889 25.313 9.081 1.00 7.11 315 VAL D C 1
ATOM 10169 O O . VAL E 1 293 ? 35.842 24.129 9.430 1.00 6.81 315 VAL D O 1
ATOM 10173 N N . TYR E 1 294 ? 36.565 26.257 9.717 1.00 7.55 316 TYR D N 1
ATOM 10174 C CA . TYR E 1 294 ? 37.294 26.071 10.973 1.00 8.09 316 TYR D CA 1
ATOM 10175 C C . TYR E 1 294 ? 36.699 26.958 12.064 1.00 9.07 316 TYR D C 1
ATOM 10176 O O . TYR E 1 294 ? 35.879 27.840 11.797 1.00 8.43 316 TYR D O 1
ATOM 10185 N N . LYS E 1 295 ? 37.109 26.689 13.301 1.00 9.02 317 LYS D N 1
ATOM 10186 C CA . LYS E 1 295 ? 36.675 27.487 14.446 1.00 11.07 317 LYS D CA 1
ATOM 10187 C C . LYS E 1 295 ? 37.877 27.868 15.286 1.00 10.35 317 LYS D C 1
ATOM 10188 O O . LYS E 1 295 ? 38.809 27.071 15.446 1.00 10.14 317 LYS D O 1
ATOM 10194 N N . VAL E 1 296 ? 37.862 29.089 15.815 1.00 9.45 318 VAL D N 1
ATOM 10195 C CA . VAL E 1 296 ? 38.967 29.538 16.663 1.00 10.58 318 VAL D CA 1
ATOM 10196 C C . VAL E 1 296 ? 38.449 30.506 17.707 1.00 11.49 318 VAL D C 1
ATOM 10197 O O . VAL E 1 296 ? 37.511 31.261 17.458 1.00 10.84 318 VAL D O 1
ATOM 10201 N N . ASN E 1 297 ? 39.033 30.435 18.900 1.00 12.32 319 ASN D N 1
ATOM 10202 C CA . ASN E 1 297 ? 38.747 31.409 19.943 1.00 14.13 319 ASN D CA 1
ATOM 10203 C C . ASN E 1 297 ? 39.692 32.592 19.790 1.00 14.61 319 ASN D C 1
ATOM 10204 O O . ASN E 1 297 ? 40.898 32.419 19.589 1.00 15.45 319 ASN D O 1
ATOM 10209 N N . ILE E 1 298 ? 39.152 33.799 19.879 1.00 15.09 320 ILE D N 1
ATOM 10210 C CA . ILE E 1 298 ? 39.966 34.992 19.633 1.00 16.28 320 ILE D CA 1
ATOM 10211 C C . ILE E 1 298 ? 41.061 35.210 20.681 1.00 17.69 320 ILE D C 1
ATOM 10212 O O . ILE E 1 298 ? 41.999 35.979 20.443 1.00 18.73 320 ILE D O 1
ATOM 10217 N N . ASN E 1 299 ? 40.943 34.502 21.804 1.00 18.95 321 ASN D N 1
ATOM 10218 C CA . ASN E 1 299 ? 41.815 34.688 22.975 1.00 20.90 321 ASN D CA 1
ATOM 10219 C C . ASN E 1 299 ? 43.053 33.799 22.942 1.00 21.66 321 ASN D C 1
ATOM 10220 O O . ASN E 1 299 ? 44.047 34.066 23.629 1.00 22.89 321 ASN D O 1
ATOM 10225 N N . GLY E 1 300 ? 43.000 32.748 22.134 1.00 22.12 322 GLY D N 1
ATOM 10226 C CA . GLY E 1 300 ? 44.137 31.847 21.976 1.00 22.47 322 GLY D CA 1
ATOM 10227 C C . GLY E 1 300 ? 43.719 30.435 21.631 1.00 22.28 322 GLY D C 1
ATOM 10228 O O . GLY E 1 300 ? 42.549 30.076 21.750 1.00 22.51 322 GLY D O 1
ATOM 10229 N N . GLY E 1 301 ? 44.687 29.634 21.199 1.00 22.49 323 GLY D N 1
ATOM 10230 C CA . GLY E 1 301 ? 44.426 28.259 20.789 1.00 21.84 323 GLY D CA 1
ATOM 10231 C C . GLY E 1 301 ? 44.447 28.079 19.281 1.00 21.20 323 GLY D C 1
ATOM 10232 O O . GLY E 1 301 ? 44.102 28.991 18.523 1.00 21.93 323 GLY D O 1
ATOM 10233 N N . ALA E 1 302 ? 44.862 26.892 18.847 1.00 20.30 324 ALA D N 1
ATOM 10234 C CA . ALA E 1 302 ? 44.936 26.560 17.426 1.00 19.13 324 ALA D CA 1
ATOM 10235 C C . ALA E 1 302 ? 43.533 26.385 16.836 1.00 18.23 324 ALA D C 1
ATOM 10236 O O . ALA E 1 302 ? 42.658 25.818 17.498 1.00 18.35 324 ALA D O 1
ATOM 10238 N N . PRO E 1 303 ? 43.302 26.889 15.604 1.00 16.96 325 PRO D N 1
ATOM 10239 C CA . PRO E 1 303 ? 42.002 26.627 14.969 1.00 16.40 325 PRO D CA 1
ATOM 10240 C C . PRO E 1 303 ? 41.745 25.128 14.821 1.00 15.68 325 PRO D C 1
ATOM 10241 O O . PRO E 1 303 ? 42.695 24.346 14.744 1.00 16.46 325 PRO D O 1
ATOM 10245 N N . GLN E 1 304 ? 40.470 24.747 14.788 1.00 13.74 326 GLN D N 1
ATOM 10246 C CA . GLN E 1 304 ? 40.068 23.355 14.560 1.00 13.91 326 GLN D CA 1
ATOM 10247 C C . GLN E 1 304 ? 39.085 23.303 13.401 1.00 12.00 326 GLN D C 1
ATOM 10248 O O . GLN E 1 304 ? 38.167 24.124 13.307 1.00 11.59 326 GLN D O 1
ATOM 10254 N N . ARG E 1 305 ? 39.252 22.310 12.541 1.00 10.64 327 ARG D N 1
ATOM 10255 C CA . ARG E 1 305 ? 38.307 22.096 11.453 1.00 9.71 327 ARG D CA 1
ATOM 10256 C C . ARG E 1 305 ? 36.971 21.665 12.022 1.00 10.07 327 ARG D C 1
ATOM 10257 O O . ARG E 1 305 ? 36.933 20.814 12.905 1.00 9.64 327 ARG D O 1
ATOM 10265 N N . ILE E 1 306 ? 35.879 22.226 11.506 1.00 9.20 328 ILE D N 1
ATOM 10266 C CA . ILE E 1 306 ? 34.559 21.797 11.953 1.00 9.00 328 ILE D CA 1
ATOM 10267 C C . ILE E 1 306 ? 33.659 21.250 10.838 1.00 8.64 328 ILE D C 1
ATOM 10268 O O . ILE E 1 306 ? 32.579 20.727 11.118 1.00 9.24 328 ILE D O 1
ATOM 10273 N N . THR E 1 307 ? 34.093 21.377 9.583 1.00 7.84 329 THR D N 1
ATOM 10274 C CA . THR E 1 307 ? 33.376 20.714 8.489 1.00 7.59 329 THR D CA 1
ATOM 10275 C C . THR E 1 307 ? 34.179 19.494 8.055 1.00 7.63 329 THR D C 1
ATOM 10276 O O . THR E 1 307 ? 35.256 19.636 7.485 1.00 8.37 329 THR D O 1
ATOM 10280 N N . TRP E 1 308 ? 33.661 18.316 8.386 1.00 7.65 330 TRP D N 1
ATOM 10281 C CA . TRP E 1 308 ? 34.327 17.054 8.064 1.00 8.13 330 TRP D CA 1
ATOM 10282 C C . TRP E 1 308 ? 33.574 16.272 6.993 1.00 8.70 330 TRP D C 1
ATOM 10283 O O . TRP E 1 308 ? 34.023 15.210 6.571 1.00 8.91 330 TRP D O 1
ATOM 10294 N N . GLU E 1 309 ? 32.431 16.796 6.567 1.00 8.54 331 GLU D N 1
ATOM 10295 C CA . GLU E 1 309 ? 31.647 16.184 5.485 1.00 8.61 331 GLU D CA 1
ATOM 10296 C C . GLU E 1 309 ? 31.714 17.015 4.219 1.00 9.14 331 GLU D C 1
ATOM 10297 O O . GLU E 1 309 ? 31.388 18.209 4.247 1.00 9.30 331 GLU D O 1
ATOM 10303 N N . GLY E 1 310 ? 32.122 16.380 3.120 1.00 8.46 332 GLY D N 1
ATOM 10304 C CA . GLY E 1 310 ? 32.113 17.018 1.809 1.00 9.03 332 GLY D CA 1
ATOM 10305 C C . GLY E 1 310 ? 33.492 17.538 1.441 1.00 9.70 332 GLY D C 1
ATOM 10306 O O . GLY E 1 310 ? 34.297 17.863 2.323 1.00 9.45 332 GLY D O 1
ATOM 10307 N N . SER E 1 311 ? 33.751 17.635 0.141 1.00 10.36 333 SER D N 1
ATOM 10308 C CA . SER E 1 311 ? 35.091 17.966 -0.351 1.00 11.19 333 SER D CA 1
ATOM 10309 C C . SER E 1 311 ? 35.494 19.429 -0.156 1.00 9.89 333 SER D C 1
ATOM 10310 O O . SER E 1 311 ? 36.683 19.755 -0.163 1.00 9.82 333 SER D O 1
ATOM 10313 N N . GLN E 1 312 ? 34.506 20.313 0.003 1.00 8.85 334 GLN D N 1
ATOM 10314 C CA . GLN E 1 312 ? 34.786 21.738 0.088 1.00 8.84 334 GLN D CA 1
ATOM 10315 C C . GLN E 1 312 ? 33.618 22.475 0.736 1.00 7.82 334 GLN D C 1
ATOM 10316 O O . GLN E 1 312 ? 32.461 22.305 0.342 1.00 8.91 334 GLN D O 1
ATOM 10322 N N . ASN E 1 313 ? 33.925 23.247 1.778 1.00 7.05 335 ASN D N 1
ATOM 10323 C CA . ASN E 1 313 ? 32.902 24.052 2.456 1.00 7.38 335 ASN D CA 1
ATOM 10324 C C . ASN E 1 313 ? 33.522 25.375 2.825 1.00 7.38 335 ASN D C 1
ATOM 10325 O O . ASN E 1 313 ? 34.689 25.419 3.239 1.00 8.48 335 ASN D O 1
ATOM 10330 N N . GLN E 1 314 ? 32.748 26.458 2.709 1.00 7.06 336 GLN D N 1
ATOM 10331 C CA . GLN E 1 314 ? 33.302 27.777 3.024 1.00 7.10 336 GLN D CA 1
ATOM 10332 C C . GLN E 1 314 ? 32.231 28.811 3.252 1.00 6.02 336 GLN D C 1
ATOM 10333 O O . GLN E 1 314 ? 31.050 28.529 3.046 1.00 6.71 336 GLN D O 1
ATOM 10339 N N . ASP E 1 315 ? 32.653 30.006 3.681 1.00 6.90 337 ASP D N 1
ATOM 10340 C CA . ASP E 1 315 ? 31.802 31.195 3.663 1.00 6.70 337 ASP D CA 1
ATOM 10341 C C . ASP E 1 315 ? 30.547 31.033 4.531 1.00 6.72 337 ASP D C 1
ATOM 10342 O O . ASP E 1 315 ? 29.404 31.184 4.065 1.00 7.76 337 ASP D O 1
ATOM 10347 N N . ALA E 1 316 ? 30.788 30.705 5.802 1.00 6.80 338 ALA D N 1
ATOM 10348 C CA . ALA E 1 316 ? 29.734 30.328 6.735 1.00 7.68 338 ALA D CA 1
ATOM 10349 C C . ALA E 1 316 ? 29.047 31.507 7.415 1.00 7.53 338 ALA D C 1
ATOM 10350 O O . ALA E 1 316 ? 29.574 32.631 7.469 1.00 8.15 338 ALA D O 1
ATOM 10352 N N . ASP E 1 317 ? 27.866 31.218 7.963 1.00 7.56 339 ASP D N 1
ATOM 10353 C CA . ASP E 1 317 ? 27.115 32.158 8.794 1.00 7.30 339 ASP D CA 1
ATOM 10354 C C . ASP E 1 317 ? 26.517 31.359 9.953 1.00 7.89 339 ASP D C 1
ATOM 10355 O O . ASP E 1 317 ? 25.729 30.455 9.728 1.00 7.32 339 ASP D O 1
ATOM 10360 N N . VAL E 1 318 ? 26.936 31.659 11.184 1.00 7.75 340 VAL D N 1
ATOM 10361 C CA . VAL E 1 318 ? 26.472 30.893 12.342 1.00 9.12 340 VAL D CA 1
ATOM 10362 C C . VAL E 1 318 ? 25.158 31.501 12.805 1.00 9.84 340 VAL D C 1
ATOM 10363 O O . VAL E 1 318 ? 25.011 32.728 12.836 1.00 10.76 340 VAL D O 1
ATOM 10367 N N . SER E 1 319 ? 24.199 30.638 13.147 1.00 10.51 341 SER D N 1
ATOM 10368 C CA . SER E 1 319 ? 22.893 31.106 13.646 1.00 12.12 341 SER D CA 1
ATOM 10369 C C . SER E 1 319 ? 22.998 31.872 14.961 1.00 13.37 341 SER D C 1
ATOM 10370 O O . SER E 1 319 ? 23.949 31.698 15.718 1.00 12.22 341 SER D O 1
ATOM 10373 N N . SER E 1 320 ? 21.977 32.682 15.231 1.00 15.25 342 SER D N 1
ATOM 10374 C CA . SER E 1 320 ? 21.981 33.553 16.402 1.00 17.72 342 SER D CA 1
ATOM 10375 C C . SER E 1 320 ? 21.978 32.777 17.716 1.00 18.57 342 SER D C 1
ATOM 10376 O O . SER E 1 320 ? 22.513 33.257 18.722 1.00 18.90 342 SER D O 1
ATOM 10379 N N . ASP E 1 321 ? 21.406 31.570 17.697 1.00 19.51 343 ASP D N 1
ATOM 10380 C CA . ASP E 1 321 ? 21.429 30.692 18.873 1.00 20.50 343 ASP D CA 1
ATOM 10381 C C . ASP E 1 321 ? 22.631 29.740 18.921 1.00 19.94 343 ASP D C 1
ATOM 10382 O O . ASP E 1 321 ? 22.808 29.006 19.897 1.00 20.69 343 ASP D O 1
ATOM 10387 N N . GLY E 1 322 ? 23.442 29.732 17.861 1.00 18.79 344 GLY D N 1
ATOM 10388 C CA . GLY E 1 322 ? 24.636 28.892 17.808 1.00 17.48 344 GLY D CA 1
ATOM 10389 C C . GLY E 1 322 ? 24.397 27.410 17.533 1.00 17.07 344 GLY D C 1
ATOM 10390 O O . GLY E 1 322 ? 25.333 26.617 17.592 1.00 17.41 344 GLY D O 1
ATOM 10391 N N . LYS E 1 323 ? 23.156 27.044 17.216 1.00 16.68 345 LYS D N 1
ATOM 10392 C CA . LYS E 1 323 ? 22.794 25.632 17.005 1.00 16.55 345 LYS D CA 1
ATOM 10393 C C . LYS E 1 323 ? 23.220 25.099 15.631 1.00 15.27 345 LYS D C 1
ATOM 10394 O O . LYS E 1 323 ? 23.445 23.897 15.462 1.00 15.10 345 LYS D O 1
ATOM 10400 N N . PHE E 1 324 ? 23.348 25.988 14.651 1.00 12.79 346 PHE D N 1
ATOM 10401 C CA . PHE E 1 324 ? 23.688 25.541 13.317 1.00 11.34 346 PHE D CA 1
ATOM 10402 C C . PHE E 1 324 ? 24.353 26.674 12.544 1.00 10.14 346 PHE D C 1
ATOM 10403 O O . PHE E 1 324 ? 24.365 27.824 12.996 1.00 10.39 346 PHE D O 1
ATOM 10411 N N . MET E 1 325 ? 24.870 26.350 11.364 1.00 9.11 347 MET D N 1
ATOM 10412 C CA . MET E 1 325 ? 25.397 27.374 10.461 1.00 7.58 347 MET D CA 1
ATOM 10413 C C . MET E 1 325 ? 24.925 27.076 9.055 1.00 8.01 347 MET D C 1
ATOM 10414 O O . MET E 1 325 ? 24.554 25.942 8.764 1.00 8.47 347 MET D O 1
ATOM 10419 N N . VAL E 1 326 ? 24.878 28.104 8.208 1.00 6.99 348 VAL D N 1
ATOM 10420 C CA . VAL E 1 326 ? 24.745 27.870 6.767 1.00 7.35 348 VAL D CA 1
ATOM 10421 C C . VAL E 1 326 ? 26.085 28.199 6.115 1.00 7.17 348 VAL D C 1
ATOM 10422 O O . VAL E 1 326 ? 26.915 28.893 6.697 1.00 8.06 348 VAL D O 1
ATOM 10426 N N . MET E 1 327 ? 26.302 27.685 4.913 1.00 6.54 349 MET D N 1
ATOM 10427 C CA . MET E 1 327 ? 27.620 27.774 4.295 1.00 6.80 349 MET D CA 1
ATOM 10428 C C . MET E 1 327 ? 27.471 27.420 2.832 1.00 6.49 349 MET D C 1
ATOM 10429 O O . MET E 1 327 ? 26.382 27.050 2.379 1.00 7.17 349 MET D O 1
ATOM 10434 N N . VAL E 1 328 ? 28.577 27.565 2.108 1.00 6.65 350 VAL D N 1
ATOM 10435 C CA . VAL E 1 328 ? 28.629 27.253 0.676 1.00 7.03 350 VAL D CA 1
ATOM 10436 C C . VAL E 1 328 ? 29.396 25.947 0.550 1.00 7.93 350 VAL D C 1
ATOM 10437 O O . VAL E 1 328 ? 30.564 25.860 0.965 1.00 7.75 350 VAL D O 1
ATOM 10441 N N . SER E 1 329 ? 28.710 24.947 0.028 1.00 8.17 351 SER D N 1
ATOM 10442 C CA . SER E 1 329 ? 29.286 23.607 -0.125 1.00 9.57 351 SER D CA 1
ATOM 10443 C C . SER E 1 329 ? 29.481 23.292 -1.608 1.00 10.80 351 SER D C 1
ATOM 10444 O O . SER E 1 329 ? 28.549 23.417 -2.403 1.00 10.25 351 SER D O 1
ATOM 10447 N N . SER E 1 330 ? 30.704 22.899 -1.959 1.00 12.07 352 SER D N 1
ATOM 10448 C CA . SER E 1 330 ? 31.083 22.703 -3.366 1.00 14.18 352 SER D CA 1
ATOM 10449 C C . SER E 1 330 ? 31.442 21.251 -3.611 1.00 16.12 352 SER D C 1
ATOM 10450 O O . SER E 1 330 ? 32.301 20.697 -2.928 1.00 16.51 352 SER D O 1
ATOM 10453 N N . ASN E 1 331 ? 30.767 20.657 -4.595 1.00 18.56 353 ASN D N 1
ATOM 10454 C CA . ASN E 1 331 ? 30.925 19.245 -4.971 1.00 21.58 353 ASN D CA 1
ATOM 10455 C C . ASN E 1 331 ? 30.645 19.058 -6.444 1.00 22.54 353 ASN D C 1
ATOM 10456 O O . ASN E 1 331 ? 29.740 19.704 -7.003 1.00 23.11 353 ASN D O 1
ATOM 10461 N N . GLY E 1 332 ? 31.391 18.138 -7.052 1.00 23.53 354 GLY D N 1
ATOM 10462 C CA . GLY E 1 332 ? 31.459 18.031 -8.496 1.00 24.85 354 GLY D CA 1
ATOM 10463 C C . GLY E 1 332 ? 32.010 19.352 -8.981 1.00 25.20 354 GLY D C 1
ATOM 10464 O O . GLY E 1 332 ? 33.116 19.760 -8.610 1.00 26.80 354 GLY D O 1
ATOM 10465 N N . GLY E 1 333 ? 31.221 20.044 -9.781 1.00 25.03 355 GLY D N 1
ATOM 10466 C CA . GLY E 1 333 ? 31.596 21.372 -10.217 1.00 24.17 355 GLY D CA 1
ATOM 10467 C C . GLY E 1 333 ? 30.482 22.351 -9.925 1.00 23.16 355 GLY D C 1
ATOM 10468 O O . GLY E 1 333 ? 30.300 23.310 -10.668 1.00 24.24 355 GLY D O 1
ATOM 10469 N N . GLN E 1 334 ? 29.735 22.098 -8.852 1.00 21.78 356 GLN D N 1
ATOM 10470 C CA . GLN E 1 334 ? 28.656 22.991 -8.442 1.00 20.21 356 GLN D CA 1
ATOM 10471 C C . GLN E 1 334 ? 28.877 23.475 -7.016 1.00 18.08 356 GLN D C 1
ATOM 10472 O O . GLN E 1 334 ? 29.625 22.866 -6.249 1.00 17.19 356 GLN D O 1
ATOM 10478 N N . GLN E 1 335 ? 28.212 24.571 -6.670 1.00 15.67 357 GLN D N 1
ATOM 10479 C CA . GLN E 1 335 ? 28.265 25.088 -5.299 1.00 13.30 357 GLN D CA 1
ATOM 10480 C C . GLN E 1 335 ? 26.877 25.542 -4.879 1.00 12.54 357 GLN D C 1
ATOM 10481 O O . GLN E 1 335 ? 26.185 26.242 -5.641 1.00 12.39 357 GLN D O 1
ATOM 10487 N N . HIS E 1 336 ? 26.487 25.148 -3.668 1.00 10.82 358 HIS D N 1
ATOM 10488 C CA . HIS E 1 336 ? 25.138 25.397 -3.160 1.00 10.79 358 HIS D CA 1
ATOM 10489 C C . HIS E 1 336 ? 25.144 25.789 -1.698 1.00 9.58 358 HIS D C 1
ATOM 10490 O O . HIS E 1 336 ? 26.123 25.554 -0.989 1.00 9.47 358 HIS D O 1
ATOM 10497 N N . ILE E 1 337 ? 24.049 26.378 -1.233 1.00 8.27 359 ILE D N 1
ATOM 10498 C CA . ILE E 1 337 ? 23.924 26.681 0.191 1.00 8.29 359 ILE D CA 1
ATOM 10499 C C . ILE E 1 337 ? 23.531 25.416 0.936 1.00 8.89 359 ILE D C 1
ATOM 10500 O O . ILE E 1 337 ? 22.600 24.699 0.530 1.00 8.67 359 ILE D O 1
ATOM 10505 N N . ALA E 1 338 ? 24.217 25.174 2.056 1.00 8.69 360 ALA D N 1
ATOM 10506 C CA . ALA E 1 338 ? 23.978 24.015 2.893 1.00 9.55 360 ALA D CA 1
ATOM 10507 C C . ALA E 1 338 ? 23.897 24.462 4.341 1.00 9.65 360 ALA D C 1
ATOM 10508 O O . ALA E 1 338 ? 24.442 25.506 4.708 1.00 9.73 360 ALA D O 1
ATOM 10510 N N . LYS E 1 339 ? 23.194 23.671 5.142 1.00 9.68 361 LYS D N 1
ATOM 10511 C CA A LYS E 1 339 ? 23.145 23.915 6.576 0.50 9.92 361 LYS D CA 1
ATOM 10512 C CA B LYS E 1 339 ? 23.063 23.887 6.583 0.50 9.96 361 LYS D CA 1
ATOM 10513 C C . LYS E 1 339 ? 23.796 22.760 7.315 1.00 10.53 361 LYS D C 1
ATOM 10514 O O . LYS E 1 339 ? 23.686 21.608 6.909 1.00 11.46 361 LYS D O 1
ATOM 10525 N N . GLN E 1 340 ? 24.506 23.090 8.391 1.00 9.91 362 GLN D N 1
ATOM 10526 C CA . GLN E 1 340 ? 25.144 22.070 9.215 1.00 10.62 362 GLN D CA 1
ATOM 10527 C C . GLN E 1 340 ? 24.731 22.261 10.661 1.00 11.08 362 GLN D C 1
ATOM 10528 O O . GLN E 1 340 ? 24.834 23.349 11.200 1.00 10.04 362 GLN D O 1
ATOM 10534 N N . ASP E 1 341 ? 24.251 21.186 11.275 1.00 13.16 363 ASP D N 1
ATOM 10535 C CA . ASP E 1 341 ? 23.947 21.171 12.696 1.00 15.07 363 ASP D CA 1
ATOM 10536 C C . ASP E 1 341 ? 25.273 21.116 13.453 1.00 15.34 363 ASP D C 1
ATOM 10537 O O . ASP E 1 341 ? 26.080 20.221 13.223 1.00 15.40 363 ASP D O 1
ATOM 10542 N N . LEU E 1 342 ? 25.511 22.078 14.339 1.00 15.90 364 LEU D N 1
ATOM 10543 C CA . LEU E 1 342 ? 26.830 22.176 14.960 1.00 17.40 364 LEU D CA 1
ATOM 10544 C C . LEU E 1 342 ? 27.060 21.164 16.096 1.00 18.96 364 LEU D C 1
ATOM 10545 O O . LEU E 1 342 ? 28.201 20.940 16.495 1.00 20.19 364 LEU D O 1
ATOM 10550 N N . ALA E 1 343 ? 25.988 20.539 16.583 1.00 20.02 365 ALA D N 1
ATOM 10551 C CA . ALA E 1 343 ? 26.107 19.527 17.641 1.00 21.12 365 ALA D CA 1
ATOM 10552 C C . ALA E 1 343 ? 26.280 18.125 17.077 1.00 21.87 365 ALA D C 1
ATOM 10553 O O . ALA E 1 343 ? 27.059 17.325 17.603 1.00 22.33 365 ALA D O 1
ATOM 10555 N N . THR E 1 344 ? 25.547 17.834 16.003 1.00 22.11 366 THR D N 1
ATOM 10556 C CA . THR E 1 344 ? 25.482 16.487 15.450 1.00 22.75 366 THR D CA 1
ATOM 10557 C C . THR E 1 344 ? 26.312 16.392 14.180 1.00 22.32 366 THR D C 1
ATOM 10558 O O . THR E 1 344 ? 26.721 15.304 13.763 1.00 23.30 366 THR D O 1
ATOM 10562 N N . GLY E 1 345 ? 26.549 17.543 13.555 1.00 21.55 367 GLY D N 1
ATOM 10563 C CA . GLY E 1 345 ? 27.221 17.589 12.272 1.00 20.11 367 GLY D CA 1
ATOM 10564 C C . GLY E 1 345 ? 26.304 17.266 11.104 1.00 19.15 367 GLY D C 1
ATOM 10565 O O . GLY E 1 345 ? 26.770 17.157 9.991 1.00 19.77 367 GLY D O 1
ATOM 10566 N N . GLY E 1 346 ? 24.999 17.112 11.346 1.00 18.71 368 GLY D N 1
ATOM 10567 C CA . GLY E 1 346 ? 24.064 16.804 10.257 1.00 18.51 368 GLY D CA 1
ATOM 10568 C C . GLY E 1 346 ? 24.054 17.913 9.213 1.00 18.30 368 GLY D C 1
ATOM 10569 O O . GLY E 1 346 ? 23.865 19.076 9.557 1.00 18.67 368 GLY D O 1
ATOM 10570 N N . VAL E 1 347 ? 24.272 17.552 7.944 1.00 18.30 369 VAL D N 1
ATOM 10571 C CA . VAL E 1 347 ? 24.294 18.524 6.833 1.00 17.95 369 VAL D CA 1
ATOM 10572 C C . VAL E 1 347 ? 23.079 18.336 5.924 1.00 18.11 369 VAL D C 1
ATOM 10573 O O . VAL E 1 347 ? 22.664 17.210 5.623 1.00 18.81 369 VAL D O 1
ATOM 10577 N N . GLN E 1 348 ? 22.512 19.448 5.488 1.00 17.05 370 GLN D N 1
ATOM 10578 C CA . GLN E 1 348 ? 21.410 19.407 4.542 1.00 16.96 370 GLN D CA 1
ATOM 10579 C C . GLN E 1 348 ? 21.682 20.465 3.484 1.00 15.41 370 GLN D C 1
ATOM 10580 O O . GLN E 1 348 ? 21.841 21.637 3.805 1.00 15.53 370 GLN D O 1
ATOM 10586 N N . VAL E 1 349 ? 21.759 20.057 2.221 1.00 14.43 371 VAL D N 1
ATOM 10587 C CA . VAL E 1 349 ? 21.884 21.042 1.138 1.00 13.30 371 VAL D CA 1
ATOM 10588 C C . VAL E 1 349 ? 20.521 21.693 0.941 1.00 13.16 371 VAL D C 1
ATOM 10589 O O . VAL E 1 349 ? 19.500 21.003 0.902 1.00 13.35 371 VAL D O 1
ATOM 10593 N N . LEU E 1 350 ? 20.500 23.025 0.862 1.00 12.25 372 LEU D N 1
ATOM 10594 C CA . LEU E 1 350 ? 19.239 23.776 0.864 1.00 12.29 372 LEU D CA 1
ATOM 10595 C C . LEU E 1 350 ? 18.826 24.285 -0.515 1.00 12.66 372 LEU D C 1
ATOM 10596 O O . LEU E 1 350 ? 17.639 24.350 -0.835 1.00 12.74 372 LEU D O 1
ATOM 10601 N N . SER E 1 351 ? 19.803 24.685 -1.320 1.00 12.91 373 SER D N 1
ATOM 10602 C CA . SER E 1 351 ? 19.508 25.320 -2.596 1.00 13.35 373 SER D CA 1
ATOM 10603 C C . SER E 1 351 ? 20.006 24.492 -3.768 1.00 14.11 373 SER D C 1
ATOM 10604 O O . SER E 1 351 ? 20.855 23.584 -3.607 1.00 14.65 373 SER D O 1
ATOM 10607 N N . SER E 1 352 ? 19.474 24.806 -4.949 1.00 14.46 374 SER D N 1
ATOM 10608 C CA . SER E 1 352 ? 19.865 24.138 -6.188 1.00 15.21 374 SER D CA 1
ATOM 10609 C C . SER E 1 352 ? 20.149 25.130 -7.321 1.00 14.46 374 SER D C 1
ATOM 10610 O O . SER E 1 352 ? 20.298 24.741 -8.490 1.00 15.91 374 SER D O 1
ATOM 10613 N N . THR E 1 353 ? 20.215 26.409 -6.969 1.00 12.69 375 THR D N 1
ATOM 10614 C CA . THR E 1 353 ? 20.532 27.469 -7.914 1.00 12.31 375 THR D CA 1
ATOM 10615 C C . THR E 1 353 ? 22.020 27.441 -8.296 1.00 12.18 375 THR D C 1
ATOM 10616 O O . THR E 1 353 ? 22.797 26.659 -7.741 1.00 12.90 375 THR D O 1
ATOM 10620 N N . PHE E 1 354 ? 22.415 28.295 -9.236 1.00 12.18 376 PHE D N 1
ATOM 10621 C CA . PHE E 1 354 ? 23.750 28.232 -9.821 1.00 12.41 376 PHE D CA 1
ATOM 10622 C C . PHE E 1 354 ? 24.717 29.230 -9.181 1.00 11.75 376 PHE D C 1
ATOM 10623 O O . PHE E 1 354 ? 24.438 30.438 -9.107 1.00 11.63 376 PHE D O 1
ATOM 10631 N N . LEU E 1 355 ? 25.860 28.707 -8.722 1.00 11.66 377 LEU D N 1
ATOM 10632 C CA . LEU E 1 355 ? 26.961 29.528 -8.202 1.00 12.18 377 LEU D CA 1
ATOM 10633 C C . LEU E 1 355 ? 26.533 30.296 -6.953 1.00 10.69 377 LEU D C 1
ATOM 10634 O O . LEU E 1 355 ? 26.705 31.514 -6.860 1.00 10.64 377 LEU D O 1
ATOM 10639 N N . ASP E 1 356 ? 25.961 29.549 -6.013 1.00 10.35 378 ASP D N 1
ATOM 10640 C CA . ASP E 1 356 ? 25.445 30.095 -4.757 1.00 9.42 378 ASP D CA 1
ATOM 10641 C C . ASP E 1 356 ? 26.564 30.592 -3.867 1.00 9.62 378 ASP D C 1
ATOM 10642 O O . ASP E 1 356 ? 27.598 29.937 -3.730 1.00 9.84 378 ASP D O 1
ATOM 10647 N N . GLU E 1 357 ? 26.357 31.750 -3.251 1.00 8.48 379 GLU D N 1
ATOM 10648 C CA . GLU E 1 357 ? 27.393 32.292 -2.382 1.00 8.92 379 GLU D CA 1
ATOM 10649 C C . GLU E 1 357 ? 26.831 33.251 -1.357 1.00 8.55 379 GLU D C 1
ATOM 10650 O O . GLU E 1 357 ? 25.673 33.654 -1.442 1.00 8.64 379 GLU D O 1
ATOM 10656 N N . THR E 1 358 ? 27.692 33.610 -0.399 1.00 8.18 380 THR D N 1
ATOM 10657 C CA . THR E 1 358 ? 27.445 34.620 0.647 1.00 8.28 380 THR D CA 1
ATOM 10658 C C . THR E 1 358 ? 26.079 34.508 1.354 1.00 7.92 380 THR D C 1
ATOM 10659 O O . THR E 1 358 ? 25.314 35.476 1.393 1.00 9.01 380 THR D O 1
ATOM 10663 N N . PRO E 1 359 ? 25.788 33.341 1.937 1.00 7.67 381 PRO D N 1
ATOM 10664 C CA . PRO E 1 359 ? 24.518 33.204 2.674 1.00 7.30 381 PRO D CA 1
ATOM 10665 C C . PRO E 1 359 ? 24.502 33.973 3.998 1.00 7.62 381 PRO D C 1
ATOM 10666 O O . PRO E 1 359 ? 25.521 34.048 4.692 1.00 8.10 381 PRO D O 1
ATOM 10670 N N . SER E 1 360 ? 23.338 34.528 4.324 1.00 7.08 382 SER D N 1
ATOM 10671 C CA . SER E 1 360 ? 23.162 35.316 5.551 1.00 6.31 382 SER D CA 1
ATOM 10672 C C . SER E 1 360 ? 21.794 34.946 6.136 1.00 7.01 382 SER D C 1
ATOM 10673 O O . SER E 1 360 ? 20.768 35.040 5.464 1.00 7.99 382 SER D O 1
ATOM 10676 N N . LEU E 1 361 ? 21.789 34.545 7.396 1.00 7.00 383 LEU D N 1
ATOM 10677 C CA . LEU E 1 361 ? 20.564 34.158 8.107 1.00 7.21 383 LEU D CA 1
ATOM 10678 C C . LEU E 1 361 ? 19.754 35.327 8.641 1.00 7.30 383 LEU D C 1
ATOM 10679 O O . LEU E 1 361 ? 20.302 36.247 9.240 1.00 7.97 383 LEU D O 1
ATOM 10684 N N . ALA E 1 362 ? 18.437 35.271 8.437 1.00 6.92 384 ALA D N 1
ATOM 10685 C CA . ALA E 1 362 ? 17.524 36.133 9.176 1.00 6.36 384 ALA D CA 1
ATOM 10686 C C . ALA E 1 362 ? 17.770 35.906 10.670 1.00 6.81 384 ALA D C 1
ATOM 10687 O O . ALA E 1 362 ? 18.188 34.813 11.070 1.00 6.93 384 ALA D O 1
ATOM 10689 N N . PRO E 1 363 ? 17.523 36.939 11.491 1.00 7.12 385 PRO D N 1
ATOM 10690 C CA . PRO E 1 363 ? 17.822 36.847 12.919 1.00 7.47 385 PRO D CA 1
ATOM 10691 C C . PRO E 1 363 ? 17.016 35.822 13.712 1.00 8.23 385 PRO D C 1
ATOM 10692 O O . PRO E 1 363 ? 17.409 35.479 14.839 1.00 8.43 385 PRO D O 1
ATOM 10696 N N . ASN E 1 364 ? 15.914 35.332 13.149 1.00 7.96 386 ASN D N 1
ATOM 10697 C CA . ASN E 1 364 ? 15.197 34.201 13.780 1.00 8.66 386 ASN D CA 1
ATOM 10698 C C . ASN E 1 364 ? 15.634 32.826 13.277 1.00 9.22 386 ASN D C 1
ATOM 10699 O O . ASN E 1 364 ? 15.075 31.804 13.694 1.00 9.82 386 ASN D O 1
ATOM 10704 N N . GLY E 1 365 ? 16.634 32.805 12.393 1.00 8.82 387 GLY D N 1
ATOM 10705 C CA . GLY E 1 365 ? 17.209 31.553 11.906 1.00 10.15 387 GLY D CA 1
ATOM 10706 C C . GLY E 1 365 ? 16.362 30.737 10.952 1.00 10.55 387 GLY D C 1
ATOM 10707 O O . GLY E 1 365 ? 16.688 29.572 10.697 1.00 11.77 387 GLY D O 1
ATOM 10708 N N . THR E 1 366 ? 15.286 31.311 10.427 1.00 9.86 388 THR D N 1
ATOM 10709 C CA . THR E 1 366 ? 14.359 30.514 9.607 1.00 10.73 388 THR D CA 1
ATOM 10710 C C . THR E 1 366 ? 14.491 30.700 8.101 1.00 10.41 388 THR D C 1
ATOM 10711 O O . THR E 1 366 ? 13.863 29.971 7.332 1.00 10.65 388 THR D O 1
ATOM 10715 N N . MET E 1 367 ? 15.293 31.678 7.686 1.00 8.71 389 MET D N 1
ATOM 10716 C CA . MET E 1 367 ? 15.363 32.090 6.290 1.00 8.53 389 MET D CA 1
ATOM 10717 C C . MET E 1 367 ? 16.797 32.478 5.989 1.00 7.87 389 MET D C 1
ATOM 10718 O O . MET E 1 367 ? 17.466 33.052 6.849 1.00 7.72 389 MET D O 1
ATOM 10723 N N . VAL E 1 368 ? 17.260 32.125 4.777 1.00 7.46 390 VAL D N 1
ATOM 10724 C CA . VAL E 1 368 ? 18.596 32.505 4.290 1.00 7.87 390 VAL D CA 1
ATOM 10725 C C . VAL E 1 368 ? 18.453 33.407 3.075 1.00 6.82 390 VAL D C 1
ATOM 10726 O O . VAL E 1 368 ? 17.718 33.076 2.129 1.00 7.31 390 VAL D O 1
ATOM 10730 N N . ILE E 1 369 ? 19.146 34.541 3.082 1.00 6.25 391 ILE D N 1
ATOM 10731 C CA . ILE E 1 369 ? 19.326 35.349 1.866 1.00 6.86 391 ILE D CA 1
ATOM 10732 C C . ILE E 1 369 ? 20.734 35.060 1.329 1.00 6.86 391 ILE D C 1
ATOM 10733 O O . ILE E 1 369 ? 21.678 34.926 2.095 1.00 8.18 391 ILE D O 1
ATOM 10738 N N . TYR E 1 370 ? 20.863 34.941 0.008 1.00 6.86 392 TYR D N 1
ATOM 10739 C CA . TYR E 1 370 ? 22.169 34.636 -0.587 1.00 6.66 392 TYR D CA 1
ATOM 10740 C C . TYR E 1 370 ? 22.187 35.154 -2.024 1.00 7.04 392 TYR D C 1
ATOM 10741 O O . TYR E 1 370 ? 21.204 35.735 -2.478 1.00 7.23 392 TYR D O 1
ATOM 10750 N N . SER E 1 371 ? 23.307 34.997 -2.715 1.00 7.53 393 SER D N 1
ATOM 10751 C CA . SER E 1 371 ? 23.369 35.448 -4.100 1.00 8.45 393 SER D CA 1
ATOM 10752 C C . SER E 1 371 ? 23.729 34.268 -4.991 1.00 9.16 393 SER D C 1
ATOM 10753 O O . SER E 1 371 ? 24.384 33.322 -4.560 1.00 8.34 393 SER D O 1
ATOM 10756 N N . SER E 1 372 ? 23.248 34.310 -6.225 1.00 9.20 394 SER D N 1
ATOM 10757 C CA . SER E 1 372 ? 23.562 33.276 -7.200 1.00 10.83 394 SER D CA 1
ATOM 10758 C C . SER E 1 372 ? 23.683 33.942 -8.557 1.00 11.44 394 SER D C 1
ATOM 10759 O O . SER E 1 372 ? 23.493 35.142 -8.681 1.00 10.91 394 SER D O 1
ATOM 10762 N N . SER E 1 373 ? 24.024 33.163 -9.573 1.00 12.80 395 SER D N 1
ATOM 10763 C CA . SER E 1 373 ? 24.135 33.712 -10.924 1.00 14.82 395 SER D CA 1
ATOM 10764 C C . SER E 1 373 ? 22.957 33.273 -11.778 1.00 16.19 395 SER D C 1
ATOM 10765 O O . SER E 1 373 ? 22.632 32.088 -11.847 1.00 16.57 395 SER D O 1
ATOM 10768 N N . GLN E 1 374 ? 22.321 34.245 -12.420 1.00 17.84 396 GLN D N 1
ATOM 10769 C CA . GLN E 1 374 ? 21.202 33.985 -13.315 1.00 20.47 396 GLN D CA 1
ATOM 10770 C C . GLN E 1 374 ? 21.552 34.682 -14.617 1.00 21.35 396 GLN D C 1
ATOM 10771 O O . GLN E 1 374 ? 21.787 35.882 -14.634 1.00 22.51 396 GLN D O 1
ATOM 10777 N N . GLY E 1 375 ? 21.601 33.927 -15.708 1.00 22.83 397 GLY D N 1
ATOM 10778 C CA . GLY E 1 375 ? 22.108 34.475 -16.957 1.00 23.46 397 GLY D CA 1
ATOM 10779 C C . GLY E 1 375 ? 23.538 34.924 -16.745 1.00 23.74 397 GLY D C 1
ATOM 10780 O O . GLY E 1 375 ? 24.361 34.164 -16.220 1.00 24.83 397 GLY D O 1
ATOM 10781 N N . MET E 1 376 ? 23.824 36.172 -17.095 1.00 23.94 398 MET D N 1
ATOM 10782 C CA . MET E 1 376 ? 25.193 36.674 -17.068 1.00 23.96 398 MET D CA 1
ATOM 10783 C C . MET E 1 376 ? 25.545 37.439 -15.792 1.00 23.20 398 MET D C 1
ATOM 10784 O O . MET E 1 376 ? 26.687 37.897 -15.636 1.00 24.09 398 MET D O 1
ATOM 10789 N N . GLY E 1 377 ? 24.578 37.565 -14.880 1.00 21.36 399 GLY D N 1
ATOM 10790 C CA . GLY E 1 377 ? 24.763 38.417 -13.713 1.00 19.08 399 GLY D CA 1
ATOM 10791 C C . GLY E 1 377 ? 24.312 37.840 -12.381 1.00 16.81 399 GLY D C 1
ATOM 10792 O O . GLY E 1 377 ? 23.558 36.869 -12.327 1.00 16.45 399 GLY D O 1
ATOM 10793 N N . SER E 1 378 ? 24.794 38.457 -11.305 1.00 15.12 400 SER D N 1
ATOM 10794 C CA . SER E 1 378 ? 24.419 38.082 -9.934 1.00 13.12 400 SER D CA 1
ATOM 10795 C C . SER E 1 378 ? 23.024 38.561 -9.561 1.00 12.34 400 SER D C 1
ATOM 10796 O O . SER E 1 378 ? 22.622 39.673 -9.916 1.00 12.24 400 SER D O 1
ATOM 10799 N N . VAL E 1 379 ? 22.302 37.708 -8.836 1.00 10.61 401 VAL D N 1
ATOM 10800 C CA . VAL E 1 379 ? 20.983 38.049 -8.311 1.00 10.27 401 VAL D CA 1
ATOM 10801 C C . VAL E 1 379 ? 20.883 37.627 -6.847 1.00 8.89 401 VAL D C 1
ATOM 10802 O O . VAL E 1 379 ? 21.773 36.934 -6.334 1.00 8.77 401 VAL D O 1
ATOM 10806 N N . LEU E 1 380 ? 19.795 38.035 -6.195 1.00 8.30 402 LEU D N 1
ATOM 10807 C CA . LEU E 1 380 ? 19.546 37.641 -4.807 1.00 7.44 402 LEU D CA 1
ATOM 10808 C C . LEU E 1 380 ? 18.500 36.551 -4.730 1.00 8.24 402 LEU D C 1
ATOM 10809 O O . LEU E 1 380 ? 17.503 36.577 -5.466 1.00 8.68 402 LEU D O 1
ATOM 10814 N N . ASN E 1 381 ? 18.703 35.621 -3.797 1.00 8.11 403 ASN D N 1
ATOM 10815 C CA . ASN E 1 381 ? 17.797 34.502 -3.566 1.00 8.35 403 ASN D CA 1
ATOM 10816 C C . ASN E 1 381 ? 17.465 34.350 -2.095 1.00 8.32 403 ASN D C 1
ATOM 10817 O O . ASN E 1 381 ? 18.222 34.791 -1.241 1.00 8.28 403 ASN D O 1
ATOM 10822 N N . LEU E 1 382 ? 16.319 33.730 -1.831 1.00 7.90 404 LEU D N 1
ATOM 10823 C CA . LEU E 1 382 ? 15.917 33.359 -0.478 1.00 8.61 404 LEU D CA 1
ATOM 10824 C C . LEU E 1 382 ? 15.623 31.874 -0.461 1.00 8.53 404 LEU D C 1
ATOM 10825 O O . LEU E 1 382 ? 15.007 31.327 -1.388 1.00 9.05 404 LEU D O 1
ATOM 10830 N N . VAL E 1 383 ? 16.069 31.213 0.593 1.00 8.13 405 VAL D N 1
ATOM 10831 C CA . VAL E 1 383 ? 15.675 29.831 0.834 1.00 8.31 405 VAL D CA 1
ATOM 10832 C C . VAL E 1 383 ? 15.448 29.655 2.339 1.00 8.60 405 VAL D C 1
ATOM 10833 O O . VAL E 1 383 ? 16.232 30.142 3.152 1.00 9.26 405 VAL D O 1
ATOM 10837 N N . SER E 1 384 ? 14.370 28.956 2.694 1.00 9.06 406 SER D N 1
ATOM 10838 C CA . SER E 1 384 ? 14.131 28.671 4.109 1.00 9.44 406 SER D CA 1
ATOM 10839 C C . SER E 1 384 ? 15.144 27.672 4.628 1.00 10.21 406 SER D C 1
ATOM 10840 O O . SER E 1 384 ? 15.716 26.891 3.866 1.00 9.68 406 SER D O 1
ATOM 10843 N N . THR E 1 385 ? 15.365 27.690 5.938 1.00 10.98 407 THR D N 1
ATOM 10844 C CA . THR E 1 385 ? 16.346 26.782 6.518 1.00 11.95 407 THR D CA 1
ATOM 10845 C C . THR E 1 385 ? 15.879 25.322 6.536 1.00 13.07 407 THR D C 1
ATOM 10846 O O . THR E 1 385 ? 16.689 24.429 6.747 1.00 14.20 407 THR D O 1
ATOM 10850 N N . ASP E 1 386 ? 14.586 25.087 6.308 1.00 14.80 408 ASP D N 1
ATOM 10851 C CA . ASP E 1 386 ? 14.103 23.721 6.061 1.00 16.88 408 ASP D CA 1
ATOM 10852 C C . ASP E 1 386 ? 14.098 23.325 4.574 1.00 16.62 408 ASP D C 1
ATOM 10853 O O . ASP E 1 386 ? 13.718 22.198 4.236 1.00 18.31 408 ASP D O 1
ATOM 10858 N N . GLY E 1 387 ? 14.501 24.247 3.693 1.00 16.36 409 GLY D N 1
ATOM 10859 C CA . GLY E 1 387 ? 14.639 23.966 2.267 1.00 15.24 409 GLY D CA 1
ATOM 10860 C C . GLY E 1 387 ? 13.366 23.978 1.435 1.00 15.02 409 GLY D C 1
ATOM 10861 O O . GLY E 1 387 ? 13.434 23.838 0.217 1.00 15.30 409 GLY D O 1
ATOM 10862 N N . ARG E 1 388 ? 12.221 24.170 2.079 1.00 15.02 410 ARG D N 1
ATOM 10863 C CA . ARG E 1 388 ? 10.906 24.067 1.408 1.00 15.09 410 ARG D CA 1
ATOM 10864 C C . ARG E 1 388 ? 10.519 25.310 0.615 1.00 14.63 410 ARG D C 1
ATOM 10865 O O . ARG E 1 388 ? 9.867 25.208 -0.418 1.00 15.07 410 ARG D O 1
ATOM 10873 N N . PHE E 1 389 ? 10.901 26.481 1.113 1.00 12.19 411 PHE D N 1
ATOM 10874 C CA . PHE E 1 389 ? 10.471 27.758 0.556 1.00 11.74 411 PHE D CA 1
ATOM 10875 C C . PHE E 1 389 ? 11.614 28.371 -0.247 1.00 10.83 411 PHE D C 1
ATOM 10876 O O . PHE E 1 389 ? 12.745 28.424 0.230 1.00 10.45 411 PHE D O 1
ATOM 10884 N N . LYS E 1 390 ? 11.327 28.773 -1.483 1.00 10.32 412 LYS D N 1
ATOM 10885 C CA . LYS E 1 390 ? 12.320 29.397 -2.355 1.00 11.11 412 LYS D CA 1
ATOM 10886 C C . LYS E 1 390 ? 11.741 30.638 -3.002 1.00 10.10 412 LYS D C 1
ATOM 10887 O O . LYS E 1 390 ? 10.621 30.619 -3.522 1.00 10.72 412 LYS D O 1
ATOM 10893 N N . ALA E 1 391 ? 12.516 31.715 -2.968 1.00 9.36 413 ALA D N 1
ATOM 10894 C CA . ALA E 1 391 ? 12.099 32.993 -3.522 1.00 9.16 413 ALA D CA 1
ATOM 10895 C C . ALA E 1 391 ? 13.315 33.759 -4.052 1.00 8.84 413 ALA D C 1
ATOM 10896 O O . ALA E 1 391 ? 14.460 33.314 -3.922 1.00 9.27 413 ALA D O 1
ATOM 10898 N N . ARG E 1 392 ? 13.052 34.903 -4.667 1.00 9.23 414 ARG D N 1
ATOM 10899 C CA . ARG E 1 392 ? 14.102 35.745 -5.227 1.00 9.94 414 ARG D CA 1
ATOM 10900 C C . ARG E 1 392 ? 13.789 37.184 -4.905 1.00 9.78 414 ARG D C 1
ATOM 10901 O O . ARG E 1 392 ? 12.639 37.506 -4.566 1.00 10.23 414 ARG D O 1
ATOM 10909 N N . LEU E 1 393 ? 14.802 38.043 -4.984 1.00 9.44 415 LEU D N 1
ATOM 10910 C CA . LEU E 1 393 ? 14.589 39.489 -4.878 1.00 10.59 415 LEU D CA 1
ATOM 10911 C C . LEU E 1 393 ? 15.089 40.224 -6.130 1.00 11.21 415 LEU D C 1
ATOM 10912 O O . LEU E 1 393 ? 16.125 40.900 -6.080 1.00 10.34 415 LEU D O 1
ATOM 10917 N N . PRO E 1 394 ? 14.344 40.096 -7.251 1.00 12.29 416 PRO D N 1
ATOM 10918 C CA . PRO E 1 394 ? 14.739 40.715 -8.519 1.00 12.89 416 PRO D CA 1
ATOM 10919 C C . PRO E 1 394 ? 14.825 42.228 -8.448 1.00 13.76 416 PRO D C 1
ATOM 10920 O O . PRO E 1 394 ? 14.007 42.884 -7.782 1.00 13.85 416 PRO D O 1
ATOM 10924 N N . ALA E 1 395 ? 15.826 42.766 -9.138 1.00 15.26 417 ALA D N 1
ATOM 10925 C CA . ALA E 1 395 ? 15.987 44.204 -9.279 1.00 16.75 417 ALA D CA 1
ATOM 10926 C C . ALA E 1 395 ? 15.630 44.537 -10.709 1.00 18.38 417 ALA D C 1
ATOM 10927 O O . ALA E 1 395 ? 15.755 43.692 -11.607 1.00 18.65 417 ALA D O 1
ATOM 10929 N N . THR E 1 396 ? 15.176 45.765 -10.910 1.00 19.92 418 THR D N 1
ATOM 10930 C CA A THR E 1 396 ? 14.822 46.214 -12.247 0.50 21.05 418 THR D CA 1
ATOM 10931 C CA B THR E 1 396 ? 14.820 46.252 -12.232 0.50 20.85 418 THR D CA 1
ATOM 10932 C C . THR E 1 396 ? 16.088 46.493 -13.041 1.00 21.32 418 THR D C 1
ATOM 10933 O O . THR E 1 396 ? 16.132 46.233 -14.246 1.00 22.18 418 THR D O 1
ATOM 10940 N N . ASP E 1 397 ? 17.117 46.992 -12.353 1.00 22.10 419 ASP D N 1
ATOM 10941 C C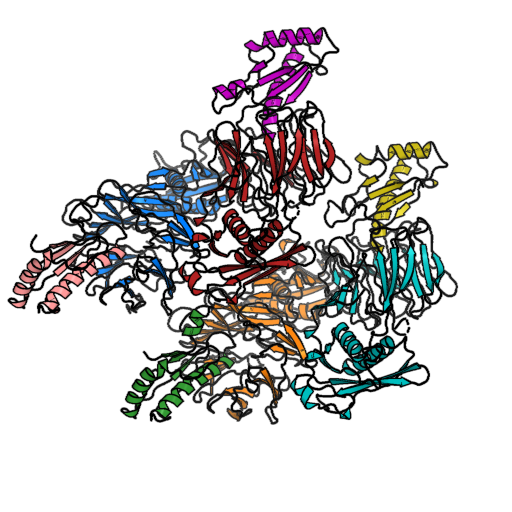A . ASP E 1 397 ? 18.386 47.360 -12.970 1.00 22.88 419 ASP D CA 1
ATOM 10942 C C . ASP E 1 397 ? 19.582 46.951 -12.111 1.00 22.00 419 ASP D C 1
ATOM 10943 O O . ASP E 1 397 ? 19.601 47.197 -10.901 1.00 22.91 419 ASP D O 1
ATOM 10948 N N . GLY E 1 398 ? 20.575 46.347 -12.757 1.00 20.61 420 GLY D N 1
ATOM 10949 C CA . GLY E 1 398 ? 21.852 46.028 -12.127 1.00 18.79 420 GLY D CA 1
ATOM 10950 C C . GLY E 1 398 ? 21.941 44.614 -11.587 1.00 17.31 420 GLY D C 1
ATOM 10951 O O . GLY E 1 398 ? 20.917 43.953 -11.349 1.00 18.31 420 GLY D O 1
ATOM 10952 N N . GLN E 1 399 ? 23.171 44.144 -11.429 1.00 15.09 421 GLN D N 1
ATOM 10953 C CA . GLN E 1 399 ? 23.447 42.898 -10.720 1.00 14.00 421 GLN D CA 1
ATOM 10954 C C . GLN E 1 399 ? 23.301 43.187 -9.248 1.00 12.68 421 GLN D C 1
ATOM 10955 O O . GLN E 1 399 ? 23.563 44.303 -8.795 1.00 13.51 421 GLN D O 1
ATOM 10961 N N . VAL E 1 400 ? 22.869 42.187 -8.494 1.00 11.27 422 VAL D N 1
ATOM 10962 C CA A VAL E 1 400 ? 22.769 42.377 -7.053 0.50 10.75 422 VAL D CA 1
ATOM 10963 C CA B VAL E 1 400 ? 22.697 42.347 -7.041 0.50 10.68 422 VAL D CA 1
ATOM 10964 C C . VAL E 1 400 ? 23.410 41.211 -6.316 1.00 10.25 422 VAL D C 1
ATOM 10965 O O . VAL E 1 400 ? 23.213 40.044 -6.649 1.00 10.64 422 VAL D O 1
ATOM 10972 N N . LYS E 1 401 ? 24.232 41.556 -5.332 1.00 9.80 423 LYS D N 1
ATOM 10973 C CA . LYS E 1 401 ? 25.057 40.573 -4.649 1.00 9.91 423 LYS D CA 1
ATOM 10974 C C . LYS E 1 401 ? 25.367 41.022 -3.225 1.00 9.24 423 LYS D C 1
ATOM 10975 O O . LYS E 1 401 ? 24.854 42.035 -2.760 1.00 9.10 423 LYS D O 1
ATOM 10981 N N . PHE E 1 402 ? 26.193 40.240 -2.537 1.00 8.68 424 PHE D N 1
ATOM 10982 C CA . PHE E 1 402 ? 26.637 40.550 -1.165 1.00 8.10 424 PHE D CA 1
ATOM 10983 C C . PHE E 1 402 ? 25.498 40.902 -0.189 1.00 8.61 424 PHE D C 1
ATOM 10984 O O . PHE E 1 402 ? 25.597 41.867 0.558 1.00 9.36 424 PHE D O 1
ATOM 10992 N N . PRO E 1 403 ? 24.430 40.109 -0.170 1.00 8.43 425 PRO D N 1
ATOM 10993 C CA . PRO E 1 403 ? 23.339 40.449 0.757 1.00 8.30 425 PRO D CA 1
ATOM 10994 C C . PRO E 1 403 ? 23.748 40.180 2.212 1.00 8.24 425 PRO D C 1
ATOM 10995 O O . PRO E 1 403 ? 24.514 39.236 2.468 1.00 9.84 425 PRO D O 1
ATOM 10999 N N . ALA E 1 404 ? 23.232 40.974 3.154 1.00 7.76 426 ALA D N 1
ATOM 11000 C CA . ALA E 1 404 ? 23.432 40.707 4.579 1.00 7.13 426 ALA D CA 1
ATOM 11001 C C . ALA E 1 404 ? 22.151 41.063 5.318 1.00 6.64 426 ALA D C 1
ATOM 11002 O O . ALA E 1 404 ? 21.611 42.152 5.146 1.00 7.23 426 ALA D O 1
ATOM 11004 N N . TRP E 1 405 ? 21.668 40.129 6.135 1.00 6.23 427 TRP D N 1
ATOM 11005 C CA . TRP E 1 405 ? 20.420 40.346 6.872 1.00 5.98 427 TRP D CA 1
ATOM 11006 C C . TRP E 1 405 ? 20.706 41.105 8.174 1.00 6.50 427 TRP D C 1
ATOM 11007 O O . TRP E 1 405 ? 21.620 40.743 8.942 1.00 7.23 427 TRP D O 1
ATOM 11018 N N . SER E 1 406 ? 19.919 42.152 8.433 1.00 6.93 428 SER D N 1
ATOM 11019 C CA . SER E 1 406 ? 20.123 42.948 9.653 1.00 7.55 428 SER D CA 1
ATOM 11020 C C . SER E 1 406 ? 19.746 42.167 10.910 1.00 7.71 428 SER D C 1
ATOM 11021 O O . SER E 1 406 ? 18.998 41.193 10.822 1.00 7.40 428 SER D O 1
ATOM 11024 N N . PRO E 1 407 ? 20.228 42.616 12.092 1.00 7.89 429 PRO D N 1
ATOM 11025 C CA . PRO E 1 407 ? 19.703 42.116 13.369 1.00 8.68 429 PRO D CA 1
ATOM 11026 C C . PRO E 1 407 ? 18.241 42.536 13.542 1.00 9.72 429 PRO D C 1
ATOM 11027 O O . PRO E 1 407 ? 17.719 43.335 12.749 1.00 9.47 429 PRO D O 1
ATOM 11031 N N . TYR E 1 408 ? 17.601 41.984 14.572 1.00 10.22 430 TYR D N 1
ATOM 11032 C CA . TYR E 1 408 ? 16.302 42.454 14.999 1.00 11.80 430 TYR D CA 1
ATOM 11033 C C . TYR E 1 408 ? 16.336 43.948 15.275 1.00 13.91 430 TYR D C 1
ATOM 11034 O O . TYR E 1 408 ? 17.393 44.496 15.638 1.00 13.76 430 TYR D O 1
ATOM 11043 N N . LEU E 1 409 ? 15.167 44.565 15.079 1.00 16.90 431 LEU D N 1
ATOM 11044 C CA . LEU E 1 409 ? 14.771 45.903 15.559 1.00 20.35 431 LEU D CA 1
ATOM 11045 C C . LEU E 1 409 ? 14.292 46.848 14.465 1.00 21.91 431 LEU D C 1
ATOM 11046 O O . LEU E 1 409 ? 13.262 47.505 14.626 1.00 24.19 431 LEU D O 1
ATOM 11051 N N . HIS E 1 414 ? 10.159 57.827 2.811 1.00 19.55 437 HIS D N 1
ATOM 11052 C CA . HIS E 1 414 ? 9.912 56.661 3.662 1.00 19.69 437 HIS D CA 1
ATOM 11053 C C . HIS E 1 414 ? 8.417 56.480 3.850 1.00 19.67 437 HIS D C 1
ATOM 11054 O O . HIS E 1 414 ? 7.679 57.465 3.954 1.00 20.32 437 HIS D O 1
ATOM 11061 N N . HIS E 1 415 ? 7.973 55.224 3.909 1.00 18.86 438 HIS D N 1
ATOM 11062 C CA . HIS E 1 415 ? 6.551 54.927 4.094 1.00 18.82 438 HIS D CA 1
ATOM 11063 C C . HIS E 1 415 ? 6.256 53.610 4.808 1.00 18.94 438 HIS D C 1
ATOM 11064 O O . HIS E 1 415 ? 5.121 53.397 5.239 1.00 16.96 438 HIS D O 1
ATOM 11071 N N . ASN F 2 5 ? 49.083 43.664 -23.656 1.00 22.24 68 ASN E N 1
ATOM 11072 C CA . ASN F 2 5 ? 50.540 43.332 -23.584 1.00 21.26 68 ASN E CA 1
ATOM 11073 C C . ASN F 2 5 ? 51.096 43.089 -22.177 1.00 20.34 68 ASN E C 1
ATOM 11074 O O . ASN F 2 5 ? 52.282 42.828 -22.034 1.00 20.52 68 ASN E O 1
ATOM 11079 N N . ASN F 2 6 ? 50.241 43.176 -21.152 1.00 18.47 69 ASN E N 1
ATOM 11080 C CA . ASN F 2 6 ? 50.688 43.186 -19.750 1.00 17.32 69 ASN E CA 1
ATOM 11081 C C . ASN F 2 6 ? 49.961 42.146 -18.875 1.00 16.48 69 ASN E C 1
ATOM 11082 O O . ASN F 2 6 ? 49.816 42.326 -17.654 1.00 15.79 69 ASN E O 1
ATOM 11087 N N . ILE F 2 7 ? 49.510 41.059 -19.489 1.00 15.91 70 ILE E N 1
ATOM 11088 C CA . ILE F 2 7 ? 48.698 40.069 -18.778 1.00 15.82 70 ILE E CA 1
ATOM 11089 C C . ILE F 2 7 ? 49.371 38.708 -18.758 1.00 15.65 70 ILE E C 1
ATOM 11090 O O . ILE F 2 7 ? 49.856 38.230 -19.791 1.00 15.65 70 ILE E O 1
ATOM 11095 N N . VAL F 2 8 ? 49.416 38.097 -17.573 1.00 14.26 71 VAL E N 1
ATOM 11096 C CA . VAL F 2 8 ? 49.866 36.722 -17.406 1.00 14.18 71 VAL E CA 1
ATOM 11097 C C . VAL F 2 8 ? 48.623 35.891 -17.130 1.00 15.06 71 VAL E C 1
ATOM 11098 O O . VAL F 2 8 ? 47.828 36.247 -16.254 1.00 14.13 71 VAL E O 1
ATOM 11102 N N . TYR F 2 9 ? 48.439 34.805 -17.876 1.00 15.20 72 TYR E N 1
ATOM 11103 C CA . TYR F 2 9 ? 47.304 33.907 -17.670 1.00 16.89 72 TYR E CA 1
ATOM 11104 C C . TYR F 2 9 ? 47.705 32.647 -16.920 1.00 17.97 72 TYR E C 1
ATOM 11105 O O . TYR F 2 9 ? 48.869 32.221 -16.983 1.00 17.68 72 TYR E O 1
ATOM 11114 N N . PHE F 2 10 ? 46.738 32.070 -16.204 1.00 19.34 73 PHE E N 1
ATOM 11115 C CA . PHE F 2 10 ? 46.964 30.908 -15.340 1.00 21.22 73 PHE E CA 1
ATOM 11116 C C . PHE F 2 10 ? 45.924 29.809 -15.496 1.00 23.77 73 PHE E C 1
ATOM 11117 O O . PHE F 2 10 ? 44.739 30.078 -15.699 1.00 23.74 73 PHE E O 1
ATOM 11125 N N . ASP F 2 11 ? 46.383 28.568 -15.363 1.00 26.96 74 ASP E N 1
ATOM 11126 C CA . ASP F 2 11 ? 45.498 27.408 -15.304 1.00 30.04 74 ASP E CA 1
ATOM 11127 C C . ASP F 2 11 ? 44.886 27.288 -13.914 1.00 31.68 74 ASP E C 1
ATOM 11128 O O . ASP F 2 11 ? 45.348 27.934 -12.965 1.00 32.45 74 ASP E O 1
ATOM 11133 N N . LEU F 2 12 ? 43.862 26.442 -13.799 1.00 33.58 75 LEU E N 1
ATOM 11134 C CA . LEU F 2 12 ? 43.085 26.295 -12.564 1.00 35.12 75 LEU E CA 1
ATOM 11135 C C . LEU F 2 12 ? 43.890 25.815 -11.353 1.00 35.75 75 LEU E C 1
ATOM 11136 O O . LEU F 2 12 ? 43.608 26.220 -10.221 1.00 36.53 75 LEU E O 1
ATOM 11141 N N . ASP F 2 13 ? 44.891 24.969 -11.591 1.00 36.51 76 ASP E N 1
ATOM 11142 C CA . ASP F 2 13 ? 45.683 24.375 -10.508 1.00 37.01 76 ASP E CA 1
ATOM 11143 C C . ASP F 2 13 ? 47.088 24.961 -10.353 1.00 36.66 76 ASP E C 1
ATOM 11144 O O . ASP F 2 13 ? 47.759 24.695 -9.351 1.00 36.68 76 ASP E O 1
ATOM 11149 N N . LYS F 2 14 ? 47.523 25.760 -11.329 1.00 36.28 77 LYS E N 1
ATOM 11150 C CA . LYS F 2 14 ? 48.937 26.143 -11.437 1.00 35.77 77 LYS E CA 1
ATOM 11151 C C . LYS F 2 14 ? 49.200 27.608 -11.098 1.00 34.88 77 LYS E C 1
ATOM 11152 O O . LYS F 2 14 ? 48.456 28.491 -11.520 1.00 34.80 77 LYS E O 1
ATOM 11158 N N . TYR F 2 15 ? 50.278 27.850 -10.352 1.00 33.92 78 TYR E N 1
ATOM 11159 C CA . TYR F 2 15 ? 50.688 29.208 -9.983 1.00 32.98 78 TYR E CA 1
ATOM 11160 C C . TYR F 2 15 ? 52.099 29.537 -10.445 1.00 32.29 78 TYR E C 1
ATOM 11161 O O . TYR F 2 15 ? 52.671 30.542 -10.042 1.00 32.04 78 TYR E O 1
ATOM 11170 N N . ASP F 2 16 ? 52.661 28.676 -11.282 1.00 31.53 79 ASP E N 1
ATOM 11171 C CA . ASP F 2 16 ? 53.937 28.970 -11.907 1.00 30.97 79 ASP E CA 1
ATOM 11172 C C . ASP F 2 16 ? 53.697 29.953 -13.052 1.00 29.77 79 ASP E C 1
ATOM 11173 O O . ASP F 2 16 ? 52.570 30.077 -13.552 1.00 29.56 79 ASP E O 1
ATOM 11178 N N . ILE F 2 17 ? 54.744 30.675 -13.433 1.00 28.21 80 ILE E N 1
ATOM 11179 C CA . ILE F 2 17 ? 54.695 31.503 -14.629 1.00 26.86 80 ILE E CA 1
ATOM 11180 C C . ILE F 2 17 ? 55.007 30.598 -15.811 1.00 26.72 80 ILE E C 1
ATOM 11181 O O . ILE F 2 17 ? 56.125 30.098 -15.935 1.00 26.84 80 ILE E O 1
ATOM 11186 N N . ARG F 2 18 ? 54.010 30.358 -16.660 1.00 26.53 81 ARG E N 1
ATOM 11187 C CA . ARG F 2 18 ? 54.221 29.537 -17.856 1.00 26.59 81 ARG E CA 1
ATOM 11188 C C . ARG F 2 18 ? 55.206 30.215 -18.809 1.00 25.87 81 ARG E C 1
ATOM 11189 O O . ARG F 2 18 ? 55.283 31.449 -18.871 1.00 24.90 81 ARG E O 1
ATOM 11197 N N . SER F 2 19 ? 55.960 29.388 -19.532 1.00 25.26 82 SER E N 1
ATOM 11198 C CA . SER F 2 19 ? 57.077 29.826 -20.374 1.00 24.79 82 SER E CA 1
ATOM 11199 C C . SER F 2 19 ? 56.770 30.974 -21.332 1.00 23.56 82 SER E C 1
ATOM 11200 O O . SER F 2 19 ? 57.627 31.825 -21.575 1.00 23.22 82 SER E O 1
ATOM 11203 N N . ASP F 2 20 ? 55.558 30.983 -21.879 1.00 22.60 83 ASP E N 1
ATOM 11204 C CA . ASP F 2 20 ? 55.188 31.976 -22.883 1.00 22.07 83 ASP E CA 1
ATOM 11205 C C . ASP F 2 20 ? 55.035 33.402 -22.340 1.00 21.03 83 ASP E C 1
ATOM 11206 O O . ASP F 2 20 ? 54.908 34.339 -23.114 1.00 20.88 83 ASP E O 1
ATOM 11211 N N . PHE F 2 21 ? 55.075 33.564 -21.017 1.00 19.84 84 PHE E N 1
ATOM 11212 C CA . PHE F 2 21 ? 54.958 34.896 -20.407 1.00 18.44 84 PHE E CA 1
ATOM 11213 C C . PHE F 2 21 ? 56.295 35.490 -19.952 1.00 17.63 84 PHE E C 1
ATOM 11214 O O . PHE F 2 21 ? 56.374 36.667 -19.591 1.00 17.66 84 PHE E O 1
ATOM 11222 N N . ALA F 2 22 ? 57.346 34.683 -20.022 1.00 17.09 85 ALA E N 1
ATOM 11223 C CA . ALA F 2 22 ? 58.666 35.070 -19.535 1.00 16.98 85 ALA E CA 1
ATOM 11224 C C . ALA F 2 22 ? 59.246 36.284 -20.254 1.00 16.41 85 ALA E C 1
ATOM 11225 O O . ALA F 2 22 ? 59.757 37.191 -19.607 1.00 17.00 85 ALA E O 1
ATOM 11227 N N . GLN F 2 23 ? 59.159 36.320 -21.586 1.00 16.20 86 GLN E N 1
ATOM 11228 C CA . GLN F 2 23 ? 59.736 37.443 -22.308 1.00 16.09 86 GLN E CA 1
ATOM 11229 C C . GLN F 2 23 ? 59.082 38.766 -21.959 1.00 15.46 86 GLN E C 1
ATOM 11230 O O . GLN F 2 23 ? 59.758 39.795 -21.832 1.00 15.69 86 GLN E O 1
ATOM 11236 N N . MET F 2 24 ? 57.761 38.738 -21.812 1.00 14.69 87 MET E N 1
ATOM 11237 C CA . MET F 2 24 ? 57.050 39.929 -21.390 1.00 14.17 87 MET E CA 1
ATOM 11238 C C . MET F 2 24 ? 57.491 40.348 -19.988 1.00 13.50 87 MET E C 1
ATOM 11239 O O . MET F 2 24 ? 57.813 41.507 -19.762 1.00 13.30 87 MET E O 1
ATOM 11244 N N . LEU F 2 25 ? 57.526 39.400 -19.053 1.00 13.69 88 LEU E N 1
ATOM 11245 C CA . LEU F 2 25 ? 57.946 39.738 -17.695 1.00 13.93 88 LEU E CA 1
ATOM 11246 C C . LEU F 2 25 ? 59.395 40.223 -17.643 1.00 14.47 88 LEU E C 1
ATOM 11247 O O . LEU F 2 25 ? 59.709 41.134 -16.878 1.00 14.08 88 LEU E O 1
ATOM 11252 N N . ASP F 2 26 ? 60.255 39.669 -18.504 1.00 15.28 89 ASP E N 1
ATOM 11253 C CA . ASP F 2 26 ? 61.665 40.101 -18.548 1.00 16.20 89 ASP E CA 1
ATOM 11254 C C . ASP F 2 26 ? 61.806 41.559 -18.959 1.00 16.52 89 ASP E C 1
ATOM 11255 O O . ASP F 2 26 ? 62.669 42.284 -18.449 1.00 16.69 89 ASP E O 1
ATOM 11260 N N . ALA F 2 27 ? 60.955 41.984 -19.891 1.00 16.89 90 ALA E N 1
ATOM 11261 C CA . ALA F 2 27 ? 60.925 43.381 -20.315 1.00 17.59 90 ALA E CA 1
ATOM 11262 C C . ALA F 2 27 ? 60.527 44.299 -19.162 1.00 17.87 90 ALA E C 1
ATOM 11263 O O . ALA F 2 27 ? 61.154 45.338 -18.949 1.00 18.63 90 ALA E O 1
ATOM 11265 N N . HIS F 2 28 ? 59.510 43.905 -18.391 1.00 18.28 91 HIS E N 1
ATOM 11266 C CA . HIS F 2 28 ? 59.145 44.688 -17.209 1.00 18.40 91 HIS E CA 1
ATOM 11267 C C . HIS F 2 28 ? 60.265 44.732 -16.174 1.00 18.30 91 HIS E C 1
ATOM 11268 O O . HIS F 2 28 ? 60.530 45.789 -15.597 1.00 18.77 91 HIS E O 1
ATOM 11275 N N . ALA F 2 29 ? 60.924 43.594 -15.959 1.00 18.29 92 ALA E N 1
ATOM 11276 C CA . ALA F 2 29 ? 62.070 43.525 -15.046 1.00 19.19 92 ALA E CA 1
ATOM 11277 C C . ALA F 2 29 ? 63.186 44.479 -15.485 1.00 19.77 92 ALA E C 1
ATOM 11278 O O . ALA F 2 29 ? 63.733 45.225 -14.674 1.00 20.16 92 ALA E O 1
ATOM 11280 N N . ASN F 2 30 ? 63.502 44.464 -16.776 1.00 21.03 93 ASN E N 1
ATOM 11281 C CA . ASN F 2 30 ? 64.533 45.345 -17.314 1.00 22.17 93 ASN E CA 1
ATOM 11282 C C . ASN F 2 30 ? 64.186 46.808 -17.045 1.00 22.23 93 ASN E C 1
ATOM 11283 O O . ASN F 2 30 ? 65.044 47.587 -16.621 1.00 22.84 93 ASN E O 1
ATOM 11288 N N . PHE F 2 31 ? 62.923 47.171 -17.269 1.00 22.54 94 PHE E N 1
ATOM 11289 C CA . PHE F 2 31 ? 62.459 48.542 -17.053 1.00 22.93 94 PHE E CA 1
ATOM 11290 C C . PHE F 2 31 ? 62.561 48.940 -15.583 1.00 22.84 94 PHE E C 1
ATOM 11291 O O . PHE F 2 31 ? 63.064 50.015 -15.253 1.00 22.69 94 PHE E O 1
ATOM 11299 N N . LEU F 2 32 ? 62.083 48.063 -14.703 1.00 22.61 95 LEU E N 1
ATOM 11300 C CA . LEU F 2 32 ? 62.090 48.344 -13.274 1.00 22.71 95 LEU E CA 1
ATOM 11301 C C . LEU F 2 32 ? 63.514 48.459 -12.721 1.00 23.54 95 LEU E C 1
ATOM 11302 O O . LEU F 2 32 ? 63.798 49.377 -11.957 1.00 23.89 95 LEU E O 1
ATOM 11307 N N . ARG F 2 33 ? 64.404 47.548 -13.116 1.00 24.51 96 ARG E N 1
ATOM 11308 C CA . ARG F 2 33 ? 65.808 47.627 -12.697 1.00 26.16 96 ARG E CA 1
ATOM 11309 C C . ARG F 2 33 ? 66.462 48.940 -13.135 1.00 26.80 96 ARG E C 1
ATOM 11310 O O . ARG F 2 33 ? 67.280 49.501 -12.408 1.00 27.20 96 ARG E O 1
ATOM 11318 N N . SER F 2 34 ? 66.082 49.427 -14.316 1.00 27.77 97 SER E N 1
ATOM 11319 C CA . SER F 2 34 ? 66.658 50.650 -14.888 1.00 28.83 97 SER E CA 1
ATOM 11320 C C . SER F 2 34 ? 66.035 51.929 -14.326 1.00 29.19 97 SER E C 1
ATOM 11321 O O . SER F 2 34 ? 66.625 53.009 -14.426 1.00 29.40 97 SER E O 1
ATOM 11324 N N . ASN F 2 35 ? 64.848 51.802 -13.734 1.00 29.62 98 ASN E N 1
ATOM 11325 C CA . ASN F 2 35 ? 64.102 52.951 -13.229 1.00 30.00 98 ASN E CA 1
ATOM 11326 C C . ASN F 2 35 ? 63.643 52.742 -11.779 1.00 30.33 98 ASN E C 1
ATOM 11327 O O . ASN F 2 35 ? 62.500 52.338 -11.542 1.00 30.33 98 ASN E O 1
ATOM 11332 N N . PRO F 2 36 ? 64.539 53.016 -10.806 1.00 30.49 99 PRO E N 1
ATOM 11333 C CA . PRO F 2 36 ? 64.296 52.789 -9.370 1.00 30.57 99 PRO E CA 1
ATOM 11334 C C . PRO F 2 36 ? 63.062 53.478 -8.772 1.00 30.54 99 PRO E C 1
ATOM 11335 O O . PRO F 2 36 ? 62.470 52.946 -7.827 1.00 30.83 99 PRO E O 1
ATOM 11339 N N . SER F 2 37 ? 62.682 54.637 -9.311 1.00 30.32 100 SER E N 1
ATOM 11340 C CA . SER F 2 37 ? 61.547 55.405 -8.787 1.00 30.10 100 SER E CA 1
ATOM 11341 C C . SER F 2 37 ? 60.191 54.810 -9.187 1.00 29.35 100 SER E C 1
ATOM 11342 O O . SER F 2 37 ? 59.150 55.208 -8.656 1.00 29.63 100 SER E O 1
ATOM 11345 N N . TYR F 2 38 ? 60.212 53.863 -10.120 1.00 28.26 101 TYR E N 1
ATOM 11346 C CA . TYR F 2 38 ? 58.988 53.280 -10.661 1.00 27.29 101 TYR E CA 1
ATOM 11347 C C . TYR F 2 38 ? 58.556 52.026 -9.914 1.00 25.74 101 TYR E C 1
ATOM 11348 O O . TYR F 2 38 ? 59.377 51.166 -9.595 1.00 25.76 101 TYR E O 1
ATOM 11357 N N . LYS F 2 39 ? 57.258 51.942 -9.640 1.00 23.83 102 LYS E N 1
ATOM 11358 C CA . LYS F 2 39 ? 56.678 50.783 -8.976 1.00 22.23 102 LYS E CA 1
ATOM 11359 C C . LYS F 2 39 ? 55.604 50.187 -9.880 1.00 20.38 102 LYS E C 1
ATOM 11360 O O . LYS F 2 39 ? 54.799 50.918 -10.469 1.00 19.96 102 LYS E O 1
ATOM 11366 N N . VAL F 2 40 ? 55.617 48.863 -10.014 1.00 18.29 103 VAL E N 1
ATOM 11367 C CA . VAL F 2 40 ? 54.568 48.156 -10.727 1.00 16.89 103 VAL E CA 1
ATOM 11368 C C . VAL F 2 40 ? 53.539 47.632 -9.727 1.00 16.06 103 VAL E C 1
ATOM 11369 O O . VAL F 2 40 ? 53.887 47.185 -8.627 1.00 15.50 103 VAL E O 1
ATOM 11373 N N . THR F 2 41 ? 52.275 47.729 -10.104 1.00 15.13 104 THR E N 1
ATOM 11374 C CA . THR F 2 41 ? 51.211 47.131 -9.324 1.00 14.80 104 THR E CA 1
ATOM 11375 C C . THR F 2 41 ? 50.725 45.927 -10.099 1.00 13.76 104 THR E C 1
ATOM 11376 O O . THR F 2 41 ? 50.343 46.037 -11.282 1.00 14.18 104 THR E O 1
ATOM 11380 N N . VAL F 2 42 ? 50.755 44.771 -9.441 1.00 12.65 105 VAL E N 1
ATOM 11381 C CA . VAL F 2 42 ? 50.302 43.551 -10.054 1.00 11.64 105 VAL E CA 1
ATOM 11382 C C . VAL F 2 42 ? 48.897 43.262 -9.540 1.00 11.77 105 VAL E C 1
ATOM 11383 O O . VAL F 2 42 ? 48.689 43.033 -8.331 1.00 11.74 105 VAL E O 1
ATOM 11387 N N . GLU F 2 43 ? 47.939 43.280 -10.456 1.00 12.06 106 GLU E N 1
ATOM 11388 C CA . GLU F 2 43 ? 46.524 43.132 -10.105 1.00 12.53 106 GLU E CA 1
ATOM 11389 C C . GLU F 2 43 ? 46.122 41.712 -10.397 1.00 12.31 106 GLU E C 1
ATOM 11390 O O . GLU F 2 43 ? 46.169 41.291 -11.542 1.00 12.54 106 GLU E O 1
ATOM 11396 N N . GLY F 2 44 ? 45.759 40.961 -9.355 1.00 10.75 107 GLY E N 1
ATOM 11397 C CA . GLY F 2 44 ? 45.476 39.530 -9.474 1.00 10.17 107 GLY E CA 1
ATOM 11398 C C . GLY F 2 44 ? 43.989 39.233 -9.496 1.00 9.58 107 GLY E C 1
ATOM 11399 O O . GLY F 2 44 ? 43.204 39.943 -8.867 1.00 10.26 107 GLY E O 1
ATOM 11400 N N . HIS F 2 45 ? 43.604 38.195 -10.237 1.00 9.21 108 HIS E N 1
ATOM 11401 C CA . HIS F 2 45 ? 42.193 37.888 -10.474 1.00 9.48 108 HIS E CA 1
ATOM 11402 C C . HIS F 2 45 ? 41.919 36.402 -10.444 1.00 9.80 108 HIS E C 1
ATOM 11403 O O . HIS F 2 45 ? 42.815 35.570 -10.712 1.00 9.44 108 HIS E O 1
ATOM 11410 N N . ALA F 2 46 ? 40.662 36.081 -10.119 1.00 10.20 109 ALA E N 1
ATOM 11411 C CA . ALA F 2 46 ? 40.160 34.714 -10.074 1.00 10.86 109 ALA E CA 1
ATOM 11412 C C . ALA F 2 46 ? 38.913 34.559 -10.956 1.00 11.14 109 ALA E C 1
ATOM 11413 O O . ALA F 2 46 ? 38.248 35.563 -11.277 1.00 10.90 109 ALA E O 1
ATOM 11415 N N . ASP F 2 47 ? 38.607 33.323 -11.337 1.00 11.16 110 ASP E N 1
ATOM 11416 C CA . ASP F 2 47 ? 37.329 33.066 -12.011 1.00 11.96 110 ASP E CA 1
ATOM 11417 C C . ASP F 2 47 ? 36.202 32.962 -10.991 1.00 12.67 110 ASP E C 1
ATOM 11418 O O . ASP F 2 47 ? 36.439 33.066 -9.782 1.00 12.60 110 ASP E O 1
ATOM 11423 N N . GLU F 2 48 ? 34.982 32.783 -11.476 1.00 12.66 111 GLU E N 1
ATOM 11424 C CA . GLU F 2 48 ? 33.802 32.968 -10.623 1.00 13.61 111 GLU E CA 1
ATOM 11425 C C . GLU F 2 48 ? 33.557 31.822 -9.648 1.00 13.11 111 GLU E C 1
ATOM 11426 O O . GLU F 2 48 ? 32.756 31.959 -8.729 1.00 12.94 111 GLU E O 1
ATOM 11432 N N . ARG F 2 49 ? 34.173 30.668 -9.867 1.00 12.21 112 ARG E N 1
ATOM 11433 C CA . ARG F 2 49 ? 33.921 29.529 -8.991 1.00 12.19 112 ARG E CA 1
ATOM 11434 C C . ARG F 2 49 ? 34.537 29.780 -7.623 1.00 11.93 112 ARG E C 1
ATOM 11435 O O . ARG F 2 49 ? 35.724 30.094 -7.520 1.00 12.53 112 ARG E O 1
ATOM 11443 N N . GLY F 2 50 ? 33.722 29.638 -6.581 1.00 10.56 113 GLY E N 1
ATOM 11444 C CA . GLY F 2 50 ? 34.181 29.957 -5.237 1.00 9.83 113 GLY E CA 1
ATOM 11445 C C . GLY F 2 50 ? 33.356 31.071 -4.630 1.00 9.24 113 GLY E C 1
ATOM 11446 O O . GLY F 2 50 ? 32.215 31.315 -5.031 1.00 9.88 113 GLY E O 1
ATOM 11447 N N . THR F 2 51 ? 33.938 31.726 -3.639 1.00 8.54 114 THR E N 1
ATOM 11448 C CA . THR F 2 51 ? 33.262 32.816 -2.931 1.00 7.89 114 THR E CA 1
ATOM 11449 C C . THR F 2 51 ? 34.129 34.075 -2.939 1.00 8.04 114 THR E C 1
ATOM 11450 O O . THR F 2 51 ? 35.347 33.992 -3.073 1.00 8.08 114 THR E O 1
ATOM 11454 N N . PRO F 2 52 ? 33.503 35.255 -2.843 1.00 7.80 115 PRO E N 1
ATOM 11455 C CA . PRO F 2 52 ? 34.258 36.499 -3.076 1.00 8.05 115 PRO E CA 1
ATOM 11456 C C . PRO F 2 52 ? 35.483 36.708 -2.191 1.00 8.36 115 PRO E C 1
ATOM 11457 O O . PRO F 2 52 ? 36.595 36.956 -2.699 1.00 8.50 115 PRO E O 1
ATOM 11461 N N . GLU F 2 53 ? 35.311 36.603 -0.878 1.00 7.20 116 GLU E N 1
ATOM 11462 C CA . GLU F 2 53 ? 36.436 36.887 0.000 1.00 7.25 116 GLU E CA 1
ATOM 11463 C C . GLU F 2 53 ? 37.514 35.803 -0.078 1.00 6.36 116 GLU E C 1
ATOM 11464 O O . GLU F 2 53 ? 38.728 36.120 -0.096 1.00 6.89 116 GLU E O 1
ATOM 11470 N N . TYR F 2 54 ? 37.116 34.528 -0.119 1.00 6.68 117 TYR E N 1
ATOM 11471 C CA . TYR F 2 54 ? 38.146 33.500 -0.270 1.00 7.15 117 TYR E CA 1
ATOM 11472 C C . TYR F 2 54 ? 38.905 33.675 -1.603 1.00 7.61 117 TYR E C 1
ATOM 11473 O O . TYR F 2 54 ? 40.137 33.514 -1.652 1.00 8.30 117 TYR E O 1
ATOM 11482 N N . ASN F 2 55 ? 38.180 34.033 -2.665 1.00 7.69 118 ASN E N 1
ATOM 11483 C CA . ASN F 2 55 ? 38.808 34.065 -3.988 1.00 7.96 118 ASN E CA 1
ATOM 11484 C C . ASN F 2 55 ? 39.820 35.179 -4.140 1.00 8.73 118 ASN E C 1
ATOM 11485 O O . ASN F 2 55 ? 40.648 35.145 -5.048 1.00 8.80 118 ASN E O 1
ATOM 11490 N N . ILE F 2 56 ? 39.787 36.169 -3.248 1.00 7.86 119 ILE E N 1
ATOM 11491 C CA . ILE F 2 56 ? 40.889 37.128 -3.133 1.00 8.76 119 ILE E CA 1
ATOM 11492 C C . ILE F 2 56 ? 42.215 36.387 -3.102 1.00 9.01 119 ILE E C 1
ATOM 11493 O O . ILE F 2 56 ? 43.184 36.828 -3.704 1.00 8.74 119 ILE E O 1
ATOM 11498 N N . SER F 2 57 ? 42.267 35.271 -2.386 1.00 7.97 120 SER E N 1
ATOM 11499 C CA . SER F 2 57 ? 43.547 34.564 -2.198 1.00 9.40 120 SER E CA 1
ATOM 11500 C C . SER F 2 57 ? 44.089 33.987 -3.496 1.00 9.73 120 SER E C 1
ATOM 11501 O O . SER F 2 57 ? 45.311 33.875 -3.653 1.00 9.85 120 SER E O 1
ATOM 11504 N N . LEU F 2 58 ? 43.194 33.602 -4.412 1.00 9.58 121 LEU E N 1
ATOM 11505 C CA . LEU F 2 58 ? 43.609 33.001 -5.689 1.00 10.79 121 LEU E CA 1
ATOM 11506 C C . LEU F 2 58 ? 44.230 34.082 -6.561 1.00 10.34 121 LEU E C 1
ATOM 11507 O O . LEU F 2 58 ? 45.263 33.850 -7.221 1.00 10.54 121 LEU E O 1
ATOM 11512 N N . GLY F 2 59 ? 43.654 35.279 -6.526 1.00 10.27 122 GLY E N 1
ATOM 11513 C CA . GLY F 2 59 ? 44.263 36.452 -7.145 1.00 9.71 122 GLY E CA 1
ATOM 11514 C C . GLY F 2 59 ? 45.614 36.810 -6.562 1.00 10.45 122 GLY E C 1
ATOM 11515 O O . GLY F 2 59 ? 46.554 37.098 -7.300 1.00 11.20 122 GLY E O 1
ATOM 11516 N N . GLU F 2 60 ? 45.724 36.792 -5.237 1.00 9.63 123 GLU E N 1
ATOM 11517 C CA . GLU F 2 60 ? 47.001 37.097 -4.603 1.00 10.81 123 GLU E CA 1
ATOM 11518 C C . GLU F 2 60 ? 48.074 36.092 -4.981 1.00 10.83 123 GLU E C 1
ATOM 11519 O O . GLU F 2 60 ? 49.214 36.497 -5.197 1.00 11.20 123 GLU E O 1
ATOM 11525 N N . ARG F 2 61 ? 47.741 34.802 -5.027 1.00 10.59 124 ARG E N 1
ATOM 11526 C CA . ARG F 2 61 ? 48.754 33.789 -5.373 1.00 11.51 124 ARG E CA 1
ATOM 11527 C C . ARG F 2 61 ? 49.306 34.028 -6.780 1.00 11.57 124 ARG E C 1
ATOM 11528 O O . ARG F 2 61 ? 50.508 33.849 -7.022 1.00 12.59 124 ARG E O 1
ATOM 11536 N N . ARG F 2 62 ? 48.426 34.423 -7.699 1.00 10.97 125 ARG E N 1
ATOM 11537 C CA . ARG F 2 62 ? 48.824 34.697 -9.079 1.00 10.88 125 ARG E CA 1
ATOM 11538 C C . ARG F 2 62 ? 49.681 35.945 -9.146 1.00 10.89 125 ARG E C 1
ATOM 11539 O O . ARG F 2 62 ? 50.749 35.946 -9.790 1.00 11.36 125 ARG E O 1
ATOM 11547 N N . ALA F 2 63 ? 49.257 37.010 -8.473 1.00 10.67 126 ALA E N 1
ATOM 11548 C CA . ALA F 2 63 ? 50.026 38.248 -8.459 1.00 11.37 126 ALA E CA 1
ATOM 11549 C C . ALA F 2 63 ? 51.383 38.021 -7.804 1.00 11.89 126 ALA E C 1
ATOM 11550 O O . ALA F 2 63 ? 52.398 38.590 -8.221 1.00 11.95 126 ALA E O 1
ATOM 11552 N N . ASN F 2 64 ? 51.411 37.199 -6.760 1.00 12.08 127 ASN E N 1
ATOM 11553 C CA . ASN F 2 64 ? 52.680 36.926 -6.095 1.00 12.57 127 ASN E CA 1
ATOM 11554 C C . ASN F 2 64 ? 53.619 36.096 -6.957 1.00 12.44 127 ASN E C 1
ATOM 11555 O O . ASN F 2 64 ? 54.845 36.232 -6.854 1.00 12.60 127 ASN E O 1
ATOM 11560 N N . ALA F 2 65 ? 53.068 35.244 -7.822 1.00 11.71 128 ALA E N 1
ATOM 11561 C CA . ALA F 2 65 ? 53.908 34.458 -8.729 1.00 11.78 128 ALA E CA 1
ATOM 11562 C C . ALA F 2 65 ? 54.655 35.409 -9.672 1.00 11.92 128 ALA E C 1
ATOM 11563 O O . ALA F 2 65 ? 55.845 35.214 -9.944 1.00 12.61 128 ALA E O 1
ATOM 11565 N N . VAL F 2 66 ? 53.966 36.445 -10.141 1.00 11.55 129 VAL E N 1
ATOM 11566 C CA . VAL F 2 66 ? 54.594 37.512 -10.935 1.00 11.43 129 VAL E CA 1
ATOM 11567 C C . VAL F 2 66 ? 55.673 38.236 -10.126 1.00 11.88 129 VAL E C 1
ATOM 11568 O O . VAL F 2 66 ? 56.792 38.449 -10.599 1.00 11.81 129 VAL E O 1
ATOM 11572 N N . LYS F 2 67 ? 55.345 38.596 -8.886 1.00 11.73 130 LYS E N 1
ATOM 11573 C CA . LYS F 2 67 ? 56.280 39.304 -8.018 1.00 12.27 130 LYS E CA 1
ATOM 11574 C C . LYS F 2 67 ? 57.553 38.494 -7.838 1.00 12.05 130 LYS E C 1
ATOM 11575 O O . LYS F 2 67 ? 58.648 39.030 -7.999 1.00 12.25 130 LYS E O 1
ATOM 11581 N N . MET F 2 68 ? 57.410 37.203 -7.549 1.00 12.52 131 MET E N 1
ATOM 11582 C CA . MET F 2 68 ? 58.576 36.343 -7.314 1.00 13.13 131 MET E CA 1
ATOM 11583 C C . MET F 2 68 ? 59.417 36.175 -8.578 1.00 13.31 131 MET E C 1
ATOM 11584 O O . MET F 2 68 ? 60.660 36.109 -8.513 1.00 13.38 131 MET E O 1
ATOM 11589 N N . TYR F 2 69 ? 58.746 36.131 -9.729 1.00 12.83 132 TYR E N 1
ATOM 11590 C CA . TYR F 2 69 ? 59.466 36.059 -11.007 1.00 12.46 132 TYR E CA 1
ATOM 11591 C C . TYR F 2 69 ? 60.288 37.332 -11.237 1.00 12.33 132 TYR E C 1
ATOM 11592 O O . TYR F 2 69 ? 61.477 37.250 -11.593 1.00 12.62 132 TYR E O 1
ATOM 11601 N N . LEU F 2 70 ? 59.670 38.499 -11.059 1.00 11.63 133 LEU E N 1
ATOM 11602 C CA . LEU F 2 70 ? 60.368 39.769 -11.239 1.00 12.13 133 LEU E CA 1
ATOM 11603 C C . LEU F 2 70 ? 61.558 39.877 -10.284 1.00 13.38 133 LEU E C 1
ATOM 11604 O O . LEU F 2 70 ? 62.616 40.376 -10.660 1.00 13.83 133 LEU E O 1
ATOM 11609 N N . GLN F 2 71 ? 61.392 39.397 -9.054 1.00 13.91 134 GLN E N 1
ATOM 11610 C CA . GLN F 2 71 ? 62.502 39.435 -8.101 1.00 14.04 134 GLN E CA 1
ATOM 11611 C C . GLN F 2 71 ? 63.651 38.533 -8.540 1.00 14.70 134 GLN E C 1
ATOM 11612 O O . GLN F 2 71 ? 64.826 38.890 -8.369 1.00 15.48 134 GLN E O 1
ATOM 11618 N N . GLY F 2 72 ? 63.313 37.387 -9.131 1.00 15.20 135 GLY E N 1
ATOM 11619 C CA . GLY F 2 72 ? 64.315 36.457 -9.639 1.00 16.31 135 GLY E CA 1
ATOM 11620 C C . GLY F 2 72 ? 65.085 37.032 -10.812 1.00 17.12 135 GLY E C 1
ATOM 11621 O O . GLY F 2 72 ? 66.168 36.534 -11.145 1.00 17.53 135 GLY E O 1
ATOM 11622 N N . LYS F 2 73 ? 64.514 38.058 -11.444 1.00 17.37 136 LYS E N 1
ATOM 11623 C CA . LYS F 2 73 ? 65.176 38.816 -12.520 1.00 18.41 136 LYS E CA 1
ATOM 11624 C C . LYS F 2 73 ? 65.800 40.110 -12.001 1.00 18.44 136 LYS E C 1
ATOM 11625 O O . LYS F 2 73 ? 66.175 40.993 -12.779 1.00 19.10 136 LYS E O 1
ATOM 11631 N N . GLY F 2 74 ? 65.901 40.222 -10.681 1.00 17.53 137 GLY E N 1
ATOM 11632 C CA . GLY F 2 74 ? 66.658 41.286 -10.059 1.00 17.32 137 GLY E CA 1
ATOM 11633 C C . GLY F 2 74 ? 65.896 42.508 -9.597 1.00 17.24 137 GLY E C 1
ATOM 11634 O O . GLY F 2 74 ? 66.503 43.462 -9.124 1.00 18.23 137 GLY E O 1
ATOM 11635 N N . VAL F 2 75 ? 64.568 42.483 -9.707 1.00 16.65 138 VAL E N 1
ATOM 11636 C CA . VAL F 2 75 ? 63.757 43.609 -9.264 1.00 16.13 138 VAL E CA 1
ATOM 11637 C C . VAL F 2 75 ? 63.572 43.583 -7.743 1.00 16.19 138 VAL E C 1
ATOM 11638 O O . VAL F 2 75 ? 63.286 42.535 -7.160 1.00 15.92 138 VAL E O 1
ATOM 11642 N N . SER F 2 76 ? 63.764 44.745 -7.128 1.00 17.10 139 SER E N 1
ATOM 11643 C CA . SER F 2 76 ? 63.519 44.935 -5.696 1.00 17.88 139 SER E CA 1
ATOM 11644 C C . SER F 2 76 ? 62.048 44.761 -5.336 1.00 17.39 139 SER E C 1
ATOM 11645 O O . SER F 2 76 ? 61.169 45.249 -6.045 1.00 17.47 139 SER E O 1
ATOM 11648 N N . ALA F 2 77 ? 61.788 44.078 -4.222 1.00 17.32 140 ALA E N 1
ATOM 11649 C CA . ALA F 2 77 ? 60.426 43.931 -3.704 1.00 17.54 140 ALA E CA 1
ATOM 11650 C C . ALA F 2 77 ? 59.736 45.282 -3.485 1.00 17.81 140 ALA E C 1
ATOM 11651 O O . ALA F 2 77 ? 58.514 45.374 -3.586 1.00 17.71 140 ALA E O 1
ATOM 11653 N N . ASP F 2 78 ? 60.521 46.324 -3.211 1.00 18.82 141 ASP E N 1
ATOM 11654 C CA . ASP F 2 78 ? 60.001 47.676 -2.982 1.00 20.22 141 ASP E CA 1
ATOM 11655 C C . ASP F 2 78 ? 59.344 48.265 -4.226 1.00 19.74 141 ASP E C 1
ATOM 11656 O O . ASP F 2 78 ? 58.577 49.223 -4.135 1.00 19.85 141 ASP E O 1
ATOM 11661 N N . GLN F 2 79 ? 59.658 47.696 -5.387 1.00 18.66 142 GLN E N 1
ATOM 11662 C CA . GLN F 2 79 ? 59.138 48.217 -6.656 1.00 18.42 142 GLN E CA 1
ATOM 11663 C C . GLN F 2 79 ? 57.926 47.439 -7.159 1.00 18.16 142 GLN E C 1
ATOM 11664 O O . GLN F 2 79 ? 57.475 47.637 -8.296 1.00 17.79 142 GLN E O 1
ATOM 11670 N N . ILE F 2 80 ? 57.415 46.546 -6.318 1.00 16.57 143 ILE E N 1
ATOM 11671 C CA . ILE F 2 80 ? 56.307 45.676 -6.695 1.00 16.69 143 ILE E CA 1
ATOM 11672 C C . ILE F 2 80 ? 55.233 45.672 -5.609 1.00 16.64 143 ILE E C 1
ATOM 11673 O O . ILE F 2 80 ? 55.494 45.283 -4.467 1.00 17.12 143 ILE E O 1
ATOM 11678 N N . SER F 2 81 ? 54.027 46.087 -5.989 1.00 16.49 144 SER E N 1
ATOM 11679 C CA . SER F 2 81 ? 52.851 46.023 -5.113 1.00 16.56 144 SER E CA 1
ATOM 11680 C C . SER F 2 81 ? 51.904 44.975 -5.661 1.00 16.16 144 SER E C 1
ATOM 11681 O O . SER F 2 81 ? 51.870 44.746 -6.865 1.00 16.36 144 SER E O 1
ATOM 11684 N N . ILE F 2 82 ? 51.144 44.318 -4.792 1.00 15.14 145 ILE E N 1
ATOM 11685 C CA . ILE F 2 82 ? 50.084 43.439 -5.268 1.00 15.08 145 ILE E CA 1
ATOM 11686 C C . ILE F 2 82 ? 48.715 43.886 -4.750 1.00 13.39 145 ILE E C 1
ATOM 11687 O O . ILE F 2 82 ? 48.561 44.272 -3.579 1.00 12.99 145 ILE E O 1
ATOM 11692 N N . VAL F 2 83 ? 47.741 43.869 -5.651 1.00 12.21 146 VAL E N 1
ATOM 11693 C CA . VAL F 2 83 ? 46.342 44.119 -5.295 1.00 11.21 146 VAL E CA 1
ATOM 11694 C C . VAL F 2 83 ? 45.500 43.030 -5.942 1.00 10.82 146 VAL E C 1
ATOM 11695 O O . VAL F 2 83 ? 45.411 42.971 -7.162 1.00 10.75 146 VAL E O 1
ATOM 11699 N N . SER F 2 84 ? 44.877 42.172 -5.137 1.00 9.83 147 SER E N 1
ATOM 11700 C CA . SER F 2 84 ? 43.963 41.162 -5.664 1.00 9.80 147 SER E CA 1
ATOM 11701 C C . SER F 2 84 ? 42.538 41.689 -5.716 1.00 9.92 147 SER E C 1
ATOM 11702 O O . SER F 2 84 ? 42.047 42.282 -4.754 1.00 10.22 147 SER E O 1
ATOM 11705 N N . TYR F 2 85 ? 41.889 41.445 -6.852 1.00 9.41 148 TYR E N 1
ATOM 11706 C CA . TYR F 2 85 ? 40.484 41.783 -7.032 1.00 9.72 148 TYR E CA 1
ATOM 11707 C C . TYR F 2 85 ? 39.614 40.546 -6.933 1.00 9.73 148 TYR E C 1
ATOM 11708 O O . TYR F 2 85 ? 38.406 40.634 -7.170 1.00 10.45 148 TYR E O 1
ATOM 11717 N N . GLY F 2 86 ? 40.210 39.409 -6.574 1.00 9.55 149 GLY E N 1
ATOM 11718 C CA . GLY F 2 86 ? 39.476 38.163 -6.467 1.00 9.68 149 GLY E CA 1
ATOM 11719 C C . GLY F 2 86 ? 38.672 37.965 -7.736 1.00 10.24 149 GLY E C 1
ATOM 11720 O O . GLY F 2 86 ? 39.210 38.087 -8.855 1.00 9.81 149 GLY E O 1
ATOM 11721 N N . LYS F 2 87 ? 37.379 37.710 -7.573 1.00 9.99 150 LYS E N 1
ATOM 11722 C CA . LYS F 2 87 ? 36.483 37.547 -8.724 1.00 11.05 150 LYS E CA 1
ATOM 11723 C C . LYS F 2 87 ? 35.595 38.781 -8.940 1.00 10.81 150 LYS E C 1
ATOM 11724 O O . LYS F 2 87 ? 34.556 38.680 -9.606 1.00 11.78 150 LYS E O 1
ATOM 11730 N N . GLU F 2 88 ? 36.010 39.938 -8.412 1.00 10.92 151 GLU E N 1
ATOM 11731 C CA . GLU F 2 88 ? 35.176 41.146 -8.476 1.00 12.08 151 GLU E CA 1
ATOM 11732 C C . GLU F 2 88 ? 35.184 41.838 -9.836 1.00 13.06 151 GLU E C 1
ATOM 11733 O O . GLU F 2 88 ? 34.245 42.586 -10.164 1.00 13.44 151 GLU E O 1
ATOM 11739 N N . LYS F 2 89 ? 36.238 41.599 -10.613 1.00 13.50 152 LYS E N 1
ATOM 11740 C CA . LYS F 2 89 ? 36.433 42.306 -11.890 1.00 15.44 152 LYS E CA 1
ATOM 11741 C C . LYS F 2 89 ? 36.773 41.339 -13.036 1.00 15.43 152 LYS E C 1
ATOM 11742 O O . LYS F 2 89 ? 37.906 41.325 -13.537 1.00 16.51 152 LYS E O 1
ATOM 11748 N N . PRO F 2 90 ? 35.792 40.525 -13.467 1.00 15.85 153 PRO E N 1
ATOM 11749 C CA . PRO F 2 90 ? 36.030 39.634 -14.600 1.00 16.00 153 PRO E CA 1
ATOM 11750 C C . PRO F 2 90 ? 36.351 40.413 -15.875 1.00 16.32 153 PRO E C 1
ATOM 11751 O O . PRO F 2 90 ? 35.803 41.483 -16.093 1.00 16.95 153 PRO E O 1
ATOM 11755 N N . ALA F 2 91 ? 37.267 39.879 -16.678 1.00 17.03 154 ALA E N 1
ATOM 11756 C CA . ALA F 2 91 ? 37.555 40.424 -18.003 1.00 18.53 154 ALA E CA 1
ATOM 11757 C C . ALA F 2 91 ? 36.468 40.003 -18.984 1.00 19.24 154 ALA E C 1
ATOM 11758 O O . ALA F 2 91 ? 36.099 40.777 -19.872 1.00 19.73 154 ALA E O 1
ATOM 11760 N N . VAL F 2 92 ? 35.974 38.776 -18.823 1.00 20.39 155 VAL E N 1
ATOM 11761 C CA . VAL F 2 92 ? 35.019 38.158 -19.736 1.00 21.70 155 VAL E CA 1
ATOM 11762 C C . VAL F 2 92 ? 33.871 37.544 -18.933 1.00 22.22 155 VAL E C 1
ATOM 11763 O O . VAL F 2 92 ? 34.102 36.794 -17.989 1.00 22.21 155 VAL E O 1
ATOM 11767 N N . LEU F 2 93 ? 32.638 37.866 -19.317 1.00 22.83 156 LEU E N 1
ATOM 11768 C CA . LEU F 2 93 ? 31.460 37.244 -18.713 1.00 23.51 156 LEU E CA 1
ATOM 11769 C C . LEU F 2 93 ? 31.180 35.883 -19.337 1.00 23.94 156 LEU E C 1
ATOM 11770 O O . LEU F 2 93 ? 31.505 35.644 -20.510 1.00 24.18 156 LEU E O 1
ATOM 11775 N N . GLY F 2 94 ? 30.581 34.993 -18.553 1.00 24.09 157 GLY E N 1
ATOM 11776 C CA . GLY F 2 94 ? 30.278 33.641 -19.013 1.00 24.96 157 GLY E CA 1
ATOM 11777 C C . GLY F 2 94 ? 30.548 32.602 -17.950 1.00 25.61 157 GLY E C 1
ATOM 11778 O O . GLY F 2 94 ? 31.198 32.897 -16.938 1.00 25.89 157 GLY E O 1
ATOM 11779 N N . HIS F 2 95 ? 30.067 31.384 -18.196 1.00 26.22 158 HIS E N 1
ATOM 11780 C CA . HIS F 2 95 ? 30.106 30.301 -17.210 1.00 26.60 158 HIS E CA 1
ATOM 11781 C C . HIS F 2 95 ? 30.752 29.018 -17.729 1.00 26.93 158 HIS E C 1
ATOM 11782 O O . HIS F 2 95 ? 30.364 27.917 -17.330 1.00 27.40 158 HIS E O 1
ATOM 11789 N N . ASP F 2 96 ? 31.734 29.158 -18.617 1.00 26.99 159 ASP E N 1
ATOM 11790 C CA . ASP F 2 96 ? 32.482 28.003 -19.114 1.00 27.11 159 ASP E CA 1
ATOM 11791 C C . ASP F 2 96 ? 33.988 28.261 -19.081 1.00 26.91 159 ASP E C 1
ATOM 11792 O O . ASP F 2 96 ? 34.418 29.390 -18.843 1.00 26.07 159 ASP E O 1
ATOM 11797 N N . GLU F 2 97 ? 34.770 27.206 -19.323 1.00 26.87 160 GLU E N 1
ATOM 11798 C CA . GLU F 2 97 ? 36.235 27.265 -19.292 1.00 27.10 160 GLU E CA 1
ATOM 11799 C C . GLU F 2 97 ? 36.800 28.344 -20.210 1.00 26.71 160 GLU E C 1
ATOM 11800 O O . GLU F 2 97 ? 37.847 28.914 -19.919 1.00 26.89 160 GLU E O 1
ATOM 11806 N N . ALA F 2 98 ? 36.110 28.611 -21.319 1.00 26.29 161 ALA E N 1
ATOM 11807 C CA . ALA F 2 98 ? 36.520 29.658 -22.255 1.00 25.45 161 ALA E CA 1
ATOM 11808 C C . ALA F 2 98 ? 36.515 31.064 -21.641 1.00 24.87 161 ALA E C 1
ATOM 11809 O O . ALA F 2 98 ? 37.411 31.861 -21.912 1.00 25.08 161 ALA E O 1
ATOM 11811 N N . ALA F 2 99 ? 35.508 31.364 -20.824 1.00 23.34 162 ALA E N 1
ATOM 11812 C CA . ALA F 2 99 ? 35.465 32.633 -20.093 1.00 21.97 162 ALA E CA 1
ATOM 11813 C C . ALA F 2 99 ? 36.441 32.606 -18.913 1.00 20.61 162 ALA E C 1
ATOM 11814 O O . ALA F 2 99 ? 37.198 33.551 -18.701 1.00 20.24 162 ALA E O 1
ATOM 11816 N N . TYR F 2 100 ? 36.420 31.510 -18.160 1.00 19.67 163 TYR E N 1
ATOM 11817 C CA . TYR F 2 100 ? 37.239 31.389 -16.954 1.00 18.58 163 TYR E CA 1
ATOM 11818 C C . TYR F 2 100 ? 38.728 31.542 -17.251 1.00 18.50 163 TYR E C 1
ATOM 11819 O O . TYR F 2 100 ? 39.451 32.223 -16.515 1.00 17.47 163 TYR E O 1
ATOM 11828 N N . SER F 2 101 ? 39.173 30.922 -18.342 1.00 17.95 164 SER E N 1
ATOM 11829 C CA . SER F 2 101 ? 40.578 30.990 -18.747 1.00 18.29 164 SER E CA 1
ATOM 11830 C C . SER F 2 101 ? 41.034 32.417 -19.014 1.00 17.89 164 SER E C 1
ATOM 11831 O O . SER F 2 101 ? 42.218 32.723 -18.875 1.00 18.72 164 SER E O 1
ATOM 11834 N N . LYS F 2 102 ? 40.101 33.293 -19.385 1.00 17.15 165 LYS E N 1
ATOM 11835 C CA . LYS F 2 102 ? 40.418 34.698 -19.619 1.00 16.46 165 LYS E CA 1
ATOM 11836 C C . LYS F 2 102 ? 40.397 35.545 -18.343 1.00 15.18 165 LYS E C 1
ATOM 11837 O O . LYS F 2 102 ? 40.845 36.681 -18.343 1.00 14.70 165 LYS E O 1
ATOM 11843 N N . ASN F 2 103 ? 39.845 34.982 -17.267 1.00 14.54 166 ASN E N 1
ATOM 11844 C CA . ASN F 2 103 ? 39.723 35.724 -16.007 1.00 13.75 166 ASN E CA 1
ATOM 11845 C C . ASN F 2 103 ? 40.796 35.396 -14.968 1.00 13.46 166 ASN E C 1
ATOM 11846 O O . ASN F 2 103 ? 41.126 36.248 -14.148 1.00 13.51 166 ASN E O 1
ATOM 11851 N N . ARG F 2 104 ? 41.315 34.171 -15.016 1.00 13.05 167 ARG E N 1
ATOM 11852 C CA . ARG F 2 104 ? 42.428 33.747 -14.168 1.00 13.05 167 ARG E CA 1
ATOM 11853 C C . ARG F 2 104 ? 43.708 34.400 -14.673 1.00 13.13 167 ARG E C 1
ATOM 11854 O O . ARG F 2 104 ? 44.373 33.876 -15.573 1.00 13.34 167 ARG E O 1
ATOM 11862 N N . ARG F 2 105 ? 44.050 35.544 -14.093 1.00 12.26 168 ARG E N 1
ATOM 11863 C CA . ARG F 2 105 ? 45.105 36.392 -14.631 1.00 12.28 168 ARG E CA 1
ATOM 11864 C C . ARG F 2 105 ? 45.756 37.299 -13.590 1.00 12.14 168 ARG E C 1
ATOM 11865 O O . ARG F 2 105 ? 45.189 37.587 -12.519 1.00 11.84 168 ARG E O 1
ATOM 11873 N N . ALA F 2 106 ? 46.953 37.762 -13.931 1.00 10.99 169 ALA E N 1
ATOM 11874 C CA . ALA F 2 106 ? 47.613 38.843 -13.222 1.00 11.84 169 ALA E CA 1
ATOM 11875 C C . ALA F 2 106 ? 47.983 39.911 -14.242 1.00 12.14 169 ALA E C 1
ATOM 11876 O O . ALA F 2 106 ? 48.453 39.596 -15.343 1.00 12.39 169 ALA E O 1
ATOM 11878 N N . VAL F 2 107 ? 47.773 41.160 -13.868 1.00 11.94 170 VAL E N 1
ATOM 11879 C CA . VAL F 2 107 ? 47.928 42.293 -14.786 1.00 12.81 170 VAL E CA 1
ATOM 11880 C C . VAL F 2 107 ? 48.929 43.292 -14.232 1.00 13.24 170 VAL E C 1
ATOM 11881 O O . VAL F 2 107 ? 48.810 43.726 -13.082 1.00 13.28 170 VAL E O 1
ATOM 11885 N N . LEU F 2 108 ? 49.925 43.649 -15.040 1.00 13.57 171 LEU E N 1
ATOM 11886 C CA . LEU F 2 108 ? 50.981 44.551 -14.603 1.00 13.96 171 LEU E CA 1
ATOM 11887 C C . LEU F 2 108 ? 50.645 45.959 -15.031 1.00 15.56 171 LEU E C 1
ATOM 11888 O O . LEU F 2 108 ? 50.625 46.243 -16.228 1.00 16.21 171 LEU E O 1
ATOM 11893 N N . VAL F 2 109 ? 50.382 46.838 -14.065 1.00 16.18 172 VAL E N 1
ATOM 11894 C CA . VAL F 2 109 ? 50.038 48.231 -14.370 1.00 17.30 172 VAL E CA 1
ATOM 11895 C C . VAL F 2 109 ? 50.939 49.210 -13.606 1.00 17.96 172 VAL E C 1
ATOM 11896 O O . VAL F 2 109 ? 51.471 48.877 -12.539 1.00 17.67 172 VAL E O 1
ATOM 11900 N N . TYR F 2 110 ? 51.140 50.392 -14.193 1.00 18.66 173 TYR E N 1
ATOM 11901 C CA . TYR F 2 110 ? 51.953 51.450 -13.601 1.00 19.82 173 TYR E CA 1
ATOM 11902 C C . TYR F 2 110 ? 51.046 52.627 -13.288 1.00 21.14 173 TYR E C 1
ATOM 11903 O O . TYR F 2 110 ? 50.594 53.352 -14.184 1.00 21.50 173 TYR E O 1
ATOM 11912 N N . LEU F 2 111 ? 50.771 52.792 -12.000 1.00 22.18 174 LEU E N 1
ATOM 11913 C CA . LEU F 2 111 ? 49.761 53.730 -11.542 1.00 23.56 174 LEU E CA 1
ATOM 11914 C C . LEU F 2 111 ? 50.374 54.986 -10.937 1.00 23.77 174 LEU E C 1
ATOM 11915 O O . LEU F 2 111 ? 49.761 56.060 -10.991 1.00 25.02 174 LEU E O 1
ATOM 11920 N N . VAL G 1 2 ? 7.870 63.180 40.191 1.00 11.48 24 VAL F N 1
ATOM 11921 C CA . VAL G 1 2 ? 7.486 61.744 40.041 1.00 11.43 24 VAL F CA 1
ATOM 11922 C C . VAL G 1 2 ? 6.072 61.506 40.603 1.00 10.79 24 VAL F C 1
ATOM 11923 O O . VAL G 1 2 ? 5.561 62.328 41.354 1.00 10.49 24 VAL F O 1
ATOM 11927 N N . ARG G 1 3 ? 5.456 60.398 40.200 1.00 10.23 25 ARG F N 1
ATOM 11928 C CA . ARG G 1 3 ? 4.181 59.939 40.769 1.00 10.39 25 ARG F CA 1
ATOM 11929 C C . ARG G 1 3 ? 4.245 58.427 40.833 1.00 10.68 25 ARG F C 1
ATOM 11930 O O . ARG G 1 3 ? 4.958 57.807 40.047 1.00 10.64 25 ARG F O 1
ATOM 11938 N N . ILE G 1 4 ? 3.473 57.832 41.740 1.00 10.48 26 ILE F N 1
ATOM 11939 C CA . ILE G 1 4 ? 3.465 56.382 41.874 1.00 11.12 26 ILE F CA 1
ATOM 11940 C C . ILE G 1 4 ? 2.524 55.764 40.851 1.00 11.55 26 ILE F C 1
ATOM 11941 O O . ILE G 1 4 ? 1.347 56.183 40.741 1.00 12.88 26 ILE F O 1
ATOM 11946 N N . VAL G 1 5 ? 3.042 54.790 40.097 1.00 11.38 27 VAL F N 1
ATOM 11947 C CA . VAL G 1 5 ? 2.230 53.989 39.181 1.00 11.70 27 VAL F CA 1
ATOM 11948 C C . VAL G 1 5 ? 2.412 52.533 39.595 1.00 11.15 27 VAL F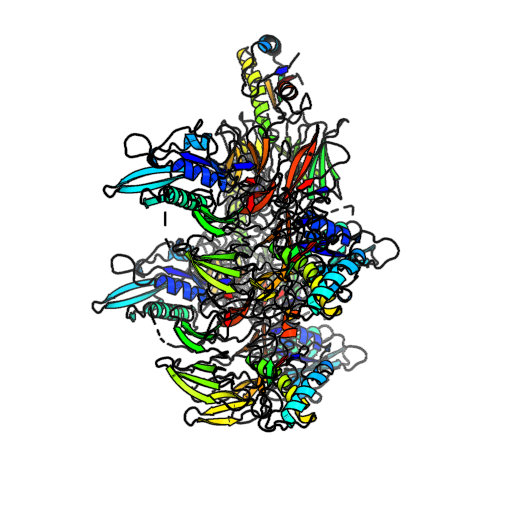 C 1
ATOM 11949 O O . VAL G 1 5 ? 3.531 52.018 39.590 1.00 11.09 27 VAL F O 1
ATOM 11953 N N . ILE G 1 6 ? 1.316 51.880 39.966 1.00 10.97 28 ILE F N 1
ATOM 11954 C CA . ILE G 1 6 ? 1.359 50.506 40.458 1.00 11.34 28 ILE F CA 1
ATOM 11955 C C . ILE G 1 6 ? 1.293 49.487 39.330 1.00 11.74 28 ILE F C 1
ATOM 11956 O O . ILE G 1 6 ? 0.433 49.572 38.448 1.00 12.75 28 ILE F O 1
ATOM 11961 N N . ASP G 1 7 ? 2.201 48.521 39.363 1.00 11.46 29 ASP F N 1
ATOM 11962 C CA . ASP G 1 7 ? 2.242 47.487 38.337 1.00 12.30 29 ASP F CA 1
ATOM 11963 C C . ASP G 1 7 ? 1.556 46.182 38.712 1.00 12.56 29 ASP F C 1
ATOM 11964 O O . ASP G 1 7 ? 0.889 45.595 37.872 1.00 12.91 29 ASP F O 1
ATOM 11969 N N . SER G 1 8 ? 1.720 45.725 39.948 1.00 11.80 30 SER F N 1
ATOM 11970 C CA . SER G 1 8 ? 1.128 44.455 40.373 1.00 11.81 30 SER F CA 1
ATOM 11971 C C . SER G 1 8 ? 1.042 44.336 41.881 1.00 11.71 30 SER F C 1
ATOM 11972 O O . SER G 1 8 ? 1.775 45.009 42.611 1.00 11.46 30 SER F O 1
ATOM 11975 N N . GLY G 1 9 ? 0.152 43.454 42.329 1.00 11.10 31 GLY F N 1
ATOM 11976 C CA . GLY G 1 9 ? 0.095 43.068 43.729 1.00 11.12 31 GLY F CA 1
ATOM 11977 C C . GLY G 1 9 ? -1.052 43.614 44.553 1.00 11.25 31 GLY F C 1
ATOM 11978 O O . GLY G 1 9 ? -1.223 43.203 45.698 1.00 11.30 31 GLY F O 1
ATOM 11979 N N . VAL G 1 10 ? -1.836 44.531 43.986 1.00 11.06 32 VAL F N 1
ATOM 11980 C CA . VAL G 1 10 ? -2.906 45.188 44.764 1.00 11.61 32 VAL F CA 1
ATOM 11981 C C . VAL G 1 10 ? -3.933 44.182 45.275 1.00 11.81 32 VAL F C 1
ATOM 11982 O O . VAL G 1 10 ? -4.440 44.306 46.402 1.00 11.60 32 VAL F O 1
ATOM 11986 N N . ASP G 1 11 ? -4.208 43.166 44.461 1.00 12.21 33 ASP F N 1
ATOM 11987 C CA . ASP G 1 11 ? -5.210 42.165 44.830 1.00 13.11 33 ASP F CA 1
ATOM 11988 C C . ASP G 1 11 ? -4.828 41.343 46.067 1.00 11.94 33 ASP F C 1
ATOM 11989 O O . ASP G 1 11 ? -5.696 40.708 46.672 1.00 11.33 33 ASP F O 1
ATOM 11994 N N . SER G 1 12 ? -3.549 41.359 46.452 1.00 12.12 34 SER F N 1
ATOM 11995 C CA . SER G 1 12 ? -3.089 40.705 47.684 1.00 12.86 34 SER F CA 1
ATOM 11996 C C . SER G 1 12 ? -3.416 41.516 48.935 1.00 12.57 34 SER F C 1
ATOM 11997 O O . SER G 1 12 ? -3.230 41.062 50.082 1.00 12.77 34 SER F O 1
ATOM 12000 N N . GLY G 1 13 ? -3.878 42.743 48.717 1.00 11.62 35 GLY F N 1
ATOM 12001 C CA . GLY G 1 13 ? -4.221 43.609 49.828 1.00 11.25 35 GLY F CA 1
ATOM 12002 C C . GLY G 1 13 ? -5.592 43.320 50.416 1.00 10.72 35 GLY F C 1
ATOM 12003 O O . GLY G 1 13 ? -6.444 42.674 49.792 1.00 11.90 35 GLY F O 1
ATOM 12004 N N . ARG G 1 14 ? -5.786 43.816 51.623 1.00 9.85 36 ARG F N 1
ATOM 12005 C CA . ARG G 1 14 ? -7.065 43.728 52.317 1.00 10.03 36 ARG F CA 1
ATOM 12006 C C . ARG G 1 14 ? -8.099 44.631 51.641 1.00 9.76 36 ARG F C 1
ATOM 12007 O O . ARG G 1 14 ? -7.868 45.831 51.530 1.00 8.84 36 ARG F O 1
ATOM 12015 N N . PRO G 1 15 ? -9.250 44.076 51.215 1.00 9.07 37 PRO F N 1
ATOM 12016 C CA . PRO G 1 15 ? -10.305 44.944 50.693 1.00 8.98 37 PRO F CA 1
ATOM 12017 C C . PRO G 1 15 ? -10.737 45.971 51.728 1.00 8.70 37 PRO F C 1
ATOM 12018 O O . PRO G 1 15 ? -10.904 45.630 52.881 1.00 9.61 37 PRO F O 1
ATOM 12022 N N . ILE G 1 16 ? -10.909 47.221 51.306 1.00 8.28 38 ILE F N 1
ATOM 12023 C CA . ILE G 1 16 ? -11.366 48.279 52.217 1.00 7.63 38 ILE F CA 1
ATOM 12024 C C . ILE G 1 16 ? -12.213 49.266 51.422 1.00 7.86 38 ILE F C 1
ATOM 12025 O O . ILE G 1 16 ? -12.020 49.423 50.225 1.00 8.19 38 ILE F O 1
ATOM 12030 N N . GLY G 1 17 ? -13.172 49.903 52.079 1.00 7.48 39 GLY F N 1
ATOM 12031 C CA . GLY G 1 17 ? -13.952 50.946 51.431 1.00 8.04 39 GLY F CA 1
ATOM 12032 C C . GLY G 1 17 ? -13.433 52.289 51.891 1.00 8.82 39 GLY F C 1
ATOM 12033 O O . GLY G 1 17 ? -13.223 52.506 53.083 1.00 9.27 39 GLY F O 1
ATOM 12034 N N . VAL G 1 18 ? -13.180 53.193 50.954 1.00 8.53 40 VAL F N 1
ATOM 12035 C CA . VAL G 1 18 ? -12.813 54.567 51.311 1.00 9.42 40 VAL F CA 1
ATOM 12036 C C . VAL G 1 18 ? -13.728 55.504 50.538 1.00 9.87 40 VAL F C 1
ATOM 12037 O O . VAL G 1 18 ? -13.740 55.514 49.303 1.00 10.60 40 VAL F O 1
ATOM 12041 N N . VAL G 1 19 ? -14.508 56.276 51.284 1.00 10.02 41 VAL F N 1
ATOM 12042 C CA . VAL G 1 19 ? -15.577 57.084 50.701 1.00 10.14 41 VAL F CA 1
ATOM 12043 C C . VAL G 1 19 ? -15.086 58.517 50.528 1.00 10.72 41 VAL F C 1
ATOM 12044 O O . VAL G 1 19 ? -14.368 59.016 51.388 1.00 11.29 41 VAL F O 1
ATOM 12048 N N . PRO G 1 20 ? -15.470 59.184 49.416 1.00 11.70 42 PRO F N 1
ATOM 12049 C CA . PRO G 1 20 ? -15.179 60.619 49.323 1.00 12.12 42 PRO F CA 1
ATOM 12050 C C . PRO G 1 20 ? -15.703 61.348 50.561 1.00 11.93 42 PRO F C 1
ATOM 12051 O O . PRO G 1 20 ? -16.819 61.064 51.036 1.00 11.47 42 PRO F O 1
ATOM 12055 N N . PHE G 1 21 ? -14.895 62.263 51.081 1.00 11.72 43 PHE F N 1
ATOM 12056 C CA . PHE G 1 21 ? -15.244 62.969 52.306 1.00 11.86 43 PHE F CA 1
ATOM 12057 C C . PHE G 1 21 ? -16.314 64.030 52.027 1.00 13.21 43 PHE F C 1
ATOM 12058 O O . PHE G 1 21 ? -16.344 64.624 50.945 1.00 12.98 43 PHE F O 1
ATOM 12066 N N . GLN G 1 22 ? -17.210 64.223 52.993 1.00 14.08 44 GLN F N 1
ATOM 12067 C CA . GLN G 1 22 ? -18.220 65.290 52.923 1.00 16.44 44 GLN F CA 1
ATOM 12068 C C . GLN G 1 22 ? -17.521 66.646 52.817 1.00 17.16 44 GLN F C 1
ATOM 12069 O O . GLN G 1 22 ? -16.526 66.881 53.491 1.00 18.47 44 GLN F O 1
ATOM 12075 N N . TRP G 1 23 ? -18.009 67.534 51.966 1.00 17.86 45 TRP F N 1
ATOM 12076 C CA . TRP G 1 23 ? -17.424 68.879 51.904 1.00 18.39 45 TRP F CA 1
ATOM 12077 C C . TRP G 1 23 ? -18.478 69.927 52.255 1.00 19.31 45 TRP F C 1
ATOM 12078 O O . TRP G 1 23 ? -19.515 69.997 51.594 1.00 18.92 45 TRP F O 1
ATOM 12089 N N . ALA G 1 24 ? -18.229 70.708 53.314 1.00 19.90 46 ALA F N 1
ATOM 12090 C CA . ALA G 1 24 ? -19.178 71.753 53.736 1.00 21.13 46 ALA F CA 1
ATOM 12091 C C . ALA G 1 24 ? -18.962 73.064 52.978 1.00 21.95 46 ALA F C 1
ATOM 12092 O O . ALA G 1 24 ? -18.558 74.078 53.564 1.00 22.79 46 ALA F O 1
ATOM 12094 N N . GLY G 1 25 ? -19.236 73.037 51.679 1.00 23.00 47 GLY F N 1
ATOM 12095 C CA . GLY G 1 25 ? -19.154 74.232 50.847 1.00 23.64 47 GLY F CA 1
ATOM 12096 C C . GLY G 1 25 ? -19.652 73.942 49.449 1.00 24.65 47 GLY F C 1
ATOM 12097 O O . GLY G 1 25 ? -19.980 72.793 49.138 1.00 24.12 47 GLY F O 1
ATOM 12098 N N . PRO G 1 26 ? -19.721 74.982 48.598 1.00 25.27 48 PRO F N 1
ATOM 12099 C CA . PRO G 1 26 ? -20.073 74.788 47.196 1.00 26.06 48 PRO F CA 1
ATOM 12100 C C . PRO G 1 26 ? -18.908 74.153 46.435 1.00 26.61 48 PRO F C 1
ATOM 12101 O O . PRO G 1 26 ? -17.751 74.275 46.853 1.00 26.50 48 PRO F O 1
ATOM 12105 N N . GLY G 1 27 ? -19.219 73.458 45.343 1.00 27.26 49 GLY F N 1
ATOM 12106 C CA . GLY G 1 27 ? -18.197 72.778 44.538 1.00 27.70 49 GLY F CA 1
ATOM 12107 C C . GLY G 1 27 ? -17.447 71.676 45.273 1.00 27.67 49 GLY F C 1
ATOM 12108 O O . GLY G 1 27 ? -18.044 70.898 46.029 1.00 28.38 49 GLY F O 1
ATOM 12109 N N . ALA G 1 28 ? -16.136 71.601 45.041 1.00 27.72 50 ALA F N 1
ATOM 12110 C CA . ALA G 1 28 ? -15.285 70.594 45.682 1.00 27.11 50 ALA F CA 1
ATOM 12111 C C . ALA G 1 28 ? -14.296 71.242 46.633 1.00 26.69 50 ALA F C 1
ATOM 12112 O O . ALA G 1 28 ? -13.955 72.422 46.476 1.00 26.88 50 ALA F O 1
ATOM 12114 N N . ALA G 1 29 ? -13.854 70.469 47.628 1.00 25.84 51 ALA F N 1
ATOM 12115 C CA . ALA G 1 29 ? -12.808 70.879 48.557 1.00 25.20 51 ALA F CA 1
ATOM 12116 C C . ALA G 1 29 ? -11.529 71.167 47.775 1.00 24.26 51 ALA F C 1
ATOM 12117 O O . ALA G 1 29 ? -11.417 70.740 46.617 1.00 24.50 51 ALA F O 1
ATOM 12119 N N . PRO G 1 30 ? -10.556 71.883 48.385 1.00 23.65 52 PRO F N 1
ATOM 12120 C CA . PRO G 1 30 ? -9.310 72.116 47.656 1.00 23.01 52 PRO F CA 1
ATOM 12121 C C . PRO G 1 30 ? -8.540 70.828 47.409 1.00 22.24 52 PRO F C 1
ATOM 12122 O O . PRO G 1 30 ? -7.678 70.778 46.532 1.00 22.78 52 PRO F O 1
ATOM 12126 N N . GLU G 1 31 ? -8.864 69.790 48.179 1.00 21.09 53 GLU F N 1
ATOM 12127 C CA . GLU G 1 31 ? -8.221 68.499 48.021 1.00 19.47 53 GLU F CA 1
ATOM 12128 C C . GLU G 1 31 ? -9.232 67.372 48.175 1.00 17.37 53 GLU F C 1
ATOM 12129 O O . GLU G 1 31 ? -10.212 67.522 48.896 1.00 16.72 53 GLU F O 1
ATOM 12135 N N . ASP G 1 32 ? -8.981 66.260 47.478 1.00 15.57 54 ASP F N 1
ATOM 12136 C CA . ASP G 1 32 ? -9.803 65.046 47.573 1.00 14.22 54 ASP F CA 1
ATOM 12137 C C . ASP G 1 32 ? -9.194 64.127 48.638 1.00 13.33 54 ASP F C 1
ATOM 12138 O O . ASP G 1 32 ? -8.380 63.234 48.335 1.00 12.82 54 ASP F O 1
ATOM 12143 N N . ILE G 1 33 ? -9.559 64.368 49.891 1.00 12.01 55 ILE F N 1
ATOM 12144 C CA . ILE G 1 33 ? -8.947 63.657 51.001 1.00 11.49 55 ILE F CA 1
ATOM 12145 C C . ILE G 1 33 ? -9.223 62.152 50.964 1.00 10.92 55 ILE F C 1
ATOM 12146 O O . ILE G 1 33 ? -8.323 61.347 51.243 1.00 10.93 55 ILE F O 1
ATOM 12151 N N . GLY G 1 34 ? -10.452 61.762 50.639 1.00 10.39 56 GLY F N 1
ATOM 12152 C CA . GLY G 1 34 ? -10.768 60.334 50.493 1.00 10.10 56 GLY F CA 1
ATOM 12153 C C . GLY G 1 34 ? -9.887 59.703 49.434 1.00 10.08 56 GLY F C 1
ATOM 12154 O O . GLY G 1 34 ? -9.413 58.578 49.611 1.00 10.43 56 GLY F O 1
ATOM 12155 N N . GLY G 1 35 ? -9.650 60.420 48.332 1.00 10.40 57 GLY F N 1
ATOM 12156 C CA . GLY G 1 35 ? -8.801 59.891 47.263 1.00 9.92 57 GLY F CA 1
ATOM 12157 C C . GLY G 1 35 ? -7.359 59.719 47.736 1.00 9.84 57 GLY F C 1
ATOM 12158 O O . GLY G 1 35 ? -6.684 58.756 47.348 1.00 10.14 57 GLY F O 1
ATOM 12159 N N . ILE G 1 36 ? -6.884 60.641 48.574 1.00 9.49 58 ILE F N 1
ATOM 12160 C CA . ILE G 1 36 ? -5.526 60.515 49.130 1.00 9.53 58 ILE F CA 1
ATOM 12161 C C . ILE G 1 36 ? -5.448 59.274 50.028 1.00 8.96 58 ILE F C 1
ATOM 12162 O O . ILE G 1 36 ? -4.495 58.494 49.953 1.00 9.17 58 ILE F O 1
ATOM 12167 N N . VAL G 1 37 ? -6.453 59.085 50.877 1.00 8.91 59 VAL F N 1
ATOM 12168 C CA . VAL G 1 37 ? -6.459 57.952 51.782 1.00 8.73 59 VAL F CA 1
ATOM 12169 C C . VAL G 1 37 ? -6.470 56.641 50.979 1.00 8.48 59 VAL F C 1
ATOM 12170 O O . VAL G 1 37 ? -5.703 55.724 51.289 1.00 8.19 59 VAL F O 1
ATOM 12174 N N . ALA G 1 38 ? -7.321 56.548 49.958 1.00 8.00 60 ALA F N 1
ATOM 12175 C CA . ALA G 1 38 ? -7.385 55.334 49.138 1.00 8.07 60 ALA F CA 1
ATOM 12176 C C . ALA G 1 38 ? -6.050 55.088 48.450 1.00 7.83 60 ALA F C 1
ATOM 12177 O O . ALA G 1 38 ? -5.564 53.964 48.441 1.00 8.66 60 ALA F O 1
ATOM 12179 N N . ALA G 1 39 ? -5.460 56.139 47.884 1.00 7.58 61 ALA F N 1
ATOM 12180 C CA . ALA G 1 39 ? -4.175 55.997 47.197 1.00 8.26 61 ALA F CA 1
ATOM 12181 C C . ALA G 1 39 ? -3.095 55.525 48.159 1.00 8.09 61 ALA F C 1
ATOM 12182 O O . ALA G 1 39 ? -2.353 54.596 47.850 1.00 8.22 61 ALA F O 1
ATOM 12184 N N . ASP G 1 40 ? -3.010 56.154 49.328 1.00 7.67 62 ASP F N 1
ATOM 12185 C CA . ASP G 1 40 ? -2.026 55.802 50.344 1.00 8.11 62 ASP F CA 1
ATOM 12186 C C . ASP G 1 40 ? -2.150 54.326 50.718 1.00 7.75 62 ASP F C 1
ATOM 12187 O O . ASP G 1 40 ? -1.166 53.573 50.685 1.00 7.84 62 ASP F O 1
ATOM 12192 N N . LEU G 1 41 ? -3.369 53.912 51.066 1.00 7.85 63 LEU F N 1
ATOM 12193 C CA . LEU G 1 41 ? -3.572 52.543 51.522 1.00 7.21 63 LEU F CA 1
ATOM 12194 C C . LEU G 1 41 ? -3.213 51.554 50.416 1.00 7.11 63 LEU F C 1
ATOM 12195 O O . LEU G 1 41 ? -2.581 50.529 50.685 1.00 7.82 63 LEU F O 1
ATOM 12200 N N . ARG G 1 42 ? -3.560 51.900 49.179 1.00 7.40 64 ARG F N 1
ATOM 12201 C CA . ARG G 1 42 ? -3.215 51.069 48.027 1.00 8.16 64 ARG F CA 1
ATOM 12202 C C . ARG G 1 42 ? -1.696 51.024 47.786 1.00 8.05 64 ARG F C 1
ATOM 12203 O O . ARG G 1 42 ? -1.134 49.960 47.499 1.00 9.10 64 ARG F O 1
ATOM 12211 N N . ASN G 1 43 ? -1.045 52.179 47.901 1.00 7.96 65 ASN F N 1
ATOM 12212 C CA . ASN G 1 43 ? 0.423 52.283 47.720 1.00 8.42 65 ASN F CA 1
ATOM 12213 C C . ASN G 1 43 ? 1.213 51.451 48.729 1.00 8.89 65 ASN F C 1
ATOM 12214 O O . ASN G 1 43 ? 2.377 51.110 48.497 1.00 9.80 65 ASN F O 1
ATOM 12219 N N . SER G 1 44 ? 0.596 51.144 49.865 1.00 8.99 66 SER F N 1
ATOM 12220 C CA . SER G 1 44 ? 1.258 50.391 50.926 1.00 8.83 66 SER F CA 1
ATOM 12221 C C . SER G 1 44 ? 1.413 48.911 50.570 1.00 8.63 66 SER F C 1
ATOM 12222 O O . SER G 1 44 ? 2.209 48.214 51.199 1.00 9.91 66 SER F O 1
ATOM 12225 N N . GLY G 1 45 ? 0.661 48.437 49.572 1.00 8.76 67 GLY F N 1
ATOM 12226 C CA . GLY G 1 45 ? 0.612 47.000 49.290 1.00 9.43 67 GLY F CA 1
ATOM 12227 C C . GLY G 1 45 ? -0.267 46.193 50.232 1.00 9.66 67 GLY F C 1
ATOM 12228 O O . GLY G 1 45 ? -0.464 44.988 50.039 1.00 10.34 67 GLY F O 1
ATOM 12229 N N . LYS G 1 46 ? -0.820 46.844 51.246 1.00 9.14 68 LYS F N 1
ATOM 12230 C CA . LYS G 1 46 ? -1.543 46.110 52.290 1.00 9.80 68 LYS F CA 1
ATOM 12231 C C . LYS G 1 46 ? -3.060 46.205 52.167 1.00 9.47 68 LYS F C 1
ATOM 12232 O O . LYS G 1 46 ? -3.787 45.496 52.874 1.00 10.10 68 LYS F O 1
ATOM 12238 N N . PHE G 1 47 ? -3.526 47.059 51.260 1.00 8.70 69 PHE F N 1
ATOM 12239 C CA . PHE G 1 47 ? -4.957 47.301 51.062 1.00 8.74 69 PHE F CA 1
ATOM 12240 C C . PHE G 1 47 ? -5.349 47.331 49.608 1.00 8.87 69 PHE F C 1
ATOM 12241 O O . PHE G 1 47 ? -4.541 47.710 48.751 1.00 8.91 69 PHE F O 1
ATOM 12249 N N . ASN G 1 48 ? -6.609 46.978 49.35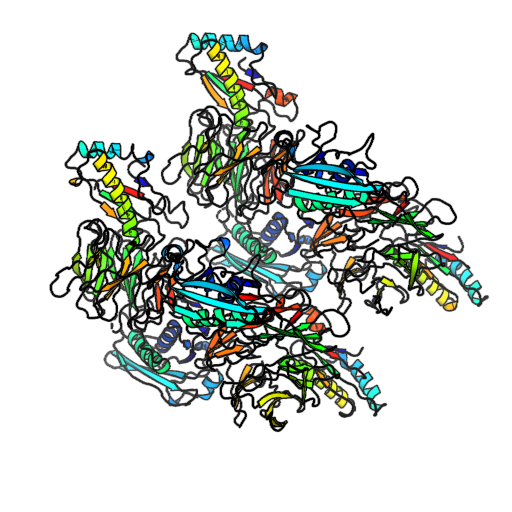8 1.00 8.40 70 ASN F N 1
ATOM 12250 C CA . ASN G 1 48 ? -7.203 47.023 48.036 1.00 8.53 70 ASN F CA 1
ATOM 12251 C C . ASN G 1 48 ? -8.506 47.831 48.124 1.00 8.52 70 ASN F C 1
ATOM 12252 O O . ASN G 1 48 ? -9.593 47.266 48.314 1.00 8.18 70 ASN F O 1
ATOM 12257 N N . PRO G 1 49 ? -8.395 49.171 48.040 1.00 8.85 71 PRO F N 1
ATOM 12258 C CA . PRO G 1 49 ? -9.593 49.993 48.175 1.00 9.70 71 PRO F CA 1
ATOM 12259 C C . PRO G 1 49 ? -10.556 49.778 47.023 1.00 10.44 71 PRO F C 1
ATOM 12260 O O . PRO G 1 49 ? -10.142 49.720 45.858 1.00 11.08 71 PRO F O 1
ATOM 12264 N N . LEU G 1 50 ? -11.842 49.658 47.337 1.00 10.46 72 LEU F N 1
ATOM 12265 C CA . LEU G 1 50 ? -12.860 49.446 46.296 1.00 11.57 72 LEU F CA 1
ATOM 12266 C C . LEU G 1 50 ? -12.885 50.628 45.340 1.00 12.58 72 LEU F C 1
ATOM 12267 O O . LEU G 1 50 ? -12.836 51.778 45.780 1.00 12.08 72 LEU F O 1
ATOM 12272 N N . ASP G 1 51 ? -12.989 50.346 44.042 1.00 14.81 73 ASP F N 1
ATOM 12273 C CA . ASP G 1 51 ? -13.025 51.418 43.059 1.00 17.10 73 ASP F CA 1
ATOM 12274 C C . ASP G 1 51 ? -14.142 52.383 43.419 1.00 17.02 73 ASP F C 1
ATOM 12275 O O . ASP G 1 51 ? -15.258 51.956 43.728 1.00 16.47 73 ASP F O 1
ATOM 12280 N N . ARG G 1 52 ? -13.830 53.678 43.419 1.00 17.54 74 ARG F N 1
ATOM 12281 C CA . ARG G 1 52 ? -14.806 54.689 43.841 1.00 18.47 74 ARG F CA 1
ATOM 12282 C C . ARG G 1 52 ? -16.110 54.579 43.042 1.00 19.01 74 ARG F C 1
ATOM 12283 O O . ARG G 1 52 ? -17.191 54.884 43.545 1.00 19.10 74 ARG F O 1
ATOM 12291 N N . ALA G 1 53 ? -15.991 54.131 41.797 1.00 19.92 75 ALA F N 1
ATOM 12292 C CA . ALA G 1 53 ? -17.145 53.920 40.929 1.00 20.07 75 ALA F CA 1
ATOM 12293 C C . ALA G 1 53 ? -18.082 52.800 41.398 1.00 20.14 75 ALA F C 1
ATOM 12294 O O . ALA G 1 53 ? -19.250 52.764 41.006 1.00 20.77 75 ALA F O 1
ATOM 12296 N N . ARG G 1 54 ? -17.582 51.905 42.257 1.00 19.03 76 ARG F N 1
ATOM 12297 C CA . ARG G 1 54 ? -18.333 50.722 42.674 1.00 18.17 76 ARG F CA 1
ATOM 12298 C C . ARG G 1 54 ? -18.874 50.781 44.119 1.00 16.52 76 ARG F C 1
ATOM 12299 O O . ARG G 1 54 ? -19.446 49.818 44.631 1.00 15.78 76 ARG F O 1
ATOM 12307 N N . LEU G 1 55 ? -18.695 51.921 44.772 1.00 15.68 77 LEU F N 1
ATOM 12308 C CA . LEU G 1 55 ? -19.152 52.044 46.160 1.00 14.64 77 LEU F CA 1
ATOM 12309 C C . LEU G 1 55 ? -20.663 51.805 46.277 1.00 14.17 77 LEU F C 1
ATOM 12310 O O . LEU G 1 55 ? -21.441 52.356 45.491 1.00 14.94 77 LEU F O 1
ATOM 12315 N N . PRO G 1 56 ? -21.095 50.975 47.250 1.00 13.25 78 PRO F N 1
ATOM 12316 C CA . PRO G 1 56 ? -22.540 50.694 47.375 1.00 13.46 78 PRO F CA 1
ATOM 12317 C C . PRO G 1 56 ? -23.350 51.876 47.911 1.00 13.85 78 PRO F C 1
ATOM 12318 O O . PRO G 1 56 ? -24.578 51.911 47.752 1.00 15.01 78 PRO F O 1
ATOM 12322 N N . GLN G 1 57 ? -22.661 52.811 48.565 1.00 13.28 79 GLN F N 1
ATOM 12323 C CA . GLN G 1 57 ? -23.256 54.037 49.115 1.00 12.73 79 GLN F CA 1
ATOM 12324 C C . GLN G 1 57 ? -22.121 55.012 49.367 1.00 13.02 79 GLN F C 1
ATOM 12325 O O . GLN G 1 57 ? -20.949 54.611 49.384 1.00 12.55 79 GLN F O 1
ATOM 12331 N N . GLN G 1 58 ? -22.461 56.290 49.533 1.00 13.58 80 GLN F N 1
ATOM 12332 C CA . GLN G 1 58 ? -21.466 57.320 49.821 1.00 14.78 80 GLN F CA 1
ATOM 12333 C C . GLN G 1 58 ? -21.784 58.002 51.163 1.00 13.46 80 GLN F C 1
ATOM 12334 O O . GLN G 1 58 ? -22.136 59.184 51.190 1.00 14.09 80 GLN F O 1
ATOM 12340 N N . PRO G 1 59 ? -21.665 57.263 52.281 1.00 12.18 81 PRO F N 1
ATOM 12341 C CA . PRO G 1 59 ? -22.005 57.853 53.576 1.00 12.35 81 PRO F CA 1
ATOM 12342 C C . PRO G 1 59 ? -21.028 58.961 53.968 1.00 12.45 81 PRO F C 1
ATOM 12343 O O . PRO G 1 59 ? -19.817 58.852 53.729 1.00 12.27 81 PRO F O 1
ATOM 12347 N N . GLY G 1 60 ? -21.559 60.018 54.568 1.00 12.86 82 GLY F N 1
ATOM 12348 C CA . GLY G 1 60 ? -20.744 61.169 54.960 1.00 13.34 82 GLY F CA 1
ATOM 12349 C C . GLY G 1 60 ? -20.435 61.214 56.440 1.00 13.67 82 GLY F C 1
ATOM 12350 O O . GLY G 1 60 ? -19.861 62.192 56.927 1.00 13.99 82 GLY F O 1
ATOM 12351 N N . SER G 1 61 ? -20.822 60.155 57.151 1.00 13.84 83 SER F N 1
ATOM 12352 C CA . SER G 1 61 ? -20.620 60.040 58.598 1.00 14.18 83 SER F CA 1
ATOM 12353 C C . SER G 1 61 ? -20.690 58.570 59.000 1.00 13.93 83 SER F C 1
ATOM 12354 O O . SER G 1 61 ? -21.198 57.732 58.241 1.00 13.32 83 SER F O 1
ATOM 12357 N N . ALA G 1 62 ? -20.178 58.251 60.186 1.00 14.13 84 ALA F N 1
ATOM 12358 C CA . ALA G 1 62 ? -20.219 56.887 60.683 1.00 14.40 84 ALA F CA 1
ATOM 12359 C C . ALA G 1 62 ? -21.662 56.384 60.786 1.00 15.00 84 ALA F C 1
ATOM 12360 O O . ALA G 1 62 ? -21.943 55.241 60.459 1.00 15.66 84 ALA F O 1
ATOM 12362 N N . GLN G 1 63 ? -22.574 57.239 61.251 1.00 16.07 85 GLN F N 1
ATOM 12363 C CA . GLN G 1 63 ? -23.980 56.853 61.417 1.00 17.54 85 GLN F CA 1
ATOM 12364 C C . GLN G 1 63 ? -24.675 56.454 60.116 1.00 16.05 85 GLN F C 1
ATOM 12365 O O . GLN G 1 63 ? -25.646 55.691 60.139 1.00 17.05 85 GLN F O 1
ATOM 12371 N N . GLU G 1 64 ? -24.187 56.982 58.993 1.00 14.82 86 GLU F N 1
ATOM 12372 C CA . GLU G 1 64 ? -24.770 56.711 57.678 1.00 14.73 86 GLU F CA 1
ATOM 12373 C C . GLU G 1 64 ? -24.230 55.438 57.030 1.00 12.77 86 GLU F C 1
ATOM 12374 O O . GLU G 1 64 ? -24.763 54.976 56.034 1.00 13.15 86 GLU F O 1
ATOM 12380 N N . VAL G 1 65 ? -23.147 54.889 57.574 1.00 12.00 87 VAL F N 1
ATOM 12381 C CA . VAL G 1 65 ? -22.642 53.617 57.079 1.00 11.99 87 VAL F CA 1
ATOM 12382 C C . VAL G 1 65 ? -23.661 52.504 57.321 1.00 12.46 87 VAL F C 1
ATOM 12383 O O . VAL G 1 65 ? -24.183 52.373 58.424 1.00 13.74 87 VAL F O 1
ATOM 12387 N N . GLN G 1 66 ? -23.933 51.730 56.272 1.00 12.52 88 GLN F N 1
ATOM 12388 C CA . GLN G 1 66 ? -24.770 50.526 56.340 1.00 12.65 88 GLN F CA 1
ATOM 12389 C C . GLN G 1 66 ? -23.832 49.340 56.243 1.00 12.24 88 GLN F C 1
ATOM 12390 O O . GLN G 1 66 ? -23.449 48.951 55.143 1.00 11.91 88 GLN F O 1
ATOM 12396 N N . PRO G 1 67 ? -23.430 48.774 57.385 1.00 12.12 89 PRO F N 1
ATOM 12397 C CA . PRO G 1 67 ? -22.397 47.744 57.347 1.00 11.73 89 PRO F CA 1
ATOM 12398 C C . PRO G 1 67 ? -22.675 46.586 56.384 1.00 11.62 89 PRO F C 1
ATOM 12399 O O . PRO G 1 67 ? -21.747 46.088 55.743 1.00 11.45 89 PRO F O 1
ATOM 12403 N N . ALA G 1 68 ? -23.936 46.170 56.264 1.00 12.07 90 ALA F N 1
ATOM 12404 C CA . ALA G 1 68 ? -24.289 45.043 55.410 1.00 12.45 90 ALA F CA 1
ATOM 12405 C C . ALA G 1 68 ? -23.994 45.297 53.934 1.00 12.10 90 ALA F C 1
ATOM 12406 O O . ALA G 1 68 ? -23.749 44.360 53.174 1.00 13.45 90 ALA F O 1
ATOM 12408 N N . ALA G 1 69 ? -23.992 46.566 53.529 1.00 11.73 91 ALA F N 1
ATOM 12409 C CA . ALA G 1 69 ? -23.720 46.923 52.129 1.00 11.29 91 ALA F CA 1
ATOM 12410 C C . ALA G 1 69 ? -22.271 46.658 51.775 1.00 11.18 91 ALA F C 1
ATOM 12411 O O . ALA G 1 69 ? -21.931 46.412 50.611 1.00 12.17 91 ALA F O 1
ATOM 12413 N N . TRP G 1 70 ? -21.409 46.742 52.780 1.00 10.30 92 TRP F N 1
ATOM 12414 C CA . TRP G 1 70 ? -19.978 46.557 52.576 1.00 9.72 92 TRP F CA 1
ATOM 12415 C C . TRP G 1 70 ? -19.546 45.115 52.795 1.00 10.61 92 TRP F C 1
ATOM 12416 O O . TRP G 1 70 ? -18.732 44.590 52.032 1.00 11.39 92 TRP F O 1
ATOM 12427 N N . SER G 1 71 ? -20.086 44.476 53.832 1.00 11.18 93 SER F N 1
ATOM 12428 C CA . SER G 1 71 ? -19.805 43.059 54.074 1.00 12.33 93 SER F CA 1
ATOM 12429 C C . SER G 1 71 ? -20.319 42.195 52.914 1.00 12.41 93 SER F C 1
ATOM 12430 O O . SER G 1 71 ? -19.728 41.155 52.595 1.00 12.84 93 SER F O 1
ATOM 12433 N N . ALA G 1 72 ? -21.399 42.638 52.273 1.00 12.50 94 ALA F N 1
ATOM 12434 C CA . ALA G 1 72 ? -21.923 41.954 51.083 1.00 13.05 94 ALA F CA 1
ATOM 12435 C C . ALA G 1 72 ? -20.963 41.985 49.890 1.00 13.80 94 ALA F C 1
ATOM 12436 O O . ALA G 1 72 ? -21.183 41.273 48.899 1.00 15.05 94 ALA F O 1
ATOM 12438 N N . LEU G 1 73 ? -19.923 42.817 49.979 1.00 13.03 95 LEU F N 1
ATOM 12439 C CA . LEU G 1 73 ? -18.869 42.928 48.972 1.00 12.68 95 LEU F CA 1
ATOM 12440 C C . LEU G 1 73 ? -17.515 42.399 49.458 1.00 11.57 95 LEU F C 1
ATOM 12441 O O . LEU G 1 73 ? -16.499 42.551 48.778 1.00 12.38 95 LEU F O 1
ATOM 12446 N N . GLY G 1 74 ? -17.496 41.789 50.638 1.00 11.82 96 GLY F N 1
ATOM 12447 C CA . GLY G 1 74 ? -16.253 41.269 51.203 1.00 11.55 96 GLY F CA 1
ATOM 12448 C C . GLY G 1 74 ? -15.356 42.284 51.882 1.00 11.42 96 GLY F C 1
ATOM 12449 O O . GLY G 1 74 ? -14.155 42.052 52.051 1.00 11.69 96 GLY F O 1
ATOM 12450 N N . ILE G 1 75 ? -15.940 43.413 52.271 1.00 10.31 97 ILE F N 1
ATOM 12451 C CA . ILE G 1 75 ? -15.179 44.522 52.852 1.00 10.66 97 ILE F CA 1
ATOM 12452 C C . ILE G 1 75 ? -15.511 44.653 54.327 1.00 10.52 97 ILE F C 1
ATOM 12453 O O . ILE G 1 75 ? -16.687 44.770 54.698 1.00 11.15 97 ILE F O 1
ATOM 12458 N N . ASP G 1 76 ? -14.482 44.619 55.167 1.00 10.78 98 ASP F N 1
ATOM 12459 C CA . ASP G 1 76 ? -14.732 44.650 56.602 1.00 11.48 98 ASP F CA 1
ATOM 12460 C C . ASP G 1 76 ? -14.440 45.959 57.309 1.00 10.39 98 ASP F C 1
ATOM 12461 O O . ASP G 1 76 ? -14.593 46.044 58.519 1.00 10.22 98 ASP F O 1
ATOM 12466 N N . ALA G 1 77 ? -14.009 46.977 56.560 1.00 9.23 99 ALA F N 1
ATOM 12467 C CA . ALA G 1 77 ? -13.857 48.309 57.140 1.00 8.64 99 ALA F CA 1
ATOM 12468 C C . ALA G 1 77 ? -14.113 49.353 56.095 1.00 8.29 99 ALA F C 1
ATOM 12469 O O . ALA G 1 77 ? -13.839 49.131 54.917 1.00 8.10 99 ALA F O 1
ATOM 12471 N N . VAL G 1 78 ? -14.654 50.482 56.537 1.00 7.88 100 VAL F N 1
ATOM 12472 C CA . VAL G 1 78 ? -14.954 51.621 55.679 1.00 7.99 100 VAL F CA 1
ATOM 12473 C C . VAL G 1 78 ? -14.427 52.915 56.317 1.00 8.00 100 VAL F C 1
ATOM 12474 O O . VAL G 1 78 ? -14.570 53.119 57.530 1.00 8.05 100 VAL F O 1
ATOM 12478 N N . VAL G 1 79 ? -13.767 53.743 55.509 1.00 7.42 101 VAL F N 1
ATOM 12479 C CA . VAL G 1 79 ? -13.340 55.076 55.932 1.00 8.20 101 VAL F CA 1
ATOM 12480 C C . VAL G 1 79 ? -14.306 56.117 55.368 1.00 7.61 101 VAL F C 1
ATOM 12481 O O . VAL G 1 79 ? -14.546 56.172 54.165 1.00 7.96 101 VAL F O 1
ATOM 12485 N N . VAL G 1 80 ? -14.861 56.928 56.271 1.00 7.99 102 VAL F N 1
ATOM 12486 C CA . VAL G 1 80 ? -15.645 58.105 55.915 1.00 8.17 102 VAL F CA 1
ATOM 12487 C C . VAL G 1 80 ? -15.028 59.343 56.562 1.00 8.14 102 VAL F C 1
ATOM 12488 O O . VAL G 1 80 ? -14.131 59.230 57.399 1.00 8.90 102 VAL F O 1
ATOM 12492 N N . GLY G 1 81 ? -15.473 60.529 56.152 1.00 9.06 103 GLY F N 1
ATOM 12493 C CA . GLY G 1 81 ? -14.881 61.726 56.711 1.00 9.16 103 GLY F CA 1
ATOM 12494 C C . GLY G 1 81 ? -15.525 62.999 56.242 1.00 10.65 103 GLY F C 1
ATOM 12495 O O . GLY G 1 81 ? -16.425 62.974 55.398 1.00 9.77 103 GLY F O 1
ATOM 12496 N N . GLN G 1 82 ? -15.048 64.106 56.807 1.00 10.55 104 GLN F N 1
ATOM 12497 C CA . GLN G 1 82 ? -15.599 65.434 56.527 1.00 11.52 104 GLN F CA 1
ATOM 12498 C C . GLN G 1 82 ? -14.501 66.467 56.407 1.00 11.48 104 GLN F C 1
ATOM 12499 O O . GLN G 1 82 ? -13.531 66.451 57.173 1.00 12.65 104 GLN F O 1
ATOM 12505 N N . VAL G 1 83 ? -14.669 67.382 55.457 1.00 11.12 105 VAL F N 1
ATOM 12506 C CA . VAL G 1 83 ? -13.796 68.535 55.320 1.00 11.67 105 VAL F CA 1
ATOM 12507 C C . VAL G 1 83 ? -14.684 69.762 55.504 1.00 11.73 105 VAL F C 1
ATOM 12508 O O . VAL G 1 83 ? -15.740 69.850 54.897 1.00 11.64 105 VAL F O 1
ATOM 12512 N N . THR G 1 84 ? -14.270 70.667 56.379 1.00 11.66 106 THR F N 1
ATOM 12513 C CA . THR G 1 84 ? -15.080 71.859 56.655 1.00 11.67 106 THR F CA 1
ATOM 12514 C C . THR G 1 84 ? -14.174 73.078 56.708 1.00 11.87 106 THR F C 1
ATOM 12515 O O . THR G 1 84 ? -13.025 72.969 57.150 1.00 11.79 106 THR F O 1
ATOM 12519 N N . PRO G 1 85 ? -14.668 74.241 56.236 1.00 12.39 107 PRO F N 1
ATOM 12520 C CA . PRO G 1 85 ? -13.834 75.450 56.258 1.00 12.43 107 PRO F CA 1
ATOM 12521 C C . PRO G 1 85 ? -13.952 76.247 57.564 1.00 12.99 107 PRO F C 1
ATOM 12522 O O . PRO G 1 85 ? -15.026 76.287 58.172 1.00 12.90 107 PRO F O 1
ATOM 12526 N N . ASN G 1 86 ? -12.842 76.843 57.987 1.00 13.07 108 ASN F N 1
ATOM 12527 C CA . ASN G 1 86 ? -12.787 77.757 59.132 1.00 13.20 108 ASN F CA 1
ATOM 12528 C C . ASN G 1 86 ? -12.727 79.219 58.674 1.00 13.59 108 ASN F C 1
ATOM 12529 O O . ASN G 1 86 ? -12.235 79.502 57.584 1.00 13.12 108 ASN F O 1
ATOM 12534 N N . PRO G 1 87 ? -13.252 80.151 59.498 1.00 14.07 109 PRO F N 1
ATOM 12535 C CA . PRO G 1 87 ? -13.234 81.564 59.051 1.00 14.45 109 PRO F CA 1
ATOM 12536 C C . PRO G 1 87 ? -11.854 82.190 58.836 1.00 15.14 109 PRO F C 1
ATOM 12537 O O . PRO G 1 87 ? -11.756 83.200 58.127 1.00 15.25 109 PRO F O 1
ATOM 12541 N N . ASP G 1 88 ? -10.812 81.609 59.428 1.00 15.17 110 ASP F N 1
ATOM 12542 C CA . ASP G 1 88 ? -9.444 82.114 59.268 1.00 16.19 110 ASP F CA 1
ATOM 12543 C C . ASP G 1 88 ? -8.776 81.621 57.983 1.00 16.15 110 ASP F C 1
ATOM 12544 O O . ASP G 1 88 ? -7.598 81.920 57.728 1.00 16.91 110 ASP F O 1
ATOM 12549 N N . GLY G 1 89 ? -9.523 80.850 57.191 1.00 16.01 111 GLY F N 1
ATOM 12550 C CA . GLY G 1 89 ? -9.036 80.320 55.920 1.00 15.60 111 GLY F CA 1
ATOM 12551 C C . GLY G 1 89 ? -8.462 78.915 56.022 1.00 14.99 111 GLY F C 1
ATOM 12552 O O . GLY G 1 89 ? -8.131 78.317 55.013 1.00 16.04 111 GLY F O 1
ATOM 12553 N N . SER G 1 90 ? -8.347 78.396 57.239 1.00 14.45 112 SER F N 1
ATOM 12554 C CA . SER G 1 90 ? -7.917 77.011 57.448 1.00 14.05 112 SER F CA 1
ATOM 12555 C C . SER G 1 90 ? -9.082 76.036 57.273 1.00 13.83 112 SER F C 1
ATOM 12556 O O . SER G 1 90 ? -10.222 76.444 57.023 1.00 12.97 112 SER F O 1
ATOM 12559 N N . TYR G 1 91 ? -8.767 74.745 57.385 1.00 13.68 113 TYR F N 1
ATOM 12560 C CA . TYR G 1 91 ? -9.754 73.682 57.205 1.00 13.72 113 TYR F CA 1
ATOM 12561 C C . TYR G 1 91 ? -9.708 72.708 58.353 1.00 13.37 113 TYR F C 1
ATOM 12562 O O . TYR G 1 91 ? -8.673 72.551 59.009 1.00 13.94 113 TYR F O 1
ATOM 12571 N N . ASN G 1 92 ? -10.828 72.030 58.571 1.00 12.06 114 ASN F N 1
ATOM 12572 C CA . ASN G 1 92 ? -10.856 70.850 59.440 1.00 12.25 114 ASN F CA 1
ATOM 12573 C C . ASN G 1 92 ? -11.039 69.621 58.585 1.00 12.43 114 ASN F C 1
ATOM 12574 O O . ASN G 1 92 ? -11.881 69.601 57.673 1.00 12.91 114 ASN F O 1
ATOM 12579 N N . VAL G 1 93 ? -10.231 68.600 58.885 1.00 12.58 115 VAL F N 1
ATOM 12580 C CA . VAL G 1 93 ? -10.272 67.320 58.194 1.00 11.89 115 VAL F CA 1
ATOM 12581 C C . VAL G 1 93 ? -10.468 66.246 59.258 1.00 11.81 115 VAL F C 1
ATOM 12582 O O . VAL G 1 93 ? -9.638 66.093 60.150 1.00 12.25 115 VAL F O 1
ATOM 12586 N N . ALA G 1 94 ? -11.597 65.546 59.179 1.00 11.36 116 ALA F N 1
ATOM 12587 C CA . ALA G 1 94 ? -11.930 64.505 60.125 1.00 11.05 116 ALA F CA 1
ATOM 12588 C C . ALA G 1 94 ? -12.186 63.218 59.381 1.00 10.33 116 ALA F C 1
ATOM 12589 O O . ALA G 1 94 ? -12.675 63.250 58.253 1.00 10.86 116 ALA F O 1
ATOM 12591 N N . TYR G 1 95 ? -11.838 62.093 59.999 1.00 10.49 117 TYR F N 1
ATOM 12592 C CA . TYR G 1 95 ? -12.183 60.793 59.427 1.00 10.03 117 TYR F CA 1
ATOM 12593 C C . TYR G 1 95 ? -12.759 59.923 60.527 1.00 10.12 117 TYR F C 1
ATOM 12594 O O . TYR G 1 95 ? -12.496 60.138 61.717 1.00 9.76 117 TYR F O 1
ATOM 12603 N N . GLN G 1 96 ? -13.526 58.917 60.128 1.00 9.06 118 GLN F N 1
ATOM 12604 C CA . GLN G 1 96 ? -13.952 57.855 61.033 1.00 9.57 118 GLN F CA 1
ATOM 12605 C C . GLN G 1 96 ? -13.757 56.543 60.292 1.00 9.16 118 GLN F C 1
ATOM 12606 O O . GLN G 1 96 ? -14.041 56.437 59.093 1.00 9.65 118 GLN F O 1
ATOM 12612 N N . LEU G 1 97 ? -13.256 55.558 61.019 1.00 8.98 119 LEU F N 1
ATOM 12613 C CA . LEU G 1 97 ? -13.044 54.231 60.481 1.00 8.59 119 LEU F CA 1
ATOM 12614 C C . LEU G 1 97 ? -14.102 53.338 61.122 1.00 8.81 119 LEU F C 1
ATOM 12615 O O . LEU G 1 97 ? -14.129 53.188 62.347 1.00 8.93 119 LEU F O 1
ATOM 12620 N N . VAL G 1 98 ? -14.975 52.770 60.293 1.00 8.31 120 VAL F N 1
ATOM 12621 C CA . VAL G 1 98 ? -16.113 51.993 60.763 1.00 8.75 120 VAL F CA 1
ATOM 12622 C C . VAL G 1 98 ? -15.934 50.521 60.384 1.00 8.89 120 VAL F C 1
ATOM 12623 O O . VAL G 1 98 ? -15.681 50.191 59.203 1.00 8.48 120 VAL F O 1
ATOM 12627 N N . ASP G 1 99 ? -16.070 49.639 61.369 1.00 9.15 121 ASP F N 1
ATOM 12628 C CA . ASP G 1 99 ? -15.990 48.212 61.150 1.00 9.89 121 ASP F CA 1
ATOM 12629 C C . ASP G 1 99 ? -17.255 47.755 60.437 1.00 9.97 121 ASP F C 1
ATOM 12630 O O . ASP G 1 99 ? -18.359 48.202 60.769 1.00 10.81 121 ASP F O 1
ATOM 12635 N N . THR G 1 100 ? -17.093 46.879 59.451 1.00 10.48 122 THR F N 1
ATOM 12636 C CA . THR G 1 100 ? -18.223 46.309 58.704 1.00 10.78 122 THR F CA 1
ATOM 12637 C C . THR G 1 100 ? -18.004 44.796 58.555 1.00 12.17 122 THR F C 1
ATOM 12638 O O . THR G 1 100 ? -18.287 44.197 57.517 1.00 12.80 122 THR F O 1
ATOM 12642 N N . GLY G 1 101 ? -17.470 44.188 59.604 1.00 12.88 123 GLY F N 1
ATOM 12643 C CA . GLY G 1 101 ? -17.108 42.781 59.574 1.00 14.20 123 GLY F CA 1
ATOM 12644 C C . GLY G 1 101 ? -17.541 42.128 60.865 1.00 14.86 123 GLY F C 1
ATOM 12645 O O . GLY G 1 101 ? -18.734 41.893 61.072 1.00 15.37 123 GLY F O 1
ATOM 12646 N N . GLY G 1 102 ? -16.566 41.880 61.735 1.00 15.03 124 GLY F N 1
ATOM 12647 C CA . GLY G 1 102 ? -16.789 41.192 63.008 1.00 16.36 124 GLY F CA 1
ATOM 12648 C C . GLY G 1 102 ? -17.439 42.027 64.094 1.00 16.51 124 GLY F C 1
ATOM 12649 O O . GLY G 1 102 ? -17.969 41.475 65.062 1.00 17.75 124 GLY F O 1
ATOM 12650 N N . ALA G 1 103 ? -17.409 43.352 63.940 1.00 16.02 125 ALA F N 1
ATOM 12651 C CA . ALA G 1 103 ? -18.040 44.271 64.892 1.00 15.20 125 ALA F CA 1
ATOM 12652 C C . ALA G 1 103 ? -18.807 45.352 64.127 1.00 15.20 125 ALA F C 1
ATOM 12653 O O . ALA G 1 103 ? -18.495 46.544 64.240 1.00 14.81 125 ALA F O 1
ATOM 12655 N N . PRO G 1 104 ? -19.820 44.942 63.344 1.00 14.81 126 PRO F N 1
ATOM 12656 C CA . PRO G 1 104 ? -20.388 45.877 62.373 1.00 14.57 126 PRO F CA 1
ATOM 12657 C C . PRO G 1 104 ? -20.967 47.125 63.014 1.00 14.45 126 PRO F C 1
ATOM 12658 O O . PRO G 1 104 ? -21.727 47.047 63.999 1.00 15.46 126 PRO F O 1
ATOM 12662 N N . GLY G 1 105 ? -20.588 48.271 62.462 1.00 13.37 127 GLY F N 1
ATOM 12663 C CA . GLY G 1 105 ? -21.090 49.548 62.912 1.00 13.24 127 GLY F CA 1
ATOM 12664 C C . GLY G 1 105 ? -20.262 50.184 64.011 1.00 13.17 127 GLY F C 1
ATOM 12665 O O . GLY G 1 105 ? -20.491 51.330 64.350 1.00 13.44 127 GLY F O 1
ATOM 12666 N N . THR G 1 106 ? -19.315 49.437 64.585 1.00 13.04 128 THR F N 1
ATOM 12667 C CA A THR G 1 106 ? -18.449 50.005 65.618 0.50 13.13 128 THR F CA 1
ATOM 12668 C CA B THR G 1 106 ? -18.438 49.980 65.619 0.50 13.05 128 THR F CA 1
ATOM 12669 C C . THR G 1 106 ? -17.413 50.922 64.991 1.00 13.17 128 THR F C 1
ATOM 12670 O O . THR G 1 106 ? -16.847 50.614 63.934 1.00 12.77 128 THR F O 1
ATOM 12677 N N . VAL G 1 107 ? -17.184 52.060 65.632 1.00 13.04 129 VAL F N 1
ATOM 12678 C CA . VAL G 1 107 ? -16.173 52.998 65.173 1.00 13.10 129 VAL F CA 1
ATOM 12679 C C . VAL G 1 107 ? -14.857 52.555 65.789 1.00 13.52 129 VAL F C 1
ATOM 12680 O O . VAL G 1 107 ? -14.723 52.510 67.018 1.00 14.19 129 VAL F O 1
ATOM 12684 N N . LEU G 1 108 ? -13.902 52.181 64.945 1.00 12.92 130 LEU F N 1
ATOM 12685 C CA . LEU G 1 108 ? -12.615 51.667 65.421 1.00 12.72 130 LEU F CA 1
ATOM 12686 C C . LEU G 1 108 ? -11.593 52.753 65.710 1.00 12.87 130 LEU F C 1
ATOM 12687 O O . LEU G 1 108 ? -10.696 52.571 66.534 1.00 13.43 130 LEU F O 1
ATOM 12692 N N . ALA G 1 109 ? -11.713 53.863 64.992 1.00 11.87 131 ALA F N 1
ATOM 12693 C CA . ALA G 1 109 ? -10.786 54.979 65.091 1.00 11.73 131 ALA F CA 1
ATOM 12694 C C . ALA G 1 109 ? -11.433 56.217 64.499 1.00 12.41 131 ALA F C 1
ATOM 12695 O O . ALA G 1 109 ? -12.264 56.134 63.584 1.00 11.94 131 ALA F O 1
ATOM 12697 N N . GLN G 1 110 ? -11.059 57.373 65.034 1.00 12.21 132 GLN F N 1
ATOM 12698 C CA A GLN G 1 110 ? -11.470 58.647 64.460 0.50 13.32 132 GLN F CA 1
ATOM 12699 C CA B GLN G 1 110 ? -11.495 58.655 64.488 0.50 12.93 132 GLN F CA 1
ATOM 12700 C C . GLN G 1 110 ? -10.555 59.755 64.945 1.00 13.07 132 GLN F C 1
ATOM 12701 O O . GLN G 1 110 ? -9.952 59.652 66.019 1.00 14.34 132 GLN F O 1
ATOM 12712 N N . ASN G 1 111 ? -10.437 60.794 64.131 1.00 12.84 133 ASN F N 1
ATOM 12713 C CA . ASN G 1 111 ? -9.705 61.984 64.539 1.00 13.38 133 ASN F CA 1
ATOM 12714 C C . ASN G 1 111 ? -10.140 63.154 63.691 1.00 13.65 133 ASN F C 1
ATOM 12715 O O . ASN G 1 111 ? -10.901 62.999 62.734 1.00 13.39 133 ASN F O 1
ATOM 12720 N N . SER G 1 112 ? -9.679 64.335 64.090 1.00 14.51 134 SER F N 1
ATOM 12721 C CA A SER G 1 112 ? -9.875 65.562 63.326 0.50 14.99 134 SER F CA 1
ATOM 12722 C CA B SER G 1 112 ? -9.882 65.565 63.335 0.50 15.17 134 SER F CA 1
ATOM 12723 C C . SER G 1 112 ? -8.630 66.426 63.453 1.00 15.16 134 SER F C 1
ATOM 12724 O O . SER G 1 112 ? -7.988 66.449 64.519 1.00 16.37 134 SER F O 1
ATOM 12729 N N . TYR G 1 113 ? -8.292 67.112 62.368 1.00 15.41 135 TYR F N 1
ATOM 12730 C CA . TYR G 1 113 ? -7.085 67.947 62.287 1.00 15.88 135 TYR F CA 1
ATOM 12731 C C . TYR G 1 113 ? -7.468 69.319 61.761 1.00 16.78 135 TYR F C 1
ATOM 12732 O O . TYR G 1 113 ? -8.325 69.426 60.883 1.00 17.64 135 TYR F O 1
ATOM 12741 N N . LYS G 1 114 ? -6.849 70.360 62.308 1.00 17.10 136 LYS F N 1
ATOM 12742 C CA . LYS G 1 114 ? -6.992 71.704 61.759 1.00 17.26 136 LYS F CA 1
ATOM 12743 C C . LYS G 1 114 ? -5.716 72.031 61.006 1.00 17.28 136 LYS F C 1
ATOM 12744 O O . LYS G 1 114 ? -4.629 72.040 61.597 1.00 16.89 136 LYS F O 1
ATOM 12750 N N . VAL G 1 115 ? -5.837 72.277 59.710 1.00 16.91 137 VAL F N 1
ATOM 12751 C CA . VAL G 1 115 ? -4.666 72.545 58.879 1.00 17.85 137 VAL F CA 1
ATOM 12752 C C . VAL G 1 115 ? -4.888 73.751 57.988 1.00 18.83 137 VAL F C 1
ATOM 12753 O O . VAL G 1 115 ? -6.015 74.033 57.570 1.00 18.63 137 VAL F O 1
ATOM 12757 N N . ASN G 1 116 ? -3.810 74.465 57.673 1.00 19.79 138 ASN F N 1
ATOM 12758 C CA A ASN G 1 116 ? -3.852 75.499 56.652 0.50 20.30 138 ASN F CA 1
ATOM 12759 C CA B ASN G 1 116 ? -3.938 75.501 56.666 0.50 20.40 138 ASN F CA 1
ATOM 12760 C C . ASN G 1 116 ? -4.025 74.880 55.273 1.00 20.38 138 ASN F C 1
ATOM 12761 O O . ASN G 1 116 ? -3.710 73.699 55.084 1.00 19.88 138 ASN F O 1
ATOM 12770 N N . LYS G 1 117 ? -4.509 75.665 54.319 1.00 20.52 139 LYS F N 1
ATOM 12771 C CA . LYS G 1 117 ? -4.792 75.202 52.963 1.00 21.37 139 LYS F CA 1
ATOM 12772 C C . LYS G 1 117 ? -3.625 74.462 52.314 1.00 20.98 139 LYS F C 1
ATOM 12773 O O . LYS G 1 117 ? -3.821 73.563 51.497 1.00 21.94 139 LYS F O 1
ATOM 12779 N N . GLN G 1 118 ? -2.405 74.838 52.681 1.00 19.84 140 GLN F N 1
ATOM 12780 C CA . GLN G 1 118 ? -1.227 74.249 52.062 1.00 18.93 140 GLN F CA 1
ATOM 12781 C C . GLN G 1 118 ? -0.878 72.879 52.650 1.00 17.44 140 GLN F C 1
ATOM 12782 O O . GLN G 1 118 ? 0.013 72.203 52.140 1.00 17.32 140 GLN F O 1
ATOM 12788 N N . TRP G 1 119 ? -1.581 72.468 53.706 1.00 15.61 141 TRP F N 1
ATOM 12789 C CA . TRP G 1 119 ? -1.270 71.197 54.387 1.00 14.41 141 TRP F CA 1
ATOM 12790 C C . TRP G 1 119 ? -2.407 70.181 54.347 1.00 13.78 141 TRP F C 1
ATOM 12791 O O . TRP G 1 119 ? -2.480 69.256 55.172 1.00 12.67 141 TRP F O 1
ATOM 12802 N N . LEU G 1 120 ? -3.262 70.335 53.347 1.00 12.72 142 LEU F N 1
ATOM 12803 C CA . LEU G 1 120 ? -4.384 69.414 53.159 1.00 12.04 142 LEU F CA 1
ATOM 12804 C C . LEU G 1 120 ? -3.934 67.989 52.811 1.00 11.69 142 LEU F C 1
ATOM 12805 O O . LEU G 1 120 ? -4.469 67.030 53.373 1.00 11.27 142 LEU F O 1
ATOM 12810 N N . ARG G 1 121 ? -2.942 67.840 51.922 1.00 10.27 143 ARG F N 1
ATOM 12811 C CA . ARG G 1 121 ? -2.409 66.489 51.640 1.00 10.13 143 ARG F CA 1
ATOM 12812 C C . ARG G 1 121 ? -1.865 65.826 52.906 1.00 9.47 143 ARG F C 1
ATOM 12813 O O . ARG G 1 121 ? -2.125 64.644 53.157 1.00 9.81 143 ARG F O 1
ATOM 12821 N N . TYR G 1 122 ? -1.146 66.602 53.713 1.00 10.24 144 TYR F N 1
ATOM 12822 C CA . TYR G 1 122 ? -0.633 66.156 54.986 1.00 10.58 144 TYR F CA 1
ATOM 12823 C C . TYR G 1 122 ? -1.753 65.648 55.907 1.00 10.23 144 TYR F C 1
ATOM 12824 O O . TYR G 1 122 ? -1.611 64.605 56.537 1.00 10.50 144 TYR F O 1
ATOM 12833 N N . ALA G 1 123 ? -2.874 66.371 55.962 1.00 9.84 145 ALA F N 1
ATOM 12834 C CA . ALA G 1 123 ? -4.016 65.939 56.764 1.00 10.10 145 ALA F CA 1
ATOM 12835 C C . ALA G 1 123 ? -4.531 64.571 56.274 1.00 9.95 145 ALA F C 1
ATOM 12836 O O . ALA G 1 123 ? -4.781 63.666 57.080 1.00 10.30 145 ALA F O 1
ATOM 12838 N N . GLY G 1 124 ? -4.649 64.415 54.959 1.00 9.16 146 GLY F N 1
ATOM 12839 C CA . GLY G 1 124 ? -5.031 63.121 54.373 1.00 8.40 146 GLY F CA 1
ATOM 12840 C C . GLY G 1 124 ? -4.056 62.020 54.744 1.00 7.99 146 GLY F C 1
ATOM 12841 O O . GLY G 1 124 ? -4.469 60.944 55.171 1.00 9.12 146 GLY F O 1
ATOM 12842 N N . HIS G 1 125 ? -2.755 62.293 54.615 1.00 7.91 147 HIS F N 1
ATOM 12843 C CA . HIS G 1 125 ? -1.743 61.303 54.993 1.00 7.79 147 HIS F CA 1
ATOM 12844 C C . HIS G 1 125 ? -1.772 60.933 56.473 1.00 8.21 147 HIS F C 1
ATOM 12845 O O . HIS G 1 125 ? -1.438 59.790 56.842 1.00 8.65 147 HIS F O 1
ATOM 12852 N N . THR G 1 126 ? -2.178 61.881 57.315 1.00 8.67 148 THR F N 1
ATOM 12853 C CA . THR G 1 126 ? -2.294 61.592 58.738 1.00 8.74 148 THR F CA 1
ATOM 12854 C C . THR G 1 126 ? -3.458 60.616 58.986 1.00 8.71 148 THR F C 1
ATOM 12855 O O . THR G 1 126 ? -3.302 59.633 59.713 1.00 8.74 148 THR F O 1
ATOM 12859 N N . ALA G 1 127 ? -4.607 60.875 58.366 1.00 8.70 149 ALA F N 1
ATOM 12860 C CA . ALA G 1 127 ? -5.715 59.910 58.424 1.00 9.10 149 ALA F CA 1
ATOM 12861 C C . ALA G 1 127 ? -5.285 58.521 57.937 1.00 9.15 149 ALA F C 1
ATOM 12862 O O . ALA G 1 127 ? -5.564 57.504 58.597 1.00 9.45 149 ALA F O 1
ATOM 12864 N N . SER G 1 128 ? -4.591 58.484 56.795 1.00 8.91 150 SER F N 1
ATOM 12865 C CA . SER G 1 128 ? -4.078 57.219 56.274 1.00 8.27 150 SER F CA 1
ATOM 12866 C C . SER G 1 128 ? -3.194 56.497 57.291 1.00 7.80 150 SER F C 1
ATOM 12867 O O . SER G 1 128 ? -3.324 55.274 57.474 1.00 7.71 150 SER F O 1
ATOM 12870 N N . ASP G 1 129 ? -2.275 57.238 57.920 1.00 7.81 151 ASP F N 1
ATOM 12871 C CA . ASP G 1 129 ? -1.382 56.670 58.919 1.00 8.71 151 ASP F CA 1
ATOM 12872 C C . ASP G 1 129 ? -2.171 56.042 60.059 1.00 9.00 151 ASP F C 1
ATOM 12873 O O . ASP G 1 129 ? -1.839 54.942 60.493 1.00 8.44 151 ASP F O 1
ATOM 12878 N N . GLU G 1 130 ? -3.206 56.738 60.536 1.00 8.71 152 GLU F N 1
ATOM 12879 C CA . GLU G 1 130 ? -3.970 56.203 61.671 1.00 9.88 152 GLU F CA 1
ATOM 12880 C C . GLU G 1 130 ? -4.784 54.973 61.289 1.00 9.12 152 GLU F C 1
ATOM 12881 O O . GLU G 1 130 ? -4.830 53.998 62.049 1.00 9.97 152 GLU F O 1
ATOM 12887 N N . VAL G 1 131 ? -5.416 55.002 60.116 1.00 8.74 153 VAL F N 1
ATOM 12888 C CA . VAL G 1 131 ? -6.172 53.842 59.629 1.00 8.98 153 VAL F CA 1
ATOM 12889 C C . VAL G 1 131 ? -5.247 52.646 59.414 1.00 8.55 153 VAL F C 1
ATOM 12890 O O . VAL G 1 131 ? -5.545 51.521 59.815 1.00 9.88 153 VAL F O 1
ATOM 12894 N N . PHE G 1 132 ? -4.105 52.901 58.784 1.00 8.44 154 PHE F N 1
ATOM 12895 C CA . PHE G 1 132 ? -3.160 51.847 58.449 1.00 8.30 154 PHE F CA 1
ATOM 12896 C C . PHE G 1 132 ? -2.679 51.175 59.744 1.00 8.55 154 PHE F C 1
ATOM 12897 O O . PHE G 1 132 ? -2.660 49.940 59.837 1.00 8.97 154 PHE F O 1
ATOM 12905 N N . GLU G 1 133 ? -2.304 51.979 60.738 1.00 9.37 155 GLU F N 1
ATOM 12906 C CA . GLU G 1 133 ? -1.783 51.421 61.985 1.00 10.29 155 GLU F CA 1
ATOM 12907 C C . GLU G 1 133 ? -2.873 50.685 62.780 1.00 9.83 155 GLU F C 1
ATOM 12908 O O . GLU G 1 133 ? -2.626 49.620 63.356 1.00 10.98 155 GLU F O 1
ATOM 12914 N N . LYS G 1 134 ? -4.089 51.216 62.768 1.00 10.13 156 LYS F N 1
ATOM 12915 C CA . LYS G 1 134 ? -5.172 50.543 63.477 1.00 10.64 156 LYS F CA 1
ATOM 12916 C C . LYS G 1 134 ? -5.415 49.152 62.903 1.00 11.09 156 LYS F C 1
ATOM 12917 O O . LYS G 1 134 ? -5.564 48.169 63.637 1.00 12.56 156 LYS F O 1
ATOM 12923 N N . LEU G 1 135 ? -5.450 49.063 61.580 1.00 10.37 157 LEU F N 1
ATOM 12924 C CA . LEU G 1 135 ? -5.818 47.801 60.936 1.00 10.90 157 LEU F CA 1
ATOM 12925 C C . LEU G 1 135 ? -4.679 46.792 60.788 1.00 11.30 157 LEU F C 1
ATOM 12926 O O . LEU G 1 135 ? -4.931 45.593 60.682 1.00 12.62 157 LEU F O 1
ATOM 12931 N N . THR G 1 136 ? -3.437 47.270 60.755 1.00 11.34 158 THR F N 1
ATOM 12932 C CA . THR G 1 136 ? -2.293 46.373 60.522 1.00 11.64 158 THR F CA 1
ATOM 12933 C C . THR G 1 136 ? -1.394 46.181 61.734 1.00 11.73 158 THR F C 1
ATOM 12934 O O . THR G 1 136 ? -0.605 45.220 61.766 1.00 12.32 158 THR F O 1
ATOM 12938 N N . GLY G 1 137 ? -1.454 47.114 62.684 1.00 11.54 159 GLY F N 1
ATOM 12939 C CA . GLY G 1 137 ? -0.542 47.138 63.832 1.00 12.15 159 GLY F CA 1
ATOM 12940 C C . GLY G 1 137 ? 0.836 47.707 63.489 1.00 12.46 159 GLY F C 1
ATOM 12941 O O . GLY G 1 137 ? 1.712 47.741 64.334 1.00 14.19 159 GLY F O 1
ATOM 12942 N N . ILE G 1 138 ? 1.020 48.149 62.243 1.00 11.53 160 ILE F N 1
ATOM 12943 C CA . ILE G 1 138 ? 2.303 48.703 61.767 1.00 11.03 160 ILE F CA 1
ATOM 12944 C C . ILE G 1 138 ? 2.170 50.220 61.633 1.00 10.50 160 ILE F C 1
ATOM 12945 O O . ILE G 1 138 ? 1.161 50.717 61.109 1.00 10.20 160 ILE F O 1
ATOM 12950 N N . LYS G 1 139 ? 3.169 50.954 62.114 1.00 10.91 161 LYS F N 1
ATOM 12951 C CA . LYS G 1 139 ? 3.165 52.407 61.983 1.00 10.44 161 LYS F CA 1
ATOM 12952 C C . LYS G 1 139 ? 3.153 52.800 60.493 1.00 9.98 161 LYS F C 1
ATOM 12953 O O . LYS G 1 139 ? 3.894 52.226 59.666 1.00 9.98 161 LYS F O 1
ATOM 12959 N N . GLY G 1 140 ? 2.288 53.747 60.153 1.00 9.63 162 GLY F N 1
ATOM 12960 C CA . GLY G 1 140 ? 2.233 54.303 58.794 1.00 8.99 162 GLY F CA 1
ATOM 12961 C C . GLY G 1 140 ? 3.406 55.185 58.391 1.00 9.16 162 GLY F C 1
ATOM 12962 O O . GLY G 1 140 ? 3.973 55.909 59.212 1.00 9.94 162 GLY F O 1
ATOM 12963 N N . ALA G 1 141 ? 3.735 55.146 57.101 1.00 8.26 163 ALA F N 1
ATOM 12964 C CA . ALA G 1 141 ? 4.824 55.955 56.538 1.00 8.35 163 ALA F CA 1
ATOM 12965 C C . ALA G 1 141 ? 4.330 56.991 55.522 1.00 8.27 163 ALA F C 1
ATOM 12966 O O . ALA G 1 141 ? 5.089 57.460 54.678 1.00 8.68 163 ALA F O 1
ATOM 12968 N N . PHE G 1 142 ? 3.059 57.361 55.604 1.00 7.84 164 PHE F N 1
ATOM 12969 C CA . PHE G 1 142 ? 2.464 58.215 54.594 1.00 7.29 164 PHE F CA 1
ATOM 12970 C C . PHE G 1 142 ? 2.835 59.686 54.699 1.00 7.11 164 PHE F C 1
ATOM 12971 O O . PHE G 1 142 ? 2.628 60.430 53.727 1.00 7.94 164 PHE F O 1
ATOM 12979 N N . ARG G 1 143 ? 3.397 60.089 55.843 1.00 7.47 165 ARG F N 1
ATOM 12980 C CA . ARG G 1 143 ? 3.844 61.472 56.007 1.00 8.47 165 ARG F CA 1
ATOM 12981 C C . ARG G 1 143 ? 5.357 61.595 55.759 1.00 9.20 165 ARG F C 1
ATOM 12982 O O . ARG G 1 143 ? 5.968 62.620 56.081 1.00 10.14 165 ARG F O 1
ATOM 12990 N N . THR G 1 144 ? 5.948 60.567 55.145 1.00 8.07 166 THR F N 1
ATOM 12991 C CA . THR G 1 144 ? 7.387 60.578 54.872 1.00 7.50 166 THR F CA 1
ATOM 12992 C C . THR G 1 144 ? 7.667 61.254 53.533 1.00 7.20 166 THR F C 1
ATOM 12993 O O . THR G 1 144 ? 6.760 61.533 52.757 1.00 7.00 166 THR F O 1
ATOM 12997 N N . ARG G 1 145 ? 8.954 61.505 53.293 1.00 6.59 167 ARG F N 1
ATOM 12998 C CA . ARG G 1 145 ? 9.436 62.107 52.057 1.00 7.82 167 ARG F CA 1
ATOM 12999 C C . ARG G 1 145 ? 10.467 61.169 51.453 1.00 7.29 167 ARG F C 1
ATOM 13000 O O . ARG G 1 145 ? 10.935 60.231 52.102 1.00 7.98 167 ARG F O 1
ATOM 13008 N N . ILE G 1 146 ? 10.789 61.426 50.189 1.00 7.09 168 ILE F N 1
ATOM 13009 C CA . ILE G 1 146 ? 11.896 60.744 49.531 1.00 7.50 168 ILE F CA 1
ATOM 13010 C C . ILE G 1 146 ? 12.838 61.789 48.957 1.00 6.73 168 ILE F C 1
ATOM 13011 O O . ILE G 1 146 ? 12.418 62.898 48.638 1.00 7.40 168 ILE F O 1
ATOM 13016 N N . ALA G 1 147 ? 14.123 61.432 48.914 1.00 6.39 169 ALA F N 1
ATOM 13017 C CA . ALA G 1 147 ? 15.144 62.208 48.208 1.00 6.92 169 ALA F CA 1
ATOM 13018 C C . ALA G 1 147 ? 15.597 61.390 47.019 1.00 7.30 169 ALA F C 1
ATOM 13019 O O . ALA G 1 147 ? 15.590 60.165 47.070 1.00 7.09 169 ALA F O 1
ATOM 13021 N N . TYR G 1 148 ? 15.989 62.057 45.942 1.00 7.01 170 TYR F N 1
ATOM 13022 C CA . TYR G 1 148 ? 16.462 61.355 44.749 1.00 7.48 170 TYR F CA 1
ATOM 13023 C C . TYR G 1 148 ? 17.178 62.339 43.837 1.00 8.18 170 TYR F C 1
ATOM 13024 O O . TYR G 1 148 ? 17.031 63.552 43.987 1.00 7.60 170 TYR F O 1
ATOM 13033 N N . VAL G 1 149 ? 17.933 61.805 42.884 1.00 7.15 171 VAL F N 1
ATOM 13034 C CA . VAL G 1 149 ? 18.689 62.622 41.923 1.00 8.18 171 VAL F CA 1
ATOM 13035 C C . VAL G 1 149 ? 18.071 62.451 40.557 1.00 8.64 171 VAL F C 1
ATOM 13036 O O . VAL G 1 149 ? 17.812 61.335 40.125 1.00 9.76 171 VAL F O 1
ATOM 13040 N N . VAL G 1 150 ? 17.818 63.580 39.905 1.00 9.49 172 VAL F N 1
ATOM 13041 C CA . VAL G 1 150 ? 17.313 63.588 38.540 1.00 9.87 172 VAL F CA 1
ATOM 13042 C C . VAL G 1 150 ? 18.426 64.125 37.653 1.00 10.48 172 VAL F C 1
ATOM 13043 O O . VAL G 1 150 ? 19.045 65.130 37.984 1.00 10.51 172 VAL F O 1
ATOM 13047 N N . GLN G 1 151 ? 18.679 63.431 36.546 1.00 11.13 173 GLN F N 1
ATOM 13048 C CA . GLN G 1 151 ? 19.674 63.866 35.586 1.00 13.17 173 GLN F CA 1
ATOM 13049 C C . GLN G 1 151 ? 18.971 64.142 34.275 1.00 14.39 173 GLN F C 1
ATOM 13050 O O . GLN G 1 151 ? 18.449 63.233 33.637 1.00 13.93 173 GLN F O 1
ATOM 13056 N N . THR G 1 152 ? 18.973 65.408 33.875 1.00 16.53 174 THR F N 1
ATOM 13057 C CA . THR G 1 152 ? 18.373 65.785 32.599 1.00 19.36 174 THR F CA 1
ATOM 13058 C C . THR G 1 152 ? 19.414 65.674 31.486 1.00 21.34 174 THR F C 1
ATOM 13059 O O . THR G 1 152 ? 20.613 65.566 31.746 1.00 21.40 174 THR F O 1
ATOM 13063 N N . ASN G 1 153 ? 18.942 65.679 30.244 1.00 23.84 175 ASN F N 1
ATOM 13064 C CA . ASN G 1 153 ? 19.802 65.398 29.099 1.00 26.35 175 ASN F CA 1
ATOM 13065 C C . ASN G 1 153 ? 20.820 66.480 28.753 1.00 26.99 175 ASN F C 1
ATOM 13066 O O . ASN G 1 153 ? 21.953 66.169 28.371 1.00 28.34 175 ASN F O 1
ATOM 13071 N N . GLY G 1 154 ? 20.431 67.741 28.891 1.00 27.20 176 GLY F N 1
ATOM 13072 C CA . GLY G 1 154 ? 21.341 68.846 28.605 1.00 26.94 176 GLY F CA 1
ATOM 13073 C C . GLY G 1 154 ? 21.339 69.911 29.677 1.00 26.75 176 GLY F C 1
ATOM 13074 O O . GLY G 1 154 ? 20.940 69.656 30.814 1.00 26.88 176 GLY F O 1
ATOM 13075 N N . GLY G 1 155 ? 21.799 71.105 29.313 1.00 25.90 177 GLY F N 1
ATOM 13076 C CA . GLY G 1 155 ? 21.748 72.253 30.207 1.00 25.10 177 GLY F CA 1
ATOM 13077 C C . GLY G 1 155 ? 23.027 72.464 30.991 1.00 23.97 177 GLY F C 1
ATOM 13078 O O . GLY G 1 155 ? 23.919 71.607 31.001 1.00 24.60 177 GLY F O 1
ATOM 13079 N N . GLN G 1 156 ? 23.104 73.618 31.648 1.00 23.21 178 GLN F N 1
ATOM 13080 C CA . GLN G 1 156 ? 24.265 73.990 32.442 1.00 22.24 178 GLN F CA 1
ATOM 13081 C C . GLN G 1 156 ? 24.320 73.193 33.740 1.00 20.51 178 GLN F C 1
ATOM 13082 O O . GLN G 1 156 ? 25.404 72.934 34.271 1.00 19.46 178 GLN F O 1
ATOM 13088 N N . PHE G 1 157 ? 23.148 72.806 34.237 1.00 18.60 179 PHE F N 1
ATOM 13089 C CA . PHE G 1 157 ? 23.056 72.122 35.529 1.00 17.10 179 PHE F CA 1
ATOM 13090 C C . PHE G 1 157 ? 22.200 70.867 35.417 1.00 15.94 179 PHE F C 1
ATOM 13091 O O . PHE G 1 157 ? 21.068 70.839 35.896 1.00 15.52 179 PHE F O 1
ATOM 13099 N N . PRO G 1 158 ? 22.745 69.819 34.772 1.00 14.53 180 PRO F N 1
ATOM 13100 C CA . PRO G 1 158 ? 21.958 68.621 34.460 1.00 14.09 180 PRO F CA 1
ATOM 13101 C C . PRO G 1 158 ? 21.614 67.765 35.676 1.00 13.00 180 PRO F C 1
ATOM 13102 O O . PRO G 1 158 ? 20.700 66.952 35.594 1.00 13.74 180 PRO F O 1
ATOM 13106 N N . TYR G 1 159 ? 22.311 67.952 36.794 1.00 12.61 181 TYR F N 1
ATOM 13107 C CA . TYR G 1 159 ? 22.088 67.077 37.947 1.00 11.98 181 TYR F CA 1
ATOM 13108 C C . TYR G 1 159 ? 21.342 67.835 39.029 1.00 12.17 181 TYR F C 1
ATOM 13109 O O . TYR G 1 159 ? 21.754 68.927 39.416 1.00 11.23 181 TYR F O 1
ATOM 13118 N N . GLU G 1 160 ? 20.232 67.269 39.505 1.00 10.85 182 GLU F N 1
ATOM 13119 C CA . GLU G 1 160 ? 19.466 67.908 40.573 1.00 11.27 182 GLU F CA 1
ATOM 13120 C C . GLU G 1 160 ? 19.166 66.917 41.664 1.00 10.43 182 GLU F C 1
ATOM 13121 O O . GLU G 1 160 ? 18.690 65.820 41.393 1.00 11.16 182 GLU F O 1
ATOM 13127 N N . LEU G 1 161 ? 19.483 67.298 42.887 1.00 8.80 183 LEU F N 1
ATOM 13128 C CA . LEU G 1 161 ? 18.999 66.560 44.041 1.00 8.66 183 LEU F CA 1
ATOM 13129 C C . LEU G 1 161 ? 17.651 67.160 44.411 1.00 8.28 183 LEU F C 1
ATOM 13130 O O . LEU G 1 161 ? 17.548 68.382 44.597 1.00 8.41 183 LEU F O 1
ATOM 13135 N N . ARG G 1 162 ? 16.635 66.300 44.530 1.00 8.13 184 ARG F N 1
ATOM 13136 C CA . ARG G 1 162 ? 15.274 66.737 44.794 1.00 8.42 184 ARG F CA 1
ATOM 13137 C C . ARG G 1 162 ? 14.698 65.969 45.973 1.00 8.59 184 ARG F C 1
ATOM 13138 O O . ARG G 1 162 ? 15.175 64.882 46.321 1.00 7.84 184 ARG F O 1
ATOM 13146 N N . VAL G 1 163 ? 13.689 66.571 46.593 1.00 8.56 185 VAL F N 1
ATOM 13147 C CA . VAL G 1 163 ? 12.909 65.924 47.635 1.00 8.14 185 VAL F CA 1
ATOM 13148 C C . VAL G 1 163 ? 11.439 66.061 47.287 1.00 8.26 185 VAL F C 1
ATOM 13149 O O . VAL G 1 163 ? 11.017 67.077 46.724 1.00 8.72 185 VAL F O 1
ATOM 13153 N N . SER G 1 164 ? 10.659 65.029 47.597 1.00 7.10 186 SER F N 1
ATOM 13154 C CA . SER G 1 164 ? 9.207 65.150 47.474 1.00 7.73 186 SER F CA 1
ATOM 13155 C C . SER G 1 164 ? 8.559 64.334 48.586 1.00 7.65 186 SER F C 1
ATOM 13156 O O . SER G 1 164 ? 9.249 63.619 49.320 1.00 7.71 186 SER F O 1
ATOM 13159 N N . ASP G 1 165 ? 7.237 64.437 48.707 1.00 7.82 187 ASP F N 1
ATOM 13160 C CA . ASP G 1 165 ? 6.520 63.522 49.585 1.00 7.89 187 ASP F CA 1
ATOM 13161 C C . ASP G 1 165 ? 6.719 62.112 49.006 1.00 8.00 187 ASP F C 1
ATOM 13162 O O . ASP G 1 165 ? 7.114 61.955 47.834 1.00 7.89 187 ASP F O 1
ATOM 13167 N N . TYR G 1 166 ? 6.458 61.082 49.811 1.00 7.52 188 TYR F N 1
ATOM 13168 C CA . TYR G 1 166 ? 6.748 59.710 49.372 1.00 7.77 188 TYR F CA 1
ATOM 13169 C C . TYR G 1 166 ? 6.011 59.349 48.061 1.00 8.18 188 TYR F C 1
ATOM 13170 O O . TYR G 1 166 ? 6.450 58.456 47.314 1.00 7.69 188 TYR F O 1
ATOM 13179 N N . ASP G 1 167 ? 4.883 60.028 47.795 1.00 7.35 189 ASP F N 1
ATOM 13180 C CA . ASP G 1 167 ? 4.059 59.782 46.600 1.00 8.15 189 ASP F CA 1
ATOM 13181 C C . ASP G 1 167 ? 4.323 60.754 45.451 1.00 8.38 189 ASP F C 1
ATOM 13182 O O . ASP G 1 167 ? 3.606 60.747 44.446 1.00 8.41 189 ASP F O 1
ATOM 13187 N N . GLY G 1 168 ? 5.344 61.584 45.619 1.00 8.40 190 GLY F N 1
ATOM 13188 C CA . GLY G 1 168 ? 5.809 62.439 44.535 1.00 8.96 190 GLY F CA 1
ATOM 13189 C C . GLY G 1 168 ? 5.344 63.886 44.596 1.00 9.29 190 GLY F C 1
ATOM 13190 O O . GLY G 1 168 ? 5.928 64.766 43.953 1.00 9.48 190 GLY F O 1
ATOM 13191 N N . TYR G 1 169 ? 4.281 64.147 45.347 1.00 8.89 191 TYR F N 1
ATOM 13192 C CA . TYR G 1 169 ? 3.769 65.523 45.440 1.00 9.06 191 TYR F CA 1
ATOM 13193 C C . TYR G 1 169 ? 4.680 66.418 46.274 1.00 9.52 191 TYR F C 1
ATOM 13194 O O . TYR G 1 169 ? 5.510 65.924 47.028 1.00 8.80 191 TYR F O 1
ATOM 13203 N N . ASN G 1 170 ? 4.513 67.737 46.146 1.00 9.76 192 ASN F N 1
ATOM 13204 C CA . ASN G 1 170 ? 5.307 68.729 46.889 1.00 10.01 192 ASN F CA 1
ATOM 13205 C C . ASN G 1 170 ? 6.814 68.585 46.632 1.00 9.76 192 ASN F C 1
ATOM 13206 O O . ASN G 1 170 ? 7.646 68.635 47.545 1.00 10.10 192 ASN F O 1
ATOM 13211 N N . GLN G 1 171 ? 7.142 68.410 45.358 1.00 10.28 193 GLN F N 1
ATOM 13212 C CA . GLN G 1 171 ? 8.531 68.262 44.936 1.00 10.59 193 GLN F CA 1
ATOM 13213 C C . GLN G 1 171 ? 9.245 69.597 44.989 1.00 10.81 193 GLN F C 1
ATOM 13214 O O . GLN G 1 171 ? 8.664 70.641 44.654 1.00 11.58 193 GLN F O 1
ATOM 13220 N N . PHE G 1 172 ? 10.506 69.555 45.416 1.00 9.78 194 PHE F N 1
ATOM 13221 C CA . PHE G 1 172 ? 11.355 70.738 45.354 1.00 9.76 194 PHE F CA 1
ATOM 13222 C C . PHE G 1 172 ? 12.800 70.370 45.097 1.00 9.75 194 PHE F C 1
ATOM 13223 O O . PHE G 1 172 ? 13.226 69.227 45.323 1.00 9.69 194 PHE F O 1
ATOM 13231 N N . VAL G 1 173 ? 13.550 71.349 44.607 1.00 9.94 195 VAL F N 1
ATOM 13232 C CA . VAL G 1 173 ? 14.952 71.148 44.283 1.00 9.95 195 VAL F CA 1
ATOM 13233 C C . VAL G 1 173 ? 15.793 71.576 45.467 1.00 9.93 195 VAL F C 1
ATOM 13234 O O . VAL G 1 173 ? 15.680 72.716 45.956 1.00 10.97 195 VAL F O 1
ATOM 13238 N N . VAL G 1 174 ? 16.650 70.657 45.905 1.00 9.98 196 VAL F N 1
ATOM 13239 C CA . VAL G 1 174 ? 17.546 70.875 47.027 1.00 9.86 196 VAL F CA 1
ATOM 13240 C C . VAL G 1 174 ? 18.840 71.513 46.512 1.00 9.91 196 VAL F C 1
ATOM 13241 O O . VAL G 1 174 ? 19.358 72.465 47.107 1.00 10.50 196 VAL F O 1
ATOM 13245 N N . HIS G 1 175 ? 19.370 70.954 45.421 1.00 10.37 197 HIS F N 1
ATOM 13246 C CA . HIS G 1 175 ? 20.648 71.429 44.869 1.00 10.85 197 HIS F CA 1
ATOM 13247 C C . HIS G 1 175 ? 20.772 71.082 43.388 1.00 11.53 197 HIS F C 1
ATOM 13248 O O . HIS G 1 175 ? 20.437 69.965 42.993 1.00 11.39 197 HIS F O 1
ATOM 13255 N N . ARG G 1 176 ? 21.267 72.038 42.595 1.00 12.36 198 ARG F N 1
ATOM 13256 C CA . ARG G 1 176 ? 21.518 71.862 41.157 1.00 13.15 198 ARG F CA 1
ATOM 13257 C C . ARG G 1 176 ? 23.024 71.847 40.945 1.00 12.09 198 ARG F C 1
ATOM 13258 O O . ARG G 1 176 ? 23.756 72.561 41.631 1.00 12.60 198 ARG F O 1
ATOM 13266 N N . SER G 1 177 ? 23.492 71.029 40.012 1.00 11.49 199 SER F N 1
ATOM 13267 C CA . SER G 1 177 ? 24.931 70.870 39.823 1.00 11.61 199 SER F CA 1
ATOM 13268 C C . SER G 1 177 ? 25.295 70.613 38.367 1.00 11.32 199 SER F C 1
ATOM 13269 O O . SER G 1 177 ? 24.568 69.931 37.655 1.00 11.37 199 SER F O 1
ATOM 13272 N N . PRO G 1 178 ? 26.455 71.151 37.923 1.00 11.73 200 PRO F N 1
ATOM 13273 C CA . PRO G 1 178 ? 26.947 70.816 36.581 1.00 11.79 200 PRO F CA 1
ATOM 13274 C C . PRO G 1 178 ? 27.582 69.427 36.504 1.00 12.37 200 PRO F C 1
ATOM 13275 O O . PRO G 1 178 ? 27.856 68.930 35.407 1.00 13.25 200 PRO F O 1
ATOM 13279 N N . GLN G 1 179 ? 27.839 68.833 37.667 1.00 11.92 201 GLN F N 1
ATOM 13280 C CA . GLN G 1 179 ? 28.553 67.566 37.764 1.00 11.86 201 GLN F CA 1
ATOM 13281 C C . GLN G 1 179 ? 27.784 66.595 38.664 1.00 11.22 201 GLN F C 1
ATOM 13282 O O . GLN G 1 179 ? 26.922 67.019 39.434 1.00 11.06 201 GLN F O 1
ATOM 13288 N N . PRO G 1 180 ? 28.073 65.289 38.558 1.00 10.56 202 PRO F N 1
ATOM 13289 C CA . PRO G 1 180 ? 27.303 64.287 39.304 1.00 10.14 202 PRO F CA 1
ATOM 13290 C C . PRO G 1 180 ? 27.105 64.523 40.802 1.00 9.32 202 PRO F C 1
ATOM 13291 O O . PRO G 1 180 ? 27.975 65.054 41.507 1.00 9.67 202 PRO F O 1
ATOM 13295 N N . LEU G 1 181 ? 25.912 64.142 41.254 1.00 9.40 203 LEU F N 1
ATOM 13296 C CA . LEU G 1 181 ? 25.547 64.123 42.670 1.00 9.25 203 LEU F CA 1
ATOM 13297 C C . LEU G 1 181 ? 25.301 62.667 43.032 1.00 9.39 203 LEU F C 1
ATOM 13298 O O . LEU G 1 181 ? 24.734 61.915 42.233 1.00 10.32 203 LEU F O 1
ATOM 13303 N N . MET G 1 182 ? 25.763 62.265 44.209 1.00 8.65 204 MET F N 1
ATOM 13304 C CA . MET G 1 182 ? 25.575 60.889 44.647 1.00 8.16 204 MET F CA 1
ATOM 13305 C C . MET G 1 182 ? 25.012 60.770 46.054 1.00 7.69 204 MET F C 1
ATOM 13306 O O . MET G 1 182 ? 25.257 61.627 46.899 1.00 7.72 204 MET F O 1
ATOM 13311 N N . SER G 1 183 ? 24.268 59.685 46.275 1.00 6.80 205 SER F N 1
ATOM 13312 C CA . SER G 1 183 ? 24.074 59.096 47.610 1.00 7.43 205 SER F CA 1
ATOM 13313 C C . SER G 1 183 ? 23.514 60.007 48.693 1.00 7.75 205 SER F C 1
ATOM 13314 O O . SER G 1 183 ? 24.115 60.133 49.762 1.00 8.15 205 SER F O 1
ATOM 13317 N N . PRO G 1 184 ? 22.342 60.618 48.440 1.00 7.92 206 PRO F N 1
ATOM 13318 C CA . PRO G 1 184 ? 21.720 61.425 49.511 1.00 7.75 206 PRO F CA 1
ATOM 13319 C C . PRO G 1 184 ? 21.320 60.556 50.696 1.00 7.69 206 PRO F C 1
ATOM 13320 O O . PRO G 1 184 ? 20.828 59.441 50.517 1.00 8.82 206 PRO F O 1
ATOM 13324 N N . ALA G 1 185 ? 21.566 61.080 51.893 1.00 6.90 207 ALA F N 1
ATOM 13325 C CA . ALA G 1 185 ? 21.298 60.378 53.156 1.00 6.97 207 ALA F CA 1
ATOM 13326 C C . ALA G 1 185 ? 20.557 61.320 54.092 1.00 7.22 207 ALA F C 1
ATOM 13327 O O . ALA G 1 185 ? 20.915 62.485 54.200 1.00 7.76 207 ALA F O 1
ATOM 13329 N N . TRP G 1 186 ? 19.517 60.809 54.750 1.00 6.92 208 TRP F N 1
ATOM 13330 C CA . TRP G 1 186 ? 18.696 61.614 55.662 1.00 7.21 208 TRP F CA 1
ATOM 13331 C C . TRP G 1 186 ? 19.184 61.643 57.098 1.00 7.66 208 TRP F C 1
ATOM 13332 O O . TRP G 1 186 ? 19.548 60.599 57.657 1.00 7.21 208 TRP F O 1
ATOM 13343 N N . SER G 1 187 ? 19.160 62.822 57.712 1.00 8.10 209 SER F N 1
ATOM 13344 C CA . SER G 1 187 ? 19.342 62.880 59.164 1.00 8.94 209 SER F CA 1
ATOM 13345 C C . SER G 1 187 ? 18.091 62.308 59.832 1.00 9.20 209 SER F C 1
ATOM 13346 O O . SER G 1 187 ? 16.984 62.395 59.283 1.00 8.97 209 SER F O 1
ATOM 13349 N N . PRO G 1 188 ? 18.261 61.676 61.004 1.00 9.60 210 PRO F N 1
ATOM 13350 C CA . PRO G 1 188 ? 17.085 61.057 61.628 1.00 10.18 210 PRO F CA 1
ATOM 13351 C C . PRO G 1 188 ? 15.966 62.018 62.071 1.00 10.40 210 PRO F C 1
ATOM 13352 O O . PRO G 1 188 ? 14.824 61.582 62.251 1.00 10.64 210 PRO F O 1
ATOM 13356 N N . ASP G 1 189 ? 16.276 63.309 62.206 1.00 10.94 211 ASP F N 1
ATOM 13357 C CA . ASP G 1 189 ? 15.217 64.303 62.472 1.00 10.89 211 ASP F CA 1
ATOM 13358 C C . ASP G 1 189 ? 14.560 64.840 61.202 1.00 11.26 211 ASP F C 1
ATOM 13359 O O . ASP G 1 189 ? 13.705 65.720 61.273 1.00 11.44 211 ASP F O 1
ATOM 13364 N N . GLY G 1 190 ? 14.994 64.329 60.048 1.00 10.32 212 GLY F N 1
ATOM 13365 C CA . GLY G 1 190 ? 14.377 64.642 58.764 1.00 9.88 212 GLY F CA 1
ATOM 13366 C C . GLY G 1 190 ? 14.697 66.037 58.243 1.00 9.92 212 GLY F C 1
ATOM 13367 O O . GLY G 1 190 ? 14.131 66.469 57.256 1.00 10.12 212 GLY F O 1
ATOM 13368 N N . SER G 1 191 ? 15.636 66.720 58.897 1.00 9.68 213 SER F N 1
ATOM 13369 C CA . SER G 1 191 ? 15.883 68.128 58.578 1.00 9.92 213 SER F CA 1
ATOM 13370 C C . SER G 1 191 ? 17.032 68.365 57.603 1.00 9.44 213 SER F C 1
ATOM 13371 O O . SER G 1 191 ? 17.139 69.459 57.043 1.00 8.91 213 SER F O 1
ATOM 13374 N N . LYS G 1 192 ? 17.891 67.355 57.428 1.00 8.83 214 LYS F N 1
ATOM 13375 C CA . LYS G 1 192 ? 19.106 67.508 56.617 1.00 9.15 214 LYS F CA 1
ATOM 13376 C C . LYS G 1 192 ? 19.340 66.347 55.670 1.00 9.21 214 LYS F C 1
ATOM 13377 O O . LYS G 1 192 ? 18.942 65.211 55.947 1.00 9.16 214 LYS F O 1
ATOM 13383 N N . LEU G 1 193 ? 20.023 66.643 54.572 1.00 8.74 215 LEU F N 1
ATOM 13384 C CA . LEU G 1 193 ? 20.564 65.592 53.707 1.00 8.22 215 LEU F CA 1
ATOM 13385 C C . LEU G 1 193 ? 22.058 65.731 53.602 1.00 7.92 215 LEU F C 1
ATOM 13386 O O . LEU G 1 193 ? 22.558 66.830 53.352 1.00 8.58 215 LEU F O 1
ATOM 13391 N N . ALA G 1 194 ? 22.754 64.605 53.710 1.00 7.88 216 ALA F N 1
ATOM 13392 C CA . ALA G 1 194 ? 24.166 64.527 53.350 1.00 8.49 216 ALA F CA 1
ATOM 13393 C C . ALA G 1 194 ? 24.208 64.015 51.911 1.00 8.31 216 ALA F C 1
ATOM 13394 O O . ALA G 1 194 ? 23.363 63.207 51.526 1.00 9.11 216 ALA F O 1
ATOM 13396 N N . TYR G 1 195 ? 25.161 64.497 51.118 1.00 7.71 217 TYR F N 1
ATOM 13397 C CA . TYR G 1 195 ? 25.289 64.003 49.741 1.00 7.53 217 TYR F CA 1
ATOM 13398 C C . TYR G 1 195 ? 26.653 64.340 49.176 1.00 7.46 217 TYR F C 1
ATOM 13399 O O . TYR G 1 195 ? 27.398 65.136 49.760 1.00 7.84 217 TYR F O 1
ATOM 13408 N N . VAL G 1 196 ? 26.974 63.691 48.052 1.00 7.55 218 VAL F N 1
ATOM 13409 C CA . VAL G 1 196 ? 28.252 63.860 47.372 1.00 8.20 218 VAL F CA 1
ATOM 13410 C C . VAL G 1 196 ? 28.039 64.734 46.163 1.00 8.02 218 VAL F C 1
ATOM 13411 O O . VAL G 1 196 ? 27.084 64.551 45.423 1.00 7.70 218 VAL F O 1
ATOM 13415 N N . THR G 1 197 ? 28.916 65.714 45.988 1.00 8.02 219 THR F N 1
ATOM 13416 C CA . THR G 1 197 ? 28.936 66.464 44.744 1.00 9.18 219 THR F CA 1
ATOM 13417 C C . THR G 1 197 ? 30.324 66.498 44.108 1.00 8.91 219 THR F C 1
ATOM 13418 O O . THR G 1 197 ? 31.333 66.578 44.816 1.00 9.26 219 THR F O 1
ATOM 13422 N N . PHE G 1 198 ? 30.356 66.416 42.775 1.00 9.09 220 PHE F N 1
ATOM 13423 C CA . PHE G 1 198 ? 31.619 66.554 42.022 1.00 9.78 220 PHE F CA 1
ATOM 13424 C C . PHE G 1 198 ? 31.783 67.952 41.401 1.00 11.57 220 PHE F C 1
ATOM 13425 O O . PHE G 1 198 ? 32.658 68.162 40.560 1.00 12.55 220 PHE F O 1
ATOM 13433 N N . GLU G 1 199 ? 30.968 68.912 41.829 1.00 12.34 221 GLU F N 1
ATOM 13434 C CA . GLU G 1 199 ? 30.965 70.231 41.167 1.00 13.54 221 GLU F CA 1
ATOM 13435 C C . GLU G 1 199 ? 32.282 71.007 41.277 1.00 14.40 221 GLU F C 1
ATOM 13436 O O . GLU G 1 199 ? 32.555 71.859 40.418 1.00 15.56 221 GLU F O 1
ATOM 13442 N N . SER G 1 200 ? 33.093 70.716 42.296 1.00 14.80 222 SER F N 1
ATOM 13443 C CA . SER G 1 200 ? 34.399 71.392 42.464 1.00 15.82 222 SER F CA 1
ATOM 13444 C C . SER G 1 200 ? 35.471 70.835 41.524 1.00 16.58 222 SER F C 1
ATOM 13445 O O . SER G 1 200 ? 36.584 71.372 41.474 1.00 17.85 222 SER F O 1
ATOM 13448 N N . GLY G 1 201 ? 35.153 69.767 40.795 1.00 16.20 223 GLY F N 1
ATOM 13449 C CA . GLY G 1 201 ? 36.149 69.044 39.988 1.00 16.15 223 GLY F CA 1
ATOM 13450 C C . GLY G 1 201 ? 36.636 67.750 40.629 1.00 16.29 223 GLY F C 1
ATOM 13451 O O . GLY G 1 201 ? 37.409 66.990 40.040 1.00 17.13 223 GLY F O 1
ATOM 13452 N N . ARG G 1 202 ? 36.189 67.511 41.853 1.00 15.16 224 ARG F N 1
ATOM 13453 C CA . ARG G 1 202 ? 36.421 66.242 42.543 1.00 13.94 224 ARG F CA 1
ATOM 13454 C C . ARG G 1 202 ? 35.322 66.088 43.583 1.00 12.62 224 ARG F C 1
ATOM 13455 O O . ARG G 1 202 ? 34.557 67.018 43.802 1.00 12.18 224 ARG F O 1
ATOM 13463 N N . SER G 1 203 ? 35.251 64.927 44.223 1.00 10.43 225 SER F N 1
ATOM 13464 C CA . SER G 1 203 ? 34.169 64.661 45.167 1.00 9.77 225 SER F CA 1
ATOM 13465 C C . SER G 1 203 ? 34.302 65.501 46.434 1.00 8.95 225 SER F C 1
ATOM 13466 O O . SER G 1 203 ? 35.404 65.724 46.945 1.00 9.35 225 SER F O 1
ATOM 13469 N N . ALA G 1 204 ? 33.155 65.945 46.933 1.00 7.94 226 ALA F N 1
ATOM 13470 C CA . ALA G 1 204 ? 33.059 66.565 48.237 1.00 9.14 226 ALA F CA 1
ATOM 13471 C C . ALA G 1 204 ? 31.800 66.052 48.899 1.00 8.97 226 ALA F C 1
ATOM 13472 O O . ALA G 1 204 ? 30.747 65.950 48.257 1.00 9.16 226 ALA F O 1
ATOM 13474 N N . LEU G 1 205 ? 31.906 65.773 50.194 1.00 8.83 227 LEU F N 1
ATOM 13475 C CA . LEU G 1 205 ? 30.758 65.330 50.956 1.00 9.01 227 LEU F CA 1
ATOM 13476 C C . LEU G 1 205 ? 30.288 66.497 51.805 1.00 8.27 227 LEU F C 1
ATOM 13477 O O . LEU G 1 205 ? 31.095 67.117 52.506 1.00 8.61 227 LEU F O 1
ATOM 13482 N N . VAL G 1 206 ? 28.993 66.799 51.722 1.00 8.30 228 VAL F N 1
ATOM 13483 C CA . VAL G 1 206 ? 28.407 67.949 52.407 1.00 8.19 228 VAL F CA 1
ATOM 13484 C C . VAL G 1 206 ? 27.112 67.559 53.099 1.00 8.23 228 VAL F C 1
ATOM 13485 O O . VAL G 1 206 ? 26.542 66.500 52.800 1.00 8.29 228 VAL F O 1
ATOM 13489 N N . ILE G 1 207 ? 26.679 68.405 54.031 1.00 7.89 229 ILE F N 1
ATOM 13490 C CA . ILE G 1 207 ? 25.367 68.242 54.662 1.00 8.37 229 ILE F CA 1
ATOM 13491 C C . ILE G 1 207 ? 24.585 69.521 54.423 1.00 8.69 229 ILE F C 1
ATOM 13492 O O . ILE G 1 207 ? 25.058 70.606 54.750 1.00 9.38 229 ILE F O 1
ATOM 13497 N N . GLN G 1 208 ? 23.400 69.399 53.839 1.00 8.89 230 GLN F N 1
ATOM 13498 C CA . GLN G 1 208 ? 22.556 70.561 53.579 1.00 9.20 230 GLN F CA 1
ATOM 13499 C C . GLN G 1 208 ? 21.298 70.536 54.447 1.00 9.54 230 GLN F C 1
ATOM 13500 O O . GLN G 1 208 ? 20.603 69.507 54.540 1.00 9.06 230 GLN F O 1
ATOM 13506 N N . THR G 1 209 ? 21.020 71.673 55.088 1.00 9.51 231 THR F N 1
ATOM 13507 C CA . THR G 1 209 ? 19.799 71.841 55.854 1.00 10.35 231 THR F CA 1
ATOM 13508 C C . THR G 1 209 ? 18.688 72.199 54.871 1.00 10.14 231 THR F C 1
ATOM 13509 O O . THR G 1 209 ? 18.803 73.175 54.127 1.00 10.14 231 THR F O 1
ATOM 13513 N N . LEU G 1 210 ? 17.596 71.428 54.865 1.00 10.56 232 LEU F N 1
ATOM 13514 C CA . LEU G 1 210 ? 16.588 71.602 53.817 1.00 10.71 232 LEU F CA 1
ATOM 13515 C C . LEU G 1 210 ? 15.787 72.900 53.932 1.00 10.83 232 LEU F C 1
ATOM 13516 O O . LEU G 1 210 ? 15.413 73.473 52.916 1.00 11.35 232 LEU F O 1
ATOM 13521 N N . ALA G 1 211 ? 15.519 73.344 55.160 1.00 11.60 233 ALA F N 1
ATOM 13522 C CA . ALA G 1 211 ? 14.641 74.510 55.357 1.00 11.70 233 ALA F CA 1
ATOM 13523 C C . ALA G 1 211 ? 15.246 75.807 54.829 1.00 11.70 233 ALA F C 1
ATOM 13524 O O . ALA G 1 211 ? 14.528 76.679 54.372 1.00 13.02 233 ALA F O 1
ATOM 13526 N N . ASN G 1 212 ? 16.563 75.948 54.917 1.00 10.71 234 ASN F N 1
ATOM 13527 C CA . ASN G 1 212 ? 17.201 77.210 54.512 1.00 10.33 234 ASN F CA 1
ATOM 13528 C C . ASN G 1 212 ? 18.357 77.054 53.516 1.00 10.08 234 ASN F C 1
ATOM 13529 O O . ASN G 1 212 ? 18.977 78.045 53.105 1.00 9.82 234 ASN F O 1
ATOM 13534 N N . GLY G 1 213 ? 18.642 75.819 53.105 1.00 9.61 235 GLY F N 1
ATOM 13535 C CA . GLY G 1 213 ? 19.718 75.579 52.153 1.00 9.87 235 GLY F CA 1
ATOM 13536 C C . GLY G 1 213 ? 21.126 75.699 52.720 1.00 9.36 235 GLY F C 1
ATOM 13537 O O . GLY G 1 213 ? 22.093 75.635 51.956 1.00 10.65 235 GLY F O 1
ATOM 13538 N N . ALA G 1 214 ? 21.271 75.826 54.038 1.00 8.10 236 ALA F N 1
ATOM 13539 C CA . ALA G 1 214 ? 22.621 75.953 54.649 1.00 8.79 236 ALA F CA 1
ATOM 13540 C C . ALA G 1 214 ? 23.465 74.730 54.355 1.00 8.61 236 ALA F C 1
ATOM 13541 O O . ALA G 1 214 ? 22.983 73.600 54.531 1.00 9.72 236 ALA F O 1
ATOM 13543 N N . VAL G 1 215 ? 24.719 74.923 53.950 1.00 9.53 237 VAL F N 1
ATOM 13544 C CA . VAL G 1 215 ? 25.602 73.810 53.638 1.00 10.36 237 VAL F CA 1
ATOM 13545 C C . VAL G 1 215 ? 26.795 73.756 54.581 1.00 10.85 237 VAL F C 1
ATOM 13546 O O . VAL G 1 215 ? 27.497 74.765 54.772 1.00 11.47 237 VAL F O 1
ATOM 13550 N N . ARG G 1 216 ? 26.999 72.569 55.160 1.00 10.93 238 ARG F N 1
ATOM 13551 C CA . ARG G 1 216 ? 28.182 72.241 55.964 1.00 11.79 238 ARG F CA 1
ATOM 13552 C C . ARG G 1 216 ? 29.103 71.325 55.154 1.00 12.05 238 ARG F C 1
ATOM 13553 O O . ARG G 1 216 ? 28.688 70.255 54.725 1.00 12.00 238 ARG F O 1
ATOM 13561 N N . GLN G 1 217 ? 30.351 71.741 54.964 1.00 12.44 239 GLN F N 1
ATOM 13562 C CA . GLN G 1 217 ? 31.363 70.884 54.363 1.00 13.59 239 GLN F CA 1
ATOM 13563 C C . GLN G 1 217 ? 31.827 69.808 55.343 1.00 13.28 239 GLN F C 1
ATOM 13564 O O . GLN G 1 217 ? 32.244 70.132 56.459 1.00 13.54 239 GLN F O 1
ATOM 13570 N N . VAL G 1 218 ? 31.736 68.539 54.941 1.00 12.18 240 VAL F N 1
ATOM 13571 C CA . VAL G 1 218 ? 32.156 67.432 55.799 1.00 12.17 240 VAL F CA 1
ATOM 13572 C C . VAL G 1 218 ? 33.568 66.943 55.443 1.00 11.83 240 VAL F C 1
ATOM 13573 O O . VAL G 1 218 ? 34.436 66.829 56.325 1.00 12.19 240 VAL F O 1
ATOM 13577 N N . ALA G 1 219 ? 33.784 66.633 54.166 1.00 11.02 241 ALA F N 1
ATOM 13578 C CA . ALA G 1 219 ? 35.063 66.043 53.717 1.00 10.82 241 ALA F CA 1
ATOM 13579 C C . ALA G 1 219 ? 35.305 66.299 52.243 1.00 10.85 241 ALA F C 1
ATOM 13580 O O . ALA G 1 219 ? 34.448 66.035 51.409 1.00 11.18 241 ALA F O 1
ATOM 13582 N N . SER G 1 220 ? 36.477 66.829 51.923 1.00 11.91 242 SER F N 1
ATOM 13583 C CA . SER G 1 220 ? 36.928 66.845 50.537 1.00 13.15 242 SER F CA 1
ATOM 13584 C C . SER G 1 220 ? 38.421 66.606 50.508 1.00 13.70 242 SER F C 1
ATOM 13585 O O . SER G 1 220 ? 39.200 67.444 50.043 1.00 14.06 242 SER F O 1
ATOM 13588 N N . PHE G 1 221 ? 38.793 65.450 51.033 1.00 13.35 243 PHE F N 1
ATOM 13589 C CA . PHE G 1 221 ? 40.162 64.948 50.970 1.00 14.07 243 PHE F CA 1
ATOM 13590 C C . PHE G 1 221 ? 40.496 64.498 49.547 1.00 14.16 243 PHE F C 1
ATOM 13591 O O . PHE G 1 221 ? 39.600 64.362 48.704 1.00 14.37 243 PHE F O 1
ATOM 13599 N N . PRO G 1 222 ? 41.796 64.252 49.264 1.00 14.35 244 PRO F N 1
ATOM 13600 C CA . PRO G 1 222 ? 42.124 63.708 47.948 1.00 14.00 244 PRO F CA 1
ATOM 13601 C C . PRO G 1 222 ? 41.381 62.392 47.701 1.00 13.28 244 PRO F C 1
ATOM 13602 O O . PRO G 1 222 ? 41.090 61.647 48.645 1.00 13.11 244 PRO F O 1
ATOM 13606 N N . ARG G 1 223 ? 41.091 62.126 46.435 1.00 13.25 245 ARG F N 1
ATOM 13607 C CA . ARG G 1 223 ? 40.339 60.945 46.010 1.00 12.49 245 ARG F CA 1
ATOM 13608 C C . ARG G 1 223 ? 38.864 61.019 46.457 1.00 12.17 245 ARG F C 1
ATOM 13609 O O . ARG G 1 223 ? 38.269 62.097 46.394 1.00 13.29 245 ARG F O 1
ATOM 13617 N N . HIS G 1 224 ? 38.278 59.905 46.896 1.00 10.35 246 HIS F N 1
ATOM 13618 C CA . HIS G 1 224 ? 36.822 59.880 47.069 1.00 8.73 246 HIS F CA 1
ATOM 13619 C C . HIS G 1 224 ? 36.363 60.243 48.468 1.00 8.33 246 HIS F C 1
ATOM 13620 O O . HIS G 1 224 ? 36.957 59.802 49.447 1.00 9.17 246 HIS F O 1
ATOM 13627 N N . ASN G 1 225 ? 35.286 61.023 48.524 1.00 7.75 247 ASN F N 1
ATOM 13628 C CA . ASN G 1 225 ? 34.606 61.357 49.782 1.00 8.09 247 ASN F CA 1
ATOM 13629 C C . ASN G 1 225 ? 33.137 61.081 49.527 1.00 7.31 247 ASN F C 1
ATOM 13630 O O . ASN G 1 225 ? 32.494 61.804 48.757 1.00 8.16 247 ASN F O 1
ATOM 13635 N N . GLY G 1 226 ? 32.593 60.029 50.134 1.00 7.05 248 GLY F N 1
ATOM 13636 C CA . GLY G 1 226 ? 31.203 59.704 49.818 1.00 7.37 248 GLY F CA 1
ATOM 13637 C C . GLY G 1 226 ? 30.507 58.703 50.716 1.00 6.93 248 GLY F C 1
ATOM 13638 O O . GLY G 1 226 ? 30.910 58.476 51.871 1.00 7.63 248 GLY F O 1
ATOM 13639 N N . ALA G 1 227 ? 29.397 58.174 50.200 1.00 7.02 249 ALA F N 1
ATOM 13640 C CA . ALA G 1 227 ? 28.646 57.095 50.856 1.00 6.61 249 ALA F CA 1
ATOM 13641 C C . ALA G 1 227 ? 28.217 57.421 52.299 1.00 7.23 249 ALA F C 1
ATOM 13642 O O . ALA G 1 227 ? 28.457 56.612 53.219 1.00 7.47 249 ALA F O 1
ATOM 13644 N N . PRO G 1 228 ? 27.565 58.593 52.502 1.00 7.00 250 PRO F N 1
ATOM 13645 C CA . PRO G 1 228 ? 27.204 58.978 53.893 1.00 7.04 250 PRO F CA 1
ATOM 13646 C C . PRO G 1 228 ? 26.017 58.209 54.480 1.00 6.54 250 PRO F C 1
ATOM 13647 O O . PRO G 1 228 ? 25.145 57.756 53.748 1.00 6.94 250 PRO F O 1
ATOM 13651 N N . ALA G 1 229 ? 25.978 58.118 55.811 1.00 7.38 251 ALA F N 1
ATOM 13652 C CA . ALA G 1 229 ? 24.821 57.566 56.515 1.00 6.94 251 ALA F CA 1
ATOM 13653 C C . ALA G 1 229 ? 24.804 58.158 57.914 1.00 7.87 251 ALA F C 1
ATOM 13654 O O . ALA G 1 229 ? 25.794 58.074 58.619 1.00 8.37 251 ALA F O 1
ATOM 13656 N N . PHE G 1 230 ? 23.679 58.760 58.299 1.00 7.71 252 PHE F N 1
ATOM 13657 C CA . PHE G 1 230 ? 23.539 59.354 59.630 1.00 8.22 252 PHE F CA 1
ATOM 13658 C C . PHE G 1 230 ? 23.160 58.255 60.620 1.00 8.60 252 PHE F C 1
ATOM 13659 O O . PHE G 1 230 ? 22.274 57.444 60.339 1.00 8.99 252 PHE F O 1
ATOM 13667 N N . SER G 1 231 ? 23.787 58.256 61.803 1.00 9.10 253 SER F N 1
ATOM 13668 C CA . SER G 1 231 ? 23.386 57.314 62.869 1.00 10.21 253 SER F CA 1
ATOM 13669 C C . SER G 1 231 ? 21.958 57.622 63.341 1.00 10.48 253 SER F C 1
ATOM 13670 O O . SER G 1 231 ? 21.566 58.782 63.412 1.00 10.29 253 SER F O 1
ATOM 13673 N N . PRO G 1 232 ? 21.169 56.579 63.650 1.00 11.41 254 PRO F N 1
ATOM 13674 C CA . PRO G 1 232 ? 19.792 56.782 64.133 1.00 11.91 254 PRO F CA 1
ATOM 13675 C C . PRO G 1 232 ? 19.667 57.709 65.342 1.00 12.19 254 PRO F C 1
ATOM 13676 O O . PRO G 1 232 ? 18.648 58.388 65.474 1.00 12.77 254 PRO F O 1
ATOM 13680 N N . ASP G 1 233 ? 20.696 57.750 66.188 1.00 12.64 255 ASP F N 1
ATOM 13681 C CA . ASP G 1 233 ? 20.642 58.572 67.403 1.00 13.67 255 ASP F CA 1
ATOM 13682 C C . ASP G 1 233 ? 21.015 60.033 67.191 1.00 14.09 255 ASP F C 1
ATOM 13683 O O . ASP G 1 233 ? 21.024 60.822 68.143 1.00 15.48 255 ASP F O 1
ATOM 13688 N N . GLY G 1 234 ? 21.320 60.403 65.951 1.00 13.69 256 GLY F N 1
ATOM 13689 C CA . GLY G 1 234 ? 21.584 61.802 65.611 1.00 14.44 256 GLY F CA 1
ATOM 13690 C C . GLY G 1 234 ? 22.993 62.314 65.877 1.00 14.32 256 GLY F C 1
ATOM 13691 O O . GLY G 1 234 ? 23.302 63.465 65.559 1.00 15.26 256 GLY F O 1
ATOM 13692 N N . SER G 1 235 ? 23.864 61.465 66.411 1.00 14.58 257 SER F N 1
ATOM 13693 C CA . SER G 1 235 ? 25.170 61.938 66.878 1.00 14.15 257 SER F CA 1
ATOM 13694 C C . SER G 1 235 ? 26.297 61.869 65.844 1.00 13.67 257 SER F C 1
ATOM 13695 O O . SER G 1 235 ? 27.273 62.623 65.944 1.00 14.25 257 SER F O 1
ATOM 13698 N N . LYS G 1 236 ? 26.160 60.967 64.867 1.00 12.84 258 LYS F N 1
ATOM 13699 C CA . LYS G 1 236 ? 27.288 60.610 64.015 1.00 12.43 258 LYS F CA 1
ATOM 13700 C C . LYS G 1 236 ? 26.904 60.565 62.555 1.00 10.75 258 LYS F C 1
ATOM 13701 O O . LYS G 1 236 ? 25.742 60.350 62.221 1.00 10.52 258 LYS F O 1
ATOM 13707 N N . LEU G 1 237 ? 27.901 60.806 61.712 1.00 10.19 259 LEU F N 1
ATOM 13708 C CA . LEU G 1 237 ? 27.800 60.521 60.274 1.00 9.27 259 LEU F CA 1
ATOM 13709 C C . LEU G 1 237 ? 28.870 59.513 59.901 1.00 8.94 259 LEU F C 1
ATOM 13710 O O . LEU G 1 237 ? 30.048 59.768 60.137 1.00 10.02 259 LEU F O 1
ATOM 13715 N N . ALA G 1 238 ? 28.472 58.381 59.313 1.00 8.50 260 ALA F N 1
ATOM 13716 C CA . ALA G 1 238 ? 29.433 57.442 58.733 1.00 7.58 260 ALA F CA 1
ATOM 13717 C C . ALA G 1 238 ? 29.610 57.771 57.266 1.00 7.72 260 ALA F C 1
ATOM 13718 O O . ALA G 1 238 ? 28.697 58.290 56.633 1.00 8.49 260 ALA F O 1
ATOM 13720 N N . PHE G 1 239 ? 30.795 57.487 56.748 1.00 7.72 261 PHE F N 1
ATOM 13721 C CA . PHE G 1 239 ? 31.062 57.731 55.328 1.00 7.54 261 PHE F CA 1
ATOM 13722 C C . PHE G 1 239 ? 32.321 56.999 54.921 1.00 8.18 261 PHE F C 1
ATOM 13723 O O . PHE G 1 239 ? 32.982 56.353 55.744 1.00 7.80 261 PHE F O 1
ATOM 13731 N N . ALA G 1 240 ? 32.610 57.051 53.628 1.00 7.18 262 ALA F N 1
ATOM 13732 C CA . ALA G 1 240 ? 33.822 56.433 53.098 1.00 8.33 262 ALA F CA 1
ATOM 13733 C C . ALA G 1 240 ? 34.753 57.460 52.488 1.00 8.31 262 ALA F C 1
ATOM 13734 O O . ALA G 1 240 ? 34.326 58.391 51.806 1.00 8.14 262 ALA F O 1
ATOM 13736 N N . LEU G 1 241 ? 36.043 57.278 52.763 1.00 8.14 263 LEU F N 1
ATOM 13737 C CA . LEU G 1 241 ? 37.104 58.048 52.095 1.00 8.79 263 LEU F CA 1
ATOM 13738 C C . LEU G 1 241 ? 38.112 57.107 51.479 1.00 8.99 263 LEU F C 1
ATOM 13739 O O . LEU G 1 241 ? 38.426 56.065 52.069 1.00 9.23 263 LEU F O 1
ATOM 13744 N N . SER G 1 242 ? 38.647 57.474 50.318 1.00 8.92 264 SER F N 1
ATOM 13745 C CA . SER G 1 242 ? 39.724 56.655 49.731 1.00 8.58 264 SER F CA 1
ATOM 13746 C C . SER G 1 242 ? 41.099 57.328 49.707 1.00 10.28 264 SER F C 1
ATOM 13747 O O . SER G 1 242 ? 42.015 56.838 49.030 1.00 9.61 264 SER F O 1
ATOM 13750 N N . LYS G 1 243 ? 41.262 58.406 50.480 1.00 10.76 265 LYS F N 1
ATOM 13751 C CA . LYS G 1 243 ? 42.570 59.094 50.587 1.00 12.43 265 LYS F CA 1
ATOM 13752 C C . LYS G 1 243 ? 43.746 58.159 50.930 1.00 12.55 265 LYS F C 1
ATOM 13753 O O . LYS G 1 243 ? 44.875 58.440 50.529 1.00 13.35 265 LYS F O 1
ATOM 13759 N N . THR G 1 244 ? 43.488 57.063 51.648 1.00 11.69 266 THR F N 1
ATOM 13760 C CA . THR G 1 244 ? 44.568 56.124 52.023 1.00 11.59 266 THR F CA 1
ATOM 13761 C C . THR G 1 244 ? 45.005 55.225 50.858 1.00 12.02 266 THR F C 1
ATOM 13762 O O . THR G 1 244 ? 46.035 54.550 50.962 1.00 13.60 266 THR F O 1
ATOM 13766 N N . GLY G 1 245 ? 44.241 55.213 49.759 1.00 11.52 267 GLY F N 1
ATOM 13767 C CA . GLY G 1 245 ? 44.553 54.397 48.581 1.00 11.39 267 GLY F CA 1
ATOM 13768 C C . GLY G 1 245 ? 43.534 53.299 48.286 1.00 10.83 267 GLY F C 1
ATOM 13769 O O . GLY G 1 245 ? 43.619 52.604 47.284 1.00 11.67 267 GLY F O 1
ATOM 13770 N N . SER G 1 246 ? 42.580 53.127 49.192 1.00 9.86 268 SER F N 1
ATOM 13771 C CA . SER G 1 246 ? 41.406 52.292 48.950 1.00 9.34 268 SER F CA 1
ATOM 13772 C C . SER G 1 246 ? 40.301 52.889 49.812 1.00 9.03 268 SER F C 1
ATOM 13773 O O . SER G 1 246 ? 40.567 53.642 50.757 1.00 10.00 268 SER F O 1
ATOM 13776 N N . LEU G 1 247 ? 39.057 52.540 49.507 1.00 8.43 269 LEU F N 1
ATOM 13777 C CA . LEU G 1 247 ? 37.949 53.029 50.311 1.00 8.87 269 LEU F CA 1
ATOM 13778 C C . LEU G 1 247 ? 37.950 52.437 51.724 1.00 8.31 269 LEU F C 1
ATOM 13779 O O . LEU G 1 247 ? 38.104 51.223 51.904 1.00 8.69 269 LEU F O 1
ATOM 13784 N N . ASN G 1 248 ? 37.778 53.304 52.711 1.00 8.77 270 ASN F N 1
ATOM 13785 C CA . ASN G 1 248 ? 37.653 52.864 54.091 1.00 9.27 270 ASN F CA 1
ATOM 13786 C C . ASN G 1 248 ? 36.595 53.678 54.806 1.00 8.66 270 ASN F C 1
ATOM 13787 O O . ASN G 1 248 ? 36.258 54.793 54.367 1.00 8.28 270 ASN F O 1
ATOM 13792 N N . LEU G 1 249 ? 36.092 53.139 55.914 1.00 9.16 271 LEU F N 1
ATOM 13793 C CA . LEU G 1 249 ? 35.017 53.779 56.655 1.00 9.22 271 LEU F CA 1
ATOM 13794 C C . LEU G 1 249 ? 35.559 54.713 57.729 1.00 9.49 271 LEU F C 1
ATOM 13795 O O . LEU G 1 249 ? 36.549 54.430 58.397 1.00 10.22 271 LEU F O 1
ATOM 13800 N N . TYR G 1 250 ? 34.884 55.840 57.849 1.00 9.37 272 TYR F N 1
ATOM 13801 C CA . TYR G 1 250 ? 35.145 56.847 58.869 1.00 9.74 272 TYR F CA 1
ATOM 13802 C C . TYR G 1 250 ? 33.826 57.270 59.485 1.00 10.03 272 TYR F C 1
ATOM 13803 O O . TYR G 1 250 ? 32.750 57.105 58.895 1.00 9.74 272 TYR F O 1
ATOM 13812 N N . VAL G 1 251 ? 33.911 57.805 60.704 1.00 11.05 273 VAL F N 1
ATOM 13813 C CA . VAL G 1 251 ? 32.734 58.365 61.364 1.00 13.06 273 VAL F CA 1
ATOM 13814 C C . VAL G 1 251 ? 33.073 59.754 61.890 1.00 13.48 273 VAL F C 1
ATOM 13815 O O . VAL G 1 251 ? 34.183 59.967 62.406 1.00 14.34 273 VAL F O 1
ATOM 13819 N N . MET G 1 252 ? 32.143 60.693 61.715 1.00 13.25 274 MET F N 1
ATOM 13820 C CA A MET G 1 252 ? 32.289 62.028 62.279 0.50 13.79 274 MET F CA 1
ATOM 13821 C CA B MET G 1 252 ? 32.268 62.052 62.254 0.50 13.91 274 MET F CA 1
ATOM 13822 C C . MET G 1 252 ? 31.289 62.238 63.403 1.00 13.95 274 MET F C 1
ATOM 13823 O O . MET G 1 252 ? 30.094 61.937 63.260 1.00 13.69 274 MET F O 1
ATOM 13832 N N . ASP G 1 253 ? 31.795 62.737 64.534 1.00 14.69 275 ASP F N 1
ATOM 13833 C CA . ASP G 1 253 ? 30.925 63.206 65.601 1.00 15.19 275 ASP F CA 1
ATOM 13834 C C . ASP G 1 253 ? 30.390 64.563 65.137 1.00 14.76 275 ASP F C 1
ATOM 13835 O O . ASP G 1 253 ? 31.159 65.507 64.946 1.00 14.90 275 ASP F O 1
ATOM 13840 N N . LEU G 1 254 ? 29.080 64.655 64.938 1.00 14.95 276 LEU F N 1
ATOM 13841 C CA . LEU G 1 254 ? 28.500 65.846 64.309 1.00 14.76 276 LEU F CA 1
ATOM 13842 C C . LEU G 1 254 ? 28.649 67.112 65.147 1.00 15.57 276 LEU F C 1
ATOM 13843 O O . LEU G 1 254 ? 28.838 68.196 64.603 1.00 14.96 276 LEU F O 1
ATOM 13848 N N . ALA G 1 255 ? 28.581 66.969 66.465 1.00 16.36 277 ALA F N 1
ATOM 13849 C CA . ALA G 1 255 ? 28.695 68.117 67.360 1.00 17.36 277 ALA F CA 1
ATOM 13850 C C . ALA G 1 255 ? 30.071 68.784 67.279 1.00 17.98 277 ALA F C 1
ATOM 13851 O O . ALA G 1 255 ? 30.162 70.010 67.207 1.00 18.53 277 ALA F O 1
ATOM 13853 N N . SER G 1 256 ? 31.129 67.976 67.270 1.00 18.43 278 SER F N 1
ATOM 13854 C CA . SER G 1 256 ? 32.502 68.480 67.352 1.00 18.88 278 SER F CA 1
ATOM 13855 C C . SER G 1 256 ? 33.210 68.587 66.004 1.00 18.98 278 SER F C 1
ATOM 13856 O O . SER G 1 256 ? 34.175 69.350 65.860 1.00 19.95 278 SER F O 1
ATOM 13859 N N . GLY G 1 257 ? 32.759 67.798 65.029 1.00 19.31 279 GLY F N 1
ATOM 13860 C CA . GLY G 1 257 ? 33.432 67.718 63.733 1.00 19.03 279 GLY F CA 1
ATOM 13861 C C . GLY G 1 257 ? 34.597 66.732 63.695 1.00 19.01 279 GLY F C 1
ATOM 13862 O O . GLY G 1 257 ? 35.240 66.570 62.654 1.00 18.51 279 GLY F O 1
ATOM 13863 N N . GLN G 1 258 ? 34.867 66.069 64.824 1.00 18.90 280 GLN F N 1
ATOM 13864 C CA . GLN G 1 258 ? 35.988 65.127 64.932 1.00 19.40 280 GLN F CA 1
ATOM 13865 C C . GLN G 1 258 ? 35.723 63.872 64.098 1.00 19.05 280 GLN F C 1
ATOM 13866 O O . GLN G 1 258 ? 34.674 63.242 64.233 1.00 18.45 280 GLN F O 1
ATOM 13872 N N . ILE G 1 259 ? 36.679 63.538 63.234 1.00 18.50 281 ILE F N 1
ATOM 13873 C CA . ILE G 1 259 ? 36.587 62.371 62.359 1.00 18.75 281 ILE F CA 1
ATOM 13874 C C . ILE G 1 259 ? 37.498 61.267 62.877 1.00 19.15 281 ILE F C 1
ATOM 13875 O O . ILE G 1 259 ? 38.669 61.525 63.208 1.00 19.50 281 ILE F O 1
ATOM 13880 N N . ARG G 1 260 ? 36.953 60.056 62.969 1.00 18.99 282 ARG F N 1
ATOM 13881 C CA . ARG G 1 260 ? 37.708 58.872 63.374 1.00 19.61 282 ARG F CA 1
ATOM 13882 C C . ARG G 1 260 ? 37.635 57.801 62.284 1.00 18.43 282 ARG F C 1
ATOM 13883 O O . ARG G 1 260 ? 36.570 57.554 61.706 1.00 17.43 282 ARG F O 1
ATOM 13891 N N . GLN G 1 261 ? 38.762 57.146 62.037 1.00 17.85 283 GLN F N 1
ATOM 13892 C CA . GLN G 1 261 ? 38.808 56.066 61.055 1.00 17.63 283 GLN F CA 1
ATOM 13893 C C . GLN G 1 261 ? 38.286 54.772 61.680 1.00 17.53 283 GLN F C 1
ATOM 13894 O O . GLN G 1 261 ? 38.636 54.433 62.815 1.00 17.92 283 GLN F O 1
ATOM 13900 N N . VAL G 1 262 ? 37.440 54.058 60.945 1.00 16.64 284 VAL F N 1
ATOM 13901 C CA . VAL G 1 262 ? 36.806 52.839 61.451 1.00 16.57 284 VAL F CA 1
ATOM 13902 C C . VAL G 1 262 ? 37.416 51.578 60.836 1.00 16.60 284 VAL F C 1
ATOM 13903 O O . VAL G 1 262 ? 37.634 50.594 61.539 1.00 17.05 284 VAL F O 1
ATOM 13907 N N . THR G 1 263 ? 37.671 51.595 59.529 1.00 15.73 285 THR F N 1
ATOM 13908 C CA . THR G 1 263 ? 38.408 50.494 58.889 1.00 15.78 285 THR F CA 1
ATOM 13909 C C . THR G 1 263 ? 39.713 50.989 58.297 1.00 16.12 285 THR F C 1
ATOM 13910 O O . THR G 1 263 ? 39.818 52.148 57.893 1.00 15.57 285 THR F O 1
ATOM 13914 N N . ASP G 1 264 ? 40.712 50.108 58.239 1.00 17.42 286 ASP F N 1
ATOM 13915 C CA . ASP G 1 264 ? 42.015 50.458 57.669 1.00 18.49 286 ASP F CA 1
ATOM 13916 C C . ASP G 1 264 ? 42.591 49.384 56.731 1.00 18.06 286 ASP F C 1
ATOM 13917 O O . ASP G 1 264 ? 43.819 49.235 56.609 1.00 19.04 286 ASP F O 1
ATOM 13922 N N . GLY G 1 265 ? 41.706 48.647 56.065 1.00 17.51 287 GLY F N 1
ATOM 13923 C CA . GLY G 1 265 ? 42.124 47.590 55.141 1.00 16.56 287 GLY F CA 1
ATOM 13924 C C . GLY G 1 265 ? 42.691 48.132 53.844 1.00 15.71 287 GLY F C 1
ATOM 13925 O O . GLY G 1 265 ? 42.460 49.291 53.471 1.00 15.32 287 GLY F O 1
ATOM 13926 N N . ARG G 1 266 ? 43.450 47.292 53.148 1.00 14.58 288 ARG F N 1
ATOM 13927 C CA . ARG G 1 266 ? 43.868 47.599 51.787 1.00 14.31 288 ARG F CA 1
ATOM 13928 C C . ARG G 1 266 ? 42.753 47.274 50.792 1.00 13.03 288 ARG F C 1
ATOM 13929 O O . ARG G 1 266 ? 42.840 47.628 49.625 1.00 13.43 288 ARG F O 1
ATOM 13937 N N . SER G 1 267 ? 41.724 46.578 51.270 1.00 12.32 289 SER F N 1
ATOM 13938 C CA . SER G 1 267 ? 40.518 46.323 50.492 1.00 11.57 289 SER F CA 1
ATOM 13939 C C . SER G 1 267 ? 39.701 47.596 50.430 1.00 10.67 289 SER F C 1
ATOM 13940 O O . SER G 1 267 ? 39.986 48.578 51.124 1.00 10.34 289 SER F O 1
ATOM 13943 N N . ASN G 1 268 ? 38.666 47.569 49.600 1.00 9.72 290 ASN F N 1
ATOM 13944 C CA . ASN G 1 268 ? 37.686 48.642 49.569 1.00 9.45 290 ASN F CA 1
ATOM 13945 C C . ASN G 1 268 ? 36.496 48.347 50.437 1.00 9.01 290 ASN F C 1
ATOM 13946 O O . ASN G 1 268 ? 35.910 47.254 50.378 1.00 9.36 290 ASN F O 1
ATOM 13951 N N . ASN G 1 269 ? 36.167 49.341 51.265 1.00 8.55 291 ASN F N 1
ATOM 13952 C CA . ASN G 1 269 ? 35.120 49.251 52.262 1.00 7.94 291 ASN F CA 1
ATOM 13953 C C . ASN G 1 269 ? 34.289 50.521 52.179 1.00 7.69 291 ASN F C 1
ATOM 13954 O O . ASN G 1 269 ? 34.809 51.633 52.384 1.00 7.56 291 ASN F O 1
ATOM 13959 N N . THR G 1 270 ? 33.004 50.358 51.862 1.00 7.47 292 THR F N 1
ATOM 13960 C CA . THR G 1 270 ? 32.151 51.500 51.572 1.00 6.81 292 THR F CA 1
ATOM 13961 C C . THR G 1 270 ? 30.685 51.143 51.776 1.00 6.69 292 THR F C 1
ATOM 13962 O O . THR G 1 270 ? 30.388 50.076 52.291 1.00 6.56 292 THR F O 1
ATOM 13966 N N . GLU G 1 271 ? 29.781 52.031 51.374 1.00 6.46 293 GLU F N 1
ATOM 13967 C CA . GLU G 1 271 ? 28.335 51.782 51.474 1.00 6.98 293 GLU F CA 1
ATOM 13968 C C . GLU G 1 271 ? 27.882 51.411 52.900 1.00 7.22 293 GLU F C 1
ATOM 13969 O O . GLU G 1 271 ? 27.167 50.429 53.096 1.00 7.68 293 GLU F O 1
ATOM 13975 N N . PRO G 1 272 ? 28.278 52.231 53.901 1.00 7.59 294 PRO F N 1
ATOM 13976 C CA . PRO G 1 272 ? 27.893 51.919 55.274 1.00 8.12 294 PRO F CA 1
ATOM 13977 C C . PRO G 1 272 ? 26.416 52.179 55.489 1.00 8.54 294 PRO F C 1
ATOM 13978 O O . PRO G 1 272 ? 25.850 53.110 54.879 1.00 8.92 294 PRO F O 1
ATOM 13982 N N . THR G 1 273 ? 25.812 51.356 56.344 1.00 8.63 295 THR F N 1
ATOM 13983 C CA . THR G 1 273 ? 24.435 51.537 56.783 1.00 9.37 295 THR F CA 1
ATOM 13984 C C . THR G 1 273 ? 24.389 51.177 58.269 1.00 9.62 295 THR F C 1
ATOM 13985 O O . THR G 1 273 ? 25.094 50.261 58.709 1.00 9.63 295 THR F O 1
ATOM 13989 N N . TRP G 1 274 ? 23.614 51.922 59.053 1.00 8.46 296 TRP F N 1
ATOM 13990 C CA . TRP G 1 274 ? 23.611 51.716 60.508 1.00 9.57 296 TRP F CA 1
ATOM 13991 C C . TRP G 1 274 ? 22.644 50.654 60.983 1.00 10.45 296 TRP F C 1
ATOM 13992 O O . TRP G 1 274 ? 21.522 50.567 60.494 1.00 10.29 296 TRP F O 1
ATOM 14003 N N . PHE G 1 275 ? 23.079 49.901 61.991 1.00 10.80 297 PHE F N 1
ATOM 14004 C CA . PHE G 1 275 ? 22.163 49.147 62.846 1.00 12.05 297 PHE F CA 1
ATOM 14005 C C . PHE G 1 275 ? 21.442 50.102 63.813 1.00 12.85 297 PHE F C 1
ATOM 14006 O O . PHE G 1 275 ? 21.894 51.230 64.020 1.00 12.67 297 PHE F O 1
ATOM 14014 N N . PRO G 1 276 ? 20.288 49.671 64.363 1.00 14.21 298 PRO F N 1
ATOM 14015 C CA . PRO G 1 276 ? 19.513 50.570 65.235 1.00 14.59 298 PRO F CA 1
ATOM 14016 C C . PRO G 1 276 ? 20.250 51.119 66.461 1.00 14.98 298 PRO F C 1
ATOM 14017 O O . PRO G 1 276 ? 19.806 52.114 67.034 1.00 15.16 298 PRO F O 1
ATOM 14021 N N . ASP G 1 277 ? 21.355 50.483 66.850 1.00 15.16 299 ASP F N 1
ATOM 14022 C CA . ASP G 1 277 ? 22.081 50.837 68.070 1.00 15.58 299 ASP F CA 1
ATOM 14023 C C . ASP G 1 277 ? 23.057 52.008 67.924 1.00 15.06 299 ASP F C 1
ATOM 14024 O O . ASP G 1 277 ? 23.672 52.439 68.902 1.00 15.44 299 ASP F O 1
ATOM 14029 N N . SER G 1 278 ? 23.204 52.533 66.703 1.00 13.83 300 SER F N 1
ATOM 14030 C CA . SER G 1 278 ? 24.150 53.613 66.426 1.00 13.85 300 SER F CA 1
ATOM 14031 C C . SER G 1 278 ? 25.595 53.269 66.834 1.00 13.74 300 SER F C 1
ATOM 14032 O O . SER G 1 278 ? 26.401 54.166 67.087 1.00 14.03 300 SER F O 1
ATOM 14035 N N . GLN G 1 279 ? 25.914 51.972 66.873 1.00 13.82 301 GLN F N 1
ATOM 14036 C CA . GLN G 1 279 ? 27.271 51.523 67.204 1.00 14.75 301 GLN F CA 1
ATOM 14037 C C . GLN G 1 279 ? 27.861 50.602 66.135 1.00 14.63 301 GLN F C 1
ATOM 14038 O O . GLN G 1 279 ? 29.080 50.588 65.925 1.00 16.04 301 GLN F O 1
ATOM 14044 N N . ASN G 1 280 ? 26.991 49.840 65.468 1.00 13.78 302 ASN F N 1
ATOM 14045 C CA . ASN G 1 280 ? 27.393 48.912 64.402 1.00 13.45 302 ASN F CA 1
ATOM 14046 C C . ASN G 1 280 ? 26.956 49.357 63.007 1.00 12.16 302 ASN F C 1
ATOM 14047 O O . ASN G 1 280 ? 25.864 49.951 62.830 1.00 11.23 302 ASN F O 1
ATOM 14052 N N . LEU G 1 281 ? 27.821 49.067 62.036 1.00 11.33 303 LEU F N 1
ATOM 14053 C CA . LEU G 1 281 ? 27.563 49.335 60.621 1.00 11.46 303 LEU F CA 1
ATOM 14054 C C . LEU G 1 281 ? 27.559 48.024 59.860 1.00 10.73 303 LEU F C 1
ATOM 14055 O O . LEU G 1 281 ? 28.364 47.138 60.155 1.00 12.01 303 LEU F O 1
ATOM 14060 N N . ALA G 1 282 ? 26.649 47.884 58.894 1.00 9.82 304 ALA F N 1
ATOM 14061 C CA . ALA G 1 282 ? 26.825 46.910 57.821 1.00 8.57 304 ALA F CA 1
ATOM 14062 C C . ALA G 1 282 ? 27.419 47.729 56.672 1.00 7.95 304 ALA F C 1
ATOM 14063 O O . ALA G 1 282 ? 27.195 48.944 56.565 1.00 7.30 304 ALA F O 1
ATOM 14065 N N . PHE G 1 283 ? 28.201 47.067 55.837 1.00 7.99 305 PHE F N 1
ATOM 14066 C CA . PHE G 1 283 ? 28.893 47.763 54.754 1.00 7.72 305 PHE F CA 1
ATOM 14067 C C . PHE G 1 283 ? 29.401 46.782 53.721 1.00 7.78 305 PHE F C 1
ATOM 14068 O O . PHE G 1 283 ? 29.404 45.577 53.964 1.00 8.31 305 PHE F O 1
ATOM 14076 N N . THR G 1 284 ? 29.800 47.308 52.563 1.00 6.79 306 THR F N 1
ATOM 14077 C CA . THR G 1 284 ? 30.323 46.512 51.461 1.00 7.16 306 THR F CA 1
ATOM 14078 C C . THR G 1 284 ? 31.836 46.434 51.565 1.00 7.06 306 THR F C 1
ATOM 14079 O O . THR G 1 284 ? 32.504 47.466 51.697 1.00 7.83 306 THR F O 1
ATOM 14083 N N . SER G 1 285 ? 32.385 45.221 51.474 1.00 8.32 307 SER F N 1
ATOM 14084 C CA . SER G 1 285 ? 33.832 45.062 51.326 1.00 8.42 307 SER F CA 1
ATOM 14085 C C . SER G 1 285 ? 34.131 44.096 50.202 1.00 8.85 307 SER F C 1
ATOM 14086 O O . SER G 1 285 ? 33.392 43.138 49.999 1.00 8.90 307 SER F O 1
ATOM 14089 N N . ASP G 1 286 ? 35.246 44.327 49.514 1.00 9.73 308 ASP F N 1
ATOM 14090 C CA . ASP G 1 286 ? 35.732 43.374 48.519 1.00 10.04 308 ASP F CA 1
ATOM 14091 C C . ASP G 1 286 ? 36.920 42.561 49.081 1.00 11.07 308 ASP F C 1
ATOM 14092 O O . ASP G 1 286 ? 37.662 41.940 48.312 1.00 11.34 308 ASP F O 1
ATOM 14097 N N . GLN G 1 287 ? 37.057 42.538 50.408 1.00 11.59 309 GLN F N 1
ATOM 14098 C CA . GLN G 1 287 ? 38.132 41.768 51.093 1.00 14.33 309 GLN F CA 1
ATOM 14099 C C . GLN G 1 287 ? 38.193 40.293 50.663 1.00 13.66 309 GLN F C 1
ATOM 14100 O O . GLN G 1 287 ? 39.288 39.716 50.603 1.00 14.23 309 GLN F O 1
ATOM 14106 N N . ALA G 1 288 ? 37.034 39.690 50.386 1.00 13.61 310 ALA F N 1
ATOM 14107 C CA . ALA G 1 288 ? 36.968 38.259 50.079 1.00 14.13 310 ALA F CA 1
ATOM 14108 C C . ALA G 1 288 ? 37.044 37.990 48.586 1.00 14.35 310 ALA F C 1
ATOM 14109 O O . ALA G 1 288 ? 37.057 36.824 48.172 1.00 15.14 310 ALA F O 1
ATOM 14111 N N . GLY G 1 289 ? 37.094 39.053 47.783 1.00 13.67 311 GLY F N 1
ATOM 14112 C CA . GLY G 1 289 ? 37.084 38.935 46.331 1.00 13.39 311 GLY F CA 1
ATOM 14113 C C . GLY G 1 289 ? 35.937 39.754 45.767 1.00 12.96 311 GLY F C 1
ATOM 14114 O O . GLY G 1 289 ? 35.997 40.989 45.759 1.00 13.29 311 GLY F O 1
ATOM 14115 N N . ARG G 1 290 ? 34.888 39.087 45.296 1.00 13.22 312 ARG F N 1
ATOM 14116 C CA . ARG G 1 290 ? 33.695 39.813 44.882 1.00 12.70 312 ARG F CA 1
ATOM 14117 C C . ARG G 1 290 ? 33.074 40.449 46.128 1.00 11.53 312 ARG F C 1
ATOM 14118 O O . ARG G 1 290 ? 33.156 39.867 47.213 1.00 11.30 312 ARG F O 1
ATOM 14126 N N . PRO G 1 291 ? 32.455 41.642 45.975 1.00 10.38 313 PRO F N 1
ATOM 14127 C CA . PRO G 1 291 ? 31.824 42.294 47.122 1.00 9.44 313 PRO F CA 1
ATOM 14128 C C . PRO G 1 291 ? 30.892 41.402 47.945 1.00 8.51 313 PRO F C 1
ATOM 14129 O O . PRO G 1 291 ? 30.148 40.586 47.387 1.00 9.45 313 PRO F O 1
ATOM 14133 N N . GLN G 1 292 ? 30.944 41.594 49.262 1.00 8.90 314 GLN F N 1
ATOM 14134 C CA . GLN G 1 292 ? 30.028 40.942 50.191 1.00 8.90 314 GLN F CA 1
ATOM 14135 C C . GLN G 1 292 ? 29.723 41.969 51.260 1.00 8.90 314 GLN F C 1
ATOM 14136 O O . GLN G 1 292 ? 30.409 42.998 51.365 1.00 8.36 314 GLN F O 1
ATOM 14142 N N . VAL G 1 293 ? 28.691 41.690 52.048 1.00 8.91 315 VAL F N 1
ATOM 14143 C CA . VAL G 1 293 ? 28.328 42.590 53.145 1.00 8.80 315 VAL F CA 1
ATOM 14144 C C . VAL G 1 293 ? 28.984 42.120 54.448 1.00 9.30 315 VAL F C 1
ATOM 14145 O O . VAL G 1 293 ? 28.963 40.925 54.782 1.00 8.53 315 VAL F O 1
ATOM 14149 N N . TYR G 1 294 ? 29.592 43.069 55.137 1.00 9.41 316 TYR F N 1
ATOM 14150 C CA . TYR G 1 294 ? 30.273 42.855 56.413 1.00 10.13 316 TYR F CA 1
ATOM 14151 C C . TYR G 1 294 ? 29.620 43.716 57.488 1.00 10.94 316 TYR F C 1
ATOM 14152 O O . TYR G 1 294 ? 28.841 44.636 57.194 1.00 9.89 316 TYR F O 1
ATOM 14161 N N . LYS G 1 295 ? 29.918 43.398 58.739 1.00 11.66 317 LYS F N 1
ATOM 14162 C CA . LYS G 1 295 ? 29.499 44.245 59.845 1.00 13.16 317 LYS F CA 1
ATOM 14163 C C . LYS G 1 295 ? 30.683 44.592 60.731 1.00 13.42 317 LYS F C 1
ATOM 14164 O O . LYS G 1 295 ? 31.622 43.795 60.859 1.00 13.02 317 LYS F O 1
ATOM 14170 N N . VAL G 1 296 ? 30.661 45.799 61.294 1.00 13.13 318 VAL F N 1
ATOM 14171 C CA . VAL G 1 296 ? 31.745 46.268 62.149 1.00 13.95 318 VAL F CA 1
ATOM 14172 C C . VAL G 1 296 ? 31.181 47.158 63.253 1.00 15.18 318 VAL F C 1
ATOM 14173 O O . VAL G 1 296 ? 30.239 47.933 63.022 1.00 14.47 318 VAL F O 1
ATOM 14177 N N . ASN G 1 297 ? 31.732 47.015 64.453 1.00 16.26 319 ASN F N 1
ATOM 14178 C CA . ASN G 1 297 ? 31.466 47.967 65.529 1.00 17.39 319 ASN F CA 1
ATOM 14179 C C . ASN G 1 297 ? 32.416 49.155 65.370 1.00 18.32 319 ASN F C 1
ATOM 14180 O O . ASN G 1 297 ? 33.622 48.972 65.134 1.00 19.14 319 ASN F O 1
ATOM 14185 N N . ILE G 1 298 ? 31.882 50.370 65.478 1.00 18.88 320 ILE F N 1
ATOM 14186 C CA . ILE G 1 298 ? 32.676 51.582 65.257 1.00 20.39 320 ILE F CA 1
ATOM 14187 C C . ILE G 1 298 ? 33.773 51.823 66.305 1.00 21.25 320 ILE F C 1
ATOM 14188 O O . ILE G 1 298 ? 34.670 52.636 66.080 1.00 22.46 320 ILE F O 1
ATOM 14193 N N . ASN G 1 299 ? 33.689 51.115 67.428 1.00 22.92 321 ASN F N 1
ATOM 14194 C CA . ASN G 1 299 ? 34.615 51.300 68.550 1.00 24.08 321 ASN F CA 1
ATOM 14195 C C . ASN G 1 299 ? 35.834 50.386 68.494 1.00 24.69 321 ASN F C 1
ATOM 14196 O O . ASN G 1 299 ? 36.886 50.706 69.063 1.00 25.77 321 ASN F O 1
ATOM 14201 N N . GLY G 1 300 ? 35.693 49.253 67.814 1.00 25.03 322 GLY F N 1
ATOM 14202 C CA . GLY G 1 300 ? 36.811 48.320 67.660 1.00 24.97 322 GLY F CA 1
ATOM 14203 C C . GLY G 1 300 ? 36.417 46.901 67.294 1.00 24.73 322 GLY F C 1
ATOM 14204 O O . GLY G 1 300 ? 35.261 46.501 67.437 1.00 24.94 322 GLY F O 1
ATOM 14205 N N . GLY G 1 301 ? 37.399 46.133 66.829 1.00 24.08 323 GLY F N 1
ATOM 14206 C CA . GLY G 1 301 ? 37.169 44.768 66.370 1.00 22.92 323 GLY F CA 1
ATOM 14207 C C . GLY G 1 301 ? 37.232 44.702 64.853 1.00 21.91 323 GLY F C 1
ATOM 14208 O O . GLY G 1 301 ? 36.864 45.662 64.165 1.00 22.11 323 GLY F O 1
ATOM 14209 N N . ALA G 1 302 ? 37.706 43.575 64.328 1.00 20.65 324 ALA F N 1
ATOM 14210 C CA . ALA G 1 302 ? 37.811 43.393 62.882 1.00 19.11 324 ALA F CA 1
ATOM 14211 C C . ALA G 1 302 ? 36.430 43.134 62.278 1.00 18.39 324 ALA F C 1
ATOM 14212 O O . ALA G 1 302 ? 35.596 42.466 62.889 1.00 18.13 324 ALA F O 1
ATOM 14214 N N . PRO G 1 303 ? 36.169 43.677 61.078 1.00 17.20 325 PRO F N 1
ATOM 14215 C CA . PRO G 1 303 ? 34.883 43.395 60.437 1.00 17.08 325 PRO F CA 1
ATOM 14216 C C . PRO G 1 303 ? 34.620 41.896 60.239 1.00 17.17 325 PRO F C 1
ATOM 14217 O O . PRO G 1 303 ? 35.559 41.112 60.081 1.00 17.59 325 PRO F O 1
ATOM 14221 N N . GLN G 1 304 ? 33.345 41.527 60.261 1.00 16.89 326 GLN F N 1
ATOM 14222 C CA . GLN G 1 304 ? 32.904 40.140 60.125 1.00 17.93 326 GLN F CA 1
ATOM 14223 C C . GLN G 1 304 ? 31.978 40.049 58.914 1.00 16.45 326 GLN F C 1
ATOM 14224 O O . GLN G 1 304 ? 31.002 40.797 58.835 1.00 15.95 326 GLN F O 1
ATOM 14230 N N . ARG G 1 305 ? 32.272 39.144 57.983 1.00 15.13 327 ARG F N 1
ATOM 14231 C CA . ARG G 1 305 ? 31.393 38.906 56.838 1.00 14.42 327 ARG F CA 1
ATOM 14232 C C . ARG G 1 305 ? 30.049 38.371 57.322 1.00 14.21 327 ARG F C 1
ATOM 14233 O O . ARG G 1 305 ? 30.007 37.500 58.189 1.00 14.17 327 ARG F O 1
ATOM 14241 N N . ILE G 1 306 ? 28.953 38.911 56.780 1.00 13.29 328 ILE F N 1
ATOM 14242 C CA . ILE G 1 306 ? 27.613 38.440 57.153 1.00 12.51 328 ILE F CA 1
ATOM 14243 C C . ILE G 1 306 ? 26.782 37.894 56.000 1.00 11.73 328 ILE F C 1
ATOM 14244 O O . ILE G 1 306 ? 25.736 37.290 56.231 1.00 12.44 328 ILE F O 1
ATOM 14249 N N . THR G 1 307 ? 27.232 38.083 54.762 1.00 10.68 329 THR F N 1
ATOM 14250 C CA . THR G 1 307 ? 26.552 37.444 53.635 1.00 10.23 329 THR F CA 1
ATOM 14251 C C . THR G 1 307 ? 27.340 36.236 53.133 1.00 10.89 329 THR F C 1
ATOM 14252 O O . THR G 1 307 ? 28.427 36.386 52.574 1.00 11.05 329 THR F O 1
ATOM 14256 N N . TRP G 1 308 ? 26.780 35.046 53.346 1.00 11.26 330 TRP F N 1
ATOM 14257 C CA . TRP G 1 308 ? 27.452 33.792 52.996 1.00 11.69 330 TRP F CA 1
ATOM 14258 C C . TRP G 1 308 ? 26.742 33.039 51.884 1.00 12.18 330 TRP F C 1
ATOM 14259 O O . TRP G 1 308 ? 27.222 32.004 51.417 1.00 11.77 330 TRP F O 1
ATOM 14270 N N . GLU G 1 309 ? 25.604 33.566 51.446 1.00 12.31 331 GLU F N 1
ATOM 14271 C CA . GLU G 1 309 ? 24.854 32.977 50.349 1.00 13.09 331 GLU F CA 1
ATOM 14272 C C . GLU G 1 309 ? 24.948 33.840 49.105 1.00 13.12 331 GLU F C 1
ATOM 14273 O O . GLU G 1 309 ? 24.671 35.054 49.160 1.00 13.45 331 GLU F O 1
ATOM 14279 N N . GLY G 1 310 ? 25.325 33.214 47.996 1.00 12.35 332 GLY F N 1
ATOM 14280 C CA . GLY G 1 310 ? 25.395 33.883 46.707 1.00 12.59 332 GLY F CA 1
ATOM 14281 C C . GLY G 1 310 ? 26.797 34.386 46.408 1.00 12.51 332 GLY F C 1
ATOM 14282 O O . GLY G 1 310 ? 27.603 34.606 47.306 1.00 13.13 332 GLY F O 1
ATOM 14283 N N . SER G 1 311 ? 27.052 34.603 45.125 1.00 12.38 333 SER F N 1
ATOM 14284 C CA A SER G 1 311 ? 28.378 34.974 44.635 0.50 12.69 333 SER F CA 1
ATOM 14285 C CA B SER G 1 311 ? 28.383 34.969 44.649 0.50 12.67 333 SER F CA 1
ATOM 14286 C C . SER G 1 311 ? 28.792 36.390 45.020 1.00 12.25 333 SER F C 1
ATOM 14287 O O . SER G 1 311 ? 29.979 36.679 45.144 1.00 12.69 333 SER F O 1
ATOM 14292 N N . GLN G 1 312 ? 27.815 37.281 45.185 1.00 11.38 334 GLN F N 1
ATOM 14293 C CA . GLN G 1 312 ? 28.138 38.689 45.395 1.00 10.51 334 GLN F CA 1
ATOM 14294 C C . GLN G 1 312 ? 26.949 39.430 46.006 1.00 9.53 334 GLN F C 1
ATOM 14295 O O . GLN G 1 312 ? 25.821 39.255 45.581 1.00 9.60 334 GLN F O 1
ATOM 14301 N N . ASN G 1 313 ? 27.230 40.242 47.021 1.00 8.95 335 ASN F N 1
ATOM 14302 C CA . ASN G 1 313 ? 26.188 40.991 47.745 1.00 8.84 335 ASN F CA 1
ATOM 14303 C C . ASN G 1 313 ? 26.775 42.331 48.165 1.00 8.22 335 ASN F C 1
ATOM 14304 O O . ASN G 1 313 ? 27.920 42.398 48.614 1.00 8.44 335 ASN F O 1
ATOM 14309 N N . GLN G 1 314 ? 25.993 43.405 48.059 1.00 7.56 336 GLN F N 1
ATOM 14310 C CA . GLN G 1 314 ? 26.548 44.725 48.376 1.00 7.45 336 GLN F CA 1
ATOM 14311 C C . GLN G 1 314 ? 25.448 45.740 48.597 1.00 7.18 336 GLN F C 1
ATOM 14312 O O . GLN G 1 314 ? 24.274 45.457 48.343 1.00 7.68 336 GLN F O 1
ATOM 14318 N N . ASP G 1 315 ? 25.839 46.926 49.070 1.00 7.93 337 ASP F N 1
ATOM 14319 C CA . ASP G 1 315 ? 24.951 48.105 49.033 1.00 7.70 337 ASP F CA 1
ATOM 14320 C C . ASP G 1 315 ? 23.682 47.883 49.848 1.00 7.79 337 ASP F C 1
ATOM 14321 O O . ASP G 1 315 ? 22.550 48.058 49.365 1.00 8.51 337 ASP F O 1
ATOM 14326 N N . ALA G 1 316 ? 23.906 47.534 51.107 1.00 7.49 338 ALA F N 1
ATOM 14327 C CA . ALA G 1 316 ? 22.829 47.138 52.020 1.00 7.61 338 ALA F CA 1
ATOM 14328 C C . ALA G 1 316 ? 22.114 48.297 52.696 1.00 7.81 338 ALA F C 1
ATOM 14329 O O . ALA G 1 316 ? 22.639 49.417 52.780 1.00 7.63 338 ALA F O 1
ATOM 14331 N N . ASP G 1 317 ? 20.913 48.005 53.194 1.00 7.57 339 ASP F N 1
ATOM 14332 C CA . ASP G 1 317 ? 20.156 48.943 54.031 1.00 8.25 339 ASP F CA 1
ATOM 14333 C C . ASP G 1 317 ? 19.529 48.118 55.146 1.00 8.42 339 ASP F C 1
ATOM 14334 O O . ASP G 1 317 ? 18.744 47.214 54.881 1.00 8.70 339 ASP F O 1
ATOM 14339 N N . VAL G 1 318 ? 19.924 48.403 56.380 1.00 8.92 340 VAL F N 1
ATOM 14340 C CA . VAL G 1 318 ? 19.416 47.653 57.543 1.00 9.89 340 VAL F CA 1
ATOM 14341 C C . VAL G 1 318 ? 18.081 48.233 58.005 1.00 10.94 340 VAL F C 1
ATOM 14342 O O . VAL G 1 318 ? 17.922 49.454 58.065 1.00 12.18 340 VAL F O 1
ATOM 14346 N N . SER G 1 319 ? 17.124 47.358 58.316 1.00 12.02 341 SER F N 1
ATOM 14347 C CA . SER G 1 319 ? 15.798 47.812 58.741 1.00 13.40 341 SER F CA 1
ATOM 14348 C C . SER G 1 319 ? 15.862 48.566 60.064 1.00 14.98 341 SER F C 1
ATOM 14349 O O . SER G 1 319 ? 16.810 48.406 60.835 1.00 14.87 341 SER F O 1
ATOM 14352 N N . SER G 1 320 ? 14.821 49.353 60.334 1.00 16.45 342 SER F N 1
ATOM 14353 C CA . SER G 1 320 ? 14.759 50.183 61.547 1.00 18.83 342 SER F CA 1
ATOM 14354 C C . SER G 1 320 ? 14.727 49.363 62.835 1.00 19.59 342 SER F C 1
ATOM 14355 O O . SER G 1 320 ? 15.154 49.847 63.890 1.00 20.70 342 SER F O 1
ATOM 14358 N N . ASP G 1 321 ? 14.203 48.144 62.749 1.00 20.20 343 ASP F N 1
ATOM 14359 C CA . ASP G 1 321 ? 14.148 47.236 63.900 1.00 20.87 343 ASP F CA 1
ATOM 14360 C C . ASP G 1 321 ? 15.352 46.286 63.980 1.00 20.36 343 ASP F C 1
ATOM 14361 O O . ASP G 1 321 ? 15.472 45.506 64.928 1.00 20.41 343 ASP F O 1
ATOM 14366 N N . GLY G 1 322 ? 16.235 46.355 62.981 1.00 19.25 344 GLY F N 1
ATOM 14367 C CA . GLY G 1 322 ? 17.441 45.527 62.940 1.00 17.96 344 GLY F CA 1
ATOM 14368 C C . GLY G 1 322 ? 17.215 44.059 62.612 1.00 17.08 344 GLY F C 1
ATOM 14369 O O . GLY G 1 322 ? 18.162 43.281 62.623 1.00 17.41 344 GLY F O 1
ATOM 14370 N N . LYS G 1 323 ? 15.979 43.683 62.292 1.00 16.70 345 LYS F N 1
ATOM 14371 C CA . LYS G 1 323 ? 15.650 42.273 62.031 1.00 16.48 345 LYS F CA 1
ATOM 14372 C C . LYS G 1 323 ? 16.149 41.752 60.679 1.00 15.24 345 LYS F C 1
ATOM 14373 O O . LYS G 1 323 ? 16.417 40.564 60.517 1.00 15.49 345 LYS F O 1
ATOM 14379 N N . PHE G 1 324 ? 16.272 42.645 59.700 1.00 13.37 346 PHE F N 1
ATOM 14380 C CA . PHE G 1 324 ? 16.634 42.217 58.364 1.00 12.08 346 PHE F CA 1
ATOM 14381 C C . PHE G 1 324 ? 17.324 43.371 57.654 1.00 10.94 346 PHE F C 1
ATOM 14382 O O . PHE G 1 324 ? 17.320 44.514 58.143 1.00 11.27 346 PHE F O 1
ATOM 14390 N N . MET G 1 325 ? 17.943 43.049 56.530 1.00 10.21 347 MET F N 1
ATOM 14391 C CA . MET G 1 325 ? 18.469 44.076 55.633 1.00 9.23 347 MET F CA 1
ATOM 14392 C C . MET G 1 325 ? 18.026 43.786 54.221 1.00 8.69 347 MET F C 1
ATOM 14393 O O . MET G 1 325 ? 17.727 42.646 53.868 1.00 9.78 347 MET F O 1
ATOM 14398 N N . VAL G 1 326 ? 17.975 44.840 53.410 1.00 7.87 348 VAL F N 1
ATOM 14399 C CA . VAL G 1 326 ? 17.892 44.644 51.959 1.00 7.70 348 VAL F CA 1
ATOM 14400 C C . VAL G 1 326 ? 19.247 44.992 51.326 1.00 7.70 348 VAL F C 1
ATOM 14401 O O . VAL G 1 326 ? 20.059 45.710 51.910 1.00 8.07 348 VAL F O 1
ATOM 14405 N N . MET G 1 327 ? 19.480 44.489 50.122 1.00 7.42 349 MET F N 1
ATOM 14406 C CA . MET G 1 327 ? 20.807 44.611 49.517 1.00 8.37 349 MET F CA 1
ATOM 14407 C C . MET G 1 327 ? 20.706 44.298 48.043 1.00 7.46 349 MET F C 1
ATOM 14408 O O . MET G 1 327 ? 19.642 43.922 47.548 1.00 7.82 349 MET F O 1
ATOM 14413 N N . VAL G 1 328 ? 21.830 44.479 47.352 1.00 7.59 350 VAL F N 1
ATOM 14414 C CA . VAL G 1 328 ? 21.953 44.155 45.931 1.00 7.28 350 VAL F CA 1
ATOM 14415 C C . VAL G 1 328 ? 22.742 42.852 45.794 1.00 8.36 350 VAL F C 1
ATOM 14416 O O . VAL G 1 328 ? 23.906 42.756 46.192 1.00 8.45 350 VAL F O 1
ATOM 14420 N N . SER G 1 329 ? 22.083 41.857 45.231 1.00 9.63 351 SER F N 1
ATOM 14421 C CA . SER G 1 329 ? 22.681 40.528 45.094 1.00 10.67 351 SER F CA 1
ATOM 14422 C C . SER G 1 329 ? 22.885 40.237 43.615 1.00 11.22 351 SER F C 1
ATOM 14423 O O . SER G 1 329 ? 21.948 40.336 42.821 1.00 11.07 351 SER F O 1
ATOM 14426 N N . SER G 1 330 ? 24.121 39.905 43.248 1.00 11.71 352 SER F N 1
ATOM 14427 C CA A SER G 1 330 ? 24.420 39.678 41.840 0.50 13.54 352 SER F CA 1
ATOM 14428 C CA B SER G 1 330 ? 24.502 39.702 41.847 0.50 11.98 352 SER F CA 1
ATOM 14429 C C . SER G 1 330 ? 24.882 38.250 41.580 1.00 13.76 352 SER F C 1
ATOM 14430 O O . SER G 1 330 ? 25.748 37.715 42.269 1.00 14.60 352 SER F O 1
ATOM 14435 N N . ASN G 1 331 ? 24.239 37.636 40.594 1.00 15.54 353 ASN F N 1
ATOM 14436 C CA . ASN G 1 331 ? 24.535 36.260 40.186 1.00 17.66 353 ASN F CA 1
ATOM 14437 C C . ASN G 1 331 ? 24.186 36.092 38.717 1.00 18.89 353 ASN F C 1
ATOM 14438 O O . ASN G 1 331 ? 23.182 36.638 38.242 1.00 19.14 353 ASN F O 1
ATOM 14443 N N . GLY G 1 332 ? 25.023 35.340 38.005 1.00 20.57 354 GLY F N 1
ATOM 14444 C CA . GLY G 1 332 ? 24.806 35.038 36.593 1.00 21.61 354 GLY F CA 1
ATOM 14445 C C . GLY G 1 332 ? 24.651 36.253 35.701 1.00 22.04 354 GLY F C 1
ATOM 14446 O O . GLY G 1 332 ? 23.850 36.240 34.763 1.00 23.36 354 GLY F O 1
ATOM 14447 N N . GLY G 1 333 ? 25.411 37.304 36.003 1.00 22.18 355 GLY F N 1
ATOM 14448 C CA . GLY G 1 333 ? 25.419 38.518 35.191 1.00 21.70 355 GLY F CA 1
ATOM 14449 C C . GLY G 1 333 ? 24.212 39.430 35.374 1.00 21.26 355 GLY F C 1
ATOM 14450 O O . GLY G 1 333 ? 24.034 40.370 34.596 1.00 22.47 355 GLY F O 1
ATOM 14451 N N . GLN G 1 334 ? 23.385 39.147 36.385 1.00 20.11 356 GLN F N 1
ATOM 14452 C CA . GLN G 1 334 ? 22.248 40.002 36.751 1.00 18.75 356 GLN F CA 1
ATOM 14453 C C . GLN G 1 334 ? 22.383 40.476 38.190 1.00 16.92 356 GLN F C 1
ATOM 14454 O O . GLN G 1 334 ? 23.074 39.841 38.993 1.00 16.38 356 GLN F O 1
ATOM 14460 N N . GLN G 1 335 ? 21.696 41.570 38.521 1.00 14.18 357 GLN F N 1
ATOM 14461 C CA . GLN G 1 335 ? 21.711 42.081 39.897 1.00 12.69 357 GLN F CA 1
ATOM 14462 C C . GLN G 1 335 ? 20.318 42.542 40.308 1.00 11.44 357 GLN F C 1
ATOM 14463 O O . GLN G 1 335 ? 19.646 43.255 39.559 1.00 10.97 357 GLN F O 1
ATOM 14469 N N . HIS G 1 336 ? 19.891 42.097 41.490 1.00 9.89 358 HIS F N 1
ATOM 14470 C CA . HIS G 1 336 ? 18.526 42.327 41.977 1.00 9.63 358 HIS F CA 1
ATOM 14471 C C . HIS G 1 336 ? 18.510 42.706 43.445 1.00 8.92 358 HIS F C 1
ATOM 14472 O O . HIS G 1 336 ? 19.483 42.498 44.159 1.00 8.83 358 HIS F O 1
ATOM 14479 N N . ILE G 1 337 ? 17.396 43.280 43.891 1.00 8.96 359 ILE F N 1
ATOM 14480 C CA . ILE G 1 337 ? 17.229 43.547 45.317 1.00 9.03 359 ILE F CA 1
ATOM 14481 C C . ILE G 1 337 ? 16.842 42.258 46.030 1.00 9.79 359 ILE F C 1
ATOM 14482 O O . ILE G 1 337 ? 15.935 41.544 45.584 1.00 10.41 359 ILE F O 1
ATOM 14487 N N . ALA G 1 338 ? 17.523 41.995 47.143 1.00 9.68 360 ALA F N 1
ATOM 14488 C CA . ALA G 1 338 ? 17.258 40.840 47.979 1.00 10.18 360 ALA F CA 1
ATOM 14489 C C . ALA G 1 338 ? 17.150 41.258 49.435 1.00 10.74 360 ALA F C 1
ATOM 14490 O O . ALA G 1 338 ? 17.687 42.284 49.831 1.00 10.36 360 ALA F O 1
ATOM 14492 N N . LYS G 1 339 ? 16.446 40.445 50.221 1.00 11.01 361 LYS F N 1
ATOM 14493 C CA A LYS G 1 339 ? 16.389 40.681 51.655 0.50 11.57 361 LYS F CA 1
ATOM 14494 C CA B LYS G 1 339 ? 16.290 40.651 51.655 0.50 11.74 361 LYS F CA 1
ATOM 14495 C C . LYS G 1 339 ? 17.013 39.517 52.387 1.00 12.06 361 LYS F C 1
ATOM 14496 O O . LYS G 1 339 ? 16.890 38.373 51.981 1.00 12.67 361 LYS F O 1
ATOM 14507 N N . GLN G 1 340 ? 17.729 39.843 53.459 1.00 11.93 362 GLN F N 1
ATOM 14508 C CA . GLN G 1 340 ? 18.360 38.821 54.295 1.00 12.33 362 GLN F CA 1
ATOM 14509 C C . GLN G 1 340 ? 17.857 38.975 55.714 1.00 12.99 362 GLN F C 1
ATOM 14510 O O . GLN G 1 340 ? 17.936 40.058 56.293 1.00 12.06 362 GLN F O 1
ATOM 14516 N N . ASP G 1 341 ? 17.348 37.876 56.269 1.00 14.51 363 ASP F N 1
ATOM 14517 C CA . ASP G 1 341 ? 17.006 37.813 57.680 1.00 16.88 363 ASP F CA 1
ATOM 14518 C C . ASP G 1 341 ? 18.323 37.750 58.448 1.00 17.25 363 ASP F C 1
ATOM 14519 O O . ASP G 1 341 ? 19.135 36.849 58.228 1.00 17.62 363 ASP F O 1
ATOM 14524 N N . LEU G 1 342 ? 18.539 38.713 59.335 1.00 17.83 364 LEU F N 1
ATOM 14525 C CA . LEU G 1 342 ? 19.835 38.835 59.997 1.00 18.98 364 LEU F CA 1
ATOM 14526 C C . LEU G 1 342 ? 20.048 37.797 61.101 1.00 20.00 364 LEU F C 1
ATOM 14527 O O . LEU G 1 342 ? 21.192 37.488 61.453 1.00 20.85 364 LEU F O 1
ATOM 14532 N N . ALA G 1 343 ? 18.954 37.244 61.620 1.00 21.26 365 ALA F N 1
ATOM 14533 C CA . ALA G 1 343 ? 19.037 36.186 62.634 1.00 22.27 365 ALA F CA 1
ATOM 14534 C C . ALA G 1 343 ? 19.327 34.813 62.021 1.00 23.06 365 ALA F C 1
ATOM 14535 O O . ALA G 1 343 ? 20.089 34.026 62.582 1.00 22.94 365 ALA F O 1
ATOM 14537 N N . THR G 1 344 ? 18.723 34.529 60.869 1.00 23.71 366 THR F N 1
ATOM 14538 C CA . THR G 1 344 ? 18.773 33.191 60.270 1.00 24.57 366 THR F CA 1
ATOM 14539 C C . THR G 1 344 ? 19.671 33.102 59.035 1.00 24.49 366 THR F C 1
ATOM 14540 O O . THR G 1 344 ? 20.074 32.010 58.619 1.00 25.32 366 THR F O 1
ATOM 14544 N N . GLY G 1 345 ? 19.981 34.255 58.444 1.00 23.77 367 GLY F N 1
ATOM 14545 C CA . GLY G 1 345 ? 20.654 34.301 57.153 1.00 23.17 367 GLY F CA 1
ATOM 14546 C C . GLY G 1 345 ? 19.729 33.995 55.983 1.00 22.32 367 GLY F C 1
ATOM 14547 O O . GLY G 1 345 ? 20.179 33.935 54.846 1.00 23.38 367 GLY F O 1
ATOM 14548 N N . GLY G 1 346 ? 18.433 33.812 56.251 1.00 22.12 368 GLY F N 1
ATOM 14549 C CA . GLY G 1 346 ? 17.460 33.537 55.188 1.00 21.37 368 GLY F CA 1
ATOM 14550 C C . GLY G 1 346 ? 17.428 34.654 54.154 1.00 20.80 368 GLY F C 1
ATOM 14551 O O . GLY G 1 346 ? 17.215 35.811 54.506 1.00 21.30 368 GLY F O 1
ATOM 14552 N N . VAL G 1 347 ? 17.666 34.307 52.890 1.00 20.24 369 VAL F N 1
ATOM 14553 C CA . VAL G 1 347 ? 17.632 35.283 51.789 1.00 19.56 369 VAL F CA 1
ATOM 14554 C C . VAL G 1 347 ? 16.385 35.068 50.922 1.00 19.25 369 VAL F C 1
ATOM 14555 O O . VAL G 1 347 ? 15.949 33.934 50.696 1.00 19.80 369 VAL F O 1
ATOM 14559 N N . GLN G 1 348 ? 15.794 36.171 50.476 1.00 18.15 370 GLN F N 1
ATOM 14560 C CA . GLN G 1 348 ? 14.689 36.139 49.522 1.00 17.84 370 GLN F CA 1
ATOM 14561 C C . GLN G 1 348 ? 14.923 37.252 48.501 1.00 16.39 370 GLN F C 1
ATOM 14562 O O . GLN G 1 348 ? 14.971 38.425 48.872 1.00 15.60 370 GLN F O 1
ATOM 14568 N N . VAL G 1 349 ? 15.064 36.897 47.228 1.00 14.94 371 VAL F N 1
ATOM 14569 C CA . VAL G 1 349 ? 15.172 37.910 46.176 1.00 13.98 371 VAL F CA 1
ATOM 14570 C C . VAL G 1 349 ? 13.808 38.546 45.996 1.00 13.53 371 VAL F C 1
ATOM 14571 O O . VAL G 1 349 ? 12.792 37.848 45.917 1.00 13.83 371 VAL F O 1
ATOM 14575 N N . LEU G 1 350 ? 13.787 39.877 45.937 1.00 12.06 372 LEU F N 1
ATOM 14576 C CA . LEU G 1 350 ? 12.528 40.623 45.899 1.00 12.05 372 LEU F CA 1
ATOM 14577 C C . LEU G 1 350 ? 12.149 41.132 44.517 1.00 11.90 372 LEU F C 1
ATOM 14578 O O . LEU G 1 350 ? 10.966 41.185 44.175 1.00 11.65 372 LEU F O 1
ATOM 14583 N N . SER G 1 351 ? 13.141 41.553 43.736 1.00 12.31 373 SER F N 1
ATOM 14584 C CA . SER G 1 351 ? 12.868 42.186 42.443 1.00 12.51 373 SER F CA 1
ATOM 14585 C C . SER G 1 351 ? 13.378 41.365 41.270 1.00 13.05 373 SER F C 1
ATOM 14586 O O . SER G 1 351 ? 14.259 40.502 41.435 1.00 13.29 373 SER F O 1
ATOM 14589 N N . SER G 1 352 ? 12.838 41.663 40.090 1.00 13.88 374 SER F N 1
ATOM 14590 C CA . SER G 1 352 ? 13.277 41.021 38.846 1.00 14.36 374 SER F CA 1
ATOM 14591 C C . SER G 1 352 ? 13.579 42.029 37.738 1.00 13.78 374 SER F C 1
ATOM 14592 O O . SER G 1 352 ? 13.751 41.659 36.586 1.00 15.00 374 SER F O 1
ATOM 14595 N N . THR G 1 353 ? 13.618 43.304 38.099 1.00 12.59 375 THR F N 1
ATOM 14596 C CA . THR G 1 353 ? 13.940 44.381 37.176 1.00 11.80 375 THR F CA 1
ATOM 14597 C C . THR G 1 353 ? 15.434 44.362 36.812 1.00 11.61 375 THR F C 1
ATOM 14598 O O . THR G 1 353 ? 16.193 43.551 37.345 1.00 11.82 375 THR F O 1
ATOM 14602 N N . PHE G 1 354 ? 15.853 45.262 35.924 1.00 11.25 376 PHE F N 1
ATOM 14603 C CA . PHE G 1 354 ? 17.201 45.196 35.344 1.00 11.42 376 PHE F CA 1
ATOM 14604 C C . PHE G 1 354 ? 18.154 46.189 36.008 1.00 10.94 376 PHE F C 1
ATOM 14605 O O . PHE G 1 354 ? 17.828 47.369 36.125 1.00 10.52 376 PHE F O 1
ATOM 14613 N N . LEU G 1 355 ? 19.329 45.707 36.417 1.00 11.07 377 LEU F N 1
ATOM 14614 C CA . LEU G 1 355 ? 20.380 46.534 37.025 1.00 11.43 377 LEU F CA 1
ATOM 14615 C C . LEU G 1 355 ? 19.877 47.268 38.273 1.00 10.08 377 LEU F C 1
ATOM 14616 O O . LEU G 1 355 ? 20.026 48.492 38.387 1.00 10.07 377 LEU F O 1
ATOM 14621 N N . ASP G 1 356 ? 19.313 46.503 39.206 1.00 9.70 378 ASP F N 1
ATOM 14622 C CA . ASP G 1 356 ? 18.763 47.057 40.438 1.00 9.08 378 ASP F CA 1
ATOM 14623 C C . ASP G 1 356 ? 19.875 47.540 41.348 1.00 8.66 378 ASP F C 1
ATOM 14624 O O . ASP G 1 356 ? 20.912 46.874 41.482 1.00 9.53 378 ASP F O 1
ATOM 14629 N N . GLU G 1 357 ? 19.665 48.684 41.993 1.00 8.24 379 GLU F N 1
ATOM 14630 C CA . GLU G 1 357 ? 20.706 49.233 42.872 1.00 8.35 379 GLU F CA 1
ATOM 14631 C C . GLU G 1 357 ? 20.114 50.154 43.937 1.00 7.93 379 GLU F C 1
ATOM 14632 O O . GLU G 1 357 ? 18.928 50.510 43.881 1.00 7.91 379 GLU F O 1
ATOM 14638 N N . THR G 1 358 ? 20.960 50.523 44.896 1.00 7.66 380 THR F N 1
ATOM 14639 C CA . THR G 1 358 ? 20.640 51.506 45.938 1.00 7.56 380 THR F CA 1
ATOM 14640 C C . THR G 1 358 ? 19.257 51.367 46.614 1.00 7.95 380 THR F C 1
ATOM 14641 O O . THR G 1 358 ? 18.469 52.316 46.614 1.00 8.50 380 THR F O 1
ATOM 14645 N N . PRO G 1 359 ? 18.970 50.188 47.194 1.00 7.37 381 PRO F N 1
ATOM 14646 C CA . PRO G 1 359 ? 17.688 50.038 47.905 1.00 7.50 381 PRO F CA 1
ATOM 14647 C C . PRO G 1 359 ? 17.657 50.824 49.215 1.00 7.65 381 PRO F C 1
ATOM 14648 O O . PRO G 1 359 ? 18.664 50.889 49.935 1.00 8.08 381 PRO F O 1
ATOM 14652 N N . SER G 1 360 ? 16.474 51.364 49.522 1.00 6.74 382 SER F N 1
ATOM 14653 C CA . SER G 1 360 ? 16.244 52.116 50.758 1.00 7.24 382 SER F CA 1
ATOM 14654 C C . SER G 1 360 ? 14.878 51.725 51.308 1.00 7.68 382 SER F C 1
ATOM 14655 O O . SER G 1 360 ? 13.871 51.811 50.605 1.00 8.47 382 SER F O 1
ATOM 14658 N N . LEU G 1 361 ? 14.865 51.294 52.568 1.00 7.52 383 LEU F N 1
ATOM 14659 C CA . LEU G 1 361 ? 13.626 50.877 53.228 1.00 8.36 383 LEU F CA 1
ATOM 14660 C C . LEU G 1 361 ? 12.829 52.048 53.760 1.00 8.50 383 LEU F C 1
ATOM 14661 O O . LEU G 1 361 ? 13.386 52.974 54.358 1.00 9.48 383 LEU F O 1
ATOM 14666 N N . ALA G 1 362 ? 11.511 51.972 53.579 1.00 8.41 384 ALA F N 1
ATOM 14667 C CA . ALA G 1 362 ? 10.587 52.830 54.298 1.00 8.06 384 ALA F CA 1
ATOM 14668 C C . ALA G 1 362 ? 10.805 52.589 55.790 1.00 8.08 384 ALA F C 1
ATOM 14669 O O . ALA G 1 362 ? 11.193 51.498 56.203 1.00 8.12 384 ALA F O 1
ATOM 14671 N N . PRO G 1 363 ? 10.562 53.611 56.610 1.00 7.53 385 PRO F N 1
ATOM 14672 C CA . PRO G 1 363 ? 10.853 53.477 58.044 1.00 8.28 385 PRO F CA 1
ATOM 14673 C C . PRO G 1 363 ? 10.023 52.432 58.812 1.00 8.53 385 PRO F C 1
ATOM 14674 O O . PRO G 1 363 ? 10.400 52.091 59.951 1.00 9.59 385 PRO F O 1
ATOM 14678 N N . ASN G 1 364 ? 8.941 51.923 58.212 1.00 8.53 386 ASN F N 1
ATOM 14679 C CA . ASN G 1 364 ? 8.200 50.814 58.835 1.00 9.05 386 ASN F CA 1
ATOM 14680 C C . ASN G 1 364 ? 8.629 49.459 58.314 1.00 9.86 386 ASN F C 1
ATOM 14681 O O . ASN G 1 364 ? 8.068 48.436 58.701 1.00 10.98 386 ASN F O 1
ATOM 14686 N N . GLY G 1 365 ? 9.622 49.454 57.424 1.00 9.67 387 GLY F N 1
ATOM 14687 C CA . GLY G 1 365 ? 10.213 48.205 56.942 1.00 10.46 387 GLY F CA 1
ATOM 14688 C C . GLY G 1 365 ? 9.375 47.391 55.971 1.00 10.52 387 GLY F C 1
ATOM 14689 O O . GLY G 1 365 ? 9.709 46.220 55.706 1.00 11.50 387 GLY F O 1
ATOM 14690 N N . THR G 1 366 ? 8.312 47.982 55.419 1.00 9.95 388 THR F N 1
ATOM 14691 C CA . THR G 1 366 ? 7.386 47.198 54.587 1.00 10.51 388 THR F CA 1
ATOM 14692 C C . THR G 1 366 ? 7.578 47.387 53.086 1.00 9.85 388 THR F C 1
ATOM 14693 O O . THR G 1 366 ? 6.999 46.645 52.283 1.00 9.95 388 THR F O 1
ATOM 14697 N N . MET G 1 367 ? 8.370 48.397 52.717 1.00 9.36 389 MET F N 1
ATOM 14698 C CA . MET G 1 367 ? 8.489 48.798 51.317 1.00 8.99 389 MET F CA 1
ATOM 14699 C C . MET G 1 367 ? 9.937 49.203 51.044 1.00 8.63 389 MET F C 1
ATOM 14700 O O . MET G 1 367 ? 10.594 49.779 51.919 1.00 7.49 389 MET F O 1
ATOM 14705 N N . VAL G 1 368 ? 10.414 48.860 49.848 1.00 7.85 390 VAL F N 1
ATOM 14706 C CA . VAL G 1 368 ? 11.753 49.257 49.383 1.00 7.89 390 VAL F CA 1
ATOM 14707 C C . VAL G 1 368 ? 11.623 50.193 48.184 1.00 7.55 390 VAL F C 1
ATOM 14708 O O . VAL G 1 368 ? 10.906 49.885 47.225 1.00 7.55 390 VAL F O 1
ATOM 14712 N N . ILE G 1 369 ? 12.314 51.336 48.234 1.00 7.23 391 ILE F N 1
ATOM 14713 C CA . ILE G 1 369 ? 12.493 52.161 47.033 1.00 6.99 391 ILE F CA 1
ATOM 14714 C C . ILE G 1 369 ? 13.913 51.899 46.536 1.00 7.09 391 ILE F C 1
ATOM 14715 O O . ILE G 1 369 ? 14.843 51.772 47.315 1.00 7.74 391 ILE F O 1
ATOM 14720 N N . TYR G 1 370 ? 14.054 51.774 45.224 1.00 6.47 392 TYR F N 1
ATOM 14721 C CA . TYR G 1 370 ? 15.368 51.493 44.647 1.00 6.66 392 TYR F CA 1
ATOM 14722 C C . TYR G 1 370 ? 15.398 52.021 43.210 1.00 7.07 392 TYR F C 1
ATOM 14723 O O . TYR G 1 370 ? 14.429 52.602 42.727 1.00 7.76 392 TYR F O 1
ATOM 14732 N N . SER G 1 371 ? 16.526 51.867 42.540 1.00 6.64 393 SER F N 1
ATOM 14733 C CA A SER G 1 371 ? 16.603 52.316 41.154 0.50 7.30 393 SER F CA 1
ATOM 14734 C CA B SER G 1 371 ? 16.644 52.331 41.162 0.50 6.30 393 SER F CA 1
ATOM 14735 C C . SER G 1 371 ? 17.035 51.169 40.247 1.00 6.95 393 SER F C 1
ATOM 14736 O O . SER G 1 371 ? 17.735 50.257 40.672 1.00 7.02 393 SER F O 1
ATOM 14741 N N . SER G 1 372 ? 16.551 51.207 39.006 1.00 7.40 394 SER F N 1
ATOM 14742 C CA . SER G 1 372 ? 16.893 50.203 38.012 1.00 9.05 394 SER F CA 1
ATOM 14743 C C . SER G 1 372 ? 17.028 50.905 36.667 1.00 10.25 394 SER F C 1
ATOM 14744 O O . SER G 1 372 ? 16.842 52.108 36.565 1.00 10.56 394 SER F O 1
ATOM 14747 N N . SER G 1 373 ? 17.376 50.150 35.629 1.00 11.58 395 SER F N 1
ATOM 14748 C CA A SER G 1 373 ? 17.458 50.732 34.289 0.50 13.25 395 SER F CA 1
ATOM 14749 C CA B SER G 1 373 ? 17.483 50.696 34.274 0.50 12.51 395 SER F CA 1
ATOM 14750 C C . SER G 1 373 ? 16.309 50.261 33.407 1.00 13.70 395 SER F C 1
ATOM 14751 O O . SER G 1 373 ? 15.950 49.077 33.389 1.00 13.78 395 SER F O 1
ATOM 14756 N N . GLN G 1 374 ? 15.728 51.217 32.697 1.00 15.37 396 GLN F N 1
ATOM 14757 C CA . GLN G 1 374 ? 14.593 50.975 31.830 1.00 17.90 396 GLN F CA 1
ATOM 14758 C C . GLN G 1 374 ? 14.921 51.745 30.566 1.00 18.99 396 GLN F C 1
ATOM 14759 O O . GLN G 1 374 ? 15.129 52.948 30.617 1.00 19.43 396 GLN F O 1
ATOM 14765 N N . GLY G 1 375 ? 15.000 51.048 29.434 1.00 19.85 397 GLY F N 1
ATOM 14766 C CA . GLY G 1 375 ? 15.514 51.665 28.216 1.00 20.94 397 GLY F CA 1
ATOM 14767 C C . GLY G 1 375 ? 16.952 52.078 28.455 1.00 21.16 397 GLY F C 1
ATOM 14768 O O . GLY G 1 375 ? 17.737 51.300 28.999 1.00 22.51 397 GLY F O 1
ATOM 14769 N N . MET G 1 376 ? 17.281 53.315 28.094 1.00 21.45 398 MET F N 1
ATOM 14770 C CA . MET G 1 376 ? 18.645 53.816 28.199 1.00 21.49 398 MET F CA 1
ATOM 14771 C C . MET G 1 376 ? 18.938 54.584 29.495 1.00 20.55 398 MET F C 1
ATOM 14772 O O . MET G 1 376 ? 20.050 55.110 29.656 1.00 21.18 398 MET F O 1
ATOM 14777 N N . GLY G 1 377 ? 17.966 54.662 30.409 1.00 18.29 399 GLY F N 1
ATOM 14778 C CA . GLY G 1 377 ? 18.137 55.494 31.595 1.00 16.18 399 GLY F CA 1
ATOM 14779 C C . GLY G 1 377 ? 17.681 54.871 32.903 1.00 14.19 399 GLY F C 1
ATOM 14780 O O . GLY G 1 377 ? 16.946 53.888 32.910 1.00 14.05 399 GLY F O 1
ATOM 14781 N N . SER G 1 378 ? 18.140 55.455 34.007 1.00 12.20 400 SER F N 1
ATOM 14782 C CA . SER G 1 378 ? 17.741 55.058 35.358 1.00 10.32 400 SER F CA 1
ATOM 14783 C C . SER G 1 378 ? 16.334 55.522 35.691 1.00 9.09 400 SER F C 1
ATOM 14784 O O . SER G 1 378 ? 15.896 56.618 35.286 1.00 9.05 400 SER F O 1
ATOM 14787 N N . VAL G 1 379 ? 15.627 54.665 36.434 1.00 7.94 401 VAL F N 1
ATOM 14788 C CA . VAL G 1 379 ? 14.271 54.959 36.909 1.00 8.23 401 VAL F CA 1
ATOM 14789 C C . VAL G 1 379 ? 14.163 54.513 38.365 1.00 7.50 401 VAL F C 1
ATOM 14790 O O . VAL G 1 379 ? 15.038 53.812 38.869 1.00 7.54 401 VAL F O 1
ATOM 14794 N N . LEU G 1 380 ? 13.067 54.916 39.007 1.00 6.97 402 LEU F N 1
ATOM 14795 C CA . LEU G 1 380 ? 12.782 54.520 40.396 1.00 6.65 402 LEU F CA 1
ATOM 14796 C C . LEU G 1 380 ? 11.726 53.434 40.441 1.00 7.89 402 LEU F C 1
ATOM 14797 O O . LEU G 1 380 ? 10.752 53.458 39.687 1.00 7.73 402 LEU F O 1
ATOM 14802 N N . ASN G 1 381 ? 11.938 52.486 41.344 1.00 7.09 403 ASN F N 1
ATOM 14803 C CA . ASN G 1 381 ? 11.048 51.356 41.536 1.00 7.36 403 ASN F CA 1
ATOM 14804 C C . ASN G 1 381 ? 10.694 51.186 43.002 1.00 7.22 403 ASN F C 1
ATOM 14805 O O . ASN G 1 381 ? 11.447 51.597 43.887 1.00 7.19 403 ASN F O 1
ATOM 14810 N N . LEU G 1 382 ? 9.549 50.534 43.230 1.00 7.30 404 LEU F N 1
ATOM 14811 C CA . LEU G 1 382 ? 9.082 50.159 44.570 1.00 8.20 404 LEU F CA 1
ATOM 14812 C C . LEU G 1 382 ? 8.791 48.674 44.571 1.00 7.77 404 LEU F C 1
ATOM 14813 O O . LEU G 1 382 ? 8.201 48.144 43.627 1.00 8.66 404 LEU F O 1
ATOM 14818 N N . VAL G 1 383 ? 9.224 48.007 45.631 1.00 7.51 405 VAL F N 1
ATOM 14819 C CA . VAL G 1 383 ? 8.855 46.620 45.868 1.00 8.05 405 VAL F CA 1
ATOM 14820 C C . VAL G 1 383 ? 8.615 46.417 47.364 1.00 8.64 405 VAL F C 1
ATOM 14821 O O . VAL G 1 383 ? 9.381 46.892 48.200 1.00 8.84 405 VAL F O 1
ATOM 14825 N N . SER G 1 384 ? 7.535 45.714 47.697 1.00 9.09 406 SER F N 1
ATOM 14826 C CA . SER G 1 384 ? 7.277 45.415 49.099 1.00 9.84 406 SER F CA 1
ATOM 14827 C C . SER G 1 384 ? 8.288 44.411 49.627 1.00 10.25 406 SER F C 1
ATOM 14828 O O . SER G 1 384 ? 8.863 43.627 48.869 1.00 9.62 406 SER F O 1
ATOM 14831 N N . THR G 1 385 ? 8.480 44.417 50.937 1.00 11.43 407 THR F N 1
ATOM 14832 C CA . THR G 1 385 ? 9.465 43.515 51.515 1.00 12.79 407 THR F CA 1
ATOM 14833 C C . THR G 1 385 ? 9.040 42.039 51.501 1.00 14.29 407 THR F C 1
ATOM 14834 O O . THR G 1 385 ? 9.877 41.163 51.718 1.00 15.59 407 THR F O 1
ATOM 14838 N N . ASP G 1 386 ? 7.756 41.772 51.260 1.00 15.48 408 ASP F N 1
ATOM 14839 C CA . ASP G 1 386 ? 7.305 40.403 50.989 1.00 17.24 408 ASP F CA 1
ATOM 14840 C C . ASP G 1 386 ? 7.337 40.046 49.494 1.00 16.86 408 ASP F C 1
ATOM 14841 O O . ASP G 1 386 ? 7.040 38.911 49.119 1.00 18.23 408 ASP F O 1
ATOM 14846 N N . GLY G 1 387 ? 7.696 41.013 48.648 1.00 16.55 409 GLY F N 1
ATOM 14847 C CA . GLY G 1 387 ? 7.886 40.763 47.224 1.00 15.34 409 GLY F CA 1
ATOM 14848 C C . GLY G 1 387 ? 6.615 40.710 46.397 1.00 14.43 409 GLY F C 1
ATOM 14849 O O . GLY G 1 387 ? 6.671 40.518 45.174 1.00 14.20 409 GLY F O 1
ATOM 14850 N N . ARG G 1 388 ? 5.468 40.897 47.042 1.00 13.83 410 ARG F N 1
ATOM 14851 C CA . ARG G 1 388 ? 4.175 40.761 46.359 1.00 14.58 410 ARG F CA 1
ATOM 14852 C C . ARG G 1 388 ? 3.725 41.982 45.564 1.00 13.83 410 ARG F C 1
ATOM 14853 O O . ARG G 1 388 ? 2.967 41.852 44.596 1.00 14.28 410 ARG F O 1
ATOM 14861 N N . PHE G 1 389 ? 4.162 43.158 45.992 1.00 12.20 411 PHE F N 1
ATOM 14862 C CA . PHE G 1 389 ? 3.694 44.422 45.433 1.00 11.39 411 PHE F CA 1
ATOM 14863 C C . PHE G 1 389 ? 4.836 45.114 44.701 1.00 10.88 411 PHE F C 1
ATOM 14864 O O . PHE G 1 389 ? 5.946 45.202 45.239 1.00 10.96 411 PHE F O 1
ATOM 14872 N N . LYS G 1 390 ? 4.572 45.554 43.468 1.00 9.75 412 LYS F N 1
ATOM 14873 C CA . LYS G 1 390 ? 5.579 46.220 42.658 1.00 10.16 412 LYS F CA 1
ATOM 14874 C C . LYS G 1 390 ? 5.000 47.453 42.007 1.00 9.11 412 LYS F C 1
ATOM 14875 O O . LYS G 1 390 ? 3.894 47.432 41.491 1.00 9.67 412 LYS F O 1
ATOM 14881 N N . ALA G 1 391 ? 5.775 48.528 42.032 1.00 8.13 413 ALA F N 1
ATOM 14882 C CA . ALA G 1 391 ? 5.346 49.801 41.471 1.00 8.69 413 ALA F CA 1
ATOM 14883 C C . ALA G 1 391 ? 6.563 50.576 41.000 1.00 8.54 413 ALA F C 1
ATOM 14884 O O . ALA G 1 391 ? 7.716 50.144 41.170 1.00 8.35 413 ALA F O 1
ATOM 14886 N N . ARG G 1 392 ? 6.286 51.716 40.381 1.00 9.37 414 ARG F N 1
ATOM 14887 C CA . ARG G 1 392 ? 7.325 52.589 39.858 1.00 9.86 414 ARG F CA 1
ATOM 14888 C C . ARG G 1 392 ? 7.002 54.033 40.224 1.00 9.52 414 ARG F C 1
ATOM 14889 O O . ARG G 1 392 ? 5.858 54.365 40.573 1.00 8.70 414 ARG F O 1
ATOM 14897 N N . LEU G 1 393 ? 8.013 54.895 40.165 1.00 9.45 415 LEU F N 1
ATOM 14898 C CA . LEU G 1 393 ? 7.799 56.342 40.297 1.00 10.01 415 LEU F CA 1
ATOM 14899 C C . LEU G 1 393 ? 8.300 57.069 39.045 1.00 10.81 415 LEU F C 1
ATOM 14900 O O . LEU G 1 393 ? 9.345 57.715 39.097 1.00 10.96 415 LEU F O 1
ATOM 14905 N N . PRO G 1 394 ? 7.565 56.951 37.927 1.00 11.41 416 PRO F N 1
ATOM 14906 C CA . PRO G 1 394 ? 8.013 57.610 36.696 1.00 12.37 416 PRO F CA 1
ATOM 14907 C C . PRO G 1 394 ? 8.063 59.124 36.784 1.00 13.00 416 PRO F C 1
ATOM 14908 O O . PRO G 1 394 ? 7.234 59.753 37.451 1.00 13.16 416 PRO F O 1
ATOM 14912 N N . ALA G 1 395 ? 9.055 59.687 36.098 1.00 14.41 417 ALA F N 1
ATOM 14913 C CA . ALA G 1 395 ? 9.218 61.124 35.983 1.00 16.03 417 ALA F CA 1
ATOM 14914 C C . ALA G 1 395 ? 8.902 61.494 34.548 1.00 17.54 417 ALA F C 1
ATOM 14915 O O . ALA G 1 395 ? 9.069 60.681 33.644 1.00 18.31 417 ALA F O 1
ATOM 14917 N N . THR G 1 396 ? 8.464 62.728 34.338 1.00 19.36 418 THR F N 1
ATOM 14918 C CA . THR G 1 396 ? 8.119 63.166 32.992 1.00 21.07 418 THR F CA 1
ATOM 14919 C C . THR G 1 396 ? 9.376 63.406 32.173 1.00 21.68 418 THR F C 1
ATOM 14920 O O . THR G 1 396 ? 9.400 63.131 30.969 1.00 22.65 418 THR F O 1
ATOM 14924 N N . ASP G 1 397 ? 10.419 63.914 32.826 1.00 22.05 419 ASP F N 1
ATOM 14925 C CA . ASP G 1 397 ? 11.684 64.200 32.157 1.00 22.40 419 ASP F CA 1
ATOM 14926 C C . ASP G 1 397 ? 12.865 63.846 33.053 1.00 21.28 419 ASP F C 1
ATOM 14927 O O . ASP G 1 397 ? 12.846 64.121 34.257 1.00 22.77 419 ASP F O 1
ATOM 14932 N N . GLY G 1 398 ? 13.881 63.242 32.443 1.00 19.99 420 GLY F N 1
ATOM 14933 C CA . GLY G 1 398 ? 15.153 62.979 33.097 1.00 17.31 420 GLY F CA 1
ATOM 14934 C C . GLY G 1 398 ? 15.224 61.606 33.720 1.00 15.73 420 GLY F C 1
ATOM 14935 O O . GLY G 1 398 ? 14.195 61.001 34.070 1.00 16.63 420 GLY F O 1
ATOM 14936 N N . GLN G 1 399 ? 16.444 61.101 33.822 1.00 13.90 421 GLN F N 1
ATOM 14937 C CA . GLN G 1 399 ? 16.721 59.873 34.560 1.00 12.05 421 GLN F CA 1
ATOM 14938 C C . GLN G 1 399 ? 16.564 60.160 36.035 1.00 11.09 421 GLN F C 1
ATOM 14939 O O . GLN G 1 399 ? 16.807 61.278 36.492 1.00 11.76 421 GLN F O 1
ATOM 14945 N N . VAL G 1 400 ? 16.151 59.141 36.778 1.00 9.45 422 VAL F N 1
ATOM 14946 C CA A VAL G 1 400 ? 16.018 59.305 38.209 0.50 8.94 422 VAL F CA 1
ATOM 14947 C CA B VAL G 1 400 ? 15.950 59.270 38.226 0.50 9.15 422 VAL F CA 1
ATOM 14948 C C . VAL G 1 400 ? 16.651 58.125 38.942 1.00 8.85 422 VAL F C 1
ATOM 14949 O O . VAL G 1 400 ? 16.496 56.946 38.567 1.00 8.47 422 VAL F O 1
ATOM 14956 N N . LYS G 1 401 ? 17.431 58.468 39.961 1.00 8.85 423 LYS F N 1
ATOM 14957 C CA . LYS G 1 401 ? 18.244 57.480 40.663 1.00 8.86 423 LYS F CA 1
ATOM 14958 C C . LYS G 1 401 ? 18.561 57.921 42.090 1.00 7.94 423 LYS F C 1
ATOM 14959 O O . LYS G 1 401 ? 18.053 58.936 42.556 1.00 7.14 423 LYS F O 1
ATOM 14965 N N . PHE G 1 402 ? 19.390 57.148 42.780 1.00 7.78 424 PHE F N 1
ATOM 14966 C CA . PHE G 1 402 ? 19.808 57.488 44.156 1.00 7.52 424 PHE F CA 1
ATOM 14967 C C . PHE G 1 402 ? 18.648 57.799 45.122 1.00 8.29 424 PHE F C 1
ATOM 14968 O O . PHE G 1 402 ? 18.708 58.767 45.871 1.00 8.69 424 PHE F O 1
ATOM 14976 N N . PRO G 1 403 ? 17.600 56.964 45.121 1.00 7.56 425 PRO F N 1
ATOM 14977 C CA . PRO G 1 403 ? 16.501 57.273 46.036 1.00 7.85 425 PRO F CA 1
ATOM 14978 C C . PRO G 1 403 ? 16.893 56.998 47.491 1.00 8.29 425 PRO F C 1
ATOM 14979 O O . PRO G 1 403 ? 17.677 56.084 47.765 1.00 9.92 425 PRO F O 1
ATOM 14983 N N . ALA G 1 404 ? 16.335 57.766 48.428 1.00 7.44 426 ALA F N 1
ATOM 14984 C CA . ALA G 1 404 ? 16.537 57.524 49.867 1.00 7.06 426 ALA F CA 1
ATOM 14985 C C . ALA G 1 404 ? 15.252 57.885 50.602 1.00 6.76 426 ALA F C 1
ATOM 14986 O O . ALA G 1 404 ? 14.751 58.998 50.471 1.00 7.23 426 ALA F O 1
ATOM 14988 N N . TRP G 1 405 ? 14.731 56.936 51.389 1.00 7.11 427 TRP F N 1
ATOM 14989 C CA . TRP G 1 405 ? 13.477 57.145 52.100 1.00 6.01 427 TRP F CA 1
ATOM 14990 C C . TRP G 1 405 ? 13.717 57.856 53.426 1.00 6.29 427 TRP F C 1
ATOM 14991 O O . TRP G 1 405 ? 14.634 57.501 54.162 1.00 7.58 427 TRP F O 1
ATOM 15002 N N . SER G 1 406 ? 12.921 58.896 53.687 1.00 5.99 428 SER F N 1
ATOM 15003 C CA . SER G 1 406 ? 13.109 59.662 54.927 1.00 7.06 428 SER F CA 1
ATOM 15004 C C . SER G 1 406 ? 12.709 58.857 56.151 1.00 7.62 428 SER F C 1
ATOM 15005 O O . SER G 1 406 ? 11.951 57.894 56.034 1.00 7.92 428 SER F O 1
ATOM 15008 N N . PRO G 1 407 ? 13.184 59.291 57.330 1.00 8.39 429 PRO F N 1
ATOM 15009 C CA . PRO G 1 407 ? 12.658 58.773 58.595 1.00 9.14 429 PRO F CA 1
ATOM 15010 C C . PRO G 1 407 ? 11.201 59.187 58.787 1.00 9.53 429 PRO F C 1
ATOM 15011 O O . PRO G 1 407 ? 10.706 60.065 58.086 1.00 9.17 429 PRO F O 1
ATOM 15015 N N . TYR G 1 408 ? 10.533 58.561 59.747 1.00 10.47 430 TYR F N 1
ATOM 15016 C CA . TYR G 1 408 ? 9.247 59.049 60.209 1.00 11.72 430 TYR F CA 1
ATOM 15017 C C . TYR G 1 408 ? 9.292 60.519 60.606 1.00 13.56 430 TYR F C 1
ATOM 15018 O O . TYR G 1 408 ? 10.340 61.018 61.035 1.00 13.28 430 TYR F O 1
ATOM 15027 N N . LEU G 1 409 ? 8.130 61.166 60.441 1.00 16.10 431 LEU F N 1
ATOM 15028 C CA . LEU G 1 409 ? 7.643 62.430 61.078 1.00 19.54 431 LEU F CA 1
ATOM 15029 C C . LEU G 1 409 ? 6.816 63.333 60.132 1.00 19.88 431 LEU F C 1
ATOM 15030 O O . LEU G 1 409 ? 7.145 64.508 59.865 1.00 22.65 431 LEU F O 1
ATOM 15035 N N . HIS G 1 414 ? 3.031 74.607 47.859 1.00 17.53 437 HIS F N 1
ATOM 15036 C CA . HIS G 1 414 ? 2.814 73.428 48.724 1.00 17.48 437 HIS F CA 1
ATOM 15037 C C . HIS G 1 414 ? 1.323 73.184 48.909 1.00 17.89 437 HIS F C 1
ATOM 15038 O O . HIS G 1 414 ? 0.548 74.136 49.024 1.00 18.73 437 HIS F O 1
ATOM 15045 N N . HIS G 1 415 ? 0.914 71.915 48.958 1.00 17.68 438 HIS F N 1
ATOM 15046 C CA . HIS G 1 415 ? -0.506 71.597 49.138 1.00 17.60 438 HIS F CA 1
ATOM 15047 C C . HIS G 1 415 ? -0.790 70.297 49.890 1.00 17.82 438 HIS F C 1
ATOM 15048 O O . HIS G 1 415 ? -1.926 70.089 50.334 1.00 16.48 438 HIS F O 1
ATOM 15055 N N . GLN H 2 4 ? 42.206 57.570 19.861 1.00 27.25 67 GLN G N 1
ATOM 15056 C CA . GLN H 2 4 ? 42.308 58.426 21.075 1.00 26.88 67 GLN G CA 1
ATOM 15057 C C . GLN H 2 4 ? 43.739 58.399 21.616 1.00 26.28 67 GLN G C 1
ATOM 15058 O O . GLN H 2 4 ? 44.372 57.335 21.683 1.00 26.13 67 GLN G O 1
ATOM 15064 N N . ASN H 2 5 ? 44.247 59.573 21.984 1.00 25.65 68 ASN G N 1
ATOM 15065 C CA . ASN H 2 5 ? 45.617 59.689 22.471 1.00 24.78 68 ASN G CA 1
ATOM 15066 C C . ASN H 2 5 ? 45.718 59.928 23.978 1.00 23.80 68 ASN G C 1
ATOM 15067 O O . ASN H 2 5 ? 46.812 60.154 24.499 1.00 23.52 68 ASN G O 1
ATOM 15072 N N . ASN H 2 6 ? 44.582 59.899 24.671 1.00 21.93 69 ASN G N 1
ATOM 15073 C CA . ASN H 2 6 ? 44.565 60.205 26.101 1.00 20.40 69 ASN G CA 1
ATOM 15074 C C . ASN H 2 6 ? 43.619 59.307 26.905 1.00 19.17 69 ASN G C 1
ATOM 15075 O O . ASN H 2 6 ? 43.219 59.661 28.015 1.00 18.40 69 ASN G O 1
ATOM 15080 N N . ILE H 2 7 ? 43.264 58.162 26.335 1.00 17.33 70 ILE G N 1
ATOM 15081 C CA . ILE H 2 7 ? 42.377 57.215 27.010 1.00 16.68 70 ILE G CA 1
ATOM 15082 C C . ILE H 2 7 ? 42.986 55.815 27.026 1.00 16.91 70 ILE G C 1
ATOM 15083 O O . ILE H 2 7 ? 43.398 55.280 25.981 1.00 16.28 70 ILE G O 1
ATOM 15088 N N . VAL H 2 8 ? 43.059 55.233 28.220 1.00 15.06 71 VAL G N 1
ATOM 15089 C CA . VAL H 2 8 ? 43.384 53.820 28.380 1.00 15.14 71 VAL G CA 1
ATOM 15090 C C . VAL H 2 8 ? 42.073 53.084 28.636 1.00 14.79 71 VAL G C 1
ATOM 15091 O O . VAL H 2 8 ? 41.288 53.495 29.498 1.00 14.17 71 VAL G O 1
ATOM 15095 N N . TYR H 2 9 ? 41.846 52.008 27.887 1.00 14.76 72 TYR G N 1
ATOM 15096 C CA . TYR H 2 9 ? 40.687 51.133 28.059 1.00 15.05 72 TYR G CA 1
ATOM 15097 C C . TYR H 2 9 ? 41.046 49.835 28.783 1.00 15.79 72 TYR G C 1
ATOM 15098 O O . TYR H 2 9 ? 42.196 49.382 28.736 1.00 16.87 72 TYR G O 1
ATOM 15107 N N . PHE H 2 10 ? 40.048 49.219 29.420 1.00 15.96 73 PHE G N 1
ATOM 15108 C CA . PHE H 2 10 ? 40.260 48.049 30.281 1.00 16.83 73 PHE G CA 1
ATOM 15109 C C . PHE H 2 10 ? 39.184 46.988 30.096 1.00 18.21 73 PHE G C 1
ATOM 15110 O O . PHE H 2 10 ? 38.037 47.312 29.789 1.00 18.02 73 PHE G O 1
ATOM 15118 N N . ASP H 2 11 ? 39.550 45.724 30.319 1.00 20.53 74 ASP G N 1
ATOM 15119 C CA . ASP H 2 11 ? 38.568 44.632 30.386 1.00 23.47 74 ASP G CA 1
ATOM 15120 C C . ASP H 2 11 ? 37.865 44.635 31.745 1.00 25.01 74 ASP G C 1
ATOM 15121 O O . ASP H 2 11 ? 38.313 45.310 32.680 1.00 25.42 74 ASP G O 1
ATOM 15126 N N . LEU H 2 12 ? 36.765 43.885 31.845 1.00 26.87 75 LEU G N 1
ATOM 15127 C CA . LEU H 2 12 ? 35.973 43.808 33.080 1.00 28.59 75 LEU G CA 1
ATOM 15128 C C . LEU H 2 12 ? 36.817 43.391 34.284 1.00 29.75 75 LEU G C 1
ATOM 15129 O O . LEU H 2 12 ? 37.635 42.473 34.198 1.00 29.99 75 LEU G O 1
ATOM 15134 N N . ASP H 2 13 ? 36.615 44.098 35.398 1.00 31.16 76 ASP G N 1
ATOM 15135 C CA . ASP H 2 13 ? 37.331 43.869 36.662 1.00 32.49 76 ASP G CA 1
ATOM 15136 C C . ASP H 2 13 ? 38.854 43.833 36.520 1.00 33.28 76 ASP G C 1
ATOM 15137 O O . ASP H 2 13 ? 39.563 43.362 37.416 1.00 33.64 76 ASP G O 1
ATOM 15142 N N . LYS H 2 14 ? 39.342 44.336 35.389 1.00 33.87 77 LYS G N 1
ATOM 15143 C CA . LYS H 2 14 ? 40.770 44.444 35.143 1.00 34.80 77 LYS G CA 1
ATOM 15144 C C . LYS H 2 14 ? 41.164 45.904 35.242 1.00 35.06 77 LYS G C 1
ATOM 15145 O O . LYS H 2 14 ? 40.383 46.795 34.888 1.00 34.47 77 LYS G O 1
ATOM 15151 N N . TYR H 2 15 ? 42.368 46.138 35.748 1.00 35.86 78 TYR G N 1
ATOM 15152 C CA . TYR H 2 15 ? 42.893 47.485 35.892 1.00 36.96 78 TYR G CA 1
ATOM 15153 C C . TYR H 2 15 ? 44.372 47.553 35.526 1.00 37.27 78 TYR G C 1
ATOM 15154 O O . TYR H 2 15 ? 45.078 48.471 35.931 1.00 37.53 78 TYR G O 1
ATOM 15163 N N . ASP H 2 16 ? 44.825 46.578 34.742 1.00 37.68 79 ASP G N 1
ATOM 15164 C CA . ASP H 2 16 ? 46.179 46.583 34.193 1.00 38.01 79 ASP G CA 1
ATOM 15165 C C . ASP H 2 16 ? 46.240 47.333 32.856 1.00 38.01 79 ASP G C 1
ATOM 15166 O O . ASP H 2 16 ? 45.258 47.370 32.111 1.00 37.69 79 ASP G O 1
ATOM 15171 N N . ILE H 2 17 ? 47.397 47.916 32.556 1.00 38.23 80 ILE G N 1
ATOM 15172 C CA . ILE H 2 17 ? 47.588 48.651 31.302 1.00 38.58 80 ILE G CA 1
ATOM 15173 C C . ILE H 2 17 ? 48.188 47.772 30.202 1.00 38.78 80 ILE G C 1
ATOM 15174 O O . ILE H 2 17 ? 49.300 47.259 30.343 1.00 39.07 80 ILE G O 1
ATOM 15179 N N . ARG H 2 18 ? 47.429 47.594 29.118 1.00 38.97 81 ARG G N 1
ATOM 15180 C CA . ARG H 2 18 ? 47.876 46.812 27.963 1.00 39.09 81 ARG G CA 1
ATOM 15181 C C . ARG H 2 18 ? 49.054 47.491 27.272 1.00 38.81 81 ARG G C 1
ATOM 15182 O O . ARG H 2 18 ? 49.132 48.722 27.232 1.00 38.53 81 ARG G O 1
ATOM 15190 N N . SER H 2 19 ? 49.963 46.680 26.729 1.00 38.49 82 SER G N 1
ATOM 15191 C CA . SER H 2 19 ? 51.143 47.173 26.010 1.00 38.32 82 SER G CA 1
ATOM 15192 C C . SER H 2 19 ? 50.798 48.158 24.892 1.00 37.87 82 SER G C 1
ATOM 15193 O O . SER H 2 19 ? 51.605 49.017 24.537 1.00 37.77 82 SER G O 1
ATOM 15196 N N . ASP H 2 20 ? 49.593 48.025 24.344 1.00 37.41 83 ASP G N 1
ATOM 15197 C CA . ASP H 2 20 ? 49.132 48.865 23.242 1.00 36.81 83 ASP G CA 1
ATOM 15198 C C . ASP H 2 20 ? 48.972 50.325 23.652 1.00 35.89 83 ASP G C 1
ATOM 15199 O O . ASP H 2 20 ? 49.045 51.223 22.816 1.00 35.95 83 ASP G O 1
ATOM 15204 N N . PHE H 2 21 ? 48.758 50.551 24.944 1.00 34.70 84 PHE G N 1
ATOM 15205 C CA . PHE H 2 21 ? 48.596 51.895 25.487 1.00 33.67 84 PHE G CA 1
ATOM 15206 C C . PHE H 2 21 ? 49.914 52.458 26.005 1.00 33.54 84 PHE G C 1
ATOM 15207 O O . PHE H 2 21 ? 49.983 53.626 26.391 1.00 33.33 84 PHE G O 1
ATOM 15215 N N . ALA H 2 22 ? 50.956 51.624 26.000 1.00 33.56 85 ALA G N 1
ATOM 15216 C CA . ALA H 2 22 ? 52.297 52.022 26.446 1.00 33.34 85 ALA G CA 1
ATOM 15217 C C . ALA H 2 22 ? 52.874 53.185 25.643 1.00 33.12 85 ALA G C 1
ATOM 15218 O O . ALA H 2 22 ? 53.372 54.143 26.228 1.00 33.30 85 ALA G O 1
ATOM 15220 N N . GLN H 2 23 ? 52.796 53.104 24.313 1.00 32.94 86 GLN G N 1
ATOM 15221 C CA . GLN H 2 23 ? 53.297 54.170 23.441 1.00 32.91 86 GLN G CA 1
ATOM 15222 C C . GLN H 2 23 ? 52.569 55.488 23.695 1.00 31.71 86 GLN G C 1
ATOM 15223 O O . GLN H 2 23 ? 53.199 56.550 23.758 1.00 31.86 86 GLN G O 1
ATOM 15229 N N . MET H 2 24 ? 51.245 55.401 23.848 1.00 30.65 87 MET G N 1
ATOM 15230 C CA A MET H 2 24 ? 50.427 56.587 24.103 0.50 30.11 87 MET G CA 1
ATOM 15231 C CA B MET H 2 24 ? 50.399 56.553 24.121 0.50 29.85 87 MET G CA 1
ATOM 15232 C C . MET H 2 24 ? 50.779 57.205 25.454 1.00 29.59 87 MET G C 1
ATOM 15233 O O . MET H 2 24 ? 50.892 58.426 25.560 1.00 29.55 87 MET G O 1
ATOM 15242 N N . LEU H 2 25 ? 50.972 56.367 26.472 1.00 29.10 88 LEU G N 1
ATOM 15243 C CA . LEU H 2 25 ? 51.309 56.854 27.810 1.00 28.24 88 LEU G CA 1
ATOM 15244 C C . LEU H 2 25 ? 52.732 57.394 27.897 1.00 28.27 88 LEU G C 1
ATOM 15245 O O . LEU H 2 25 ? 52.981 58.355 28.622 1.00 27.72 88 LEU G O 1
ATOM 15250 N N . ASP H 2 26 ? 53.651 56.778 27.152 1.00 28.29 89 ASP G N 1
ATOM 15251 C CA . ASP H 2 26 ? 55.037 57.264 27.056 1.00 28.71 89 ASP G CA 1
ATOM 15252 C C . ASP H 2 26 ? 55.084 58.724 26.609 1.00 28.33 89 ASP G C 1
ATOM 15253 O O . ASP H 2 26 ? 55.891 59.512 27.112 1.00 28.92 89 ASP G O 1
ATOM 15258 N N . ALA H 2 27 ? 54.203 59.076 25.670 1.00 28.12 90 ALA G N 1
ATOM 15259 C CA . ALA H 2 27 ? 54.062 60.449 25.191 1.00 27.66 90 ALA G CA 1
ATOM 15260 C C . ALA H 2 27 ? 53.668 61.417 26.303 1.00 27.38 90 ALA G C 1
ATOM 15261 O O . ALA H 2 27 ? 54.212 62.514 26.385 1.00 27.53 90 ALA G O 1
ATOM 15263 N N . HIS H 2 28 ? 52.738 61.009 27.171 1.00 26.91 91 HIS G N 1
ATOM 15264 C CA . HIS H 2 28 ? 52.327 61.867 28.285 1.00 26.54 91 HIS G CA 1
ATOM 15265 C C . HIS H 2 28 ? 53.449 62.001 29.316 1.00 26.66 91 HIS G C 1
ATOM 15266 O O . HIS H 2 28 ? 53.665 63.080 29.874 1.00 26.53 91 HIS G O 1
ATOM 15273 N N . ALA H 2 29 ? 54.151 60.896 29.559 1.00 27.40 92 ALA G N 1
ATOM 15274 C CA . ALA H 2 29 ? 55.269 60.874 30.496 1.00 28.23 92 ALA G CA 1
ATOM 15275 C C . ALA H 2 29 ? 56.390 61.814 30.038 1.00 28.83 92 ALA G C 1
ATOM 15276 O O . ALA H 2 29 ? 56.941 62.565 30.843 1.00 28.90 92 ALA G O 1
ATOM 15278 N N . ASN H 2 30 ? 56.698 61.783 28.743 1.00 29.70 93 ASN G N 1
ATOM 15279 C CA . ASN H 2 30 ? 57.675 62.707 28.172 1.00 30.80 93 ASN G CA 1
ATOM 15280 C C . ASN H 2 30 ? 57.260 64.161 28.408 1.00 30.97 93 ASN G C 1
ATOM 15281 O O . ASN H 2 30 ? 58.054 64.970 28.900 1.00 31.26 93 ASN G O 1
ATOM 15286 N N . PHE H 2 31 ? 56.005 64.480 28.095 1.00 31.12 94 PHE G N 1
ATOM 15287 C CA . PHE H 2 31 ? 55.481 65.827 28.311 1.00 31.41 94 PHE G CA 1
ATOM 15288 C C . PHE H 2 31 ? 55.602 66.279 29.769 1.00 31.65 94 PHE G C 1
ATOM 15289 O O . PHE H 2 31 ? 56.007 67.412 30.050 1.00 31.45 94 PHE G O 1
ATOM 15297 N N . LEU H 2 32 ? 55.243 65.386 30.690 1.00 31.91 95 LEU G N 1
ATOM 15298 C CA . LEU H 2 32 ? 55.238 65.705 32.114 1.00 32.30 95 LEU G CA 1
ATOM 15299 C C . LEU H 2 32 ? 56.648 65.906 32.674 1.00 32.97 95 LEU G C 1
ATOM 15300 O O . LEU H 2 32 ? 56.879 66.835 33.452 1.00 32.93 95 LEU G O 1
ATOM 15305 N N . ARG H 2 33 ? 57.577 65.043 32.268 1.00 34.03 96 ARG G N 1
ATOM 15306 C CA . ARG H 2 33 ? 58.992 65.174 32.639 1.00 35.35 96 ARG G CA 1
ATOM 15307 C C . ARG H 2 33 ? 59.591 66.488 32.127 1.00 36.06 96 ARG G C 1
ATOM 15308 O O . ARG H 2 33 ? 60.321 67.170 32.855 1.00 36.38 96 ARG G O 1
ATOM 15316 N N . SER H 2 34 ? 59.265 66.838 30.881 1.00 36.81 97 SER G N 1
ATOM 15317 C CA . SER H 2 34 ? 59.753 68.072 30.252 1.00 37.47 97 SER G CA 1
ATOM 15318 C C . SER H 2 34 ? 59.113 69.333 30.829 1.00 37.81 97 SER G C 1
ATOM 15319 O O . SER H 2 34 ? 59.683 70.420 30.730 1.00 37.94 97 SER G O 1
ATOM 15322 N N . ASN H 2 35 ? 57.926 69.190 31.418 1.00 38.21 98 ASN G N 1
ATOM 15323 C CA . ASN H 2 35 ? 57.236 70.314 32.046 1.00 38.62 98 ASN G CA 1
ATOM 15324 C C . ASN H 2 35 ? 56.797 69.979 33.477 1.00 38.69 98 ASN G C 1
ATOM 15325 O O . ASN H 2 35 ? 55.710 69.430 33.680 1.00 38.88 9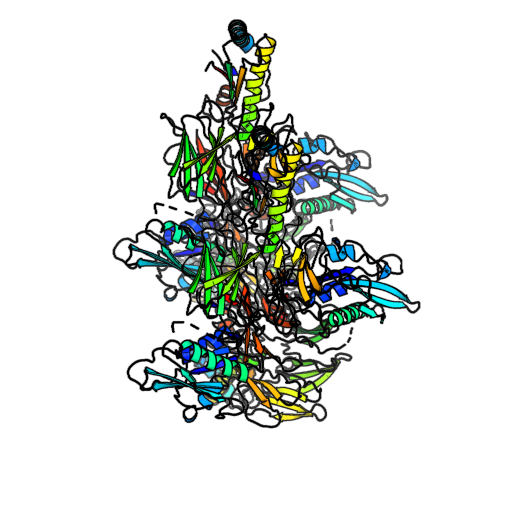8 ASN G O 1
ATOM 15330 N N . PRO H 2 36 ? 57.644 70.304 34.475 1.00 38.58 99 PRO G N 1
ATOM 15331 C CA . PRO H 2 36 ? 57.383 69.944 35.876 1.00 38.37 99 PRO G CA 1
ATOM 15332 C C . PRO H 2 36 ? 56.252 70.739 36.539 1.00 38.08 99 PRO G C 1
ATOM 15333 O O . PRO H 2 36 ? 55.725 70.310 37.570 1.00 38.14 99 PRO G O 1
ATOM 15337 N N . SER H 2 37 ? 55.892 71.880 35.951 1.00 37.64 100 SER G N 1
ATOM 15338 C CA . SER H 2 37 ? 54.818 72.733 36.471 1.00 37.16 100 SER G CA 1
ATOM 15339 C C . SER H 2 37 ? 53.426 72.221 36.082 1.00 36.66 100 SER G C 1
ATOM 15340 O O . SER H 2 37 ? 52.413 72.693 36.608 1.00 36.82 100 SER G O 1
ATOM 15343 N N . TYR H 2 38 ? 53.387 71.264 35.156 1.00 35.77 101 TYR G N 1
ATOM 15344 C CA . TYR H 2 38 ? 52.130 70.713 34.653 1.00 34.65 101 TYR G CA 1
ATOM 15345 C C . TYR H 2 38 ? 51.681 69.500 35.463 1.00 33.26 101 TYR G C 1
ATOM 15346 O O . TYR H 2 38 ? 52.487 68.630 35.807 1.00 32.92 101 TYR G O 1
ATOM 15355 N N . LYS H 2 39 ? 50.385 69.458 35.759 1.00 31.48 102 LYS G N 1
ATOM 15356 C CA . LYS H 2 39 ? 49.781 68.341 36.472 1.00 29.47 102 LYS G CA 1
ATOM 15357 C C . LYS H 2 39 ? 48.756 67.658 35.569 1.00 27.54 102 LYS G C 1
ATOM 15358 O O . LYS H 2 39 ? 47.943 68.328 34.933 1.00 27.59 102 LYS G O 1
ATOM 15364 N N . VAL H 2 40 ? 48.806 66.334 35.503 1.00 24.91 103 VAL G N 1
ATOM 15365 C CA . VAL H 2 40 ? 47.760 65.581 34.820 1.00 22.48 103 VAL G CA 1
ATOM 15366 C C . VAL H 2 40 ? 46.748 65.068 35.837 1.00 21.49 103 VAL G C 1
ATOM 15367 O O . VAL H 2 40 ? 47.113 64.692 36.957 1.00 21.22 103 VAL G O 1
ATOM 15371 N N . THR H 2 41 ? 45.478 65.100 35.450 1.00 19.34 104 THR G N 1
ATOM 15372 C CA . THR H 2 41 ? 44.417 64.467 36.211 1.00 18.49 104 THR G CA 1
ATOM 15373 C C . THR H 2 41 ? 43.973 63.213 35.464 1.00 16.71 104 THR G C 1
ATOM 15374 O O . THR H 2 41 ? 43.655 63.263 34.259 1.00 17.04 104 THR G O 1
ATOM 15378 N N . VAL H 2 42 ? 43.980 62.087 36.174 1.00 15.25 105 VAL G N 1
ATOM 15379 C CA . VAL H 2 42 ? 43.548 60.826 35.604 1.00 14.18 105 VAL G CA 1
ATOM 15380 C C . VAL H 2 42 ? 42.153 60.533 36.133 1.00 13.83 105 VAL G C 1
ATOM 15381 O O . VAL H 2 42 ? 41.950 60.321 37.337 1.00 12.86 105 VAL G O 1
ATOM 15385 N N . GLU H 2 43 ? 41.190 60.583 35.224 1.00 12.51 106 GLU G N 1
ATOM 15386 C CA . GLU H 2 43 ? 39.780 60.384 35.567 1.00 12.68 106 GLU G CA 1
ATOM 15387 C C . GLU H 2 43 ? 39.418 58.945 35.262 1.00 11.58 106 GLU G C 1
ATOM 15388 O O . GLU H 2 43 ? 39.431 58.527 34.094 1.00 10.81 106 GLU G O 1
ATOM 15394 N N . GLY H 2 44 ? 39.092 58.182 36.305 1.00 10.19 107 GLY G N 1
ATOM 15395 C CA . GLY H 2 44 ? 38.825 56.761 36.186 1.00 9.65 107 GLY G CA 1
ATOM 15396 C C . GLY H 2 44 ? 37.345 56.437 36.176 1.00 10.01 107 GLY G C 1
ATOM 15397 O O . GLY H 2 44 ? 36.562 57.101 36.846 1.00 10.01 107 GLY G O 1
ATOM 15398 N N . HIS H 2 45 ? 36.974 55.420 35.404 1.00 9.30 108 HIS G N 1
ATOM 15399 C CA . HIS H 2 45 ? 35.565 55.052 35.221 1.00 9.76 108 HIS G CA 1
ATOM 15400 C C . HIS H 2 45 ? 35.335 53.551 35.253 1.00 10.31 108 HIS G C 1
ATOM 15401 O O . HIS H 2 45 ? 36.237 52.748 34.992 1.00 10.50 108 HIS G O 1
ATOM 15408 N N . ALA H 2 46 ? 34.087 53.199 35.563 1.00 9.61 109 ALA G N 1
ATOM 15409 C CA . ALA H 2 46 ? 33.608 51.822 35.532 1.00 9.73 109 ALA G CA 1
ATOM 15410 C C . ALA H 2 46 ? 32.366 51.705 34.657 1.00 10.24 109 ALA G C 1
ATOM 15411 O O . ALA H 2 46 ? 31.696 52.702 34.394 1.00 10.16 109 ALA G O 1
ATOM 15413 N N . ASP H 2 47 ? 32.051 50.495 34.199 1.00 10.21 110 ASP G N 1
ATOM 15414 C CA . ASP H 2 47 ? 30.763 50.282 33.558 1.00 11.06 110 ASP G CA 1
ATOM 15415 C C . ASP H 2 47 ? 29.647 50.153 34.595 1.00 10.88 110 ASP G C 1
ATOM 15416 O O . ASP H 2 47 ? 29.912 50.169 35.808 1.00 10.60 110 ASP G O 1
ATOM 15421 N N . GLU H 2 48 ? 28.411 50.065 34.122 1.00 10.85 111 GLU G N 1
ATOM 15422 C CA . GLU H 2 48 ? 27.256 50.237 35.014 1.00 11.49 111 GLU G CA 1
ATOM 15423 C C . GLU H 2 48 ? 26.991 49.032 35.923 1.00 11.53 111 GLU G C 1
ATOM 15424 O O . GLU H 2 48 ? 26.211 49.129 36.884 1.00 11.84 111 GLU G O 1
ATOM 15430 N N . ARG H 2 49 ? 27.601 47.892 35.628 1.00 10.55 112 ARG G N 1
ATOM 15431 C CA . ARG H 2 49 ? 27.342 46.710 36.452 1.00 10.19 112 ARG G CA 1
ATOM 15432 C C . ARG H 2 49 ? 27.957 46.890 37.827 1.00 10.19 112 ARG G C 1
ATOM 15433 O O . ARG H 2 49 ? 29.145 47.169 37.930 1.00 11.04 112 ARG G O 1
ATOM 15441 N N . GLY H 2 50 ? 27.149 46.701 38.873 1.00 9.21 113 GLY G N 1
ATOM 15442 C CA . GLY H 2 50 ? 27.581 47.023 40.231 1.00 9.05 113 GLY G CA 1
ATOM 15443 C C . GLY H 2 50 ? 26.715 48.103 40.840 1.00 8.74 113 GLY G C 1
ATOM 15444 O O . GLY H 2 50 ? 25.566 48.293 40.449 1.00 10.04 113 GLY G O 1
ATOM 15445 N N . THR H 2 51 ? 27.290 48.786 41.819 1.00 8.18 114 THR G N 1
ATOM 15446 C CA . THR H 2 51 ? 26.586 49.851 42.538 1.00 7.91 114 THR G CA 1
ATOM 15447 C C . THR H 2 51 ? 27.437 51.116 42.569 1.00 7.30 114 THR G C 1
ATOM 15448 O O . THR H 2 51 ? 28.658 51.050 42.442 1.00 7.07 114 THR G O 1
ATOM 15452 N N . PRO H 2 52 ? 26.800 52.286 42.659 1.00 6.94 115 PRO G N 1
ATOM 15453 C CA . PRO H 2 52 ? 27.544 53.540 42.474 1.00 7.56 115 PRO G CA 1
ATOM 15454 C C . PRO H 2 52 ? 28.764 53.742 43.380 1.00 7.49 115 PRO G C 1
ATOM 15455 O O . PRO H 2 52 ? 29.882 53.983 42.886 1.00 7.15 115 PRO G O 1
ATOM 15459 N N . GLU H 2 53 ? 28.569 53.626 44.692 1.00 6.19 116 GLU G N 1
ATOM 15460 C CA . GLU H 2 53 ? 29.664 53.878 45.626 1.00 6.49 116 GLU G CA 1
ATOM 15461 C C . GLU H 2 53 ? 30.752 52.812 45.532 1.00 6.11 116 GLU G C 1
ATOM 15462 O O . GLU H 2 53 ? 31.944 53.154 45.490 1.00 7.71 116 GLU G O 1
ATOM 15468 N N . TYR H 2 54 ? 30.375 51.537 45.418 1.00 6.80 117 TYR G N 1
ATOM 15469 C CA . TYR H 2 54 ? 31.410 50.511 45.288 1.00 7.17 117 TYR G CA 1
ATOM 15470 C C . TYR H 2 54 ? 32.192 50.699 43.972 1.00 7.53 117 TYR G C 1
ATOM 15471 O O . TYR H 2 54 ? 33.434 50.607 43.959 1.00 8.58 117 TYR G O 1
ATOM 15480 N N . ASN H 2 55 ? 31.484 51.011 42.894 1.00 7.49 118 ASN G N 1
ATOM 15481 C CA . ASN H 2 55 ? 32.141 51.117 41.588 1.00 7.70 118 ASN G CA 1
ATOM 15482 C C . ASN H 2 55 ? 33.150 52.247 41.483 1.00 7.70 118 ASN G C 1
ATOM 15483 O O . ASN H 2 55 ? 33.989 52.235 40.572 1.00 8.45 118 ASN G O 1
ATOM 15488 N N . ILE H 2 56 ? 33.100 53.209 42.406 1.00 7.56 119 ILE G N 1
ATOM 15489 C CA . ILE H 2 56 ? 34.180 54.217 42.517 1.00 8.00 119 ILE G CA 1
ATOM 15490 C C . ILE H 2 56 ? 35.523 53.510 42.561 1.00 8.58 119 ILE G C 1
ATOM 15491 O O . ILE H 2 56 ? 36.487 53.987 41.958 1.00 8.46 119 ILE G O 1
ATOM 15496 N N . SER H 2 57 ? 35.593 52.386 43.277 1.00 8.33 120 SER G N 1
ATOM 15497 C CA . SER H 2 57 ? 36.878 51.678 43.481 1.00 9.67 120 SER G CA 1
ATOM 15498 C C . SER H 2 57 ? 37.440 51.127 42.179 1.00 9.92 120 SER G C 1
ATOM 15499 O O . SER H 2 57 ? 38.649 51.017 42.042 1.00 11.07 120 SER G O 1
ATOM 15502 N N . LEU H 2 58 ? 36.565 50.759 41.250 1.00 9.42 121 LEU G N 1
ATOM 15503 C CA . LEU H 2 58 ? 36.999 50.223 39.950 1.00 10.49 121 LEU G CA 1
ATOM 15504 C C . LEU H 2 58 ? 37.642 51.334 39.125 1.00 10.60 121 LEU G C 1
ATOM 15505 O O . LEU H 2 58 ? 38.700 51.141 38.529 1.00 10.80 121 LEU G O 1
ATOM 15510 N N . GLY H 2 59 ? 37.029 52.512 39.133 1.00 9.74 122 GLY G N 1
ATOM 15511 C CA . GLY H 2 59 ? 37.620 53.687 38.517 1.00 10.08 122 GLY G CA 1
ATOM 15512 C C . GLY H 2 59 ? 38.950 54.069 39.130 1.00 10.87 122 GLY G C 1
ATOM 15513 O O . GLY H 2 59 ? 39.871 54.475 38.409 1.00 11.02 122 GLY G O 1
ATOM 15514 N N . GLU H 2 60 ? 39.065 53.970 40.454 1.00 10.83 123 GLU G N 1
ATOM 15515 C CA . GLU H 2 60 ? 40.306 54.322 41.145 1.00 11.80 123 GLU G CA 1
ATOM 15516 C C . GLU H 2 60 ? 41.421 53.371 40.788 1.00 12.12 123 GLU G C 1
ATOM 15517 O O . GLU H 2 60 ? 42.554 53.797 40.592 1.00 12.68 123 GLU G O 1
ATOM 15523 N N . ARG H 2 61 ? 41.122 52.080 40.731 1.00 12.29 124 ARG G N 1
ATOM 15524 C CA . ARG H 2 61 ? 42.174 51.125 40.385 1.00 13.64 124 ARG G CA 1
ATOM 15525 C C . ARG H 2 61 ? 42.751 51.394 38.998 1.00 13.78 124 ARG G C 1
ATOM 15526 O O . ARG H 2 61 ? 43.969 51.288 38.794 1.00 14.45 124 ARG G O 1
ATOM 15534 N N . ARG H 2 62 ? 41.872 51.731 38.059 1.00 13.24 125 ARG G N 1
ATOM 15535 C CA . ARG H 2 62 ? 42.275 52.076 36.682 1.00 13.37 125 ARG G CA 1
ATOM 15536 C C . ARG H 2 62 ? 43.098 53.354 36.618 1.00 14.29 125 ARG G C 1
ATOM 15537 O O . ARG H 2 62 ? 44.183 53.383 36.009 1.00 13.86 125 ARG G O 1
ATOM 15545 N N . ALA H 2 63 ? 42.604 54.406 37.261 1.00 14.62 126 ALA G N 1
ATOM 15546 C CA . ALA H 2 63 ? 43.336 55.670 37.366 1.00 15.61 126 ALA G CA 1
ATOM 15547 C C . ALA H 2 63 ? 44.712 55.465 38.014 1.00 16.54 126 ALA G C 1
ATOM 15548 O O . ALA H 2 63 ? 45.728 55.964 37.515 1.00 17.05 126 ALA G O 1
ATOM 15550 N N . ASN H 2 64 ? 44.738 54.732 39.127 1.00 17.29 127 ASN G N 1
ATOM 15551 C CA . ASN H 2 64 ? 45.996 54.415 39.798 1.00 17.84 127 ASN G CA 1
ATOM 15552 C C . ASN H 2 64 ? 46.969 53.622 38.915 1.00 18.37 127 ASN G C 1
ATOM 15553 O O . ASN H 2 64 ? 48.177 53.857 38.975 1.00 19.11 127 ASN G O 1
ATOM 15558 N N . ALA H 2 65 ? 46.452 52.711 38.090 1.00 18.04 128 ALA G N 1
ATOM 15559 C CA . ALA H 2 65 ? 47.294 51.926 37.176 1.00 18.39 128 ALA G CA 1
ATOM 15560 C C . ALA H 2 65 ? 48.012 52.847 36.191 1.00 18.84 128 ALA G C 1
ATOM 15561 O O . ALA H 2 65 ? 49.213 52.677 35.927 1.00 19.32 128 ALA G O 1
ATOM 15563 N N . VAL H 2 66 ? 47.281 53.817 35.648 1.00 18.72 129 VAL G N 1
ATOM 15564 C CA . VAL H 2 66 ? 47.885 54.837 34.776 1.00 18.49 129 VAL G CA 1
ATOM 15565 C C . VAL H 2 66 ? 48.963 55.598 35.544 1.00 18.86 129 VAL G C 1
ATOM 15566 O O . VAL H 2 66 ? 50.089 55.760 35.049 1.00 19.02 129 VAL G O 1
ATOM 15570 N N . LYS H 2 67 ? 48.634 56.040 36.759 1.00 19.47 130 LYS G N 1
ATOM 15571 C CA . LYS H 2 67 ? 49.587 56.734 37.618 1.00 20.42 130 LYS G CA 1
ATOM 15572 C C . LYS H 2 67 ? 50.871 55.917 37.793 1.00 20.99 130 LYS G C 1
ATOM 15573 O O . LYS H 2 67 ? 51.978 56.455 37.650 1.00 20.18 130 LYS G O 1
ATOM 15579 N N . MET H 2 68 ? 50.714 54.621 38.055 1.00 21.81 131 MET G N 1
ATOM 15580 C CA . MET H 2 68 ? 51.850 53.724 38.278 1.00 23.43 131 MET G CA 1
ATOM 15581 C C . MET H 2 68 ? 52.715 53.592 37.030 1.00 23.46 131 MET G C 1
ATOM 15582 O O . MET H 2 68 ? 53.951 53.605 37.121 1.00 23.63 131 MET G O 1
ATOM 15587 N N . TYR H 2 69 ? 52.064 53.467 35.875 1.00 23.62 132 TYR G N 1
ATOM 15588 C CA . TYR H 2 69 ? 52.779 53.390 34.605 1.00 23.91 132 TYR G CA 1
ATOM 15589 C C . TYR H 2 69 ? 53.591 54.659 34.352 1.00 24.18 132 TYR G C 1
ATOM 15590 O O . TYR H 2 69 ? 54.776 54.579 33.996 1.00 24.14 132 TYR G O 1
ATOM 15599 N N . LEU H 2 70 ? 52.966 55.820 34.552 1.00 24.39 133 LEU G N 1
ATOM 15600 C CA . LEU H 2 70 ? 53.645 57.102 34.373 1.00 24.76 133 LEU G CA 1
ATOM 15601 C C . LEU H 2 70 ? 54.861 57.251 35.286 1.00 25.41 133 LEU G C 1
ATOM 15602 O O . LEU H 2 70 ? 55.900 57.767 34.855 1.00 25.38 133 LEU G O 1
ATOM 15607 N N . GLN H 2 71 ? 54.735 56.789 36.532 1.00 25.68 134 GLN G N 1
ATOM 15608 C CA . GLN H 2 71 ? 55.860 56.803 37.480 1.00 25.97 134 GLN G CA 1
ATOM 15609 C C . GLN H 2 71 ? 56.972 55.861 37.022 1.00 26.19 134 GLN G C 1
ATOM 15610 O O . GLN H 2 71 ? 58.159 56.170 37.169 1.00 26.09 134 GLN G O 1
ATOM 15616 N N . GLY H 2 72 ? 56.581 54.727 36.441 1.00 26.20 135 GLY G N 1
ATOM 15617 C CA . GLY H 2 72 ? 57.532 53.783 35.846 1.00 26.85 135 GLY G CA 1
ATOM 15618 C C . GLY H 2 72 ? 58.351 54.412 34.733 1.00 27.32 135 GLY G C 1
ATOM 15619 O O . GLY H 2 72 ? 59.469 53.972 34.445 1.00 27.30 135 GLY G O 1
ATOM 15620 N N . LYS H 2 73 ? 57.791 55.454 34.121 1.00 27.67 136 LYS G N 1
ATOM 15621 C CA . LYS H 2 73 ? 58.450 56.173 33.033 1.00 28.13 136 LYS G CA 1
ATOM 15622 C C . LYS H 2 73 ? 59.098 57.471 33.523 1.00 28.19 136 LYS G C 1
ATOM 15623 O O . LYS H 2 73 ? 59.478 58.333 32.726 1.00 28.62 136 LYS G O 1
ATOM 15629 N N . GLY H 2 74 ? 59.238 57.595 34.841 1.00 28.01 137 GLY G N 1
ATOM 15630 C CA . GLY H 2 74 ? 59.979 58.701 35.438 1.00 28.38 137 GLY G CA 1
ATOM 15631 C C . GLY H 2 74 ? 59.192 59.912 35.897 1.00 28.47 137 GLY G C 1
ATOM 15632 O O . GLY H 2 74 ? 59.775 60.867 36.404 1.00 28.91 137 GLY G O 1
ATOM 15633 N N . VAL H 2 75 ? 57.870 59.892 35.728 1.00 28.38 138 VAL G N 1
ATOM 15634 C CA . VAL H 2 75 ? 57.034 61.005 36.188 1.00 28.54 138 VAL G CA 1
ATOM 15635 C C . VAL H 2 75 ? 56.874 60.988 37.709 1.00 28.61 138 VAL G C 1
ATOM 15636 O O . VAL H 2 75 ? 56.638 59.936 38.308 1.00 28.57 138 VAL G O 1
ATOM 15640 N N . SER H 2 76 ? 56.991 62.162 38.322 1.00 28.79 139 SER G N 1
ATOM 15641 C CA . SER H 2 76 ? 56.794 62.313 39.757 1.00 29.09 139 SER G CA 1
ATOM 15642 C C . SER H 2 76 ? 55.317 62.189 40.126 1.00 29.24 139 SER G C 1
ATOM 15643 O O . SER H 2 76 ? 54.452 62.674 39.397 1.00 29.12 139 SER G O 1
ATOM 15646 N N . ALA H 2 77 ? 55.043 61.555 41.267 1.00 29.27 140 ALA G N 1
ATOM 15647 C CA . ALA H 2 77 ? 53.676 61.415 41.787 1.00 29.61 140 ALA G CA 1
ATOM 15648 C C . ALA H 2 77 ? 52.963 62.750 42.045 1.00 29.83 140 ALA G C 1
ATOM 15649 O O . ALA H 2 77 ? 51.735 62.820 41.999 1.00 30.08 140 ALA G O 1
ATOM 15651 N N . ASP H 2 78 ? 53.734 63.803 42.308 1.00 30.42 141 ASP G N 1
ATOM 15652 C CA . ASP H 2 78 ? 53.189 65.142 42.562 1.00 30.77 141 ASP G CA 1
ATOM 15653 C C . ASP H 2 78 ? 52.576 65.789 41.316 1.00 30.30 141 ASP G C 1
ATOM 15654 O O . ASP H 2 78 ? 51.890 66.806 41.410 1.00 30.45 141 ASP G O 1
ATOM 15659 N N . GLN H 2 79 ? 52.841 65.198 40.156 1.00 29.63 142 GLN G N 1
ATOM 15660 C CA . GLN H 2 79 ? 52.323 65.701 38.885 1.00 28.83 142 GLN G CA 1
ATOM 15661 C C . GLN H 2 79 ? 51.105 64.906 38.411 1.00 27.83 142 GLN G C 1
ATOM 15662 O O . GLN H 2 79 ? 50.577 65.165 37.323 1.00 27.82 142 GLN G O 1
ATOM 15668 N N . ILE H 2 80 ? 50.670 63.944 39.225 1.00 26.22 143 ILE G N 1
ATOM 15669 C CA . ILE H 2 80 ? 49.554 63.070 38.867 1.00 24.77 143 ILE G CA 1
ATOM 15670 C C . ILE H 2 80 ? 48.491 63.042 39.962 1.00 23.91 143 ILE G C 1
ATOM 15671 O O . ILE H 2 80 ? 48.777 62.654 41.095 1.00 23.92 143 ILE G O 1
ATOM 15676 N N . SER H 2 81 ? 47.274 63.468 39.613 1.00 22.70 144 SER G N 1
ATOM 15677 C CA A SER H 2 81 ? 46.126 63.349 40.508 0.50 21.93 144 SER G CA 1
ATOM 15678 C CA B SER H 2 81 ? 46.116 63.363 40.501 0.50 21.85 144 SER G CA 1
ATOM 15679 C C . SER H 2 81 ? 45.137 62.331 39.944 1.00 21.18 144 SER G C 1
ATOM 15680 O O . SER H 2 81 ? 45.082 62.112 38.731 1.00 20.64 144 SER G O 1
ATOM 15685 N N . ILE H 2 82 ? 44.371 61.690 40.823 1.00 19.81 145 ILE G N 1
ATOM 15686 C CA . ILE H 2 82 ? 43.326 60.782 40.354 1.00 18.37 145 ILE G CA 1
ATOM 15687 C C . ILE H 2 82 ? 41.954 61.181 40.881 1.00 17.03 145 ILE G C 1
ATOM 15688 O O . ILE H 2 82 ? 41.790 61.553 42.055 1.00 16.92 145 ILE G O 1
ATOM 15693 N N . VAL H 2 83 ? 40.974 61.119 39.992 1.00 14.82 146 VAL G N 1
ATOM 15694 C CA . VAL H 2 83 ? 39.588 61.306 40.379 1.00 13.10 146 VAL G CA 1
ATOM 15695 C C . VAL H 2 83 ? 38.789 60.179 39.755 1.00 11.75 146 VAL G C 1
ATOM 15696 O O . VAL H 2 83 ? 38.740 60.048 38.527 1.00 11.23 146 VAL G O 1
ATOM 15700 N N . SER H 2 84 ? 38.196 59.329 40.586 1.00 10.08 147 SER G N 1
ATOM 15701 C CA . SER H 2 84 ? 37.259 58.347 40.065 1.00 9.41 147 SER G CA 1
ATOM 15702 C C . SER H 2 84 ? 35.826 58.860 40.026 1.00 9.31 147 SER G C 1
ATOM 15703 O O . SER H 2 84 ? 35.323 59.407 41.012 1.00 9.95 147 SER G O 1
ATOM 15706 N N . TYR H 2 85 ? 35.190 58.641 38.881 1.00 8.88 148 TYR G N 1
ATOM 15707 C CA . TYR H 2 85 ? 33.766 58.937 38.681 1.00 9.10 148 TYR G CA 1
ATOM 15708 C C . TYR H 2 85 ? 32.913 57.688 38.783 1.00 9.20 148 TYR G C 1
ATOM 15709 O O . TYR H 2 85 ? 31.703 57.756 38.595 1.00 9.68 148 TYR G O 1
ATOM 15718 N N . GLY H 2 86 ? 33.530 56.547 39.087 1.00 8.62 149 GLY G N 1
ATOM 15719 C CA . GLY H 2 86 ? 32.800 55.285 39.165 1.00 8.75 149 GLY G CA 1
ATOM 15720 C C . GLY H 2 86 ? 31.992 55.103 37.902 1.00 8.75 149 GLY G C 1
ATOM 15721 O O . GLY H 2 86 ? 32.520 55.251 36.788 1.00 8.78 149 GLY G O 1
ATOM 15722 N N . LYS H 2 87 ? 30.702 54.823 38.068 1.00 9.22 150 LYS G N 1
ATOM 15723 C CA . LYS H 2 87 ? 29.811 54.653 36.900 1.00 9.11 150 LYS G CA 1
ATOM 15724 C C . LYS H 2 87 ? 28.945 55.898 36.651 1.00 9.22 150 LYS G C 1
ATOM 15725 O O . LYS H 2 87 ? 27.925 55.822 35.945 1.00 9.59 150 LYS G O 1
ATOM 15731 N N . GLU H 2 88 ? 29.368 57.040 37.200 1.00 8.91 151 GLU G N 1
ATOM 15732 C CA . GLU H 2 88 ? 28.545 58.262 37.162 1.00 9.92 151 GLU G CA 1
ATOM 15733 C C . GLU H 2 88 ? 28.604 58.998 35.839 1.00 10.37 151 GLU G C 1
ATOM 15734 O O . GLU H 2 88 ? 27.727 59.790 35.529 1.00 11.46 151 GLU G O 1
ATOM 15740 N N . LYS H 2 89 ? 29.661 58.764 35.070 1.00 10.87 152 LYS G N 1
ATOM 15741 C CA . LYS H 2 89 ? 29.880 59.516 33.829 1.00 11.95 152 LYS G CA 1
ATOM 15742 C C . LYS H 2 89 ? 30.225 58.608 32.648 1.00 11.95 152 LYS G C 1
ATOM 15743 O O . LYS H 2 89 ? 31.364 58.621 32.163 1.00 12.35 152 LYS G O 1
ATOM 15749 N N . PRO H 2 90 ? 29.239 57.833 32.167 1.00 12.11 153 PRO G N 1
ATOM 15750 C CA . PRO H 2 90 ? 29.477 56.975 31.009 1.00 11.97 153 PRO G CA 1
ATOM 15751 C C . PRO H 2 90 ? 29.808 57.793 29.773 1.00 12.81 153 PRO G C 1
ATOM 15752 O O . PRO H 2 90 ? 29.271 58.880 29.602 1.00 13.59 153 PRO G O 1
ATOM 15756 N N . ALA H 2 91 ? 30.715 57.274 28.951 1.00 13.01 154 ALA G N 1
ATOM 15757 C CA . ALA H 2 91 ? 31.024 57.896 27.660 1.00 13.80 154 ALA G CA 1
ATOM 15758 C C . ALA H 2 91 ? 29.875 57.669 26.689 1.00 14.56 154 ALA G C 1
ATOM 15759 O O . ALA H 2 91 ? 29.557 58.545 25.882 1.00 15.33 154 ALA G O 1
ATOM 15761 N N . VAL H 2 92 ? 29.256 56.493 26.782 1.00 14.76 155 VAL G N 1
ATOM 15762 C CA A VAL H 2 92 ? 28.169 56.088 25.893 0.50 15.90 155 VAL G CA 1
ATOM 15763 C CA B VAL H 2 92 ? 28.121 56.161 25.926 0.50 15.58 155 VAL G CA 1
ATOM 15764 C C . VAL H 2 92 ? 27.048 55.413 26.703 1.00 16.23 155 VAL G C 1
ATOM 15765 O O . VAL H 2 92 ? 27.318 54.781 27.736 1.00 15.99 155 VAL G O 1
ATOM 15772 N N . LEU H 2 93 ? 25.814 55.524 26.217 1.00 17.40 156 LEU G N 1
ATOM 15773 C CA . LEU H 2 93 ? 24.680 54.828 26.807 1.00 18.52 156 LEU G CA 1
ATOM 15774 C C . LEU H 2 93 ? 24.535 53.453 26.168 1.00 18.37 156 LEU G C 1
ATOM 15775 O O . LEU H 2 93 ? 24.969 53.241 25.036 1.00 18.87 156 LEU G O 1
ATOM 15780 N N . GLY H 2 94 ? 23.943 52.515 26.897 1.00 17.97 157 GLY G N 1
ATOM 15781 C CA . GLY H 2 94 ? 23.746 51.166 26.392 1.00 17.29 157 GLY G CA 1
ATOM 15782 C C . GLY H 2 94 ? 24.043 50.120 27.438 1.00 17.01 157 GLY G C 1
ATOM 15783 O O . GLY H 2 94 ? 24.697 50.401 28.444 1.00 16.95 157 GLY G O 1
ATOM 15784 N N . HIS H 2 95 ? 23.564 48.908 27.190 1.00 17.10 158 HIS G N 1
ATOM 15785 C CA . HIS H 2 95 ? 23.654 47.822 28.154 1.00 17.31 158 HIS G CA 1
ATOM 15786 C C . HIS H 2 95 ? 24.312 46.571 27.578 1.00 17.77 158 HIS G C 1
ATOM 15787 O O . HIS H 2 95 ? 24.057 45.457 28.036 1.00 18.27 158 HIS G O 1
ATOM 15794 N N . ASP H 2 96 ? 25.154 46.746 26.562 1.00 17.29 159 ASP G N 1
ATOM 15795 C CA . ASP H 2 96 ? 25.945 45.628 26.069 1.00 16.89 159 ASP G CA 1
ATOM 15796 C C . ASP H 2 96 ? 27.421 45.949 26.180 1.00 15.91 159 ASP G C 1
ATOM 15797 O O . ASP H 2 96 ? 27.800 47.060 26.584 1.00 15.30 159 ASP G O 1
ATOM 15802 N N . GLU H 2 97 ? 28.244 44.971 25.814 1.00 15.20 160 GLU G N 1
ATOM 15803 C CA . GLU H 2 97 ? 29.686 45.116 25.910 1.00 15.10 160 GLU G CA 1
ATOM 15804 C C . GLU H 2 97 ? 30.222 46.241 25.012 1.00 14.36 160 GLU G C 1
ATOM 15805 O O . GLU H 2 97 ? 31.270 46.819 25.315 1.00 13.97 160 GLU G O 1
ATOM 15811 N N . ALA H 2 98 ? 29.505 46.570 23.934 1.00 13.59 161 ALA G N 1
ATOM 15812 C CA . ALA H 2 98 ? 29.868 47.732 23.109 1.00 13.73 161 ALA G CA 1
ATOM 15813 C C . ALA H 2 98 ? 29.957 48.993 23.975 1.00 13.39 161 ALA G C 1
ATOM 15814 O O . ALA H 2 98 ? 30.945 49.726 23.928 1.00 13.80 161 ALA G O 1
ATOM 15816 N N . ALA H 2 99 ? 28.934 49.211 24.795 1.00 12.88 162 ALA G N 1
ATOM 15817 C CA . ALA H 2 99 ? 28.907 50.369 25.667 1.00 12.02 162 ALA G CA 1
ATOM 15818 C C . ALA H 2 99 ? 29.873 50.202 26.830 1.00 11.98 162 ALA G C 1
ATOM 15819 O O . ALA H 2 99 ? 30.628 51.123 27.140 1.00 11.82 162 ALA G O 1
ATOM 15821 N N . TYR H 2 100 ? 29.837 49.028 27.468 1.00 11.48 163 TYR G N 1
ATOM 15822 C CA . TYR H 2 100 ? 30.651 48.796 28.658 1.00 11.68 163 TYR G CA 1
ATOM 15823 C C . TYR H 2 100 ? 32.143 48.965 28.363 1.00 11.89 163 TYR G C 1
ATOM 15824 O O . TYR H 2 100 ? 32.869 49.590 29.142 1.00 12.26 163 TYR G O 1
ATOM 15833 N N . SER H 2 101 ? 32.589 48.440 27.217 1.00 11.34 164 SER G N 1
ATOM 15834 C CA A SER H 2 101 ? 33.997 48.547 26.831 0.50 11.55 164 SER G CA 1
ATOM 15835 C CA B SER H 2 101 ? 33.993 48.546 26.815 0.50 11.57 164 SER G CA 1
ATOM 15836 C C . SER H 2 101 ? 34.418 50.007 26.603 1.00 11.35 164 SER G C 1
ATOM 15837 O O . SER H 2 101 ? 35.558 50.388 26.926 1.00 11.90 164 SER G O 1
ATOM 15842 N N . LYS H 2 102 ? 33.506 50.821 26.071 1.00 11.45 165 LYS G N 1
ATOM 15843 C CA . LYS H 2 102 ? 33.760 52.246 25.859 1.00 12.49 165 LYS G CA 1
ATOM 15844 C C . LYS H 2 102 ? 33.776 53.000 27.192 1.00 11.42 165 LYS G C 1
ATOM 15845 O O . LYS H 2 102 ? 34.375 54.062 27.302 1.00 11.85 165 LYS G O 1
ATOM 15851 N N . ASN H 2 103 ? 33.096 52.432 28.187 1.00 10.72 166 ASN G N 1
ATOM 15852 C CA . ASN H 2 103 ? 32.991 53.085 29.489 1.00 10.45 166 ASN G CA 1
ATOM 15853 C C . ASN H 2 103 ? 34.052 52.710 30.523 1.00 11.01 166 ASN G C 1
ATOM 15854 O O . ASN H 2 103 ? 34.284 53.479 31.460 1.00 11.11 166 ASN G O 1
ATOM 15859 N N . ARG H 2 104 ? 34.660 51.531 30.383 1.00 10.68 167 ARG G N 1
ATOM 15860 C CA . ARG H 2 104 ? 35.753 51.123 31.289 1.00 11.45 167 ARG G CA 1
ATOM 15861 C C . ARG H 2 104 ? 37.046 51.763 30.826 1.00 11.84 167 ARG G C 1
ATOM 15862 O O . ARG H 2 104 ? 37.761 51.197 29.992 1.00 12.11 167 ARG G O 1
ATOM 15870 N N . ARG H 2 105 ? 37.349 52.938 31.370 1.00 11.46 168 ARG G N 1
ATOM 15871 C CA . ARG H 2 105 ? 38.448 53.737 30.866 1.00 11.76 168 ARG G CA 1
ATOM 15872 C C . ARG H 2 105 ? 39.039 54.642 31.918 1.00 12.03 168 ARG G C 1
ATOM 15873 O O . ARG H 2 105 ? 38.416 54.912 32.950 1.00 12.03 168 ARG G O 1
ATOM 15881 N N . ALA H 2 106 ? 40.262 55.087 31.643 1.00 11.26 169 ALA G N 1
ATOM 15882 C CA . ALA H 2 106 ? 40.943 56.107 32.425 1.00 11.59 169 ALA G CA 1
ATOM 15883 C C . ALA H 2 106 ? 41.361 57.172 31.425 1.00 12.22 169 ALA G C 1
ATOM 15884 O O . ALA H 2 106 ? 42.007 56.855 30.410 1.00 12.15 169 ALA G O 1
ATOM 15886 N N . VAL H 2 107 ? 40.983 58.415 31.703 1.00 12.40 170 VAL G N 1
ATOM 15887 C CA . VAL H 2 107 ? 41.209 59.533 30.785 1.00 13.14 170 VAL G CA 1
ATOM 15888 C C . VAL H 2 107 ? 42.236 60.492 31.371 1.00 14.00 170 VAL G C 1
ATOM 15889 O O . VAL H 2 107 ? 42.116 60.909 32.523 1.00 13.79 170 VAL G O 1
ATOM 15893 N N . LEU H 2 108 ? 43.260 60.829 30.587 1.00 15.31 171 LEU G N 1
ATOM 15894 C CA . LEU H 2 108 ? 44.273 61.776 31.034 1.00 16.61 171 LEU G CA 1
ATOM 15895 C C . LEU H 2 108 ? 43.919 63.166 30.547 1.00 18.13 171 LEU G C 1
ATOM 15896 O O . LEU H 2 108 ? 43.803 63.396 29.335 1.00 18.43 171 LEU G O 1
ATOM 15901 N N . VAL H 2 109 ? 43.734 64.075 31.498 1.00 19.30 172 VAL G N 1
ATOM 15902 C CA . VAL H 2 109 ? 43.262 65.426 31.206 1.00 20.96 172 VAL G CA 1
ATOM 15903 C C . VAL H 2 109 ? 44.182 66.445 31.875 1.00 21.62 172 VAL G C 1
ATOM 15904 O O . VAL H 2 109 ? 44.591 66.260 33.023 1.00 21.02 172 VAL G O 1
ATOM 15908 N N . TYR H 2 110 ? 44.514 67.513 31.155 1.00 22.27 173 TYR G N 1
ATOM 15909 C CA . TYR H 2 110 ? 45.338 68.581 31.710 1.00 23.76 173 TYR G CA 1
ATOM 15910 C C . TYR H 2 110 ? 44.443 69.783 31.989 1.00 24.68 173 TYR G C 1
ATOM 15911 O O . TYR H 2 110 ? 44.029 70.495 31.069 1.00 25.32 173 TYR G O 1
ATOM 15920 N N . LEU H 2 111 ? 44.122 69.975 33.265 1.00 25.65 174 LEU G N 1
ATOM 15921 C CA . LEU H 2 111 ? 43.099 70.940 33.667 1.00 26.52 174 LEU G CA 1
ATOM 15922 C C . LEU H 2 111 ? 43.678 72.265 34.167 1.00 27.07 174 LEU G C 1
ATOM 15923 O O . LEU H 2 111 ? 44.893 72.428 34.262 1.00 27.93 174 LEU G O 1
#

Organism: Escherichia coli (strain K12) (NCBI:txid83333)

B-factor: mean 17.49, std 10.19, range [2.0, 84.2]

Sequence (2072 aa):
VRIVIDSGVDSGRPIGVVPFQWAGPGAAPEDIGGIVAADLRNSGKFNPLDRARLPQQPGSAQEVQPAAWSALGIDAVVVGQVTPNPDGSYNVAYQLVDTGGAPGTVLAQNSYKVNKQWLRYAGHTASDEVFEKLTGIKGAFRTRIAYVVQTNGGQFPYELRVSDYDGYNQFVVHRSPQPLMSPAWSPDGSKLAYVTFESGRSALVIQTLANGAVRQVASFPRHNGAPAFSPDGSKLAFALSKTGSLNLYVVMMDLASGQIRQVTDGRSNNTEPTWFPDSQNLAFTSDQQAGRPQVYKVNINGGAPQRITWEGSSQNQDADVSSDGKFMVMVSSSNGGQQHIAKQDLATGGVQVLSSTFLDETPSLAPNGTMVIYSSSQGMGSVLNLVSTDGRFKARLPATDGQVKFPAWSPYLHHHHQNNIVYFDLDKYDIRSDFAQMLDAHANFLRSNPSYKVTVEGHADERGTPEYNISLGERRANAVKMYLQGKGVSADQISSIVSYGKEKPAVVLGHDEAAYSSKNRRAVLVYLVRIVIDSGVDSGRPIGVVPFQWAGPGAAPEDIGGIVAADLRNSGKFNPLDRARLPQQPGSAQEVQPAAWSALGIDAVVVGQVTPNPDGSYNVAYQLVDTGGAPGTVLAQNSSYKVNKQWLRYAGHTASDEVFEKLTGIKGAFRTRIAYVVQTNGGQFPYELRVSDYDGYNQFVVHRSPQPLMSPAWSPDGSKKLAYVTFESGRSALVIQTLANGAVRQVASFPRHNGAPAFSPDGSKLAFALSKTGSLNLYVMDLASGQIRQVTDGRSNNTEPTWFPDSQNLAFTSDQAGRPQVYKVNINGGAPQRITWEEGSSQNQDADVSSDGKFMVMVSSSNGGQQHIAKQDLATGGVQVLSSTFLDETPSLAPNGTMVIYSSSQGMGSVLNLVSTDGRFKARLPATDGQVKFPAWSPYLHHNNIVYFDLDKYDIRSDFAQMLDAHANFLRSNPSYKVTVEGHADERGTPEYNISLGERRANAVKMYLQGKGVSADQISSIVSYGKEKPAVLGHDEAAYSKNRRAVLVVYLVRIVIDSGVDSGRPIGVVPFQWAGPGAAPEDIGGIVAADLRNSGKFNPLDRARLPQQPGSAQEVQPAAWSALGIDAVVVGQVTPNPDGSYNVAYQLVDTGGAPGTVLAQNSYKVNKQWLRYAGHTASDEVFEKLTGIKGAFRTRIAYVVQTNGGQFPYELRVSDYDGYNQFVVHRSPQPLMSPAWSPDGSKLAYVTFESGRSALVIQTLANGAVRQVASFPRHNGAPAFSPDGSKLAFALSKTGSLNLYVVMDLASGQIRQVTDGRSNNTEPTWFPDSQNLAFTSDQAGRPQVYKVNINGGAPQRITWEGSQNQDADVSSDGKFMVMVSSNGGQQHIAKKQDLATGGVQVLSSTFLDETPSLAPNGTMVIYSSSQGMGSVLNLVSTDGRFKARLPATTDGQVVKFPAWSPYLHHNNIVYFDLDKYDIRSDFAQMLDAHANFLRSNPSYKVTVEGHADERGTPEYNISLGERRANAVKMYLQGKGVSADQISIVSYGKEKPAVLGHDEAAYSKNRRAVLVYLVRIVIDSGVDSGRPIGVVPFQWAGPGAAPEDIGGIVAADLRNSGKFNPLDRARLPQQPGSAQEVQPAAWSALGIDAVVVGQVTPNPDGSYNVAYQLVDTGGAPGTTVLAQQNSSYKVNNKQWLRYAGHTASDEVFEKLTGIKGAFRTRIAYVVQTNGGQFPYELRVSDYDGYNQFVVHRSPQPLMSPAWSPDGSKLAYVTFESGRSALVIQTLANGAVRQVASFPRHNGAPAFSPDGSKLAFALSKTGSLNLYVMMDLASGQIRQVTDGRSNNTEPTWFPDSQNLAFTSDQAGRPQVYKVNINGGAPQRITWEGSSQNQDADVSSDGKFMVMVSSSNGGQQHIAKKQDLATGGVQVLSSTFLDETPSLAPNGTMVIYSSSSSQGMGSVLNLVSTDGRFKARLPATDGQVVKFPAWSPYLHHQNNIVYFDLDKYDIRSDFAQMMLDAHANFLRSNPSYKVTVEGHADERGTPEYNISLGERRANAVKMYLQGKGVSADQISSIVSYGKEKPAVVLGHDEAAYSSKNRRAVLVYL

GO terms:
  GO:0042597 periplasmic space (C, EXP)
  GO:0005515 protein binding (F, IPI)
  GO:0030288 outer membrane-bounded periplasmic space (C, IDA)
  GO:0032153 cell division site (C, IDA)
  GO:0071237 cellular response to bacteriocin (P, IDA)
  GO:0051301 cell division (P, EXP)
  GO:0090529 cell septum assembly (P, EXP)
  GO:0042597 periplasmic space (C, IDA)
  GO:0043213 bacteriocin transport (P, IMP)
  GO:0015031 protein transport (P, IMP)
  GO:0017038 protein import (P, IMP)
  GO:0044877 protein-containing complex binding (F, IDA)
  GO:0032991 protein-containing complex (C, IDA)
  GO:0019904 protein domain specific binding (F, IPI)

CATH classification: 3.40.50.10070 (+1 more: 2.120.10.30)

InterPro domains:
  IPR007195 TolB, N-terminal [PF04052] (24-121)
  IPR011042 Six-bladed beta-propeller, TolB-like [G3DSA:2.120.10.30] (165-430)
  IPR011659 WD40-like beta-propeller [PF07676] (199-223)
  IPR011659 WD40-like beta-propeller [PF07676] (237-272)
  IPR011659 WD40-like beta-propeller [PF07676] (281-315)
  IPR011659 WD40-like beta-propeller [PF07676] (369-396)
  IPR014167 Tol-Pal system protein TolB [MF_00671] (4-426)
  IPR014167 Tol-Pal system protein TolB [TIGR02800] (15-427)